Protein 1NCS (pdb70)

Sequence (47 aa):
TLPRGSIDKYVKEMPDKTFECLFPGCTKTFKRRYNIRSHIQTHLEDRTLPRGSIDKYVKEMPDKTFECLFPGCTKTFKRRYNIRSHIQTHLEDRTLPRGSIDKYVKEMPDKTFECLFPGCTKTFKRRYNIRSHIQTHLEDRTLPRGSIDKYVKEMPDKTFECLFPGCTKTFKRRYNIRSHIQTHLEDRTLPRGSIDKYVKEMPDKTFECLFPGCTKTFKRRYNIRSHIQTHLEDRTLPRGSIDKYVKEMPDKTFECLFPGCTKTFKRRYNIRSHIQTHLEDRTLPRGSIDKYVKEMPDKTFECLFPGCTKTFKRRYNIRSHIQTHLEDRTLPRGSIDKYVKEMPDKTFECLFPGCTKTFKRRYNIRSHIQTHLEDRTLPRGSIDKYVKEMPDKTFECLFPGCTKTFKRRYNIRSHIQTHLEDRTLPRGSIDKYVKEMPDKTFECLFPGCTKTFKRRYNIRSHIQTHLEDRTLPRGSIDKYVKEMPDKTFECLFPGCTKTFKRRYNIRSHIQTHLEDRTLPRGSIDKYVKEMPDKTFECLFPGCTKTFKRRYNIRSHIQTHLEDRTLPRGSIDKYVKEMPDKTFECLFPGCTKTFKRRYNIRSHIQTHLEDRTLPRGSIDKYVKEMPDKTFECLFPGCTKTFKRRYNIRSHIQTHLEDRTLPRGSIDKYVKEMPDKTFECLFPGCTKTFKRRYNIRSHIQTHLEDRTLPRGSIDKYVKEMPDKTFECLFPGCTKTFKRRYNIRSHIQTHLEDRTLPRGSIDKYVKEMPDKTFECLFPGCTKTFKRRYNIRSHIQTHLEDRTLPRGSIDKYVKEMPDKTFECLFPGCTKTFKRRYNIRSHIQTHLEDRTLPRGSIDKYVKEMPDKTFECLFPGCTKTFKRRYNIRSHIQTHLEDRTLPRGSIDKYVKEMPDKTFECLFPGCTKTFKRRYNIRSHIQTHLEDRTLPRGSIDKYVKEMPDKTFECLFPGCTKTFKRRYNIRSHIQTHLEDRTLPRGSIDKYVKEMPDKTFECLFPGCTKTFKRRYNIRSHIQTHLEDRTLPRGSIDKYVKEMPDKTFECLFPGCTKTFKRRYNIRSHIQTHLEDRTLPRGSIDKYVKEMPDKTFECLFPGCTKTFKRRYNIRSHIQTHLEDRTLPRGSIDKYVKEMPDKTFECLFPGCTKTFKRRYNIRSHIQTHLEDRTLPRGSIDKYVKEMPDKTFECLFPGCTKTFKRRYNIRSHIQTHLEDRTLPRGSIDKYVKEMPDKTFECLFPGCTKTFKRRYNIRSHIQTHLEDRTLPRGSIDKYVKEMPDKTFECLFPGCTKTFKRRYNIRSHIQTHLEDRTLPRGSIDKYVKEMPDKTFECLFPGCTKTFKRRYNIRSHIQTHLEDRTLPRGSIDKYVKEMPDKTFECLFPGCTKTFKRRYNIRSHIQTHLEDRTLPRGSIDKYVKEMPDKTFECLFPGCTKTFKRRYNIRSHIQTHLEDRTLPRGSIDKYVKEMPDKTFECLFPGCTKTFKRRYNIRSHIQTHLEDRTLPRGSIDKYVKEMPDKTFECLFPGCTKTFKRRYNIRSHIQTHLEDRTLPRGSIDKYVKEMPDKTFECLFPGCTKTFKRRYNIRSHIQTHLEDRTLPRGSIDKYVKEMPDKTFECLFPGCTKTFKRRYNIRSHIQTHLEDRTLPRGSIDKYVKEMPDKTFECLFPGCTKTFKRRYNIRSHIQTHLEDRTLPRGSIDKYVKEMPDKTFECLFPGCTKTFKRRYNIRSHIQTHLEDRTLPRGSIDKYVKEMPDKTFECLFPGCTKTFKRRYNIRSHIQTHLEDRTLPRGSIDKYVKEMPDKTFECLFPGCTKTFKRRYNIRSHIQTHLEDRTLPRGSIDKYVKEMPDKTFECLFPGCTKTFKRRYNIRSHIQTHLEDRTLPRGSIDKYVKEMPDKTFECLFPGCTKTFKRRYNIRSHIQTHLEDRTLPRGSIDKYVKEMPDKTFECLFPGCTKTFKRRYNIRSHIQTHLEDRTLPRGSIDKYVKEMPDKTFECLFPGCTKTFKRRYNIRSHIQTHLEDRTLPRGSIDKYVKEMPDKTFECLFPGCTKTFKRRYNIRSHIQTHLEDRTLPRGSIDKYVKEMPDKTFECLFPGCTKTFKRRYNIRSHIQTHLEDRTLPRGSIDKYVKEMPDKTFECLFPGCTKTFKRRYNIRSHIQTHLEDR

Organism: Saccharomyces cerevisiae (strain ATCC 204508 / S288c) (NCBI:txid559292)

GO terms:
  GO:0005634 nucleus (C, IDA)
  GO:0005737 cytoplasm (C, IDA)
  GO:0000977 RNA polymerase II transcription regulatory region sequence-specific DNA binding (F, IDA)
  GO:0000981 DNA-binding transcription factor activity, RNA polymerase II-specific (F, IMP)
  GO:0045944 positive regulation of transcription by RNA polymerase II (P, IMP)
  GO:0010458 exit from mitosis (P, IMP)
  GO:0036033 mediator complex binding (F, IMP)
  GO:0043565 sequence-specific DNA binding (F, HDA)
  GO:0031496 positive regulation of mating type switching (P, IMP)
  GO:0006357 regulation of transcription by RNA polymerase II (P, IMP)
  GO:0000082 G1/S transition of mitotic cell cycle (P, IMP)
  GO:0036033 mediator complex binding (F, IPI)

Solvent-accessible surface area: 4314 Å² total; per-residue (Å²): 184,155,133,188,53,43,42,122,134,60,38,109,110,44,139,94,136,30,17,67,11,76,47,84,83,28,134,109,71,31,136,175,141,162,80,3,136,64,45,0,78,90,28,90,121,133,259

Radius of gyration: 10.67 Å; Cα contacts (8 Å, |Δi|>4): 50; chains: 1; bounding box: 31×21×25 Å

Structure (mmCIF, N/CA/C/O backbone):
data_1NCS
#
_entry.id   1NCS
#
_cell.length_a   1.000
_cell.length_b   1.000
_cell.length_c   1.000
_cell.angle_alpha   90.00
_cell.angle_beta   90.00
_cell.angle_gamma   90.00
#
_symmetry.space_group_name_H-M   'P 1'
#
loop_
_entity.id
_entity.type
_entity.pdbx_description
1 polymer 'TRANSCRIPTIONAL FACTOR SWI5'
2 non-polymer 'ZINC ION'
#
loop_
_atom_site.group_PDB
_atom_site.id
_atom_site.type_symbol
_atom_site.label_atom_id
_atom_site.label_alt_id
_atom_site.label_comp_id
_atom_site.label_asym_id
_atom_site.label_entity_id
_atom_site.label_seq_id
_atom_site.pdbx_PDB_ins_code
_atom_site.Cartn_x
_atom_site.Cartn_y
_atom_site.Cartn_z
_atom_site.occupancy
_atom_site.B_iso_or_equiv
_atom_site.auth_seq_id
_atom_site.auth_comp_id
_atom_site.auth_asym_id
_atom_site.auth_atom_id
_atom_site.pdbx_PDB_model_num
ATOM 1 N N . THR A 1 1 ? -20.404 5.223 10.902 1.00 0.00 14 THR A N 1
ATOM 2 C CA . THR A 1 1 ? -20.144 4.336 12.072 1.00 0.00 14 THR A CA 1
ATOM 3 C C . THR A 1 1 ? -18.979 3.397 11.752 1.00 0.00 14 THR A C 1
ATOM 4 O O . THR A 1 1 ? -18.872 2.317 12.298 1.00 0.00 14 THR A O 1
ATOM 17 N N . LEU A 1 2 ? -18.105 3.800 10.870 1.00 0.00 15 LEU A N 1
ATOM 18 C CA . LEU A 1 2 ? -16.949 2.929 10.516 1.00 0.00 15 LEU A CA 1
ATOM 19 C C . LEU A 1 2 ? -15.922 3.739 9.719 1.00 0.00 15 LEU A C 1
ATOM 20 O O . LEU A 1 2 ? -16.009 3.829 8.510 1.00 0.00 15 LEU A O 1
ATOM 36 N N . PRO A 1 3 ? -14.976 4.305 10.424 1.00 0.00 16 PRO A N 1
ATOM 37 C CA . PRO A 1 3 ? -13.909 5.118 9.814 1.00 0.00 16 PRO A CA 1
ATOM 38 C C . PRO A 1 3 ? -12.851 4.214 9.175 1.00 0.00 16 PRO A C 1
ATOM 39 O O . PRO A 1 3 ? -12.202 3.433 9.842 1.00 0.00 16 PRO A O 1
ATOM 50 N N . ARG A 1 4 ? -12.673 4.313 7.885 1.00 0.00 17 ARG A N 1
ATOM 51 C CA . ARG A 1 4 ? -11.659 3.459 7.206 1.00 0.00 17 ARG A CA 1
ATOM 52 C C . ARG A 1 4 ? -11.455 3.949 5.771 1.00 0.00 17 ARG A C 1
ATOM 53 O O . ARG A 1 4 ? -11.359 3.167 4.845 1.00 0.00 17 ARG A O 1
ATOM 74 N N . GLY A 1 5 ? -11.388 5.238 5.577 1.00 0.00 18 GLY A N 1
ATOM 75 C CA . GLY A 1 5 ? -11.191 5.775 4.200 1.00 0.00 18 GLY A CA 1
ATOM 76 C C . GLY A 1 5 ? -10.314 7.027 4.257 1.00 0.00 18 GLY A C 1
ATOM 77 O O . GLY A 1 5 ? -10.194 7.756 3.292 1.00 0.00 18 GLY A O 1
ATOM 81 N N . SER A 1 6 ? -9.699 7.285 5.380 1.00 0.00 19 SER A N 1
ATOM 82 C CA . SER A 1 6 ? -8.832 8.488 5.495 1.00 0.00 19 SER A CA 1
ATOM 83 C C . SER A 1 6 ? -7.368 8.055 5.592 1.00 0.00 19 SER A C 1
ATOM 84 O O . SER A 1 6 ? -6.474 8.754 5.158 1.00 0.00 19 SER A O 1
ATOM 92 N N . ILE A 1 7 ? -7.116 6.906 6.156 1.00 0.00 20 ILE A N 1
ATOM 93 C CA . ILE A 1 7 ? -5.710 6.427 6.278 1.00 0.00 20 ILE A CA 1
ATOM 94 C C . ILE A 1 7 ? -5.148 6.153 4.885 1.00 0.00 20 ILE A C 1
ATOM 95 O O . ILE A 1 7 ? -3.966 6.296 4.639 1.00 0.00 20 ILE A O 1
ATOM 111 N N . ASP A 1 8 ? -5.988 5.756 3.973 1.00 0.00 21 ASP A N 1
ATOM 112 C CA . ASP A 1 8 ? -5.510 5.467 2.594 1.00 0.00 21 ASP A CA 1
ATOM 113 C C . ASP A 1 8 ? -5.726 6.695 1.706 1.00 0.00 21 ASP A C 1
ATOM 114 O O . ASP A 1 8 ? -5.634 6.621 0.497 1.00 0.00 21 ASP A O 1
ATOM 123 N N . LYS A 1 9 ? -6.009 7.825 2.296 1.00 0.00 22 LYS A N 1
ATOM 124 C CA . LYS A 1 9 ? -6.227 9.054 1.481 1.00 0.00 22 LYS A CA 1
ATOM 125 C C . LYS A 1 9 ? -5.001 9.963 1.586 1.00 0.00 22 LYS A C 1
ATOM 126 O O . LYS A 1 9 ? -4.961 11.035 1.015 1.00 0.00 22 LYS A O 1
ATOM 145 N N . TYR A 1 10 ? -3.998 9.546 2.310 1.00 0.00 23 TYR A N 1
ATOM 146 C CA . TYR A 1 10 ? -2.777 10.389 2.447 1.00 0.00 23 TYR A CA 1
ATOM 147 C C . TYR A 1 10 ? -1.539 9.491 2.489 1.00 0.00 23 TYR A C 1
ATOM 148 O O . TYR A 1 10 ? -0.726 9.580 3.387 1.00 0.00 23 TYR A O 1
ATOM 166 N N . VAL A 1 11 ? -1.389 8.624 1.525 1.00 0.00 24 VAL A N 1
ATOM 167 C CA . VAL A 1 11 ? -0.205 7.720 1.514 1.00 0.00 24 VAL A CA 1
ATOM 168 C C . VAL A 1 11 ? 0.293 7.541 0.078 1.00 0.00 24 VAL A C 1
ATOM 169 O O . VAL A 1 11 ? -0.442 7.126 -0.796 1.00 0.00 24 VAL A O 1
ATOM 182 N N . LYS A 1 12 ? 1.537 7.846 -0.172 1.00 0.00 25 LYS A N 1
ATOM 183 C CA . LYS A 1 12 ? 2.081 7.689 -1.551 1.00 0.00 25 LYS A CA 1
ATOM 184 C C . LYS A 1 12 ? 3.046 6.502 -1.584 1.00 0.00 25 LYS A C 1
ATOM 185 O O . LYS A 1 12 ? 4.244 6.660 -1.453 1.00 0.00 25 LYS A O 1
ATOM 204 N N . GLU A 1 13 ? 2.535 5.315 -1.756 1.00 0.00 26 GLU A N 1
ATOM 205 C CA . GLU A 1 13 ? 3.423 4.119 -1.795 1.00 0.00 26 GLU A CA 1
ATOM 206 C C . GLU A 1 13 ? 4.220 4.116 -3.101 1.00 0.00 26 GLU A C 1
ATOM 207 O O . GLU A 1 13 ? 3.663 4.078 -4.180 1.00 0.00 26 GLU A O 1
ATOM 219 N N . MET A 1 14 ? 5.523 4.155 -3.013 1.00 0.00 27 MET A N 1
ATOM 220 C CA . MET A 1 14 ? 6.353 4.153 -4.250 1.00 0.00 27 MET A CA 1
ATOM 221 C C . MET A 1 14 ? 6.955 2.758 -4.459 1.00 0.00 27 MET A C 1
ATOM 222 O O . MET A 1 14 ? 7.378 2.119 -3.509 1.00 0.00 27 MET A O 1
ATOM 236 N N . PRO A 1 15 ? 6.984 2.329 -5.699 1.00 0.00 28 PRO A N 1
ATOM 237 C CA . PRO A 1 15 ? 7.524 1.009 -6.068 1.00 0.00 28 PRO A CA 1
ATOM 238 C C . PRO A 1 15 ? 9.042 1.001 -5.909 1.00 0.00 28 PRO A C 1
ATOM 239 O O . PRO A 1 15 ? 9.686 -0.024 -6.022 1.00 0.00 28 PRO A O 1
ATOM 250 N N . ASP A 1 16 ? 9.614 2.134 -5.616 1.00 0.00 29 ASP A N 1
ATOM 251 C CA . ASP A 1 16 ? 11.081 2.194 -5.411 1.00 0.00 29 ASP A CA 1
ATOM 252 C C . ASP A 1 16 ? 11.366 1.931 -3.932 1.00 0.00 29 ASP A C 1
ATOM 253 O O . ASP A 1 16 ? 12.430 2.236 -3.430 1.00 0.00 29 ASP A O 1
ATOM 262 N N . LYS A 1 17 ? 10.405 1.382 -3.229 1.00 0.00 30 LYS A N 1
ATOM 263 C CA . LYS A 1 17 ? 10.588 1.105 -1.780 1.00 0.00 30 LYS A CA 1
ATOM 264 C C . LYS A 1 17 ? 10.577 2.428 -1.024 1.00 0.00 30 LYS A C 1
ATOM 265 O O . LYS A 1 17 ? 11.464 2.720 -0.246 1.00 0.00 30 LYS A O 1
ATOM 284 N N . THR A 1 18 ? 9.578 3.235 -1.252 1.00 0.00 31 THR A N 1
ATOM 285 C CA . THR A 1 18 ? 9.510 4.543 -0.552 1.00 0.00 31 THR A CA 1
ATOM 286 C C . THR A 1 18 ? 8.069 4.834 -0.130 1.00 0.00 31 THR A C 1
ATOM 287 O O . THR A 1 18 ? 7.168 4.055 -0.372 1.00 0.00 31 THR A O 1
ATOM 298 N N . PHE A 1 19 ? 7.849 5.954 0.499 1.00 0.00 32 PHE A N 1
ATOM 299 C CA . PHE A 1 19 ? 6.473 6.314 0.943 1.00 0.00 32 PHE A CA 1
ATOM 300 C C . PHE A 1 19 ? 6.389 7.832 1.101 1.00 0.00 32 PHE A C 1
ATOM 301 O O . PHE A 1 19 ? 7.326 8.470 1.539 1.00 0.00 32 PHE A O 1
ATOM 318 N N . GLU A 1 20 ? 5.281 8.421 0.744 1.00 0.00 33 GLU A N 1
ATOM 319 C CA . GLU A 1 20 ? 5.160 9.900 0.873 1.00 0.00 33 GLU A CA 1
ATOM 320 C C . GLU A 1 20 ? 3.840 10.261 1.554 1.00 0.00 33 GLU A C 1
ATOM 321 O O . GLU A 1 20 ? 2.805 10.345 0.922 1.00 0.00 33 GLU A O 1
ATOM 333 N N . CYS A 1 21 ? 3.871 10.488 2.838 1.00 0.00 34 CYS A N 1
ATOM 334 C CA . CYS A 1 21 ? 2.623 10.860 3.560 1.00 0.00 34 CYS A CA 1
ATOM 335 C C . CYS A 1 21 ? 2.027 12.107 2.900 1.00 0.00 34 CYS A C 1
ATOM 336 O O . CYS A 1 21 ? 2.574 13.188 2.990 1.00 0.00 34 CYS A O 1
ATOM 343 N N . LEU A 1 22 ? 0.921 11.962 2.220 1.00 0.00 35 LEU A N 1
ATOM 344 C CA . LEU A 1 22 ? 0.307 13.137 1.534 1.00 0.00 35 LEU A CA 1
ATOM 345 C C . LEU A 1 22 ? -0.512 13.972 2.524 1.00 0.00 35 LEU A C 1
ATOM 346 O O . LEU A 1 22 ? -1.284 14.823 2.131 1.00 0.00 35 LEU A O 1
ATOM 362 N N . PHE A 1 23 ? -0.353 13.749 3.799 1.00 0.00 36 PHE A N 1
ATOM 363 C CA . PHE A 1 23 ? -1.129 14.549 4.786 1.00 0.00 36 PHE A CA 1
ATOM 364 C C . PHE A 1 23 ? -0.702 16.017 4.682 1.00 0.00 36 PHE A C 1
ATOM 365 O O . PHE A 1 23 ? 0.466 16.306 4.511 1.00 0.00 36 PHE A O 1
ATOM 382 N N . PRO A 1 24 ? -1.659 16.905 4.789 1.00 0.00 37 PRO A N 1
ATOM 383 C CA . PRO A 1 24 ? -1.398 18.352 4.705 1.00 0.00 37 PRO A CA 1
ATOM 384 C C . PRO A 1 24 ? -0.703 18.837 5.977 1.00 0.00 37 PRO A C 1
ATOM 385 O O . PRO A 1 24 ? -1.213 18.700 7.071 1.00 0.00 37 PRO A O 1
ATOM 396 N N . GLY A 1 25 ? 0.472 19.385 5.836 1.00 0.00 38 GLY A N 1
ATOM 397 C CA . GLY A 1 25 ? 1.224 19.863 7.026 1.00 0.00 38 GLY A CA 1
ATOM 398 C C . GLY A 1 25 ? 2.319 18.848 7.349 1.00 0.00 38 GLY A C 1
ATOM 399 O O . GLY A 1 25 ? 3.294 19.153 8.006 1.00 0.00 38 GLY A O 1
ATOM 403 N N . CYS A 1 26 ? 2.160 17.636 6.886 1.00 0.00 39 CYS A N 1
ATOM 404 C CA . CYS A 1 26 ? 3.183 16.590 7.157 1.00 0.00 39 CYS A CA 1
ATOM 405 C C . CYS A 1 26 ? 4.373 16.769 6.211 1.00 0.00 39 CYS A C 1
ATOM 406 O O . CYS A 1 26 ? 4.289 17.457 5.212 1.00 0.00 39 CYS A O 1
ATOM 413 N N . THR A 1 27 ? 5.479 16.146 6.514 1.00 0.00 40 THR A N 1
ATOM 414 C CA . THR A 1 27 ? 6.673 16.265 5.633 1.00 0.00 40 THR A CA 1
ATOM 415 C C . THR A 1 27 ? 7.621 15.097 5.915 1.00 0.00 40 THR A C 1
ATOM 416 O O . THR A 1 27 ? 8.826 15.246 5.905 1.00 0.00 40 THR A O 1
ATOM 427 N N . LYS A 1 28 ? 7.085 13.934 6.175 1.00 0.00 41 LYS A N 1
ATOM 428 C CA . LYS A 1 28 ? 7.958 12.762 6.466 1.00 0.00 41 LYS A CA 1
ATOM 429 C C . LYS A 1 28 ? 7.730 11.664 5.424 1.00 0.00 41 LYS A C 1
ATOM 430 O O . LYS A 1 28 ? 6.611 11.342 5.077 1.00 0.00 41 LYS A O 1
ATOM 449 N N . THR A 1 29 ? 8.790 11.081 4.933 1.00 0.00 42 THR A N 1
ATOM 450 C CA . THR A 1 29 ? 8.652 9.993 3.924 1.00 0.00 42 THR A CA 1
ATOM 451 C C . THR A 1 29 ? 9.233 8.704 4.508 1.00 0.00 42 THR A C 1
ATOM 452 O O . THR A 1 29 ? 10.192 8.731 5.253 1.00 0.00 42 THR A O 1
ATOM 463 N N . PHE A 1 30 ? 8.657 7.576 4.194 1.00 0.00 43 PHE A N 1
ATOM 464 C CA . PHE A 1 30 ? 9.182 6.299 4.756 1.00 0.00 43 PHE A CA 1
ATOM 465 C C . PHE A 1 30 ? 9.528 5.335 3.620 1.00 0.00 43 PHE A C 1
ATOM 466 O O . PHE A 1 30 ? 9.668 5.729 2.479 1.00 0.00 43 PHE A O 1
ATOM 483 N N . LYS A 1 31 ? 9.672 4.073 3.924 1.00 0.00 44 LYS A N 1
ATOM 484 C CA . LYS A 1 31 ? 10.015 3.086 2.862 1.00 0.00 44 LYS A CA 1
ATOM 485 C C . LYS A 1 31 ? 8.947 1.993 2.805 1.00 0.00 44 LYS A C 1
ATOM 486 O O . LYS A 1 31 ? 7.998 1.998 3.564 1.00 0.00 44 LYS A O 1
ATOM 505 N N . ARG A 1 32 ? 9.096 1.055 1.909 1.00 0.00 45 ARG A N 1
ATOM 506 C CA . ARG A 1 32 ? 8.091 -0.039 1.800 1.00 0.00 45 ARG A CA 1
ATOM 507 C C . ARG A 1 32 ? 7.818 -0.623 3.187 1.00 0.00 45 ARG A C 1
ATOM 508 O O . ARG A 1 32 ? 8.567 -1.440 3.685 1.00 0.00 45 ARG A O 1
ATOM 529 N N . ARG A 1 33 ? 6.752 -0.210 3.815 1.00 0.00 46 ARG A N 1
ATOM 530 C CA . ARG A 1 33 ? 6.433 -0.741 5.170 1.00 0.00 46 ARG A CA 1
ATOM 531 C C . ARG A 1 33 ? 5.037 -0.276 5.588 1.00 0.00 46 ARG A C 1
ATOM 532 O O . ARG A 1 33 ? 4.492 0.660 5.037 1.00 0.00 46 ARG A O 1
ATOM 553 N N . TYR A 1 34 ? 4.453 -0.925 6.558 1.00 0.00 47 TYR A N 1
ATOM 554 C CA . TYR A 1 34 ? 3.091 -0.526 7.015 1.00 0.00 47 TYR A CA 1
ATOM 555 C C . TYR A 1 34 ? 3.218 0.204 8.344 1.00 0.00 47 TYR A C 1
ATOM 556 O O . TYR A 1 34 ? 2.387 0.065 9.219 1.00 0.00 47 TYR A O 1
ATOM 574 N N . ASN A 1 35 ? 4.254 0.969 8.518 1.00 0.00 48 ASN A N 1
ATOM 575 C CA . ASN A 1 35 ? 4.419 1.680 9.805 1.00 0.00 48 ASN A CA 1
ATOM 576 C C . ASN A 1 35 ? 3.932 3.121 9.657 1.00 0.00 48 ASN A C 1
ATOM 577 O O . ASN A 1 35 ? 3.376 3.702 10.570 1.00 0.00 48 ASN A O 1
ATOM 588 N N . ILE A 1 36 ? 4.129 3.701 8.507 1.00 0.00 49 ILE A N 1
ATOM 589 C CA . ILE A 1 36 ? 3.669 5.106 8.306 1.00 0.00 49 ILE A CA 1
ATOM 590 C C . ILE A 1 36 ? 2.138 5.127 8.380 1.00 0.00 49 ILE A C 1
ATOM 591 O O . ILE A 1 36 ? 1.541 6.100 8.795 1.00 0.00 49 ILE A O 1
ATOM 607 N N . ARG A 1 37 ? 1.500 4.055 7.996 1.00 0.00 50 ARG A N 1
ATOM 608 C CA . ARG A 1 37 ? 0.014 4.018 8.068 1.00 0.00 50 ARG A CA 1
ATOM 609 C C . ARG A 1 37 ? -0.402 4.290 9.512 1.00 0.00 50 ARG A C 1
ATOM 610 O O . ARG A 1 37 ? -1.285 5.081 9.779 1.00 0.00 50 ARG A O 1
ATOM 631 N N . SER A 1 38 ? 0.247 3.651 10.448 1.00 0.00 51 SER A N 1
ATOM 632 C CA . SER A 1 38 ? -0.087 3.885 11.879 1.00 0.00 51 SER A CA 1
ATOM 633 C C . SER A 1 38 ? 0.292 5.322 12.229 1.00 0.00 51 SER A C 1
ATOM 634 O O . SER A 1 38 ? -0.280 5.937 13.107 1.00 0.00 51 SER A O 1
ATOM 642 N N . HIS A 1 39 ? 1.253 5.862 11.531 1.00 0.00 52 HIS A N 1
ATOM 643 C CA . HIS A 1 39 ? 1.680 7.264 11.789 1.00 0.00 52 HIS A CA 1
ATOM 644 C C . HIS A 1 39 ? 0.520 8.200 11.407 1.00 0.00 52 HIS A C 1
ATOM 645 O O . HIS A 1 39 ? 0.304 9.233 12.018 1.00 0.00 52 HIS A O 1
ATOM 659 N N . ILE A 1 40 ? -0.249 7.824 10.419 1.00 0.00 53 ILE A N 1
ATOM 660 C CA . ILE A 1 40 ? -1.411 8.668 10.014 1.00 0.00 53 ILE A CA 1
ATOM 661 C C . ILE A 1 40 ? -2.470 8.623 11.120 1.00 0.00 53 ILE A C 1
ATOM 662 O O . ILE A 1 40 ? -3.376 9.436 11.173 1.00 0.00 53 ILE A O 1
ATOM 678 N N . GLN A 1 41 ? -2.354 7.687 12.017 1.00 0.00 54 GLN A N 1
ATOM 679 C CA . GLN A 1 41 ? -3.337 7.606 13.130 1.00 0.00 54 GLN A CA 1
ATOM 680 C C . GLN A 1 41 ? -3.073 8.771 14.078 1.00 0.00 54 GLN A C 1
ATOM 681 O O . GLN A 1 41 ? -3.949 9.560 14.371 1.00 0.00 54 GLN A O 1
ATOM 695 N N . THR A 1 42 ? -1.859 8.903 14.535 1.00 0.00 55 THR A N 1
ATOM 696 C CA . THR A 1 42 ? -1.530 10.040 15.434 1.00 0.00 55 THR A CA 1
ATOM 697 C C . THR A 1 42 ? -1.844 11.329 14.679 1.00 0.00 55 THR A C 1
ATOM 698 O O . THR A 1 42 ? -2.121 12.359 15.259 1.00 0.00 55 THR A O 1
ATOM 709 N N . HIS A 1 43 ? -1.824 11.258 13.375 1.00 0.00 56 HIS A N 1
ATOM 710 C CA . HIS A 1 43 ? -2.136 12.435 12.541 1.00 0.00 56 HIS A CA 1
ATOM 711 C C . HIS A 1 43 ? -3.524 12.951 12.906 1.00 0.00 56 HIS A C 1
ATOM 712 O O . HIS A 1 43 ? -3.699 14.082 13.314 1.00 0.00 56 HIS A O 1
ATOM 726 N N . LEU A 1 44 ? -4.515 12.118 12.745 1.00 0.00 57 LEU A N 1
ATOM 727 C CA . LEU A 1 44 ? -5.908 12.537 13.060 1.00 0.00 57 LEU A CA 1
ATOM 728 C C . LEU A 1 44 ? -6.368 11.870 14.358 1.00 0.00 57 LEU A C 1
ATOM 729 O O . LEU A 1 44 ? -7.542 11.630 14.560 1.00 0.00 57 LEU A O 1
ATOM 745 N N . GLU A 1 45 ? -5.456 11.569 15.241 1.00 0.00 58 GLU A N 1
ATOM 746 C CA . GLU A 1 45 ? -5.845 10.919 16.522 1.00 0.00 58 GLU A CA 1
ATOM 747 C C . GLU A 1 45 ? -6.105 11.992 17.581 1.00 0.00 58 GLU A C 1
ATOM 748 O O . GLU A 1 45 ? -7.111 11.974 18.262 1.00 0.00 58 GLU A O 1
ATOM 760 N N . ASP A 1 46 ? -5.206 12.926 17.725 1.00 0.00 59 ASP A N 1
ATOM 761 C CA . ASP A 1 46 ? -5.402 13.997 18.741 1.00 0.00 59 ASP A CA 1
ATOM 762 C C . ASP A 1 46 ? -4.799 15.305 18.225 1.00 0.00 59 ASP A C 1
ATOM 763 O O . ASP A 1 46 ? -5.427 16.345 18.258 1.00 0.00 59 ASP A O 1
ATOM 772 N N . ARG A 1 47 ? -3.584 15.263 17.749 1.00 0.00 60 ARG A N 1
ATOM 773 C CA . ARG A 1 47 ? -2.945 16.506 17.232 1.00 0.00 60 ARG A CA 1
ATOM 774 C C . ARG A 1 47 ? -3.898 17.202 16.259 1.00 0.00 60 ARG A C 1
ATOM 775 O O . ARG A 1 47 ? -4.232 18.349 16.507 1.00 0.00 60 ARG A O 1
ATOM 798 N N . THR A 1 1 ? -13.434 6.693 14.549 1.00 0.00 14 THR A N 2
ATOM 799 C CA . THR A 1 1 ? -14.389 5.642 14.100 1.00 0.00 14 THR A CA 2
ATOM 800 C C . THR A 1 1 ? -14.128 5.309 12.631 1.00 0.00 14 THR A C 2
ATOM 801 O O . THR A 1 1 ? -13.354 5.966 11.963 1.00 0.00 14 THR A O 2
ATOM 814 N N . LEU A 1 2 ? -14.767 4.291 12.120 1.00 0.00 15 LEU A N 2
ATOM 815 C CA . LEU A 1 2 ? -14.555 3.917 10.694 1.00 0.00 15 LEU A CA 2
ATOM 816 C C . LEU A 1 2 ? -13.062 3.689 10.440 1.00 0.00 15 LEU A C 2
ATOM 817 O O . LEU A 1 2 ? -12.341 4.615 10.123 1.00 0.00 15 LEU A O 2
ATOM 833 N N . PRO A 1 3 ? -12.643 2.458 10.587 1.00 0.00 16 PRO A N 2
ATOM 834 C CA . PRO A 1 3 ? -11.239 2.065 10.379 1.00 0.00 16 PRO A CA 2
ATOM 835 C C . PRO A 1 3 ? -10.934 1.954 8.883 1.00 0.00 16 PRO A C 2
ATOM 836 O O . PRO A 1 3 ? -11.770 1.557 8.096 1.00 0.00 16 PRO A O 2
ATOM 847 N N . ARG A 1 4 ? -9.742 2.303 8.483 1.00 0.00 17 ARG A N 2
ATOM 848 C CA . ARG A 1 4 ? -9.385 2.219 7.040 1.00 0.00 17 ARG A CA 2
ATOM 849 C C . ARG A 1 4 ? -10.255 3.193 6.244 1.00 0.00 17 ARG A C 2
ATOM 850 O O . ARG A 1 4 ? -10.815 2.850 5.222 1.00 0.00 17 ARG A O 2
ATOM 871 N N . GLY A 1 5 ? -10.372 4.409 6.704 1.00 0.00 18 GLY A N 2
ATOM 872 C CA . GLY A 1 5 ? -11.204 5.407 5.975 1.00 0.00 18 GLY A CA 2
ATOM 873 C C . GLY A 1 5 ? -10.546 6.784 6.065 1.00 0.00 18 GLY A C 2
ATOM 874 O O . GLY A 1 5 ? -11.176 7.760 6.423 1.00 0.00 18 GLY A O 2
ATOM 878 N N . SER A 1 6 ? -9.285 6.871 5.745 1.00 0.00 19 SER A N 2
ATOM 879 C CA . SER A 1 6 ? -8.589 8.186 5.813 1.00 0.00 19 SER A CA 2
ATOM 880 C C . SER A 1 6 ? -7.085 7.977 5.623 1.00 0.00 19 SER A C 2
ATOM 881 O O . SER A 1 6 ? -6.384 8.846 5.141 1.00 0.00 19 SER A O 2
ATOM 889 N N . ILE A 1 7 ? -6.583 6.832 5.996 1.00 0.00 20 ILE A N 2
ATOM 890 C CA . ILE A 1 7 ? -5.124 6.571 5.833 1.00 0.00 20 ILE A CA 2
ATOM 891 C C . ILE A 1 7 ? -4.791 6.472 4.345 1.00 0.00 20 ILE A C 2
ATOM 892 O O . ILE A 1 7 ? -3.792 6.987 3.885 1.00 0.00 20 ILE A O 2
ATOM 908 N N . ASP A 1 8 ? -5.623 5.813 3.590 1.00 0.00 21 ASP A N 2
ATOM 909 C CA . ASP A 1 8 ? -5.360 5.681 2.130 1.00 0.00 21 ASP A CA 2
ATOM 910 C C . ASP A 1 8 ? -5.630 7.020 1.443 1.00 0.00 21 ASP A C 2
ATOM 911 O O . ASP A 1 8 ? -5.251 7.236 0.309 1.00 0.00 21 ASP A O 2
ATOM 920 N N . LYS A 1 9 ? -6.284 7.922 2.123 1.00 0.00 22 LYS A N 2
ATOM 921 C CA . LYS A 1 9 ? -6.579 9.248 1.512 1.00 0.00 22 LYS A CA 2
ATOM 922 C C . LYS A 1 9 ? -5.370 10.172 1.675 1.00 0.00 22 LYS A C 2
ATOM 923 O O . LYS A 1 9 ? -5.370 11.295 1.212 1.00 0.00 22 LYS A O 2
ATOM 942 N N . TYR A 1 10 ? -4.340 9.711 2.331 1.00 0.00 23 TYR A N 2
ATOM 943 C CA . TYR A 1 10 ? -3.138 10.570 2.520 1.00 0.00 23 TYR A CA 2
ATOM 944 C C . TYR A 1 10 ? -1.895 9.688 2.661 1.00 0.00 23 TYR A C 2
ATOM 945 O O . TYR A 1 10 ? -1.088 9.876 3.550 1.00 0.00 23 TYR A O 2
ATOM 963 N N . VAL A 1 11 ? -1.733 8.732 1.789 1.00 0.00 24 VAL A N 2
ATOM 964 C CA . VAL A 1 11 ? -0.540 7.843 1.874 1.00 0.00 24 VAL A CA 2
ATOM 965 C C . VAL A 1 11 ? 0.023 7.617 0.470 1.00 0.00 24 VAL A C 2
ATOM 966 O O . VAL A 1 11 ? -0.598 6.990 -0.365 1.00 0.00 24 VAL A O 2
ATOM 979 N N . LYS A 1 12 ? 1.196 8.120 0.204 1.00 0.00 25 LYS A N 2
ATOM 980 C CA . LYS A 1 12 ? 1.795 7.930 -1.146 1.00 0.00 25 LYS A CA 2
ATOM 981 C C . LYS A 1 12 ? 2.671 6.676 -1.139 1.00 0.00 25 LYS A C 2
ATOM 982 O O . LYS A 1 12 ? 3.882 6.754 -1.079 1.00 0.00 25 LYS A O 2
ATOM 1001 N N . GLU A 1 13 ? 2.068 5.521 -1.200 1.00 0.00 26 GLU A N 2
ATOM 1002 C CA . GLU A 1 13 ? 2.867 4.264 -1.197 1.00 0.00 26 GLU A CA 2
ATOM 1003 C C . GLU A 1 13 ? 3.635 4.153 -2.515 1.00 0.00 26 GLU A C 2
ATOM 1004 O O . GLU A 1 13 ? 3.117 4.447 -3.573 1.00 0.00 26 GLU A O 2
ATOM 1016 N N . MET A 1 14 ? 4.870 3.736 -2.460 1.00 0.00 27 MET A N 2
ATOM 1017 C CA . MET A 1 14 ? 5.667 3.615 -3.711 1.00 0.00 27 MET A CA 2
ATOM 1018 C C . MET A 1 14 ? 6.209 2.185 -3.840 1.00 0.00 27 MET A C 2
ATOM 1019 O O . MET A 1 14 ? 6.910 1.711 -2.964 1.00 0.00 27 MET A O 2
ATOM 1033 N N . PRO A 1 15 ? 5.887 1.544 -4.937 1.00 0.00 28 PRO A N 2
ATOM 1034 C CA . PRO A 1 15 ? 6.343 0.171 -5.202 1.00 0.00 28 PRO A CA 2
ATOM 1035 C C . PRO A 1 15 ? 7.839 0.181 -5.508 1.00 0.00 28 PRO A C 2
ATOM 1036 O O . PRO A 1 15 ? 8.473 -0.851 -5.615 1.00 0.00 28 PRO A O 2
ATOM 1047 N N . ASP A 1 16 ? 8.413 1.347 -5.620 1.00 0.00 29 ASP A N 2
ATOM 1048 C CA . ASP A 1 16 ? 9.869 1.441 -5.884 1.00 0.00 29 ASP A CA 2
ATOM 1049 C C . ASP A 1 16 ? 10.592 1.530 -4.539 1.00 0.00 29 ASP A C 2
ATOM 1050 O O . ASP A 1 16 ? 11.717 1.979 -4.456 1.00 0.00 29 ASP A O 2
ATOM 1059 N N . LYS A 1 17 ? 9.931 1.116 -3.484 1.00 0.00 30 LYS A N 2
ATOM 1060 C CA . LYS A 1 17 ? 10.543 1.169 -2.126 1.00 0.00 30 LYS A CA 2
ATOM 1061 C C . LYS A 1 17 ? 10.559 2.611 -1.628 1.00 0.00 30 LYS A C 2
ATOM 1062 O O . LYS A 1 17 ? 11.603 3.193 -1.407 1.00 0.00 30 LYS A O 2
ATOM 1081 N N . THR A 1 18 ? 9.404 3.192 -1.447 1.00 0.00 31 THR A N 2
ATOM 1082 C CA . THR A 1 18 ? 9.349 4.596 -0.961 1.00 0.00 31 THR A CA 2
ATOM 1083 C C . THR A 1 18 ? 7.982 4.872 -0.330 1.00 0.00 31 THR A C 2
ATOM 1084 O O . THR A 1 18 ? 7.112 4.023 -0.306 1.00 0.00 31 THR A O 2
ATOM 1095 N N . PHE A 1 19 ? 7.790 6.055 0.183 1.00 0.00 32 PHE A N 2
ATOM 1096 C CA . PHE A 1 19 ? 6.489 6.398 0.820 1.00 0.00 32 PHE A CA 2
ATOM 1097 C C . PHE A 1 19 ? 6.434 7.909 1.049 1.00 0.00 32 PHE A C 2
ATOM 1098 O O . PHE A 1 19 ? 7.444 8.545 1.278 1.00 0.00 32 PHE A O 2
ATOM 1115 N N . GLU A 1 20 ? 5.271 8.496 0.986 1.00 0.00 33 GLU A N 2
ATOM 1116 C CA . GLU A 1 20 ? 5.182 9.967 1.199 1.00 0.00 33 GLU A CA 2
ATOM 1117 C C . GLU A 1 20 ? 3.823 10.334 1.799 1.00 0.00 33 GLU A C 2
ATOM 1118 O O . GLU A 1 20 ? 2.869 10.586 1.090 1.00 0.00 33 GLU A O 2
ATOM 1130 N N . CYS A 1 21 ? 3.732 10.385 3.101 1.00 0.00 34 CYS A N 2
ATOM 1131 C CA . CYS A 1 21 ? 2.440 10.761 3.744 1.00 0.00 34 CYS A CA 2
ATOM 1132 C C . CYS A 1 21 ? 1.877 11.978 3.006 1.00 0.00 34 CYS A C 2
ATOM 1133 O O . CYS A 1 21 ? 2.428 13.059 3.062 1.00 0.00 34 CYS A O 2
ATOM 1140 N N . LEU A 1 22 ? 0.798 11.806 2.291 1.00 0.00 35 LEU A N 2
ATOM 1141 C CA . LEU A 1 22 ? 0.219 12.946 1.525 1.00 0.00 35 LEU A CA 2
ATOM 1142 C C . LEU A 1 22 ? -0.543 13.897 2.454 1.00 0.00 35 LEU A C 2
ATOM 1143 O O . LEU A 1 22 ? -1.223 14.795 2.001 1.00 0.00 35 LEU A O 2
ATOM 1159 N N . PHE A 1 23 ? -0.440 13.723 3.744 1.00 0.00 36 PHE A N 2
ATOM 1160 C CA . PHE A 1 23 ? -1.171 14.641 4.660 1.00 0.00 36 PHE A CA 2
ATOM 1161 C C . PHE A 1 23 ? -0.564 16.043 4.557 1.00 0.00 36 PHE A C 2
ATOM 1162 O O . PHE A 1 23 ? 0.642 16.190 4.496 1.00 0.00 36 PHE A O 2
ATOM 1179 N N . PRO A 1 24 ? -1.415 17.037 4.547 1.00 0.00 37 PRO A N 2
ATOM 1180 C CA . PRO A 1 24 ? -0.983 18.440 4.453 1.00 0.00 37 PRO A CA 2
ATOM 1181 C C . PRO A 1 24 ? -0.393 18.898 5.785 1.00 0.00 37 PRO A C 2
ATOM 1182 O O . PRO A 1 24 ? -1.055 18.908 6.802 1.00 0.00 37 PRO A O 2
ATOM 1193 N N . GLY A 1 25 ? 0.858 19.257 5.784 1.00 0.00 38 GLY A N 2
ATOM 1194 C CA . GLY A 1 25 ? 1.509 19.694 7.047 1.00 0.00 38 GLY A CA 2
ATOM 1195 C C . GLY A 1 25 ? 2.476 18.600 7.496 1.00 0.00 38 GLY A C 2
ATOM 1196 O O . GLY A 1 25 ? 3.402 18.842 8.245 1.00 0.00 38 GLY A O 2
ATOM 1200 N N . CYS A 1 26 ? 2.265 17.394 7.038 1.00 0.00 39 CYS A N 2
ATOM 1201 C CA . CYS A 1 26 ? 3.172 16.280 7.432 1.00 0.00 39 CYS A CA 2
ATOM 1202 C C . CYS A 1 26 ? 4.611 16.634 7.052 1.00 0.00 39 CYS A C 2
ATOM 1203 O O . CYS A 1 26 ? 4.855 17.548 6.289 1.00 0.00 39 CYS A O 2
ATOM 1210 N N . THR A 1 27 ? 5.567 15.916 7.575 1.00 0.00 40 THR A N 2
ATOM 1211 C CA . THR A 1 27 ? 6.987 16.210 7.240 1.00 0.00 40 THR A CA 2
ATOM 1212 C C . THR A 1 27 ? 7.835 14.957 7.468 1.00 0.00 40 THR A C 2
ATOM 1213 O O . THR A 1 27 ? 8.981 15.039 7.862 1.00 0.00 40 THR A O 2
ATOM 1224 N N . LYS A 1 28 ? 7.283 13.798 7.231 1.00 0.00 41 LYS A N 2
ATOM 1225 C CA . LYS A 1 28 ? 8.071 12.550 7.445 1.00 0.00 41 LYS A CA 2
ATOM 1226 C C . LYS A 1 28 ? 7.727 11.517 6.368 1.00 0.00 41 LYS A C 2
ATOM 1227 O O . LYS A 1 28 ? 6.661 10.936 6.370 1.00 0.00 41 LYS A O 2
ATOM 1246 N N . THR A 1 29 ? 8.630 11.275 5.455 1.00 0.00 42 THR A N 2
ATOM 1247 C CA . THR A 1 29 ? 8.364 10.267 4.389 1.00 0.00 42 THR A CA 2
ATOM 1248 C C . THR A 1 29 ? 9.075 8.963 4.751 1.00 0.00 42 THR A C 2
ATOM 1249 O O . THR A 1 29 ? 9.927 8.934 5.617 1.00 0.00 42 THR A O 2
ATOM 1260 N N . PHE A 1 30 ? 8.732 7.882 4.108 1.00 0.00 43 PHE A N 2
ATOM 1261 C CA . PHE A 1 30 ? 9.394 6.587 4.436 1.00 0.00 43 PHE A CA 2
ATOM 1262 C C . PHE A 1 30 ? 9.569 5.762 3.160 1.00 0.00 43 PHE A C 2
ATOM 1263 O O . PHE A 1 30 ? 9.466 6.269 2.061 1.00 0.00 43 PHE A O 2
ATOM 1280 N N . LYS A 1 31 ? 9.834 4.491 3.297 1.00 0.00 44 LYS A N 2
ATOM 1281 C CA . LYS A 1 31 ? 10.018 3.635 2.092 1.00 0.00 44 LYS A CA 2
ATOM 1282 C C . LYS A 1 31 ? 9.798 2.167 2.466 1.00 0.00 44 LYS A C 2
ATOM 1283 O O . LYS A 1 31 ? 10.323 1.683 3.449 1.00 0.00 44 LYS A O 2
ATOM 1302 N N . ARG A 1 32 ? 9.027 1.456 1.690 1.00 0.00 45 ARG A N 2
ATOM 1303 C CA . ARG A 1 32 ? 8.773 0.020 2.001 1.00 0.00 45 ARG A CA 2
ATOM 1304 C C . ARG A 1 32 ? 8.508 -0.138 3.499 1.00 0.00 45 ARG A C 2
ATOM 1305 O O . ARG A 1 32 ? 9.259 -0.779 4.208 1.00 0.00 45 ARG A O 2
ATOM 1326 N N . ARG A 1 33 ? 7.447 0.442 3.989 1.00 0.00 46 ARG A N 2
ATOM 1327 C CA . ARG A 1 33 ? 7.140 0.324 5.443 1.00 0.00 46 ARG A CA 2
ATOM 1328 C C . ARG A 1 33 ? 5.640 0.525 5.670 1.00 0.00 46 ARG A C 2
ATOM 1329 O O . ARG A 1 33 ? 5.047 1.464 5.177 1.00 0.00 46 ARG A O 2
ATOM 1350 N N . TYR A 1 34 ? 5.026 -0.349 6.418 1.00 0.00 47 TYR A N 2
ATOM 1351 C CA . TYR A 1 34 ? 3.565 -0.211 6.686 1.00 0.00 47 TYR A CA 2
ATOM 1352 C C . TYR A 1 34 ? 3.383 0.356 8.085 1.00 0.00 47 TYR A C 2
ATOM 1353 O O . TYR A 1 34 ? 2.319 0.275 8.667 1.00 0.00 47 TYR A O 2
ATOM 1371 N N . ASN A 1 35 ? 4.413 0.927 8.635 1.00 0.00 48 ASN A N 2
ATOM 1372 C CA . ASN A 1 35 ? 4.296 1.491 9.998 1.00 0.00 48 ASN A CA 2
ATOM 1373 C C . ASN A 1 35 ? 3.988 2.981 9.885 1.00 0.00 48 ASN A C 2
ATOM 1374 O O . ASN A 1 35 ? 3.520 3.610 10.817 1.00 0.00 48 ASN A O 2
ATOM 1385 N N . ILE A 1 36 ? 4.238 3.548 8.739 1.00 0.00 49 ILE A N 2
ATOM 1386 C CA . ILE A 1 36 ? 3.953 4.997 8.557 1.00 0.00 49 ILE A CA 2
ATOM 1387 C C . ILE A 1 36 ? 2.434 5.175 8.478 1.00 0.00 49 ILE A C 2
ATOM 1388 O O . ILE A 1 36 ? 1.902 6.210 8.826 1.00 0.00 49 ILE A O 2
ATOM 1404 N N . ARG A 1 37 ? 1.731 4.162 8.044 1.00 0.00 50 ARG A N 2
ATOM 1405 C CA . ARG A 1 37 ? 0.251 4.272 7.973 1.00 0.00 50 ARG A CA 2
ATOM 1406 C C . ARG A 1 37 ? -0.267 4.522 9.385 1.00 0.00 50 ARG A C 2
ATOM 1407 O O . ARG A 1 37 ? -1.211 5.256 9.597 1.00 0.00 50 ARG A O 2
ATOM 1428 N N . SER A 1 38 ? 0.369 3.931 10.359 1.00 0.00 51 SER A N 2
ATOM 1429 C CA . SER A 1 38 ? -0.056 4.150 11.763 1.00 0.00 51 SER A CA 2
ATOM 1430 C C . SER A 1 38 ? 0.392 5.549 12.177 1.00 0.00 51 SER A C 2
ATOM 1431 O O . SER A 1 38 ? -0.270 6.232 12.932 1.00 0.00 51 SER A O 2
ATOM 1439 N N . HIS A 1 39 ? 1.515 5.984 11.667 1.00 0.00 52 HIS A N 2
ATOM 1440 C CA . HIS A 1 39 ? 2.012 7.346 12.008 1.00 0.00 52 HIS A CA 2
ATOM 1441 C C . HIS A 1 39 ? 0.930 8.362 11.652 1.00 0.00 52 HIS A C 2
ATOM 1442 O O . HIS A 1 39 ? 0.676 9.297 12.385 1.00 0.00 52 HIS A O 2
ATOM 1456 N N . ILE A 1 40 ? 0.284 8.184 10.537 1.00 0.00 53 ILE A N 2
ATOM 1457 C CA . ILE A 1 40 ? -0.783 9.151 10.163 1.00 0.00 53 ILE A CA 2
ATOM 1458 C C . ILE A 1 40 ? -1.938 8.969 11.133 1.00 0.00 53 ILE A C 2
ATOM 1459 O O . ILE A 1 40 ? -2.420 9.910 11.715 1.00 0.00 53 ILE A O 2
ATOM 1475 N N . GLN A 1 41 ? -2.378 7.761 11.319 1.00 0.00 54 GLN A N 2
ATOM 1476 C CA . GLN A 1 41 ? -3.504 7.521 12.260 1.00 0.00 54 GLN A CA 2
ATOM 1477 C C . GLN A 1 41 ? -3.286 8.330 13.533 1.00 0.00 54 GLN A C 2
ATOM 1478 O O . GLN A 1 41 ? -4.226 8.695 14.208 1.00 0.00 54 GLN A O 2
ATOM 1492 N N . THR A 1 42 ? -2.063 8.632 13.871 1.00 0.00 55 THR A N 2
ATOM 1493 C CA . THR A 1 42 ? -1.840 9.436 15.098 1.00 0.00 55 THR A CA 2
ATOM 1494 C C . THR A 1 42 ? -2.077 10.904 14.764 1.00 0.00 55 THR A C 2
ATOM 1495 O O . THR A 1 42 ? -2.856 11.580 15.408 1.00 0.00 55 THR A O 2
ATOM 1506 N N . HIS A 1 43 ? -1.430 11.398 13.750 1.00 0.00 56 HIS A N 2
ATOM 1507 C CA . HIS A 1 43 ? -1.637 12.808 13.362 1.00 0.00 56 HIS A CA 2
ATOM 1508 C C . HIS A 1 43 ? -2.706 12.859 12.274 1.00 0.00 56 HIS A C 2
ATOM 1509 O O . HIS A 1 43 ? -2.751 13.756 11.454 1.00 0.00 56 HIS A O 2
ATOM 1523 N N . LEU A 1 44 ? -3.575 11.883 12.286 1.00 0.00 57 LEU A N 2
ATOM 1524 C CA . LEU A 1 44 ? -4.671 11.820 11.291 1.00 0.00 57 LEU A CA 2
ATOM 1525 C C . LEU A 1 44 ? -5.975 11.442 12.006 1.00 0.00 57 LEU A C 2
ATOM 1526 O O . LEU A 1 44 ? -7.053 11.782 11.560 1.00 0.00 57 LEU A O 2
ATOM 1542 N N . GLU A 1 45 ? -5.894 10.744 13.117 1.00 0.00 58 GLU A N 2
ATOM 1543 C CA . GLU A 1 45 ? -7.139 10.363 13.842 1.00 0.00 58 GLU A CA 2
ATOM 1544 C C . GLU A 1 45 ? -8.011 11.605 14.035 1.00 0.00 58 GLU A C 2
ATOM 1545 O O . GLU A 1 45 ? -9.222 11.523 14.093 1.00 0.00 58 GLU A O 2
ATOM 1557 N N . ASP A 1 46 ? -7.402 12.756 14.135 1.00 0.00 59 ASP A N 2
ATOM 1558 C CA . ASP A 1 46 ? -8.194 14.004 14.324 1.00 0.00 59 ASP A CA 2
ATOM 1559 C C . ASP A 1 46 ? -8.685 14.081 15.771 1.00 0.00 59 ASP A C 2
ATOM 1560 O O . ASP A 1 46 ? -9.861 13.940 16.045 1.00 0.00 59 ASP A O 2
ATOM 1569 N N . ARG A 1 47 ? -7.795 14.305 16.698 1.00 0.00 60 ARG A N 2
ATOM 1570 C CA . ARG A 1 47 ? -8.213 14.392 18.126 1.00 0.00 60 ARG A CA 2
ATOM 1571 C C . ARG A 1 47 ? -9.459 15.272 18.239 1.00 0.00 60 ARG A C 2
ATOM 1572 O O . ARG A 1 47 ? -10.524 14.728 18.475 1.00 0.00 60 ARG A O 2
ATOM 1595 N N . THR A 1 1 ? -16.342 7.396 13.774 1.00 0.00 14 THR A N 3
ATOM 1596 C CA . THR A 1 1 ? -16.816 7.947 12.474 1.00 0.00 14 THR A CA 3
ATOM 1597 C C . THR A 1 1 ? -16.183 7.162 11.323 1.00 0.00 14 THR A C 3
ATOM 1598 O O . THR A 1 1 ? -15.474 7.708 10.502 1.00 0.00 14 THR A O 3
ATOM 1611 N N . LEU A 1 2 ? -16.435 5.883 11.256 1.00 0.00 15 LEU A N 3
ATOM 1612 C CA . LEU A 1 2 ? -15.848 5.064 10.158 1.00 0.00 15 LEU A CA 3
ATOM 1613 C C . LEU A 1 2 ? -14.319 5.079 10.269 1.00 0.00 15 LEU A C 3
ATOM 1614 O O . LEU A 1 2 ? -13.670 5.953 9.730 1.00 0.00 15 LEU A O 3
ATOM 1630 N N . PRO A 1 3 ? -13.794 4.105 10.968 1.00 0.00 16 PRO A N 3
ATOM 1631 C CA . PRO A 1 3 ? -12.340 3.969 11.173 1.00 0.00 16 PRO A CA 3
ATOM 1632 C C . PRO A 1 3 ? -11.680 3.377 9.925 1.00 0.00 16 PRO A C 3
ATOM 1633 O O . PRO A 1 3 ? -12.273 2.596 9.208 1.00 0.00 16 PRO A O 3
ATOM 1644 N N . ARG A 1 4 ? -10.455 3.743 9.661 1.00 0.00 17 ARG A N 3
ATOM 1645 C CA . ARG A 1 4 ? -9.759 3.200 8.459 1.00 0.00 17 ARG A CA 3
ATOM 1646 C C . ARG A 1 4 ? -10.372 3.812 7.197 1.00 0.00 17 ARG A C 3
ATOM 1647 O O . ARG A 1 4 ? -10.811 3.113 6.307 1.00 0.00 17 ARG A O 3
ATOM 1668 N N . GLY A 1 5 ? -10.406 5.114 7.115 1.00 0.00 18 GLY A N 3
ATOM 1669 C CA . GLY A 1 5 ? -10.993 5.771 5.912 1.00 0.00 18 GLY A CA 3
ATOM 1670 C C . GLY A 1 5 ? -10.145 6.982 5.516 1.00 0.00 18 GLY A C 3
ATOM 1671 O O . GLY A 1 5 ? -9.982 7.280 4.348 1.00 0.00 18 GLY A O 3
ATOM 1675 N N . SER A 1 6 ? -9.604 7.684 6.475 1.00 0.00 19 SER A N 3
ATOM 1676 C CA . SER A 1 6 ? -8.771 8.873 6.148 1.00 0.00 19 SER A CA 3
ATOM 1677 C C . SER A 1 6 ? -7.299 8.463 6.091 1.00 0.00 19 SER A C 3
ATOM 1678 O O . SER A 1 6 ? -6.471 9.157 5.535 1.00 0.00 19 SER A O 3
ATOM 1686 N N . ILE A 1 7 ? -6.967 7.336 6.660 1.00 0.00 20 ILE A N 3
ATOM 1687 C CA . ILE A 1 7 ? -5.551 6.878 6.637 1.00 0.00 20 ILE A CA 3
ATOM 1688 C C . ILE A 1 7 ? -5.080 6.765 5.191 1.00 0.00 20 ILE A C 3
ATOM 1689 O O . ILE A 1 7 ? -4.132 7.402 4.778 1.00 0.00 20 ILE A O 3
ATOM 1705 N N . ASP A 1 8 ? -5.742 5.954 4.423 1.00 0.00 21 ASP A N 3
ATOM 1706 C CA . ASP A 1 8 ? -5.349 5.782 2.995 1.00 0.00 21 ASP A CA 3
ATOM 1707 C C . ASP A 1 8 ? -5.591 7.090 2.237 1.00 0.00 21 ASP A C 3
ATOM 1708 O O . ASP A 1 8 ? -5.191 7.240 1.099 1.00 0.00 21 ASP A O 3
ATOM 1717 N N . LYS A 1 9 ? -6.243 8.036 2.855 1.00 0.00 22 LYS A N 3
ATOM 1718 C CA . LYS A 1 9 ? -6.510 9.331 2.166 1.00 0.00 22 LYS A CA 3
ATOM 1719 C C . LYS A 1 9 ? -5.241 10.186 2.169 1.00 0.00 22 LYS A C 3
ATOM 1720 O O . LYS A 1 9 ? -5.236 11.305 1.698 1.00 0.00 22 LYS A O 3
ATOM 1739 N N . TYR A 1 10 ? -4.163 9.669 2.695 1.00 0.00 23 TYR A N 3
ATOM 1740 C CA . TYR A 1 10 ? -2.899 10.458 2.724 1.00 0.00 23 TYR A CA 3
ATOM 1741 C C . TYR A 1 10 ? -1.702 9.503 2.772 1.00 0.00 23 TYR A C 3
ATOM 1742 O O . TYR A 1 10 ? -0.811 9.650 3.585 1.00 0.00 23 TYR A O 3
ATOM 1760 N N . VAL A 1 11 ? -1.676 8.527 1.907 1.00 0.00 24 VAL A N 3
ATOM 1761 C CA . VAL A 1 11 ? -0.538 7.564 1.901 1.00 0.00 24 VAL A CA 3
ATOM 1762 C C . VAL A 1 11 ? 0.057 7.482 0.493 1.00 0.00 24 VAL A C 3
ATOM 1763 O O . VAL A 1 11 ? -0.631 7.184 -0.464 1.00 0.00 24 VAL A O 3
ATOM 1776 N N . LYS A 1 12 ? 1.328 7.746 0.356 1.00 0.00 25 LYS A N 3
ATOM 1777 C CA . LYS A 1 12 ? 1.960 7.685 -0.993 1.00 0.00 25 LYS A CA 3
ATOM 1778 C C . LYS A 1 12 ? 2.892 6.471 -1.072 1.00 0.00 25 LYS A C 3
ATOM 1779 O O . LYS A 1 12 ? 4.099 6.604 -1.084 1.00 0.00 25 LYS A O 3
ATOM 1798 N N . GLU A 1 13 ? 2.341 5.289 -1.130 1.00 0.00 26 GLU A N 3
ATOM 1799 C CA . GLU A 1 13 ? 3.200 4.074 -1.214 1.00 0.00 26 GLU A CA 3
ATOM 1800 C C . GLU A 1 13 ? 3.854 4.015 -2.595 1.00 0.00 26 GLU A C 3
ATOM 1801 O O . GLU A 1 13 ? 3.185 3.947 -3.607 1.00 0.00 26 GLU A O 3
ATOM 1813 N N . MET A 1 14 ? 5.158 4.046 -2.648 1.00 0.00 27 MET A N 3
ATOM 1814 C CA . MET A 1 14 ? 5.848 3.999 -3.968 1.00 0.00 27 MET A CA 3
ATOM 1815 C C . MET A 1 14 ? 6.400 2.587 -4.214 1.00 0.00 27 MET A C 3
ATOM 1816 O O . MET A 1 14 ? 7.037 2.013 -3.348 1.00 0.00 27 MET A O 3
ATOM 1830 N N . PRO A 1 15 ? 6.154 2.072 -5.395 1.00 0.00 28 PRO A N 3
ATOM 1831 C CA . PRO A 1 15 ? 6.622 0.731 -5.779 1.00 0.00 28 PRO A CA 3
ATOM 1832 C C . PRO A 1 15 ? 8.135 0.750 -5.984 1.00 0.00 28 PRO A C 3
ATOM 1833 O O . PRO A 1 15 ? 8.764 -0.273 -6.165 1.00 0.00 28 PRO A O 3
ATOM 1844 N N . ASP A 1 16 ? 8.727 1.912 -5.928 1.00 0.00 29 ASP A N 3
ATOM 1845 C CA . ASP A 1 16 ? 10.199 2.001 -6.087 1.00 0.00 29 ASP A CA 3
ATOM 1846 C C . ASP A 1 16 ? 10.835 1.925 -4.699 1.00 0.00 29 ASP A C 3
ATOM 1847 O O . ASP A 1 16 ? 11.960 2.336 -4.497 1.00 0.00 29 ASP A O 3
ATOM 1856 N N . LYS A 1 17 ? 10.102 1.412 -3.739 1.00 0.00 30 LYS A N 3
ATOM 1857 C CA . LYS A 1 17 ? 10.631 1.302 -2.350 1.00 0.00 30 LYS A CA 3
ATOM 1858 C C . LYS A 1 17 ? 10.653 2.684 -1.704 1.00 0.00 30 LYS A C 3
ATOM 1859 O O . LYS A 1 17 ? 11.689 3.181 -1.306 1.00 0.00 30 LYS A O 3
ATOM 1878 N N . THR A 1 18 ? 9.513 3.309 -1.596 1.00 0.00 31 THR A N 3
ATOM 1879 C CA . THR A 1 18 ? 9.462 4.658 -0.974 1.00 0.00 31 THR A CA 3
ATOM 1880 C C . THR A 1 18 ? 8.094 4.873 -0.326 1.00 0.00 31 THR A C 3
ATOM 1881 O O . THR A 1 18 ? 7.223 4.029 -0.393 1.00 0.00 31 THR A O 3
ATOM 1892 N N . PHE A 1 19 ? 7.901 6.001 0.297 1.00 0.00 32 PHE A N 3
ATOM 1893 C CA . PHE A 1 19 ? 6.595 6.286 0.954 1.00 0.00 32 PHE A CA 3
ATOM 1894 C C . PHE A 1 19 ? 6.498 7.785 1.230 1.00 0.00 32 PHE A C 3
ATOM 1895 O O . PHE A 1 19 ? 7.475 8.424 1.568 1.00 0.00 32 PHE A O 3
ATOM 1912 N N . GLU A 1 20 ? 5.336 8.359 1.084 1.00 0.00 33 GLU A N 3
ATOM 1913 C CA . GLU A 1 20 ? 5.205 9.820 1.334 1.00 0.00 33 GLU A CA 3
ATOM 1914 C C . GLU A 1 20 ? 3.821 10.137 1.903 1.00 0.00 33 GLU A C 3
ATOM 1915 O O . GLU A 1 20 ? 2.824 10.086 1.209 1.00 0.00 33 GLU A O 3
ATOM 1927 N N . CYS A 1 21 ? 3.758 10.483 3.159 1.00 0.00 34 CYS A N 3
ATOM 1928 C CA . CYS A 1 21 ? 2.448 10.828 3.778 1.00 0.00 34 CYS A CA 3
ATOM 1929 C C . CYS A 1 21 ? 1.877 12.045 3.040 1.00 0.00 34 CYS A C 3
ATOM 1930 O O . CYS A 1 21 ? 2.386 13.143 3.145 1.00 0.00 34 CYS A O 3
ATOM 1937 N N . LEU A 1 22 ? 0.843 11.849 2.264 1.00 0.00 35 LEU A N 3
ATOM 1938 C CA . LEU A 1 22 ? 0.260 12.981 1.483 1.00 0.00 35 LEU A CA 3
ATOM 1939 C C . LEU A 1 22 ? -0.541 13.925 2.384 1.00 0.00 35 LEU A C 3
ATOM 1940 O O . LEU A 1 22 ? -1.178 14.844 1.910 1.00 0.00 35 LEU A O 3
ATOM 1956 N N . PHE A 1 23 ? -0.520 13.724 3.670 1.00 0.00 36 PHE A N 3
ATOM 1957 C CA . PHE A 1 23 ? -1.288 14.636 4.564 1.00 0.00 36 PHE A CA 3
ATOM 1958 C C . PHE A 1 23 ? -0.687 16.043 4.483 1.00 0.00 36 PHE A C 3
ATOM 1959 O O . PHE A 1 23 ? 0.519 16.194 4.434 1.00 0.00 36 PHE A O 3
ATOM 1976 N N . PRO A 1 24 ? -1.541 17.034 4.473 1.00 0.00 37 PRO A N 3
ATOM 1977 C CA . PRO A 1 24 ? -1.111 18.439 4.398 1.00 0.00 37 PRO A CA 3
ATOM 1978 C C . PRO A 1 24 ? -0.546 18.891 5.743 1.00 0.00 37 PRO A C 3
ATOM 1979 O O . PRO A 1 24 ? -1.242 18.960 6.735 1.00 0.00 37 PRO A O 3
ATOM 1990 N N . GLY A 1 25 ? 0.723 19.185 5.780 1.00 0.00 38 GLY A N 3
ATOM 1991 C CA . GLY A 1 25 ? 1.353 19.616 7.055 1.00 0.00 38 GLY A CA 3
ATOM 1992 C C . GLY A 1 25 ? 2.374 18.561 7.475 1.00 0.00 38 GLY A C 3
ATOM 1993 O O . GLY A 1 25 ? 3.253 18.814 8.274 1.00 0.00 38 GLY A O 3
ATOM 1997 N N . CYS A 1 26 ? 2.265 17.375 6.935 1.00 0.00 39 CYS A N 3
ATOM 1998 C CA . CYS A 1 26 ? 3.232 16.302 7.300 1.00 0.00 39 CYS A CA 3
ATOM 1999 C C . CYS A 1 26 ? 4.605 16.628 6.711 1.00 0.00 39 CYS A C 3
ATOM 2000 O O . CYS A 1 26 ? 4.745 17.506 5.883 1.00 0.00 39 CYS A O 3
ATOM 2007 N N . THR A 1 27 ? 5.618 15.920 7.127 1.00 0.00 40 THR A N 3
ATOM 2008 C CA . THR A 1 27 ? 6.982 16.178 6.590 1.00 0.00 40 THR A CA 3
ATOM 2009 C C . THR A 1 27 ? 7.845 14.934 6.800 1.00 0.00 40 THR A C 3
ATOM 2010 O O . THR A 1 27 ? 9.049 15.018 6.941 1.00 0.00 40 THR A O 3
ATOM 2021 N N . LYS A 1 28 ? 7.239 13.777 6.831 1.00 0.00 41 LYS A N 3
ATOM 2022 C CA . LYS A 1 28 ? 8.028 12.530 7.042 1.00 0.00 41 LYS A CA 3
ATOM 2023 C C . LYS A 1 28 ? 7.836 11.580 5.857 1.00 0.00 41 LYS A C 3
ATOM 2024 O O . LYS A 1 28 ? 6.728 11.281 5.458 1.00 0.00 41 LYS A O 3
ATOM 2043 N N . THR A 1 29 ? 8.913 11.094 5.300 1.00 0.00 42 THR A N 3
ATOM 2044 C CA . THR A 1 29 ? 8.807 10.151 4.151 1.00 0.00 42 THR A CA 3
ATOM 2045 C C . THR A 1 29 ? 9.566 8.869 4.495 1.00 0.00 42 THR A C 3
ATOM 2046 O O . THR A 1 29 ? 10.618 8.908 5.100 1.00 0.00 42 THR A O 3
ATOM 2057 N N . PHE A 1 30 ? 9.040 7.732 4.132 1.00 0.00 43 PHE A N 3
ATOM 2058 C CA . PHE A 1 30 ? 9.739 6.458 4.464 1.00 0.00 43 PHE A CA 3
ATOM 2059 C C . PHE A 1 30 ? 9.800 5.564 3.224 1.00 0.00 43 PHE A C 3
ATOM 2060 O O . PHE A 1 30 ? 9.672 6.026 2.106 1.00 0.00 43 PHE A O 3
ATOM 2077 N N . LYS A 1 31 ? 9.997 4.287 3.412 1.00 0.00 44 LYS A N 3
ATOM 2078 C CA . LYS A 1 31 ? 10.067 3.364 2.245 1.00 0.00 44 LYS A CA 3
ATOM 2079 C C . LYS A 1 31 ? 9.128 2.177 2.468 1.00 0.00 44 LYS A C 3
ATOM 2080 O O . LYS A 1 31 ? 8.266 2.207 3.324 1.00 0.00 44 LYS A O 3
ATOM 2099 N N . ARG A 1 32 ? 9.284 1.135 1.696 1.00 0.00 45 ARG A N 3
ATOM 2100 C CA . ARG A 1 32 ? 8.401 -0.057 1.849 1.00 0.00 45 ARG A CA 3
ATOM 2101 C C . ARG A 1 32 ? 8.173 -0.350 3.333 1.00 0.00 45 ARG A C 3
ATOM 2102 O O . ARG A 1 32 ? 9.059 -0.799 4.030 1.00 0.00 45 ARG A O 3
ATOM 2123 N N . ARG A 1 33 ? 6.987 -0.101 3.818 1.00 0.00 46 ARG A N 3
ATOM 2124 C CA . ARG A 1 33 ? 6.697 -0.366 5.256 1.00 0.00 46 ARG A CA 3
ATOM 2125 C C . ARG A 1 33 ? 5.226 -0.053 5.543 1.00 0.00 46 ARG A C 3
ATOM 2126 O O . ARG A 1 33 ? 4.551 0.581 4.757 1.00 0.00 46 ARG A O 3
ATOM 2147 N N . TYR A 1 34 ? 4.724 -0.492 6.666 1.00 0.00 47 TYR A N 3
ATOM 2148 C CA . TYR A 1 34 ? 3.298 -0.219 7.003 1.00 0.00 47 TYR A CA 3
ATOM 2149 C C . TYR A 1 34 ? 3.232 0.436 8.379 1.00 0.00 47 TYR A C 3
ATOM 2150 O O . TYR A 1 34 ? 2.177 0.553 8.972 1.00 0.00 47 TYR A O 3
ATOM 2168 N N . ASN A 1 35 ? 4.349 0.857 8.900 1.00 0.00 48 ASN A N 3
ATOM 2169 C CA . ASN A 1 35 ? 4.341 1.491 10.241 1.00 0.00 48 ASN A CA 3
ATOM 2170 C C . ASN A 1 35 ? 4.007 2.974 10.095 1.00 0.00 48 ASN A C 3
ATOM 2171 O O . ASN A 1 35 ? 3.392 3.576 10.957 1.00 0.00 48 ASN A O 3
ATOM 2182 N N . ILE A 1 36 ? 4.400 3.570 9.004 1.00 0.00 49 ILE A N 3
ATOM 2183 C CA . ILE A 1 36 ? 4.096 5.015 8.807 1.00 0.00 49 ILE A CA 3
ATOM 2184 C C . ILE A 1 36 ? 2.574 5.181 8.802 1.00 0.00 49 ILE A C 3
ATOM 2185 O O . ILE A 1 36 ? 2.048 6.202 9.200 1.00 0.00 49 ILE A O 3
ATOM 2201 N N . ARG A 1 37 ? 1.863 4.172 8.376 1.00 0.00 50 ARG A N 3
ATOM 2202 C CA . ARG A 1 37 ? 0.379 4.263 8.371 1.00 0.00 50 ARG A CA 3
ATOM 2203 C C . ARG A 1 37 ? -0.080 4.565 9.795 1.00 0.00 50 ARG A C 3
ATOM 2204 O O . ARG A 1 37 ? -0.821 5.495 10.039 1.00 0.00 50 ARG A O 3
ATOM 2225 N N . SER A 1 38 ? 0.375 3.793 10.743 1.00 0.00 51 SER A N 3
ATOM 2226 C CA . SER A 1 38 ? -0.015 4.043 12.155 1.00 0.00 51 SER A CA 3
ATOM 2227 C C . SER A 1 38 ? 0.357 5.482 12.516 1.00 0.00 51 SER A C 3
ATOM 2228 O O . SER A 1 38 ? -0.328 6.144 13.270 1.00 0.00 51 SER A O 3
ATOM 2236 N N . HIS A 1 39 ? 1.438 5.969 11.971 1.00 0.00 52 HIS A N 3
ATOM 2237 C CA . HIS A 1 39 ? 1.862 7.367 12.266 1.00 0.00 52 HIS A CA 3
ATOM 2238 C C . HIS A 1 39 ? 0.722 8.319 11.900 1.00 0.00 52 HIS A C 3
ATOM 2239 O O . HIS A 1 39 ? 0.303 9.136 12.697 1.00 0.00 52 HIS A O 3
ATOM 2253 N N . ILE A 1 40 ? 0.210 8.217 10.713 1.00 0.00 53 ILE A N 3
ATOM 2254 C CA . ILE A 1 40 ? -0.905 9.115 10.327 1.00 0.00 53 ILE A CA 3
ATOM 2255 C C . ILE A 1 40 ? -2.119 8.773 11.175 1.00 0.00 53 ILE A C 3
ATOM 2256 O O . ILE A 1 40 ? -3.037 9.542 11.298 1.00 0.00 53 ILE A O 3
ATOM 2272 N N . GLN A 1 41 ? -2.145 7.623 11.770 1.00 0.00 54 GLN A N 3
ATOM 2273 C CA . GLN A 1 41 ? -3.324 7.278 12.598 1.00 0.00 54 GLN A CA 3
ATOM 2274 C C . GLN A 1 41 ? -3.387 8.217 13.795 1.00 0.00 54 GLN A C 3
ATOM 2275 O O . GLN A 1 41 ? -4.442 8.454 14.345 1.00 0.00 54 GLN A O 3
ATOM 2289 N N . THR A 1 42 ? -2.281 8.767 14.205 1.00 0.00 55 THR A N 3
ATOM 2290 C CA . THR A 1 42 ? -2.339 9.692 15.361 1.00 0.00 55 THR A CA 3
ATOM 2291 C C . THR A 1 42 ? -2.445 11.128 14.857 1.00 0.00 55 THR A C 3
ATOM 2292 O O . THR A 1 42 ? -3.130 11.948 15.438 1.00 0.00 55 THR A O 3
ATOM 2303 N N . HIS A 1 43 ? -1.783 11.447 13.785 1.00 0.00 56 HIS A N 3
ATOM 2304 C CA . HIS A 1 43 ? -1.865 12.827 13.265 1.00 0.00 56 HIS A CA 3
ATOM 2305 C C . HIS A 1 43 ? -2.806 12.864 12.059 1.00 0.00 56 HIS A C 3
ATOM 2306 O O . HIS A 1 43 ? -2.846 13.824 11.314 1.00 0.00 56 HIS A O 3
ATOM 2320 N N . LEU A 1 44 ? -3.590 11.829 11.882 1.00 0.00 57 LEU A N 3
ATOM 2321 C CA . LEU A 1 44 ? -4.558 11.813 10.752 1.00 0.00 57 LEU A CA 3
ATOM 2322 C C . LEU A 1 44 ? -5.870 11.149 11.201 1.00 0.00 57 LEU A C 3
ATOM 2323 O O . LEU A 1 44 ? -6.833 11.121 10.460 1.00 0.00 57 LEU A O 3
ATOM 2339 N N . GLU A 1 45 ? -5.932 10.617 12.402 1.00 0.00 58 GLU A N 3
ATOM 2340 C CA . GLU A 1 45 ? -7.200 9.977 12.852 1.00 0.00 58 GLU A CA 3
ATOM 2341 C C . GLU A 1 45 ? -8.193 11.063 13.270 1.00 0.00 58 GLU A C 3
ATOM 2342 O O . GLU A 1 45 ? -9.393 10.895 13.168 1.00 0.00 58 GLU A O 3
ATOM 2354 N N . ASP A 1 46 ? -7.703 12.179 13.739 1.00 0.00 59 ASP A N 3
ATOM 2355 C CA . ASP A 1 46 ? -8.617 13.277 14.163 1.00 0.00 59 ASP A CA 3
ATOM 2356 C C . ASP A 1 46 ? -9.718 13.456 13.116 1.00 0.00 59 ASP A C 3
ATOM 2357 O O . ASP A 1 46 ? -10.876 13.186 13.367 1.00 0.00 59 ASP A O 3
ATOM 2366 N N . ARG A 1 47 ? -9.368 13.911 11.944 1.00 0.00 60 ARG A N 3
ATOM 2367 C CA . ARG A 1 47 ? -10.397 14.106 10.883 1.00 0.00 60 ARG A CA 3
ATOM 2368 C C . ARG A 1 47 ? -11.168 12.802 10.674 1.00 0.00 60 ARG A C 3
ATOM 2369 O O . ARG A 1 47 ? -12.377 12.869 10.521 1.00 0.00 60 ARG A O 3
ATOM 2392 N N . THR A 1 1 ? -16.593 4.081 13.033 1.00 0.00 14 THR A N 4
ATOM 2393 C CA . THR A 1 1 ? -16.512 2.601 12.882 1.00 0.00 14 THR A CA 4
ATOM 2394 C C . THR A 1 1 ? -15.890 2.260 11.526 1.00 0.00 14 THR A C 4
ATOM 2395 O O . THR A 1 1 ? -16.180 2.885 10.525 1.00 0.00 14 THR A O 4
ATOM 2408 N N . LEU A 1 2 ? -15.038 1.272 11.486 1.00 0.00 15 LEU A N 4
ATOM 2409 C CA . LEU A 1 2 ? -14.400 0.891 10.195 1.00 0.00 15 LEU A CA 4
ATOM 2410 C C . LEU A 1 2 ? -13.707 2.112 9.585 1.00 0.00 15 LEU A C 4
ATOM 2411 O O . LEU A 1 2 ? -14.248 2.756 8.709 1.00 0.00 15 LEU A O 4
ATOM 2427 N N . PRO A 1 3 ? -12.525 2.395 10.070 1.00 0.00 16 PRO A N 4
ATOM 2428 C CA . PRO A 1 3 ? -11.723 3.534 9.594 1.00 0.00 16 PRO A CA 4
ATOM 2429 C C . PRO A 1 3 ? -11.044 3.191 8.264 1.00 0.00 16 PRO A C 4
ATOM 2430 O O . PRO A 1 3 ? -10.378 2.183 8.138 1.00 0.00 16 PRO A O 4
ATOM 2441 N N . ARG A 1 4 ? -11.207 4.023 7.272 1.00 0.00 17 ARG A N 4
ATOM 2442 C CA . ARG A 1 4 ? -10.571 3.742 5.953 1.00 0.00 17 ARG A CA 4
ATOM 2443 C C . ARG A 1 4 ? -10.761 4.945 5.026 1.00 0.00 17 ARG A C 4
ATOM 2444 O O . ARG A 1 4 ? -10.946 4.799 3.834 1.00 0.00 17 ARG A O 4
ATOM 2465 N N . GLY A 1 5 ? -10.716 6.134 5.562 1.00 0.00 18 GLY A N 4
ATOM 2466 C CA . GLY A 1 5 ? -10.894 7.342 4.709 1.00 0.00 18 GLY A CA 4
ATOM 2467 C C . GLY A 1 5 ? -10.109 8.510 5.305 1.00 0.00 18 GLY A C 4
ATOM 2468 O O . GLY A 1 5 ? -10.329 9.656 4.966 1.00 0.00 18 GLY A O 4
ATOM 2472 N N . SER A 1 6 ? -9.192 8.231 6.190 1.00 0.00 19 SER A N 4
ATOM 2473 C CA . SER A 1 6 ? -8.394 9.324 6.804 1.00 0.00 19 SER A CA 4
ATOM 2474 C C . SER A 1 6 ? -6.910 9.086 6.532 1.00 0.00 19 SER A C 4
ATOM 2475 O O . SER A 1 6 ? -6.174 9.996 6.208 1.00 0.00 19 SER A O 4
ATOM 2483 N N . ILE A 1 7 ? -6.465 7.868 6.664 1.00 0.00 20 ILE A N 4
ATOM 2484 C CA . ILE A 1 7 ? -5.030 7.567 6.416 1.00 0.00 20 ILE A CA 4
ATOM 2485 C C . ILE A 1 7 ? -4.865 6.994 5.008 1.00 0.00 20 ILE A C 4
ATOM 2486 O O . ILE A 1 7 ? -3.876 7.229 4.343 1.00 0.00 20 ILE A O 4
ATOM 2502 N N . ASP A 1 8 ? -5.828 6.247 4.548 1.00 0.00 21 ASP A N 4
ATOM 2503 C CA . ASP A 1 8 ? -5.729 5.665 3.182 1.00 0.00 21 ASP A CA 4
ATOM 2504 C C . ASP A 1 8 ? -5.869 6.785 2.149 1.00 0.00 21 ASP A C 4
ATOM 2505 O O . ASP A 1 8 ? -5.575 6.610 0.984 1.00 0.00 21 ASP A O 4
ATOM 2514 N N . LYS A 1 9 ? -6.315 7.936 2.573 1.00 0.00 22 LYS A N 4
ATOM 2515 C CA . LYS A 1 9 ? -6.474 9.070 1.621 1.00 0.00 22 LYS A CA 4
ATOM 2516 C C . LYS A 1 9 ? -5.178 9.884 1.577 1.00 0.00 22 LYS A C 4
ATOM 2517 O O . LYS A 1 9 ? -5.089 10.886 0.896 1.00 0.00 22 LYS A O 4
ATOM 2536 N N . TYR A 1 10 ? -4.174 9.465 2.298 1.00 0.00 23 TYR A N 4
ATOM 2537 C CA . TYR A 1 10 ? -2.890 10.221 2.293 1.00 0.00 23 TYR A CA 4
ATOM 2538 C C . TYR A 1 10 ? -1.719 9.244 2.415 1.00 0.00 23 TYR A C 4
ATOM 2539 O O . TYR A 1 10 ? -0.884 9.368 3.288 1.00 0.00 23 TYR A O 4
ATOM 2557 N N . VAL A 1 11 ? -1.650 8.273 1.545 1.00 0.00 24 VAL A N 4
ATOM 2558 C CA . VAL A 1 11 ? -0.532 7.290 1.612 1.00 0.00 24 VAL A CA 4
ATOM 2559 C C . VAL A 1 11 ? 0.090 7.128 0.223 1.00 0.00 24 VAL A C 4
ATOM 2560 O O . VAL A 1 11 ? -0.485 6.518 -0.657 1.00 0.00 24 VAL A O 4
ATOM 2573 N N . LYS A 1 12 ? 1.261 7.668 0.018 1.00 0.00 25 LYS A N 4
ATOM 2574 C CA . LYS A 1 12 ? 1.916 7.544 -1.315 1.00 0.00 25 LYS A CA 4
ATOM 2575 C C . LYS A 1 12 ? 2.940 6.408 -1.279 1.00 0.00 25 LYS A C 4
ATOM 2576 O O . LYS A 1 12 ? 4.100 6.615 -0.984 1.00 0.00 25 LYS A O 4
ATOM 2595 N N . GLU A 1 13 ? 2.522 5.208 -1.581 1.00 0.00 26 GLU A N 4
ATOM 2596 C CA . GLU A 1 13 ? 3.474 4.061 -1.567 1.00 0.00 26 GLU A CA 4
ATOM 2597 C C . GLU A 1 13 ? 4.106 3.908 -2.951 1.00 0.00 26 GLU A C 4
ATOM 2598 O O . GLU A 1 13 ? 3.423 3.716 -3.938 1.00 0.00 26 GLU A O 4
ATOM 2610 N N . MET A 1 14 ? 5.405 3.992 -3.034 1.00 0.00 27 MET A N 4
ATOM 2611 C CA . MET A 1 14 ? 6.077 3.852 -4.356 1.00 0.00 27 MET A CA 4
ATOM 2612 C C . MET A 1 14 ? 6.627 2.428 -4.499 1.00 0.00 27 MET A C 4
ATOM 2613 O O . MET A 1 14 ? 7.096 1.847 -3.535 1.00 0.00 27 MET A O 4
ATOM 2627 N N . PRO A 1 15 ? 6.563 1.913 -5.703 1.00 0.00 28 PRO A N 4
ATOM 2628 C CA . PRO A 1 15 ? 7.047 0.556 -6.010 1.00 0.00 28 PRO A CA 4
ATOM 2629 C C . PRO A 1 15 ? 8.572 0.528 -5.972 1.00 0.00 28 PRO A C 4
ATOM 2630 O O . PRO A 1 15 ? 9.188 -0.520 -5.990 1.00 0.00 28 PRO A O 4
ATOM 2641 N N . ASP A 1 16 ? 9.186 1.675 -5.889 1.00 0.00 29 ASP A N 4
ATOM 2642 C CA . ASP A 1 16 ? 10.668 1.720 -5.815 1.00 0.00 29 ASP A CA 4
ATOM 2643 C C . ASP A 1 16 ? 11.081 1.624 -4.344 1.00 0.00 29 ASP A C 4
ATOM 2644 O O . ASP A 1 16 ? 12.200 1.923 -3.985 1.00 0.00 29 ASP A O 4
ATOM 2653 N N . LYS A 1 17 ? 10.167 1.212 -3.496 1.00 0.00 30 LYS A N 4
ATOM 2654 C CA . LYS A 1 17 ? 10.463 1.087 -2.046 1.00 0.00 30 LYS A CA 4
ATOM 2655 C C . LYS A 1 17 ? 10.471 2.474 -1.410 1.00 0.00 30 LYS A C 4
ATOM 2656 O O . LYS A 1 17 ? 11.446 2.892 -0.817 1.00 0.00 30 LYS A O 4
ATOM 2675 N N . THR A 1 18 ? 9.388 3.193 -1.528 1.00 0.00 31 THR A N 4
ATOM 2676 C CA . THR A 1 18 ? 9.335 4.553 -0.929 1.00 0.00 31 THR A CA 4
ATOM 2677 C C . THR A 1 18 ? 7.972 4.781 -0.273 1.00 0.00 31 THR A C 4
ATOM 2678 O O . THR A 1 18 ? 7.106 3.928 -0.296 1.00 0.00 31 THR A O 4
ATOM 2689 N N . PHE A 1 19 ? 7.779 5.931 0.310 1.00 0.00 32 PHE A N 4
ATOM 2690 C CA . PHE A 1 19 ? 6.479 6.234 0.971 1.00 0.00 32 PHE A CA 4
ATOM 2691 C C . PHE A 1 19 ? 6.380 7.742 1.201 1.00 0.00 32 PHE A C 4
ATOM 2692 O O . PHE A 1 19 ? 7.364 8.399 1.478 1.00 0.00 32 PHE A O 4
ATOM 2709 N N . GLU A 1 20 ? 5.208 8.302 1.084 1.00 0.00 33 GLU A N 4
ATOM 2710 C CA . GLU A 1 20 ? 5.076 9.770 1.293 1.00 0.00 33 GLU A CA 4
ATOM 2711 C C . GLU A 1 20 ? 3.708 10.101 1.894 1.00 0.00 33 GLU A C 4
ATOM 2712 O O . GLU A 1 20 ? 2.714 10.179 1.200 1.00 0.00 33 GLU A O 4
ATOM 2724 N N . CYS A 1 21 ? 3.657 10.321 3.179 1.00 0.00 34 CYS A N 4
ATOM 2725 C CA . CYS A 1 21 ? 2.362 10.675 3.825 1.00 0.00 34 CYS A CA 4
ATOM 2726 C C . CYS A 1 21 ? 1.805 11.917 3.124 1.00 0.00 34 CYS A C 4
A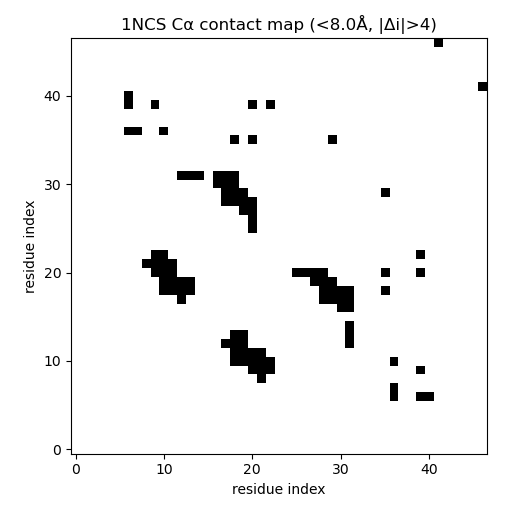TOM 2727 O O . CYS A 1 21 ? 2.286 13.016 3.314 1.00 0.00 34 CYS A O 4
ATOM 2734 N N . LEU A 1 22 ? 0.816 11.747 2.288 1.00 0.00 35 LEU A N 4
ATOM 2735 C CA . LEU A 1 22 ? 0.255 12.913 1.545 1.00 0.00 35 LEU A CA 4
ATOM 2736 C C . LEU A 1 22 ? -0.625 13.775 2.456 1.00 0.00 35 LEU A C 4
ATOM 2737 O O . LEU A 1 22 ? -1.270 14.699 2.001 1.00 0.00 35 LEU A O 4
ATOM 2753 N N . PHE A 1 23 ? -0.662 13.502 3.731 1.00 0.00 36 PHE A N 4
ATOM 2754 C CA . PHE A 1 23 ? -1.508 14.338 4.628 1.00 0.00 36 PHE A CA 4
ATOM 2755 C C . PHE A 1 23 ? -1.023 15.789 4.563 1.00 0.00 36 PHE A C 4
ATOM 2756 O O . PHE A 1 23 ? 0.165 16.038 4.501 1.00 0.00 36 PHE A O 4
ATOM 2773 N N . PRO A 1 24 ? -1.954 16.710 4.583 1.00 0.00 37 PRO A N 4
ATOM 2774 C CA . PRO A 1 24 ? -1.638 18.146 4.530 1.00 0.00 37 PRO A CA 4
ATOM 2775 C C . PRO A 1 24 ? -1.092 18.613 5.878 1.00 0.00 37 PRO A C 4
ATOM 2776 O O . PRO A 1 24 ? -1.789 18.642 6.872 1.00 0.00 37 PRO A O 4
ATOM 2787 N N . GLY A 1 25 ? 0.162 18.965 5.916 1.00 0.00 38 GLY A N 4
ATOM 2788 C CA . GLY A 1 25 ? 0.778 19.412 7.192 1.00 0.00 38 GLY A CA 4
ATOM 2789 C C . GLY A 1 25 ? 1.891 18.432 7.561 1.00 0.00 38 GLY A C 4
ATOM 2790 O O . GLY A 1 25 ? 2.758 18.728 8.359 1.00 0.00 38 GLY A O 4
ATOM 2794 N N . CYS A 1 26 ? 1.869 17.264 6.976 1.00 0.00 39 CYS A N 4
ATOM 2795 C CA . CYS A 1 26 ? 2.924 16.254 7.281 1.00 0.00 39 CYS A CA 4
ATOM 2796 C C . CYS A 1 26 ? 4.261 16.717 6.699 1.00 0.00 39 CYS A C 4
ATOM 2797 O O . CYS A 1 26 ? 4.324 17.654 5.929 1.00 0.00 39 CYS A O 4
ATOM 2804 N N . THR A 1 27 ? 5.332 16.064 7.062 1.00 0.00 40 THR A N 4
ATOM 2805 C CA . THR A 1 27 ? 6.666 16.459 6.530 1.00 0.00 40 THR A CA 4
ATOM 2806 C C . THR A 1 27 ? 7.644 15.293 6.695 1.00 0.00 40 THR A C 4
ATOM 2807 O O . THR A 1 27 ? 8.841 15.484 6.780 1.00 0.00 40 THR A O 4
ATOM 2818 N N . LYS A 1 28 ? 7.145 14.086 6.747 1.00 0.00 41 LYS A N 4
ATOM 2819 C CA . LYS A 1 28 ? 8.054 12.914 6.914 1.00 0.00 41 LYS A CA 4
ATOM 2820 C C . LYS A 1 28 ? 7.731 11.849 5.863 1.00 0.00 41 LYS A C 4
ATOM 2821 O O . LYS A 1 28 ? 6.585 11.567 5.577 1.00 0.00 41 LYS A O 4
ATOM 2840 N N . THR A 1 29 ? 8.741 11.246 5.292 1.00 0.00 42 THR A N 4
ATOM 2841 C CA . THR A 1 29 ? 8.505 10.189 4.267 1.00 0.00 42 THR A CA 4
ATOM 2842 C C . THR A 1 29 ? 9.205 8.903 4.710 1.00 0.00 42 THR A C 4
ATOM 2843 O O . THR A 1 29 ? 10.134 8.934 5.494 1.00 0.00 42 THR A O 4
ATOM 2854 N N . PHE A 1 30 ? 8.771 7.772 4.225 1.00 0.00 43 PHE A N 4
ATOM 2855 C CA . PHE A 1 30 ? 9.421 6.495 4.637 1.00 0.00 43 PHE A CA 4
ATOM 2856 C C . PHE A 1 30 ? 9.636 5.606 3.410 1.00 0.00 43 PHE A C 4
ATOM 2857 O O . PHE A 1 30 ? 9.473 6.033 2.284 1.00 0.00 43 PHE A O 4
ATOM 2874 N N . LYS A 1 31 ? 10.000 4.370 3.621 1.00 0.00 44 LYS A N 4
ATOM 2875 C CA . LYS A 1 31 ? 10.227 3.452 2.470 1.00 0.00 44 LYS A CA 4
ATOM 2876 C C . LYS A 1 31 ? 9.233 2.291 2.539 1.00 0.00 44 LYS A C 4
ATOM 2877 O O . LYS A 1 31 ? 8.347 2.267 3.370 1.00 0.00 44 LYS A O 4
ATOM 2896 N N . ARG A 1 32 ? 9.374 1.326 1.672 1.00 0.00 45 ARG A N 4
ATOM 2897 C CA . ARG A 1 32 ? 8.438 0.166 1.687 1.00 0.00 45 ARG A CA 4
ATOM 2898 C C . ARG A 1 32 ? 8.253 -0.322 3.125 1.00 0.00 45 ARG A C 4
ATOM 2899 O O . ARG A 1 32 ? 9.091 -1.016 3.668 1.00 0.00 45 ARG A O 4
ATOM 2920 N N . ARG A 1 33 ? 7.163 0.034 3.747 1.00 0.00 46 ARG A N 4
ATOM 2921 C CA . ARG A 1 33 ? 6.928 -0.411 5.149 1.00 0.00 46 ARG A CA 4
ATOM 2922 C C . ARG A 1 33 ? 5.437 -0.303 5.477 1.00 0.00 46 ARG A C 4
ATOM 2923 O O . ARG A 1 33 ? 4.611 -0.124 4.604 1.00 0.00 46 ARG A O 4
ATOM 2944 N N . TYR A 1 34 ? 5.088 -0.412 6.730 1.00 0.00 47 TYR A N 4
ATOM 2945 C CA . TYR A 1 34 ? 3.651 -0.317 7.116 1.00 0.00 47 TYR A CA 4
ATOM 2946 C C . TYR A 1 34 ? 3.560 0.300 8.504 1.00 0.00 47 TYR A C 4
ATOM 2947 O O . TYR A 1 34 ? 2.574 0.150 9.197 1.00 0.00 47 TYR A O 4
ATOM 2965 N N . ASN A 1 35 ? 4.583 0.984 8.925 1.00 0.00 48 ASN A N 4
ATOM 2966 C CA . ASN A 1 35 ? 4.544 1.594 10.274 1.00 0.00 48 ASN A CA 4
ATOM 2967 C C . ASN A 1 35 ? 4.184 3.070 10.140 1.00 0.00 48 ASN A C 4
ATOM 2968 O O . ASN A 1 35 ? 3.725 3.702 11.073 1.00 0.00 48 ASN A O 4
ATOM 2979 N N . ILE A 1 36 ? 4.377 3.621 8.976 1.00 0.00 49 ILE A N 4
ATOM 2980 C CA . ILE A 1 36 ? 4.032 5.055 8.775 1.00 0.00 49 ILE A CA 4
ATOM 2981 C C . ILE A 1 36 ? 2.507 5.170 8.731 1.00 0.00 49 ILE A C 4
ATOM 2982 O O . ILE A 1 36 ? 1.934 6.143 9.177 1.00 0.00 49 ILE A O 4
ATOM 2998 N N . ARG A 1 37 ? 1.846 4.171 8.212 1.00 0.00 50 ARG A N 4
ATOM 2999 C CA . ARG A 1 37 ? 0.360 4.216 8.160 1.00 0.00 50 ARG A CA 4
ATOM 3000 C C . ARG A 1 37 ? -0.156 4.557 9.554 1.00 0.00 50 ARG A C 4
ATOM 3001 O O . ARG A 1 37 ? -0.975 5.438 9.727 1.00 0.00 50 ARG A O 4
ATOM 3022 N N . SER A 1 38 ? 0.332 3.876 10.555 1.00 0.00 51 SER A N 4
ATOM 3023 C CA . SER A 1 38 ? -0.116 4.178 11.940 1.00 0.00 51 SER A CA 4
ATOM 3024 C C . SER A 1 38 ? 0.310 5.603 12.278 1.00 0.00 51 SER A C 4
ATOM 3025 O O . SER A 1 38 ? -0.427 6.359 12.879 1.00 0.00 51 SER A O 4
ATOM 3033 N N . HIS A 1 39 ? 1.494 5.980 11.881 1.00 0.00 52 HIS A N 4
ATOM 3034 C CA . HIS A 1 39 ? 1.968 7.364 12.160 1.00 0.00 52 HIS A CA 4
ATOM 3035 C C . HIS A 1 39 ? 0.886 8.344 11.717 1.00 0.00 52 HIS A C 4
ATOM 3036 O O . HIS A 1 39 ? 0.648 9.353 12.350 1.00 0.00 52 HIS A O 4
ATOM 3050 N N . ILE A 1 40 ? 0.226 8.051 10.637 1.00 0.00 53 ILE A N 4
ATOM 3051 C CA . ILE A 1 40 ? -0.839 8.961 10.161 1.00 0.00 53 ILE A CA 4
ATOM 3052 C C . ILE A 1 40 ? -2.017 8.840 11.118 1.00 0.00 53 ILE A C 4
ATOM 3053 O O . ILE A 1 40 ? -2.415 9.791 11.758 1.00 0.00 53 ILE A O 4
ATOM 3069 N N . GLN A 1 41 ? -2.562 7.664 11.232 1.00 0.00 54 GLN A N 4
ATOM 3070 C CA . GLN A 1 41 ? -3.712 7.456 12.152 1.00 0.00 54 GLN A CA 4
ATOM 3071 C C . GLN A 1 41 ? -3.469 8.198 13.460 1.00 0.00 54 GLN A C 4
ATOM 3072 O O . GLN A 1 41 ? -4.400 8.574 14.144 1.00 0.00 54 GLN A O 4
ATOM 3086 N N . THR A 1 42 ? -2.238 8.426 13.824 1.00 0.00 55 THR A N 4
ATOM 3087 C CA . THR A 1 42 ? -1.999 9.158 15.089 1.00 0.00 55 THR A CA 4
ATOM 3088 C C . THR A 1 42 ? -2.125 10.653 14.823 1.00 0.00 55 THR A C 4
ATOM 3089 O O . THR A 1 42 ? -2.753 11.375 15.571 1.00 0.00 55 THR A O 4
ATOM 3100 N N . HIS A 1 43 ? -1.544 11.123 13.761 1.00 0.00 56 HIS A N 4
ATOM 3101 C CA . HIS A 1 43 ? -1.643 12.562 13.449 1.00 0.00 56 HIS A CA 4
ATOM 3102 C C . HIS A 1 43 ? -2.723 12.771 12.389 1.00 0.00 56 HIS A C 4
ATOM 3103 O O . HIS A 1 43 ? -2.749 13.759 11.683 1.00 0.00 56 HIS A O 4
ATOM 3117 N N . LEU A 1 44 ? -3.642 11.840 12.314 1.00 0.00 57 LEU A N 4
ATOM 3118 C CA . LEU A 1 44 ? -4.769 11.953 11.350 1.00 0.00 57 LEU A CA 4
ATOM 3119 C C . LEU A 1 44 ? -6.066 11.483 12.024 1.00 0.00 57 LEU A C 4
ATOM 3120 O O . LEU A 1 44 ? -7.149 11.844 11.607 1.00 0.00 57 LEU A O 4
ATOM 3136 N N . GLU A 1 45 ? -5.977 10.678 13.057 1.00 0.00 58 GLU A N 4
ATOM 3137 C CA . GLU A 1 45 ? -7.217 10.201 13.726 1.00 0.00 58 GLU A CA 4
ATOM 3138 C C . GLU A 1 45 ? -7.304 10.793 15.134 1.00 0.00 58 GLU A C 4
ATOM 3139 O O . GLU A 1 45 ? -8.196 11.558 15.440 1.00 0.00 58 GLU A O 4
ATOM 3151 N N . ASP A 1 46 ? -6.388 10.441 15.993 1.00 0.00 59 ASP A N 4
ATOM 3152 C CA . ASP A 1 46 ? -6.425 10.983 17.380 1.00 0.00 59 ASP A CA 4
ATOM 3153 C C . ASP A 1 46 ? -7.856 10.902 17.915 1.00 0.00 59 ASP A C 4
ATOM 3154 O O . ASP A 1 46 ? -8.256 11.668 18.768 1.00 0.00 59 ASP A O 4
ATOM 3163 N N . ARG A 1 47 ? -8.630 9.976 17.418 1.00 0.00 60 ARG A N 4
ATOM 3164 C CA . ARG A 1 47 ? -10.035 9.844 17.896 1.00 0.00 60 ARG A CA 4
ATOM 3165 C C . ARG A 1 47 ? -10.039 9.590 19.404 1.00 0.00 60 ARG A C 4
ATOM 3166 O O . ARG A 1 47 ? -10.353 10.512 20.140 1.00 0.00 60 ARG A O 4
ATOM 3189 N N . THR A 1 1 ? -13.614 -1.547 12.833 1.00 0.00 14 THR A N 5
ATOM 3190 C CA . THR A 1 1 ? -13.409 -2.600 11.799 1.00 0.00 14 THR A CA 5
ATOM 3191 C C . THR A 1 1 ? -12.241 -2.202 10.893 1.00 0.00 14 THR A C 5
ATOM 3192 O O . THR A 1 1 ? -11.287 -2.938 10.734 1.00 0.00 14 THR A O 5
ATOM 3205 N N . LEU A 1 2 ? -12.309 -1.044 10.297 1.00 0.00 15 LEU A N 5
ATOM 3206 C CA . LEU A 1 2 ? -11.203 -0.602 9.402 1.00 0.00 15 LEU A CA 5
ATOM 3207 C C . LEU A 1 2 ? -11.558 0.752 8.780 1.00 0.00 15 LEU A C 5
ATOM 3208 O O . LEU A 1 2 ? -12.201 0.809 7.750 1.00 0.00 15 LEU A O 5
ATOM 3224 N N . PRO A 1 3 ? -11.125 1.805 9.426 1.00 0.00 16 PRO A N 5
ATOM 3225 C CA . PRO A 1 3 ? -11.378 3.181 8.964 1.00 0.00 16 PRO A CA 5
ATOM 3226 C C . PRO A 1 3 ? -10.421 3.542 7.824 1.00 0.00 16 PRO A C 5
ATOM 3227 O O . PRO A 1 3 ? -9.248 3.233 7.865 1.00 0.00 16 PRO A O 5
ATOM 3238 N N . ARG A 1 4 ? -10.912 4.199 6.808 1.00 0.00 17 ARG A N 5
ATOM 3239 C CA . ARG A 1 4 ? -10.028 4.581 5.675 1.00 0.00 17 ARG A CA 5
ATOM 3240 C C . ARG A 1 4 ? -10.571 5.843 5.005 1.00 0.00 17 ARG A C 5
ATOM 3241 O O . ARG A 1 4 ? -10.453 6.026 3.810 1.00 0.00 17 ARG A O 5
ATOM 3262 N N . GLY A 1 5 ? -11.164 6.719 5.770 1.00 0.00 18 GLY A N 5
ATOM 3263 C CA . GLY A 1 5 ? -11.712 7.973 5.181 1.00 0.00 18 GLY A CA 5
ATOM 3264 C C . GLY A 1 5 ? -10.642 9.065 5.224 1.00 0.00 18 GLY A C 5
ATOM 3265 O O . GLY A 1 5 ? -10.899 10.213 4.919 1.00 0.00 18 GLY A O 5
ATOM 3269 N N . SER A 1 6 ? -9.441 8.716 5.599 1.00 0.00 19 SER A N 5
ATOM 3270 C CA . SER A 1 6 ? -8.353 9.730 5.662 1.00 0.00 19 SER A CA 5
ATOM 3271 C C . SER A 1 6 ? -6.999 9.026 5.576 1.00 0.00 19 SER A C 5
ATOM 3272 O O . SER A 1 6 ? -6.080 9.501 4.940 1.00 0.00 19 SER A O 5
ATOM 3280 N N . ILE A 1 7 ? -6.871 7.897 6.213 1.00 0.00 20 ILE A N 5
ATOM 3281 C CA . ILE A 1 7 ? -5.578 7.159 6.170 1.00 0.00 20 ILE A CA 5
ATOM 3282 C C . ILE A 1 7 ? -5.265 6.768 4.731 1.00 0.00 20 ILE A C 5
ATOM 3283 O O . ILE A 1 7 ? -4.251 7.146 4.177 1.00 0.00 20 ILE A O 5
ATOM 3299 N N . ASP A 1 8 ? -6.129 6.012 4.123 1.00 0.00 21 ASP A N 5
ATOM 3300 C CA . ASP A 1 8 ? -5.891 5.592 2.715 1.00 0.00 21 ASP A CA 5
ATOM 3301 C C . ASP A 1 8 ? -6.025 6.807 1.799 1.00 0.00 21 ASP A C 5
ATOM 3302 O O . ASP A 1 8 ? -5.585 6.796 0.666 1.00 0.00 21 ASP A O 5
ATOM 3311 N N . LYS A 1 9 ? -6.624 7.859 2.284 1.00 0.00 22 LYS A N 5
ATOM 3312 C CA . LYS A 1 9 ? -6.782 9.080 1.446 1.00 0.00 22 LYS A CA 5
ATOM 3313 C C . LYS A 1 9 ? -5.603 10.022 1.695 1.00 0.00 22 LYS A C 5
ATOM 3314 O O . LYS A 1 9 ? -5.578 11.139 1.219 1.00 0.00 22 LYS A O 5
ATOM 3333 N N . TYR A 1 10 ? -4.623 9.580 2.439 1.00 0.00 23 TYR A N 5
ATOM 3334 C CA . TYR A 1 10 ? -3.447 10.451 2.716 1.00 0.00 23 TYR A CA 5
ATOM 3335 C C . TYR A 1 10 ? -2.199 9.579 2.870 1.00 0.00 23 TYR A C 5
ATOM 3336 O O . TYR A 1 10 ? -1.219 9.983 3.464 1.00 0.00 23 TYR A O 5
ATOM 3354 N N . VAL A 1 11 ? -2.228 8.386 2.344 1.00 0.00 24 VAL A N 5
ATOM 3355 C CA . VAL A 1 11 ? -1.045 7.488 2.462 1.00 0.00 24 VAL A CA 5
ATOM 3356 C C . VAL A 1 11 ? -0.535 7.126 1.065 1.00 0.00 24 VAL A C 5
ATOM 3357 O O . VAL A 1 11 ? -1.238 6.536 0.271 1.00 0.00 24 VAL A O 5
ATOM 3370 N N . LYS A 1 12 ? 0.686 7.476 0.760 1.00 0.00 25 LYS A N 5
ATOM 3371 C CA . LYS A 1 12 ? 1.239 7.151 -0.585 1.00 0.00 25 LYS A CA 5
ATOM 3372 C C . LYS A 1 12 ? 2.234 5.992 -0.466 1.00 0.00 25 LYS A C 5
ATOM 3373 O O . LYS A 1 12 ? 3.052 5.953 0.431 1.00 0.00 25 LYS A O 5
ATOM 3392 N N . GLU A 1 13 ? 2.168 5.050 -1.367 1.00 0.00 26 GLU A N 5
ATOM 3393 C CA . GLU A 1 13 ? 3.108 3.895 -1.309 1.00 0.00 26 GLU A CA 5
ATOM 3394 C C . GLU A 1 13 ? 3.854 3.781 -2.641 1.00 0.00 26 GLU A C 5
ATOM 3395 O O . GLU A 1 13 ? 3.291 3.392 -3.645 1.00 0.00 26 GLU A O 5
ATOM 3407 N N . MET A 1 14 ? 5.113 4.120 -2.658 1.00 0.00 27 MET A N 5
ATOM 3408 C CA . MET A 1 14 ? 5.888 4.031 -3.927 1.00 0.00 27 MET A CA 5
ATOM 3409 C C . MET A 1 14 ? 6.341 2.583 -4.148 1.00 0.00 27 MET A C 5
ATOM 3410 O O . MET A 1 14 ? 6.872 1.957 -3.249 1.00 0.00 27 MET A O 5
ATOM 3424 N N . PRO A 1 15 ? 6.129 2.090 -5.344 1.00 0.00 28 PRO A N 5
ATOM 3425 C CA . PRO A 1 15 ? 6.509 0.714 -5.706 1.00 0.00 28 PRO A CA 5
ATOM 3426 C C . PRO A 1 15 ? 8.027 0.608 -5.852 1.00 0.00 28 PRO A C 5
ATOM 3427 O O . PRO A 1 15 ? 8.578 -0.469 -5.959 1.00 0.00 28 PRO A O 5
ATOM 3438 N N . ASP A 1 16 ? 8.710 1.720 -5.837 1.00 0.00 29 ASP A N 5
ATOM 3439 C CA . ASP A 1 16 ? 10.190 1.680 -5.952 1.00 0.00 29 ASP A CA 5
ATOM 3440 C C . ASP A 1 16 ? 10.790 1.531 -4.552 1.00 0.00 29 ASP A C 5
ATOM 3441 O O . ASP A 1 16 ? 11.974 1.710 -4.358 1.00 0.00 29 ASP A O 5
ATOM 3450 N N . LYS A 1 17 ? 9.965 1.214 -3.580 1.00 0.00 30 LYS A N 5
ATOM 3451 C CA . LYS A 1 17 ? 10.441 1.049 -2.181 1.00 0.00 30 LYS A CA 5
ATOM 3452 C C . LYS A 1 17 ? 10.507 2.420 -1.510 1.00 0.00 30 LYS A C 5
ATOM 3453 O O . LYS A 1 17 ? 11.530 2.826 -0.996 1.00 0.00 30 LYS A O 5
ATOM 3472 N N . THR A 1 18 ? 9.417 3.135 -1.514 1.00 0.00 31 THR A N 5
ATOM 3473 C CA . THR A 1 18 ? 9.402 4.480 -0.882 1.00 0.00 31 THR A CA 5
ATOM 3474 C C . THR A 1 18 ? 8.025 4.736 -0.265 1.00 0.00 31 THR A C 5
ATOM 3475 O O . THR A 1 18 ? 7.112 3.948 -0.413 1.00 0.00 31 THR A O 5
ATOM 3486 N N . PHE A 1 19 ? 7.868 5.832 0.425 1.00 0.00 32 PHE A N 5
ATOM 3487 C CA . PHE A 1 19 ? 6.550 6.138 1.048 1.00 0.00 32 PHE A CA 5
ATOM 3488 C C . PHE A 1 19 ? 6.419 7.650 1.227 1.00 0.00 32 PHE A C 5
ATOM 3489 O O . PHE A 1 19 ? 7.398 8.352 1.384 1.00 0.00 32 PHE A O 5
ATOM 3506 N N . GLU A 1 20 ? 5.219 8.162 1.200 1.00 0.00 33 GLU A N 5
ATOM 3507 C CA . GLU A 1 20 ? 5.043 9.632 1.363 1.00 0.00 33 GLU A CA 5
ATOM 3508 C C . GLU A 1 20 ? 3.680 9.932 1.990 1.00 0.00 33 GLU A C 5
ATOM 3509 O O . GLU A 1 20 ? 2.647 9.720 1.389 1.00 0.00 33 GLU A O 5
ATOM 3521 N N . CYS A 1 21 ? 3.677 10.441 3.190 1.00 0.00 34 CYS A N 5
ATOM 3522 C CA . CYS A 1 21 ? 2.388 10.777 3.859 1.00 0.00 34 CYS A CA 5
ATOM 3523 C C . CYS A 1 21 ? 1.772 11.984 3.148 1.00 0.00 34 CYS A C 5
ATOM 3524 O O . CYS A 1 21 ? 2.273 13.089 3.232 1.00 0.00 34 CYS A O 5
ATOM 3531 N N . LEU A 1 22 ? 0.702 11.778 2.430 1.00 0.00 35 LEU A N 5
ATOM 3532 C CA . LEU A 1 22 ? 0.066 12.906 1.688 1.00 0.00 35 LEU A CA 5
ATOM 3533 C C . LEU A 1 22 ? -0.669 13.845 2.649 1.00 0.00 35 LEU A C 5
ATOM 3534 O O . LEU A 1 22 ? -1.301 14.794 2.229 1.00 0.00 35 LEU A O 5
ATOM 3550 N N . PHE A 1 23 ? -0.598 13.606 3.930 1.00 0.00 36 PHE A N 5
ATOM 3551 C CA . PHE A 1 23 ? -1.305 14.510 4.881 1.00 0.00 36 PHE A CA 5
ATOM 3552 C C . PHE A 1 23 ? -0.779 15.938 4.706 1.00 0.00 36 PHE A C 5
ATOM 3553 O O . PHE A 1 23 ? 0.406 16.140 4.527 1.00 0.00 36 PHE A O 5
ATOM 3570 N N . PRO A 1 24 ? -1.675 16.892 4.768 1.00 0.00 37 PRO A N 5
ATOM 3571 C CA . PRO A 1 24 ? -1.322 18.313 4.620 1.00 0.00 37 PRO A CA 5
ATOM 3572 C C . PRO A 1 24 ? -0.655 18.822 5.896 1.00 0.00 37 PRO A C 5
ATOM 3573 O O . PRO A 1 24 ? -1.271 18.925 6.936 1.00 0.00 37 PRO A O 5
ATOM 3584 N N . GLY A 1 25 ? 0.609 19.123 5.820 1.00 0.00 38 GLY A N 5
ATOM 3585 C CA . GLY A 1 25 ? 1.338 19.602 7.022 1.00 0.00 38 GLY A CA 5
ATOM 3586 C C . GLY A 1 25 ? 2.378 18.551 7.396 1.00 0.00 38 GLY A C 5
ATOM 3587 O O . GLY A 1 25 ? 3.346 18.829 8.074 1.00 0.00 38 GLY A O 5
ATOM 3591 N N . CYS A 1 26 ? 2.184 17.341 6.945 1.00 0.00 39 CYS A N 5
ATOM 3592 C CA . CYS A 1 26 ? 3.161 16.263 7.259 1.00 0.00 39 CYS A CA 5
ATOM 3593 C C . CYS A 1 26 ? 4.446 16.505 6.468 1.00 0.00 39 CYS A C 5
ATOM 3594 O O . CYS A 1 26 ? 4.477 17.295 5.544 1.00 0.00 39 CYS A O 5
ATOM 3601 N N . THR A 1 27 ? 5.508 15.835 6.816 1.00 0.00 40 THR A N 5
ATOM 3602 C CA . THR A 1 27 ? 6.784 16.031 6.077 1.00 0.00 40 THR A CA 5
ATOM 3603 C C . THR A 1 27 ? 7.763 14.921 6.459 1.00 0.00 40 THR A C 5
ATOM 3604 O O . THR A 1 27 ? 8.962 15.115 6.470 1.00 0.00 40 THR A O 5
ATOM 3615 N N . LYS A 1 28 ? 7.262 13.758 6.774 1.00 0.00 41 LYS A N 5
ATOM 3616 C CA . LYS A 1 28 ? 8.168 12.638 7.158 1.00 0.00 41 LYS A CA 5
ATOM 3617 C C . LYS A 1 28 ? 7.956 11.455 6.211 1.00 0.00 41 LYS A C 5
ATOM 3618 O O . LYS A 1 28 ? 7.418 10.434 6.589 1.00 0.00 41 LYS A O 5
ATOM 3637 N N . THR A 1 29 ? 8.380 11.581 4.982 1.00 0.00 42 THR A N 5
ATOM 3638 C CA . THR A 1 29 ? 8.207 10.459 4.018 1.00 0.00 42 THR A CA 5
ATOM 3639 C C . THR A 1 29 ? 9.043 9.266 4.482 1.00 0.00 42 THR A C 5
ATOM 3640 O O . THR A 1 29 ? 10.047 9.423 5.148 1.00 0.00 42 THR A O 5
ATOM 3651 N N . PHE A 1 30 ? 8.637 8.074 4.144 1.00 0.00 43 PHE A N 5
ATOM 3652 C CA . PHE A 1 30 ? 9.411 6.878 4.575 1.00 0.00 43 PHE A CA 5
ATOM 3653 C C . PHE A 1 30 ? 9.763 6.034 3.349 1.00 0.00 43 PHE A C 5
ATOM 3654 O O . PHE A 1 30 ? 9.862 6.538 2.247 1.00 0.00 43 PHE A O 5
ATOM 3671 N N . LYS A 1 31 ? 9.953 4.755 3.524 1.00 0.00 44 LYS A N 5
ATOM 3672 C CA . LYS A 1 31 ? 10.297 3.892 2.360 1.00 0.00 44 LYS A CA 5
ATOM 3673 C C . LYS A 1 31 ? 10.286 2.422 2.783 1.00 0.00 44 LYS A C 5
ATOM 3674 O O . LYS A 1 31 ? 10.768 2.066 3.839 1.00 0.00 44 LYS A O 5
ATOM 3693 N N . ARG A 1 32 ? 9.741 1.567 1.960 1.00 0.00 45 ARG A N 5
ATOM 3694 C CA . ARG A 1 32 ? 9.698 0.119 2.306 1.00 0.00 45 ARG A CA 5
ATOM 3695 C C . ARG A 1 32 ? 9.311 -0.047 3.776 1.00 0.00 45 ARG A C 5
ATOM 3696 O O . ARG A 1 32 ? 10.086 -0.526 4.580 1.00 0.00 45 ARG A O 5
ATOM 3717 N N . ARG A 1 33 ? 8.118 0.343 4.135 1.00 0.00 46 ARG A N 5
ATOM 3718 C CA . ARG A 1 33 ? 7.688 0.207 5.554 1.00 0.00 46 ARG A CA 5
ATOM 3719 C C . ARG A 1 33 ? 6.168 0.363 5.647 1.00 0.00 46 ARG A C 5
ATOM 3720 O O . ARG A 1 33 ? 5.564 1.105 4.900 1.00 0.00 46 ARG A O 5
ATOM 3741 N N . TYR A 1 34 ? 5.549 -0.331 6.561 1.00 0.00 47 TYR A N 5
ATOM 3742 C CA . TYR A 1 34 ? 4.069 -0.226 6.709 1.00 0.00 47 TYR A CA 5
ATOM 3743 C C . TYR A 1 34 ? 3.759 0.329 8.092 1.00 0.00 47 TYR A C 5
ATOM 3744 O O . TYR A 1 34 ? 2.640 0.262 8.562 1.00 0.00 47 TYR A O 5
ATOM 3762 N N . ASN A 1 35 ? 4.738 0.873 8.752 1.00 0.00 48 ASN A N 5
ATOM 3763 C CA . ASN A 1 35 ? 4.492 1.423 10.103 1.00 0.00 48 ASN A CA 5
ATOM 3764 C C . ASN A 1 35 ? 4.129 2.898 9.966 1.00 0.00 48 ASN A C 5
ATOM 3765 O O . ASN A 1 35 ? 3.553 3.499 10.854 1.00 0.00 48 ASN A O 5
ATOM 3776 N N . ILE A 1 36 ? 4.452 3.480 8.847 1.00 0.00 49 ILE A N 5
ATOM 3777 C CA . ILE A 1 36 ? 4.114 4.913 8.643 1.00 0.00 49 ILE A CA 5
ATOM 3778 C C . ILE A 1 36 ? 2.587 5.028 8.588 1.00 0.00 49 ILE A C 5
ATOM 3779 O O . ILE A 1 36 ? 2.011 6.012 9.007 1.00 0.00 49 ILE A O 5
ATOM 3795 N N . ARG A 1 37 ? 1.932 4.014 8.087 1.00 0.00 50 ARG A N 5
ATOM 3796 C CA . ARG A 1 37 ? 0.445 4.051 8.024 1.00 0.00 50 ARG A CA 5
ATOM 3797 C C . ARG A 1 37 ? -0.087 4.298 9.434 1.00 0.00 50 ARG A C 5
ATOM 3798 O O . ARG A 1 37 ? -0.999 5.072 9.640 1.00 0.00 50 ARG A O 5
ATOM 3819 N N . SER A 1 38 ? 0.493 3.660 10.411 1.00 0.00 51 SER A N 5
ATOM 3820 C CA . SER A 1 38 ? 0.038 3.878 11.809 1.00 0.00 51 SER A CA 5
ATOM 3821 C C . SER A 1 38 ? 0.469 5.280 12.236 1.00 0.00 51 SER A C 5
ATOM 3822 O O . SER A 1 38 ? -0.148 5.906 13.076 1.00 0.00 51 SER A O 5
ATOM 3830 N N . HIS A 1 39 ? 1.525 5.777 11.651 1.00 0.00 52 HIS A N 5
ATOM 3831 C CA . HIS A 1 39 ? 2.007 7.142 12.002 1.00 0.00 52 HIS A CA 5
ATOM 3832 C C . HIS A 1 39 ? 0.926 8.159 11.638 1.00 0.00 52 HIS A C 5
ATOM 3833 O O . HIS A 1 39 ? 0.665 9.092 12.372 1.00 0.00 52 HIS A O 5
ATOM 3847 N N . ILE A 1 40 ? 0.289 7.989 10.521 1.00 0.00 53 ILE A N 5
ATOM 3848 C CA . ILE A 1 40 ? -0.774 8.961 10.152 1.00 0.00 53 ILE A CA 5
ATOM 3849 C C . ILE A 1 40 ? -1.952 8.753 11.089 1.00 0.00 53 ILE A C 5
ATOM 3850 O O . ILE A 1 40 ? -2.514 9.684 11.606 1.00 0.00 53 ILE A O 5
ATOM 3866 N N . GLN A 1 41 ? -2.331 7.535 11.315 1.00 0.00 54 GLN A N 5
ATOM 3867 C CA . GLN A 1 41 ? -3.484 7.277 12.217 1.00 0.00 54 GLN A CA 5
ATOM 3868 C C . GLN A 1 41 ? -3.348 8.088 13.501 1.00 0.00 54 GLN A C 5
ATOM 3869 O O . GLN A 1 41 ? -4.334 8.478 14.091 1.00 0.00 54 GLN A O 5
ATOM 3883 N N . THR A 1 42 ? -2.156 8.357 13.953 1.00 0.00 55 THR A N 5
ATOM 3884 C CA . THR A 1 42 ? -2.045 9.153 15.204 1.00 0.00 55 THR A CA 5
ATOM 3885 C C . THR A 1 42 ? -2.162 10.636 14.869 1.00 0.00 55 THR A C 5
ATOM 3886 O O . THR A 1 42 ? -2.850 11.377 15.542 1.00 0.00 55 THR A O 5
ATOM 3897 N N . HIS A 1 43 ? -1.515 11.077 13.832 1.00 0.00 56 HIS A N 5
ATOM 3898 C CA . HIS A 1 43 ? -1.615 12.505 13.463 1.00 0.00 56 HIS A CA 5
ATOM 3899 C C . HIS A 1 43 ? -2.611 12.641 12.316 1.00 0.00 56 HIS A C 5
ATOM 3900 O O . HIS A 1 43 ? -2.560 13.563 11.526 1.00 0.00 56 HIS A O 5
ATOM 3914 N N . LEU A 1 44 ? -3.526 11.709 12.235 1.00 0.00 57 LEU A N 5
ATOM 3915 C CA . LEU A 1 44 ? -4.549 11.744 11.162 1.00 0.00 57 LEU A CA 5
ATOM 3916 C C . LEU A 1 44 ? -5.895 11.243 11.707 1.00 0.00 57 LEU A C 5
ATOM 3917 O O . LEU A 1 44 ? -6.936 11.539 11.154 1.00 0.00 57 LEU A O 5
ATOM 3933 N N . GLU A 1 45 ? -5.898 10.490 12.783 1.00 0.00 58 GLU A N 5
ATOM 3934 C CA . GLU A 1 45 ? -7.193 9.996 13.329 1.00 0.00 58 GLU A CA 5
ATOM 3935 C C . GLU A 1 45 ? -8.015 11.181 13.844 1.00 0.00 58 GLU A C 5
ATOM 3936 O O . GLU A 1 45 ? -9.212 11.085 14.028 1.00 0.00 58 GLU A O 5
ATOM 3948 N N . ASP A 1 46 ? -7.382 12.299 14.075 1.00 0.00 59 ASP A N 5
ATOM 3949 C CA . ASP A 1 46 ? -8.128 13.489 14.575 1.00 0.00 59 ASP A CA 5
ATOM 3950 C C . ASP A 1 46 ? -7.437 14.765 14.091 1.00 0.00 59 ASP A C 5
ATOM 3951 O O . ASP A 1 46 ? -7.088 15.628 14.873 1.00 0.00 59 ASP A O 5
ATOM 3960 N N . ARG A 1 47 ? -7.238 14.893 12.807 1.00 0.00 60 ARG A N 5
ATOM 3961 C CA . ARG A 1 47 ? -6.571 16.113 12.273 1.00 0.00 60 ARG A CA 5
ATOM 3962 C C . ARG A 1 47 ? -5.118 16.153 12.752 1.00 0.00 60 ARG A C 5
ATOM 3963 O O . ARG A 1 47 ? -4.593 15.100 13.074 1.00 0.00 60 ARG A O 5
ATOM 3986 N N . THR A 1 1 ? -15.533 10.006 12.595 1.00 0.00 14 THR A N 6
ATOM 3987 C CA . THR A 1 1 ? -16.187 9.796 11.272 1.00 0.00 14 THR A CA 6
ATOM 3988 C C . THR A 1 1 ? -16.139 8.309 10.911 1.00 0.00 14 THR A C 6
ATOM 3989 O O . THR A 1 1 ? -15.772 7.476 11.715 1.00 0.00 14 THR A O 6
ATOM 4002 N N . LEU A 1 2 ? -16.510 7.969 9.706 1.00 0.00 15 LEU A N 6
ATOM 4003 C CA . LEU A 1 2 ? -16.485 6.537 9.296 1.00 0.00 15 LEU A CA 6
ATOM 4004 C C . LEU A 1 2 ? -15.036 6.040 9.256 1.00 0.00 15 LEU A C 6
ATOM 4005 O O . LEU A 1 2 ? -14.134 6.795 8.955 1.00 0.00 15 LEU A O 6
ATOM 4021 N N . PRO A 1 3 ? -14.862 4.780 9.566 1.00 0.00 16 PRO A N 6
ATOM 4022 C CA . PRO A 1 3 ? -13.533 4.144 9.577 1.00 0.00 16 PRO A CA 6
ATOM 4023 C C . PRO A 1 3 ? -13.084 3.815 8.150 1.00 0.00 16 PRO A C 6
ATOM 4024 O O . PRO A 1 3 ? -13.892 3.554 7.280 1.00 0.00 16 PRO A O 6
ATOM 4035 N N . ARG A 1 4 ? -11.804 3.827 7.905 1.00 0.00 17 ARG A N 6
ATOM 4036 C CA . ARG A 1 4 ? -11.306 3.517 6.536 1.00 0.00 17 ARG A CA 6
ATOM 4037 C C . ARG A 1 4 ? -11.704 4.645 5.581 1.00 0.00 17 ARG A C 6
ATOM 4038 O O . ARG A 1 4 ? -12.418 4.437 4.622 1.00 0.00 17 ARG A O 6
ATOM 4059 N N . GLY A 1 5 ? -11.247 5.840 5.839 1.00 0.00 18 GLY A N 6
ATOM 4060 C CA . GLY A 1 5 ? -11.598 6.982 4.950 1.00 0.00 18 GLY A CA 6
ATOM 4061 C C . GLY A 1 5 ? -10.734 8.191 5.310 1.00 0.00 18 GLY A C 6
ATOM 4062 O O . GLY A 1 5 ? -11.215 9.300 5.422 1.00 0.00 18 GLY A O 6
ATOM 4066 N N . SER A 1 6 ? -9.459 7.983 5.495 1.00 0.00 19 SER A N 6
ATOM 4067 C CA . SER A 1 6 ? -8.563 9.120 5.850 1.00 0.00 19 SER A CA 6
ATOM 4068 C C . SER A 1 6 ? -7.104 8.702 5.656 1.00 0.00 19 SER A C 6
ATOM 4069 O O . SER A 1 6 ? -6.274 9.486 5.241 1.00 0.00 19 SER A O 6
ATOM 4077 N N . ILE A 1 7 ? -6.786 7.473 5.953 1.00 0.00 20 ILE A N 6
ATOM 4078 C CA . ILE A 1 7 ? -5.380 7.006 5.785 1.00 0.00 20 ILE A CA 6
ATOM 4079 C C . ILE A 1 7 ? -5.078 6.820 4.300 1.00 0.00 20 ILE A C 6
ATOM 4080 O O . ILE A 1 7 ? -4.048 7.236 3.808 1.00 0.00 20 ILE A O 6
ATOM 4096 N N . ASP A 1 8 ? -5.971 6.201 3.584 1.00 0.00 21 ASP A N 6
ATOM 4097 C CA . ASP A 1 8 ? -5.742 5.988 2.128 1.00 0.00 21 ASP A CA 6
ATOM 4098 C C . ASP A 1 8 ? -5.829 7.331 1.400 1.00 0.00 21 ASP A C 6
ATOM 4099 O O . ASP A 1 8 ? -5.544 7.431 0.222 1.00 0.00 21 ASP A O 6
ATOM 4108 N N . LYS A 1 9 ? -6.219 8.366 2.093 1.00 0.00 22 LYS A N 6
ATOM 4109 C CA . LYS A 1 9 ? -6.325 9.702 1.446 1.00 0.00 22 LYS A CA 6
ATOM 4110 C C . LYS A 1 9 ? -5.001 10.453 1.602 1.00 0.00 22 LYS A C 6
ATOM 4111 O O . LYS A 1 9 ? -4.853 11.570 1.149 1.00 0.00 22 LYS A O 6
ATOM 4130 N N . TYR A 1 10 ? -4.035 9.851 2.243 1.00 0.00 23 TYR A N 6
ATOM 4131 C CA . TYR A 1 10 ? -2.727 10.538 2.425 1.00 0.00 23 TYR A CA 6
ATOM 4132 C C . TYR A 1 10 ? -1.622 9.499 2.627 1.00 0.00 23 TYR A C 6
ATOM 4133 O O . TYR A 1 10 ? -0.736 9.671 3.440 1.00 0.00 23 TYR A O 6
ATOM 4151 N N . VAL A 1 11 ? -1.663 8.424 1.889 1.00 0.00 24 VAL A N 6
ATOM 4152 C CA . VAL A 1 11 ? -0.610 7.379 2.037 1.00 0.00 24 VAL A CA 6
ATOM 4153 C C . VAL A 1 11 ? 0.001 7.078 0.667 1.00 0.00 24 VAL A C 6
ATOM 4154 O O . VAL A 1 11 ? -0.514 6.281 -0.091 1.00 0.00 24 VAL A O 6
ATOM 4167 N N . LYS A 1 12 ? 1.098 7.707 0.344 1.00 0.00 25 LYS A N 6
ATOM 4168 C CA . LYS A 1 12 ? 1.740 7.451 -0.975 1.00 0.00 25 LYS A CA 6
ATOM 4169 C C . LYS A 1 12 ? 2.657 6.233 -0.858 1.00 0.00 25 LYS A C 6
ATOM 4170 O O . LYS A 1 12 ? 3.668 6.270 -0.190 1.00 0.00 25 LYS A O 6
ATOM 4189 N N . GLU A 1 13 ? 2.306 5.149 -1.495 1.00 0.00 26 GLU A N 6
ATOM 4190 C CA . GLU A 1 13 ? 3.156 3.928 -1.411 1.00 0.00 26 GLU A CA 6
ATOM 4191 C C . GLU A 1 13 ? 3.757 3.627 -2.784 1.00 0.00 26 GLU A C 6
ATOM 4192 O O . GLU A 1 13 ? 3.053 3.318 -3.726 1.00 0.00 26 GLU A O 6
ATOM 4204 N N . MET A 1 14 ? 5.054 3.709 -2.908 1.00 0.00 27 MET A N 6
ATOM 4205 C CA . MET A 1 14 ? 5.692 3.422 -4.223 1.00 0.00 27 MET A CA 6
ATOM 4206 C C . MET A 1 14 ? 6.271 2.002 -4.206 1.00 0.00 27 MET A C 6
ATOM 4207 O O . MET A 1 14 ? 6.822 1.572 -3.206 1.00 0.00 27 MET A O 6
ATOM 4221 N N . PRO A 1 15 ? 6.131 1.317 -5.317 1.00 0.00 28 PRO A N 6
ATOM 4222 C CA . PRO A 1 15 ? 6.622 -0.065 -5.463 1.00 0.00 28 PRO A CA 6
ATOM 4223 C C . PRO A 1 15 ? 8.146 -0.081 -5.553 1.00 0.00 28 PRO A C 6
ATOM 4224 O O . PRO A 1 15 ? 8.772 -1.118 -5.468 1.00 0.00 28 PRO A O 6
ATOM 4235 N N . ASP A 1 16 ? 8.750 1.065 -5.699 1.00 0.00 29 ASP A N 6
ATOM 4236 C CA . ASP A 1 16 ? 10.232 1.110 -5.765 1.00 0.00 29 ASP A CA 6
ATOM 4237 C C . ASP A 1 16 ? 10.787 1.133 -4.336 1.00 0.00 29 ASP A C 6
ATOM 4238 O O . ASP A 1 16 ? 11.962 1.348 -4.127 1.00 0.00 29 ASP A O 6
ATOM 4247 N N . LYS A 1 17 ? 9.932 0.918 -3.360 1.00 0.00 30 LYS A N 6
ATOM 4248 C CA . LYS A 1 17 ? 10.356 0.918 -1.936 1.00 0.00 30 LYS A CA 6
ATOM 4249 C C . LYS A 1 17 ? 10.372 2.353 -1.418 1.00 0.00 30 LYS A C 6
ATOM 4250 O O . LYS A 1 17 ? 11.393 2.863 -1.003 1.00 0.00 30 LYS A O 6
ATOM 4269 N N . THR A 1 18 ? 9.245 3.011 -1.439 1.00 0.00 31 THR A N 6
ATOM 4270 C CA . THR A 1 18 ? 9.204 4.414 -0.949 1.00 0.00 31 THR A CA 6
ATOM 4271 C C . THR A 1 18 ? 7.864 4.692 -0.263 1.00 0.00 31 THR A C 6
ATOM 4272 O O . THR A 1 18 ? 6.965 3.874 -0.274 1.00 0.00 31 THR A O 6
ATOM 4283 N N . PHE A 1 19 ? 7.726 5.846 0.332 1.00 0.00 32 PHE A N 6
ATOM 4284 C CA . PHE A 1 19 ? 6.451 6.193 1.019 1.00 0.00 32 PHE A CA 6
ATOM 4285 C C . PHE A 1 19 ? 6.393 7.707 1.220 1.00 0.00 32 PHE A C 6
ATOM 4286 O O . PHE A 1 19 ? 7.408 8.357 1.369 1.00 0.00 32 PHE A O 6
ATOM 4303 N N . GLU A 1 20 ? 5.221 8.283 1.224 1.00 0.00 33 GLU A N 6
ATOM 4304 C CA . GLU A 1 20 ? 5.132 9.759 1.412 1.00 0.00 33 GLU A CA 6
ATOM 4305 C C . GLU A 1 20 ? 3.767 10.140 1.993 1.00 0.00 33 GLU A C 6
ATOM 4306 O O . GLU A 1 20 ? 2.769 10.159 1.302 1.00 0.00 33 GLU A O 6
ATOM 4318 N N . CYS A 1 21 ? 3.725 10.461 3.258 1.00 0.00 34 CYS A N 6
ATOM 4319 C CA . CYS A 1 21 ? 2.436 10.865 3.889 1.00 0.00 34 CYS A CA 6
ATOM 4320 C C . CYS A 1 21 ? 1.931 12.133 3.194 1.00 0.00 34 CYS A C 6
ATOM 4321 O O . CYS A 1 21 ? 2.454 13.211 3.397 1.00 0.00 34 CYS A O 6
ATOM 4328 N N . LEU A 1 22 ? 0.935 12.011 2.359 1.00 0.00 35 LEU A N 6
ATOM 4329 C CA . LEU A 1 22 ? 0.421 13.208 1.634 1.00 0.00 35 LEU A CA 6
ATOM 4330 C C . LEU A 1 22 ? -0.450 14.067 2.556 1.00 0.00 35 LEU A C 6
AT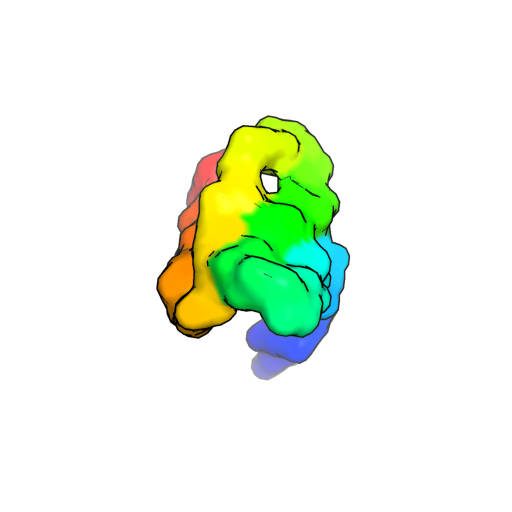OM 4331 O O . LEU A 1 22 ? -1.065 15.020 2.120 1.00 0.00 35 LEU A O 6
ATOM 4347 N N . PHE A 1 23 ? -0.510 13.757 3.823 1.00 0.00 36 PHE A N 6
ATOM 4348 C CA . PHE A 1 23 ? -1.345 14.586 4.739 1.00 0.00 36 PHE A CA 6
ATOM 4349 C C . PHE A 1 23 ? -0.903 16.049 4.626 1.00 0.00 36 PHE A C 6
ATOM 4350 O O . PHE A 1 23 ? 0.273 16.326 4.501 1.00 0.00 36 PHE A O 6
ATOM 4367 N N . PRO A 1 24 ? -1.857 16.944 4.672 1.00 0.00 37 PRO A N 6
ATOM 4368 C CA . PRO A 1 24 ? -1.584 18.388 4.574 1.00 0.00 37 PRO A CA 6
ATOM 4369 C C . PRO A 1 24 ? -1.019 18.911 5.892 1.00 0.00 37 PRO A C 6
ATOM 4370 O O . PRO A 1 24 ? -1.722 19.066 6.869 1.00 0.00 37 PRO A O 6
ATOM 4381 N N . GLY A 1 25 ? 0.255 19.165 5.921 1.00 0.00 38 GLY A N 6
ATOM 4382 C CA . GLY A 1 25 ? 0.898 19.656 7.168 1.00 0.00 38 GLY A CA 6
ATOM 4383 C C . GLY A 1 25 ? 1.984 18.659 7.563 1.00 0.00 38 GLY A C 6
ATOM 4384 O O . GLY A 1 25 ? 2.878 18.962 8.328 1.00 0.00 38 GLY A O 6
ATOM 4388 N N . CYS A 1 26 ? 1.910 17.467 7.033 1.00 0.00 39 CYS A N 6
ATOM 4389 C CA . CYS A 1 26 ? 2.935 16.437 7.359 1.00 0.00 39 CYS A CA 6
ATOM 4390 C C . CYS A 1 26 ? 4.244 16.778 6.645 1.00 0.00 39 CYS A C 6
ATOM 4391 O O . CYS A 1 26 ? 4.277 17.600 5.750 1.00 0.00 39 CYS A O 6
ATOM 4398 N N . THR A 1 27 ? 5.322 16.150 7.026 1.00 0.00 40 THR A N 6
ATOM 4399 C CA . THR A 1 27 ? 6.622 16.437 6.361 1.00 0.00 40 THR A CA 6
ATOM 4400 C C . THR A 1 27 ? 7.600 15.296 6.640 1.00 0.00 40 THR A C 6
ATOM 4401 O O . THR A 1 27 ? 8.794 15.501 6.745 1.00 0.00 40 THR A O 6
ATOM 4412 N N . LYS A 1 28 ? 7.108 14.093 6.762 1.00 0.00 41 LYS A N 6
ATOM 4413 C CA . LYS A 1 28 ? 8.018 12.945 7.037 1.00 0.00 41 LYS A CA 6
ATOM 4414 C C . LYS A 1 28 ? 7.681 11.780 6.101 1.00 0.00 41 LYS A C 6
ATOM 4415 O O . LYS A 1 28 ? 6.735 11.052 6.318 1.00 0.00 41 LYS A O 6
ATOM 4434 N N . THR A 1 29 ? 8.457 11.595 5.067 1.00 0.00 42 THR A N 6
ATOM 4435 C CA . THR A 1 29 ? 8.187 10.471 4.125 1.00 0.00 42 THR A CA 6
ATOM 4436 C C . THR A 1 29 ? 8.997 9.248 4.560 1.00 0.00 42 THR A C 6
ATOM 4437 O O . THR A 1 29 ? 9.934 9.359 5.326 1.00 0.00 42 THR A O 6
ATOM 4448 N N . PHE A 1 30 ? 8.649 8.084 4.085 1.00 0.00 43 PHE A N 6
ATOM 4449 C CA . PHE A 1 30 ? 9.410 6.866 4.488 1.00 0.00 43 PHE A CA 6
ATOM 4450 C C . PHE A 1 30 ? 9.669 5.996 3.257 1.00 0.00 43 PHE A C 6
ATOM 4451 O O . PHE A 1 30 ? 9.533 6.438 2.134 1.00 0.00 43 PHE A O 6
ATOM 4468 N N . LYS A 1 31 ? 10.045 4.764 3.459 1.00 0.00 44 LYS A N 6
ATOM 4469 C CA . LYS A 1 31 ? 10.312 3.870 2.298 1.00 0.00 44 LYS A CA 6
ATOM 4470 C C . LYS A 1 31 ? 10.132 2.412 2.724 1.00 0.00 44 LYS A C 6
ATOM 4471 O O . LYS A 1 31 ? 10.564 2.009 3.786 1.00 0.00 44 LYS A O 6
ATOM 4490 N N . ARG A 1 32 ? 9.495 1.621 1.901 1.00 0.00 45 ARG A N 6
ATOM 4491 C CA . ARG A 1 32 ? 9.277 0.186 2.246 1.00 0.00 45 ARG A CA 6
ATOM 4492 C C . ARG A 1 32 ? 8.925 0.059 3.728 1.00 0.00 45 ARG A C 6
ATOM 4493 O O . ARG A 1 32 ? 9.758 -0.273 4.549 1.00 0.00 45 ARG A O 6
ATOM 4514 N N . ARG A 1 33 ? 7.696 0.321 4.080 1.00 0.00 46 ARG A N 6
ATOM 4515 C CA . ARG A 1 33 ? 7.292 0.216 5.509 1.00 0.00 46 ARG A CA 6
ATOM 4516 C C . ARG A 1 33 ? 5.800 0.526 5.644 1.00 0.00 46 ARG A C 6
ATOM 4517 O O . ARG A 1 33 ? 5.325 1.551 5.197 1.00 0.00 46 ARG A O 6
ATOM 4538 N N . TYR A 1 34 ? 5.057 -0.352 6.262 1.00 0.00 47 TYR A N 6
ATOM 4539 C CA . TYR A 1 34 ? 3.596 -0.107 6.433 1.00 0.00 47 TYR A CA 6
ATOM 4540 C C . TYR A 1 34 ? 3.356 0.405 7.846 1.00 0.00 47 TYR A C 6
ATOM 4541 O O . TYR A 1 34 ? 2.246 0.395 8.342 1.00 0.00 47 TYR A O 6
ATOM 4559 N N . ASN A 1 35 ? 4.386 0.848 8.503 1.00 0.00 48 ASN A N 6
ATOM 4560 C CA . ASN A 1 35 ? 4.211 1.353 9.883 1.00 0.00 48 ASN A CA 6
ATOM 4561 C C . ASN A 1 35 ? 3.892 2.844 9.824 1.00 0.00 48 ASN A C 6
ATOM 4562 O O . ASN A 1 35 ? 3.299 3.405 10.725 1.00 0.00 48 ASN A O 6
ATOM 4573 N N . ILE A 1 36 ? 4.270 3.490 8.755 1.00 0.00 49 ILE A N 6
ATOM 4574 C CA . ILE A 1 36 ? 3.970 4.942 8.637 1.00 0.00 49 ILE A CA 6
ATOM 4575 C C . ILE A 1 36 ? 2.449 5.101 8.630 1.00 0.00 49 ILE A C 6
ATOM 4576 O O . ILE A 1 36 ? 1.914 6.090 9.089 1.00 0.00 49 ILE A O 6
ATOM 4592 N N . ARG A 1 37 ? 1.748 4.118 8.127 1.00 0.00 50 ARG A N 6
ATOM 4593 C CA . ARG A 1 37 ? 0.263 4.201 8.115 1.00 0.00 50 ARG A CA 6
ATOM 4594 C C . ARG A 1 37 ? -0.211 4.462 9.542 1.00 0.00 50 ARG A C 6
ATOM 4595 O O . ARG A 1 37 ? -1.149 5.197 9.775 1.00 0.00 50 ARG A O 6
ATOM 4616 N N . SER A 1 38 ? 0.452 3.880 10.504 1.00 0.00 51 SER A N 6
ATOM 4617 C CA . SER A 1 38 ? 0.062 4.115 11.918 1.00 0.00 51 SER A CA 6
ATOM 4618 C C . SER A 1 38 ? 0.504 5.524 12.298 1.00 0.00 51 SER A C 6
ATOM 4619 O O . SER A 1 38 ? -0.142 6.209 13.066 1.00 0.00 51 SER A O 6
ATOM 4627 N N . HIS A 1 39 ? 1.602 5.964 11.746 1.00 0.00 52 HIS A N 6
ATOM 4628 C CA . HIS A 1 39 ? 2.095 7.334 12.050 1.00 0.00 52 HIS A CA 6
ATOM 4629 C C . HIS A 1 39 ? 0.995 8.335 11.703 1.00 0.00 52 HIS A C 6
ATOM 4630 O O . HIS A 1 39 ? 0.734 9.266 12.438 1.00 0.00 52 HIS A O 6
ATOM 4644 N N . ILE A 1 40 ? 0.342 8.149 10.597 1.00 0.00 53 ILE A N 6
ATOM 4645 C CA . ILE A 1 40 ? -0.742 9.100 10.237 1.00 0.00 53 ILE A CA 6
ATOM 4646 C C . ILE A 1 40 ? -1.904 8.859 11.184 1.00 0.00 53 ILE A C 6
ATOM 4647 O O . ILE A 1 40 ? -2.465 9.773 11.732 1.00 0.00 53 ILE A O 6
ATOM 4663 N N . GLN A 1 41 ? -2.264 7.631 11.390 1.00 0.00 54 GLN A N 6
ATOM 4664 C CA . GLN A 1 41 ? -3.394 7.341 12.309 1.00 0.00 54 GLN A CA 6
ATOM 4665 C C . GLN A 1 41 ? -3.234 8.136 13.601 1.00 0.00 54 GLN A C 6
ATOM 4666 O O . GLN A 1 41 ? -4.206 8.462 14.252 1.00 0.00 54 GLN A O 6
ATOM 4680 N N . THR A 1 42 ? -2.033 8.464 13.990 1.00 0.00 55 THR A N 6
ATOM 4681 C CA . THR A 1 42 ? -1.889 9.246 15.244 1.00 0.00 55 THR A CA 6
ATOM 4682 C C . THR A 1 42 ? -2.099 10.727 14.929 1.00 0.00 55 THR A C 6
ATOM 4683 O O . THR A 1 42 ? -2.826 11.419 15.613 1.00 0.00 55 THR A O 6
ATOM 4694 N N . HIS A 1 43 ? -1.484 11.212 13.890 1.00 0.00 56 HIS A N 6
ATOM 4695 C CA . HIS A 1 43 ? -1.666 12.632 13.525 1.00 0.00 56 HIS A CA 6
ATOM 4696 C C . HIS A 1 43 ? -2.695 12.716 12.402 1.00 0.00 56 HIS A C 6
ATOM 4697 O O . HIS A 1 43 ? -2.706 13.630 11.602 1.00 0.00 56 HIS A O 6
ATOM 4711 N N . LEU A 1 44 ? -3.568 11.742 12.358 1.00 0.00 57 LEU A N 6
ATOM 4712 C CA . LEU A 1 44 ? -4.624 11.709 11.316 1.00 0.00 57 LEU A CA 6
ATOM 4713 C C . LEU A 1 44 ? -5.912 11.114 11.906 1.00 0.00 57 LEU A C 6
ATOM 4714 O O . LEU A 1 44 ? -6.988 11.310 11.377 1.00 0.00 57 LEU A O 6
ATOM 4730 N N . GLU A 1 45 ? -5.822 10.387 12.998 1.00 0.00 58 GLU A N 6
ATOM 4731 C CA . GLU A 1 45 ? -7.047 9.794 13.597 1.00 0.00 58 GLU A CA 6
ATOM 4732 C C . GLU A 1 45 ? -7.176 10.245 15.053 1.00 0.00 58 GLU A C 6
ATOM 4733 O O . GLU A 1 45 ? -6.996 9.469 15.970 1.00 0.00 58 GLU A O 6
ATOM 4745 N N . ASP A 1 46 ? -7.490 11.492 15.274 1.00 0.00 59 ASP A N 6
ATOM 4746 C CA . ASP A 1 46 ? -7.631 11.984 16.674 1.00 0.00 59 ASP A CA 6
ATOM 4747 C C . ASP A 1 46 ? -8.645 11.112 17.419 1.00 0.00 59 ASP A C 6
ATOM 4748 O O . ASP A 1 46 ? -8.374 10.604 18.488 1.00 0.00 59 ASP A O 6
ATOM 4757 N N . ARG A 1 47 ? -9.811 10.935 16.861 1.00 0.00 60 ARG A N 6
ATOM 4758 C CA . ARG A 1 47 ? -10.841 10.094 17.534 1.00 0.00 60 ARG A CA 6
ATOM 4759 C C . ARG A 1 47 ? -11.360 10.820 18.777 1.00 0.00 60 ARG A C 6
ATOM 4760 O O . ARG A 1 47 ? -11.880 10.150 19.656 1.00 0.00 60 ARG A O 6
ATOM 4783 N N . THR A 1 1 ? -17.956 3.513 15.894 1.00 0.00 14 THR A N 7
ATOM 4784 C CA . THR A 1 1 ? -17.515 3.932 14.533 1.00 0.00 14 THR A CA 7
ATOM 4785 C C . THR A 1 1 ? -16.021 4.267 14.563 1.00 0.00 14 THR A C 7
ATOM 4786 O O . THR A 1 1 ? -15.625 5.349 14.946 1.00 0.00 14 THR A O 7
ATOM 4799 N N . LEU A 1 2 ? -15.190 3.344 14.160 1.00 0.00 15 LEU A N 7
ATOM 4800 C CA . LEU A 1 2 ? -13.724 3.608 14.165 1.00 0.00 15 LEU A CA 7
ATOM 4801 C C . LEU A 1 2 ? -13.337 4.366 12.888 1.00 0.00 15 LEU A C 7
ATOM 4802 O O . LEU A 1 2 ? -13.822 4.054 11.818 1.00 0.00 15 LEU A O 7
ATOM 4818 N N . PRO A 1 3 ? -12.471 5.338 13.036 1.00 0.00 16 PRO A N 7
ATOM 4819 C CA . PRO A 1 3 ? -11.996 6.154 11.905 1.00 0.00 16 PRO A CA 7
ATOM 4820 C C . PRO A 1 3 ? -10.932 5.391 11.112 1.00 0.00 16 PRO A C 7
ATOM 4821 O O . PRO A 1 3 ? -10.041 4.786 11.675 1.00 0.00 16 PRO A O 7
ATOM 4832 N N . ARG A 1 4 ? -11.016 5.411 9.810 1.00 0.00 17 ARG A N 7
ATOM 4833 C CA . ARG A 1 4 ? -10.006 4.682 8.990 1.00 0.00 17 ARG A CA 7
ATOM 4834 C C . ARG A 1 4 ? -10.276 4.930 7.504 1.00 0.00 17 ARG A C 7
ATOM 4835 O O . ARG A 1 4 ? -10.206 4.028 6.693 1.00 0.00 17 ARG A O 7
ATOM 4856 N N . GLY A 1 5 ? -10.583 6.144 7.140 1.00 0.00 18 GLY A N 7
ATOM 4857 C CA . GLY A 1 5 ? -10.854 6.445 5.705 1.00 0.00 18 GLY A CA 7
ATOM 4858 C C . GLY A 1 5 ? -9.986 7.622 5.252 1.00 0.00 18 GLY A C 7
ATOM 4859 O O . GLY A 1 5 ? -10.062 8.062 4.122 1.00 0.00 18 GLY A O 7
ATOM 4863 N N . SER A 1 6 ? -9.161 8.136 6.125 1.00 0.00 19 SER A N 7
ATOM 4864 C CA . SER A 1 6 ? -8.293 9.283 5.745 1.00 0.00 19 SER A CA 7
ATOM 4865 C C . SER A 1 6 ? -6.829 8.840 5.731 1.00 0.00 19 SER A C 7
ATOM 4866 O O . SER A 1 6 ? -5.926 9.645 5.628 1.00 0.00 19 SER A O 7
ATOM 4874 N N . ILE A 1 7 ? -6.586 7.563 5.839 1.00 0.00 20 ILE A N 7
ATOM 4875 C CA . ILE A 1 7 ? -5.182 7.070 5.838 1.00 0.00 20 ILE A CA 7
ATOM 4876 C C . ILE A 1 7 ? -4.770 6.717 4.411 1.00 0.00 20 ILE A C 7
ATOM 4877 O O . ILE A 1 7 ? -3.648 6.938 4.003 1.00 0.00 20 ILE A O 7
ATOM 4893 N N . ASP A 1 8 ? -5.673 6.167 3.651 1.00 0.00 21 ASP A N 7
ATOM 4894 C CA . ASP A 1 8 ? -5.341 5.792 2.248 1.00 0.00 21 ASP A CA 7
ATOM 4895 C C . ASP A 1 8 ? -5.311 7.048 1.377 1.00 0.00 21 ASP A C 7
ATOM 4896 O O . ASP A 1 8 ? -4.555 7.140 0.431 1.00 0.00 21 ASP A O 7
ATOM 4905 N N . LYS A 1 9 ? -6.126 8.017 1.688 1.00 0.00 22 LYS A N 7
ATOM 4906 C CA . LYS A 1 9 ? -6.139 9.264 0.874 1.00 0.00 22 LYS A CA 7
ATOM 4907 C C . LYS A 1 9 ? -4.980 10.167 1.304 1.00 0.00 22 LYS A C 7
ATOM 4908 O O . LYS A 1 9 ? -4.832 11.273 0.824 1.00 0.00 22 LYS A O 7
ATOM 4927 N N . TYR A 1 10 ? -4.154 9.704 2.204 1.00 0.00 23 TYR A N 7
ATOM 4928 C CA . TYR A 1 10 ? -3.006 10.537 2.657 1.00 0.00 23 TYR A CA 7
ATOM 4929 C C . TYR A 1 10 ? -1.760 9.658 2.765 1.00 0.00 23 TYR A C 7
ATOM 4930 O O . TYR A 1 10 ? -0.784 10.019 3.392 1.00 0.00 23 TYR A O 7
ATOM 4948 N N . VAL A 1 11 ? -1.788 8.506 2.156 1.00 0.00 24 VAL A N 7
ATOM 4949 C CA . VAL A 1 11 ? -0.611 7.599 2.215 1.00 0.00 24 VAL A CA 7
ATOM 4950 C C . VAL A 1 11 ? -0.178 7.246 0.789 1.00 0.00 24 VAL A C 7
ATOM 4951 O O . VAL A 1 11 ? -0.921 6.649 0.035 1.00 0.00 24 VAL A O 7
ATOM 4964 N N . LYS A 1 12 ? 1.014 7.617 0.408 1.00 0.00 25 LYS A N 7
ATOM 4965 C CA . LYS A 1 12 ? 1.482 7.306 -0.972 1.00 0.00 25 LYS A CA 7
ATOM 4966 C C . LYS A 1 12 ? 2.477 6.145 -0.929 1.00 0.00 25 LYS A C 7
ATOM 4967 O O . LYS A 1 12 ? 3.669 6.341 -0.802 1.00 0.00 25 LYS A O 7
ATOM 4986 N N . GLU A 1 13 ? 1.996 4.936 -1.038 1.00 0.00 26 GLU A N 7
ATOM 4987 C CA . GLU A 1 13 ? 2.915 3.763 -1.008 1.00 0.00 26 GLU A CA 7
ATOM 4988 C C . GLU A 1 13 ? 3.614 3.637 -2.362 1.00 0.00 26 GLU A C 7
ATOM 4989 O O . GLU A 1 13 ? 3.060 3.121 -3.312 1.00 0.00 26 GLU A O 7
ATOM 5001 N N . MET A 1 14 ? 4.826 4.108 -2.459 1.00 0.00 27 MET A N 7
ATOM 5002 C CA . MET A 1 14 ? 5.558 4.020 -3.754 1.00 0.00 27 MET A CA 7
ATOM 5003 C C . MET A 1 14 ? 6.040 2.580 -3.980 1.00 0.00 27 MET A C 7
ATOM 5004 O O . MET A 1 14 ? 6.676 2.000 -3.116 1.00 0.00 27 MET A O 7
ATOM 5018 N N . PRO A 1 15 ? 5.735 2.046 -5.140 1.00 0.00 28 PRO A N 7
ATOM 5019 C CA . PRO A 1 15 ? 6.129 0.674 -5.503 1.00 0.00 28 PRO A CA 7
ATOM 5020 C C . PRO A 1 15 ? 7.633 0.615 -5.749 1.00 0.00 28 PRO A C 7
ATOM 5021 O O . PRO A 1 15 ? 8.212 -0.444 -5.887 1.00 0.00 28 PRO A O 7
ATOM 5032 N N . ASP A 1 16 ? 8.275 1.750 -5.775 1.00 0.00 29 ASP A N 7
ATOM 5033 C CA . ASP A 1 16 ? 9.744 1.768 -5.975 1.00 0.00 29 ASP A CA 7
ATOM 5034 C C . ASP A 1 16 ? 10.410 1.725 -4.601 1.00 0.00 29 ASP A C 7
ATOM 5035 O O . ASP A 1 16 ? 11.552 2.105 -4.440 1.00 0.00 29 ASP A O 7
ATOM 5044 N N . LYS A 1 17 ? 9.683 1.278 -3.604 1.00 0.00 30 LYS A N 7
ATOM 5045 C CA . LYS A 1 17 ? 10.236 1.208 -2.224 1.00 0.00 30 LYS A CA 7
ATOM 5046 C C . LYS A 1 17 ? 10.306 2.613 -1.632 1.00 0.00 30 LYS A C 7
ATOM 5047 O O . LYS A 1 17 ? 11.369 3.150 -1.397 1.00 0.00 30 LYS A O 7
ATOM 5066 N N . THR A 1 18 ? 9.172 3.211 -1.387 1.00 0.00 31 THR A N 7
ATOM 5067 C CA . THR A 1 18 ? 9.162 4.579 -0.805 1.00 0.00 31 THR A CA 7
ATOM 5068 C C . THR A 1 18 ? 7.802 4.849 -0.163 1.00 0.00 31 THR A C 7
ATOM 5069 O O . THR A 1 18 ? 6.917 4.018 -0.185 1.00 0.00 31 THR A O 7
ATOM 5080 N N . PHE A 1 19 ? 7.628 6.009 0.406 1.00 0.00 32 PHE A N 7
ATOM 5081 C CA . PHE A 1 19 ? 6.327 6.340 1.052 1.00 0.00 32 PHE A CA 7
ATOM 5082 C C . PHE A 1 19 ? 6.206 7.858 1.175 1.00 0.00 32 PHE A C 7
ATOM 5083 O O . PHE A 1 19 ? 7.179 8.546 1.406 1.00 0.00 32 PHE A O 7
ATOM 5100 N N . GLU A 1 20 ? 5.026 8.392 1.016 1.00 0.00 33 GLU A N 7
ATOM 5101 C CA . GLU A 1 20 ? 4.870 9.869 1.120 1.00 0.00 33 GLU A CA 7
ATOM 5102 C C . GLU A 1 20 ? 3.538 10.218 1.785 1.00 0.00 33 GLU A C 7
ATOM 5103 O O . GLU A 1 20 ? 2.498 10.221 1.156 1.00 0.00 33 GLU A O 7
ATOM 5115 N N . CYS A 1 21 ? 3.566 10.531 3.051 1.00 0.00 34 CYS A N 7
ATOM 5116 C CA . CYS A 1 21 ? 2.309 10.902 3.757 1.00 0.00 34 CYS A CA 7
ATOM 5117 C C . CYS A 1 21 ? 1.757 12.182 3.123 1.00 0.00 34 CYS A C 7
ATOM 5118 O O . CYS A 1 21 ? 2.250 13.267 3.362 1.00 0.00 34 CYS A O 7
ATOM 5125 N N . LEU A 1 22 ? 0.755 12.060 2.297 1.00 0.00 35 LEU A N 7
ATOM 5126 C CA . LEU A 1 22 ? 0.188 13.261 1.620 1.00 0.00 35 LEU A CA 7
ATOM 5127 C C . LEU A 1 22 ? -0.589 14.136 2.609 1.00 0.00 35 LEU A C 7
ATOM 5128 O O . LEU A 1 22 ? -1.170 15.132 2.228 1.00 0.00 35 LEU A O 7
ATOM 5144 N N . PHE A 1 23 ? -0.615 13.794 3.869 1.00 0.00 36 PHE A N 7
ATOM 5145 C CA . PHE A 1 23 ? -1.371 14.647 4.831 1.00 0.00 36 PHE A CA 7
ATOM 5146 C C . PHE A 1 23 ? -0.859 16.087 4.734 1.00 0.00 36 PHE A C 7
ATOM 5147 O O . PHE A 1 23 ? 0.327 16.311 4.596 1.00 0.00 36 PHE A O 7
ATOM 5164 N N . PRO A 1 24 ? -1.769 17.025 4.813 1.00 0.00 37 PRO A N 7
ATOM 5165 C CA . PRO A 1 24 ? -1.432 18.455 4.738 1.00 0.00 37 PRO A CA 7
ATOM 5166 C C . PRO A 1 24 ? -0.826 18.921 6.057 1.00 0.00 37 PRO A C 7
ATOM 5167 O O . PRO A 1 24 ? -1.503 19.053 7.056 1.00 0.00 37 PRO A O 7
ATOM 5178 N N . GLY A 1 25 ? 0.452 19.153 6.066 1.00 0.00 38 GLY A N 7
ATOM 5179 C CA . GLY A 1 25 ? 1.129 19.587 7.314 1.00 0.00 38 GLY A CA 7
ATOM 5180 C C . GLY A 1 25 ? 2.188 18.545 7.662 1.00 0.00 38 GLY A C 7
ATOM 5181 O O . GLY A 1 25 ? 3.119 18.806 8.398 1.00 0.00 38 GLY A O 7
ATOM 5185 N N . CYS A 1 26 ? 2.051 17.361 7.124 1.00 0.00 39 CYS A N 7
ATOM 5186 C CA . CYS A 1 26 ? 3.049 16.294 7.408 1.00 0.00 39 CYS A CA 7
ATOM 5187 C C . CYS A 1 26 ? 4.383 16.668 6.760 1.00 0.00 39 CYS A C 7
ATOM 5188 O O . CYS A 1 26 ? 4.451 17.551 5.927 1.00 0.00 39 CYS A O 7
ATOM 5195 N N . THR A 1 27 ? 5.443 16.004 7.127 1.00 0.00 40 THR A N 7
ATOM 5196 C CA . THR A 1 27 ? 6.765 16.323 6.523 1.00 0.00 40 THR A CA 7
ATOM 5197 C C . THR A 1 27 ? 7.716 15.142 6.725 1.00 0.00 40 THR A C 7
ATOM 5198 O O . THR A 1 27 ? 8.908 15.315 6.884 1.00 0.00 40 THR A O 7
ATOM 5209 N N . LYS A 1 28 ? 7.202 13.941 6.725 1.00 0.00 41 LYS A N 7
ATOM 5210 C CA . LYS A 1 28 ? 8.089 12.760 6.923 1.00 0.00 41 LYS A CA 7
ATOM 5211 C C . LYS A 1 28 ? 7.744 11.667 5.908 1.00 0.00 41 LYS A C 7
ATOM 5212 O O . LYS A 1 28 ? 6.621 11.209 5.827 1.00 0.00 41 LYS A O 7
ATOM 5231 N N . THR A 1 29 ? 8.708 11.240 5.137 1.00 0.00 42 THR A N 7
ATOM 5232 C CA . THR A 1 29 ? 8.453 10.168 4.133 1.00 0.00 42 THR A CA 7
ATOM 5233 C C . THR A 1 29 ? 9.150 8.885 4.588 1.00 0.00 42 THR A C 7
ATOM 5234 O O . THR A 1 29 ? 10.050 8.917 5.403 1.00 0.00 42 THR A O 7
ATOM 5245 N N . PHE A 1 30 ? 8.746 7.752 4.078 1.00 0.00 43 PHE A N 7
ATOM 5246 C CA . PHE A 1 30 ? 9.397 6.480 4.505 1.00 0.00 43 PHE A CA 7
ATOM 5247 C C . PHE A 1 30 ? 9.709 5.608 3.285 1.00 0.00 43 PHE A C 7
ATOM 5248 O O . PHE A 1 30 ? 9.700 6.068 2.160 1.00 0.00 43 PHE A O 7
ATOM 5265 N N . LYS A 1 31 ? 9.991 4.350 3.504 1.00 0.00 44 LYS A N 7
ATOM 5266 C CA . LYS A 1 31 ? 10.310 3.440 2.366 1.00 0.00 44 LYS A CA 7
ATOM 5267 C C . LYS A 1 31 ? 10.115 1.984 2.809 1.00 0.00 44 LYS A C 7
ATOM 5268 O O . LYS A 1 31 ? 10.606 1.570 3.839 1.00 0.00 44 LYS A O 7
ATOM 5287 N N . ARG A 1 32 ? 9.406 1.208 2.032 1.00 0.00 45 ARG A N 7
ATOM 5288 C CA . ARG A 1 32 ? 9.180 -0.221 2.396 1.00 0.00 45 ARG A CA 7
ATOM 5289 C C . ARG A 1 32 ? 8.904 -0.333 3.897 1.00 0.00 45 ARG A C 7
ATOM 5290 O O . ARG A 1 32 ? 9.752 -0.741 4.665 1.00 0.00 45 ARG A O 7
ATOM 5311 N N . ARG A 1 33 ? 7.724 0.026 4.322 1.00 0.00 46 ARG A N 7
ATOM 5312 C CA . ARG A 1 33 ? 7.399 -0.063 5.772 1.00 0.00 46 ARG A CA 7
ATOM 5313 C C . ARG A 1 33 ? 5.905 0.194 5.978 1.00 0.00 46 ARG A C 7
ATOM 5314 O O . ARG A 1 33 ? 5.343 1.124 5.433 1.00 0.00 46 ARG A O 7
ATOM 5335 N N . TYR A 1 34 ? 5.258 -0.623 6.763 1.00 0.00 47 TYR A N 7
ATOM 5336 C CA . TYR A 1 34 ? 3.801 -0.429 7.007 1.00 0.00 47 TYR A CA 7
ATOM 5337 C C . TYR A 1 34 ? 3.625 0.178 8.390 1.00 0.00 47 TYR A C 7
ATOM 5338 O O . TYR A 1 34 ? 2.604 0.012 9.028 1.00 0.00 47 TYR A O 7
ATOM 5356 N N . ASN A 1 35 ? 4.612 0.875 8.864 1.00 0.00 48 ASN A N 7
ATOM 5357 C CA . ASN A 1 35 ? 4.495 1.479 10.208 1.00 0.00 48 ASN A CA 7
ATOM 5358 C C . ASN A 1 35 ? 4.167 2.959 10.050 1.00 0.00 48 ASN A C 7
ATOM 5359 O O . ASN A 1 35 ? 3.680 3.606 10.958 1.00 0.00 48 ASN A O 7
ATOM 5370 N N . ILE A 1 36 ? 4.420 3.496 8.890 1.00 0.00 49 ILE A N 7
ATOM 5371 C CA . ILE A 1 36 ? 4.111 4.934 8.660 1.00 0.00 49 ILE A CA 7
ATOM 5372 C C . ILE A 1 36 ? 2.591 5.078 8.559 1.00 0.00 49 ILE A C 7
ATOM 5373 O O . ILE A 1 36 ? 2.027 6.095 8.910 1.00 0.00 49 ILE A O 7
ATOM 5389 N N . ARG A 1 37 ? 1.921 4.056 8.094 1.00 0.00 50 ARG A N 7
ATOM 5390 C CA . ARG A 1 37 ? 0.440 4.129 7.990 1.00 0.00 50 ARG A CA 7
ATOM 5391 C C . ARG A 1 37 ? -0.121 4.448 9.372 1.00 0.00 50 ARG A C 7
ATOM 5392 O O . ARG A 1 37 ? -0.954 5.317 9.533 1.00 0.00 50 ARG A O 7
ATOM 5413 N N . SER A 1 38 ? 0.349 3.763 10.381 1.00 0.00 51 SER A N 7
ATOM 5414 C CA . SER A 1 38 ? -0.136 4.046 11.756 1.00 0.00 51 SER A CA 7
ATOM 5415 C C . SER A 1 38 ? 0.322 5.452 12.140 1.00 0.00 51 SER A C 7
ATOM 5416 O O . SER A 1 38 ? -0.362 6.173 12.836 1.00 0.00 51 SER A O 7
ATOM 5424 N N . HIS A 1 39 ? 1.476 5.848 11.672 1.00 0.00 52 HIS A N 7
ATOM 5425 C CA . HIS A 1 39 ? 1.980 7.214 11.989 1.00 0.00 52 HIS A CA 7
ATOM 5426 C C . HIS A 1 39 ? 0.908 8.225 11.588 1.00 0.00 52 HIS A C 7
ATOM 5427 O O . HIS A 1 39 ? 0.616 9.158 12.310 1.00 0.00 52 HIS A O 7
ATOM 5441 N N . ILE A 1 40 ? 0.316 8.040 10.448 1.00 0.00 53 ILE A N 7
ATOM 5442 C CA . ILE A 1 40 ? -0.740 8.984 10.008 1.00 0.00 53 ILE A CA 7
ATOM 5443 C C . ILE A 1 40 ? -1.913 8.864 10.973 1.00 0.00 53 ILE A C 7
ATOM 5444 O O . ILE A 1 40 ? -2.254 9.795 11.673 1.00 0.00 53 ILE A O 7
ATOM 5460 N N . GLN A 1 41 ? -2.519 7.709 11.016 1.00 0.00 54 GLN A N 7
ATOM 5461 C CA . GLN A 1 41 ? -3.673 7.491 11.931 1.00 0.00 54 GLN A CA 7
ATOM 5462 C C . GLN A 1 41 ? -3.418 8.190 13.260 1.00 0.00 54 GLN A C 7
ATOM 5463 O O . GLN A 1 41 ? -4.336 8.636 13.918 1.00 0.00 54 GLN A O 7
ATOM 5477 N N . THR A 1 42 ? -2.184 8.300 13.664 1.00 0.00 55 THR A N 7
ATOM 5478 C CA . THR A 1 42 ? -1.911 8.986 14.951 1.00 0.00 55 THR A CA 7
ATOM 5479 C C . THR A 1 42 ? -2.042 10.487 14.744 1.00 0.00 55 THR A C 7
ATOM 5480 O O . THR A 1 42 ? -2.714 11.172 15.489 1.00 0.00 55 THR A O 7
ATOM 5491 N N . HIS A 1 43 ? -1.415 11.007 13.732 1.00 0.00 56 HIS A N 7
ATOM 5492 C CA . HIS A 1 43 ? -1.517 12.456 13.478 1.00 0.00 56 HIS A CA 7
ATOM 5493 C C . HIS A 1 43 ? -2.613 12.704 12.445 1.00 0.00 56 HIS A C 7
ATOM 5494 O O . HIS A 1 43 ? -2.661 13.724 11.787 1.00 0.00 56 HIS A O 7
ATOM 5508 N N . LEU A 1 44 ? -3.522 11.767 12.343 1.00 0.00 57 LEU A N 7
ATOM 5509 C CA . LEU A 1 44 ? -4.669 11.908 11.407 1.00 0.00 57 LEU A CA 7
ATOM 5510 C C . LEU A 1 44 ? -5.946 11.376 12.076 1.00 0.00 57 LEU A C 7
ATOM 5511 O O . LEU A 1 44 ? -7.030 11.516 11.543 1.00 0.00 57 LEU A O 7
ATOM 5527 N N . GLU A 1 45 ? -5.835 10.764 13.234 1.00 0.00 58 GLU A N 7
ATOM 5528 C CA . GLU A 1 45 ? -7.050 10.232 13.914 1.00 0.00 58 GLU A CA 7
ATOM 5529 C C . GLU A 1 45 ? -8.194 11.243 13.802 1.00 0.00 58 GLU A C 7
ATOM 5530 O O . GLU A 1 45 ? -9.125 11.059 13.044 1.00 0.00 58 GLU A O 7
ATOM 5542 N N . ASP A 1 46 ? -8.133 12.310 14.552 1.00 0.00 59 ASP A N 7
ATOM 5543 C CA . ASP A 1 46 ? -9.222 13.327 14.485 1.00 0.00 59 ASP A CA 7
ATOM 5544 C C . ASP A 1 46 ? -8.670 14.700 14.872 1.00 0.00 59 ASP A C 7
ATOM 5545 O O . ASP A 1 46 ? -9.217 15.383 15.715 1.00 0.00 59 ASP A O 7
ATOM 5554 N N . ARG A 1 47 ? -7.590 15.112 14.266 1.00 0.00 60 ARG A N 7
ATOM 5555 C CA . ARG A 1 47 ? -7.011 16.442 14.604 1.00 0.00 60 ARG A CA 7
ATOM 5556 C C . ARG A 1 47 ? -5.713 16.647 13.820 1.00 0.00 60 ARG A C 7
ATOM 5557 O O . ARG A 1 47 ? -4.817 17.283 14.350 1.00 0.00 60 ARG A O 7
ATOM 5580 N N . THR A 1 1 ? -5.576 -3.123 12.661 1.00 0.00 14 THR A N 8
ATOM 5581 C CA . THR A 1 1 ? -7.055 -2.964 12.754 1.00 0.00 14 THR A CA 8
ATOM 5582 C C . THR A 1 1 ? -7.618 -2.618 11.374 1.00 0.00 14 THR A C 8
ATOM 5583 O O . THR A 1 1 ? -6.939 -2.722 10.372 1.00 0.00 14 THR A O 8
ATOM 5596 N N . LEU A 1 2 ? -8.854 -2.206 11.315 1.00 0.00 15 LEU A N 8
ATOM 5597 C CA . LEU A 1 2 ? -9.460 -1.854 9.999 1.00 0.00 15 LEU A CA 8
ATOM 5598 C C . LEU A 1 2 ? -9.857 -0.374 10.001 1.00 0.00 15 LEU A C 8
ATOM 5599 O O . LEU A 1 2 ? -11.004 -0.043 10.226 1.00 0.00 15 LEU A O 8
ATOM 5615 N N . PRO A 1 3 ? -8.892 0.472 9.747 1.00 0.0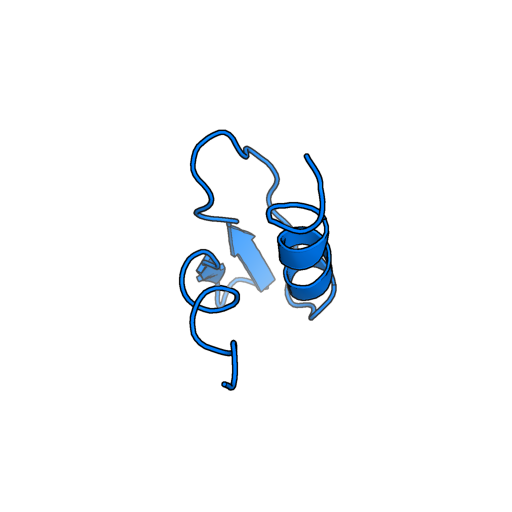0 16 PRO A N 8
ATOM 5616 C CA . PRO A 1 3 ? -9.102 1.929 9.709 1.00 0.00 16 PRO A CA 8
ATOM 5617 C C . PRO A 1 3 ? -9.763 2.339 8.391 1.00 0.00 16 PRO A C 8
ATOM 5618 O O . PRO A 1 3 ? -9.554 1.725 7.363 1.00 0.00 16 PRO A O 8
ATOM 5629 N N . ARG A 1 4 ? -10.558 3.372 8.412 1.00 0.00 17 ARG A N 8
ATOM 5630 C CA . ARG A 1 4 ? -11.230 3.820 7.162 1.00 0.00 17 ARG A CA 8
ATOM 5631 C C . ARG A 1 4 ? -11.657 5.281 7.308 1.00 0.00 17 ARG A C 8
ATOM 5632 O O . ARG A 1 4 ? -12.693 5.688 6.818 1.00 0.00 17 ARG A O 8
ATOM 5653 N N . GLY A 1 5 ? -10.867 6.076 7.977 1.00 0.00 18 GLY A N 8
ATOM 5654 C CA . GLY A 1 5 ? -11.228 7.511 8.154 1.00 0.00 18 GLY A CA 8
ATOM 5655 C C . GLY A 1 5 ? -10.578 8.340 7.045 1.00 0.00 18 GLY A C 8
ATOM 5656 O O . GLY A 1 5 ? -11.249 9.006 6.281 1.00 0.00 18 GLY A O 8
ATOM 5660 N N . SER A 1 6 ? -9.278 8.307 6.951 1.00 0.00 19 SER A N 8
ATOM 5661 C CA . SER A 1 6 ? -8.587 9.094 5.892 1.00 0.00 19 SER A CA 8
ATOM 5662 C C . SER A 1 6 ? -7.133 8.633 5.775 1.00 0.00 19 SER A C 8
ATOM 5663 O O . SER A 1 6 ? -6.271 9.374 5.342 1.00 0.00 19 SER A O 8
ATOM 5671 N N . ILE A 1 7 ? -6.850 7.417 6.151 1.00 0.00 20 ILE A N 8
ATOM 5672 C CA . ILE A 1 7 ? -5.449 6.918 6.057 1.00 0.00 20 ILE A CA 8
ATOM 5673 C C . ILE A 1 7 ? -5.045 6.826 4.588 1.00 0.00 20 ILE A C 8
ATOM 5674 O O . ILE A 1 7 ? -4.062 7.401 4.161 1.00 0.00 20 ILE A O 8
ATOM 5690 N N . ASP A 1 8 ? -5.799 6.104 3.813 1.00 0.00 21 ASP A N 8
ATOM 5691 C CA . ASP A 1 8 ? -5.471 5.967 2.366 1.00 0.00 21 ASP A CA 8
ATOM 5692 C C . ASP A 1 8 ? -5.703 7.305 1.664 1.00 0.00 21 ASP A C 8
ATOM 5693 O O . ASP A 1 8 ? -5.277 7.513 0.545 1.00 0.00 21 ASP A O 8
ATOM 5702 N N . LYS A 1 9 ? -6.378 8.215 2.313 1.00 0.00 22 LYS A N 8
ATOM 5703 C CA . LYS A 1 9 ? -6.637 9.541 1.685 1.00 0.00 22 LYS A CA 8
ATOM 5704 C C . LYS A 1 9 ? -5.351 10.370 1.689 1.00 0.00 22 LYS A C 8
ATOM 5705 O O . LYS A 1 9 ? -5.301 11.456 1.146 1.00 0.00 22 LYS A O 8
ATOM 5724 N N . TYR A 1 10 ? -4.309 9.870 2.297 1.00 0.00 23 TYR A N 8
ATOM 5725 C CA . TYR A 1 10 ? -3.033 10.636 2.331 1.00 0.00 23 TYR A CA 8
ATOM 5726 C C . TYR A 1 10 ? -1.853 9.666 2.437 1.00 0.00 23 TYR A C 8
ATOM 5727 O O . TYR A 1 10 ? -0.961 9.844 3.241 1.00 0.00 23 TYR A O 8
ATOM 5745 N N . VAL A 1 11 ? -1.842 8.643 1.627 1.00 0.00 24 VAL A N 8
ATOM 5746 C CA . VAL A 1 11 ? -0.720 7.663 1.678 1.00 0.00 24 VAL A CA 8
ATOM 5747 C C . VAL A 1 11 ? -0.244 7.366 0.254 1.00 0.00 24 VAL A C 8
ATOM 5748 O O . VAL A 1 11 ? -1.020 6.993 -0.604 1.00 0.00 24 VAL A O 8
ATOM 5761 N N . LYS A 1 12 ? 1.025 7.529 -0.006 1.00 0.00 25 LYS A N 8
ATOM 5762 C CA . LYS A 1 12 ? 1.543 7.256 -1.377 1.00 0.00 25 LYS A CA 8
ATOM 5763 C C . LYS A 1 12 ? 2.743 6.310 -1.295 1.00 0.00 25 LYS A C 8
ATOM 5764 O O . LYS A 1 12 ? 3.865 6.731 -1.096 1.00 0.00 25 LYS A O 8
ATOM 5783 N N . GLU A 1 13 ? 2.517 5.034 -1.452 1.00 0.00 26 GLU A N 8
ATOM 5784 C CA . GLU A 1 13 ? 3.646 4.064 -1.389 1.00 0.00 26 GLU A CA 8
ATOM 5785 C C . GLU A 1 13 ? 4.313 3.976 -2.763 1.00 0.00 26 GLU A C 8
ATOM 5786 O O . GLU A 1 13 ? 3.652 3.964 -3.783 1.00 0.00 26 GLU A O 8
ATOM 5798 N N . MET A 1 14 ? 5.616 3.921 -2.801 1.00 0.00 27 MET A N 8
ATOM 5799 C CA . MET A 1 14 ? 6.316 3.840 -4.113 1.00 0.00 27 MET A CA 8
ATOM 5800 C C . MET A 1 14 ? 6.880 2.426 -4.310 1.00 0.00 27 MET A C 8
ATOM 5801 O O . MET A 1 14 ? 7.347 1.808 -3.369 1.00 0.00 27 MET A O 8
ATOM 5815 N N . PRO A 1 15 ? 6.823 1.960 -5.535 1.00 0.00 28 PRO A N 8
ATOM 5816 C CA . PRO A 1 15 ? 7.314 0.618 -5.896 1.00 0.00 28 PRO A CA 8
ATOM 5817 C C . PRO A 1 15 ? 8.839 0.581 -5.842 1.00 0.00 28 PRO A C 8
ATOM 5818 O O . PRO A 1 15 ? 9.449 -0.467 -5.909 1.00 0.00 28 PRO A O 8
ATOM 5829 N N . ASP A 1 16 ? 9.456 1.717 -5.690 1.00 0.00 29 ASP A N 8
ATOM 5830 C CA . ASP A 1 16 ? 10.937 1.743 -5.596 1.00 0.00 29 ASP A CA 8
ATOM 5831 C C . ASP A 1 16 ? 11.321 1.688 -4.118 1.00 0.00 29 ASP A C 8
ATOM 5832 O O . ASP A 1 16 ? 12.406 2.071 -3.734 1.00 0.00 29 ASP A O 8
ATOM 5841 N N . LYS A 1 17 ? 10.418 1.214 -3.293 1.00 0.00 30 LYS A N 8
ATOM 5842 C CA . LYS A 1 17 ? 10.682 1.117 -1.832 1.00 0.00 30 LYS A CA 8
ATOM 5843 C C . LYS A 1 17 ? 10.667 2.515 -1.220 1.00 0.00 30 LYS A C 8
ATOM 5844 O O . LYS A 1 17 ? 11.649 2.980 -0.676 1.00 0.00 30 LYS A O 8
ATOM 5863 N N . THR A 1 18 ? 9.553 3.192 -1.308 1.00 0.00 31 THR A N 8
ATOM 5864 C CA . THR A 1 18 ? 9.471 4.560 -0.732 1.00 0.00 31 THR A CA 8
ATOM 5865 C C . THR A 1 18 ? 8.073 4.790 -0.152 1.00 0.00 31 THR A C 8
ATOM 5866 O O . THR A 1 18 ? 7.226 3.921 -0.182 1.00 0.00 31 THR A O 8
ATOM 5877 N N . PHE A 1 19 ? 7.827 5.958 0.378 1.00 0.00 32 PHE A N 8
ATOM 5878 C CA . PHE A 1 19 ? 6.487 6.249 0.962 1.00 0.00 32 PHE A CA 8
ATOM 5879 C C . PHE A 1 19 ? 6.344 7.760 1.162 1.00 0.00 32 PHE A C 8
ATOM 5880 O O . PHE A 1 19 ? 7.293 8.439 1.505 1.00 0.00 32 PHE A O 8
ATOM 5897 N N . GLU A 1 20 ? 5.173 8.294 0.947 1.00 0.00 33 GLU A N 8
ATOM 5898 C CA . GLU A 1 20 ? 4.988 9.763 1.119 1.00 0.00 33 GLU A CA 8
ATOM 5899 C C . GLU A 1 20 ? 3.600 10.057 1.695 1.00 0.00 33 GLU A C 8
ATOM 5900 O O . GLU A 1 20 ? 2.589 9.840 1.056 1.00 0.00 33 GLU A O 8
ATOM 5912 N N . CYS A 1 21 ? 3.551 10.569 2.893 1.00 0.00 34 CYS A N 8
ATOM 5913 C CA . CYS A 1 21 ? 2.243 10.905 3.523 1.00 0.00 34 CYS A CA 8
ATOM 5914 C C . CYS A 1 21 ? 1.702 12.177 2.856 1.00 0.00 34 CYS A C 8
ATOM 5915 O O . CYS A 1 21 ? 2.234 13.256 3.033 1.00 0.00 34 CYS A O 8
ATOM 5922 N N . LEU A 1 22 ? 0.672 12.052 2.059 1.00 0.00 35 LEU A N 8
ATOM 5923 C CA . LEU A 1 22 ? 0.121 13.245 1.342 1.00 0.00 35 LEU A CA 8
ATOM 5924 C C . LEU A 1 22 ? -0.698 14.133 2.282 1.00 0.00 35 LEU A C 8
ATOM 5925 O O . LEU A 1 22 ? -1.317 15.087 1.853 1.00 0.00 35 LEU A O 8
ATOM 5941 N N . PHE A 1 23 ? -0.714 13.845 3.551 1.00 0.00 36 PHE A N 8
ATOM 5942 C CA . PHE A 1 23 ? -1.502 14.701 4.482 1.00 0.00 36 PHE A CA 8
ATOM 5943 C C . PHE A 1 23 ? -0.942 16.126 4.443 1.00 0.00 36 PHE A C 8
ATOM 5944 O O . PHE A 1 23 ? 0.257 16.315 4.368 1.00 0.00 36 PHE A O 8
ATOM 5961 N N . PRO A 1 24 ? -1.825 17.092 4.494 1.00 0.00 37 PRO A N 8
ATOM 5962 C CA . PRO A 1 24 ? -1.438 18.512 4.465 1.00 0.00 37 PRO A CA 8
ATOM 5963 C C . PRO A 1 24 ? -0.862 18.927 5.817 1.00 0.00 37 PRO A C 8
ATOM 5964 O O . PRO A 1 24 ? -1.558 18.997 6.810 1.00 0.00 37 PRO A O 8
ATOM 5975 N N . GLY A 1 25 ? 0.414 19.186 5.859 1.00 0.00 38 GLY A N 8
ATOM 5976 C CA . GLY A 1 25 ? 1.057 19.578 7.140 1.00 0.00 38 GLY A CA 8
ATOM 5977 C C . GLY A 1 25 ? 2.113 18.531 7.491 1.00 0.00 38 GLY A C 8
ATOM 5978 O O . GLY A 1 25 ? 2.980 18.756 8.311 1.00 0.00 38 GLY A O 8
ATOM 5982 N N . CYS A 1 26 ? 2.042 17.384 6.871 1.00 0.00 39 CYS A N 8
ATOM 5983 C CA . CYS A 1 26 ? 3.041 16.315 7.160 1.00 0.00 39 CYS A CA 8
ATOM 5984 C C . CYS A 1 26 ? 4.392 16.699 6.558 1.00 0.00 39 CYS A C 8
ATOM 5985 O O . CYS A 1 26 ? 4.496 17.616 5.768 1.00 0.00 39 CYS A O 8
ATOM 5992 N N . THR A 1 27 ? 5.428 15.998 6.923 1.00 0.00 40 THR A N 8
ATOM 5993 C CA . THR A 1 27 ? 6.774 16.310 6.373 1.00 0.00 40 THR A CA 8
ATOM 5994 C C . THR A 1 27 ? 7.707 15.127 6.631 1.00 0.00 40 THR A C 8
ATOM 5995 O O . THR A 1 27 ? 8.903 15.287 6.775 1.00 0.00 40 THR A O 8
ATOM 6006 N N . LYS A 1 28 ? 7.170 13.937 6.702 1.00 0.00 41 LYS A N 8
ATOM 6007 C CA . LYS A 1 28 ? 8.035 12.752 6.961 1.00 0.00 41 LYS A CA 8
ATOM 6008 C C . LYS A 1 28 ? 7.732 11.643 5.948 1.00 0.00 41 LYS A C 8
ATOM 6009 O O . LYS A 1 28 ? 6.660 11.071 5.939 1.00 0.00 41 LYS A O 8
ATOM 6028 N N . THR A 1 29 ? 8.680 11.328 5.107 1.00 0.00 42 THR A N 8
ATOM 6029 C CA . THR A 1 29 ? 8.467 10.245 4.104 1.00 0.00 42 THR A CA 8
ATOM 6030 C C . THR A 1 29 ? 9.171 8.980 4.596 1.00 0.00 42 THR A C 8
ATOM 6031 O O . THR A 1 29 ? 10.145 9.049 5.318 1.00 0.00 42 THR A O 8
ATOM 6042 N N . PHE A 1 30 ? 8.690 7.823 4.229 1.00 0.00 43 PHE A N 8
ATOM 6043 C CA . PHE A 1 30 ? 9.347 6.572 4.705 1.00 0.00 43 PHE A CA 8
ATOM 6044 C C . PHE A 1 30 ? 9.594 5.635 3.520 1.00 0.00 43 PHE A C 8
ATOM 6045 O O . PHE A 1 30 ? 9.499 6.028 2.374 1.00 0.00 43 PHE A O 8
ATOM 6062 N N . LYS A 1 31 ? 9.916 4.398 3.788 1.00 0.00 44 LYS A N 8
ATOM 6063 C CA . LYS A 1 31 ? 10.173 3.438 2.679 1.00 0.00 44 LYS A CA 8
ATOM 6064 C C . LYS A 1 31 ? 9.201 2.260 2.778 1.00 0.00 44 LYS A C 8
ATOM 6065 O O . LYS A 1 31 ? 8.303 2.250 3.595 1.00 0.00 44 LYS A O 8
ATOM 6084 N N . ARG A 1 32 ? 9.375 1.267 1.947 1.00 0.00 45 ARG A N 8
ATOM 6085 C CA . ARG A 1 32 ? 8.464 0.090 1.989 1.00 0.00 45 ARG A CA 8
ATOM 6086 C C . ARG A 1 32 ? 8.225 -0.317 3.444 1.00 0.00 45 ARG A C 8
ATOM 6087 O O . ARG A 1 32 ? 9.151 -0.595 4.181 1.00 0.00 45 ARG A O 8
ATOM 6108 N N . ARG A 1 33 ? 6.991 -0.352 3.867 1.00 0.00 46 ARG A N 8
ATOM 6109 C CA . ARG A 1 33 ? 6.698 -0.738 5.277 1.00 0.00 46 ARG A CA 8
ATOM 6110 C C . ARG A 1 33 ? 5.233 -0.435 5.598 1.00 0.00 46 ARG A C 8
ATOM 6111 O O . ARG A 1 33 ? 4.515 0.132 4.797 1.00 0.00 46 ARG A O 8
ATOM 6132 N N . TYR A 1 34 ? 4.786 -0.805 6.767 1.00 0.00 47 TYR A N 8
ATOM 6133 C CA . TYR A 1 34 ? 3.371 -0.536 7.147 1.00 0.00 47 TYR A CA 8
ATOM 6134 C C . TYR A 1 34 ? 3.364 0.193 8.485 1.00 0.00 47 TYR A C 8
ATOM 6135 O O . TYR A 1 34 ? 2.390 0.173 9.211 1.00 0.00 47 TYR A O 8
ATOM 6153 N N . ASN A 1 35 ? 4.451 0.822 8.830 1.00 0.00 48 ASN A N 8
ATOM 6154 C CA . ASN A 1 35 ? 4.505 1.530 10.131 1.00 0.00 48 ASN A CA 8
ATOM 6155 C C . ASN A 1 35 ? 4.083 2.987 9.940 1.00 0.00 48 ASN A C 8
ATOM 6156 O O . ASN A 1 35 ? 3.550 3.614 10.836 1.00 0.00 48 ASN A O 8
ATOM 6167 N N . ILE A 1 36 ? 4.309 3.532 8.776 1.00 0.00 49 ILE A N 8
ATOM 6168 C CA . ILE A 1 36 ? 3.909 4.948 8.545 1.00 0.00 49 ILE A CA 8
ATOM 6169 C C . ILE A 1 36 ? 2.381 5.027 8.585 1.00 0.00 49 ILE A C 8
ATOM 6170 O O . ILE A 1 36 ? 1.810 6.010 9.014 1.00 0.00 49 ILE A O 8
ATOM 6186 N N . ARG A 1 37 ? 1.715 3.989 8.157 1.00 0.00 50 ARG A N 8
ATOM 6187 C CA . ARG A 1 37 ? 0.227 3.999 8.193 1.00 0.00 50 ARG A CA 8
ATOM 6188 C C . ARG A 1 37 ? -0.214 4.303 9.621 1.00 0.00 50 ARG A C 8
ATOM 6189 O O . ARG A 1 37 ? -1.122 5.073 9.854 1.00 0.00 50 ARG A O 8
ATOM 6210 N N . SER A 1 38 ? 0.441 3.718 10.585 1.00 0.00 51 SER A N 8
ATOM 6211 C CA . SER A 1 38 ? 0.078 3.993 11.999 1.00 0.00 51 SER A CA 8
ATOM 6212 C C . SER A 1 38 ? 0.478 5.432 12.321 1.00 0.00 51 SER A C 8
ATOM 6213 O O . SER A 1 38 ? -0.135 6.097 13.133 1.00 0.00 51 SER A O 8
ATOM 6221 N N . HIS A 1 39 ? 1.506 5.915 11.677 1.00 0.00 52 HIS A N 8
ATOM 6222 C CA . HIS A 1 39 ? 1.963 7.311 11.923 1.00 0.00 52 HIS A CA 8
ATOM 6223 C C . HIS A 1 39 ? 0.828 8.276 11.595 1.00 0.00 52 HIS A C 8
ATOM 6224 O O . HIS A 1 39 ? 0.541 9.189 12.346 1.00 0.00 52 HIS A O 8
ATOM 6238 N N . ILE A 1 40 ? 0.178 8.088 10.491 1.00 0.00 53 ILE A N 8
ATOM 6239 C CA . ILE A 1 40 ? -0.931 9.010 10.150 1.00 0.00 53 ILE A CA 8
ATOM 6240 C C . ILE A 1 40 ? -2.113 8.700 11.049 1.00 0.00 53 ILE A C 8
ATOM 6241 O O . ILE A 1 40 ? -2.932 9.536 11.318 1.00 0.00 53 ILE A O 8
ATOM 6257 N N . GLN A 1 41 ? -2.215 7.507 11.533 1.00 0.00 54 GLN A N 8
ATOM 6258 C CA . GLN A 1 41 ? -3.363 7.204 12.419 1.00 0.00 54 GLN A CA 8
ATOM 6259 C C . GLN A 1 41 ? -3.297 8.107 13.643 1.00 0.00 54 GLN A C 8
ATOM 6260 O O . GLN A 1 41 ? -4.300 8.376 14.273 1.00 0.00 54 GLN A O 8
ATOM 6274 N N . THR A 1 42 ? -2.137 8.594 13.989 1.00 0.00 55 THR A N 8
ATOM 6275 C CA . THR A 1 42 ? -2.067 9.485 15.172 1.00 0.00 55 THR A CA 8
ATOM 6276 C C . THR A 1 42 ? -2.237 10.935 14.728 1.00 0.00 55 THR A C 8
ATOM 6277 O O . THR A 1 42 ? -2.979 11.690 15.325 1.00 0.00 55 THR A O 8
ATOM 6288 N N . HIS A 1 43 ? -1.564 11.334 13.691 1.00 0.00 56 HIS A N 8
ATOM 6289 C CA . HIS A 1 43 ? -1.700 12.733 13.227 1.00 0.00 56 HIS A CA 8
ATOM 6290 C C . HIS A 1 43 ? -2.710 12.796 12.080 1.00 0.00 56 HIS A C 8
ATOM 6291 O O . HIS A 1 43 ? -2.776 13.758 11.342 1.00 0.00 56 HIS A O 8
ATOM 6305 N N . LEU A 1 44 ? -3.517 11.774 11.948 1.00 0.00 57 LEU A N 8
ATOM 6306 C CA . LEU A 1 44 ? -4.549 11.766 10.878 1.00 0.00 57 LEU A CA 8
ATOM 6307 C C . LEU A 1 44 ? -5.813 11.062 11.392 1.00 0.00 57 LEU A C 8
ATOM 6308 O O . LEU A 1 44 ? -6.806 10.978 10.696 1.00 0.00 57 LEU A O 8
ATOM 6324 N N . GLU A 1 45 ? -5.798 10.558 12.606 1.00 0.00 58 GLU A N 8
ATOM 6325 C CA . GLU A 1 45 ? -7.007 9.875 13.137 1.00 0.00 58 GLU A CA 8
ATOM 6326 C C . GLU A 1 45 ? -7.209 10.268 14.601 1.00 0.00 58 GLU A C 8
ATOM 6327 O O . GLU A 1 45 ? -6.991 9.481 15.500 1.00 0.00 58 GLU A O 8
ATOM 6339 N N . ASP A 1 46 ? -7.621 11.482 14.847 1.00 0.00 59 ASP A N 8
ATOM 6340 C CA . ASP A 1 46 ? -7.833 11.927 16.253 1.00 0.00 59 ASP A CA 8
ATOM 6341 C C . ASP A 1 46 ? -9.310 11.772 16.621 1.00 0.00 59 ASP A C 8
ATOM 6342 O O . ASP A 1 46 ? -9.859 12.559 17.368 1.00 0.00 59 ASP A O 8
ATOM 6351 N N . ARG A 1 47 ? -9.959 10.766 16.102 1.00 0.00 60 ARG A N 8
ATOM 6352 C CA . ARG A 1 47 ? -11.400 10.565 16.424 1.00 0.00 60 ARG A CA 8
ATOM 6353 C C . ARG A 1 47 ? -11.742 9.076 16.329 1.00 0.00 60 ARG A C 8
ATOM 6354 O O . ARG A 1 47 ? -12.338 8.688 15.338 1.00 0.00 60 ARG A O 8
ATOM 6377 N N . THR A 1 1 ? -17.826 1.659 8.496 1.00 0.00 14 THR A N 9
ATOM 6378 C CA . THR A 1 1 ? -16.411 2.065 8.267 1.00 0.00 14 THR A CA 9
ATOM 6379 C C . THR A 1 1 ? -15.798 2.546 9.585 1.00 0.00 14 THR A C 9
ATOM 6380 O O . THR A 1 1 ? -16.457 2.600 10.604 1.00 0.00 14 THR A O 9
ATOM 6393 N N . LEU A 1 2 ? -14.541 2.896 9.570 1.00 0.00 15 LEU A N 9
ATOM 6394 C CA . LEU A 1 2 ? -13.883 3.373 10.819 1.00 0.00 15 LEU A CA 9
ATOM 6395 C C . LEU A 1 2 ? -12.366 3.362 10.639 1.00 0.00 15 LEU A C 9
ATOM 6396 O O . LEU A 1 2 ? -11.711 4.358 10.872 1.00 0.00 15 LEU A O 9
ATOM 6412 N N . PRO A 1 3 ? -11.850 2.234 10.231 1.00 0.00 16 PRO A N 9
ATOM 6413 C CA . PRO A 1 3 ? -10.407 2.067 10.013 1.00 0.00 16 PRO A CA 9
ATOM 6414 C C . PRO A 1 3 ? -9.992 2.671 8.671 1.00 0.00 16 PRO A C 9
ATOM 6415 O O . PRO A 1 3 ? -10.801 2.842 7.783 1.00 0.00 16 PRO A O 9
ATOM 6426 N N . ARG A 1 4 ? -8.731 2.992 8.531 1.00 0.00 17 ARG A N 9
ATOM 6427 C CA . ARG A 1 4 ? -8.219 3.592 7.258 1.00 0.00 17 ARG A CA 9
ATOM 6428 C C . ARG A 1 4 ? -9.277 4.509 6.637 1.00 0.00 17 ARG A C 9
ATOM 6429 O O . ARG A 1 4 ? -9.479 4.519 5.439 1.00 0.00 17 ARG A O 9
ATOM 6450 N N . GLY A 1 5 ? -9.953 5.278 7.445 1.00 0.00 18 GLY A N 9
ATOM 6451 C CA . GLY A 1 5 ? -10.998 6.192 6.904 1.00 0.00 18 GLY A CA 9
ATOM 6452 C C . GLY A 1 5 ? -10.337 7.322 6.113 1.00 0.00 18 GLY A C 9
ATOM 6453 O O . GLY A 1 5 ? -10.769 7.672 5.033 1.00 0.00 18 GLY A O 9
ATOM 6457 N N . SER A 1 6 ? -9.291 7.899 6.640 1.00 0.00 19 SER A N 9
ATOM 6458 C CA . SER A 1 6 ? -8.608 9.007 5.917 1.00 0.00 19 SER A CA 9
ATOM 6459 C C . SER A 1 6 ? -7.100 8.749 5.882 1.00 0.00 19 SER A C 9
ATOM 6460 O O . SER A 1 6 ? -6.313 9.650 5.678 1.00 0.00 19 SER A O 9
ATOM 6468 N N . ILE A 1 7 ? -6.691 7.526 6.079 1.00 0.00 20 ILE A N 9
ATOM 6469 C CA . ILE A 1 7 ? -5.234 7.214 6.057 1.00 0.00 20 ILE A CA 9
ATOM 6470 C C . ILE A 1 7 ? -4.836 6.754 4.658 1.00 0.00 20 ILE A C 9
ATOM 6471 O O . ILE A 1 7 ? -3.813 7.144 4.130 1.00 0.00 20 ILE A O 9
ATOM 6487 N N . ASP A 1 8 ? -5.639 5.929 4.055 1.00 0.00 21 ASP A N 9
ATOM 6488 C CA . ASP A 1 8 ? -5.315 5.440 2.686 1.00 0.00 21 ASP A CA 9
ATOM 6489 C C . ASP A 1 8 ? -5.459 6.595 1.695 1.00 0.00 21 ASP A C 9
ATOM 6490 O O . ASP A 1 8 ? -4.959 6.547 0.589 1.00 0.00 21 ASP A O 9
ATOM 6499 N N . LYS A 1 9 ? -6.140 7.635 2.090 1.00 0.00 22 LYS A N 9
ATOM 6500 C CA . LYS A 1 9 ? -6.320 8.801 1.181 1.00 0.00 22 LYS A CA 9
ATOM 6501 C C . LYS A 1 9 ? -5.160 9.782 1.370 1.00 0.00 22 LYS A C 9
ATOM 6502 O O . LYS A 1 9 ? -5.128 10.840 0.776 1.00 0.00 22 LYS A O 9
ATOM 6521 N N . TYR A 1 10 ? -4.206 9.437 2.193 1.00 0.00 23 TYR A N 9
ATOM 6522 C CA . TYR A 1 10 ? -3.051 10.351 2.414 1.00 0.00 23 TYR A CA 9
ATOM 6523 C C . TYR A 1 10 ? -1.774 9.522 2.554 1.00 0.00 23 TYR A C 9
ATOM 6524 O O . TYR A 1 10 ? -0.903 9.832 3.343 1.00 0.00 23 TYR A O 9
ATOM 6542 N N . VAL A 1 11 ? -1.656 8.469 1.793 1.00 0.00 24 VAL A N 9
ATOM 6543 C CA . VAL A 1 11 ? -0.435 7.618 1.879 1.00 0.00 24 VAL A CA 9
ATOM 6544 C C . VAL A 1 11 ? 0.146 7.422 0.478 1.00 0.00 24 VAL A C 9
ATOM 6545 O O . VAL A 1 11 ? -0.490 6.865 -0.395 1.00 0.00 24 VAL A O 9
ATOM 6558 N N . LYS A 1 12 ? 1.348 7.874 0.255 1.00 0.00 25 LYS A N 9
ATOM 6559 C CA . LYS A 1 12 ? 1.965 7.710 -1.091 1.00 0.00 25 LYS A CA 9
ATOM 6560 C C . LYS A 1 12 ? 2.861 6.472 -1.096 1.00 0.00 25 LYS A C 9
ATOM 6561 O O . LYS A 1 12 ? 4.050 6.552 -0.861 1.00 0.00 25 LYS A O 9
ATOM 6580 N N . GLU A 1 13 ? 2.299 5.324 -1.363 1.00 0.00 26 GLU A N 9
ATOM 6581 C CA . GLU A 1 13 ? 3.118 4.081 -1.387 1.00 0.00 26 GLU A CA 9
ATOM 6582 C C . GLU A 1 13 ? 3.800 3.952 -2.749 1.00 0.00 26 GLU A C 9
ATOM 6583 O O . GLU A 1 13 ? 3.155 3.745 -3.758 1.00 0.00 26 GLU A O 9
ATOM 6595 N N . MET A 1 14 ? 5.098 4.074 -2.789 1.00 0.00 27 MET A N 9
ATOM 6596 C CA . MET A 1 14 ? 5.813 3.958 -4.090 1.00 0.00 27 MET A CA 9
ATOM 6597 C C . MET A 1 14 ? 6.292 2.515 -4.283 1.00 0.00 27 MET A C 9
ATOM 6598 O O . MET A 1 14 ? 6.837 1.918 -3.370 1.00 0.00 27 MET A O 9
ATOM 6612 N N . PRO A 1 15 ? 6.087 1.995 -5.469 1.00 0.00 28 PRO A N 9
ATOM 6613 C CA . PRO A 1 15 ? 6.492 0.620 -5.804 1.00 0.00 28 PRO A CA 9
ATOM 6614 C C . PRO A 1 15 ? 8.012 0.545 -5.928 1.00 0.00 28 PRO A C 9
ATOM 6615 O O . PRO A 1 15 ? 8.587 -0.520 -6.034 1.00 0.00 28 PRO A O 9
ATOM 6626 N N . ASP A 1 16 ? 8.667 1.671 -5.892 1.00 0.00 29 ASP A N 9
ATOM 6627 C CA . ASP A 1 16 ? 10.148 1.673 -5.979 1.00 0.00 29 ASP A CA 9
ATOM 6628 C C . ASP A 1 16 ? 10.718 1.552 -4.565 1.00 0.00 29 ASP A C 9
ATOM 6629 O O . ASP A 1 16 ? 11.878 1.816 -4.333 1.00 0.00 29 ASP A O 9
ATOM 6638 N N . LYS A 1 17 ? 9.894 1.159 -3.622 1.00 0.00 30 LYS A N 9
ATOM 6639 C CA . LYS A 1 17 ? 10.348 1.013 -2.215 1.00 0.00 30 LYS A CA 9
ATOM 6640 C C . LYS A 1 17 ? 10.407 2.390 -1.557 1.00 0.00 30 LYS A C 9
ATOM 6641 O O . LYS A 1 17 ? 11.447 2.830 -1.109 1.00 0.00 30 LYS A O 9
ATOM 6660 N N . THR A 1 18 ? 9.299 3.075 -1.497 1.00 0.00 31 THR A N 9
ATOM 6661 C CA . THR A 1 18 ? 9.295 4.423 -0.868 1.00 0.00 31 THR A CA 9
ATOM 6662 C C . THR A 1 18 ? 7.934 4.698 -0.230 1.00 0.00 31 THR A C 9
ATOM 6663 O O . THR A 1 18 ? 7.028 3.891 -0.294 1.00 0.00 31 THR A O 9
ATOM 6674 N N . PHE A 1 19 ? 7.786 5.839 0.386 1.00 0.00 32 PHE A N 9
ATOM 6675 C CA . PHE A 1 19 ? 6.489 6.185 1.031 1.00 0.00 32 PHE A CA 9
ATOM 6676 C C . PHE A 1 19 ? 6.434 7.695 1.251 1.00 0.00 32 PHE A C 9
ATOM 6677 O O . PHE A 1 19 ? 7.448 8.338 1.438 1.00 0.00 32 PHE A O 9
ATOM 6694 N N . GLU A 1 20 ? 5.266 8.273 1.225 1.00 0.00 33 GLU A N 9
ATOM 6695 C CA . GLU A 1 20 ? 5.173 9.745 1.428 1.00 0.00 33 GLU A CA 9
ATOM 6696 C C . GLU A 1 20 ? 3.811 10.112 2.022 1.00 0.00 33 GLU A C 9
ATOM 6697 O O . GLU A 1 20 ? 2.821 10.198 1.324 1.00 0.00 33 GLU A O 9
ATOM 6709 N N . CYS A 1 21 ? 3.760 10.348 3.305 1.00 0.00 34 CYS A N 9
ATOM 6710 C CA . CYS A 1 21 ? 2.471 10.731 3.943 1.00 0.00 34 CYS A CA 9
ATOM 6711 C C . CYS A 1 21 ? 1.923 11.965 3.221 1.00 0.00 34 CYS A C 9
ATOM 6712 O O . CYS A 1 21 ? 2.417 13.063 3.386 1.00 0.00 34 CYS A O 9
ATOM 6719 N N . LEU A 1 22 ? 0.923 11.789 2.402 1.00 0.00 35 LEU A N 9
ATOM 6720 C CA . LEU A 1 22 ? 0.360 12.943 1.642 1.00 0.00 35 LEU A CA 9
ATOM 6721 C C . LEU A 1 22 ? -0.494 13.836 2.549 1.00 0.00 35 LEU A C 9
ATOM 6722 O O . LEU A 1 22 ? -1.144 14.751 2.084 1.00 0.00 35 LEU A O 9
ATOM 6738 N N . PHE A 1 23 ? -0.506 13.596 3.831 1.00 0.00 36 PHE A N 9
ATOM 6739 C CA . PHE A 1 23 ? -1.327 14.461 4.724 1.00 0.00 36 PHE A CA 9
ATOM 6740 C C . PHE A 1 23 ? -0.781 15.893 4.672 1.00 0.00 36 PHE A C 9
ATOM 6741 O O . PHE A 1 23 ? 0.417 16.093 4.634 1.00 0.00 36 PHE A O 9
ATOM 6758 N N . PRO A 1 24 ? -1.675 16.850 4.670 1.00 0.00 37 PRO A N 9
ATOM 6759 C CA . PRO A 1 24 ? -1.302 18.274 4.616 1.00 0.00 37 PRO A CA 9
ATOM 6760 C C . PRO A 1 24 ? -0.765 18.732 5.971 1.00 0.00 37 PRO A C 9
ATOM 6761 O O . PRO A 1 24 ? -1.476 18.780 6.954 1.00 0.00 37 PRO A O 9
ATOM 6772 N N . GLY A 1 25 ? 0.495 19.051 6.027 1.00 0.00 38 GLY A N 9
ATOM 6773 C CA . GLY A 1 25 ? 1.103 19.486 7.312 1.00 0.00 38 GLY A CA 9
ATOM 6774 C C . GLY A 1 25 ? 2.186 18.480 7.691 1.00 0.00 38 GLY A C 9
ATOM 6775 O O . GLY A 1 25 ? 3.067 18.762 8.479 1.00 0.00 38 GLY A O 9
ATOM 6779 N N . CYS A 1 26 ? 2.126 17.303 7.126 1.00 0.00 39 CYS A N 9
ATOM 6780 C CA . CYS A 1 26 ? 3.150 16.269 7.440 1.00 0.00 39 CYS A CA 9
ATOM 6781 C C . CYS A 1 26 ? 4.492 16.681 6.832 1.00 0.00 39 CYS A C 9
ATOM 6782 O O . CYS A 1 26 ? 4.569 17.595 6.034 1.00 0.00 39 CYS A O 9
ATOM 6789 N N . THR A 1 27 ? 5.548 16.010 7.196 1.00 0.00 40 THR A N 9
ATOM 6790 C CA . THR A 1 27 ? 6.882 16.357 6.633 1.00 0.00 40 THR A CA 9
ATOM 6791 C C . THR A 1 27 ? 7.834 15.176 6.826 1.00 0.00 40 THR A C 9
ATOM 6792 O O . THR A 1 27 ? 9.033 15.342 6.914 1.00 0.00 40 THR A O 9
ATOM 6803 N N . LYS A 1 28 ? 7.308 13.982 6.900 1.00 0.00 41 LYS A N 9
ATOM 6804 C CA . LYS A 1 28 ? 8.191 12.797 7.093 1.00 0.00 41 LYS A CA 9
ATOM 6805 C C . LYS A 1 28 ? 7.848 11.717 6.064 1.00 0.00 41 LYS A C 9
ATOM 6806 O O . LYS A 1 28 ? 6.740 11.221 6.014 1.00 0.00 41 LYS A O 9
ATOM 6825 N N . THR A 1 29 ? 8.796 11.343 5.246 1.00 0.00 42 THR A N 9
ATOM 6826 C CA . THR A 1 29 ? 8.532 10.288 4.227 1.00 0.00 42 THR A CA 9
ATOM 6827 C C . THR A 1 29 ? 9.268 9.008 4.627 1.00 0.00 42 THR A C 9
ATOM 6828 O O . THR A 1 29 ? 10.247 9.044 5.345 1.00 0.00 42 THR A O 9
ATOM 6839 N N . PHE A 1 30 ? 8.804 7.875 4.175 1.00 0.00 43 PHE A N 9
ATOM 6840 C CA . PHE A 1 30 ? 9.482 6.600 4.541 1.00 0.00 43 PHE A CA 9
ATOM 6841 C C . PHE A 1 30 ? 9.693 5.756 3.282 1.00 0.00 43 PHE A C 9
ATOM 6842 O O . PHE A 1 30 ? 9.739 6.269 2.181 1.00 0.00 43 PHE A O 9
ATOM 6859 N N . LYS A 1 31 ? 9.824 4.467 3.431 1.00 0.00 44 LYS A N 9
ATOM 6860 C CA . LYS A 1 31 ? 10.034 3.600 2.237 1.00 0.00 44 LYS A CA 9
ATOM 6861 C C . LYS A 1 31 ? 9.866 2.131 2.629 1.00 0.00 44 LYS A C 9
ATOM 6862 O O . LYS A 1 31 ? 10.354 1.690 3.650 1.00 0.00 44 LYS A O 9
ATOM 6881 N N . ARG A 1 32 ? 9.179 1.369 1.821 1.00 0.00 45 ARG A N 9
ATOM 6882 C CA . ARG A 1 32 ? 8.979 -0.073 2.142 1.00 0.00 45 ARG A CA 9
ATOM 6883 C C . ARG A 1 32 ? 8.636 -0.223 3.625 1.00 0.00 45 ARG A C 9
ATOM 6884 O O . ARG A 1 32 ? 9.422 -0.720 4.407 1.00 0.00 45 ARG A O 9
ATOM 6905 N N . ARG A 1 33 ? 7.468 0.204 4.020 1.00 0.00 46 ARG A N 9
ATOM 6906 C CA . ARG A 1 33 ? 7.078 0.085 5.453 1.00 0.00 46 ARG A CA 9
ATOM 6907 C C . ARG A 1 33 ? 5.608 0.477 5.615 1.00 0.00 46 ARG A C 9
ATOM 6908 O O . ARG A 1 33 ? 5.189 1.539 5.200 1.00 0.00 46 ARG A O 9
ATOM 6929 N N . TYR A 1 34 ? 4.824 -0.370 6.223 1.00 0.00 47 TYR A N 9
ATOM 6930 C CA . TYR A 1 34 ? 3.383 -0.044 6.418 1.00 0.00 47 TYR A CA 9
ATOM 6931 C C . TYR A 1 34 ? 3.189 0.465 7.840 1.00 0.00 47 TYR A C 9
ATOM 6932 O O . TYR A 1 34 ? 2.095 0.456 8.370 1.00 0.00 47 TYR A O 9
ATOM 6950 N N . ASN A 1 35 ? 4.241 0.902 8.467 1.00 0.00 48 ASN A N 9
ATOM 6951 C CA . ASN A 1 35 ? 4.110 1.401 9.855 1.00 0.00 48 ASN A CA 9
ATOM 6952 C C . ASN A 1 35 ? 3.868 2.907 9.812 1.00 0.00 48 ASN A C 9
ATOM 6953 O O . ASN A 1 35 ? 3.352 3.499 10.743 1.00 0.00 48 ASN A O 9
ATOM 6964 N N . ILE A 1 36 ? 4.227 3.529 8.725 1.00 0.00 49 ILE A N 9
ATOM 6965 C CA . ILE A 1 36 ? 4.009 4.997 8.611 1.00 0.00 49 ILE A CA 9
ATOM 6966 C C . ILE A 1 36 ? 2.500 5.245 8.575 1.00 0.00 49 ILE A C 9
ATOM 6967 O O . ILE A 1 36 ? 2.012 6.246 9.062 1.00 0.00 49 ILE A O 9
ATOM 6983 N N . ARG A 1 37 ? 1.756 4.326 8.018 1.00 0.00 50 ARG A N 9
ATOM 6984 C CA . ARG A 1 37 ? 0.281 4.499 7.973 1.00 0.00 50 ARG A CA 9
ATOM 6985 C C . ARG A 1 37 ? -0.217 4.701 9.401 1.00 0.00 50 ARG A C 9
ATOM 6986 O O . ARG A 1 37 ? -1.057 5.535 9.665 1.00 0.00 50 ARG A O 9
ATOM 7007 N N . SER A 1 38 ? 0.314 3.951 10.330 1.00 0.00 51 SER A N 9
ATOM 7008 C CA . SER A 1 38 ? -0.111 4.115 11.745 1.00 0.00 51 SER A CA 9
ATOM 7009 C C . SER A 1 38 ? 0.261 5.525 12.194 1.00 0.00 51 SER A C 9
ATOM 7010 O O . SER A 1 38 ? -0.524 6.224 12.806 1.00 0.00 51 SER A O 9
ATOM 7018 N N . HIS A 1 39 ? 1.450 5.955 11.873 1.00 0.00 52 HIS A N 9
ATOM 7019 C CA . HIS A 1 39 ? 1.874 7.331 12.258 1.00 0.00 52 HIS A CA 9
ATOM 7020 C C . HIS A 1 39 ? 0.798 8.309 11.788 1.00 0.00 52 HIS A C 9
ATOM 7021 O O . HIS A 1 39 ? 0.473 9.267 12.461 1.00 0.00 52 HIS A O 9
ATOM 7035 N N . ILE A 1 40 ? 0.246 8.064 10.640 1.00 0.00 53 ILE A N 9
ATOM 7036 C CA . ILE A 1 40 ? -0.809 8.961 10.116 1.00 0.00 53 ILE A CA 9
ATOM 7037 C C . ILE A 1 40 ? -2.026 8.862 11.028 1.00 0.00 53 ILE A C 9
ATOM 7038 O O . ILE A 1 40 ? -2.409 9.812 11.679 1.00 0.00 53 ILE A O 9
ATOM 7054 N N . GLN A 1 41 ? -2.627 7.709 11.079 1.00 0.00 54 GLN A N 9
ATOM 7055 C CA . GLN A 1 41 ? -3.823 7.515 11.940 1.00 0.00 54 GLN A CA 9
ATOM 7056 C C . GLN A 1 41 ? -3.630 8.231 13.270 1.00 0.00 54 GLN A C 9
ATOM 7057 O O . GLN A 1 41 ? -4.582 8.642 13.901 1.00 0.00 54 GLN A O 9
ATOM 7071 N N . THR A 1 42 ? -2.415 8.393 13.712 1.00 0.00 55 THR A N 9
ATOM 7072 C CA . THR A 1 42 ? -2.218 9.094 15.004 1.00 0.00 55 THR A CA 9
ATOM 7073 C C . THR A 1 42 ? -2.284 10.597 14.767 1.00 0.00 55 THR A C 9
ATOM 7074 O O . THR A 1 42 ? -2.936 11.322 15.493 1.00 0.00 55 THR A O 9
ATOM 7085 N N . HIS A 1 43 ? -1.622 11.074 13.756 1.00 0.00 56 HIS A N 9
ATOM 7086 C CA . HIS A 1 43 ? -1.659 12.523 13.478 1.00 0.00 56 HIS A CA 9
ATOM 7087 C C . HIS A 1 43 ? -2.707 12.803 12.401 1.00 0.00 56 HIS A C 9
ATOM 7088 O O . HIS A 1 43 ? -2.705 13.830 11.754 1.00 0.00 56 HIS A O 9
ATOM 7102 N N . LEU A 1 44 ? -3.634 11.890 12.249 1.00 0.00 57 LEU A N 9
ATOM 7103 C CA . LEU A 1 44 ? -4.731 12.075 11.263 1.00 0.00 57 LEU A CA 9
ATOM 7104 C C . LEU A 1 44 ? -6.068 11.707 11.922 1.00 0.00 57 LEU A C 9
ATOM 7105 O O . LEU A 1 44 ? -7.118 12.146 11.496 1.00 0.00 57 LEU A O 9
ATOM 7121 N N . GLU A 1 45 ? -6.046 10.902 12.961 1.00 0.00 58 GLU A N 9
ATOM 7122 C CA . GLU A 1 45 ? -7.321 10.518 13.628 1.00 0.00 58 GLU A CA 9
ATOM 7123 C C . GLU A 1 45 ? -7.710 11.593 14.646 1.00 0.00 58 GLU A C 9
ATOM 7124 O O . GLU A 1 45 ? -8.874 11.884 14.841 1.00 0.00 58 GLU A O 9
ATOM 7136 N N . ASP A 1 46 ? -6.747 12.184 15.298 1.00 0.00 59 ASP A N 9
ATOM 7137 C CA . ASP A 1 46 ? -7.066 13.238 16.303 1.00 0.00 59 ASP A CA 9
ATOM 7138 C C . ASP A 1 46 ? -6.183 14.462 16.057 1.00 0.00 59 ASP A C 9
ATOM 7139 O O . ASP A 1 46 ? -6.628 15.465 15.537 1.00 0.00 59 ASP A O 9
ATOM 7148 N N . ARG A 1 47 ? -4.934 14.389 16.428 1.00 0.00 60 ARG A N 9
ATOM 7149 C CA . ARG A 1 47 ? -4.025 15.550 16.214 1.00 0.00 60 ARG A CA 9
ATOM 7150 C C . ARG A 1 47 ? -2.661 15.048 15.735 1.00 0.00 60 ARG A C 9
ATOM 7151 O O . ARG A 1 47 ? -1.986 14.396 16.512 1.00 0.00 60 ARG A O 9
ATOM 7174 N N . THR A 1 1 ? -10.910 5.022 16.815 1.00 0.00 14 THR A N 10
ATOM 7175 C CA . THR A 1 1 ? -11.031 5.459 15.396 1.00 0.00 14 THR A CA 10
ATOM 7176 C C . THR A 1 1 ? -12.233 4.768 14.750 1.00 0.00 14 THR A C 10
ATOM 7177 O O . THR A 1 1 ? -12.151 3.635 14.318 1.00 0.00 14 THR A O 10
ATOM 7190 N N . LEU A 1 2 ? -13.350 5.439 14.684 1.00 0.00 15 LEU A N 10
ATOM 7191 C CA . LEU A 1 2 ? -14.557 4.820 14.068 1.00 0.00 15 LEU A CA 10
ATOM 7192 C C . LEU A 1 2 ? -14.394 4.771 12.550 1.00 0.00 15 LEU A C 10
ATOM 7193 O O . LEU A 1 2 ? -14.558 3.729 11.946 1.00 0.00 15 LEU A O 10
ATOM 7209 N N . PRO A 1 3 ? -14.083 5.899 11.977 1.00 0.00 16 PRO A N 10
ATOM 7210 C CA . PRO A 1 3 ? -13.898 6.014 10.524 1.00 0.00 16 PRO A CA 10
ATOM 7211 C C . PRO A 1 3 ? -12.511 5.507 10.118 1.00 0.00 16 PRO A C 10
ATOM 7212 O O . PRO A 1 3 ? -11.544 5.671 10.836 1.00 0.00 16 PRO A O 10
ATOM 7223 N N . ARG A 1 4 ? -12.405 4.897 8.970 1.00 0.00 17 ARG A N 10
ATOM 7224 C CA . ARG A 1 4 ? -11.086 4.385 8.515 1.00 0.00 17 ARG A CA 10
ATOM 7225 C C . ARG A 1 4 ? -10.807 4.891 7.100 1.00 0.00 17 ARG A C 10
ATOM 7226 O O . ARG A 1 4 ? -10.199 4.215 6.295 1.00 0.00 17 ARG A O 10
ATOM 7247 N N . GLY A 1 5 ? -11.248 6.080 6.792 1.00 0.00 18 GLY A N 10
ATOM 7248 C CA . GLY A 1 5 ? -11.011 6.636 5.429 1.00 0.00 18 GLY A CA 10
ATOM 7249 C C . GLY A 1 5 ? -10.348 8.009 5.547 1.00 0.00 18 GLY A C 10
ATOM 7250 O O . GLY A 1 5 ? -10.482 8.850 4.680 1.00 0.00 18 GLY A O 10
ATOM 7254 N N . SER A 1 6 ? -9.633 8.244 6.614 1.00 0.00 19 SER A N 10
ATOM 7255 C CA . SER A 1 6 ? -8.962 9.560 6.787 1.00 0.00 19 SER A CA 10
ATOM 7256 C C . SER A 1 6 ? -7.444 9.372 6.750 1.00 0.00 19 SER A C 10
ATOM 7257 O O . SER A 1 6 ? -6.688 10.303 6.942 1.00 0.00 19 SER A O 10
ATOM 7265 N N . ILE A 1 7 ? -6.990 8.173 6.501 1.00 0.00 20 ILE A N 10
ATOM 7266 C CA . ILE A 1 7 ? -5.525 7.927 6.448 1.00 0.00 20 ILE A CA 10
ATOM 7267 C C . ILE A 1 7 ? -5.179 7.207 5.147 1.00 0.00 20 ILE A C 10
ATOM 7268 O O . ILE A 1 7 ? -4.206 7.521 4.491 1.00 0.00 20 ILE A O 10
ATOM 7284 N N . ASP A 1 8 ? -5.970 6.245 4.771 1.00 0.00 21 ASP A N 10
ATOM 7285 C CA . ASP A 1 8 ? -5.693 5.503 3.509 1.00 0.00 21 ASP A CA 10
ATOM 7286 C C . ASP A 1 8 ? -5.789 6.469 2.326 1.00 0.00 21 ASP A C 10
ATOM 7287 O O . ASP A 1 8 ? -5.169 6.276 1.300 1.00 0.00 21 ASP A O 10
ATOM 7296 N N . LYS A 1 9 ? -6.562 7.512 2.465 1.00 0.00 22 LYS A N 10
ATOM 7297 C CA . LYS A 1 9 ? -6.699 8.495 1.355 1.00 0.00 22 LYS A CA 10
ATOM 7298 C C . LYS A 1 9 ? -5.635 9.584 1.512 1.00 0.00 22 LYS A C 10
ATOM 7299 O O . LYS A 1 9 ? -5.768 10.676 0.998 1.00 0.00 22 LYS A O 10
ATOM 7318 N N . TYR A 1 10 ? -4.580 9.291 2.220 1.00 0.00 23 TYR A N 10
ATOM 7319 C CA . TYR A 1 10 ? -3.506 10.302 2.416 1.00 0.00 23 TYR A CA 10
ATOM 7320 C C . TYR A 1 10 ? -2.161 9.588 2.562 1.00 0.00 23 TYR A C 10
ATOM 7321 O O . TYR A 1 10 ? -1.266 10.060 3.232 1.00 0.00 23 TYR A O 10
ATOM 7339 N N . VAL A 1 11 ? -2.016 8.449 1.939 1.00 0.00 24 VAL A N 10
ATOM 7340 C CA . VAL A 1 11 ? -0.732 7.702 2.038 1.00 0.00 24 VAL A CA 10
ATOM 7341 C C . VAL A 1 11 ? -0.215 7.400 0.629 1.00 0.00 24 VAL A C 10
ATOM 7342 O O . VAL A 1 11 ? -0.972 7.058 -0.258 1.00 0.00 24 VAL A O 10
ATOM 7355 N N . LYS A 1 12 ? 1.065 7.528 0.412 1.00 0.00 25 LYS A N 10
ATOM 7356 C CA . LYS A 1 12 ? 1.617 7.253 -0.946 1.00 0.00 25 LYS A CA 10
ATOM 7357 C C . LYS A 1 12 ? 2.622 6.101 -0.874 1.00 0.00 25 LYS A C 10
ATOM 7358 O O . LYS A 1 12 ? 3.561 6.129 -0.102 1.00 0.00 25 LYS A O 10
ATOM 7377 N N . GLU A 1 13 ? 2.437 5.091 -1.679 1.00 0.00 26 GLU A N 10
ATOM 7378 C CA . GLU A 1 13 ? 3.385 3.941 -1.666 1.00 0.00 26 GLU A CA 10
ATOM 7379 C C . GLU A 1 13 ? 4.245 3.985 -2.929 1.00 0.00 26 GLU A C 10
ATOM 7380 O O . GLU A 1 13 ? 3.775 3.730 -4.020 1.00 0.00 26 GLU A O 10
ATOM 7392 N N . MET A 1 14 ? 5.501 4.309 -2.793 1.00 0.00 27 MET A N 10
ATOM 7393 C CA . MET A 1 14 ? 6.386 4.375 -3.990 1.00 0.00 27 MET A CA 10
ATOM 7394 C C . MET A 1 14 ? 6.896 2.968 -4.329 1.00 0.00 27 MET A C 10
ATOM 7395 O O . MET A 1 14 ? 7.360 2.252 -3.458 1.00 0.00 27 MET A O 10
ATOM 7409 N N . PRO A 1 15 ? 6.804 2.612 -5.590 1.00 0.00 28 PRO A N 10
ATOM 7410 C CA . PRO A 1 15 ? 7.248 1.292 -6.072 1.00 0.00 28 PRO A CA 10
ATOM 7411 C C . PRO A 1 15 ? 8.772 1.216 -6.056 1.00 0.00 28 PRO A C 10
ATOM 7412 O O . PRO A 1 15 ? 9.354 0.161 -6.213 1.00 0.00 28 PRO A O 10
ATOM 7423 N N . ASP A 1 16 ? 9.421 2.325 -5.839 1.00 0.00 29 ASP A N 10
ATOM 7424 C CA . ASP A 1 16 ? 10.903 2.315 -5.780 1.00 0.00 29 ASP A CA 10
ATOM 7425 C C . ASP A 1 16 ? 11.323 2.105 -4.325 1.00 0.00 29 ASP A C 10
ATOM 7426 O O . ASP A 1 16 ? 12.430 2.421 -3.936 1.00 0.00 29 ASP A O 10
ATOM 7435 N N . LYS A 1 17 ? 10.429 1.582 -3.521 1.00 0.00 30 LYS A N 10
ATOM 7436 C CA . LYS A 1 17 ? 10.739 1.341 -2.084 1.00 0.00 30 LYS A CA 10
ATOM 7437 C C . LYS A 1 17 ? 10.752 2.671 -1.334 1.00 0.00 30 LYS A C 10
ATOM 7438 O O . LYS A 1 17 ? 11.749 3.064 -0.758 1.00 0.00 30 LYS A O 10
ATOM 7457 N N . THR A 1 18 ? 9.647 3.365 -1.331 1.00 0.00 31 THR A N 10
ATOM 7458 C CA . THR A 1 18 ? 9.588 4.667 -0.613 1.00 0.00 31 THR A CA 10
ATOM 7459 C C . THR A 1 18 ? 8.163 4.905 -0.105 1.00 0.00 31 THR A C 10
ATOM 7460 O O . THR A 1 18 ? 7.283 4.088 -0.289 1.00 0.00 31 THR A O 10
ATOM 7471 N N . PHE A 1 19 ? 7.930 6.018 0.535 1.00 0.00 32 PHE A N 10
ATOM 7472 C CA . PHE A 1 19 ? 6.566 6.312 1.058 1.00 0.00 32 PHE A CA 10
ATOM 7473 C C . PHE A 1 19 ? 6.424 7.819 1.276 1.00 0.00 32 PHE A C 10
ATOM 7474 O O . PHE A 1 19 ? 7.379 8.500 1.596 1.00 0.00 32 PHE A O 10
ATOM 7491 N N . GLU A 1 20 ? 5.244 8.350 1.102 1.00 0.00 33 GLU A N 10
ATOM 7492 C CA . GLU A 1 20 ? 5.058 9.815 1.297 1.00 0.00 33 GLU A CA 10
ATOM 7493 C C . GLU A 1 20 ? 3.680 10.092 1.906 1.00 0.00 33 GLU A C 10
ATOM 7494 O O . GLU A 1 20 ? 2.660 9.887 1.281 1.00 0.00 33 GLU A O 10
ATOM 7506 N N . CYS A 1 21 ? 3.649 10.570 3.120 1.00 0.00 34 CYS A N 10
ATOM 7507 C CA . CYS A 1 21 ? 2.346 10.878 3.774 1.00 0.00 34 CYS A CA 10
ATOM 7508 C C . CYS A 1 21 ? 1.687 12.039 3.024 1.00 0.00 34 CYS A C 10
ATOM 7509 O O . CYS A 1 21 ? 2.109 13.175 3.120 1.00 0.00 34 CYS A O 10
ATOM 7516 N N . LEU A 1 22 ? 0.668 11.756 2.258 1.00 0.00 35 LEU A N 10
ATOM 7517 C CA . LEU A 1 22 ? -0.011 12.830 1.474 1.00 0.00 35 LEU A CA 10
ATOM 7518 C C . LEU A 1 22 ? -0.746 13.810 2.397 1.00 0.00 35 LEU A C 10
ATOM 7519 O O . LEU A 1 22 ? -1.345 14.760 1.937 1.00 0.00 35 LEU A O 10
ATOM 7535 N N . PHE A 1 23 ? -0.716 13.602 3.686 1.00 0.00 36 PHE A N 10
ATOM 7536 C CA . PHE A 1 23 ? -1.428 14.550 4.592 1.00 0.00 36 PHE A CA 10
ATOM 7537 C C . PHE A 1 23 ? -0.843 15.956 4.411 1.00 0.00 36 PHE A C 10
ATOM 7538 O O . PHE A 1 23 ? 0.358 16.115 4.313 1.00 0.00 36 PHE A O 10
ATOM 7555 N N . PRO A 1 24 ? -1.709 16.939 4.367 1.00 0.00 37 PRO A N 10
ATOM 7556 C CA . PRO A 1 24 ? -1.298 18.342 4.192 1.00 0.00 37 PRO A CA 10
ATOM 7557 C C . PRO A 1 24 ? -0.734 18.899 5.495 1.00 0.00 37 PRO A C 10
ATOM 7558 O O . PRO A 1 24 ? -1.456 19.207 6.423 1.00 0.00 37 PRO A O 10
ATOM 7569 N N . GLY A 1 25 ? 0.559 19.014 5.568 1.00 0.00 38 GLY A N 10
ATOM 7570 C CA . GLY A 1 25 ? 1.203 19.527 6.803 1.00 0.00 38 GLY A CA 10
ATOM 7571 C C . GLY A 1 25 ? 2.277 18.529 7.225 1.00 0.00 38 GLY A C 10
ATOM 7572 O O . GLY A 1 25 ? 3.174 18.841 7.982 1.00 0.00 38 GLY A O 10
ATOM 7576 N N . CYS A 1 26 ? 2.189 17.323 6.727 1.00 0.00 39 CYS A N 10
ATOM 7577 C CA . CYS A 1 26 ? 3.200 16.292 7.083 1.00 0.00 39 CYS A CA 10
ATOM 7578 C C . CYS A 1 26 ? 4.554 16.674 6.484 1.00 0.00 39 CYS A C 10
ATOM 7579 O O . CYS A 1 26 ? 4.656 17.570 5.669 1.00 0.00 39 CYS A O 10
ATOM 7586 N N . THR A 1 27 ? 5.597 15.997 6.879 1.00 0.00 40 THR A N 10
ATOM 7587 C CA . THR A 1 27 ? 6.945 16.313 6.334 1.00 0.00 40 THR A CA 10
ATOM 7588 C C . THR A 1 27 ? 7.873 15.118 6.564 1.00 0.00 40 THR A C 10
ATOM 7589 O O . THR A 1 27 ? 9.078 15.258 6.615 1.00 0.00 40 THR A O 10
ATOM 7600 N N . LYS A 1 28 ? 7.319 13.944 6.707 1.00 0.00 41 LYS A N 10
ATOM 7601 C CA . LYS A 1 28 ? 8.172 12.743 6.938 1.00 0.00 41 LYS A CA 10
ATOM 7602 C C . LYS A 1 28 ? 7.872 11.684 5.874 1.00 0.00 41 LYS A C 10
ATOM 7603 O O . LYS A 1 28 ? 6.730 11.402 5.569 1.00 0.00 41 LYS A O 10
ATOM 7622 N N . THR A 1 29 ? 8.891 11.092 5.313 1.00 0.00 42 THR A N 10
ATOM 7623 C CA . THR A 1 29 ? 8.670 10.046 4.274 1.00 0.00 42 THR A CA 10
ATOM 7624 C C . THR A 1 29 ? 9.268 8.723 4.756 1.00 0.00 42 THR A C 10
ATOM 7625 O O . THR A 1 29 ? 10.189 8.701 5.548 1.00 0.00 42 THR A O 10
ATOM 7636 N N . PHE A 1 30 ? 8.751 7.618 4.291 1.00 0.00 43 PHE A N 10
ATOM 7637 C CA . PHE A 1 30 ? 9.294 6.301 4.735 1.00 0.00 43 PHE A CA 10
ATOM 7638 C C . PHE A 1 30 ? 9.541 5.408 3.517 1.00 0.00 43 PHE A C 10
ATOM 7639 O O . PHE A 1 30 ? 9.795 5.884 2.430 1.00 0.00 43 PHE A O 10
ATOM 7656 N N . LYS A 1 31 ? 9.470 4.115 3.692 1.00 0.00 44 LYS A N 10
ATOM 7657 C CA . LYS A 1 31 ? 9.703 3.196 2.542 1.00 0.00 44 LYS A CA 10
ATOM 7658 C C . LYS A 1 31 ? 8.778 1.982 2.658 1.00 0.00 44 LYS A C 10
ATOM 7659 O O . LYS A 1 31 ? 7.921 1.923 3.517 1.00 0.00 44 LYS A O 10
ATOM 7678 N N . ARG A 1 32 ? 8.946 1.014 1.798 1.00 0.00 45 ARG A N 10
ATOM 7679 C CA . ARG A 1 32 ? 8.077 -0.195 1.856 1.00 0.00 45 ARG A CA 10
ATOM 7680 C C . ARG A 1 32 ? 7.917 -0.641 3.310 1.00 0.00 45 ARG A C 10
ATOM 7681 O O . ARG A 1 32 ? 8.741 -1.355 3.844 1.00 0.00 45 ARG A O 10
ATOM 7702 N N . ARG A 1 33 ? 6.863 -0.221 3.955 1.00 0.00 46 ARG A N 10
ATOM 7703 C CA . ARG A 1 33 ? 6.655 -0.620 5.374 1.00 0.00 46 ARG A CA 10
ATOM 7704 C C . ARG A 1 33 ? 5.193 -0.396 5.760 1.00 0.00 46 ARG A C 10
ATOM 7705 O O . ARG A 1 33 ? 4.418 0.158 5.007 1.00 0.00 46 ARG A O 10
ATOM 7726 N N . TYR A 1 34 ? 4.812 -0.822 6.932 1.00 0.00 47 TYR A N 10
ATOM 7727 C CA . TYR A 1 34 ? 3.403 -0.635 7.376 1.00 0.00 47 TYR A CA 10
ATOM 7728 C C . TYR A 1 34 ? 3.414 0.071 8.722 1.00 0.00 47 TYR A C 10
ATOM 7729 O O . TYR A 1 34 ? 2.534 -0.112 9.539 1.00 0.00 47 TYR A O 10
ATOM 7747 N N . ASN A 1 35 ? 4.407 0.872 8.969 1.00 0.00 48 ASN A N 10
ATOM 7748 C CA . ASN A 1 35 ? 4.464 1.574 10.266 1.00 0.00 48 ASN A CA 10
ATOM 7749 C C . ASN A 1 35 ? 4.165 3.049 10.031 1.00 0.00 48 ASN A C 10
ATOM 7750 O O . ASN A 1 35 ? 3.750 3.769 10.920 1.00 0.00 48 ASN A O 10
ATOM 7761 N N . ILE A 1 36 ? 4.360 3.496 8.824 1.00 0.00 49 ILE A N 10
ATOM 7762 C CA . ILE A 1 36 ? 4.076 4.923 8.508 1.00 0.00 49 ILE A CA 10
ATOM 7763 C C . ILE A 1 36 ? 2.556 5.103 8.467 1.00 0.00 49 ILE A C 10
ATOM 7764 O O . ILE A 1 36 ? 2.033 6.140 8.826 1.00 0.00 49 ILE A O 10
ATOM 7780 N N . ARG A 1 37 ? 1.842 4.093 8.049 1.00 0.00 50 ARG A N 10
ATOM 7781 C CA . ARG A 1 37 ? 0.359 4.205 8.008 1.00 0.00 50 ARG A CA 10
ATOM 7782 C C . ARG A 1 37 ? -0.134 4.552 9.410 1.00 0.00 50 ARG A C 10
ATOM 7783 O O . ARG A 1 37 ? -0.928 5.453 9.597 1.00 0.00 50 ARG A O 10
ATOM 7804 N N . SER A 1 38 ? 0.348 3.854 10.401 1.00 0.00 51 SER A N 10
ATOM 7805 C CA . SER A 1 38 ? -0.075 4.156 11.793 1.00 0.00 51 SER A CA 10
ATOM 7806 C C . SER A 1 38 ? 0.390 5.569 12.141 1.00 0.00 51 SER A C 10
ATOM 7807 O O . SER A 1 38 ? -0.269 6.296 12.858 1.00 0.00 51 SER A O 10
ATOM 7815 N N . HIS A 1 39 ? 1.524 5.964 11.626 1.00 0.00 52 HIS A N 10
ATOM 7816 C CA . HIS A 1 39 ? 2.036 7.333 11.910 1.00 0.00 52 HIS A CA 10
ATOM 7817 C C . HIS A 1 39 ? 0.943 8.347 11.562 1.00 0.00 52 HIS A C 10
ATOM 7818 O O . HIS A 1 39 ? 0.726 9.307 12.275 1.00 0.00 52 HIS A O 10
ATOM 7832 N N . ILE A 1 40 ? 0.250 8.138 10.481 1.00 0.00 53 ILE A N 10
ATOM 7833 C CA . ILE A 1 40 ? -0.827 9.091 10.109 1.00 0.00 53 ILE A CA 10
ATOM 7834 C C . ILE A 1 40 ? -1.987 8.908 11.080 1.00 0.00 53 ILE A C 10
ATOM 7835 O O . ILE A 1 40 ? -2.656 9.843 11.440 1.00 0.00 53 ILE A O 10
ATOM 7851 N N . GLN A 1 41 ? -2.234 7.706 11.502 1.00 0.00 54 GLN A N 10
ATOM 7852 C CA . GLN A 1 41 ? -3.362 7.475 12.443 1.00 0.00 54 GLN A CA 10
ATOM 7853 C C . GLN A 1 41 ? -3.183 8.331 13.691 1.00 0.00 54 GLN A C 10
ATOM 7854 O O . GLN A 1 41 ? -4.144 8.751 14.304 1.00 0.00 54 GLN A O 10
ATOM 7868 N N . THR A 1 42 ? -1.973 8.603 14.082 1.00 0.00 55 THR A N 10
ATOM 7869 C CA . THR A 1 42 ? -1.782 9.438 15.294 1.00 0.00 55 THR A CA 10
ATOM 7870 C C . THR A 1 42 ? -1.937 10.908 14.924 1.00 0.00 55 THR A C 10
ATOM 7871 O O . THR A 1 42 ? -2.634 11.654 15.584 1.00 0.00 55 THR A O 10
ATOM 7882 N N . HIS A 1 43 ? -1.300 11.336 13.875 1.00 0.00 56 HIS A N 10
ATOM 7883 C CA . HIS A 1 43 ? -1.422 12.753 13.472 1.00 0.00 56 HIS A CA 10
ATOM 7884 C C . HIS A 1 43 ? -2.504 12.878 12.403 1.00 0.00 56 HIS A C 10
ATOM 7885 O O . HIS A 1 43 ? -2.573 13.845 11.669 1.00 0.00 56 HIS A O 10
ATOM 7899 N N . LEU A 1 44 ? -3.368 11.898 12.341 1.00 0.00 57 LEU A N 10
ATOM 7900 C CA . LEU A 1 44 ? -4.481 11.927 11.356 1.00 0.00 57 LEU A CA 10
ATOM 7901 C C . LEU A 1 44 ? -5.601 10.983 11.821 1.00 0.00 57 LEU A C 10
ATOM 7902 O O . LEU A 1 44 ? -6.507 10.675 11.071 1.00 0.00 57 LEU A O 10
ATOM 7918 N N . GLU A 1 45 ? -5.556 10.521 13.050 1.00 0.00 58 GLU A N 10
ATOM 7919 C CA . GLU A 1 45 ? -6.627 9.606 13.535 1.00 0.00 58 GLU A CA 10
ATOM 7920 C C . GLU A 1 45 ? -7.993 10.154 13.118 1.00 0.00 58 GLU A C 10
ATOM 7921 O O . GLU A 1 45 ? -8.643 9.625 12.239 1.00 0.00 58 GLU A O 10
ATOM 7933 N N . ASP A 1 46 ? -8.434 11.213 13.742 1.00 0.00 59 ASP A N 10
ATOM 7934 C CA . ASP A 1 46 ? -9.758 11.794 13.382 1.00 0.00 59 ASP A CA 10
ATOM 7935 C C . ASP A 1 46 ? -10.093 12.938 14.341 1.00 0.00 59 ASP A C 10
ATOM 7936 O O . ASP A 1 46 ? -10.714 13.913 13.967 1.00 0.00 59 ASP A O 10
ATOM 7945 N N . ARG A 1 47 ? -9.687 12.828 15.576 1.00 0.00 60 ARG A N 10
ATOM 7946 C CA . ARG A 1 47 ? -9.983 13.910 16.556 1.00 0.00 60 ARG A CA 10
ATOM 7947 C C . ARG A 1 47 ? -9.102 15.124 16.257 1.00 0.00 60 ARG A C 10
ATOM 7948 O O . ARG A 1 47 ? -9.395 15.822 15.300 1.00 0.00 60 ARG A O 10
ATOM 7971 N N . THR A 1 1 ? -13.207 -3.320 12.153 1.00 0.00 14 THR A N 11
ATOM 7972 C CA . THR A 1 1 ? -13.680 -2.574 13.355 1.00 0.00 14 THR A CA 11
ATOM 7973 C C . THR A 1 1 ? -12.666 -1.484 13.711 1.00 0.00 14 THR A C 11
ATOM 7974 O O . THR A 1 1 ? -12.440 -1.190 14.867 1.00 0.00 14 THR A O 11
ATOM 7987 N N . LEU A 1 2 ? -12.056 -0.883 12.727 1.00 0.00 15 LEU A N 11
ATOM 7988 C CA . LEU A 1 2 ? -11.058 0.187 13.011 1.00 0.00 15 LEU A CA 11
ATOM 7989 C C . LEU A 1 2 ? -11.518 1.499 12.365 1.00 0.00 15 LEU A C 11
ATOM 7990 O O . LEU A 1 2 ? -12.273 1.487 11.413 1.00 0.00 15 LEU A O 11
ATOM 8006 N N . PRO A 1 3 ? -11.047 2.593 12.909 1.00 0.00 16 PRO A N 11
ATOM 8007 C CA . PRO A 1 3 ? -11.389 3.938 12.414 1.00 0.00 16 PRO A CA 11
ATOM 8008 C C . PRO A 1 3 ? -10.585 4.266 11.151 1.00 0.00 16 PRO A C 11
ATOM 8009 O O . PRO A 1 3 ? -9.377 4.379 11.185 1.00 0.00 16 PRO A O 11
ATOM 8020 N N . ARG A 1 4 ? -11.249 4.421 10.038 1.00 0.00 17 ARG A N 11
ATOM 8021 C CA . ARG A 1 4 ? -10.527 4.741 8.777 1.00 0.00 17 ARG A CA 11
ATOM 8022 C C . ARG A 1 4 ? -10.834 6.182 8.365 1.00 0.00 17 ARG A C 11
ATOM 8023 O O . ARG A 1 4 ? -11.436 6.430 7.339 1.00 0.00 17 ARG A O 11
ATOM 8044 N N . GLY A 1 5 ? -10.428 7.136 9.157 1.00 0.00 18 GLY A N 11
ATOM 8045 C CA . GLY A 1 5 ? -10.697 8.560 8.808 1.00 0.00 18 GLY A CA 11
ATOM 8046 C C . GLY A 1 5 ? -10.213 8.837 7.385 1.00 0.00 18 GLY A C 11
ATOM 8047 O O . GLY A 1 5 ? -10.925 9.399 6.576 1.00 0.00 18 GLY A O 11
ATOM 8051 N N . SER A 1 6 ? -9.008 8.449 7.073 1.00 0.00 19 SER A N 11
ATOM 8052 C CA . SER A 1 6 ? -8.478 8.690 5.701 1.00 0.00 19 SER A CA 11
ATOM 8053 C C . SER A 1 6 ? -7.001 8.296 5.647 1.00 0.00 19 SER A C 11
ATOM 8054 O O . SER A 1 6 ? -6.144 9.101 5.342 1.00 0.00 19 SER A O 11
ATOM 8062 N N . ILE A 1 7 ? -6.696 7.061 5.944 1.00 0.00 20 ILE A N 11
ATOM 8063 C CA . ILE A 1 7 ? -5.275 6.616 5.911 1.00 0.00 20 ILE A CA 11
ATOM 8064 C C . ILE A 1 7 ? -4.861 6.338 4.467 1.00 0.00 20 ILE A C 11
ATOM 8065 O O . ILE A 1 7 ? -3.770 6.667 4.046 1.00 0.00 20 ILE A O 11
ATOM 8081 N N . ASP A 1 8 ? -5.727 5.732 3.705 1.00 0.00 21 ASP A N 11
ATOM 8082 C CA . ASP A 1 8 ? -5.391 5.429 2.287 1.00 0.00 21 ASP A CA 11
ATOM 8083 C C . ASP A 1 8 ? -5.676 6.655 1.417 1.00 0.00 21 ASP A C 11
ATOM 8084 O O . ASP A 1 8 ? -5.564 6.610 0.208 1.00 0.00 21 ASP A O 11
ATOM 8093 N N . LYS A 1 9 ? -6.046 7.752 2.021 1.00 0.00 22 LYS A N 11
ATOM 8094 C CA . LYS A 1 9 ? -6.339 8.977 1.227 1.00 0.00 22 LYS A CA 11
ATOM 8095 C C . LYS A 1 9 ? -5.083 9.845 1.140 1.00 0.00 22 LYS A C 11
ATOM 8096 O O . LYS A 1 9 ? -5.118 10.957 0.650 1.00 0.00 22 LYS A O 11
ATOM 8115 N N . TYR A 1 10 ? -3.970 9.351 1.613 1.00 0.00 23 TYR A N 11
ATOM 8116 C CA . TYR A 1 10 ? -2.717 10.155 1.553 1.00 0.00 23 TYR A CA 11
ATOM 8117 C C . TYR A 1 10 ? -1.507 9.222 1.460 1.00 0.00 23 TYR A C 11
ATOM 8118 O O . TYR A 1 10 ? -0.546 9.501 0.771 1.00 0.00 23 TYR A O 11
ATOM 8136 N N . VAL A 1 11 ? -1.545 8.116 2.147 1.00 0.00 24 VAL A N 11
ATOM 8137 C CA . VAL A 1 11 ? -0.398 7.167 2.099 1.00 0.00 24 VAL A CA 11
ATOM 8138 C C . VAL A 1 11 ? 0.029 6.952 0.644 1.00 0.00 24 VAL A C 11
ATOM 8139 O O . VAL A 1 11 ? -0.689 6.368 -0.143 1.00 0.00 24 VAL A O 11
ATOM 8152 N N . LYS A 1 12 ? 1.194 7.417 0.281 1.00 0.00 25 LYS A N 11
ATOM 8153 C CA . LYS A 1 12 ? 1.663 7.236 -1.122 1.00 0.00 25 LYS A CA 11
ATOM 8154 C C . LYS A 1 12 ? 2.872 6.298 -1.139 1.00 0.00 25 LYS A C 11
ATOM 8155 O O . LYS A 1 12 ? 3.976 6.687 -0.811 1.00 0.00 25 LYS A O 11
ATOM 8174 N N . GLU A 1 13 ? 2.674 5.065 -1.516 1.00 0.00 26 GLU A N 11
ATOM 8175 C CA . GLU A 1 13 ? 3.813 4.104 -1.552 1.00 0.00 26 GLU A CA 11
ATOM 8176 C C . GLU A 1 13 ? 4.436 4.098 -2.949 1.00 0.00 26 GLU A C 11
ATOM 8177 O O . GLU A 1 13 ? 3.765 3.880 -3.938 1.00 0.00 26 GLU A O 11
ATOM 8189 N N . MET A 1 14 ? 5.718 4.334 -3.038 1.00 0.00 27 MET A N 11
ATOM 8190 C CA . MET A 1 14 ? 6.383 4.339 -4.372 1.00 0.00 27 MET A CA 11
ATOM 8191 C C . MET A 1 14 ? 6.895 2.931 -4.689 1.00 0.00 27 MET A C 11
ATOM 8192 O O . MET A 1 14 ? 7.270 2.191 -3.797 1.00 0.00 27 MET A O 11
ATOM 8206 N N . PRO A 1 15 ? 6.899 2.605 -5.959 1.00 0.00 28 PRO A N 11
ATOM 8207 C CA . PRO A 1 15 ? 7.352 1.288 -6.437 1.00 0.00 28 PRO A CA 11
ATOM 8208 C C . PRO A 1 15 ? 8.867 1.165 -6.290 1.00 0.00 28 PRO A C 11
ATOM 8209 O O . PRO A 1 15 ? 9.433 0.103 -6.450 1.00 0.00 28 PRO A O 11
ATOM 8220 N N . ASP A 1 16 ? 9.522 2.241 -5.959 1.00 0.00 29 ASP A N 11
ATOM 8221 C CA . ASP A 1 16 ? 10.992 2.181 -5.769 1.00 0.00 29 ASP A CA 11
ATOM 8222 C C . ASP A 1 16 ? 11.272 1.891 -4.294 1.00 0.00 29 ASP A C 11
ATOM 8223 O O . ASP A 1 16 ? 12.350 2.138 -3.795 1.00 0.00 29 ASP A O 11
ATOM 8232 N N . LYS A 1 17 ? 10.285 1.383 -3.594 1.00 0.00 30 LYS A N 11
ATOM 8233 C CA . LYS A 1 17 ? 10.458 1.079 -2.147 1.00 0.00 30 LYS A CA 11
ATOM 8234 C C . LYS A 1 17 ? 10.493 2.388 -1.367 1.00 0.00 30 LYS A C 11
ATOM 8235 O O . LYS A 1 17 ? 11.424 2.666 -0.637 1.00 0.00 30 LYS A O 11
ATOM 8254 N N . THR A 1 18 ? 9.482 3.199 -1.520 1.00 0.00 31 THR A N 11
ATOM 8255 C CA . THR A 1 18 ? 9.454 4.494 -0.792 1.00 0.00 31 THR A CA 11
ATOM 8256 C C . THR A 1 18 ? 8.055 4.743 -0.226 1.00 0.00 31 THR A C 11
ATOM 8257 O O . THR A 1 18 ? 7.150 3.951 -0.403 1.00 0.00 31 THR A O 11
ATOM 8268 N N . PHE A 1 19 ? 7.874 5.843 0.451 1.00 0.00 32 PHE A N 11
ATOM 8269 C CA . PHE A 1 19 ? 6.539 6.161 1.033 1.00 0.00 32 PHE A CA 11
ATOM 8270 C C . PHE A 1 19 ? 6.443 7.671 1.260 1.00 0.00 32 PHE A C 11
ATOM 8271 O O . PHE A 1 19 ? 7.432 8.330 1.511 1.00 0.00 32 PHE A O 11
ATOM 8288 N N . GLU A 1 20 ? 5.265 8.229 1.169 1.00 0.00 33 GLU A N 11
ATOM 8289 C CA . GLU A 1 20 ? 5.132 9.698 1.374 1.00 0.00 33 GLU A CA 11
ATOM 8290 C C . GLU A 1 20 ? 3.740 10.034 1.913 1.00 0.00 33 GLU A C 11
ATOM 8291 O O . GLU A 1 20 ? 2.750 9.945 1.213 1.00 0.00 33 GLU A O 11
ATOM 8303 N N . CYS A 1 21 ? 3.662 10.440 3.150 1.00 0.00 34 CYS A N 11
ATOM 8304 C CA . CYS A 1 21 ? 2.344 10.809 3.739 1.00 0.00 34 CYS A CA 11
ATOM 8305 C C . CYS A 1 21 ? 1.823 12.053 3.014 1.00 0.00 34 CYS A C 11
ATOM 8306 O O . CYS A 1 21 ? 2.299 13.151 3.227 1.00 0.00 34 CYS A O 11
ATOM 8313 N N . LEU A 1 22 ? 0.863 11.889 2.144 1.00 0.00 35 LEU A N 11
ATOM 8314 C CA . LEU A 1 22 ? 0.327 13.059 1.386 1.00 0.00 35 LEU A CA 11
ATOM 8315 C C . LEU A 1 22 ? -0.538 13.939 2.292 1.00 0.00 35 LEU A C 11
ATOM 8316 O O . LEU A 1 22 ? -1.129 14.902 1.844 1.00 0.00 35 LEU A O 11
ATOM 8332 N N . PHE A 1 23 ? -0.625 13.630 3.556 1.00 0.00 36 PHE A N 11
ATOM 8333 C CA . PHE A 1 23 ? -1.458 14.470 4.456 1.00 0.00 36 PHE A CA 11
ATOM 8334 C C . PHE A 1 23 ? -0.958 15.915 4.407 1.00 0.00 36 PHE A C 11
ATOM 8335 O O . PHE A 1 23 ? 0.234 16.152 4.359 1.00 0.00 36 PHE A O 11
ATOM 8352 N N . PRO A 1 24 ? -1.880 16.843 4.427 1.00 0.00 37 PRO A N 11
ATOM 8353 C CA . PRO A 1 24 ? -1.550 18.275 4.389 1.00 0.00 37 PRO A CA 11
ATOM 8354 C C . PRO A 1 24 ? -1.012 18.720 5.746 1.00 0.00 37 PRO A C 11
ATOM 8355 O O . PRO A 1 24 ? -1.705 18.705 6.742 1.00 0.00 37 PRO A O 11
ATOM 8366 N N . GLY A 1 25 ? 0.234 19.099 5.788 1.00 0.00 38 GLY A N 11
ATOM 8367 C CA . GLY A 1 25 ? 0.840 19.527 7.075 1.00 0.00 38 GLY A CA 11
ATOM 8368 C C . GLY A 1 25 ? 1.916 18.514 7.460 1.00 0.00 38 GLY A C 11
ATOM 8369 O O . GLY A 1 25 ? 2.808 18.801 8.232 1.00 0.00 38 GLY A O 11
ATOM 8373 N N . CYS A 1 26 ? 1.836 17.326 6.921 1.00 0.00 39 CYS A N 11
ATOM 8374 C CA . CYS A 1 26 ? 2.854 16.290 7.249 1.00 0.00 39 CYS A CA 11
ATOM 8375 C C . CYS A 1 26 ? 4.225 16.737 6.737 1.00 0.00 39 CYS A C 11
ATOM 8376 O O . CYS A 1 26 ? 4.339 17.669 5.966 1.00 0.00 39 CYS A O 11
ATOM 8383 N N . THR A 1 27 ? 5.267 16.073 7.159 1.00 0.00 40 THR A N 11
ATOM 8384 C CA . THR A 1 27 ? 6.631 16.452 6.697 1.00 0.00 40 THR A CA 11
ATOM 8385 C C . THR A 1 27 ? 7.578 15.267 6.896 1.00 0.00 40 THR A C 11
ATOM 8386 O O . THR A 1 27 ? 8.766 15.436 7.091 1.00 0.00 40 THR A O 11
ATOM 8397 N N . LYS A 1 28 ? 7.064 14.066 6.852 1.00 0.00 41 LYS A N 11
ATOM 8398 C CA . LYS A 1 28 ? 7.939 12.874 7.044 1.00 0.00 41 LYS A CA 11
ATOM 8399 C C . LYS A 1 28 ? 7.624 11.820 5.979 1.00 0.00 41 LYS A C 11
ATOM 8400 O O . LYS A 1 28 ? 6.481 11.590 5.637 1.00 0.00 41 LYS A O 11
ATOM 8419 N N . THR A 1 29 ? 8.633 11.174 5.460 1.00 0.00 42 THR A N 11
ATOM 8420 C CA . THR A 1 29 ? 8.401 10.127 4.423 1.00 0.00 42 THR A CA 11
ATOM 8421 C C . THR A 1 29 ? 9.064 8.823 4.872 1.00 0.00 42 THR A C 11
ATOM 8422 O O . THR A 1 29 ? 9.960 8.825 5.693 1.00 0.00 42 THR A O 11
ATOM 8433 N N . PHE A 1 30 ? 8.629 7.707 4.352 1.00 0.00 43 PHE A N 11
ATOM 8434 C CA . PHE A 1 30 ? 9.237 6.411 4.769 1.00 0.00 43 PHE A CA 11
ATOM 8435 C C . PHE A 1 30 ? 9.475 5.534 3.538 1.00 0.00 43 PHE A C 11
ATOM 8436 O O . PHE A 1 30 ? 9.625 6.023 2.436 1.00 0.00 43 PHE A O 11
ATOM 8453 N N . LYS A 1 31 ? 9.516 4.240 3.714 1.00 0.00 44 LYS A N 11
ATOM 8454 C CA . LYS A 1 31 ? 9.751 3.340 2.548 1.00 0.00 44 LYS A CA 11
ATOM 8455 C C . LYS A 1 31 ? 8.819 2.129 2.627 1.00 0.00 44 LYS A C 11
ATOM 8456 O O . LYS A 1 31 ? 7.996 2.024 3.515 1.00 0.00 44 LYS A O 11
ATOM 8475 N N . ARG A 1 32 ? 8.941 1.215 1.699 1.00 0.00 45 ARG A N 11
ATOM 8476 C CA . ARG A 1 32 ? 8.063 0.009 1.711 1.00 0.00 45 ARG A CA 11
ATOM 8477 C C . ARG A 1 32 ? 7.920 -0.509 3.143 1.00 0.00 45 ARG A C 11
ATOM 8478 O O . ARG A 1 32 ? 8.834 -1.085 3.701 1.00 0.00 45 ARG A O 11
ATOM 8499 N N . ARG A 1 33 ? 6.780 -0.307 3.744 1.00 0.00 46 ARG A N 11
ATOM 8500 C CA . ARG A 1 33 ? 6.579 -0.787 5.140 1.00 0.00 46 ARG A CA 11
ATOM 8501 C C . ARG A 1 33 ? 5.116 -0.586 5.542 1.00 0.00 46 ARG A C 11
ATOM 8502 O O . ARG A 1 33 ? 4.263 -0.331 4.715 1.00 0.00 46 ARG A O 11
ATOM 8523 N N . TYR A 1 34 ? 4.820 -0.697 6.808 1.00 0.00 47 TYR A N 11
ATOM 8524 C CA . TYR A 1 34 ? 3.415 -0.511 7.267 1.00 0.00 47 TYR A CA 11
ATOM 8525 C C . TYR A 1 34 ? 3.439 0.159 8.632 1.00 0.00 47 TYR A C 11
ATOM 8526 O O . TYR A 1 34 ? 2.552 -0.026 9.441 1.00 0.00 47 TYR A O 11
ATOM 8544 N N . ASN A 1 35 ? 4.450 0.930 8.904 1.00 0.00 48 ASN A N 11
ATOM 8545 C CA . ASN A 1 35 ? 4.519 1.592 10.223 1.00 0.00 48 ASN A CA 11
ATOM 8546 C C . ASN A 1 35 ? 4.161 3.064 10.052 1.00 0.00 48 ASN A C 11
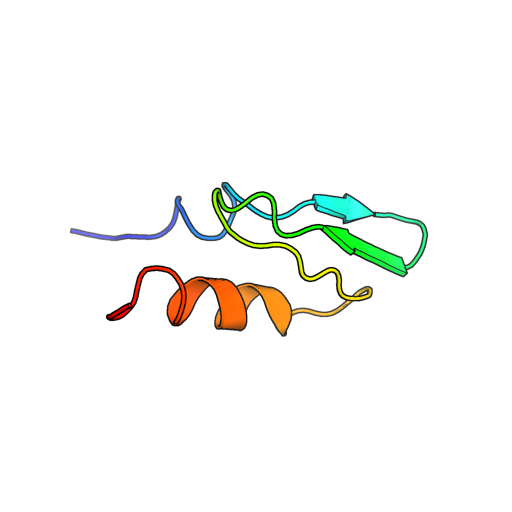ATOM 8547 O O . ASN A 1 35 ? 3.792 3.747 10.990 1.00 0.00 48 ASN A O 11
ATOM 8558 N N . ILE A 1 36 ? 4.255 3.553 8.849 1.00 0.00 49 ILE A N 11
ATOM 8559 C CA . ILE A 1 36 ? 3.910 4.979 8.603 1.00 0.00 49 ILE A CA 11
ATOM 8560 C C . ILE A 1 36 ? 2.384 5.104 8.596 1.00 0.00 49 ILE A C 11
ATOM 8561 O O . ILE A 1 36 ? 1.830 6.082 9.053 1.00 0.00 49 ILE A O 11
ATOM 8577 N N . ARG A 1 37 ? 1.702 4.108 8.098 1.00 0.00 50 ARG A N 11
ATOM 8578 C CA . ARG A 1 37 ? 0.217 4.169 8.089 1.00 0.00 50 ARG A CA 11
ATOM 8579 C C . ARG A 1 37 ? -0.252 4.464 9.511 1.00 0.00 50 ARG A C 11
ATOM 8580 O O . ARG A 1 37 ? -1.186 5.209 9.729 1.00 0.00 50 ARG A O 11
ATOM 8601 N N . SER A 1 38 ? 0.412 3.900 10.483 1.00 0.00 51 SER A N 11
ATOM 8602 C CA . SER A 1 38 ? 0.030 4.164 11.894 1.00 0.00 51 SER A CA 11
ATOM 8603 C C . SER A 1 38 ? 0.442 5.593 12.235 1.00 0.00 51 SER A C 11
ATOM 8604 O O . SER A 1 38 ? -0.268 6.317 12.904 1.00 0.00 51 SER A O 11
ATOM 8612 N N . HIS A 1 39 ? 1.585 6.009 11.759 1.00 0.00 52 HIS A N 11
ATOM 8613 C CA . HIS A 1 39 ? 2.043 7.397 12.033 1.00 0.00 52 HIS A CA 11
ATOM 8614 C C . HIS A 1 39 ? 0.924 8.356 11.638 1.00 0.00 52 HIS A C 11
ATOM 8615 O O . HIS A 1 39 ? 0.702 9.368 12.274 1.00 0.00 52 HIS A O 11
ATOM 8629 N N . ILE A 1 40 ? 0.217 8.048 10.595 1.00 0.00 53 ILE A N 11
ATOM 8630 C CA . ILE A 1 40 ? -0.884 8.942 10.174 1.00 0.00 53 ILE A CA 11
ATOM 8631 C C . ILE A 1 40 ? -2.027 8.796 11.168 1.00 0.00 53 ILE A C 11
ATOM 8632 O O . ILE A 1 40 ? -2.478 9.750 11.755 1.00 0.00 53 ILE A O 11
ATOM 8648 N N . GLN A 1 41 ? -2.491 7.602 11.364 1.00 0.00 54 GLN A N 11
ATOM 8649 C CA . GLN A 1 41 ? -3.610 7.388 12.318 1.00 0.00 54 GLN A CA 11
ATOM 8650 C C . GLN A 1 41 ? -3.377 8.184 13.597 1.00 0.00 54 GLN A C 11
ATOM 8651 O O . GLN A 1 41 ? -4.315 8.627 14.231 1.00 0.00 54 GLN A O 11
ATOM 8665 N N . THR A 1 42 ? -2.153 8.382 13.998 1.00 0.00 55 THR A N 11
ATOM 8666 C CA . THR A 1 42 ? -1.939 9.163 15.245 1.00 0.00 55 THR A CA 11
ATOM 8667 C C . THR A 1 42 ? -2.043 10.651 14.931 1.00 0.00 55 THR A C 11
ATOM 8668 O O . THR A 1 42 ? -2.666 11.404 15.652 1.00 0.00 55 THR A O 11
ATOM 8679 N N . HIS A 1 43 ? -1.457 11.084 13.854 1.00 0.00 56 HIS A N 11
ATOM 8680 C CA . HIS A 1 43 ? -1.549 12.516 13.496 1.00 0.00 56 HIS A CA 11
ATOM 8681 C C . HIS A 1 43 ? -2.644 12.684 12.448 1.00 0.00 56 HIS A C 11
ATOM 8682 O O . HIS A 1 43 ? -2.676 13.633 11.690 1.00 0.00 56 HIS A O 11
ATOM 8696 N N . LEU A 1 44 ? -3.562 11.751 12.431 1.00 0.00 57 LEU A N 11
ATOM 8697 C CA . LEU A 1 44 ? -4.694 11.805 11.477 1.00 0.00 57 LEU A CA 11
ATOM 8698 C C . LEU A 1 44 ? -6.002 11.582 12.245 1.00 0.00 57 LEU A C 11
ATOM 8699 O O . LEU A 1 44 ? -7.051 12.044 11.842 1.00 0.00 57 LEU A O 11
ATOM 8715 N N . GLU A 1 45 ? -5.955 10.880 13.354 1.00 0.00 58 GLU A N 11
ATOM 8716 C CA . GLU A 1 45 ? -7.203 10.643 14.132 1.00 0.00 58 GLU A CA 11
ATOM 8717 C C . GLU A 1 45 ? -7.859 11.986 14.460 1.00 0.00 58 GLU A C 11
ATOM 8718 O O . GLU A 1 45 ? -9.060 12.079 14.624 1.00 0.00 58 GLU A O 11
ATOM 8730 N N . ASP A 1 46 ? -7.079 13.029 14.558 1.00 0.00 59 ASP A N 11
ATOM 8731 C CA . ASP A 1 46 ? -7.658 14.365 14.875 1.00 0.00 59 ASP A CA 11
ATOM 8732 C C . ASP A 1 46 ? -7.097 15.409 13.907 1.00 0.00 59 ASP A C 11
ATOM 8733 O O . ASP A 1 46 ? -6.644 16.462 14.310 1.00 0.00 59 ASP A O 11
ATOM 8742 N N . ARG A 1 47 ? -7.120 15.125 12.634 1.00 0.00 60 ARG A N 11
ATOM 8743 C CA . ARG A 1 47 ? -6.587 16.101 11.642 1.00 0.00 60 ARG A CA 11
ATOM 8744 C C . ARG A 1 47 ? -5.157 16.485 12.023 1.00 0.00 60 ARG A C 11
ATOM 8745 O O . ARG A 1 47 ? -4.994 17.474 12.718 1.00 0.00 60 ARG A O 11
ATOM 8768 N N . THR A 1 1 ? -16.966 7.136 16.677 1.00 0.00 14 THR A N 12
ATOM 8769 C CA . THR A 1 1 ? -15.778 7.338 15.800 1.00 0.00 14 THR A CA 12
ATOM 8770 C C . THR A 1 1 ? -15.204 5.979 15.397 1.00 0.00 14 THR A C 12
ATOM 8771 O O . THR A 1 1 ? -15.287 5.016 16.133 1.00 0.00 14 THR A O 12
ATOM 8784 N N . LEU A 1 2 ? -14.623 5.892 14.232 1.00 0.00 15 LEU A N 12
ATOM 8785 C CA . LEU A 1 2 ? -14.046 4.595 13.780 1.00 0.00 15 LEU A CA 12
ATOM 8786 C C . LEU A 1 2 ? -12.677 4.842 13.138 1.00 0.00 15 LEU A C 12
ATOM 8787 O O . LEU A 1 2 ? -12.381 5.944 12.720 1.00 0.00 15 LEU A O 12
ATOM 8803 N N . PRO A 1 3 ? -11.884 3.802 13.077 1.00 0.00 16 PRO A N 12
ATOM 8804 C CA . PRO A 1 3 ? -10.536 3.865 12.487 1.00 0.00 16 PRO A CA 12
ATOM 8805 C C . PRO A 1 3 ? -10.621 3.850 10.960 1.00 0.00 16 PRO A C 12
ATOM 8806 O O . PRO A 1 3 ? -11.566 3.347 10.386 1.00 0.00 16 PRO A O 12
ATOM 8817 N N . ARG A 1 4 ? -9.641 4.403 10.301 1.00 0.00 17 ARG A N 12
ATOM 8818 C CA . ARG A 1 4 ? -9.665 4.424 8.811 1.00 0.00 17 ARG A CA 12
ATOM 8819 C C . ARG A 1 4 ? -10.686 5.460 8.336 1.00 0.00 17 ARG A C 12
ATOM 8820 O O . ARG A 1 4 ? -11.700 5.126 7.754 1.00 0.00 17 ARG A O 12
ATOM 8841 N N . GLY A 1 5 ? -10.429 6.714 8.585 1.00 0.00 18 GLY A N 12
ATOM 8842 C CA . GLY A 1 5 ? -11.385 7.773 8.153 1.00 0.00 18 GLY A CA 12
ATOM 8843 C C . GLY A 1 5 ? -10.889 8.418 6.857 1.00 0.00 18 GLY A C 12
ATOM 8844 O O . GLY A 1 5 ? -11.557 8.388 5.842 1.00 0.00 18 GLY A O 12
ATOM 8848 N N . SER A 1 6 ? -9.723 9.004 6.882 1.00 0.00 19 SER A N 12
ATOM 8849 C CA . SER A 1 6 ? -9.188 9.651 5.653 1.00 0.00 19 SER A CA 12
ATOM 8850 C C . SER A 1 6 ? -7.668 9.483 5.604 1.00 0.00 19 SER A C 12
ATOM 8851 O O . SER A 1 6 ? -6.970 10.245 4.964 1.00 0.00 19 SER A O 12
ATOM 8859 N N . ILE A 1 7 ? -7.149 8.493 6.275 1.00 0.00 20 ILE A N 12
ATOM 8860 C CA . ILE A 1 7 ? -5.676 8.278 6.265 1.00 0.00 20 ILE A CA 12
ATOM 8861 C C . ILE A 1 7 ? -5.274 7.571 4.975 1.00 0.00 20 ILE A C 12
ATOM 8862 O O . ILE A 1 7 ? -4.322 7.944 4.320 1.00 0.00 20 ILE A O 12
ATOM 8878 N N . ASP A 1 8 ? -5.992 6.549 4.610 1.00 0.00 21 ASP A N 12
ATOM 8879 C CA . ASP A 1 8 ? -5.656 5.810 3.361 1.00 0.00 21 ASP A CA 12
ATOM 8880 C C . ASP A 1 8 ? -5.668 6.781 2.177 1.00 0.00 21 ASP A C 12
ATOM 8881 O O . ASP A 1 8 ? -5.000 6.570 1.184 1.00 0.00 21 ASP A O 12
ATOM 8890 N N . LYS A 1 9 ? -6.421 7.844 2.273 1.00 0.00 22 LYS A N 12
ATOM 8891 C CA . LYS A 1 9 ? -6.472 8.826 1.153 1.00 0.00 22 LYS A CA 12
ATOM 8892 C C . LYS A 1 9 ? -5.403 9.899 1.367 1.00 0.00 22 LYS A C 12
ATOM 8893 O O . LYS A 1 9 ? -5.542 11.025 0.933 1.00 0.00 22 LYS A O 12
ATOM 8912 N N . TYR A 1 10 ? -4.333 9.556 2.030 1.00 0.00 23 TYR A N 12
ATOM 8913 C CA . TYR A 1 10 ? -3.250 10.549 2.273 1.00 0.00 23 TYR A CA 12
ATOM 8914 C C . TYR A 1 10 ? -1.934 9.805 2.499 1.00 0.00 23 TYR A C 12
ATOM 8915 O O . TYR A 1 10 ? -1.043 10.286 3.171 1.00 0.00 23 TYR A O 12
ATOM 8933 N N . VAL A 1 11 ? -1.809 8.629 1.946 1.00 0.00 24 VAL A N 12
ATOM 8934 C CA . VAL A 1 11 ? -0.557 7.846 2.127 1.00 0.00 24 VAL A CA 12
ATOM 8935 C C . VAL A 1 11 ? 0.006 7.459 0.754 1.00 0.00 24 VAL A C 12
ATOM 8936 O O . VAL A 1 11 ? -0.620 6.750 -0.007 1.00 0.00 24 VAL A O 12
ATOM 8949 N N . LYS A 1 12 ? 1.184 7.922 0.433 1.00 0.00 25 LYS A N 12
ATOM 8950 C CA . LYS A 1 12 ? 1.782 7.581 -0.889 1.00 0.00 25 LYS A CA 12
ATOM 8951 C C . LYS A 1 12 ? 2.678 6.352 -0.735 1.00 0.00 25 LYS A C 12
ATOM 8952 O O . LYS A 1 12 ? 3.834 6.457 -0.381 1.00 0.00 25 LYS A O 12
ATOM 8971 N N . GLU A 1 13 ? 2.154 5.185 -0.992 1.00 0.00 26 GLU A N 12
ATOM 8972 C CA . GLU A 1 13 ? 2.980 3.952 -0.853 1.00 0.00 26 GLU A CA 12
ATOM 8973 C C . GLU A 1 13 ? 3.742 3.691 -2.152 1.00 0.00 26 GLU A C 12
ATOM 8974 O O . GLU A 1 13 ? 3.157 3.460 -3.192 1.00 0.00 26 GLU A O 12
ATOM 8986 N N . MET A 1 14 ? 5.046 3.723 -2.099 1.00 0.00 27 MET A N 12
ATOM 8987 C CA . MET A 1 14 ? 5.848 3.471 -3.329 1.00 0.00 27 MET A CA 12
ATOM 8988 C C . MET A 1 14 ? 6.381 2.033 -3.299 1.00 0.00 27 MET A C 12
ATOM 8989 O O . MET A 1 14 ? 6.993 1.620 -2.328 1.00 0.00 27 MET A O 12
ATOM 9003 N N . PRO A 1 15 ? 6.145 1.308 -4.367 1.00 0.00 28 PRO A N 12
ATOM 9004 C CA . PRO A 1 15 ? 6.592 -0.089 -4.480 1.00 0.00 28 PRO A CA 12
ATOM 9005 C C . PRO A 1 15 ? 8.108 -0.141 -4.654 1.00 0.00 28 PRO A C 12
ATOM 9006 O O . PRO A 1 15 ? 8.710 -1.195 -4.647 1.00 0.00 28 PRO A O 12
ATOM 9017 N N . ASP A 1 16 ? 8.732 0.996 -4.787 1.00 0.00 29 ASP A N 12
ATOM 9018 C CA . ASP A 1 16 ? 10.207 1.016 -4.933 1.00 0.00 29 ASP A CA 12
ATOM 9019 C C . ASP A 1 16 ? 10.830 1.181 -3.546 1.00 0.00 29 ASP A C 12
ATOM 9020 O O . ASP A 1 16 ? 11.969 1.580 -3.413 1.00 0.00 29 ASP A O 12
ATOM 9029 N N . LYS A 1 17 ? 10.071 0.894 -2.513 1.00 0.00 30 LYS A N 12
ATOM 9030 C CA . LYS A 1 17 ? 10.585 1.037 -1.124 1.00 0.00 30 LYS A CA 12
ATOM 9031 C C . LYS A 1 17 ? 10.613 2.514 -0.760 1.00 0.00 30 LYS A C 12
ATOM 9032 O O . LYS A 1 17 ? 11.649 3.081 -0.473 1.00 0.00 30 LYS A O 12
ATOM 9051 N N . THR A 1 18 ? 9.473 3.142 -0.777 1.00 0.00 31 THR A N 12
ATOM 9052 C CA . THR A 1 18 ? 9.408 4.584 -0.438 1.00 0.00 31 THR A CA 12
ATOM 9053 C C . THR A 1 18 ? 8.016 4.914 0.095 1.00 0.00 31 THR A C 12
ATOM 9054 O O . THR A 1 18 ? 7.119 4.095 0.067 1.00 0.00 31 THR A O 12
ATOM 9065 N N . PHE A 1 19 ? 7.829 6.109 0.578 1.00 0.00 32 PHE A N 12
ATOM 9066 C CA . PHE A 1 19 ? 6.496 6.496 1.116 1.00 0.00 32 PHE A CA 12
ATOM 9067 C C . PHE A 1 19 ? 6.413 8.020 1.207 1.00 0.00 32 PHE A C 12
ATOM 9068 O O . PHE A 1 19 ? 7.404 8.693 1.413 1.00 0.00 32 PHE A O 12
ATOM 9085 N N . GLU A 1 20 ? 5.242 8.574 1.051 1.00 0.00 33 GLU A N 12
ATOM 9086 C CA . GLU A 1 20 ? 5.109 10.055 1.127 1.00 0.00 33 GLU A CA 12
ATOM 9087 C C . GLU A 1 20 ? 3.757 10.423 1.739 1.00 0.00 33 GLU A C 12
ATOM 9088 O O . GLU A 1 20 ? 2.759 10.529 1.052 1.00 0.00 33 GLU A O 12
ATOM 9100 N N . CYS A 1 21 ? 3.718 10.631 3.026 1.00 0.00 34 CYS A N 12
ATOM 9101 C CA . CYS A 1 21 ? 2.436 11.004 3.688 1.00 0.00 34 CYS A CA 12
ATOM 9102 C C . CYS A 1 21 ? 1.858 12.239 2.995 1.00 0.00 34 CYS A C 12
ATOM 9103 O O . CYS A 1 21 ? 2.332 13.343 3.178 1.00 0.00 34 CYS A O 12
ATOM 9110 N N . LEU A 1 22 ? 0.846 12.062 2.191 1.00 0.00 35 LEU A N 12
ATOM 9111 C CA . LEU A 1 22 ? 0.248 13.225 1.476 1.00 0.00 35 LEU A CA 12
ATOM 9112 C C . LEU A 1 22 ? -0.601 14.061 2.436 1.00 0.00 35 LEU A C 12
ATOM 9113 O O . LEU A 1 22 ? -1.229 15.022 2.038 1.00 0.00 35 LEU A O 12
ATOM 9129 N N . PHE A 1 23 ? -0.631 13.717 3.697 1.00 0.00 36 PHE A N 12
ATOM 9130 C CA . PHE A 1 23 ? -1.447 14.518 4.652 1.00 0.00 36 PHE A CA 12
ATOM 9131 C C . PHE A 1 23 ? -1.012 15.986 4.571 1.00 0.00 36 PHE A C 12
ATOM 9132 O O . PHE A 1 23 ? 0.164 16.272 4.459 1.00 0.00 36 PHE A O 12
ATOM 9149 N N . PRO A 1 24 ? -1.972 16.874 4.626 1.00 0.00 37 PRO A N 12
ATOM 9150 C CA . PRO A 1 24 ? -1.711 18.322 4.556 1.00 0.00 37 PRO A CA 12
ATOM 9151 C C . PRO A 1 24 ? -1.173 18.830 5.891 1.00 0.00 37 PRO A C 12
ATOM 9152 O O . PRO A 1 24 ? -1.902 19.017 6.844 1.00 0.00 37 PRO A O 12
ATOM 9163 N N . GLY A 1 25 ? 0.108 19.039 5.962 1.00 0.00 38 GLY A N 12
ATOM 9164 C CA . GLY A 1 25 ? 0.729 19.512 7.226 1.00 0.00 38 GLY A CA 12
ATOM 9165 C C . GLY A 1 25 ? 1.873 18.562 7.571 1.00 0.00 38 GLY A C 12
ATOM 9166 O O . GLY A 1 25 ? 2.745 18.874 8.356 1.00 0.00 38 GLY A O 12
ATOM 9170 N N . CYS A 1 26 ? 1.871 17.399 6.974 1.00 0.00 39 CYS A N 12
ATOM 9171 C CA . CYS A 1 26 ? 2.953 16.414 7.246 1.00 0.00 39 CYS A CA 12
ATOM 9172 C C . CYS A 1 26 ? 4.235 16.865 6.543 1.00 0.00 39 CYS A C 12
ATOM 9173 O O . CYS A 1 26 ? 4.224 17.766 5.729 1.00 0.00 39 CYS A O 12
ATOM 9180 N N . THR A 1 27 ? 5.338 16.239 6.846 1.00 0.00 40 THR A N 12
ATOM 9181 C CA . THR A 1 27 ? 6.616 16.625 6.191 1.00 0.00 40 THR A CA 12
ATOM 9182 C C . THR A 1 27 ? 7.636 15.501 6.377 1.00 0.00 40 THR A C 12
ATOM 9183 O O . THR A 1 27 ? 8.830 15.727 6.371 1.00 0.00 40 THR A O 12
ATOM 9194 N N . LYS A 1 28 ? 7.178 14.290 6.549 1.00 0.00 41 LYS A N 12
ATOM 9195 C CA . LYS A 1 28 ? 8.131 13.160 6.741 1.00 0.00 41 LYS A CA 12
ATOM 9196 C C . LYS A 1 28 ? 7.848 12.052 5.726 1.00 0.00 41 LYS A C 12
ATOM 9197 O O . LYS A 1 28 ? 6.723 11.635 5.540 1.00 0.00 41 LYS A O 12
ATOM 9216 N N . THR A 1 29 ? 8.872 11.564 5.081 1.00 0.00 42 THR A N 12
ATOM 9217 C CA . THR A 1 29 ? 8.684 10.471 4.087 1.00 0.00 42 THR A CA 12
ATOM 9218 C C . TH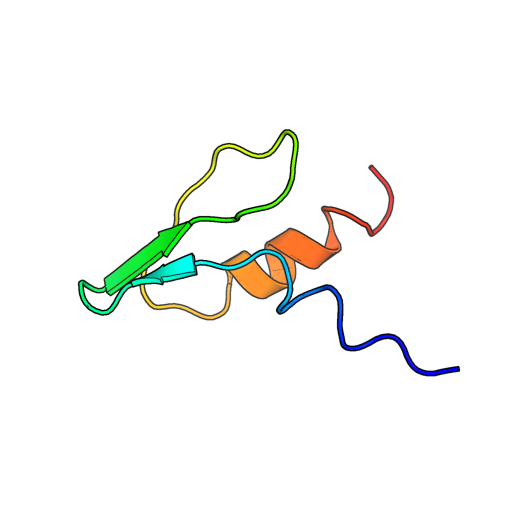R A 1 29 ? 9.373 9.210 4.610 1.00 0.00 42 THR A C 12
ATOM 9219 O O . THR A 1 29 ? 10.220 9.274 5.477 1.00 0.00 42 THR A O 12
ATOM 9230 N N . PHE A 1 30 ? 9.012 8.061 4.106 1.00 0.00 43 PHE A N 12
ATOM 9231 C CA . PHE A 1 30 ? 9.650 6.810 4.605 1.00 0.00 43 PHE A CA 12
ATOM 9232 C C . PHE A 1 30 ? 9.915 5.859 3.435 1.00 0.00 43 PHE A C 12
ATOM 9233 O O . PHE A 1 30 ? 9.707 6.194 2.287 1.00 0.00 43 PHE A O 12
ATOM 9250 N N . LYS A 1 31 ? 10.379 4.672 3.725 1.00 0.00 44 LYS A N 12
ATOM 9251 C CA . LYS A 1 31 ? 10.667 3.692 2.639 1.00 0.00 44 LYS A CA 12
ATOM 9252 C C . LYS A 1 31 ? 10.812 2.295 3.248 1.00 0.00 44 LYS A C 12
ATOM 9253 O O . LYS A 1 31 ? 11.736 2.036 3.992 1.00 0.00 44 LYS A O 12
ATOM 9272 N N . ARG A 1 32 ? 9.912 1.395 2.935 1.00 0.00 45 ARG A N 12
ATOM 9273 C CA . ARG A 1 32 ? 10.001 0.010 3.497 1.00 0.00 45 ARG A CA 12
ATOM 9274 C C . ARG A 1 32 ? 8.630 -0.671 3.414 1.00 0.00 45 ARG A C 12
ATOM 9275 O O . ARG A 1 32 ? 8.318 -1.343 2.451 1.00 0.00 45 ARG A O 12
ATOM 9296 N N . ARG A 1 33 ? 7.815 -0.512 4.425 1.00 0.00 46 ARG A N 12
ATOM 9297 C CA . ARG A 1 33 ? 6.474 -1.162 4.408 1.00 0.00 46 ARG A CA 12
ATOM 9298 C C . ARG A 1 33 ? 5.383 -0.116 4.647 1.00 0.00 46 ARG A C 12
ATOM 9299 O O . ARG A 1 33 ? 5.613 1.072 4.545 1.00 0.00 46 ARG A O 12
ATOM 9320 N N . TYR A 1 34 ? 4.195 -0.552 4.968 1.00 0.00 47 TYR A N 12
ATOM 9321 C CA . TYR A 1 34 ? 3.084 0.418 5.211 1.00 0.00 47 TYR A CA 12
ATOM 9322 C C . TYR A 1 34 ? 3.048 0.770 6.691 1.00 0.00 47 TYR A C 12
ATOM 9323 O O . TYR A 1 34 ? 1.993 0.907 7.277 1.00 0.00 47 TYR A O 12
ATOM 9341 N N . ASN A 1 35 ? 4.182 0.913 7.309 1.00 0.00 48 ASN A N 12
ATOM 9342 C CA . ASN A 1 35 ? 4.177 1.250 8.752 1.00 0.00 48 ASN A CA 12
ATOM 9343 C C . ASN A 1 35 ? 3.894 2.743 8.901 1.00 0.00 48 ASN A C 12
ATOM 9344 O O . ASN A 1 35 ? 3.348 3.199 9.892 1.00 0.00 48 ASN A O 12
ATOM 9355 N N . ILE A 1 36 ? 4.245 3.508 7.909 1.00 0.00 49 ILE A N 12
ATOM 9356 C CA . ILE A 1 36 ? 3.980 4.968 7.979 1.00 0.00 49 ILE A CA 12
ATOM 9357 C C . ILE A 1 36 ? 2.462 5.162 8.009 1.00 0.00 49 ILE A C 12
ATOM 9358 O O . ILE A 1 36 ? 1.959 6.138 8.529 1.00 0.00 49 ILE A O 12
ATOM 9374 N N . ARG A 1 37 ? 1.730 4.219 7.471 1.00 0.00 50 ARG A N 12
ATOM 9375 C CA . ARG A 1 37 ? 0.246 4.330 7.491 1.00 0.00 50 ARG A CA 12
ATOM 9376 C C . ARG A 1 37 ? -0.197 4.480 8.942 1.00 0.00 50 ARG A C 12
ATOM 9377 O O . ARG A 1 37 ? -1.130 5.194 9.253 1.00 0.00 50 ARG A O 12
ATOM 9398 N N . SER A 1 38 ? 0.490 3.830 9.840 1.00 0.00 51 SER A N 12
ATOM 9399 C CA . SER A 1 38 ? 0.135 3.958 11.275 1.00 0.00 51 SER A CA 12
ATOM 9400 C C . SER A 1 38 ? 0.613 5.329 11.742 1.00 0.00 51 SER A C 12
ATOM 9401 O O . SER A 1 38 ? -0.028 5.994 12.531 1.00 0.00 51 SER A O 12
ATOM 9409 N N . HIS A 1 39 ? 1.738 5.762 11.236 1.00 0.00 52 HIS A N 12
ATOM 9410 C CA . HIS A 1 39 ? 2.261 7.101 11.622 1.00 0.00 52 HIS A CA 12
ATOM 9411 C C . HIS A 1 39 ? 1.170 8.140 11.368 1.00 0.00 52 HIS A C 12
ATOM 9412 O O . HIS A 1 39 ? 0.969 9.051 12.148 1.00 0.00 52 HIS A O 12
ATOM 9426 N N . ILE A 1 40 ? 0.457 8.005 10.289 1.00 0.00 53 ILE A N 12
ATOM 9427 C CA . ILE A 1 40 ? -0.621 8.987 10.007 1.00 0.00 53 ILE A CA 12
ATOM 9428 C C . ILE A 1 40 ? -1.763 8.709 10.969 1.00 0.00 53 ILE A C 12
ATOM 9429 O O . ILE A 1 40 ? -2.310 9.600 11.562 1.00 0.00 53 ILE A O 12
ATOM 9445 N N . GLN A 1 41 ? -2.118 7.473 11.140 1.00 0.00 54 GLN A N 12
ATOM 9446 C CA . GLN A 1 41 ? -3.223 7.156 12.080 1.00 0.00 54 GLN A CA 12
ATOM 9447 C C . GLN A 1 41 ? -3.005 7.910 13.386 1.00 0.00 54 GLN A C 12
ATOM 9448 O O . GLN A 1 41 ? -3.946 8.267 14.066 1.00 0.00 54 GLN A O 12
ATOM 9462 N N . THR A 1 42 ? -1.780 8.172 13.749 1.00 0.00 55 THR A N 12
ATOM 9463 C CA . THR A 1 42 ? -1.551 8.918 15.012 1.00 0.00 55 THR A CA 12
ATOM 9464 C C . THR A 1 42 ? -1.812 10.397 14.764 1.00 0.00 55 THR A C 12
ATOM 9465 O O . THR A 1 42 ? -2.597 11.022 15.448 1.00 0.00 55 THR A O 12
ATOM 9476 N N . HIS A 1 43 ? -1.176 10.959 13.781 1.00 0.00 56 HIS A N 12
ATOM 9477 C CA . HIS A 1 43 ? -1.404 12.389 13.484 1.00 0.00 56 HIS A CA 12
ATOM 9478 C C . HIS A 1 43 ? -2.481 12.498 12.410 1.00 0.00 56 HIS A C 12
ATOM 9479 O O . HIS A 1 43 ? -2.532 13.440 11.644 1.00 0.00 56 HIS A O 12
ATOM 9493 N N . LEU A 1 44 ? -3.348 11.519 12.362 1.00 0.00 57 LEU A N 12
ATOM 9494 C CA . LEU A 1 44 ? -4.439 11.521 11.358 1.00 0.00 57 LEU A CA 12
ATOM 9495 C C . LEU A 1 44 ? -5.638 10.704 11.875 1.00 0.00 57 LEU A C 12
ATOM 9496 O O . LEU A 1 44 ? -6.657 10.623 11.219 1.00 0.00 57 LEU A O 12
ATOM 9512 N N . GLU A 1 45 ? -5.538 10.097 13.040 1.00 0.00 58 GLU A N 12
ATOM 9513 C CA . GLU A 1 45 ? -6.688 9.301 13.560 1.00 0.00 58 GLU A CA 12
ATOM 9514 C C . GLU A 1 45 ? -7.990 10.071 13.332 1.00 0.00 58 GLU A C 12
ATOM 9515 O O . GLU A 1 45 ? -8.993 9.510 12.933 1.00 0.00 58 GLU A O 12
ATOM 9527 N N . ASP A 1 46 ? -7.986 11.351 13.583 1.00 0.00 59 ASP A N 12
ATOM 9528 C CA . ASP A 1 46 ? -9.225 12.154 13.382 1.00 0.00 59 ASP A CA 12
ATOM 9529 C C . ASP A 1 46 ? -8.875 13.643 13.406 1.00 0.00 59 ASP A C 12
ATOM 9530 O O . ASP A 1 46 ? -9.398 14.427 12.638 1.00 0.00 59 ASP A O 12
ATOM 9539 N N . ARG A 1 47 ? -7.993 14.041 14.282 1.00 0.00 60 ARG A N 12
ATOM 9540 C CA . ARG A 1 47 ? -7.610 15.478 14.354 1.00 0.00 60 ARG A CA 12
ATOM 9541 C C . ARG A 1 47 ? -6.295 15.693 13.600 1.00 0.00 60 ARG A C 12
ATOM 9542 O O . ARG A 1 47 ? -6.340 15.788 12.385 1.00 0.00 60 ARG A O 12
ATOM 9565 N N . THR A 1 1 ? -16.787 -2.314 4.679 1.00 0.00 14 THR A N 13
ATOM 9566 C CA . THR A 1 1 ? -15.976 -1.405 3.820 1.00 0.00 14 THR A CA 13
ATOM 9567 C C . THR A 1 1 ? -14.492 -1.591 4.141 1.00 0.00 14 THR A C 13
ATOM 9568 O O . THR A 1 1 ? -14.080 -1.517 5.281 1.00 0.00 14 THR A O 13
ATOM 9581 N N . LEU A 1 2 ? -13.686 -1.833 3.144 1.00 0.00 15 LEU A N 13
ATOM 9582 C CA . LEU A 1 2 ? -12.229 -2.022 3.395 1.00 0.00 15 LEU A CA 13
ATOM 9583 C C . LEU A 1 2 ? -11.726 -0.921 4.333 1.00 0.00 15 LEU A C 13
ATOM 9584 O O . LEU A 1 2 ? -12.388 0.081 4.522 1.00 0.00 15 LEU A O 13
ATOM 9600 N N . PRO A 1 3 ? -10.566 -1.143 4.895 1.00 0.00 16 PRO A N 13
ATOM 9601 C CA . PRO A 1 3 ? -9.936 -0.188 5.824 1.00 0.00 16 PRO A CA 13
ATOM 9602 C C . PRO A 1 3 ? -9.302 0.971 5.049 1.00 0.00 16 PRO A C 13
ATOM 9603 O O . PRO A 1 3 ? -8.199 0.865 4.551 1.00 0.00 16 PRO A O 13
ATOM 9614 N N . ARG A 1 4 ? -9.990 2.074 4.944 1.00 0.00 17 ARG A N 13
ATOM 9615 C CA . ARG A 1 4 ? -9.425 3.236 4.201 1.00 0.00 17 ARG A CA 13
ATOM 9616 C C . ARG A 1 4 ? -10.368 4.434 4.330 1.00 0.00 17 ARG A C 13
ATOM 9617 O O . ARG A 1 4 ? -11.004 4.840 3.379 1.00 0.00 17 ARG A O 13
ATOM 9638 N N . GLY A 1 5 ? -10.463 5.003 5.500 1.00 0.00 18 GLY A N 13
ATOM 9639 C CA . GLY A 1 5 ? -11.364 6.174 5.688 1.00 0.00 18 GLY A CA 13
ATOM 9640 C C . GLY A 1 5 ? -10.555 7.468 5.578 1.00 0.00 18 GLY A C 13
ATOM 9641 O O . GLY A 1 5 ? -11.101 8.552 5.552 1.00 0.00 18 GLY A O 13
ATOM 9645 N N . SER A 1 6 ? -9.255 7.363 5.515 1.00 0.00 19 SER A N 13
ATOM 9646 C CA . SER A 1 6 ? -8.414 8.589 5.407 1.00 0.00 19 SER A CA 13
ATOM 9647 C C . SER A 1 6 ? -6.937 8.192 5.355 1.00 0.00 19 SER A C 13
ATOM 9648 O O . SER A 1 6 ? -6.132 8.845 4.721 1.00 0.00 19 SER A O 13
ATOM 9656 N N . ILE A 1 7 ? -6.576 7.127 6.015 1.00 0.00 20 ILE A N 13
ATOM 9657 C CA . ILE A 1 7 ? -5.151 6.691 6.001 1.00 0.00 20 ILE A CA 13
ATOM 9658 C C . ILE A 1 7 ? -4.719 6.424 4.561 1.00 0.00 20 ILE A C 13
ATOM 9659 O O . ILE A 1 7 ? -3.660 6.837 4.130 1.00 0.00 20 ILE A O 13
ATOM 9675 N N . ASP A 1 8 ? -5.534 5.738 3.813 1.00 0.00 21 ASP A N 13
ATOM 9676 C CA . ASP A 1 8 ? -5.178 5.443 2.397 1.00 0.00 21 ASP A CA 13
ATOM 9677 C C . ASP A 1 8 ? -5.428 6.686 1.541 1.00 0.00 21 ASP A C 13
ATOM 9678 O O . ASP A 1 8 ? -5.021 6.759 0.399 1.00 0.00 21 ASP A O 13
ATOM 9687 N N . LYS A 1 9 ? -6.095 7.666 2.086 1.00 0.00 22 LYS A N 13
ATOM 9688 C CA . LYS A 1 9 ? -6.370 8.906 1.306 1.00 0.00 22 LYS A CA 13
ATOM 9689 C C . LYS A 1 9 ? -5.234 9.908 1.518 1.00 0.00 22 LYS A C 13
ATOM 9690 O O . LYS A 1 9 ? -5.268 11.014 1.017 1.00 0.00 22 LYS A O 13
ATOM 9709 N N . TYR A 1 10 ? -4.224 9.532 2.257 1.00 0.00 23 TYR A N 13
ATOM 9710 C CA . TYR A 1 10 ? -3.091 10.468 2.496 1.00 0.00 23 TYR A CA 13
ATOM 9711 C C . TYR A 1 10 ? -1.784 9.677 2.609 1.00 0.00 23 TYR A C 13
ATOM 9712 O O . TYR A 1 10 ? -0.817 10.137 3.182 1.00 0.00 23 TYR A O 13
ATOM 9730 N N . VAL A 1 11 ? -1.748 8.492 2.063 1.00 0.00 24 VAL A N 13
ATOM 9731 C CA . VAL A 1 11 ? -0.504 7.674 2.134 1.00 0.00 24 VAL A CA 13
ATOM 9732 C C . VAL A 1 11 ? 0.027 7.441 0.717 1.00 0.00 24 VAL A C 13
ATOM 9733 O O . VAL A 1 11 ? -0.683 6.977 -0.153 1.00 0.00 24 VAL A O 13
ATOM 9746 N N . LYS A 1 12 ? 1.269 7.763 0.473 1.00 0.00 25 LYS A N 13
ATOM 9747 C CA . LYS A 1 12 ? 1.832 7.562 -0.892 1.00 0.00 25 LYS A CA 13
ATOM 9748 C C . LYS A 1 12 ? 2.788 6.365 -0.891 1.00 0.00 25 LYS A C 13
ATOM 9749 O O . LYS A 1 12 ? 3.987 6.518 -0.776 1.00 0.00 25 LYS A O 13
ATOM 9768 N N . GLU A 1 13 ? 2.267 5.175 -1.028 1.00 0.00 26 GLU A N 13
ATOM 9769 C CA . GLU A 1 13 ? 3.150 3.974 -1.044 1.00 0.00 26 GLU A CA 13
ATOM 9770 C C . GLU A 1 13 ? 3.738 3.805 -2.448 1.00 0.00 26 GLU A C 13
ATOM 9771 O O . GLU A 1 13 ? 3.047 3.444 -3.380 1.00 0.00 26 GLU A O 13
ATOM 9783 N N . MET A 1 14 ? 5.006 4.073 -2.610 1.00 0.00 27 MET A N 13
ATOM 9784 C CA . MET A 1 14 ? 5.627 3.938 -3.959 1.00 0.00 27 MET A CA 13
ATOM 9785 C C . MET A 1 14 ? 6.150 2.506 -4.153 1.00 0.00 27 MET A C 13
ATOM 9786 O O . MET A 1 14 ? 6.771 1.946 -3.265 1.00 0.00 27 MET A O 13
ATOM 9800 N N . PRO A 1 15 ? 5.895 1.960 -5.320 1.00 0.00 28 PRO A N 13
ATOM 9801 C CA . PRO A 1 15 ? 6.329 0.596 -5.661 1.00 0.00 28 PRO A CA 13
ATOM 9802 C C . PRO A 1 15 ? 7.842 0.564 -5.860 1.00 0.00 28 PRO A C 13
ATOM 9803 O O . PRO A 1 15 ? 8.438 -0.482 -6.019 1.00 0.00 28 PRO A O 13
ATOM 9814 N N . ASP A 1 16 ? 8.471 1.708 -5.823 1.00 0.00 29 ASP A N 13
ATOM 9815 C CA . ASP A 1 16 ? 9.945 1.746 -5.978 1.00 0.00 29 ASP A CA 13
ATOM 9816 C C . ASP A 1 16 ? 10.578 1.651 -4.589 1.00 0.00 29 ASP A C 13
ATOM 9817 O O . ASP A 1 16 ? 11.722 2.007 -4.392 1.00 0.00 29 ASP A O 13
ATOM 9826 N N . LYS A 1 17 ? 9.821 1.182 -3.624 1.00 0.00 30 LYS A N 13
ATOM 9827 C CA . LYS A 1 17 ? 10.342 1.054 -2.234 1.00 0.00 30 LYS A CA 13
ATOM 9828 C C . LYS A 1 17 ? 10.419 2.435 -1.587 1.00 0.00 30 LYS A C 13
ATOM 9829 O O . LYS A 1 17 ? 11.469 2.879 -1.169 1.00 0.00 30 LYS A O 13
ATOM 9848 N N . THR A 1 18 ? 9.310 3.117 -1.499 1.00 0.00 31 THR A N 13
ATOM 9849 C CA . THR A 1 18 ? 9.317 4.467 -0.877 1.00 0.00 31 THR A CA 13
ATOM 9850 C C . THR A 1 18 ? 7.959 4.741 -0.229 1.00 0.00 31 THR A C 13
ATOM 9851 O O . THR A 1 18 ? 7.061 3.923 -0.272 1.00 0.00 31 THR A O 13
ATOM 9862 N N . PHE A 1 19 ? 7.803 5.889 0.369 1.00 0.00 32 PHE A N 13
ATOM 9863 C CA . PHE A 1 19 ? 6.507 6.228 1.020 1.00 0.00 32 PHE A CA 13
ATOM 9864 C C . PHE A 1 19 ? 6.451 7.737 1.246 1.00 0.00 32 PHE A C 13
ATOM 9865 O O . PHE A 1 19 ? 7.460 8.370 1.487 1.00 0.00 32 PHE A O 13
ATOM 9882 N N . GLU A 1 20 ? 5.292 8.327 1.163 1.00 0.00 33 GLU A N 13
ATOM 9883 C CA . GLU A 1 20 ? 5.208 9.798 1.367 1.00 0.00 33 GLU A CA 13
ATOM 9884 C C . GLU A 1 20 ? 3.841 10.183 1.936 1.00 0.00 33 GLU A C 13
ATOM 9885 O O . GLU A 1 20 ? 2.851 10.218 1.234 1.00 0.00 33 GLU A O 13
ATOM 9897 N N . CYS A 1 21 ? 3.790 10.496 3.202 1.00 0.00 34 CYS A N 13
ATOM 9898 C CA . CYS A 1 21 ? 2.499 10.910 3.820 1.00 0.00 34 CYS A CA 13
ATOM 9899 C C . CYS A 1 21 ? 2.063 12.220 3.162 1.00 0.00 34 CYS A C 13
ATOM 9900 O O . CYS A 1 21 ? 2.570 13.280 3.477 1.00 0.00 34 CYS A O 13
ATOM 9907 N N . LEU A 1 22 ? 1.151 12.159 2.231 1.00 0.00 35 LEU A N 13
ATOM 9908 C CA . LEU A 1 22 ? 0.716 13.403 1.535 1.00 0.00 35 LEU A CA 13
ATOM 9909 C C . LEU A 1 22 ? -0.213 14.224 2.429 1.00 0.00 35 LEU A C 13
ATOM 9910 O O . LEU A 1 22 ? -0.765 15.220 2.004 1.00 0.00 35 LEU A O 13
ATOM 9926 N N . PHE A 1 23 ? -0.390 13.840 3.664 1.00 0.00 36 PHE A N 13
ATOM 9927 C CA . PHE A 1 23 ? -1.281 14.639 4.549 1.00 0.00 36 PHE A CA 13
ATOM 9928 C C . PHE A 1 23 ? -0.812 16.098 4.529 1.00 0.00 36 PHE A C 13
ATOM 9929 O O . PHE A 1 23 ? 0.373 16.362 4.481 1.00 0.00 36 PHE A O 13
ATOM 9946 N N . PRO A 1 24 ? -1.755 17.006 4.558 1.00 0.00 37 PRO A N 13
ATOM 9947 C CA . PRO A 1 24 ? -1.458 18.448 4.535 1.00 0.00 37 PRO A CA 13
ATOM 9948 C C . PRO A 1 24 ? -0.970 18.914 5.904 1.00 0.00 37 PRO A C 13
ATOM 9949 O O . PRO A 1 24 ? -1.741 19.140 6.814 1.00 0.00 37 PRO A O 13
ATOM 9960 N N . GLY A 1 25 ? 0.315 19.047 6.047 1.00 0.00 38 GLY A N 13
ATOM 9961 C CA . GLY A 1 25 ? 0.893 19.476 7.347 1.00 0.00 38 GLY A CA 13
ATOM 9962 C C . GLY A 1 25 ? 1.987 18.484 7.728 1.00 0.00 38 GLY A C 13
ATOM 9963 O O . GLY A 1 25 ? 2.820 18.748 8.573 1.00 0.00 38 GLY A O 13
ATOM 9967 N N . CYS A 1 26 ? 1.991 17.339 7.096 1.00 0.00 39 CYS A N 13
ATOM 9968 C CA . CYS A 1 26 ? 3.031 16.316 7.404 1.00 0.00 39 CYS A CA 13
ATOM 9969 C C . CYS A 1 26 ? 4.367 16.739 6.789 1.00 0.00 39 CYS A C 13
ATOM 9970 O O . CYS A 1 26 ? 4.434 17.653 5.991 1.00 0.00 39 CYS A O 13
ATOM 9977 N N . THR A 1 27 ? 5.433 16.077 7.150 1.00 0.00 40 THR A N 13
ATOM 9978 C CA . THR A 1 27 ? 6.762 16.433 6.584 1.00 0.00 40 THR A CA 13
ATOM 9979 C C . THR A 1 27 ? 7.712 15.242 6.738 1.00 0.00 40 THR A C 13
ATOM 9980 O O . THR A 1 27 ? 8.911 15.404 6.842 1.00 0.00 40 THR A O 13
ATOM 9991 N N . LYS A 1 28 ? 7.184 14.047 6.762 1.00 0.00 41 LYS A N 13
ATOM 9992 C CA . LYS A 1 28 ? 8.059 12.849 6.917 1.00 0.00 41 LYS A CA 13
ATOM 9993 C C . LYS A 1 28 ? 7.803 11.861 5.776 1.00 0.00 41 LYS A C 13
ATOM 9994 O O . LYS A 1 28 ? 6.703 11.752 5.269 1.00 0.00 41 LYS A O 13
ATOM 10013 N N . THR A 1 29 ? 8.811 11.132 5.376 1.00 0.00 42 THR A N 13
ATOM 10014 C CA . THR A 1 29 ? 8.637 10.140 4.276 1.00 0.00 42 THR A CA 13
ATOM 10015 C C . THR A 1 29 ? 9.279 8.816 4.693 1.00 0.00 42 THR A C 13
ATOM 10016 O O . THR A 1 29 ? 10.242 8.792 5.432 1.00 0.00 42 THR A O 13
ATOM 10027 N N . PHE A 1 30 ? 8.753 7.713 4.235 1.00 0.00 43 PHE A N 13
ATOM 10028 C CA . PHE A 1 30 ? 9.340 6.399 4.622 1.00 0.00 43 PHE A CA 13
ATOM 10029 C C . PHE A 1 30 ? 9.575 5.555 3.369 1.00 0.00 43 PHE A C 13
ATOM 10030 O O . PHE A 1 30 ? 9.362 6.003 2.260 1.00 0.00 43 PHE A O 13
ATOM 10047 N N . LYS A 1 31 ? 10.016 4.336 3.531 1.00 0.00 44 LYS A N 13
ATOM 10048 C CA . LYS A 1 31 ? 10.265 3.474 2.342 1.00 0.00 44 LYS A CA 13
ATOM 10049 C C . LYS A 1 31 ? 9.936 2.019 2.678 1.00 0.00 44 LYS A C 13
ATOM 10050 O O . LYS A 1 31 ? 10.382 1.485 3.674 1.00 0.00 44 LYS A O 13
ATOM 10069 N N . ARG A 1 32 ? 9.160 1.373 1.849 1.00 0.00 45 ARG A N 13
ATOM 10070 C CA . ARG A 1 32 ? 8.801 -0.049 2.111 1.00 0.00 45 ARG A CA 13
ATOM 10071 C C . ARG A 1 32 ? 8.478 -0.233 3.593 1.00 0.00 45 ARG A C 13
ATOM 10072 O O . ARG A 1 32 ? 9.340 -0.540 4.392 1.00 0.00 45 ARG A O 13
ATOM 10093 N N . ARG A 1 33 ? 7.243 -0.050 3.969 1.00 0.00 46 ARG A N 13
ATOM 10094 C CA . ARG A 1 33 ? 6.871 -0.216 5.400 1.00 0.00 46 ARG A CA 13
ATOM 10095 C C . ARG A 1 33 ? 5.431 0.253 5.616 1.00 0.00 46 ARG A C 13
ATOM 10096 O O . ARG A 1 33 ? 5.048 1.328 5.201 1.00 0.00 46 ARG A O 13
ATOM 10117 N N . TYR A 1 34 ? 4.634 -0.546 6.268 1.00 0.00 47 TYR A N 13
ATOM 10118 C CA . TYR A 1 34 ? 3.219 -0.148 6.520 1.00 0.00 47 TYR A CA 13
ATOM 10119 C C . TYR A 1 34 ? 3.116 0.361 7.949 1.00 0.00 47 TYR A C 13
ATOM 10120 O O . TYR A 1 34 ? 2.085 0.257 8.584 1.00 0.00 47 TYR A O 13
ATOM 10138 N N . ASN A 1 35 ? 4.176 0.905 8.465 1.00 0.00 48 ASN A N 13
ATOM 10139 C CA . ASN A 1 35 ? 4.132 1.410 9.854 1.00 0.00 48 ASN A CA 13
ATOM 10140 C C . ASN A 1 35 ? 3.835 2.903 9.817 1.00 0.00 48 ASN A C 13
ATOM 10141 O O . ASN A 1 35 ? 3.236 3.459 10.719 1.00 0.00 48 ASN A O 13
ATOM 10152 N N . ILE A 1 36 ? 4.241 3.557 8.765 1.00 0.00 49 ILE A N 13
ATOM 10153 C CA . ILE A 1 36 ? 3.969 5.017 8.660 1.00 0.00 49 ILE A CA 13
ATOM 10154 C C . ILE A 1 36 ? 2.451 5.208 8.691 1.00 0.00 49 ILE A C 13
ATOM 10155 O O . ILE A 1 36 ? 1.948 6.198 9.183 1.00 0.00 49 ILE A O 13
ATOM 10171 N N . ARG A 1 37 ? 1.718 4.253 8.180 1.00 0.00 50 ARG A N 13
ATOM 10172 C CA . ARG A 1 37 ? 0.235 4.368 8.198 1.00 0.00 50 ARG A CA 13
ATOM 10173 C C . ARG A 1 37 ? -0.203 4.695 9.623 1.00 0.00 50 ARG A C 13
ATOM 10174 O O . ARG A 1 37 ? -0.942 5.630 9.859 1.00 0.00 50 ARG A O 13
ATOM 10195 N N . SER A 1 38 ? 0.266 3.940 10.579 1.00 0.00 51 SER A N 13
ATOM 10196 C CA . SER A 1 38 ? -0.106 4.218 11.990 1.00 0.00 51 SER A CA 13
ATOM 10197 C C . SER A 1 38 ? 0.389 5.616 12.353 1.00 0.00 51 SER A C 13
ATOM 10198 O O . SER A 1 38 ? -0.254 6.347 13.078 1.00 0.00 51 SER A O 13
ATOM 10206 N N . HIS A 1 39 ? 1.528 5.995 11.839 1.00 0.00 52 HIS A N 13
ATOM 10207 C CA . HIS A 1 39 ? 2.061 7.353 12.139 1.00 0.00 52 HIS A CA 13
ATOM 10208 C C . HIS A 1 39 ? 0.984 8.377 11.790 1.00 0.00 52 HIS A C 13
ATOM 10209 O O . HIS A 1 39 ? 0.740 9.315 12.524 1.00 0.00 52 HIS A O 13
ATOM 10223 N N . ILE A 1 40 ? 0.331 8.197 10.683 1.00 0.00 53 ILE A N 13
ATOM 10224 C CA . ILE A 1 40 ? -0.735 9.153 10.301 1.00 0.00 53 ILE A CA 13
ATOM 10225 C C . ILE A 1 40 ? -1.854 9.024 11.320 1.00 0.00 53 ILE A C 13
ATOM 10226 O O . ILE A 1 40 ? -2.178 9.959 12.014 1.00 0.00 53 ILE A O 13
ATOM 10242 N N . GLN A 1 41 ? -2.434 7.860 11.411 1.00 0.00 54 GLN A N 13
ATOM 10243 C CA . GLN A 1 41 ? -3.542 7.635 12.381 1.00 0.00 54 GLN A CA 13
ATOM 10244 C C . GLN A 1 41 ? -3.263 8.400 13.667 1.00 0.00 54 GLN A C 13
ATOM 10245 O O . GLN A 1 41 ? -4.171 8.840 14.344 1.00 0.00 54 GLN A O 13
ATOM 10259 N N . THR A 1 42 ? -2.019 8.585 14.008 1.00 0.00 55 THR A N 13
ATOM 10260 C CA . THR A 1 42 ? -1.725 9.348 15.247 1.00 0.00 55 THR A CA 13
ATOM 10261 C C . THR A 1 42 ? -1.912 10.831 14.959 1.00 0.00 55 THR A C 13
ATOM 10262 O O . THR A 1 42 ? -2.617 11.527 15.663 1.00 0.00 55 THR A O 13
ATOM 10273 N N . HIS A 1 43 ? -1.301 11.319 13.921 1.00 0.00 56 HIS A N 13
ATOM 10274 C CA . HIS A 1 43 ? -1.459 12.749 13.584 1.00 0.00 56 HIS A CA 13
ATOM 10275 C C . HIS A 1 43 ? -2.561 12.889 12.536 1.00 0.00 56 HIS A C 13
ATOM 10276 O O . HIS A 1 43 ? -2.622 13.845 11.790 1.00 0.00 56 HIS A O 13
ATOM 10290 N N . LEU A 1 44 ? -3.452 11.929 12.514 1.00 0.00 57 LEU A N 13
ATOM 10291 C CA . LEU A 1 44 ? -4.594 11.962 11.561 1.00 0.00 57 LEU A CA 13
ATOM 10292 C C . LEU A 1 44 ? -5.840 11.350 12.223 1.00 0.00 57 LEU A C 13
ATOM 10293 O O . LEU A 1 44 ? -6.916 11.378 11.658 1.00 0.00 57 LEU A O 13
ATOM 10309 N N . GLU A 1 45 ? -5.715 10.796 13.410 1.00 0.00 58 GLU A N 13
ATOM 10310 C CA . GLU A 1 45 ? -6.906 10.195 14.077 1.00 0.00 58 GLU A CA 13
ATOM 10311 C C . GLU A 1 45 ? -8.117 11.114 13.897 1.00 0.00 58 GLU A C 13
ATOM 10312 O O . GLU A 1 45 ? -9.055 10.787 13.196 1.00 0.00 58 GLU A O 13
ATOM 10324 N N . ASP A 1 46 ? -8.105 12.261 14.518 1.00 0.00 59 ASP A N 13
ATOM 10325 C CA . ASP A 1 46 ? -9.256 13.197 14.376 1.00 0.00 59 ASP A CA 13
ATOM 10326 C C . ASP A 1 46 ? -9.072 14.382 15.326 1.00 0.00 59 ASP A C 13
ATOM 10327 O O . ASP A 1 46 ? -9.557 14.378 16.440 1.00 0.00 59 ASP A O 13
ATOM 10336 N N . ARG A 1 47 ? -8.374 15.396 14.895 1.00 0.00 60 ARG A N 13
ATOM 10337 C CA . ARG A 1 47 ? -8.159 16.581 15.773 1.00 0.00 60 ARG A CA 13
ATOM 10338 C C . ARG A 1 47 ? -8.737 17.826 15.099 1.00 0.00 60 ARG A C 13
ATOM 10339 O O . ARG A 1 47 ? -9.699 18.366 15.619 1.00 0.00 60 ARG A O 13
ATOM 10362 N N . THR A 1 1 ? -19.404 -1.223 8.525 1.00 0.00 14 THR A N 14
ATOM 10363 C CA . THR A 1 1 ? -18.696 -0.001 8.999 1.00 0.00 14 THR A CA 14
ATOM 10364 C C . THR A 1 1 ? -17.382 0.157 8.232 1.00 0.00 14 THR A C 14
ATOM 10365 O O . THR A 1 1 ? -17.158 1.146 7.562 1.00 0.00 14 THR A O 14
ATOM 10378 N N . LEU A 1 2 ? -16.510 -0.810 8.324 1.00 0.00 15 LEU A N 14
ATOM 10379 C CA . LEU A 1 2 ? -15.211 -0.714 7.600 1.00 0.00 15 LEU A CA 14
ATOM 10380 C C . LEU A 1 2 ? -14.615 0.681 7.805 1.00 0.00 15 LEU A C 14
ATOM 10381 O O . LEU A 1 2 ? -14.775 1.551 6.972 1.00 0.00 15 LEU A O 14
ATOM 10397 N N . PRO A 1 3 ? -13.941 0.851 8.915 1.00 0.00 16 PRO A N 14
ATOM 10398 C CA . PRO A 1 3 ? -13.302 2.130 9.270 1.00 0.00 16 PRO A CA 14
ATOM 10399 C C . PRO A 1 3 ? -11.992 2.306 8.495 1.00 0.00 16 PRO A C 14
ATOM 10400 O O . PRO A 1 3 ? -10.962 1.782 8.873 1.00 0.00 16 PRO A O 14
ATOM 10411 N N . ARG A 1 4 ? -12.023 3.037 7.415 1.00 0.00 17 ARG A N 14
ATOM 10412 C CA . ARG A 1 4 ? -10.779 3.245 6.620 1.00 0.00 17 ARG A CA 14
ATOM 10413 C C . ARG A 1 4 ? -11.063 4.218 5.475 1.00 0.00 17 ARG A C 14
ATOM 10414 O O . ARG A 1 4 ? -11.198 3.825 4.333 1.00 0.00 17 ARG A O 14
ATOM 10435 N N . GLY A 1 5 ? -11.154 5.486 5.769 1.00 0.00 18 GLY A N 14
ATOM 10436 C CA . GLY A 1 5 ? -11.429 6.483 4.696 1.00 0.00 18 GLY A CA 14
ATOM 10437 C C . GLY A 1 5 ? -10.597 7.742 4.944 1.00 0.00 18 GLY A C 14
ATOM 10438 O O . GLY A 1 5 ? -10.956 8.827 4.531 1.00 0.00 18 GLY A O 14
ATOM 10442 N N . SER A 1 6 ? -9.486 7.608 5.614 1.00 0.00 19 SER A N 14
ATOM 10443 C CA . SER A 1 6 ? -8.631 8.794 5.888 1.00 0.00 19 SER A CA 14
ATOM 10444 C C . SER A 1 6 ? -7.160 8.421 5.707 1.00 0.00 19 SER A C 14
ATOM 10445 O O . SER A 1 6 ? -6.367 9.199 5.215 1.00 0.00 19 SER A O 14
ATOM 10453 N N . ILE A 1 7 ? -6.788 7.235 6.101 1.00 0.00 20 ILE A N 14
ATOM 10454 C CA . ILE A 1 7 ? -5.367 6.811 5.951 1.00 0.00 20 ILE A CA 14
ATOM 10455 C C . ILE A 1 7 ? -5.008 6.761 4.468 1.00 0.00 20 ILE A C 14
ATOM 10456 O O . ILE A 1 7 ? -4.081 7.404 4.018 1.00 0.00 20 ILE A O 14
ATOM 10472 N N . ASP A 1 8 ? -5.738 6.000 3.706 1.00 0.00 21 ASP A N 14
ATOM 10473 C CA . ASP A 1 8 ? -5.447 5.903 2.249 1.00 0.00 21 ASP A CA 14
ATOM 10474 C C . ASP A 1 8 ? -5.705 7.258 1.589 1.00 0.00 21 ASP A C 14
ATOM 10475 O O . ASP A 1 8 ? -5.320 7.495 0.461 1.00 0.00 21 ASP A O 14
ATOM 10484 N N . LYS A 1 9 ? -6.356 8.151 2.284 1.00 0.00 22 LYS A N 14
ATOM 10485 C CA . LYS A 1 9 ? -6.639 9.491 1.697 1.00 0.00 22 LYS A CA 14
ATOM 10486 C C . LYS A 1 9 ? -5.419 10.397 1.883 1.00 0.00 22 LYS A C 14
ATOM 10487 O O . LYS A 1 9 ? -5.468 11.581 1.612 1.00 0.00 22 LYS A O 14
ATOM 10506 N N . TYR A 1 10 ? -4.325 9.853 2.341 1.00 0.00 23 TYR A N 14
ATOM 10507 C CA . TYR A 1 10 ? -3.107 10.685 2.540 1.00 0.00 23 TYR A CA 14
ATOM 10508 C C . TYR A 1 10 ? -1.878 9.779 2.631 1.00 0.00 23 TYR A C 14
ATOM 10509 O O . TYR A 1 10 ? -0.932 10.067 3.336 1.00 0.00 23 TYR A O 14
ATOM 10527 N N . VAL A 1 11 ? -1.887 8.680 1.925 1.00 0.00 24 VAL A N 14
ATOM 10528 C CA . VAL A 1 11 ? -0.721 7.755 1.972 1.00 0.00 24 VAL A CA 14
ATOM 10529 C C . VAL A 1 11 ? -0.252 7.441 0.547 1.00 0.00 24 VAL A C 14
ATOM 10530 O O . VAL A 1 11 ? -1.015 6.984 -0.281 1.00 0.00 24 VAL A O 14
ATOM 10543 N N . LYS A 1 12 ? 0.997 7.679 0.257 1.00 0.00 25 LYS A N 14
ATOM 10544 C CA . LYS A 1 12 ? 1.513 7.391 -1.111 1.00 0.00 25 LYS A CA 14
ATOM 10545 C C . LYS A 1 12 ? 2.557 6.274 -1.036 1.00 0.00 25 LYS A C 14
ATOM 10546 O O . LYS A 1 12 ? 3.648 6.466 -0.537 1.00 0.00 25 LYS A O 14
ATOM 10565 N N . GLU A 1 13 ? 2.230 5.109 -1.524 1.00 0.00 26 GLU A N 14
ATOM 10566 C CA . GLU A 1 13 ? 3.204 3.982 -1.476 1.00 0.00 26 GLU A CA 14
ATOM 10567 C C . GLU A 1 13 ? 3.830 3.784 -2.857 1.00 0.00 26 GLU A C 14
ATOM 10568 O O . GLU A 1 13 ? 3.145 3.736 -3.860 1.00 0.00 26 GLU A O 14
ATOM 10580 N N . MET A 1 14 ? 5.128 3.661 -2.917 1.00 0.00 27 MET A N 14
ATOM 10581 C CA . MET A 1 14 ? 5.797 3.459 -4.233 1.00 0.00 27 MET A CA 14
ATOM 10582 C C . MET A 1 14 ? 6.394 2.048 -4.283 1.00 0.00 27 MET A C 14
ATOM 10583 O O . MET A 1 14 ? 6.903 1.558 -3.290 1.00 0.00 27 MET A O 14
ATOM 10597 N N . PRO A 1 15 ? 6.315 1.436 -5.440 1.00 0.00 28 PRO A N 14
ATOM 10598 C CA . PRO A 1 15 ? 6.829 0.072 -5.652 1.00 0.00 28 PRO A CA 14
ATOM 10599 C C . PRO A 1 15 ? 8.356 0.077 -5.666 1.00 0.00 28 PRO A C 14
ATOM 10600 O O . PRO A 1 15 ? 8.992 -0.956 -5.595 1.00 0.00 28 PRO A O 14
ATOM 10611 N N . ASP A 1 16 ? 8.951 1.234 -5.734 1.00 0.00 29 ASP A N 14
ATOM 10612 C CA . ASP A 1 16 ? 10.434 1.303 -5.723 1.00 0.00 29 ASP A CA 14
ATOM 10613 C C . ASP A 1 16 ? 10.912 1.325 -4.270 1.00 0.00 29 ASP A C 14
ATOM 10614 O O . ASP A 1 16 ? 12.057 1.608 -3.991 1.00 0.00 29 ASP A O 14
ATOM 10623 N N . LYS A 1 17 ? 10.025 1.035 -3.345 1.00 0.00 30 LYS A N 14
ATOM 10624 C CA . LYS A 1 17 ? 10.383 1.035 -1.904 1.00 0.00 30 LYS A CA 14
ATOM 10625 C C . LYS A 1 17 ? 10.361 2.471 -1.390 1.00 0.00 30 LYS A C 14
ATOM 10626 O O . LYS A 1 17 ? 11.339 2.974 -0.875 1.00 0.00 30 LYS A O 14
ATOM 10645 N N . THR A 1 18 ? 9.249 3.139 -1.533 1.00 0.00 31 THR A N 14
ATOM 10646 C CA . THR A 1 18 ? 9.171 4.545 -1.060 1.00 0.00 31 THR A CA 14
ATOM 10647 C C . THR A 1 18 ? 7.833 4.789 -0.359 1.00 0.00 31 THR A C 14
ATOM 10648 O O . THR A 1 18 ? 6.971 3.934 -0.324 1.00 0.00 31 THR A O 14
ATOM 10659 N N . PHE A 1 19 ? 7.659 5.955 0.199 1.00 0.00 32 PHE A N 14
ATOM 10660 C CA . PHE A 1 19 ? 6.385 6.272 0.901 1.00 0.00 32 PHE A CA 14
ATOM 10661 C C . PHE A 1 19 ? 6.296 7.784 1.107 1.00 0.00 32 PHE A C 14
ATOM 10662 O O . PHE A 1 19 ? 7.296 8.455 1.268 1.00 0.00 32 PHE A O 14
ATOM 10679 N N . GLU A 1 20 ? 5.112 8.332 1.100 1.00 0.00 33 GLU A N 14
ATOM 10680 C CA . GLU A 1 20 ? 4.985 9.804 1.291 1.00 0.00 33 GLU A CA 14
ATOM 10681 C C . GLU A 1 20 ? 3.625 10.141 1.905 1.00 0.00 33 GLU A C 14
ATOM 10682 O O . GLU A 1 20 ? 2.594 9.998 1.277 1.00 0.00 33 GLU A O 14
ATOM 10694 N N . CYS A 1 21 ? 3.620 10.603 3.125 1.00 0.00 34 CYS A N 14
ATOM 10695 C CA . CYS A 1 21 ? 2.336 10.973 3.783 1.00 0.00 34 CYS A CA 14
ATOM 10696 C C . CYS A 1 21 ? 1.794 12.236 3.112 1.00 0.00 34 CYS A C 14
ATOM 10697 O O . CYS A 1 21 ? 2.312 13.320 3.296 1.00 0.00 34 CYS A O 14
ATOM 10704 N N . LEU A 1 22 ? 0.766 12.103 2.318 1.00 0.00 35 LEU A N 14
ATOM 10705 C CA . LEU A 1 22 ? 0.206 13.292 1.613 1.00 0.00 35 LEU A CA 14
ATOM 10706 C C . LEU A 1 22 ? -0.601 14.166 2.578 1.00 0.00 35 LEU A C 14
ATOM 10707 O O . LEU A 1 22 ? -1.241 15.116 2.170 1.00 0.00 35 LEU A O 14
ATOM 10723 N N . PHE A 1 23 ? -0.584 13.871 3.849 1.00 0.00 36 PHE A N 14
ATOM 10724 C CA . PHE A 1 23 ? -1.359 14.711 4.804 1.00 0.00 36 PHE A CA 14
ATOM 10725 C C . PHE A 1 23 ? -0.839 16.151 4.745 1.00 0.00 36 PHE A C 14
ATOM 10726 O O . PHE A 1 23 ? 0.352 16.371 4.651 1.00 0.00 36 PHE A O 14
ATOM 10743 N N . PRO A 1 24 ? -1.747 17.093 4.809 1.00 0.00 37 PRO A N 14
ATOM 10744 C CA . PRO A 1 24 ? -1.395 18.522 4.769 1.00 0.00 37 PRO A CA 14
ATOM 10745 C C . PRO A 1 24 ? -0.787 18.946 6.103 1.00 0.00 37 PRO A C 14
ATOM 10746 O O . PRO A 1 24 ? -1.427 18.910 7.134 1.00 0.00 37 PRO A O 14
ATOM 10757 N N . GLY A 1 25 ? 0.458 19.328 6.087 1.00 0.00 38 GLY A N 14
ATOM 10758 C CA . GLY A 1 25 ? 1.133 19.734 7.348 1.00 0.00 38 GLY A CA 14
ATOM 10759 C C . GLY A 1 25 ? 2.183 18.679 7.690 1.00 0.00 38 GLY A C 14
ATOM 10760 O O . GLY A 1 25 ? 3.127 18.935 8.411 1.00 0.00 38 GLY A O 14
ATOM 10764 N N . CYS A 1 26 ? 2.023 17.491 7.169 1.00 0.00 39 CYS A N 14
ATOM 10765 C CA . CYS A 1 26 ? 3.010 16.413 7.452 1.00 0.00 39 CYS A CA 14
ATOM 10766 C C . CYS A 1 26 ? 4.367 16.792 6.859 1.00 0.00 39 CYS A C 14
ATOM 10767 O O . CYS A 1 26 ? 4.474 17.691 6.050 1.00 0.00 39 CYS A O 14
ATOM 10774 N N . THR A 1 27 ? 5.406 16.108 7.252 1.00 0.00 40 THR A N 14
ATOM 10775 C CA . THR A 1 27 ? 6.755 16.422 6.710 1.00 0.00 40 THR A CA 14
ATOM 10776 C C . THR A 1 27 ? 7.668 15.209 6.893 1.00 0.00 40 THR A C 14
ATOM 10777 O O . THR A 1 27 ? 8.853 15.342 7.125 1.00 0.00 40 THR A O 14
ATOM 10788 N N . LYS A 1 28 ? 7.126 14.023 6.795 1.00 0.00 41 LYS A N 14
ATOM 10789 C CA .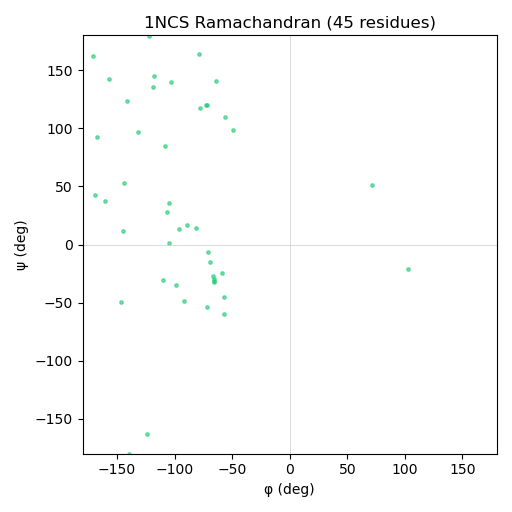 LYS A 1 28 ? 7.968 12.806 6.970 1.00 0.00 41 LYS A CA 14
ATOM 10790 C C . LYS A 1 28 ? 7.708 11.819 5.828 1.00 0.00 41 LYS A C 14
ATOM 10791 O O . LYS A 1 28 ? 6.591 11.653 5.378 1.00 0.00 41 LYS A O 14
ATOM 10810 N N . THR A 1 29 ? 8.734 11.158 5.361 1.00 0.00 42 THR A N 14
ATOM 10811 C CA . THR A 1 29 ? 8.555 10.173 4.256 1.00 0.00 42 THR A CA 14
ATOM 10812 C C . THR A 1 29 ? 9.163 8.835 4.676 1.00 0.00 42 THR A C 14
ATOM 10813 O O . THR A 1 29 ? 9.990 8.772 5.564 1.00 0.00 42 THR A O 14
ATOM 10824 N N . PHE A 1 30 ? 8.762 7.761 4.052 1.00 0.00 43 PHE A N 14
ATOM 10825 C CA . PHE A 1 30 ? 9.324 6.433 4.431 1.00 0.00 43 PHE A CA 14
ATOM 10826 C C . PHE A 1 30 ? 9.603 5.611 3.170 1.00 0.00 43 PHE A C 14
ATOM 10827 O O . PHE A 1 30 ? 9.427 6.075 2.061 1.00 0.00 43 PHE A O 14
ATOM 10844 N N . LYS A 1 31 ? 10.037 4.389 3.334 1.00 0.00 44 LYS A N 14
ATOM 10845 C CA . LYS A 1 31 ? 10.327 3.535 2.148 1.00 0.00 44 LYS A CA 14
ATOM 10846 C C . LYS A 1 31 ? 9.855 2.106 2.420 1.00 0.00 44 LYS A C 14
ATOM 10847 O O . LYS A 1 31 ? 10.404 1.409 3.250 1.00 0.00 44 LYS A O 14
ATOM 10866 N N . ARG A 1 32 ? 8.841 1.665 1.723 1.00 0.00 45 ARG A N 14
ATOM 10867 C CA . ARG A 1 32 ? 8.331 0.280 1.938 1.00 0.00 45 ARG A CA 14
ATOM 10868 C C . ARG A 1 32 ? 8.296 -0.030 3.437 1.00 0.00 45 ARG A C 14
ATOM 10869 O O . ARG A 1 32 ? 9.229 -0.581 3.987 1.00 0.00 45 ARG A O 14
ATOM 10890 N N . ARG A 1 33 ? 7.230 0.323 4.102 1.00 0.00 46 ARG A N 14
ATOM 10891 C CA . ARG A 1 33 ? 7.142 0.049 5.564 1.00 0.00 46 ARG A CA 14
ATOM 10892 C C . ARG A 1 33 ? 5.687 0.164 6.021 1.00 0.00 46 ARG A C 14
ATOM 10893 O O . ARG A 1 33 ? 4.923 0.955 5.503 1.00 0.00 46 ARG A O 14
ATOM 10914 N N . TYR A 1 34 ? 5.297 -0.617 6.991 1.00 0.00 47 TYR A N 14
ATOM 10915 C CA . TYR A 1 34 ? 3.894 -0.551 7.489 1.00 0.00 47 TYR A CA 14
ATOM 10916 C C . TYR A 1 34 ? 3.890 0.187 8.817 1.00 0.00 47 TYR A C 14
ATOM 10917 O O . TYR A 1 34 ? 3.037 -0.028 9.655 1.00 0.00 47 TYR A O 14
ATOM 10935 N N . ASN A 1 35 ? 4.837 1.050 9.025 1.00 0.00 48 ASN A N 14
ATOM 10936 C CA . ASN A 1 35 ? 4.879 1.786 10.305 1.00 0.00 48 ASN A CA 14
ATOM 10937 C C . ASN A 1 35 ? 4.484 3.237 10.048 1.00 0.00 48 ASN A C 14
ATOM 10938 O O . ASN A 1 35 ? 4.094 3.963 10.942 1.00 0.00 48 ASN A O 14
ATOM 10949 N N . ILE A 1 36 ? 4.575 3.656 8.819 1.00 0.00 49 ILE A N 14
ATOM 10950 C CA . ILE A 1 36 ? 4.200 5.055 8.483 1.00 0.00 49 ILE A CA 14
ATOM 10951 C C . ILE A 1 36 ? 2.672 5.143 8.439 1.00 0.00 49 ILE A C 14
ATOM 10952 O O . ILE A 1 36 ? 2.085 6.134 8.824 1.00 0.00 49 ILE A O 14
ATOM 10968 N N . ARG A 1 37 ? 2.022 4.105 7.985 1.00 0.00 50 ARG A N 14
ATOM 10969 C CA . ARG A 1 37 ? 0.536 4.135 7.937 1.00 0.00 50 ARG A CA 14
ATOM 10970 C C . ARG A 1 37 ? 0.013 4.412 9.344 1.00 0.00 50 ARG A C 14
ATOM 10971 O O . ARG A 1 37 ? -0.898 5.191 9.538 1.00 0.00 50 ARG A O 14
ATOM 10992 N N . SER A 1 38 ? 0.601 3.795 10.332 1.00 0.00 51 SER A N 14
ATOM 10993 C CA . SER A 1 38 ? 0.155 4.045 11.727 1.00 0.00 51 SER A CA 14
ATOM 10994 C C . SER A 1 38 ? 0.556 5.469 12.107 1.00 0.00 51 SER A C 14
ATOM 10995 O O . SER A 1 38 ? -0.131 6.146 12.847 1.00 0.00 51 SER A O 14
ATOM 11003 N N . HIS A 1 39 ? 1.663 5.929 11.592 1.00 0.00 52 HIS A N 14
ATOM 11004 C CA . HIS A 1 39 ? 2.116 7.311 11.904 1.00 0.00 52 HIS A CA 14
ATOM 11005 C C . HIS A 1 39 ? 1.001 8.291 11.545 1.00 0.00 52 HIS A C 14
ATOM 11006 O O . HIS A 1 39 ? 0.778 9.270 12.229 1.00 0.00 52 HIS A O 14
ATOM 11020 N N . ILE A 1 40 ? 0.292 8.041 10.486 1.00 0.00 53 ILE A N 14
ATOM 11021 C CA . ILE A 1 40 ? -0.804 8.977 10.126 1.00 0.00 53 ILE A CA 14
ATOM 11022 C C . ILE A 1 40 ? -1.939 8.777 11.117 1.00 0.00 53 ILE A C 14
ATOM 11023 O O . ILE A 1 40 ? -2.428 9.706 11.709 1.00 0.00 53 ILE A O 14
ATOM 11039 N N . GLN A 1 41 ? -2.359 7.564 11.301 1.00 0.00 54 GLN A N 14
ATOM 11040 C CA . GLN A 1 41 ? -3.472 7.299 12.249 1.00 0.00 54 GLN A CA 14
ATOM 11041 C C . GLN A 1 41 ? -3.264 8.073 13.547 1.00 0.00 54 GLN A C 14
ATOM 11042 O O . GLN A 1 41 ? -4.216 8.443 14.204 1.00 0.00 54 GLN A O 14
ATOM 11056 N N . THR A 1 42 ? -2.049 8.334 13.936 1.00 0.00 55 THR A N 14
ATOM 11057 C CA . THR A 1 42 ? -1.869 9.096 15.201 1.00 0.00 55 THR A CA 14
ATOM 11058 C C . THR A 1 42 ? -2.018 10.585 14.911 1.00 0.00 55 THR A C 14
ATOM 11059 O O . THR A 1 42 ? -2.675 11.304 15.640 1.00 0.00 55 THR A O 14
ATOM 11070 N N . HIS A 1 43 ? -1.438 11.056 13.848 1.00 0.00 56 HIS A N 14
ATOM 11071 C CA . HIS A 1 43 ? -1.575 12.489 13.513 1.00 0.00 56 HIS A CA 14
ATOM 11072 C C . HIS A 1 43 ? -2.635 12.625 12.424 1.00 0.00 56 HIS A C 14
ATOM 11073 O O . HIS A 1 43 ? -2.652 13.560 11.649 1.00 0.00 56 HIS A O 14
ATOM 11087 N N . LEU A 1 44 ? -3.529 11.673 12.383 1.00 0.00 57 LEU A N 14
ATOM 11088 C CA . LEU A 1 44 ? -4.617 11.688 11.379 1.00 0.00 57 LEU A CA 14
ATOM 11089 C C . LEU A 1 44 ? -5.938 11.304 12.060 1.00 0.00 57 LEU A C 14
ATOM 11090 O O . LEU A 1 44 ? -7.003 11.694 11.620 1.00 0.00 57 LEU A O 14
ATOM 11106 N N . GLU A 1 45 ? -5.886 10.544 13.128 1.00 0.00 58 GLU A N 14
ATOM 11107 C CA . GLU A 1 45 ? -7.147 10.151 13.818 1.00 0.00 58 GLU A CA 14
ATOM 11108 C C . GLU A 1 45 ? -7.824 11.397 14.394 1.00 0.00 58 GLU A C 14
ATOM 11109 O O . GLU A 1 45 ? -9.033 11.469 14.490 1.00 0.00 58 GLU A O 14
ATOM 11121 N N . ASP A 1 46 ? -7.054 12.379 14.775 1.00 0.00 59 ASP A N 14
ATOM 11122 C CA . ASP A 1 46 ? -7.656 13.619 15.345 1.00 0.00 59 ASP A CA 14
ATOM 11123 C C . ASP A 1 46 ? -7.133 14.838 14.580 1.00 0.00 59 ASP A C 14
ATOM 11124 O O . ASP A 1 46 ? -7.797 15.367 13.711 1.00 0.00 59 ASP A O 14
ATOM 11133 N N . ARG A 1 47 ? -5.950 15.285 14.897 1.00 0.00 60 ARG A N 14
ATOM 11134 C CA . ARG A 1 47 ? -5.385 16.468 14.189 1.00 0.00 60 ARG A CA 14
ATOM 11135 C C . ARG A 1 47 ? -5.049 16.088 12.747 1.00 0.00 60 ARG A C 14
ATOM 11136 O O . ARG A 1 47 ? -4.773 16.984 11.966 1.00 0.00 60 ARG A O 14
ATOM 11159 N N . THR A 1 1 ? -14.096 7.717 19.214 1.00 0.00 14 THR A N 15
ATOM 11160 C CA . THR A 1 1 ? -12.649 7.657 18.861 1.00 0.00 14 THR A CA 15
ATOM 11161 C C . THR A 1 1 ? -12.382 6.421 17.998 1.00 0.00 14 THR A C 15
ATOM 11162 O O . THR A 1 1 ? -11.598 5.565 18.352 1.00 0.00 14 THR A O 15
ATOM 11175 N N . LEU A 1 2 ? -13.025 6.323 16.868 1.00 0.00 15 LEU A N 15
ATOM 11176 C CA . LEU A 1 2 ? -12.802 5.142 15.987 1.00 0.00 15 LEU A CA 15
ATOM 11177 C C . LEU A 1 2 ? -12.709 5.603 14.529 1.00 0.00 15 LEU A C 15
ATOM 11178 O O . LEU A 1 2 ? -13.519 5.222 13.707 1.00 0.00 15 LEU A O 15
ATOM 11194 N N . PRO A 1 3 ? -11.719 6.415 14.254 1.00 0.00 16 PRO A N 15
ATOM 11195 C CA . PRO A 1 3 ? -11.484 6.954 12.904 1.00 0.00 16 PRO A CA 15
ATOM 11196 C C . PRO A 1 3 ? -10.816 5.898 12.017 1.00 0.00 16 PRO A C 15
ATOM 11197 O O . PRO A 1 3 ? -10.052 5.077 12.483 1.00 0.00 16 PRO A O 15
ATOM 11208 N N . ARG A 1 4 ? -11.100 5.914 10.743 1.00 0.00 17 ARG A N 15
ATOM 11209 C CA . ARG A 1 4 ? -10.481 4.911 9.832 1.00 0.00 17 ARG A CA 15
ATOM 11210 C C . ARG A 1 4 ? -11.044 5.083 8.418 1.00 0.00 17 ARG A C 15
ATOM 11211 O O . ARG A 1 4 ? -11.399 4.124 7.762 1.00 0.00 17 ARG A O 15
ATOM 11232 N N . GLY A 1 5 ? -11.131 6.295 7.943 1.00 0.00 18 GLY A N 15
ATOM 11233 C CA . GLY A 1 5 ? -11.672 6.516 6.571 1.00 0.00 18 GLY A CA 15
ATOM 11234 C C . GLY A 1 5 ? -11.135 7.833 6.006 1.00 0.00 18 GLY A C 15
ATOM 11235 O O . GLY A 1 5 ? -11.676 8.382 5.067 1.00 0.00 18 GLY A O 15
ATOM 11239 N N . SER A 1 6 ? -10.075 8.346 6.568 1.00 0.00 19 SER A N 15
ATOM 11240 C CA . SER A 1 6 ? -9.508 9.623 6.059 1.00 0.00 19 SER A CA 15
ATOM 11241 C C . SER A 1 6 ? -7.980 9.556 6.079 1.00 0.00 19 SER A C 15
ATOM 11242 O O . SER A 1 6 ? -7.304 10.533 5.828 1.00 0.00 19 SER A O 15
ATOM 11250 N N . ILE A 1 7 ? -7.427 8.412 6.374 1.00 0.00 20 ILE A N 15
ATOM 11251 C CA . ILE A 1 7 ? -5.946 8.288 6.406 1.00 0.00 20 ILE A CA 15
ATOM 11252 C C . ILE A 1 7 ? -5.465 7.624 5.122 1.00 0.00 20 ILE A C 15
ATOM 11253 O O . ILE A 1 7 ? -4.552 8.090 4.472 1.00 0.00 20 ILE A O 15
ATOM 11269 N N . ASP A 1 8 ? -6.075 6.535 4.758 1.00 0.00 21 ASP A N 15
ATOM 11270 C CA . ASP A 1 8 ? -5.662 5.826 3.513 1.00 0.00 21 ASP A CA 15
ATOM 11271 C C . ASP A 1 8 ? -5.652 6.809 2.338 1.00 0.00 21 ASP A C 15
ATOM 11272 O O . ASP A 1 8 ? -5.038 6.565 1.318 1.00 0.00 21 ASP A O 15
ATOM 11281 N N . LYS A 1 9 ? -6.329 7.919 2.469 1.00 0.00 22 LYS A N 15
ATOM 11282 C CA . LYS A 1 9 ? -6.357 8.912 1.357 1.00 0.00 22 LYS A CA 15
ATOM 11283 C C . LYS A 1 9 ? -5.159 9.859 1.474 1.00 0.00 22 LYS A C 15
ATOM 11284 O O . LYS A 1 9 ? -5.188 10.972 0.990 1.00 0.00 22 LYS A O 15
ATOM 11303 N N . TYR A 1 10 ? -4.103 9.426 2.109 1.00 0.00 23 TYR A N 15
ATOM 11304 C CA . TYR A 1 10 ? -2.908 10.301 2.252 1.00 0.00 23 TYR A CA 15
ATOM 11305 C C . TYR A 1 10 ? -1.659 9.428 2.369 1.00 0.00 23 TYR A C 15
ATOM 11306 O O . TYR A 1 10 ? -0.747 9.724 3.115 1.00 0.00 23 TYR A O 15
ATOM 11324 N N . VAL A 1 11 ? -1.615 8.350 1.635 1.00 0.00 24 VAL A N 15
ATOM 11325 C CA . VAL A 1 11 ? -0.431 7.450 1.694 1.00 0.00 24 VAL A CA 15
ATOM 11326 C C . VAL A 1 11 ? 0.124 7.255 0.282 1.00 0.00 24 VAL A C 15
ATOM 11327 O O . VAL A 1 11 ? -0.554 6.764 -0.599 1.00 0.00 24 VAL A O 15
ATOM 11340 N N . LYS A 1 12 ? 1.351 7.639 0.058 1.00 0.00 25 LYS A N 15
ATOM 11341 C CA . LYS A 1 12 ? 1.945 7.479 -1.300 1.00 0.00 25 LYS A CA 15
ATOM 11342 C C . LYS A 1 12 ? 2.936 6.313 -1.290 1.00 0.00 25 LYS A C 15
ATOM 11343 O O . LYS A 1 12 ? 4.062 6.446 -0.855 1.00 0.00 25 LYS A O 15
ATOM 11362 N N . GLU A 1 13 ? 2.527 5.170 -1.769 1.00 0.00 26 GLU A N 15
ATOM 11363 C CA . GLU A 1 13 ? 3.447 3.999 -1.788 1.00 0.00 26 GLU A CA 15
ATOM 11364 C C . GLU A 1 13 ? 4.325 4.058 -3.038 1.00 0.00 26 GLU A C 15
ATOM 11365 O O . GLU A 1 13 ? 3.838 4.129 -4.150 1.00 0.00 26 GLU A O 15
ATOM 11377 N N . MET A 1 14 ? 5.617 4.027 -2.866 1.00 0.00 27 MET A N 15
ATOM 11378 C CA . MET A 1 14 ? 6.528 4.078 -4.042 1.00 0.00 27 MET A CA 15
ATOM 11379 C C . MET A 1 14 ? 7.074 2.672 -4.316 1.00 0.00 27 MET A C 15
ATOM 11380 O O . MET A 1 14 ? 7.527 2.001 -3.405 1.00 0.00 27 MET A O 15
ATOM 11394 N N . PRO A 1 15 ? 7.019 2.264 -5.561 1.00 0.00 28 PRO A N 15
ATOM 11395 C CA . PRO A 1 15 ? 7.496 0.934 -5.976 1.00 0.00 28 PRO A CA 15
ATOM 11396 C C . PRO A 1 15 ? 9.022 0.886 -5.939 1.00 0.00 28 PRO A C 15
ATOM 11397 O O . PRO A 1 15 ? 9.622 -0.168 -6.003 1.00 0.00 28 PRO A O 15
ATOM 11408 N N . ASP A 1 16 ? 9.653 2.019 -5.813 1.00 0.00 29 ASP A N 15
ATOM 11409 C CA . ASP A 1 16 ? 11.136 2.033 -5.746 1.00 0.00 29 ASP A CA 15
ATOM 11410 C C . ASP A 1 16 ? 11.561 1.870 -4.284 1.00 0.00 29 ASP A C 15
ATOM 11411 O O . ASP A 1 16 ? 12.694 2.121 -3.930 1.00 0.00 29 ASP A O 15
ATOM 11420 N N . LYS A 1 17 ? 10.647 1.455 -3.439 1.00 0.00 30 LYS A N 15
ATOM 11421 C CA . LYS A 1 17 ? 10.954 1.267 -1.998 1.00 0.00 30 LYS A CA 15
ATOM 11422 C C . LYS A 1 17 ? 10.916 2.621 -1.293 1.00 0.00 30 LYS A C 15
ATOM 11423 O O . LYS A 1 17 ? 11.865 3.027 -0.653 1.00 0.00 30 LYS A O 15
ATOM 11442 N N . THR A 1 18 ? 9.822 3.325 -1.403 1.00 0.00 31 THR A N 15
ATOM 11443 C CA . THR A 1 18 ? 9.725 4.650 -0.739 1.00 0.00 31 THR A CA 15
ATOM 11444 C C . THR A 1 18 ? 8.297 4.877 -0.240 1.00 0.00 31 THR A C 15
ATOM 11445 O O . THR A 1 18 ? 7.420 4.062 -0.443 1.00 0.00 31 THR A O 15
ATOM 11456 N N . PHE A 1 19 ? 8.062 5.982 0.411 1.00 0.00 32 PHE A N 15
ATOM 11457 C CA . PHE A 1 19 ? 6.695 6.277 0.929 1.00 0.00 32 PHE A CA 15
ATOM 11458 C C . PHE A 1 19 ? 6.574 7.781 1.173 1.00 0.00 32 PHE A C 15
ATOM 11459 O O . PHE A 1 19 ? 7.524 8.431 1.564 1.00 0.00 32 PHE A O 15
ATOM 11476 N N . GLU A 1 20 ? 5.420 8.346 0.941 1.00 0.00 33 GLU A N 15
ATOM 11477 C CA . GLU A 1 20 ? 5.262 9.812 1.156 1.00 0.00 33 GLU A CA 15
ATOM 11478 C C . GLU A 1 20 ? 3.865 10.120 1.701 1.00 0.00 33 GLU A C 15
ATOM 11479 O O . GLU A 1 20 ? 2.886 10.105 0.980 1.00 0.00 33 GLU A O 15
ATOM 11491 N N . CYS A 1 21 ? 3.771 10.414 2.968 1.00 0.00 34 CYS A N 15
ATOM 11492 C CA . CYS A 1 21 ? 2.449 10.744 3.573 1.00 0.00 34 CYS A CA 15
ATOM 11493 C C . CYS A 1 21 ? 1.888 11.991 2.875 1.00 0.00 34 CYS A C 15
ATOM 11494 O O . CYS A 1 21 ? 2.383 13.086 3.050 1.00 0.00 34 CYS A O 15
ATOM 11501 N N . LEU A 1 22 ? 0.874 11.827 2.067 1.00 0.00 35 LEU A N 15
ATOM 11502 C CA . LEU A 1 22 ? 0.299 12.994 1.334 1.00 0.00 35 LEU A CA 15
ATOM 11503 C C . LEU A 1 22 ? -0.581 13.836 2.260 1.00 0.00 35 LEU A C 15
ATOM 11504 O O . LEU A 1 22 ? -1.233 14.765 1.826 1.00 0.00 35 LEU A O 15
ATOM 11520 N N . PHE A 1 23 ? -0.610 13.533 3.527 1.00 0.00 36 PHE A N 15
ATOM 11521 C CA . PHE A 1 23 ? -1.454 14.339 4.452 1.00 0.00 36 PHE A CA 15
ATOM 11522 C C . PHE A 1 23 ? -0.998 15.799 4.387 1.00 0.00 36 PHE A C 15
ATOM 11523 O O . PHE A 1 23 ? 0.184 16.071 4.313 1.00 0.00 36 PHE A O 15
ATOM 11540 N N . PRO A 1 24 ? -1.946 16.701 4.417 1.00 0.00 37 PRO A N 15
ATOM 11541 C CA . PRO A 1 24 ? -1.657 18.143 4.359 1.00 0.00 37 PRO A CA 15
ATOM 11542 C C . PRO A 1 24 ? -1.089 18.621 5.693 1.00 0.00 37 PRO A C 15
ATOM 11543 O O . PRO A 1 24 ? -1.751 18.598 6.711 1.00 0.00 37 PRO A O 15
ATOM 11554 N N . GLY A 1 25 ? 0.144 19.038 5.691 1.00 0.00 38 GLY A N 15
ATOM 11555 C CA . GLY A 1 25 ? 0.781 19.501 6.953 1.00 0.00 38 GLY A CA 15
ATOM 11556 C C . GLY A 1 25 ? 1.856 18.491 7.349 1.00 0.00 38 GLY A C 15
ATOM 11557 O O . GLY A 1 25 ? 2.755 18.788 8.110 1.00 0.00 38 GLY A O 15
ATOM 11561 N N . CYS A 1 26 ? 1.767 17.294 6.832 1.00 0.00 39 CYS A N 15
ATOM 11562 C CA . CYS A 1 26 ? 2.782 16.258 7.170 1.00 0.00 39 CYS A CA 15
ATOM 11563 C C . CYS A 1 26 ? 4.130 16.642 6.559 1.00 0.00 39 CYS A C 15
ATOM 11564 O O . CYS A 1 26 ? 4.210 17.482 5.684 1.00 0.00 39 CYS A O 15
ATOM 11571 N N . THR A 1 27 ? 5.189 16.026 7.006 1.00 0.00 40 THR A N 15
ATOM 11572 C CA . THR A 1 27 ? 6.531 16.345 6.446 1.00 0.00 40 THR A CA 15
ATOM 11573 C C . THR A 1 27 ? 7.472 15.163 6.695 1.00 0.00 40 THR A C 15
ATOM 11574 O O . THR A 1 27 ? 8.641 15.337 6.979 1.00 0.00 40 THR A O 15
ATOM 11585 N N . LYS A 1 28 ? 6.969 13.961 6.596 1.00 0.00 41 LYS A N 15
ATOM 11586 C CA . LYS A 1 28 ? 7.833 12.768 6.833 1.00 0.00 41 LYS A CA 15
ATOM 11587 C C . LYS A 1 28 ? 7.690 11.781 5.669 1.00 0.00 41 LYS A C 15
ATOM 11588 O O . LYS A 1 28 ? 6.657 11.694 5.036 1.00 0.00 41 LYS A O 15
ATOM 11607 N N . THR A 1 29 ? 8.724 11.032 5.390 1.00 0.00 42 THR A N 15
ATOM 11608 C CA . THR A 1 29 ? 8.658 10.041 4.278 1.00 0.00 42 THR A CA 15
ATOM 11609 C C . THR A 1 29 ? 9.323 8.739 4.731 1.00 0.00 42 THR A C 15
ATOM 11610 O O . THR A 1 29 ? 10.273 8.751 5.488 1.00 0.00 42 THR A O 15
ATOM 11621 N N . PHE A 1 30 ? 8.826 7.615 4.290 1.00 0.00 43 PHE A N 15
ATOM 11622 C CA . PHE A 1 30 ? 9.432 6.321 4.721 1.00 0.00 43 PHE A CA 15
ATOM 11623 C C . PHE A 1 30 ? 9.657 5.425 3.501 1.00 0.00 43 PHE A C 15
ATOM 11624 O O . PHE A 1 30 ? 9.677 5.884 2.377 1.00 0.00 43 PHE A O 15
ATOM 11641 N N . LYS A 1 31 ? 9.833 4.147 3.714 1.00 0.00 44 LYS A N 15
ATOM 11642 C CA . LYS A 1 31 ? 10.061 3.225 2.566 1.00 0.00 44 LYS A CA 15
ATOM 11643 C C . LYS A 1 31 ? 9.007 2.116 2.573 1.00 0.00 44 LYS A C 15
ATOM 11644 O O . LYS A 1 31 ? 8.015 2.192 3.271 1.00 0.00 44 LYS A O 15
ATOM 11663 N N . ARG A 1 32 ? 9.213 1.085 1.798 1.00 0.00 45 ARG A N 15
ATOM 11664 C CA . ARG A 1 32 ? 8.223 -0.028 1.757 1.00 0.00 45 ARG A CA 15
ATOM 11665 C C . ARG A 1 32 ? 7.975 -0.545 3.175 1.00 0.00 45 ARG A C 15
ATOM 11666 O O . ARG A 1 32 ? 8.852 -1.103 3.805 1.00 0.00 45 ARG A O 15
ATOM 11687 N N . ARG A 1 33 ? 6.787 -0.365 3.682 1.00 0.00 46 ARG A N 15
ATOM 11688 C CA . ARG A 1 33 ? 6.482 -0.848 5.058 1.00 0.00 46 ARG A CA 15
ATOM 11689 C C . ARG A 1 33 ? 5.025 -0.529 5.399 1.00 0.00 46 ARG A C 15
ATOM 11690 O O . ARG A 1 33 ? 4.284 -0.014 4.584 1.00 0.00 46 ARG A O 15
ATOM 11711 N N . TYR A 1 34 ? 4.606 -0.829 6.599 1.00 0.00 47 TYR A N 15
ATOM 11712 C CA . TYR A 1 34 ? 3.198 -0.543 6.995 1.00 0.00 47 TYR A CA 15
ATOM 11713 C C . TYR A 1 34 ? 3.206 0.148 8.352 1.00 0.00 47 TYR A C 15
ATOM 11714 O O . TYR A 1 34 ? 2.213 0.174 9.053 1.00 0.00 47 TYR A O 15
ATOM 11732 N N . ASN A 1 35 ? 4.320 0.697 8.738 1.00 0.00 48 ASN A N 15
ATOM 11733 C CA . ASN A 1 35 ? 4.387 1.370 10.057 1.00 0.00 48 ASN A CA 15
ATOM 11734 C C . ASN A 1 35 ? 4.028 2.845 9.889 1.00 0.00 48 ASN A C 15
ATOM 11735 O O . ASN A 1 35 ? 3.536 3.488 10.799 1.00 0.00 48 ASN A O 15
ATOM 11746 N N . ILE A 1 36 ? 4.264 3.389 8.729 1.00 0.00 49 ILE A N 15
ATOM 11747 C CA . ILE A 1 36 ? 3.929 4.822 8.514 1.00 0.00 49 ILE A CA 15
ATOM 11748 C C . ILE A 1 36 ? 2.405 4.971 8.553 1.00 0.00 49 ILE A C 15
ATOM 11749 O O . ILE A 1 36 ? 1.880 5.987 8.964 1.00 0.00 49 ILE A O 15
ATOM 11765 N N . ARG A 1 37 ? 1.690 3.956 8.146 1.00 0.00 50 ARG A N 15
ATOM 11766 C CA . ARG A 1 37 ? 0.206 4.039 8.186 1.00 0.00 50 ARG A CA 15
ATOM 11767 C C . ARG A 1 37 ? -0.216 4.280 9.631 1.00 0.00 50 ARG A C 15
ATOM 11768 O O . ARG A 1 37 ? -1.199 4.938 9.905 1.00 0.00 50 ARG A O 15
ATOM 11789 N N . SER A 1 38 ? 0.540 3.769 10.561 1.00 0.00 51 SER A N 15
ATOM 11790 C CA . SER A 1 38 ? 0.205 3.994 11.990 1.00 0.00 51 SER A CA 15
ATOM 11791 C C . SER A 1 38 ? 0.664 5.402 12.358 1.00 0.00 51 SER A C 15
ATOM 11792 O O . SER A 1 38 ? 0.115 6.043 13.231 1.00 0.00 51 SER A O 15
ATOM 11800 N N . HIS A 1 39 ? 1.669 5.887 11.680 1.00 0.00 52 HIS A N 15
ATOM 11801 C CA . HIS A 1 39 ? 2.176 7.259 11.962 1.00 0.00 52 HIS A CA 15
ATOM 11802 C C . HIS A 1 39 ? 1.070 8.269 11.677 1.00 0.00 52 HIS A C 15
ATOM 11803 O O . HIS A 1 39 ? 0.829 9.177 12.448 1.00 0.00 52 HIS A O 15
ATOM 11817 N N . ILE A 1 40 ? 0.394 8.123 10.579 1.00 0.00 53 ILE A N 15
ATOM 11818 C CA . ILE A 1 40 ? -0.689 9.092 10.273 1.00 0.00 53 ILE A CA 15
ATOM 11819 C C . ILE A 1 40 ? -1.793 8.904 11.295 1.00 0.00 53 ILE A C 15
ATOM 11820 O O . ILE A 1 40 ? -2.194 9.834 11.956 1.00 0.00 53 ILE A O 15
ATOM 11836 N N . GLN A 1 41 ? -2.269 7.700 11.442 1.00 0.00 54 GLN A N 15
ATOM 11837 C CA . GLN A 1 41 ? -3.346 7.437 12.436 1.00 0.00 54 GLN A CA 15
ATOM 11838 C C . GLN A 1 41 ? -3.085 8.255 13.694 1.00 0.00 54 GLN A C 15
ATOM 11839 O O . GLN A 1 41 ? -4.001 8.643 14.390 1.00 0.00 54 GLN A O 15
ATOM 11853 N N . THR A 1 42 ? -1.847 8.543 13.989 1.00 0.00 55 THR A N 15
ATOM 11854 C CA . THR A 1 42 ? -1.575 9.361 15.194 1.00 0.00 55 THR A CA 15
ATOM 11855 C C . THR A 1 42 ? -1.821 10.826 14.854 1.00 0.00 55 THR A C 15
ATOM 11856 O O . THR A 1 42 ? -2.511 11.530 15.565 1.00 0.00 55 THR A O 15
ATOM 11867 N N . HIS A 1 43 ? -1.276 11.293 13.769 1.00 0.00 56 HIS A N 15
ATOM 11868 C CA . HIS A 1 43 ? -1.497 12.703 13.391 1.00 0.00 56 HIS A CA 15
ATOM 11869 C C . HIS A 1 43 ? -2.635 12.776 12.374 1.00 0.00 56 HIS A C 15
ATOM 11870 O O . HIS A 1 43 ? -2.742 13.702 11.595 1.00 0.00 56 HIS A O 15
ATOM 11884 N N . LEU A 1 44 ? -3.509 11.801 12.416 1.00 0.00 57 LEU A N 15
ATOM 11885 C CA . LEU A 1 44 ? -4.682 11.784 11.505 1.00 0.00 57 LEU A CA 15
ATOM 11886 C C . LEU A 1 44 ? -5.922 11.313 12.280 1.00 0.00 57 LEU A C 15
ATOM 11887 O O . LEU A 1 44 ? -7.039 11.557 11.871 1.00 0.00 57 LEU A O 15
ATOM 11903 N N . GLU A 1 45 ? -5.745 10.641 13.397 1.00 0.00 58 GLU A N 15
ATOM 11904 C CA . GLU A 1 45 ? -6.932 10.173 14.170 1.00 0.00 58 GLU A CA 15
ATOM 11905 C C . GLU A 1 45 ? -7.759 11.380 14.618 1.00 0.00 58 GLU A C 15
ATOM 11906 O O . GLU A 1 45 ? -8.958 11.292 14.792 1.00 0.00 58 GLU A O 15
ATOM 11918 N N . ASP A 1 46 ? -7.129 12.508 14.806 1.00 0.00 59 ASP A N 15
ATOM 11919 C CA . ASP A 1 46 ? -7.882 13.716 15.245 1.00 0.00 59 ASP A CA 15
ATOM 11920 C C . ASP A 1 46 ? -8.929 14.080 14.189 1.00 0.00 59 ASP A C 15
ATOM 11921 O O . ASP A 1 46 ? -10.118 13.975 14.419 1.00 0.00 59 ASP A O 15
ATOM 11930 N N . ARG A 1 47 ? -8.497 14.509 13.035 1.00 0.00 60 ARG A N 15
ATOM 11931 C CA . ARG A 1 47 ? -9.470 14.880 11.968 1.00 0.00 60 ARG A CA 15
ATOM 11932 C C . ARG A 1 47 ? -10.296 13.651 11.581 1.00 0.00 60 ARG A C 15
ATOM 11933 O O . ARG A 1 47 ? -11.366 13.482 12.139 1.00 0.00 60 ARG A O 15
ATOM 11956 N N . THR A 1 1 ? -10.633 -5.256 10.640 1.00 0.00 14 THR A N 16
ATOM 11957 C CA . THR A 1 1 ? -10.839 -4.772 9.244 1.00 0.00 14 THR A CA 16
ATOM 11958 C C . THR A 1 1 ? -12.137 -3.966 9.170 1.00 0.00 14 THR A C 16
ATOM 11959 O O . THR A 1 1 ? -13.218 -4.496 9.334 1.00 0.00 14 THR A O 16
ATOM 11972 N N . LEU A 1 2 ? -12.039 -2.689 8.924 1.00 0.00 15 LEU A N 16
ATOM 11973 C CA . LEU A 1 2 ? -13.265 -1.847 8.837 1.00 0.00 15 LEU A CA 16
ATOM 11974 C C . LEU A 1 2 ? -12.877 -0.371 8.884 1.00 0.00 15 LEU A C 16
ATOM 11975 O O . LEU A 1 2 ? -13.257 0.393 8.019 1.00 0.00 15 LEU A O 16
ATOM 11991 N N . PRO A 1 3 ? -12.133 -0.011 9.893 1.00 0.00 16 PRO A N 16
ATOM 11992 C CA . PRO A 1 3 ? -11.680 1.374 10.076 1.00 0.00 16 PRO A CA 16
ATOM 11993 C C . PRO A 1 3 ? -10.483 1.668 9.165 1.00 0.00 16 PRO A C 16
ATOM 11994 O O . PRO A 1 3 ? -9.363 1.304 9.461 1.00 0.00 16 PRO A O 16
ATOM 12005 N N . ARG A 1 4 ? -10.713 2.321 8.060 1.00 0.00 17 ARG A N 16
ATOM 12006 C CA . ARG A 1 4 ? -9.589 2.634 7.133 1.00 0.00 17 ARG A CA 16
ATOM 12007 C C . ARG A 1 4 ? -10.078 3.585 6.039 1.00 0.00 17 ARG A C 16
ATOM 12008 O O . ARG A 1 4 ? -10.013 3.279 4.864 1.00 0.00 17 ARG A O 16
ATOM 12029 N N . GLY A 1 5 ? -10.567 4.735 6.412 1.00 0.00 18 GLY A N 16
ATOM 12030 C CA . GLY A 1 5 ? -11.059 5.702 5.390 1.00 0.00 18 GLY A CA 16
ATOM 12031 C C . GLY A 1 5 ? -10.451 7.081 5.652 1.00 0.00 18 GLY A C 16
ATOM 12032 O O . GLY A 1 5 ? -11.143 8.078 5.684 1.00 0.00 18 GLY A O 16
ATOM 12036 N N . SER A 1 6 ? -9.160 7.146 5.839 1.00 0.00 19 SER A N 16
ATOM 12037 C CA . SER A 1 6 ? -8.512 8.462 6.097 1.00 0.00 19 SER A CA 16
ATOM 12038 C C . SER A 1 6 ? -7.018 8.365 5.783 1.00 0.00 19 SER A C 16
ATOM 12039 O O . SER A 1 6 ? -6.441 9.249 5.181 1.00 0.00 19 SER A O 16
ATOM 12047 N N . ILE A 1 7 ? -6.389 7.298 6.185 1.00 0.00 20 ILE A N 16
ATOM 12048 C CA . ILE A 1 7 ? -4.933 7.141 5.909 1.00 0.00 20 ILE A CA 16
ATOM 12049 C C . ILE A 1 7 ? -4.734 6.801 4.431 1.00 0.00 20 ILE A C 16
ATOM 12050 O O . ILE A 1 7 ? -3.698 7.070 3.856 1.00 0.00 20 ILE A O 16
ATOM 12066 N N . ASP A 1 8 ? -5.720 6.214 3.811 1.00 0.00 21 ASP A N 16
ATOM 12067 C CA . ASP A 1 8 ? -5.588 5.861 2.369 1.00 0.00 21 ASP A CA 16
ATOM 12068 C C . ASP A 1 8 ? -5.712 7.128 1.522 1.00 0.00 21 ASP A C 16
ATOM 12069 O O . ASP A 1 8 ? -5.270 7.177 0.392 1.00 0.00 21 ASP A O 16
ATOM 12078 N N . LYS A 1 9 ? -6.313 8.155 2.060 1.00 0.00 22 LYS A N 16
ATOM 12079 C CA . LYS A 1 9 ? -6.467 9.418 1.286 1.00 0.00 22 LYS A CA 16
ATOM 12080 C C . LYS A 1 9 ? -5.231 10.297 1.488 1.00 0.00 22 LYS A C 16
ATOM 12081 O O . LYS A 1 9 ? -5.202 11.444 1.088 1.00 0.00 22 LYS A O 16
ATOM 12100 N N . TYR A 1 10 ? -4.208 9.772 2.104 1.00 0.00 23 TYR A N 16
ATOM 12101 C CA . TYR A 1 10 ? -2.977 10.582 2.327 1.00 0.00 23 TYR A CA 16
ATOM 12102 C C . TYR A 1 10 ? -1.769 9.654 2.465 1.00 0.00 23 TYR A C 16
ATOM 12103 O O . TYR A 1 10 ? -0.838 9.935 3.193 1.00 0.00 23 TYR A O 16
ATOM 12121 N N . VAL A 1 11 ? -1.776 8.548 1.773 1.00 0.00 24 VAL A N 16
ATOM 12122 C CA . VAL A 1 11 ? -0.627 7.605 1.865 1.00 0.00 24 VAL A CA 16
ATOM 12123 C C . VAL A 1 11 ? -0.027 7.396 0.471 1.00 0.00 24 VAL A C 16
ATOM 12124 O O . VAL A 1 11 ? -0.680 6.901 -0.427 1.00 0.00 24 VAL A O 16
ATOM 12137 N N . LYS A 1 12 ? 1.208 7.773 0.279 1.00 0.00 25 LYS A N 16
ATOM 12138 C CA . LYS A 1 12 ? 1.837 7.596 -1.061 1.00 0.00 25 LYS A CA 16
ATOM 12139 C C . LYS A 1 12 ? 2.809 6.415 -1.026 1.00 0.00 25 LYS A C 16
ATOM 12140 O O . LYS A 1 12 ? 3.978 6.571 -0.735 1.00 0.00 25 LYS A O 16
ATOM 12159 N N . GLU A 1 13 ? 2.338 5.237 -1.330 1.00 0.00 26 GLU A N 16
ATOM 12160 C CA . GLU A 1 13 ? 3.240 4.052 -1.325 1.00 0.00 26 GLU A CA 16
ATOM 12161 C C . GLU A 1 13 ? 3.855 3.891 -2.716 1.00 0.00 26 GLU A C 16
ATOM 12162 O O . GLU A 1 13 ? 3.177 3.565 -3.671 1.00 0.00 26 GLU A O 16
ATOM 12174 N N . MET A 1 14 ? 5.132 4.126 -2.845 1.00 0.00 27 MET A N 16
ATOM 12175 C CA . MET A 1 14 ? 5.780 3.995 -4.179 1.00 0.00 27 MET A CA 16
ATOM 12176 C C . MET A 1 14 ? 6.274 2.555 -4.378 1.00 0.00 27 MET A C 16
ATOM 12177 O O . MET A 1 14 ? 6.794 1.946 -3.457 1.00 0.00 27 MET A O 16
ATOM 12191 N N . PRO A 1 15 ? 6.106 2.058 -5.581 1.00 0.00 28 PRO A N 16
ATOM 12192 C CA . PRO A 1 15 ? 6.524 0.691 -5.937 1.00 0.00 28 PRO A CA 16
ATOM 12193 C C . PRO A 1 15 ? 8.047 0.612 -5.996 1.00 0.00 28 PRO A C 16
ATOM 12194 O O . PRO A 1 15 ? 8.622 -0.453 -6.106 1.00 0.00 28 PRO A O 16
ATOM 12205 N N . ASP A 1 16 ? 8.704 1.733 -5.892 1.00 0.00 29 ASP A N 16
ATOM 12206 C CA . ASP A 1 16 ? 10.187 1.727 -5.907 1.00 0.00 29 ASP A CA 16
ATOM 12207 C C . ASP A 1 16 ? 10.677 1.592 -4.464 1.00 0.00 29 ASP A C 16
ATOM 12208 O O . ASP A 1 16 ? 11.806 1.909 -4.152 1.00 0.00 29 ASP A O 16
ATOM 12217 N N . LYS A 1 17 ? 9.815 1.134 -3.586 1.00 0.00 30 LYS A N 16
ATOM 12218 C CA . LYS A 1 17 ? 10.183 0.971 -2.153 1.00 0.00 30 LYS A CA 16
ATOM 12219 C C . LYS A 1 17 ? 10.304 2.346 -1.507 1.00 0.00 30 LYS A C 16
ATOM 12220 O O . LYS A 1 17 ? 11.336 2.712 -0.983 1.00 0.00 30 LYS A O 16
ATOM 12239 N N . THR A 1 18 ? 9.247 3.111 -1.540 1.00 0.00 31 THR A N 16
ATOM 12240 C CA . THR A 1 18 ? 9.288 4.463 -0.926 1.00 0.00 31 THR A CA 16
ATOM 12241 C C . THR A 1 18 ? 7.947 4.759 -0.255 1.00 0.00 31 THR A C 16
ATOM 12242 O O . THR A 1 18 ? 7.041 3.948 -0.272 1.00 0.00 31 THR A O 16
ATOM 12253 N N . PHE A 1 19 ? 7.811 5.913 0.334 1.00 0.00 32 PHE A N 16
ATOM 12254 C CA . PHE A 1 19 ? 6.527 6.261 1.007 1.00 0.00 32 PHE A CA 16
ATOM 12255 C C . PHE A 1 19 ? 6.459 7.775 1.208 1.00 0.00 32 PHE A C 16
ATOM 12256 O O . PHE A 1 19 ? 7.459 8.421 1.456 1.00 0.00 32 PHE A O 16
ATOM 12273 N N . GLU A 1 20 ? 5.293 8.350 1.104 1.00 0.00 33 GLU A N 16
ATOM 12274 C CA . GLU A 1 20 ? 5.176 9.822 1.288 1.00 0.00 33 GLU A CA 16
ATOM 12275 C C . GLU A 1 20 ? 3.798 10.172 1.853 1.00 0.00 33 GLU A C 16
ATOM 12276 O O . GLU A 1 20 ? 2.814 10.213 1.141 1.00 0.00 33 GLU A O 16
ATOM 12288 N N . CYS A 1 21 ? 3.725 10.441 3.128 1.00 0.00 34 CYS A N 16
ATOM 12289 C CA . CYS A 1 21 ? 2.420 10.809 3.742 1.00 0.00 34 CYS A CA 16
ATOM 12290 C C . CYS A 1 21 ? 1.892 12.063 3.038 1.00 0.00 34 CYS A C 16
ATOM 12291 O O . CYS A 1 21 ? 2.387 13.153 3.239 1.00 0.00 34 CYS A O 16
ATOM 12298 N N . LEU A 1 22 ? 0.907 11.911 2.195 1.00 0.00 35 LEU A N 16
ATOM 12299 C CA . LEU A 1 22 ? 0.366 13.088 1.455 1.00 0.00 35 LEU A CA 16
ATOM 12300 C C . LEU A 1 22 ? -0.469 13.977 2.381 1.00 0.00 35 LEU A C 16
ATOM 12301 O O . LEU A 1 22 ? -1.058 14.947 1.946 1.00 0.00 35 LEU A O 16
ATOM 12317 N N . PHE A 1 23 ? -0.534 13.672 3.648 1.00 0.00 36 PHE A N 16
ATOM 12318 C CA . PHE A 1 23 ? -1.340 14.529 4.563 1.00 0.00 36 PHE A CA 16
ATOM 12319 C C . PHE A 1 23 ? -0.825 15.970 4.490 1.00 0.00 36 PHE A C 16
ATOM 12320 O O . PHE A 1 23 ? 0.369 16.195 4.426 1.00 0.00 36 PHE A O 16
ATOM 12337 N N . PRO A 1 24 ? -1.739 16.908 4.503 1.00 0.00 37 PRO A N 16
ATOM 12338 C CA . PRO A 1 24 ? -1.399 18.339 4.438 1.00 0.00 37 PRO A CA 16
ATOM 12339 C C . PRO A 1 24 ? -0.879 18.817 5.789 1.00 0.00 37 PRO A C 16
ATOM 12340 O O . PRO A 1 24 ? -1.619 18.954 6.742 1.00 0.00 37 PRO A O 16
ATOM 12351 N N . GLY A 1 25 ? 0.396 19.057 5.875 1.00 0.00 38 GLY A N 16
ATOM 12352 C CA . GLY A 1 25 ? 0.990 19.506 7.160 1.00 0.00 38 GLY A CA 16
ATOM 12353 C C . GLY A 1 25 ? 2.026 18.472 7.591 1.00 0.00 38 GLY A C 16
ATOM 12354 O O . GLY A 1 25 ? 2.901 18.742 8.388 1.00 0.00 38 GLY A O 16
ATOM 12358 N N . CYS A 1 26 ? 1.932 17.282 7.056 1.00 0.00 39 CYS A N 16
ATOM 12359 C CA . CYS A 1 26 ? 2.913 16.222 7.422 1.00 0.00 39 CYS A CA 16
ATOM 12360 C C . CYS A 1 26 ? 4.307 16.628 6.939 1.00 0.00 39 CYS A C 16
ATOM 12361 O O . CYS A 1 26 ? 4.459 17.525 6.134 1.00 0.00 39 CYS A O 16
ATOM 12368 N N . THR A 1 27 ? 5.326 15.971 7.422 1.00 0.00 40 THR A N 16
ATOM 12369 C CA . THR A 1 27 ? 6.709 16.315 6.986 1.00 0.00 40 THR A CA 16
ATOM 12370 C C . THR A 1 27 ? 7.619 15.101 7.188 1.00 0.00 40 THR A C 16
ATOM 12371 O O . THR A 1 27 ? 8.783 15.235 7.510 1.00 0.00 40 THR A O 16
ATOM 12382 N N . LYS A 1 28 ? 7.099 13.915 7.009 1.00 0.00 41 LYS A N 16
ATOM 12383 C CA . LYS A 1 28 ? 7.942 12.701 7.200 1.00 0.00 41 LYS A CA 16
ATOM 12384 C C . LYS A 1 28 ? 7.701 11.710 6.057 1.00 0.00 41 LYS A C 16
ATOM 12385 O O . LYS A 1 28 ? 6.582 11.480 5.646 1.00 0.00 41 LYS A O 16
ATOM 12404 N N . THR A 1 29 ? 8.747 11.113 5.551 1.00 0.00 42 THR A N 16
ATOM 12405 C CA . THR A 1 29 ? 8.588 10.127 4.446 1.00 0.00 42 THR A CA 16
ATOM 12406 C C . THR A 1 29 ? 9.241 8.806 4.855 1.00 0.00 42 THR A C 16
ATOM 12407 O O . THR A 1 29 ? 10.096 8.769 5.718 1.00 0.00 42 THR A O 16
ATOM 12418 N N . PHE A 1 30 ? 8.842 7.720 4.254 1.00 0.00 43 PHE A N 16
ATOM 12419 C CA . PHE A 1 30 ? 9.442 6.406 4.625 1.00 0.00 43 PHE A CA 16
ATOM 12420 C C . PHE A 1 30 ? 9.716 5.591 3.361 1.00 0.00 43 PHE A C 16
ATOM 12421 O O . PHE A 1 30 ? 9.611 6.088 2.257 1.00 0.00 43 PHE A O 16
ATOM 12438 N N . LYS A 1 31 ? 10.068 4.343 3.510 1.00 0.00 44 LYS A N 16
ATOM 12439 C CA . LYS A 1 31 ? 10.348 3.503 2.311 1.00 0.00 44 LYS A CA 16
ATOM 12440 C C . LYS A 1 31 ? 10.030 2.039 2.620 1.00 0.00 44 LYS A C 16
ATOM 12441 O O . LYS A 1 31 ? 10.518 1.477 3.581 1.00 0.00 44 LYS A O 16
ATOM 12460 N N . ARG A 1 32 ? 9.217 1.417 1.810 1.00 0.00 45 ARG A N 16
ATOM 12461 C CA . ARG A 1 32 ? 8.866 -0.012 2.050 1.00 0.00 45 ARG A CA 16
ATOM 12462 C C . ARG A 1 32 ? 8.604 -0.231 3.540 1.00 0.00 45 ARG A C 16
ATOM 12463 O O . ARG A 1 32 ? 9.507 -0.516 4.303 1.00 0.00 45 ARG A O 16
ATOM 12484 N N . ARG A 1 33 ? 7.377 -0.101 3.964 1.00 0.00 46 ARG A N 16
ATOM 12485 C CA . ARG A 1 33 ? 7.066 -0.302 5.407 1.00 0.00 46 ARG A CA 16
ATOM 12486 C C . ARG A 1 33 ? 5.584 -0.010 5.658 1.00 0.00 46 ARG A C 16
ATOM 12487 O O . ARG A 1 33 ? 4.974 0.792 4.979 1.00 0.00 46 ARG A O 16
ATOM 12508 N N . TYR A 1 34 ? 5.002 -0.656 6.631 1.00 0.00 47 TYR A N 16
ATOM 12509 C CA . TYR A 1 34 ? 3.562 -0.418 6.933 1.00 0.00 47 TYR A CA 16
ATOM 12510 C C . TYR A 1 34 ? 3.453 0.180 8.326 1.00 0.00 47 TYR A C 16
ATOM 12511 O O . TYR A 1 34 ? 2.470 -0.002 9.016 1.00 0.00 47 TYR A O 16
ATOM 12529 N N . ASN A 1 35 ? 4.456 0.885 8.756 1.00 0.00 48 ASN A N 16
ATOM 12530 C CA . ASN A 1 35 ? 4.400 1.478 10.108 1.00 0.00 48 ASN A CA 16
ATOM 12531 C C . ASN A 1 35 ? 4.114 2.970 9.975 1.00 0.00 48 ASN A C 16
ATOM 12532 O O . ASN A 1 35 ? 3.656 3.619 10.896 1.00 0.00 48 ASN A O 16
ATOM 12543 N N . ILE A 1 36 ? 4.372 3.513 8.820 1.00 0.00 49 ILE A N 16
ATOM 12544 C CA . ILE A 1 36 ? 4.108 4.963 8.609 1.00 0.00 49 ILE A CA 16
ATOM 12545 C C . ILE A 1 36 ? 2.593 5.159 8.516 1.00 0.00 49 ILE A C 16
ATOM 12546 O O . ILE A 1 36 ? 2.065 6.189 8.883 1.00 0.00 49 ILE A O 16
ATOM 12562 N N . ARG A 1 37 ? 1.889 4.166 8.040 1.00 0.00 50 ARG A N 16
ATOM 12563 C CA . ARG A 1 37 ? 0.412 4.293 7.943 1.00 0.00 50 ARG A CA 16
ATOM 12564 C C . ARG A 1 37 ? -0.139 4.562 9.341 1.00 0.00 50 ARG A C 16
ATOM 12565 O O . ARG A 1 37 ? -0.983 5.414 9.535 1.00 0.00 50 ARG A O 16
ATOM 12586 N N . SER A 1 38 ? 0.353 3.855 10.322 1.00 0.00 51 SER A N 16
ATOM 12587 C CA . SER A 1 38 ? -0.124 4.086 11.710 1.00 0.00 51 SER A CA 16
ATOM 12588 C C . SER A 1 38 ? 0.290 5.495 12.129 1.00 0.00 51 SER A C 16
ATOM 12589 O O . SER A 1 38 ? -0.457 6.213 12.764 1.00 0.00 51 SER A O 16
ATOM 12597 N N . HIS A 1 39 ? 1.474 5.899 11.760 1.00 0.00 52 HIS A N 16
ATOM 12598 C CA . HIS A 1 39 ? 1.935 7.269 12.119 1.00 0.00 52 HIS A CA 16
ATOM 12599 C C . HIS A 1 39 ? 0.842 8.261 11.725 1.00 0.00 52 HIS A C 16
ATOM 12600 O O . HIS A 1 39 ? 0.503 9.161 12.468 1.00 0.00 52 HIS A O 16
ATOM 12614 N N . ILE A 1 40 ? 0.286 8.098 10.562 1.00 0.00 53 ILE A N 16
ATOM 12615 C CA . ILE A 1 40 ? -0.786 9.022 10.121 1.00 0.00 53 ILE A CA 16
ATOM 12616 C C . ILE A 1 40 ? -1.955 8.909 11.089 1.00 0.00 53 ILE A C 16
ATOM 12617 O O . ILE A 1 40 ? -2.312 9.854 11.761 1.00 0.00 53 ILE A O 16
ATOM 12633 N N . GLN A 1 41 ? -2.546 7.747 11.159 1.00 0.00 54 GLN A N 16
ATOM 12634 C CA . GLN A 1 41 ? -3.700 7.538 12.074 1.00 0.00 54 GLN A CA 16
ATOM 12635 C C . GLN A 1 41 ? -3.458 8.279 13.382 1.00 0.00 54 GLN A C 16
ATOM 12636 O O . GLN A 1 41 ? -4.386 8.716 14.036 1.00 0.00 54 GLN A O 16
ATOM 12650 N N . THR A 1 42 ? -2.226 8.441 13.774 1.00 0.00 55 THR A N 16
ATOM 12651 C CA . THR A 1 42 ? -1.969 9.173 15.039 1.00 0.00 55 THR A CA 16
ATOM 12652 C C . THR A 1 42 ? -2.113 10.665 14.777 1.00 0.00 55 THR A C 16
ATOM 12653 O O . THR A 1 42 ? -2.801 11.367 15.492 1.00 0.00 55 THR A O 16
ATOM 12664 N N . HIS A 1 43 ? -1.483 11.161 13.753 1.00 0.00 56 HIS A N 16
ATOM 12665 C CA . HIS A 1 43 ? -1.605 12.599 13.453 1.00 0.00 56 HIS A CA 16
ATOM 12666 C C . HIS A 1 43 ? -2.735 12.802 12.446 1.00 0.00 56 HIS A C 16
ATOM 12667 O O . HIS A 1 43 ? -2.830 13.814 11.781 1.00 0.00 56 HIS A O 16
ATOM 12681 N N . LEU A 1 44 ? -3.626 11.843 12.381 1.00 0.00 57 LEU A N 16
ATOM 12682 C CA . LEU A 1 44 ? -4.802 11.954 11.480 1.00 0.00 57 LEU A CA 16
ATOM 12683 C C . LEU A 1 44 ? -6.073 11.792 12.320 1.00 0.00 57 LEU A C 16
ATOM 12684 O O . LEU A 1 44 ? -7.117 12.319 11.988 1.00 0.00 57 LEU A O 16
ATOM 12700 N N . GLU A 1 45 ? -5.997 11.067 13.412 1.00 0.00 58 GLU A N 16
ATOM 12701 C CA . GLU A 1 45 ? -7.205 10.882 14.262 1.00 0.00 58 GLU A CA 16
ATOM 12702 C C . GLU A 1 45 ? -7.279 12.008 15.296 1.00 0.00 58 GLU A C 16
ATOM 12703 O O . GLU A 1 45 ? -8.306 12.630 15.479 1.00 0.00 58 GLU A O 16
ATOM 12715 N N . ASP A 1 46 ? -6.196 12.273 15.974 1.00 0.00 59 ASP A N 16
ATOM 12716 C CA . ASP A 1 46 ? -6.204 13.357 16.997 1.00 0.00 59 ASP A CA 16
ATOM 12717 C C . ASP A 1 46 ? -4.868 13.363 17.742 1.00 0.00 59 ASP A C 16
ATOM 12718 O O . ASP A 1 46 ? -4.649 12.585 18.649 1.00 0.00 59 ASP A O 16
ATOM 12727 N N . ARG A 1 47 ? -3.972 14.234 17.365 1.00 0.00 60 ARG A N 16
ATOM 12728 C CA . ARG A 1 47 ? -2.652 14.288 18.053 1.00 0.00 60 ARG A CA 16
ATOM 12729 C C . ARG A 1 47 ? -2.854 14.667 19.520 1.00 0.00 60 ARG A C 16
ATOM 12730 O O . ARG A 1 47 ? -3.446 13.878 20.239 1.00 0.00 60 ARG A O 16
ATOM 12753 N N . THR A 1 1 ? -10.705 1.369 13.839 1.00 0.00 14 THR A N 17
ATOM 12754 C CA . THR A 1 1 ? -10.533 2.846 13.939 1.00 0.00 14 THR A CA 17
ATOM 12755 C C . THR A 1 1 ? -10.693 3.473 12.554 1.00 0.00 14 THR A C 17
ATOM 12756 O O . THR A 1 1 ? -9.837 4.196 12.085 1.00 0.00 14 THR A O 17
ATOM 12769 N N . LEU A 1 2 ? -11.787 3.202 11.893 1.00 0.00 15 LEU A N 17
ATOM 12770 C CA . LEU A 1 2 ? -12.002 3.783 10.538 1.00 0.00 15 LEU A CA 17
ATOM 12771 C C . LEU A 1 2 ? -10.918 3.272 9.584 1.00 0.00 15 LEU A C 17
ATOM 12772 O O . LEU A 1 2 ? -9.875 3.881 9.451 1.00 0.00 15 LEU A O 17
ATOM 12788 N N . PRO A 1 3 ? -11.200 2.163 8.947 1.00 0.00 16 PRO A N 17
ATOM 12789 C CA . PRO A 1 3 ? -10.270 1.534 7.993 1.00 0.00 16 PRO A CA 17
ATOM 12790 C C . PRO A 1 3 ? -10.306 2.265 6.646 1.00 0.00 16 PRO A C 17
ATOM 12791 O O . PRO A 1 3 ? -11.354 2.657 6.175 1.00 0.00 16 PRO A O 17
ATOM 12802 N N . ARG A 1 4 ? -9.162 2.443 6.032 1.00 0.00 17 ARG A N 17
ATOM 12803 C CA . ARG A 1 4 ? -9.093 3.144 4.711 1.00 0.00 17 ARG A CA 17
ATOM 12804 C C . ARG A 1 4 ? -10.139 4.260 4.642 1.00 0.00 17 ARG A C 17
ATOM 12805 O O . ARG A 1 4 ? -10.750 4.489 3.616 1.00 0.00 17 ARG A O 17
ATOM 12826 N N . GLY A 1 5 ? -10.351 4.956 5.725 1.00 0.00 18 GLY A N 17
ATOM 12827 C CA . GLY A 1 5 ? -11.359 6.054 5.718 1.00 0.00 18 GLY A CA 17
ATOM 12828 C C . GLY A 1 5 ? -10.652 7.403 5.578 1.00 0.00 18 GLY A C 17
ATOM 12829 O O . GLY A 1 5 ? -11.252 8.448 5.729 1.00 0.00 18 GLY A O 17
ATOM 12833 N N . SER A 1 6 ? -9.379 7.391 5.290 1.00 0.00 19 SER A N 17
ATOM 12834 C CA . SER A 1 6 ? -8.638 8.676 5.141 1.00 0.00 19 SER A CA 17
ATOM 12835 C C . SER A 1 6 ? -7.135 8.397 5.078 1.00 0.00 19 SER A C 17
ATOM 12836 O O . SER A 1 6 ? -6.379 9.143 4.487 1.00 0.00 19 SER A O 17
ATOM 12844 N N . ILE A 1 7 ? -6.694 7.326 5.681 1.00 0.00 20 ILE A N 17
ATOM 12845 C CA . ILE A 1 7 ? -5.238 7.002 5.650 1.00 0.00 20 ILE A CA 17
ATOM 12846 C C . ILE A 1 7 ? -4.817 6.699 4.214 1.00 0.00 20 ILE A C 17
ATOM 12847 O O . ILE A 1 7 ? -3.737 7.050 3.783 1.00 0.00 20 ILE A O 17
ATOM 12863 N N . ASP A 1 8 ? -5.665 6.047 3.470 1.00 0.00 21 ASP A N 17
ATOM 12864 C CA . ASP A 1 8 ? -5.319 5.719 2.059 1.00 0.00 21 ASP A CA 17
ATOM 12865 C C . ASP A 1 8 ? -5.315 6.999 1.223 1.00 0.00 21 ASP A C 17
ATOM 12866 O O . ASP A 1 8 ? -4.690 7.071 0.183 1.00 0.00 21 ASP A O 17
ATOM 12875 N N . LYS A 1 9 ? -6.007 8.012 1.666 1.00 0.00 22 LYS A N 17
ATOM 12876 C CA . LYS A 1 9 ? -6.038 9.285 0.895 1.00 0.00 22 LYS A CA 17
ATOM 12877 C C . LYS A 1 9 ? -4.786 10.106 1.214 1.00 0.00 22 LYS A C 17
ATOM 12878 O O . LYS A 1 9 ? -4.587 11.180 0.681 1.00 0.00 22 LYS A O 17
ATOM 12897 N N . TYR A 1 10 ? -3.940 9.612 2.077 1.00 0.00 23 TYR A N 17
ATOM 12898 C CA . TYR A 1 10 ? -2.705 10.368 2.423 1.00 0.00 23 TYR A CA 17
ATOM 12899 C C . TYR A 1 10 ? -1.531 9.396 2.550 1.00 0.00 23 TYR A C 17
ATOM 12900 O O . TYR A 1 10 ? -0.628 9.596 3.338 1.00 0.00 23 TYR A O 17
ATOM 12918 N N . VAL A 1 11 ? -1.536 8.343 1.777 1.00 0.00 24 VAL A N 17
ATOM 12919 C CA . VAL A 1 11 ? -0.420 7.357 1.852 1.00 0.00 24 VAL A CA 17
ATOM 12920 C C . VAL A 1 11 ? 0.181 7.161 0.457 1.00 0.00 24 VAL A C 17
ATOM 12921 O O . VAL A 1 11 ? -0.360 6.453 -0.368 1.00 0.00 24 VAL A O 17
ATOM 12934 N N . LYS A 1 12 ? 1.298 7.783 0.188 1.00 0.00 25 LYS A N 17
ATOM 12935 C CA . LYS A 1 12 ? 1.933 7.632 -1.152 1.00 0.00 25 LYS A CA 17
ATOM 12936 C C . LYS A 1 12 ? 2.852 6.411 -1.145 1.00 0.00 25 LYS A C 17
ATOM 12937 O O . LYS A 1 12 ? 4.036 6.515 -0.894 1.00 0.00 25 LYS A O 17
ATOM 12956 N N . GLU A 1 13 ? 2.318 5.253 -1.418 1.00 0.00 26 GLU A N 17
ATOM 12957 C CA . GLU A 1 13 ? 3.162 4.025 -1.424 1.00 0.00 26 GLU A CA 17
ATOM 12958 C C . GLU A 1 13 ? 3.775 3.833 -2.814 1.00 0.00 26 GLU A C 17
ATOM 12959 O O . GLU A 1 13 ? 3.105 3.440 -3.748 1.00 0.00 26 GLU A O 17
ATOM 12971 N N . MET A 1 14 ? 5.043 4.104 -2.958 1.00 0.00 27 MET A N 17
ATOM 12972 C CA . MET A 1 14 ? 5.695 3.934 -4.286 1.00 0.00 27 MET A CA 17
ATOM 12973 C C . MET A 1 14 ? 6.198 2.492 -4.425 1.00 0.00 27 MET A C 17
ATOM 12974 O O . MET A 1 14 ? 6.692 1.915 -3.472 1.00 0.00 27 MET A O 17
ATOM 12988 N N . PRO A 1 15 ? 6.060 1.952 -5.612 1.00 0.00 28 PRO A N 17
ATOM 12989 C CA . PRO A 1 15 ? 6.487 0.574 -5.906 1.00 0.00 28 PRO A CA 17
ATOM 12990 C C . PRO A 1 15 ? 8.011 0.490 -5.952 1.00 0.00 28 PRO A C 17
ATOM 12991 O O . PRO A 1 15 ? 8.583 -0.581 -6.000 1.00 0.00 28 PRO A O 17
ATOM 13002 N N . ASP A 1 16 ? 8.673 1.612 -5.912 1.00 0.00 29 ASP A N 17
ATOM 13003 C CA . ASP A 1 16 ? 10.158 1.593 -5.926 1.00 0.00 29 ASP A CA 17
ATOM 13004 C C . ASP A 1 16 ? 10.655 1.489 -4.482 1.00 0.00 29 ASP A C 17
ATOM 13005 O O . ASP A 1 16 ? 11.814 1.711 -4.203 1.00 0.00 29 ASP A O 17
ATOM 13014 N N . LYS A 1 17 ? 9.770 1.161 -3.569 1.00 0.00 30 LYS A N 17
ATOM 13015 C CA . LYS A 1 17 ? 10.149 1.042 -2.139 1.00 0.00 30 LYS A CA 17
ATOM 13016 C C . LYS A 1 17 ? 10.200 2.437 -1.526 1.00 0.00 30 LYS A C 17
ATOM 13017 O O . LYS A 1 17 ? 11.222 2.876 -1.037 1.00 0.00 30 LYS A O 17
ATOM 13036 N N . THR A 1 18 ? 9.104 3.143 -1.560 1.00 0.00 31 THR A N 17
ATOM 13037 C CA . THR A 1 18 ? 9.094 4.513 -0.991 1.00 0.00 31 THR A CA 17
ATOM 13038 C C . THR A 1 18 ? 7.758 4.785 -0.296 1.00 0.00 31 THR A C 17
ATOM 13039 O O . THR A 1 18 ? 6.846 3.984 -0.339 1.00 0.00 31 THR A O 17
ATOM 13050 N N . PHE A 1 19 ? 7.641 5.915 0.347 1.00 0.00 32 PHE A N 17
ATOM 13051 C CA . PHE A 1 19 ? 6.373 6.256 1.053 1.00 0.00 32 PHE A CA 17
ATOM 13052 C C . PHE A 1 19 ? 6.317 7.770 1.268 1.00 0.00 32 PHE A C 17
ATOM 13053 O O . PHE A 1 19 ? 7.321 8.401 1.532 1.00 0.00 32 PHE A O 17
ATOM 13070 N N . GLU A 1 20 ? 5.160 8.363 1.156 1.00 0.00 33 GLU A N 17
ATOM 13071 C CA . GLU A 1 20 ? 5.069 9.838 1.354 1.00 0.00 33 GLU A CA 17
ATOM 13072 C C . GLU A 1 20 ? 3.718 10.206 1.971 1.00 0.00 33 GLU A C 17
ATOM 13073 O O . GLU A 1 20 ? 2.724 10.332 1.284 1.00 0.00 33 GLU A O 17
ATOM 13085 N N . CYS A 1 21 ? 3.680 10.400 3.261 1.00 0.00 34 CYS A N 17
ATOM 13086 C CA . CYS A 1 21 ? 2.402 10.783 3.925 1.00 0.00 34 CYS A CA 17
ATOM 13087 C C . CYS A 1 21 ? 1.894 12.075 3.281 1.00 0.00 34 CYS A C 17
ATOM 13088 O O . CYS A 1 21 ? 2.387 13.151 3.553 1.00 0.00 34 CYS A O 17
ATOM 13095 N N . LEU A 1 22 ? 0.929 11.975 2.407 1.00 0.00 35 LEU A N 17
ATOM 13096 C CA . LEU A 1 22 ? 0.412 13.193 1.722 1.00 0.00 35 LEU A CA 17
ATOM 13097 C C . LEU A 1 22 ? -0.467 14.016 2.667 1.00 0.00 35 LEU A C 17
ATOM 13098 O O . LEU A 1 22 ? -1.047 15.007 2.269 1.00 0.00 35 LEU A O 17
ATOM 13114 N N . PHE A 1 23 ? -0.574 13.635 3.909 1.00 0.00 36 PHE A N 17
ATOM 13115 C CA . PHE A 1 23 ? -1.419 14.433 4.840 1.00 0.00 36 PHE A CA 17
ATOM 13116 C C . PHE A 1 23 ? -0.944 15.889 4.806 1.00 0.00 36 PHE A C 17
ATOM 13117 O O . PHE A 1 23 ? 0.241 16.145 4.725 1.00 0.00 36 PHE A O 17
ATOM 13134 N N . PRO A 1 24 ? -1.879 16.802 4.862 1.00 0.00 37 PRO A N 17
ATOM 13135 C CA . PRO A 1 24 ? -1.573 18.242 4.832 1.00 0.00 37 PRO A CA 17
ATOM 13136 C C . PRO A 1 24 ? -1.003 18.693 6.175 1.00 0.00 37 PRO A C 17
ATOM 13137 O O . PRO A 1 24 ? -1.695 18.760 7.171 1.00 0.00 37 PRO A O 17
ATOM 13148 N N . GLY A 1 25 ? 0.264 18.990 6.206 1.00 0.00 38 GLY A N 17
ATOM 13149 C CA . GLY A 1 25 ? 0.906 19.419 7.476 1.00 0.00 38 GLY A CA 17
ATOM 13150 C C . GLY A 1 25 ? 2.025 18.432 7.801 1.00 0.00 38 GLY A C 17
ATOM 13151 O O . GLY A 1 25 ? 2.917 18.714 8.576 1.00 0.00 38 GLY A O 17
ATOM 13155 N N . CYS A 1 26 ? 1.981 17.269 7.204 1.00 0.00 39 CYS A N 17
ATOM 13156 C CA . CYS A 1 26 ? 3.036 16.251 7.463 1.00 0.00 39 CYS A CA 17
ATOM 13157 C C . CYS A 1 26 ? 4.339 16.675 6.780 1.00 0.00 39 CYS A C 17
ATOM 13158 O O . CYS A 1 26 ? 4.362 17.581 5.971 1.00 0.00 39 CYS A O 17
ATOM 13165 N N . THR A 1 27 ? 5.422 16.018 7.094 1.00 0.00 40 THR A N 17
ATOM 13166 C CA . THR A 1 27 ? 6.721 16.375 6.459 1.00 0.00 40 THR A CA 17
ATOM 13167 C C . THR A 1 27 ? 7.692 15.202 6.604 1.00 0.00 40 THR A C 17
ATOM 13168 O O . THR A 1 27 ? 8.895 15.378 6.617 1.00 0.00 40 THR A O 17
ATOM 13179 N N . LYS A 1 28 ? 7.182 14.006 6.718 1.00 0.00 41 LYS A N 17
ATOM 13180 C CA . LYS A 1 28 ? 8.081 12.827 6.868 1.00 0.00 41 LYS A CA 17
ATOM 13181 C C . LYS A 1 28 ? 7.782 11.802 5.772 1.00 0.00 41 LYS A C 17
ATOM 13182 O O . LYS A 1 28 ? 6.644 11.557 5.428 1.00 0.00 41 LYS A O 17
ATOM 13201 N N . THR A 1 29 ? 8.802 11.195 5.226 1.00 0.00 42 THR A N 17
ATOM 13202 C CA . THR A 1 29 ? 8.588 10.177 4.160 1.00 0.00 42 THR A CA 17
ATOM 13203 C C . THR A 1 29 ? 9.299 8.883 4.554 1.00 0.00 42 THR A C 17
ATOM 13204 O O . THR A 1 29 ? 10.319 8.904 5.216 1.00 0.00 42 THR A O 17
ATOM 13215 N N . PHE A 1 30 ? 8.770 7.754 4.168 1.00 0.00 43 PHE A N 17
ATOM 13216 C CA . PHE A 1 30 ? 9.424 6.468 4.538 1.00 0.00 43 PHE A CA 17
ATOM 13217 C C . PHE A 1 30 ? 9.626 5.615 3.284 1.00 0.00 43 PHE A C 17
ATOM 13218 O O . PHE A 1 30 ? 9.355 6.044 2.179 1.00 0.00 43 PHE A O 17
ATOM 13235 N N . LYS A 1 31 ? 10.105 4.410 3.442 1.00 0.00 44 LYS A N 17
ATOM 13236 C CA . LYS A 1 31 ? 10.326 3.537 2.255 1.00 0.00 44 LYS A CA 17
ATOM 13237 C C . LYS A 1 31 ? 9.883 2.108 2.575 1.00 0.00 44 LYS A C 17
ATOM 13238 O O . LYS A 1 31 ? 10.367 1.491 3.503 1.00 0.00 44 LYS A O 17
ATOM 13257 N N . ARG A 1 32 ? 8.967 1.577 1.808 1.00 0.00 45 ARG A N 17
ATOM 13258 C CA . ARG A 1 32 ? 8.486 0.187 2.059 1.00 0.00 45 ARG A CA 17
ATOM 13259 C C . ARG A 1 32 ? 8.322 -0.041 3.561 1.00 0.00 45 ARG A C 17
ATOM 13260 O O . ARG A 1 32 ? 9.054 -0.798 4.169 1.00 0.00 45 ARG A O 17
ATOM 13281 N N . ARG A 1 33 ? 7.367 0.608 4.169 1.00 0.00 46 ARG A N 17
ATOM 13282 C CA . ARG A 1 33 ? 7.160 0.427 5.633 1.00 0.00 46 ARG A CA 17
ATOM 13283 C C . ARG A 1 33 ? 5.669 0.522 5.957 1.00 0.00 46 ARG A C 17
ATOM 13284 O O . ARG A 1 33 ? 4.979 1.412 5.502 1.00 0.00 46 ARG A O 17
ATOM 13305 N N . TYR A 1 34 ? 5.168 -0.387 6.748 1.00 0.00 47 TYR A N 17
ATOM 13306 C CA . TYR A 1 34 ? 3.722 -0.347 7.111 1.00 0.00 47 TYR A CA 17
ATOM 13307 C C . TYR A 1 34 ? 3.594 0.264 8.497 1.00 0.00 47 TYR A C 17
ATOM 13308 O O . TYR A 1 34 ? 2.599 0.098 9.173 1.00 0.00 47 TYR A O 17
ATOM 13326 N N . ASN A 1 35 ? 4.598 0.966 8.933 1.00 0.00 48 ASN A N 17
ATOM 13327 C CA . ASN A 1 35 ? 4.532 1.576 10.278 1.00 0.00 48 ASN A CA 17
ATOM 13328 C C . ASN A 1 35 ? 4.159 3.047 10.132 1.00 0.00 48 ASN A C 17
ATOM 13329 O O . ASN A 1 35 ? 3.683 3.681 11.055 1.00 0.00 48 ASN A O 17
ATOM 13340 N N . ILE A 1 36 ? 4.364 3.592 8.966 1.00 0.00 49 ILE A N 17
ATOM 13341 C CA . ILE A 1 36 ? 4.013 5.022 8.751 1.00 0.00 49 ILE A CA 17
ATOM 13342 C C . ILE A 1 36 ? 2.486 5.136 8.696 1.00 0.00 49 ILE A C 17
ATOM 13343 O O . ILE A 1 36 ? 1.913 6.140 9.071 1.00 0.00 49 ILE A O 17
ATOM 13359 N N . ARG A 1 37 ? 1.823 4.102 8.248 1.00 0.00 50 ARG A N 17
ATOM 13360 C CA . ARG A 1 37 ? 0.337 4.146 8.192 1.00 0.00 50 ARG A CA 17
ATOM 13361 C C . ARG A 1 37 ? -0.185 4.480 9.587 1.00 0.00 50 ARG A C 17
ATOM 13362 O O . ARG A 1 37 ? -0.990 5.372 9.765 1.00 0.00 50 ARG A O 17
ATOM 13383 N N . SER A 1 38 ? 0.286 3.779 10.582 1.00 0.00 51 SER A N 17
ATOM 13384 C CA . SER A 1 38 ? -0.165 4.068 11.969 1.00 0.00 51 SER A CA 17
ATOM 13385 C C . SER A 1 38 ? 0.272 5.485 12.331 1.00 0.00 51 SER A C 17
ATOM 13386 O O . SER A 1 38 ? -0.436 6.216 12.995 1.00 0.00 51 SER A O 17
ATOM 13394 N N . HIS A 1 39 ? 1.433 5.880 11.886 1.00 0.00 52 HIS A N 17
ATOM 13395 C CA . HIS A 1 39 ? 1.919 7.255 12.188 1.00 0.00 52 HIS A CA 17
ATOM 13396 C C . HIS A 1 39 ? 0.846 8.253 11.760 1.00 0.00 52 HIS A C 17
ATOM 13397 O O . HIS A 1 39 ? 0.595 9.236 12.427 1.00 0.00 52 HIS A O 17
ATOM 13411 N N . ILE A 1 40 ? 0.216 8.008 10.653 1.00 0.00 53 ILE A N 17
ATOM 13412 C CA . ILE A 1 40 ? -0.836 8.942 10.187 1.00 0.00 53 ILE A CA 17
ATOM 13413 C C . ILE A 1 40 ? -2.020 8.847 11.140 1.00 0.00 53 ILE A C 17
ATOM 13414 O O . ILE A 1 40 ? -2.389 9.801 11.791 1.00 0.00 53 ILE A O 17
ATOM 13430 N N . GLN A 1 41 ? -2.610 7.694 11.225 1.00 0.00 54 GLN A N 17
ATOM 13431 C CA . GLN A 1 41 ? -3.777 7.511 12.126 1.00 0.00 54 GLN A CA 17
ATOM 13432 C C . GLN A 1 41 ? -3.526 8.200 13.462 1.00 0.00 54 GLN A C 17
ATOM 13433 O O . GLN A 1 41 ? -4.452 8.632 14.120 1.00 0.00 54 GLN A O 17
ATOM 13447 N N . THR A 1 42 ? -2.298 8.314 13.887 1.00 0.00 55 THR A N 17
ATOM 13448 C CA . THR A 1 42 ? -2.063 8.985 15.191 1.00 0.00 55 THR A CA 17
ATOM 13449 C C . THR A 1 42 ? -2.066 10.499 14.987 1.00 0.00 55 THR A C 17
ATOM 13450 O O . THR A 1 42 ? -2.608 11.240 15.785 1.00 0.00 55 THR A O 17
ATOM 13461 N N . HIS A 1 43 ? -1.480 10.968 13.926 1.00 0.00 56 HIS A N 17
ATOM 13462 C CA . HIS A 1 43 ? -1.471 12.423 13.683 1.00 0.00 56 HIS A CA 17
ATOM 13463 C C . HIS A 1 43 ? -2.564 12.768 12.672 1.00 0.00 56 HIS A C 17
ATOM 13464 O O . HIS A 1 43 ? -2.580 13.826 12.076 1.00 0.00 56 HIS A O 17
ATOM 13478 N N . LEU A 1 44 ? -3.516 11.879 12.523 1.00 0.00 57 LEU A N 17
ATOM 13479 C CA . LEU A 1 44 ? -4.659 12.136 11.607 1.00 0.00 57 LEU A CA 17
ATOM 13480 C C . LEU A 1 44 ? -5.969 11.879 12.363 1.00 0.00 57 LEU A C 17
ATOM 13481 O O . LEU A 1 44 ? -7.004 12.417 12.019 1.00 0.00 57 LEU A O 17
ATOM 13497 N N . GLU A 1 45 ? -5.941 11.064 13.394 1.00 0.00 58 GLU A N 17
ATOM 13498 C CA . GLU A 1 45 ? -7.191 10.793 14.155 1.00 0.00 58 GLU A CA 17
ATOM 13499 C C . GLU A 1 45 ? -7.372 11.860 15.238 1.00 0.00 58 GLU A C 17
ATOM 13500 O O . GLU A 1 45 ? -8.248 12.698 15.156 1.00 0.00 58 GLU A O 17
ATOM 13512 N N . ASP A 1 46 ? -6.552 11.834 16.253 1.00 0.00 59 ASP A N 17
ATOM 13513 C CA . ASP A 1 46 ? -6.677 12.846 17.341 1.00 0.00 59 ASP A CA 17
ATOM 13514 C C . ASP A 1 46 ? -5.377 12.890 18.147 1.00 0.00 59 ASP A C 17
ATOM 13515 O O . ASP A 1 46 ? -5.389 12.986 19.358 1.00 0.00 59 ASP A O 17
ATOM 13524 N N . ARG A 1 47 ? -4.256 12.821 17.483 1.00 0.00 60 ARG A N 17
ATOM 13525 C CA . ARG A 1 47 ? -2.956 12.859 18.210 1.00 0.00 60 ARG A CA 17
ATOM 13526 C C . ARG A 1 47 ? -3.029 11.942 19.433 1.00 0.00 60 ARG A C 17
ATOM 13527 O O . ARG A 1 47 ? -2.542 12.340 20.478 1.00 0.00 60 ARG A O 17
ATOM 13550 N N . THR A 1 1 ? -13.217 1.539 16.279 1.00 0.00 14 THR A N 18
ATOM 13551 C CA . THR A 1 1 ? -12.083 1.533 15.312 1.00 0.00 14 THR A CA 18
ATOM 13552 C C . THR A 1 1 ? -12.535 2.157 13.991 1.00 0.00 14 THR A C 18
ATOM 13553 O O . THR A 1 1 ? -13.412 1.649 13.322 1.00 0.00 14 THR A O 18
ATOM 13566 N N . LEU A 1 2 ? -11.942 3.255 13.610 1.00 0.00 15 LEU A N 18
ATOM 13567 C CA . LEU A 1 2 ? -12.337 3.912 12.333 1.00 0.00 15 LEU A CA 18
ATOM 13568 C C . LEU A 1 2 ? -11.907 3.030 11.152 1.00 0.00 15 LEU A C 18
ATOM 13569 O O . LEU A 1 2 ? -10.730 2.807 10.952 1.00 0.00 15 LEU A O 18
ATOM 13585 N N . PRO A 1 3 ? -12.872 2.554 10.403 1.00 0.00 16 PRO A N 18
ATOM 13586 C CA . PRO A 1 3 ? -12.614 1.693 9.235 1.00 0.00 16 PRO A CA 18
ATOM 13587 C C . PRO A 1 3 ? -12.150 2.538 8.044 1.00 0.00 16 PRO A C 18
ATOM 13588 O O . PRO A 1 3 ? -12.923 3.254 7.440 1.00 0.00 16 PRO A O 18
ATOM 13599 N N . ARG A 1 4 ? -10.892 2.459 7.703 1.00 0.00 17 ARG A N 18
ATOM 13600 C CA . ARG A 1 4 ? -10.382 3.258 6.553 1.00 0.00 17 ARG A CA 18
ATOM 13601 C C . ARG A 1 4 ? -10.846 4.709 6.694 1.00 0.00 17 ARG A C 18
ATOM 13602 O O . ARG A 1 4 ? -11.506 5.247 5.827 1.00 0.00 17 ARG A O 18
ATOM 13623 N N . GLY A 1 5 ? -10.506 5.347 7.781 1.00 0.00 18 GLY A N 18
ATOM 13624 C CA . GLY A 1 5 ? -10.929 6.762 7.976 1.00 0.00 18 GLY A CA 18
ATOM 13625 C C . GLY A 1 5 ? -10.431 7.613 6.807 1.00 0.00 18 GLY A C 18
ATOM 13626 O O . GLY A 1 5 ? -11.190 8.316 6.170 1.00 0.00 18 GLY A O 18
ATOM 13630 N N . SER A 1 6 ? -9.159 7.556 6.520 1.00 0.00 19 SER A N 18
ATOM 13631 C CA . SER A 1 6 ? -8.613 8.363 5.392 1.00 0.00 19 SER A CA 18
ATOM 13632 C C . SER A 1 6 ? -7.108 8.114 5.268 1.00 0.00 19 SER A C 18
ATOM 13633 O O . SER A 1 6 ? -6.354 8.991 4.899 1.00 0.00 19 SER A O 18
ATOM 13641 N N . ILE A 1 7 ? -6.666 6.924 5.572 1.00 0.00 20 ILE A N 18
ATOM 13642 C CA . ILE A 1 7 ? -5.211 6.623 5.470 1.00 0.00 20 ILE A CA 18
ATOM 13643 C C . ILE A 1 7 ? -4.851 6.339 4.012 1.00 0.00 20 ILE A C 18
ATOM 13644 O O . ILE A 1 7 ? -3.774 6.663 3.552 1.00 0.00 20 ILE A O 18
ATOM 13660 N N . ASP A 1 8 ? -5.745 5.734 3.283 1.00 0.00 21 ASP A N 18
ATOM 13661 C CA . ASP A 1 8 ? -5.457 5.427 1.853 1.00 0.00 21 ASP A CA 18
ATOM 13662 C C . ASP A 1 8 ? -5.452 6.725 1.044 1.00 0.00 21 ASP A C 18
ATOM 13663 O O . ASP A 1 8 ? -4.889 6.796 -0.030 1.00 0.00 21 ASP A O 18
ATOM 13672 N N . LYS A 1 9 ? -6.076 7.753 1.550 1.00 0.00 22 LYS A N 18
ATOM 13673 C CA . LYS A 1 9 ? -6.106 9.045 0.809 1.00 0.00 22 LYS A CA 18
ATOM 13674 C C . LYS A 1 9 ? -4.941 9.924 1.269 1.00 0.00 22 LYS A C 18
ATOM 13675 O O . LYS A 1 9 ? -4.895 11.106 0.989 1.00 0.00 22 LYS A O 18
ATOM 13694 N N . TYR A 1 10 ? -3.998 9.359 1.972 1.00 0.00 23 TYR A N 18
ATOM 13695 C CA . TYR A 1 10 ? -2.841 10.169 2.445 1.00 0.00 23 TYR A CA 18
ATOM 13696 C C . TYR A 1 10 ? -1.614 9.270 2.609 1.00 0.00 23 TYR A C 18
ATOM 13697 O O . TYR A 1 10 ? -0.734 9.542 3.402 1.00 0.00 23 TYR A O 18
ATOM 13715 N N . VAL A 1 11 ? -1.544 8.200 1.864 1.00 0.00 24 VAL A N 18
ATOM 13716 C CA . VAL A 1 11 ? -0.371 7.288 1.981 1.00 0.00 24 VAL A CA 18
ATOM 13717 C C . VAL A 1 11 ? 0.202 7.010 0.590 1.00 0.00 24 VAL A C 18
ATOM 13718 O O . VAL A 1 11 ? -0.251 6.130 -0.114 1.00 0.00 24 VAL A O 18
ATOM 13731 N N . LYS A 1 12 ? 1.197 7.753 0.188 1.00 0.00 25 LYS A N 18
ATOM 13732 C CA . LYS A 1 12 ? 1.797 7.529 -1.157 1.00 0.00 25 LYS A CA 18
ATOM 13733 C C . LYS A 1 12 ? 2.729 6.317 -1.103 1.00 0.00 25 LYS A C 18
ATOM 13734 O O . LYS A 1 12 ? 3.711 6.307 -0.388 1.00 0.00 25 LYS A O 18
ATOM 13753 N N . GLU A 1 13 ? 2.429 5.292 -1.854 1.00 0.00 26 GLU A N 18
ATOM 13754 C CA . GLU A 1 13 ? 3.300 4.083 -1.842 1.00 0.00 26 GLU A CA 18
ATOM 13755 C C . GLU A 1 13 ? 4.087 4.008 -3.152 1.00 0.00 26 GLU A C 18
ATOM 13756 O O . GLU A 1 13 ? 3.527 3.835 -4.215 1.00 0.00 26 GLU A O 18
ATOM 13768 N N . MET A 1 14 ? 5.385 4.138 -3.084 1.00 0.00 27 MET A N 18
ATOM 13769 C CA . MET A 1 14 ? 6.204 4.073 -4.325 1.00 0.00 27 MET A CA 18
ATOM 13770 C C . MET A 1 14 ? 6.816 2.671 -4.461 1.00 0.00 27 MET A C 18
ATOM 13771 O O . MET A 1 14 ? 7.329 2.128 -3.498 1.00 0.00 27 MET A O 18
ATOM 13785 N N . PRO A 1 15 ? 6.748 2.129 -5.655 1.00 0.00 28 PRO A N 18
ATOM 13786 C CA . PRO A 1 15 ? 7.285 0.788 -5.943 1.00 0.00 28 PRO A CA 18
ATOM 13787 C C . PRO A 1 15 ? 8.811 0.827 -5.952 1.00 0.00 28 PRO A C 18
ATOM 13788 O O . PRO A 1 15 ? 9.470 -0.193 -5.998 1.00 0.00 28 PRO A O 18
ATOM 13799 N N . ASP A 1 16 ? 9.376 1.999 -5.883 1.00 0.00 29 ASP A N 18
ATOM 13800 C CA . ASP A 1 16 ? 10.855 2.107 -5.857 1.00 0.00 29 ASP A CA 18
ATOM 13801 C C . ASP A 1 16 ? 11.326 1.986 -4.406 1.00 0.00 29 ASP A C 18
ATOM 13802 O O . ASP A 1 16 ? 12.461 2.272 -4.090 1.00 0.00 29 ASP A O 18
ATOM 13811 N N . LYS A 1 17 ? 10.444 1.568 -3.527 1.00 0.00 30 LYS A N 18
ATOM 13812 C CA . LYS A 1 17 ? 10.796 1.421 -2.094 1.00 0.00 30 LYS A CA 18
ATOM 13813 C C . LYS A 1 17 ? 10.724 2.787 -1.421 1.00 0.00 30 LYS A C 18
ATOM 13814 O O . LYS A 1 17 ? 11.706 3.293 -0.916 1.00 0.00 30 LYS A O 18
ATOM 13833 N N . THR A 1 18 ? 9.570 3.397 -1.413 1.00 0.00 31 THR A N 18
ATOM 13834 C CA . THR A 1 18 ? 9.458 4.734 -0.774 1.00 0.00 31 THR A CA 18
ATOM 13835 C C . THR A 1 18 ? 8.050 4.941 -0.211 1.00 0.00 31 THR A C 18
ATOM 13836 O O . THR A 1 18 ? 7.170 4.119 -0.379 1.00 0.00 31 THR A O 18
ATOM 13847 N N . PHE A 1 19 ? 7.840 6.043 0.453 1.00 0.00 32 PHE A N 18
ATOM 13848 C CA . PHE A 1 19 ? 6.503 6.340 1.037 1.00 0.00 32 PHE A CA 18
ATOM 13849 C C . PHE A 1 19 ? 6.400 7.848 1.275 1.00 0.00 32 PHE A C 18
ATOM 13850 O O . PHE A 1 19 ? 7.357 8.486 1.666 1.00 0.00 32 PHE A O 18
ATOM 13867 N N . GLU A 1 20 ? 5.258 8.430 1.036 1.00 0.00 33 GLU A N 18
ATOM 13868 C CA . GLU A 1 20 ? 5.125 9.898 1.245 1.00 0.00 33 GLU A CA 18
ATOM 13869 C C . GLU A 1 20 ? 3.748 10.229 1.822 1.00 0.00 33 GLU A C 18
ATOM 13870 O O . GLU A 1 20 ? 2.780 10.372 1.103 1.00 0.00 33 GLU A O 18
ATOM 13882 N N . CYS A 1 21 ? 3.659 10.371 3.116 1.00 0.00 34 CYS A N 18
ATOM 13883 C CA . CYS A 1 21 ? 2.351 10.714 3.742 1.00 0.00 34 CYS A CA 18
ATOM 13884 C C . CYS A 1 21 ? 1.802 11.966 3.051 1.00 0.00 34 CYS A C 18
ATOM 13885 O O . CYS A 1 21 ? 2.266 13.065 3.277 1.00 0.00 34 CYS A O 18
ATOM 13892 N N . LEU A 1 22 ? 0.836 11.803 2.189 1.00 0.00 35 LEU A N 18
ATOM 13893 C CA . LEU A 1 22 ? 0.279 12.977 1.457 1.00 0.00 35 LEU A CA 18
ATOM 13894 C C . LEU A 1 22 ? -0.548 13.865 2.392 1.00 0.00 35 LEU A C 18
ATOM 13895 O O . LEU A 1 22 ? -1.104 14.861 1.971 1.00 0.00 35 LEU A O 18
ATOM 13911 N N . PHE A 1 23 ? -0.642 13.535 3.651 1.00 0.00 36 PHE A N 18
ATOM 13912 C CA . PHE A 1 23 ? -1.442 14.398 4.567 1.00 0.00 36 PHE A CA 18
ATOM 13913 C C . PHE A 1 23 ? -0.939 15.840 4.455 1.00 0.00 36 PHE A C 18
ATOM 13914 O O . PHE A 1 23 ? 0.251 16.072 4.365 1.00 0.00 36 PHE A O 18
ATOM 13931 N N . PRO A 1 24 ? -1.858 16.772 4.459 1.00 0.00 37 PRO A N 18
ATOM 13932 C CA . PRO A 1 24 ? -1.528 18.202 4.353 1.00 0.00 37 PRO A CA 18
ATOM 13933 C C . PRO A 1 24 ? -1.006 18.722 5.688 1.00 0.00 37 PRO A C 18
ATOM 13934 O O . PRO A 1 24 ? -1.753 18.957 6.616 1.00 0.00 37 PRO A O 18
ATOM 13945 N N . GLY A 1 25 ? 0.279 18.887 5.787 1.00 0.00 38 GLY A N 18
ATOM 13946 C CA . GLY A 1 25 ? 0.880 19.368 7.056 1.00 0.00 38 GLY A CA 18
ATOM 13947 C C . GLY A 1 25 ? 1.935 18.357 7.491 1.00 0.00 38 GLY A C 18
ATOM 13948 O O . GLY A 1 25 ? 2.805 18.647 8.290 1.00 0.00 38 GLY A O 18
ATOM 13952 N N . CYS A 1 26 ? 1.867 17.165 6.958 1.00 0.00 39 CYS A N 18
ATOM 13953 C CA . CYS A 1 26 ? 2.865 16.123 7.325 1.00 0.00 39 CYS A CA 18
ATOM 13954 C C . CYS A 1 26 ? 4.249 16.548 6.832 1.00 0.00 39 CYS A C 18
ATOM 13955 O O . CYS A 1 26 ? 4.383 17.447 6.027 1.00 0.00 39 CYS A O 18
ATOM 13962 N N . THR A 1 27 ? 5.281 15.903 7.305 1.00 0.00 40 THR A N 18
ATOM 13963 C CA . THR A 1 27 ? 6.654 16.264 6.858 1.00 0.00 40 THR A CA 18
ATOM 13964 C C . THR A 1 27 ? 7.587 15.070 7.070 1.00 0.00 40 THR A C 18
ATOM 13965 O O . THR A 1 27 ? 8.754 15.228 7.368 1.00 0.00 40 THR A O 18
ATOM 13976 N N . LYS A 1 28 ? 7.082 13.874 6.924 1.00 0.00 41 LYS A N 18
ATOM 13977 C CA . LYS A 1 28 ? 7.944 12.674 7.123 1.00 0.00 41 LYS A CA 18
ATOM 13978 C C . LYS A 1 28 ? 7.673 11.648 6.019 1.00 0.00 41 LYS A C 18
ATOM 13979 O O . LYS A 1 28 ? 6.540 11.373 5.676 1.00 0.00 41 LYS A O 18
ATOM 13998 N N . THR A 1 29 ? 8.708 11.077 5.465 1.00 0.00 42 THR A N 18
ATOM 13999 C CA . THR A 1 29 ? 8.519 10.061 4.388 1.00 0.00 42 THR A CA 18
ATOM 14000 C C . THR A 1 29 ? 9.178 8.748 4.817 1.00 0.00 42 THR A C 18
ATOM 14001 O O . THR A 1 29 ? 10.124 8.741 5.580 1.00 0.00 42 THR A O 18
ATOM 14012 N N . PHE A 1 30 ? 8.682 7.636 4.347 1.00 0.00 43 PHE A N 18
ATOM 14013 C CA . PHE A 1 30 ? 9.284 6.331 4.748 1.00 0.00 43 PHE A CA 18
ATOM 14014 C C . PHE A 1 30 ? 9.520 5.466 3.509 1.00 0.00 43 PHE A C 18
ATOM 14015 O O . PHE A 1 30 ? 9.418 5.924 2.389 1.00 0.00 43 PHE A O 18
ATOM 14032 N N . LYS A 1 31 ? 9.838 4.214 3.704 1.00 0.00 44 LYS A N 18
ATOM 14033 C CA . LYS A 1 31 ? 10.082 3.314 2.542 1.00 0.00 44 LYS A CA 18
ATOM 14034 C C . LYS A 1 31 ? 9.031 2.203 2.527 1.00 0.00 44 LYS A C 18
ATOM 14035 O O . LYS A 1 31 ? 8.047 2.258 3.237 1.00 0.00 44 LYS A O 18
ATOM 14054 N N . ARG A 1 32 ? 9.232 1.193 1.725 1.00 0.00 45 ARG A N 18
ATOM 14055 C CA . ARG A 1 32 ? 8.242 0.080 1.670 1.00 0.00 45 ARG A CA 18
ATOM 14056 C C . ARG A 1 32 ? 7.956 -0.414 3.090 1.00 0.00 45 ARG A C 18
ATOM 14057 O O . ARG A 1 32 ? 8.778 -1.061 3.708 1.00 0.00 45 ARG A O 18
ATOM 14078 N N . ARG A 1 33 ? 6.801 -0.112 3.613 1.00 0.00 46 ARG A N 18
ATOM 14079 C CA . ARG A 1 33 ? 6.470 -0.564 4.994 1.00 0.00 46 ARG A CA 18
ATOM 14080 C C . ARG A 1 33 ? 5.008 -0.237 5.305 1.00 0.00 46 ARG A C 18
ATOM 14081 O O . ARG A 1 33 ? 4.323 0.396 4.526 1.00 0.00 46 ARG A O 18
ATOM 14102 N N . TYR A 1 34 ? 4.526 -0.663 6.440 1.00 0.00 47 TYR A N 18
ATOM 14103 C CA . TYR A 1 34 ? 3.110 -0.378 6.807 1.00 0.00 47 TYR A CA 18
ATOM 14104 C C . TYR A 1 34 ? 3.084 0.199 8.216 1.00 0.00 47 TYR A C 18
ATOM 14105 O O . TYR A 1 34 ? 2.113 0.065 8.933 1.00 0.00 47 TYR A O 18
ATOM 14123 N N . ASN A 1 35 ? 4.143 0.831 8.625 1.00 0.00 48 ASN A N 18
ATOM 14124 C CA . ASN A 1 35 ? 4.166 1.398 9.991 1.00 0.00 48 ASN A CA 18
ATOM 14125 C C . ASN A 1 35 ? 3.882 2.894 9.909 1.00 0.00 48 ASN A C 18
ATOM 14126 O O . ASN A 1 35 ? 3.468 3.520 10.868 1.00 0.00 48 ASN A O 18
ATOM 14137 N N . ILE A 1 36 ? 4.092 3.471 8.759 1.00 0.00 49 ILE A N 18
ATOM 14138 C CA . ILE A 1 36 ? 3.824 4.927 8.608 1.00 0.00 49 ILE A CA 18
ATOM 14139 C C . ILE A 1 36 ? 2.307 5.134 8.586 1.00 0.00 49 ILE A C 18
ATOM 14140 O O . ILE A 1 36 ? 1.805 6.149 9.020 1.00 0.00 49 ILE A O 18
ATOM 14156 N N . ARG A 1 37 ? 1.575 4.169 8.097 1.00 0.00 50 ARG A N 18
ATOM 14157 C CA . ARG A 1 37 ? 0.095 4.310 8.072 1.00 0.00 50 ARG A CA 18
ATOM 14158 C C . ARG A 1 37 ? -0.375 4.600 9.494 1.00 0.00 50 ARG A C 18
ATOM 14159 O O . ARG A 1 37 ? -1.195 5.467 9.725 1.00 0.00 50 ARG A O 18
ATOM 14180 N N . SER A 1 38 ? 0.161 3.895 10.453 1.00 0.00 51 SER A N 18
ATOM 14181 C CA . SER A 1 38 ? -0.231 4.145 11.864 1.00 0.00 51 SER A CA 18
ATOM 14182 C C . SER A 1 38 ? 0.239 5.545 12.247 1.00 0.00 51 SER A C 18
ATOM 14183 O O . SER A 1 38 ? -0.459 6.293 12.902 1.00 0.00 51 SER A O 18
ATOM 14191 N N . HIS A 1 39 ? 1.421 5.909 11.827 1.00 0.00 52 HIS A N 18
ATOM 14192 C CA . HIS A 1 39 ? 1.939 7.268 12.147 1.00 0.00 52 HIS A CA 18
ATOM 14193 C C . HIS A 1 39 ? 0.870 8.295 11.771 1.00 0.00 52 HIS A C 18
ATOM 14194 O O . HIS A 1 39 ? 0.610 9.233 12.498 1.00 0.00 52 HIS A O 18
ATOM 14208 N N . ILE A 1 40 ? 0.250 8.121 10.642 1.00 0.00 53 ILE A N 18
ATOM 14209 C CA . ILE A 1 40 ? -0.800 9.081 10.219 1.00 0.00 53 ILE A CA 18
ATOM 14210 C C . ILE A 1 40 ? -1.944 9.016 11.220 1.00 0.00 53 ILE A C 18
ATOM 14211 O O . ILE A 1 40 ? -2.260 9.985 11.879 1.00 0.00 53 ILE A O 18
ATOM 14227 N N . GLN A 1 41 ? -2.559 7.873 11.335 1.00 0.00 54 GLN A N 18
ATOM 14228 C CA . GLN A 1 41 ? -3.689 7.716 12.288 1.00 0.00 54 GLN A CA 18
ATOM 14229 C C . GLN A 1 41 ? -3.374 8.462 13.579 1.00 0.00 54 GLN A C 18
ATOM 14230 O O . GLN A 1 41 ? -4.259 8.940 14.258 1.00 0.00 54 GLN A O 18
ATOM 14244 N N . THR A 1 42 ? -2.122 8.579 13.924 1.00 0.00 55 THR A N 18
ATOM 14245 C CA . THR A 1 42 ? -1.786 9.313 15.169 1.00 0.00 55 THR A CA 18
ATOM 14246 C C . THR A 1 42 ? -1.907 10.807 14.908 1.00 0.00 55 THR A C 18
ATOM 14247 O O . THR A 1 42 ? -2.550 11.524 15.650 1.00 0.00 55 THR A O 18
ATOM 14258 N N . HIS A 1 43 ? -1.309 11.287 13.859 1.00 0.00 56 HIS A N 18
ATOM 14259 C CA . HIS A 1 43 ? -1.413 12.729 13.562 1.00 0.00 56 HIS A CA 18
ATOM 14260 C C . HIS A 1 43 ? -2.597 12.963 12.628 1.00 0.00 56 HIS A C 18
ATOM 14261 O O . HIS A 1 43 ? -2.723 13.990 11.994 1.00 0.00 56 HIS A O 18
ATOM 14275 N N . LEU A 1 44 ? -3.500 12.015 12.590 1.00 0.00 57 LEU A N 18
ATOM 14276 C CA . LEU A 1 44 ? -4.720 12.162 11.761 1.00 0.00 57 LEU A CA 18
ATOM 14277 C C . LEU A 1 44 ? -5.943 12.041 12.674 1.00 0.00 57 LEU A C 18
ATOM 14278 O O . LEU A 1 44 ? -6.994 12.583 12.392 1.00 0.00 57 LEU A O 18
ATOM 14294 N N . GLU A 1 45 ? -5.816 11.337 13.774 1.00 0.00 58 GLU A N 18
ATOM 14295 C CA . GLU A 1 45 ? -6.973 11.191 14.698 1.00 0.00 58 GLU A CA 18
ATOM 14296 C C . GLU A 1 45 ? -6.938 12.316 15.737 1.00 0.00 58 GLU A C 18
ATOM 14297 O O . GLU A 1 45 ? -7.520 13.367 15.549 1.00 0.00 58 GLU A O 18
ATOM 14309 N N . ASP A 1 46 ? -6.259 12.105 16.831 1.00 0.00 59 ASP A N 18
ATOM 14310 C CA . ASP A 1 46 ? -6.184 13.161 17.879 1.00 0.00 59 ASP A CA 18
ATOM 14311 C C . ASP A 1 46 ? -7.580 13.415 18.451 1.00 0.00 59 ASP A C 18
ATOM 14312 O O . ASP A 1 46 ? -8.305 14.272 17.988 1.00 0.00 59 ASP A O 18
ATOM 14321 N N . ARG A 1 47 ? -7.962 12.677 19.457 1.00 0.00 60 ARG A N 18
ATOM 14322 C CA . ARG A 1 47 ? -9.311 12.878 20.058 1.00 0.00 60 ARG A CA 18
ATOM 14323 C C . ARG A 1 47 ? -10.384 12.664 18.989 1.00 0.00 60 ARG A C 18
ATOM 14324 O O . ARG A 1 47 ? -10.041 12.695 17.818 1.00 0.00 60 ARG A O 18
ATOM 14347 N N . THR A 1 1 ? -11.968 -4.100 10.742 1.00 0.00 14 THR A N 19
ATOM 14348 C CA . THR A 1 1 ? -11.747 -2.841 9.975 1.00 0.00 14 THR A CA 19
ATOM 14349 C C . THR A 1 1 ? -12.113 -1.640 10.849 1.00 0.00 14 THR A C 19
ATOM 14350 O O . THR A 1 1 ? -12.851 -0.765 10.441 1.00 0.00 14 THR A O 19
ATOM 14363 N N . LEU A 1 2 ? -11.604 -1.590 12.050 1.00 0.00 15 LEU A N 19
ATOM 14364 C CA . LEU A 1 2 ? -11.924 -0.446 12.948 1.00 0.00 15 LEU A CA 19
ATOM 14365 C C . LEU A 1 2 ? -11.180 0.804 12.482 1.00 0.00 15 LEU A C 19
ATOM 14366 O O . LEU A 1 2 ? -11.780 1.844 12.298 1.00 0.00 15 LEU A O 19
ATOM 14382 N N . PRO A 1 3 ? -9.895 0.669 12.307 1.00 0.00 16 PRO A N 19
ATOM 14383 C CA . PRO A 1 3 ? -9.044 1.781 11.868 1.00 0.00 16 PRO A CA 19
ATOM 14384 C C . PRO A 1 3 ? -9.163 1.982 10.353 1.00 0.00 16 PRO A C 19
ATOM 14385 O O . PRO A 1 3 ? -8.546 1.283 9.575 1.00 0.00 16 PRO A O 19
ATOM 14396 N N . ARG A 1 4 ? -9.954 2.930 9.933 1.00 0.00 17 ARG A N 19
ATOM 14397 C CA . ARG A 1 4 ? -10.114 3.174 8.470 1.00 0.00 17 ARG A CA 19
ATOM 14398 C C . ARG A 1 4 ? -10.927 4.453 8.253 1.00 0.00 17 ARG A C 19
ATOM 14399 O O . ARG A 1 4 ? -11.849 4.487 7.464 1.00 0.00 17 ARG A O 19
ATOM 14420 N N . GLY A 1 5 ? -10.594 5.504 8.951 1.00 0.00 18 GLY A N 19
ATOM 14421 C CA . GLY A 1 5 ? -11.351 6.777 8.786 1.00 0.00 18 GLY A CA 19
ATOM 14422 C C . GLY A 1 5 ? -10.751 7.588 7.637 1.00 0.00 18 GLY A C 19
ATOM 14423 O O . GLY A 1 5 ? -11.458 8.151 6.826 1.00 0.00 18 GLY A O 19
ATOM 14427 N N . SER A 1 6 ? -9.449 7.655 7.561 1.00 0.00 19 SER A N 19
ATOM 14428 C CA . SER A 1 6 ? -8.809 8.433 6.463 1.00 0.00 19 SER A CA 19
ATOM 14429 C C . SER A 1 6 ? -7.315 8.108 6.411 1.00 0.00 19 SER A C 19
ATOM 14430 O O . SER A 1 6 ? -6.481 8.988 6.341 1.00 0.00 19 SER A O 19
ATOM 14438 N N . ILE A 1 7 ? -6.971 6.849 6.442 1.00 0.00 20 ILE A N 19
ATOM 14439 C CA . ILE A 1 7 ? -5.534 6.469 6.394 1.00 0.00 20 ILE A CA 19
ATOM 14440 C C . ILE A 1 7 ? -5.133 6.201 4.946 1.00 0.00 20 ILE A C 19
ATOM 14441 O O . ILE A 1 7 ? -4.058 6.560 4.509 1.00 0.00 20 ILE A O 19
ATOM 14457 N N . ASP A 1 8 ? -5.992 5.570 4.199 1.00 0.00 21 ASP A N 19
ATOM 14458 C CA . ASP A 1 8 ? -5.670 5.272 2.776 1.00 0.00 21 ASP A CA 19
ATOM 14459 C C . ASP A 1 8 ? -5.963 6.501 1.913 1.00 0.00 21 ASP A C 19
ATOM 14460 O O . ASP A 1 8 ? -5.925 6.443 0.699 1.00 0.00 21 ASP A O 19
ATOM 14469 N N . LYS A 1 9 ? -6.257 7.615 2.527 1.00 0.00 22 LYS A N 19
ATOM 14470 C CA . LYS A 1 9 ? -6.554 8.845 1.739 1.00 0.00 22 LYS A CA 19
ATOM 14471 C C . LYS A 1 9 ? -5.372 9.814 1.834 1.00 0.00 22 LYS A C 19
ATOM 14472 O O . LYS A 1 9 ? -5.494 10.983 1.530 1.00 0.00 22 LYS A O 19
ATOM 14491 N N . TYR A 1 10 ? -4.231 9.339 2.254 1.00 0.00 23 TYR A N 19
ATOM 14492 C CA . TYR A 1 10 ? -3.050 10.242 2.364 1.00 0.00 23 TYR A CA 19
ATOM 14493 C C . TYR A 1 10 ? -1.769 9.407 2.446 1.00 0.00 23 TYR A C 19
ATOM 14494 O O . TYR A 1 10 ? -0.864 9.718 3.195 1.00 0.00 23 TYR A O 19
ATOM 14512 N N . VAL A 1 11 ? -1.684 8.352 1.682 1.00 0.00 24 VAL A N 19
ATOM 14513 C CA . VAL A 1 11 ? -0.458 7.504 1.715 1.00 0.00 24 VAL A CA 19
ATOM 14514 C C . VAL A 1 11 ? 0.054 7.296 0.288 1.00 0.00 24 VAL A C 19
ATOM 14515 O O . VAL A 1 11 ? -0.580 6.649 -0.521 1.00 0.00 24 VAL A O 19
ATOM 14528 N N . LYS A 1 12 ? 1.197 7.842 -0.026 1.00 0.00 25 LYS A N 19
ATOM 14529 C CA . LYS A 1 12 ? 1.748 7.677 -1.401 1.00 0.00 25 LYS A CA 19
ATOM 14530 C C . LYS A 1 12 ? 2.870 6.637 -1.382 1.00 0.00 25 LYS A C 19
ATOM 14531 O O . LYS A 1 12 ? 4.034 6.968 -1.266 1.00 0.00 25 LYS A O 19
ATOM 14550 N N . GLU A 1 13 ? 2.533 5.382 -1.500 1.00 0.00 26 GLU A N 19
ATOM 14551 C CA . GLU A 1 13 ? 3.583 4.326 -1.493 1.00 0.00 26 GLU A CA 19
ATOM 14552 C C . GLU A 1 13 ? 4.346 4.364 -2.818 1.00 0.00 26 GLU A C 19
ATOM 14553 O O . GLU A 1 13 ? 3.765 4.283 -3.882 1.00 0.00 26 GLU A O 19
ATOM 14565 N N . MET A 1 14 ? 5.644 4.491 -2.766 1.00 0.00 27 MET A N 19
ATOM 14566 C CA . MET A 1 14 ? 6.437 4.539 -4.026 1.00 0.00 27 MET A CA 19
ATOM 14567 C C . MET A 1 14 ? 6.942 3.130 -4.367 1.00 0.00 27 MET A C 19
ATOM 14568 O O . MET A 1 14 ? 7.434 2.422 -3.503 1.00 0.00 27 MET A O 19
ATOM 14582 N N . PRO A 1 15 ? 6.811 2.765 -5.620 1.00 0.00 28 PRO A N 19
ATOM 14583 C CA . PRO A 1 15 ? 7.239 1.440 -6.104 1.00 0.00 28 PRO A CA 19
ATOM 14584 C C . PRO A 1 15 ? 8.762 1.354 -6.123 1.00 0.00 28 PRO A C 19
ATOM 14585 O O . PRO A 1 15 ? 9.333 0.300 -6.317 1.00 0.00 28 PRO A O 19
ATOM 14596 N N . ASP A 1 16 ? 9.423 2.453 -5.895 1.00 0.00 29 ASP A N 19
ATOM 14597 C CA . ASP A 1 16 ? 10.905 2.430 -5.871 1.00 0.00 29 ASP A CA 19
ATOM 14598 C C . ASP A 1 16 ? 11.356 2.184 -4.431 1.00 0.00 29 ASP A C 19
ATOM 14599 O O . ASP A 1 16 ? 12.469 2.496 -4.057 1.00 0.00 29 ASP A O 19
ATOM 14608 N N . LYS A 1 17 ? 10.483 1.636 -3.619 1.00 0.00 30 LYS A N 19
ATOM 14609 C CA . LYS A 1 17 ? 10.830 1.368 -2.197 1.00 0.00 30 LYS A CA 19
ATOM 14610 C C . LYS A 1 17 ? 10.864 2.686 -1.431 1.00 0.00 30 LYS A C 19
ATOM 14611 O O . LYS A 1 17 ? 11.891 3.107 -0.938 1.00 0.00 30 LYS A O 19
ATOM 14630 N N . THR A 1 18 ? 9.740 3.342 -1.329 1.00 0.00 31 THR A N 19
ATOM 14631 C CA . THR A 1 18 ? 9.697 4.634 -0.596 1.00 0.00 31 THR A CA 19
ATOM 14632 C C . THR A 1 18 ? 8.272 4.893 -0.103 1.00 0.00 31 THR A C 19
ATOM 14633 O O . THR A 1 18 ? 7.380 4.092 -0.303 1.00 0.00 31 THR A O 19
ATOM 14644 N N . PHE A 1 19 ? 8.050 6.005 0.539 1.00 0.00 32 PHE A N 19
ATOM 14645 C CA . PHE A 1 19 ? 6.683 6.317 1.045 1.00 0.00 32 PHE A CA 19
ATOM 14646 C C . PHE A 1 19 ? 6.576 7.820 1.307 1.00 0.00 32 PHE A C 19
ATOM 14647 O O . PHE A 1 19 ? 7.529 8.455 1.715 1.00 0.00 32 PHE A O 19
ATOM 14664 N N . GLU A 1 20 ? 5.430 8.398 1.073 1.00 0.00 33 GLU A N 19
ATOM 14665 C CA . GLU A 1 20 ? 5.283 9.861 1.307 1.00 0.00 33 GLU A CA 19
ATOM 14666 C C . GLU A 1 20 ? 3.895 10.169 1.873 1.00 0.00 33 GLU A C 19
ATOM 14667 O O . GLU A 1 20 ? 2.922 10.246 1.150 1.00 0.00 33 GLU A O 19
ATOM 14679 N N . CYS A 1 21 ? 3.801 10.367 3.160 1.00 0.00 34 CYS A N 19
ATOM 14680 C CA . CYS A 1 21 ? 2.481 10.695 3.770 1.00 0.00 34 CYS A CA 19
ATOM 14681 C C . CYS A 1 21 ? 1.911 11.916 3.044 1.00 0.00 34 CYS A C 19
ATOM 14682 O O . CYS A 1 21 ? 2.363 13.029 3.230 1.00 0.00 34 CYS A O 19
ATOM 14689 N N . LEU A 1 22 ? 0.942 11.711 2.194 1.00 0.00 35 LEU A N 19
ATOM 14690 C CA . LEU A 1 22 ? 0.363 12.848 1.421 1.00 0.00 35 LEU A CA 19
ATOM 14691 C C . LEU A 1 22 ? -0.398 13.813 2.336 1.00 0.00 35 LEU A C 19
ATOM 14692 O O . LEU A 1 22 ? -0.919 14.812 1.883 1.00 0.00 35 LEU A O 19
ATOM 14708 N N . PHE A 1 23 ? -0.477 13.544 3.611 1.00 0.00 36 PHE A N 19
ATOM 14709 C CA . PHE A 1 23 ? -1.216 14.486 4.499 1.00 0.00 36 PHE A CA 19
ATOM 14710 C C . PHE A 1 23 ? -0.653 15.896 4.303 1.00 0.00 36 PHE A C 19
ATOM 14711 O O . PHE A 1 23 ? 0.544 16.070 4.180 1.00 0.00 36 PHE A O 19
ATOM 14728 N N . PRO A 1 24 ? -1.531 16.867 4.274 1.00 0.00 37 PRO A N 19
ATOM 14729 C CA . PRO A 1 24 ? -1.144 18.274 4.085 1.00 0.00 37 PRO A CA 19
ATOM 14730 C C . PRO A 1 24 ? -0.564 18.845 5.375 1.00 0.00 37 PRO A C 19
ATOM 14731 O O . PRO A 1 24 ? -1.275 19.168 6.304 1.00 0.00 37 PRO A O 19
ATOM 14742 N N . GLY A 1 25 ? 0.730 18.958 5.434 1.00 0.00 38 GLY A N 19
ATOM 14743 C CA . GLY A 1 25 ? 1.385 19.485 6.657 1.00 0.00 38 GLY A CA 19
ATOM 14744 C C . GLY A 1 25 ? 2.398 18.450 7.137 1.00 0.00 38 GLY A C 19
ATOM 14745 O O . GLY A 1 25 ? 3.290 18.744 7.909 1.00 0.00 38 GLY A O 19
ATOM 14749 N N . CYS A 1 26 ? 2.265 17.234 6.677 1.00 0.00 39 CYS A N 19
ATOM 14750 C CA . CYS A 1 26 ? 3.216 16.168 7.095 1.00 0.00 39 CYS A CA 19
ATOM 14751 C C . CYS A 1 26 ? 4.612 16.484 6.555 1.00 0.00 39 CYS A C 19
ATOM 14752 O O . CYS A 1 26 ? 4.781 17.331 5.700 1.00 0.00 39 CYS A O 19
ATOM 14759 N N . THR A 1 27 ? 5.615 15.806 7.046 1.00 0.00 40 THR A N 19
ATOM 14760 C CA . THR A 1 27 ? 6.999 16.064 6.558 1.00 0.00 40 THR A CA 19
ATOM 14761 C C . THR A 1 27 ? 7.867 14.832 6.818 1.00 0.00 40 THR A C 19
ATOM 14762 O O . THR A 1 27 ? 9.071 14.927 6.951 1.00 0.00 40 THR A O 19
ATOM 14773 N N . LYS A 1 28 ? 7.267 13.675 6.894 1.00 0.00 41 LYS A N 19
ATOM 14774 C CA . LYS A 1 28 ? 8.063 12.441 7.149 1.00 0.00 41 LYS A CA 19
ATOM 14775 C C . LYS A 1 28 ? 7.822 11.430 6.025 1.00 0.00 41 LYS A C 19
ATOM 14776 O O . LYS A 1 28 ? 6.700 11.065 5.733 1.00 0.00 41 LYS A O 19
ATOM 14795 N N . THR A 1 29 ? 8.870 10.973 5.395 1.00 0.00 42 THR A N 19
ATOM 14796 C CA . THR A 1 29 ? 8.709 9.983 4.294 1.00 0.00 42 THR A CA 19
ATOM 14797 C C . THR A 1 29 ? 9.336 8.653 4.715 1.00 0.00 42 THR A C 19
ATOM 14798 O O . THR A 1 29 ? 10.357 8.619 5.372 1.00 0.00 42 THR A O 19
ATOM 14809 N N . PHE A 1 30 ? 8.729 7.557 4.351 1.00 0.00 43 PHE A N 19
ATOM 14810 C CA . PHE A 1 30 ? 9.290 6.233 4.741 1.00 0.00 43 PHE A CA 19
ATOM 14811 C C . PHE A 1 30 ? 9.609 5.422 3.483 1.00 0.00 43 PHE A C 19
ATOM 14812 O O . PHE A 1 30 ? 9.815 5.970 2.418 1.00 0.00 43 PHE A O 19
ATOM 14829 N N . LYS A 1 31 ? 9.659 4.123 3.594 1.00 0.00 44 LYS A N 19
ATOM 14830 C CA . LYS A 1 31 ? 9.972 3.291 2.397 1.00 0.00 44 LYS A CA 19
ATOM 14831 C C . LYS A 1 31 ? 9.605 1.831 2.666 1.00 0.00 44 LYS A C 19
ATOM 14832 O O . LYS A 1 31 ? 9.988 1.261 3.668 1.00 0.00 44 LYS A O 19
ATOM 14851 N N . ARG A 1 32 ? 8.873 1.223 1.770 1.00 0.00 45 ARG A N 19
ATOM 14852 C CA . ARG A 1 32 ? 8.482 -0.205 1.958 1.00 0.00 45 ARG A CA 19
ATOM 14853 C C . ARG A 1 32 ? 8.119 -0.456 3.423 1.00 0.00 45 ARG A C 19
ATOM 14854 O O . ARG A 1 32 ? 8.935 -0.899 4.206 1.00 0.00 45 ARG A O 19
ATOM 14875 N N . ARG A 1 33 ? 6.901 -0.182 3.801 1.00 0.00 46 ARG A N 19
ATOM 14876 C CA . ARG A 1 33 ? 6.493 -0.412 5.216 1.00 0.00 46 ARG A CA 19
ATOM 14877 C C . ARG A 1 33 ? 5.053 0.063 5.420 1.00 0.00 46 ARG A C 19
ATOM 14878 O O . ARG A 1 33 ? 4.636 1.068 4.879 1.00 0.00 46 ARG A O 19
ATOM 14899 N N . TYR A 1 34 ? 4.290 -0.653 6.201 1.00 0.00 47 TYR A N 19
ATOM 14900 C CA . TYR A 1 34 ? 2.877 -0.247 6.446 1.00 0.00 47 TYR A CA 19
ATOM 14901 C C . TYR A 1 34 ? 2.762 0.283 7.868 1.00 0.00 47 TYR A C 19
ATOM 14902 O O . TYR A 1 34 ? 1.706 0.260 8.466 1.00 0.00 47 TYR A O 19
ATOM 14920 N N . ASN A 1 35 ? 3.841 0.753 8.422 1.00 0.00 48 ASN A N 19
ATOM 14921 C CA . ASN A 1 35 ? 3.781 1.270 9.807 1.00 0.00 48 ASN A CA 19
ATOM 14922 C C . ASN A 1 35 ? 3.541 2.775 9.757 1.00 0.00 48 ASN A C 19
ATOM 14923 O O . ASN A 1 35 ? 3.012 3.371 10.679 1.00 0.00 48 ASN A O 19
ATOM 14934 N N . ILE A 1 36 ? 3.916 3.392 8.674 1.00 0.00 49 ILE A N 19
ATOM 14935 C CA . ILE A 1 36 ? 3.699 4.859 8.553 1.00 0.00 49 ILE A CA 19
ATOM 14936 C C . ILE A 1 36 ? 2.188 5.108 8.550 1.00 0.00 49 ILE A C 19
ATOM 14937 O O . ILE A 1 36 ? 1.714 6.116 9.034 1.00 0.00 49 ILE A O 19
ATOM 14953 N N . ARG A 1 37 ? 1.428 4.182 8.025 1.00 0.00 50 ARG A N 19
ATOM 14954 C CA . ARG A 1 37 ? -0.049 4.356 8.015 1.00 0.00 50 ARG A CA 19
ATOM 14955 C C . ARG A 1 37 ? -0.498 4.683 9.437 1.00 0.00 50 ARG A C 19
ATOM 14956 O O . ARG A 1 37 ? -1.292 5.575 9.662 1.00 0.00 50 ARG A O 19
ATOM 14977 N N . SER A 1 38 ? 0.024 3.975 10.402 1.00 0.00 51 SER A N 19
ATOM 14978 C CA . SER A 1 38 ? -0.351 4.253 11.813 1.00 0.00 51 SER A CA 19
ATOM 14979 C C . SER A 1 38 ? 0.119 5.662 12.164 1.00 0.00 51 SER A C 19
ATOM 14980 O O . SER A 1 38 ? -0.606 6.446 12.743 1.00 0.00 51 SER A O 19
ATOM 14988 N N . HIS A 1 39 ? 1.325 5.995 11.797 1.00 0.00 52 HIS A N 19
ATOM 14989 C CA . HIS A 1 39 ? 1.836 7.364 12.089 1.00 0.00 52 HIS A CA 19
ATOM 14990 C C . HIS A 1 39 ? 0.767 8.368 11.654 1.00 0.00 52 HIS A C 19
ATOM 14991 O O . HIS A 1 39 ? 0.537 9.373 12.299 1.00 0.00 52 HIS A O 19
ATOM 15005 N N . ILE A 1 40 ? 0.112 8.095 10.566 1.00 0.00 53 ILE A N 19
ATOM 15006 C CA . ILE A 1 40 ? -0.942 9.020 10.086 1.00 0.00 53 ILE A CA 19
ATOM 15007 C C . ILE A 1 40 ? -2.140 8.922 11.022 1.00 0.00 53 ILE A C 19
ATOM 15008 O O . ILE A 1 40 ? -2.779 9.898 11.332 1.00 0.00 53 ILE A O 19
ATOM 15024 N N . GLN A 1 41 ? -2.453 7.742 11.464 1.00 0.00 54 GLN A N 19
ATOM 15025 C CA . GLN A 1 41 ? -3.622 7.576 12.367 1.00 0.00 54 GLN A CA 19
ATOM 15026 C C . GLN A 1 41 ? -3.473 8.455 13.605 1.00 0.00 54 GLN A C 19
ATOM 15027 O O . GLN A 1 41 ? -4.449 8.914 14.161 1.00 0.00 54 GLN A O 19
ATOM 15041 N N . THR A 1 42 ? -2.279 8.698 14.057 1.00 0.00 55 THR A N 19
ATOM 15042 C CA . THR A 1 42 ? -2.143 9.548 15.267 1.00 0.00 55 THR A CA 19
ATOM 15043 C C . THR A 1 42 ? -2.167 11.019 14.866 1.00 0.00 55 THR A C 19
ATOM 15044 O O . THR A 1 42 ? -2.713 11.851 15.565 1.00 0.00 55 THR A O 19
ATOM 15055 N N . HIS A 1 43 ? -1.593 11.354 13.750 1.00 0.00 56 HIS A N 19
ATOM 15056 C CA . HIS A 1 43 ? -1.601 12.767 13.323 1.00 0.00 56 HIS A CA 19
ATOM 15057 C C . HIS A 1 43 ? -2.636 12.951 12.218 1.00 0.00 56 HIS A C 19
ATOM 15058 O O . HIS A 1 43 ? -2.626 13.921 11.486 1.00 0.00 56 HIS A O 19
ATOM 15072 N N . LEU A 1 44 ? -3.551 12.021 12.114 1.00 0.00 57 LEU A N 19
ATOM 15073 C CA . LEU A 1 44 ? -4.616 12.130 11.085 1.00 0.00 57 LEU A CA 19
ATOM 15074 C C . LEU A 1 44 ? -5.939 11.558 11.623 1.00 0.00 57 LEU A C 19
ATOM 15075 O O . LEU A 1 44 ? -6.968 11.681 10.989 1.00 0.00 57 LEU A O 19
ATOM 15091 N N . GLU A 1 45 ? -5.941 10.941 12.785 1.00 0.00 58 GLU A N 19
ATOM 15092 C CA . GLU A 1 45 ? -7.219 10.393 13.317 1.00 0.00 58 GLU A CA 19
ATOM 15093 C C . GLU A 1 45 ? -7.751 11.320 14.413 1.00 0.00 58 GLU A C 19
ATOM 15094 O O . GLU A 1 45 ? -8.824 11.880 14.298 1.00 0.00 58 GLU A O 19
ATOM 15106 N N . ASP A 1 46 ? -7.009 11.487 15.472 1.00 0.00 59 ASP A N 19
ATOM 15107 C CA . ASP A 1 46 ? -7.471 12.380 16.573 1.00 0.00 59 ASP A CA 19
ATOM 15108 C C . ASP A 1 46 ? -8.878 11.968 17.008 1.00 0.00 59 ASP A C 19
ATOM 15109 O O . ASP A 1 46 ? -9.683 12.790 17.401 1.00 0.00 59 ASP A O 19
ATOM 15118 N N . ARG A 1 47 ? -9.182 10.700 16.943 1.00 0.00 60 ARG A N 19
ATOM 15119 C CA . ARG A 1 47 ? -10.538 10.237 17.353 1.00 0.00 60 ARG A CA 19
ATOM 15120 C C . ARG A 1 47 ? -11.597 10.940 16.503 1.00 0.00 60 ARG A C 19
ATOM 15121 O O . ARG A 1 47 ? -12.043 10.344 15.535 1.00 0.00 60 ARG A O 19
ATOM 15144 N N . THR A 1 1 ? -18.813 0.952 11.160 1.00 0.00 14 THR A N 20
ATOM 15145 C CA . THR A 1 1 ? -17.409 1.003 11.654 1.00 0.00 14 THR A CA 20
ATOM 15146 C C . THR A 1 1 ? -16.447 0.838 10.475 1.00 0.00 14 THR A C 20
ATOM 15147 O O . THR A 1 1 ? -16.342 -0.222 9.891 1.00 0.00 14 THR A O 20
ATOM 15160 N N . LEU A 1 2 ? -15.745 1.879 10.121 1.00 0.00 15 LEU A N 20
ATOM 15161 C CA . LEU A 1 2 ? -14.791 1.782 8.979 1.00 0.00 15 LEU A CA 20
ATOM 15162 C C . LEU A 1 2 ? -13.654 2.789 9.175 1.00 0.00 15 LEU A C 20
ATOM 15163 O O . LEU A 1 2 ? -13.509 3.717 8.405 1.00 0.00 15 LEU A O 20
ATOM 15179 N N . PRO A 1 3 ? -12.880 2.573 10.209 1.00 0.00 16 PRO A N 20
ATOM 15180 C CA . PRO A 1 3 ? -11.740 3.445 10.543 1.00 0.00 16 PRO A CA 20
ATOM 15181 C C . PRO A 1 3 ? -10.549 3.145 9.632 1.00 0.00 16 PRO A C 20
ATOM 15182 O O . PRO A 1 3 ? -9.700 2.335 9.948 1.00 0.00 16 PRO A O 20
ATOM 15193 N N . ARG A 1 4 ? -10.482 3.796 8.504 1.00 0.00 17 ARG A N 20
ATOM 15194 C CA . ARG A 1 4 ? -9.350 3.560 7.564 1.00 0.00 17 ARG A CA 20
ATOM 15195 C C . ARG A 1 4 ? -9.616 4.302 6.253 1.00 0.00 17 ARG A C 20
ATOM 15196 O O . ARG A 1 4 ? -9.289 3.830 5.182 1.00 0.00 17 ARG A O 20
ATOM 15217 N N . GLY A 1 5 ? -10.211 5.463 6.327 1.00 0.00 18 GLY A N 20
ATOM 15218 C CA . GLY A 1 5 ? -10.500 6.233 5.084 1.00 0.00 18 GLY A CA 20
ATOM 15219 C C . GLY A 1 5 ? -9.649 7.503 5.057 1.00 0.00 18 GLY A C 20
ATOM 15220 O O . GLY A 1 5 ? -9.399 8.073 4.013 1.00 0.00 18 GLY A O 20
ATOM 15224 N N . SER A 1 6 ? -9.199 7.952 6.196 1.00 0.00 19 SER A N 20
ATOM 15225 C CA . SER A 1 6 ? -8.363 9.183 6.234 1.00 0.00 19 SER A CA 20
ATOM 15226 C C . SER A 1 6 ? -6.890 8.798 6.111 1.00 0.00 19 SER A C 20
ATOM 15227 O O . SER A 1 6 ? -6.049 9.611 5.783 1.00 0.00 19 SER A O 20
ATOM 15235 N N . ILE A 1 7 ? -6.571 7.561 6.374 1.00 0.00 20 ILE A N 20
ATOM 15236 C CA . ILE A 1 7 ? -5.154 7.117 6.275 1.00 0.00 20 ILE A CA 20
ATOM 15237 C C . ILE A 1 7 ? -4.826 6.795 4.817 1.00 0.00 20 ILE A C 20
ATOM 15238 O O . ILE A 1 7 ? -3.720 6.999 4.358 1.00 0.00 20 ILE A O 20
ATOM 15254 N N . ASP A 1 8 ? -5.781 6.291 4.086 1.00 0.00 21 ASP A N 20
ATOM 15255 C CA . ASP A 1 8 ? -5.527 5.954 2.658 1.00 0.00 21 ASP A CA 20
ATOM 15256 C C . ASP A 1 8 ? -5.642 7.220 1.807 1.00 0.00 21 ASP A C 20
ATOM 15257 O O . ASP A 1 8 ? -5.143 7.282 0.702 1.00 0.00 21 ASP A O 20
ATOM 15266 N N . LYS A 1 9 ? -6.297 8.229 2.312 1.00 0.00 22 LYS A N 20
ATOM 15267 C CA . LYS A 1 9 ? -6.443 9.489 1.530 1.00 0.00 22 LYS A CA 20
ATOM 15268 C C . LYS A 1 9 ? -5.177 10.334 1.680 1.00 0.00 22 LYS A C 20
ATOM 15269 O O . LYS A 1 9 ? -5.119 11.465 1.239 1.00 0.00 22 LYS A O 20
ATOM 15288 N N . TYR A 1 10 ? -4.160 9.798 2.299 1.00 0.00 23 TYR A N 20
ATOM 15289 C CA . TYR A 1 10 ? -2.902 10.576 2.473 1.00 0.00 23 TYR A CA 20
ATOM 15290 C C . TYR A 1 10 ? -1.724 9.616 2.657 1.00 0.00 23 TYR A C 20
ATOM 15291 O O . TYR A 1 10 ? -0.906 9.784 3.540 1.00 0.00 23 TYR A O 20
ATOM 15309 N N . VAL A 1 11 ? -1.631 8.612 1.829 1.00 0.00 24 VAL A N 20
ATOM 15310 C CA . VAL A 1 11 ? -0.505 7.645 1.953 1.00 0.00 24 VAL A CA 20
ATOM 15311 C C . VAL A 1 11 ? 0.050 7.337 0.562 1.00 0.00 24 VAL A C 20
ATOM 15312 O O . VAL A 1 11 ? -0.599 6.710 -0.252 1.00 0.00 24 VAL A O 20
ATOM 15325 N N . LYS A 1 12 ? 1.246 7.774 0.282 1.00 0.00 25 LYS A N 20
ATOM 15326 C CA . LYS A 1 12 ? 1.841 7.508 -1.056 1.00 0.00 25 LYS A CA 20
ATOM 15327 C C . LYS A 1 12 ? 2.772 6.297 -0.972 1.00 0.00 25 LYS A C 20
ATOM 15328 O O . LYS A 1 12 ? 3.970 6.435 -0.820 1.00 0.00 25 LYS A O 20
ATOM 15347 N N . GLU A 1 13 ? 2.235 5.113 -1.075 1.00 0.00 26 GLU A N 20
ATOM 15348 C CA . GLU A 1 13 ? 3.096 3.898 -1.007 1.00 0.00 26 GLU A CA 20
ATOM 15349 C C . GLU A 1 13 ? 3.784 3.700 -2.358 1.00 0.00 26 GLU A C 20
ATOM 15350 O O . GLU A 1 13 ? 3.229 3.117 -3.269 1.00 0.00 26 GLU A O 20
ATOM 15362 N N . MET A 1 14 ? 4.984 4.192 -2.499 1.00 0.00 27 MET A N 20
ATOM 15363 C CA . MET A 1 14 ? 5.705 4.045 -3.795 1.00 0.00 27 MET A CA 20
ATOM 15364 C C . MET A 1 14 ? 6.135 2.582 -3.986 1.00 0.00 27 MET A C 20
ATOM 15365 O O . MET A 1 14 ? 6.767 2.002 -3.118 1.00 0.00 27 MET A O 20
ATOM 15379 N N . PRO A 1 15 ? 5.787 2.027 -5.124 1.00 0.00 28 PRO A N 20
ATOM 15380 C CA . PRO A 1 15 ? 6.122 0.630 -5.453 1.00 0.00 28 PRO A CA 20
ATOM 15381 C C . PRO A 1 15 ? 7.619 0.502 -5.724 1.00 0.00 28 PRO A C 20
ATOM 15382 O O . PRO A 1 15 ? 8.147 -0.585 -5.853 1.00 0.00 28 PRO A O 20
ATOM 15393 N N . ASP A 1 16 ? 8.310 1.604 -5.783 1.00 0.00 29 ASP A N 20
ATOM 15394 C CA . ASP A 1 16 ? 9.774 1.547 -6.012 1.00 0.00 29 ASP A CA 20
ATOM 15395 C C . ASP A 1 16 ? 10.470 1.519 -4.651 1.00 0.00 29 ASP A C 20
ATOM 15396 O O . ASP A 1 16 ? 11.628 1.862 -4.528 1.00 0.00 29 ASP A O 20
ATOM 15405 N N . LYS A 1 17 ? 9.751 1.123 -3.626 1.00 0.00 30 LYS A N 20
ATOM 15406 C CA . LYS A 1 17 ? 10.330 1.061 -2.254 1.00 0.00 30 LYS A CA 20
ATOM 15407 C C . LYS A 1 17 ? 10.432 2.468 -1.673 1.00 0.00 30 LYS A C 20
ATOM 15408 O O . LYS A 1 17 ? 11.508 2.987 -1.450 1.00 0.00 30 LYS A O 20
ATOM 15427 N N . THR A 1 18 ? 9.312 3.087 -1.418 1.00 0.00 31 THR A N 20
ATOM 15428 C CA . THR A 1 18 ? 9.332 4.458 -0.842 1.00 0.00 31 THR A CA 20
ATOM 15429 C C . THR A 1 18 ? 7.962 4.777 -0.240 1.00 0.00 31 THR A C 20
ATOM 15430 O O . THR A 1 18 ? 7.048 3.979 -0.294 1.00 0.00 31 THR A O 20
ATOM 15441 N N . PHE A 1 19 ? 7.815 5.937 0.336 1.00 0.00 32 PHE A N 20
ATOM 15442 C CA . PHE A 1 19 ? 6.507 6.309 0.947 1.00 0.00 32 PHE A CA 20
ATOM 15443 C C . PHE A 1 19 ? 6.462 7.821 1.167 1.00 0.00 32 PHE A C 20
ATOM 15444 O O . PHE A 1 19 ? 7.474 8.452 1.396 1.00 0.00 32 PHE A O 20
ATOM 15461 N N . GLU A 1 20 ? 5.298 8.411 1.100 1.00 0.00 33 GLU A N 20
ATOM 15462 C CA . GLU A 1 20 ? 5.208 9.884 1.303 1.00 0.00 33 GLU A CA 20
ATOM 15463 C C . GLU A 1 20 ? 3.840 10.260 1.883 1.00 0.00 33 GLU A C 20
ATOM 15464 O O . GLU A 1 20 ? 2.846 10.291 1.185 1.00 0.00 33 GLU A O 20
ATOM 15476 N N . CYS A 1 21 ? 3.790 10.567 3.151 1.00 0.00 34 CYS A N 20
ATOM 15477 C CA . CYS A 1 21 ? 2.498 10.966 3.778 1.00 0.00 34 CYS A CA 20
ATOM 15478 C C . CYS A 1 21 ? 1.962 12.195 3.037 1.00 0.00 34 CYS A C 20
ATOM 15479 O O . CYS A 1 21 ? 2.544 13.260 3.083 1.00 0.00 34 CYS A O 20
ATOM 15486 N N . LEU A 1 22 ? 0.872 12.053 2.331 1.00 0.00 35 LEU A N 20
ATOM 15487 C CA . LEU A 1 22 ? 0.324 13.210 1.567 1.00 0.00 35 LEU A CA 20
ATOM 15488 C C . LEU A 1 22 ? -0.537 14.097 2.470 1.00 0.00 35 LEU A C 20
ATOM 15489 O O . LEU A 1 22 ? -1.209 14.994 2.003 1.00 0.00 35 LEU A O 20
ATOM 15505 N N . PHE A 1 23 ? -0.525 13.868 3.754 1.00 0.00 36 PHE A N 20
ATOM 15506 C CA . PHE A 1 23 ? -1.350 14.723 4.655 1.00 0.00 36 PHE A CA 20
ATOM 15507 C C . PHE A 1 23 ? -0.858 16.170 4.563 1.00 0.00 36 PHE A C 20
ATOM 15508 O O . PHE A 1 23 ? 0.331 16.411 4.478 1.00 0.00 36 PHE A O 20
ATOM 15525 N N . PRO A 1 24 ? -1.784 17.095 4.580 1.00 0.00 37 PRO A N 20
ATOM 15526 C CA . PRO A 1 24 ? -1.467 18.529 4.495 1.00 0.00 37 PRO A CA 20
ATOM 15527 C C . PRO A 1 24 ? -0.938 19.034 5.834 1.00 0.00 37 PRO A C 20
ATOM 15528 O O . PRO A 1 24 ? -1.673 19.218 6.782 1.00 0.00 37 PRO A O 20
ATOM 15539 N N . GLY A 1 25 ? 0.343 19.244 5.913 1.00 0.00 38 GLY A N 20
ATOM 15540 C CA . GLY A 1 25 ? 0.953 19.716 7.182 1.00 0.00 38 GLY A CA 20
ATOM 15541 C C . GLY A 1 25 ? 2.050 18.730 7.570 1.00 0.00 38 GLY A C 20
ATOM 15542 O O . GLY A 1 25 ? 2.937 19.035 8.342 1.00 0.00 38 GLY A O 20
ATOM 15546 N N . CYS A 1 26 ? 1.996 17.543 7.025 1.00 0.00 39 CYS A N 20
ATOM 15547 C CA . CYS A 1 26 ? 3.034 16.525 7.345 1.00 0.00 39 CYS A CA 20
ATOM 15548 C C . CYS A 1 26 ? 4.363 16.939 6.713 1.00 0.00 39 CYS A C 20
ATOM 15549 O O . CYS A 1 26 ? 4.417 17.831 5.889 1.00 0.00 39 CYS A O 20
ATOM 15556 N N . THR A 1 27 ? 5.434 16.296 7.085 1.00 0.00 40 THR A N 20
ATOM 15557 C CA . THR A 1 27 ? 6.756 16.651 6.500 1.00 0.00 40 THR A CA 20
ATOM 15558 C C . THR A 1 27 ? 7.724 15.481 6.683 1.00 0.00 40 THR A C 20
ATOM 15559 O O . THR A 1 27 ? 8.925 15.660 6.740 1.00 0.00 40 THR A O 20
ATOM 15570 N N . LYS A 1 28 ? 7.214 14.284 6.777 1.00 0.00 41 LYS A N 20
ATOM 15571 C CA . LYS A 1 28 ? 8.109 13.108 6.957 1.00 0.00 41 LYS A CA 20
ATOM 15572 C C . LYS A 1 28 ? 7.755 12.027 5.935 1.00 0.00 41 LYS A C 20
ATOM 15573 O O . LYS A 1 28 ? 6.601 11.799 5.630 1.00 0.00 41 LYS A O 20
ATOM 15592 N N . THR A 1 29 ? 8.742 11.354 5.407 1.00 0.00 42 THR A N 20
ATOM 15593 C CA . THR A 1 29 ? 8.471 10.283 4.407 1.00 0.00 42 THR A CA 20
ATOM 15594 C C . THR A 1 29 ? 9.119 8.981 4.879 1.00 0.00 42 THR A C 20
ATOM 15595 O O . THR A 1 29 ? 9.925 8.975 5.789 1.00 0.00 42 THR A O 20
ATOM 15606 N N . PHE A 1 30 ? 8.776 7.875 4.277 1.00 0.00 43 PHE A N 20
ATOM 15607 C CA . PHE A 1 30 ? 9.380 6.582 4.710 1.00 0.00 43 PHE A CA 20
ATOM 15608 C C . PHE A 1 30 ? 9.559 5.665 3.499 1.00 0.00 43 PHE A C 20
ATOM 15609 O O . PHE A 1 30 ? 9.530 6.101 2.366 1.00 0.00 43 PHE A O 20
ATOM 15626 N N . LYS A 1 31 ? 9.746 4.395 3.734 1.00 0.00 44 LYS A N 20
ATOM 15627 C CA . LYS A 1 31 ? 9.928 3.447 2.599 1.00 0.00 44 LYS A CA 20
ATOM 15628 C C . LYS A 1 31 ? 8.928 2.296 2.733 1.00 0.00 44 LYS A C 20
ATOM 15629 O O . LYS A 1 31 ? 8.135 2.253 3.650 1.00 0.00 44 LYS A O 20
ATOM 15648 N N . ARG A 1 32 ? 8.962 1.362 1.821 1.00 0.00 45 ARG A N 20
ATOM 15649 C CA . ARG A 1 32 ? 8.015 0.214 1.894 1.00 0.00 45 ARG A CA 20
ATOM 15650 C C . ARG A 1 32 ? 7.932 -0.290 3.336 1.00 0.00 45 ARG A C 20
ATOM 15651 O O . ARG A 1 32 ? 8.761 -1.056 3.784 1.00 0.00 45 ARG A O 20
ATOM 15672 N N . ARG A 1 33 ? 6.938 0.136 4.068 1.00 0.00 46 ARG A N 20
ATOM 15673 C CA . ARG A 1 33 ? 6.806 -0.319 5.480 1.00 0.00 46 ARG A CA 20
ATOM 15674 C C . ARG A 1 33 ? 5.348 -0.191 5.924 1.00 0.00 46 ARG A C 20
ATOM 15675 O O . ARG A 1 33 ? 4.555 0.483 5.298 1.00 0.00 46 ARG A O 20
ATOM 15696 N N . TYR A 1 34 ? 4.992 -0.833 7.002 1.00 0.00 47 TYR A N 20
ATOM 15697 C CA . TYR A 1 34 ? 3.587 -0.749 7.491 1.00 0.00 47 TYR A CA 20
ATOM 15698 C C . TYR A 1 34 ? 3.589 -0.051 8.840 1.00 0.00 47 TYR A C 20
ATOM 15699 O O . TYR A 1 34 ? 2.692 -0.224 9.642 1.00 0.00 47 TYR A O 20
ATOM 15717 N N . ASN A 1 35 ? 4.585 0.741 9.101 1.00 0.00 48 ASN A N 20
ATOM 15718 C CA . ASN A 1 35 ? 4.629 1.443 10.398 1.00 0.00 48 ASN A CA 20
ATOM 15719 C C . ASN A 1 35 ? 4.255 2.895 10.147 1.00 0.00 48 ASN A C 20
ATOM 15720 O O . ASN A 1 35 ? 3.475 3.492 10.863 1.00 0.00 48 ASN A O 20
ATOM 15731 N N . ILE A 1 36 ? 4.801 3.455 9.108 1.00 0.00 49 ILE A N 20
ATOM 15732 C CA . ILE A 1 36 ? 4.478 4.868 8.768 1.00 0.00 49 ILE A CA 20
ATOM 15733 C C . ILE A 1 36 ? 2.953 5.002 8.714 1.00 0.00 49 ILE A C 20
ATOM 15734 O O . ILE A 1 36 ? 2.395 6.022 9.069 1.00 0.00 49 ILE A O 20
ATOM 15750 N N . ARG A 1 37 ? 2.272 3.975 8.282 1.00 0.00 50 ARG A N 20
ATOM 15751 C CA . ARG A 1 37 ? 0.786 4.048 8.221 1.00 0.00 50 ARG A CA 20
ATOM 15752 C C . ARG A 1 37 ? 0.258 4.420 9.605 1.00 0.00 50 ARG A C 20
ATOM 15753 O O . ARG A 1 37 ? -0.587 5.282 9.748 1.00 0.00 50 ARG A O 20
ATOM 15774 N N . SER A 1 38 ? 0.759 3.784 10.627 1.00 0.00 51 SER A N 20
ATOM 15775 C CA . SER A 1 38 ? 0.299 4.108 12.004 1.00 0.00 51 SER A CA 20
ATOM 15776 C C . SER A 1 38 ? 0.663 5.558 12.318 1.00 0.00 51 SER A C 20
ATOM 15777 O O . SER A 1 38 ? -0.041 6.247 13.030 1.00 0.00 51 SER A O 20
ATOM 15785 N N . HIS A 1 39 ? 1.758 6.030 11.785 1.00 0.00 52 HIS A N 20
ATOM 15786 C CA . HIS A 1 39 ? 2.164 7.440 12.045 1.00 0.00 52 HIS A CA 20
ATOM 15787 C C . HIS A 1 39 ? 1.022 8.362 11.624 1.00 0.00 52 HIS A C 20
ATOM 15788 O O . HIS A 1 39 ? 0.669 9.289 12.325 1.00 0.00 52 HIS A O 20
ATOM 15802 N N . ILE A 1 40 ? 0.440 8.112 10.492 1.00 0.00 53 ILE A N 20
ATOM 15803 C CA . ILE A 1 40 ? -0.679 8.974 10.042 1.00 0.00 53 ILE A CA 20
ATOM 15804 C C . ILE A 1 40 ? -1.857 8.763 10.980 1.00 0.00 53 ILE A C 20
ATOM 15805 O O . ILE A 1 40 ? -2.377 9.688 11.560 1.00 0.00 53 ILE A O 20
ATOM 15821 N N . GLN A 1 41 ? -2.281 7.546 11.129 1.00 0.00 54 GLN A N 20
ATOM 15822 C CA . GLN A 1 41 ? -3.432 7.266 12.024 1.00 0.00 54 GLN A CA 20
ATOM 15823 C C . GLN A 1 41 ? -3.283 8.048 13.322 1.00 0.00 54 GLN A C 20
ATOM 15824 O O . GLN A 1 41 ? -4.258 8.416 13.942 1.00 0.00 54 GLN A O 20
ATOM 15838 N N . THR A 1 42 ? -2.087 8.315 13.754 1.00 0.00 55 THR A N 20
ATOM 15839 C CA . THR A 1 42 ? -1.949 9.078 15.017 1.00 0.00 55 THR A CA 20
ATOM 15840 C C . THR A 1 42 ? -2.128 10.562 14.732 1.00 0.00 55 THR A C 20
ATOM 15841 O O . THR A 1 42 ? -2.823 11.261 15.442 1.00 0.00 55 THR A O 20
ATOM 15852 N N . HIS A 1 43 ? -1.515 11.051 13.699 1.00 0.00 56 HIS A N 20
ATOM 15853 C CA . HIS A 1 43 ? -1.660 12.484 13.375 1.00 0.00 56 HIS A CA 20
ATOM 15854 C C . HIS A 1 43 ? -2.682 12.643 12.254 1.00 0.00 56 HIS A C 20
ATOM 15855 O O . HIS A 1 43 ? -2.686 13.613 11.524 1.00 0.00 56 HIS A O 20
ATOM 15869 N N . LEU A 1 44 ? -3.570 11.687 12.136 1.00 0.00 57 LEU A N 20
ATOM 15870 C CA . LEU A 1 44 ? -4.619 11.769 11.089 1.00 0.00 57 LEU A CA 20
ATOM 15871 C C . LEU A 1 44 ? -5.879 10.994 11.523 1.00 0.00 57 LEU A C 20
ATOM 15872 O O . LEU A 1 44 ? -6.896 11.061 10.862 1.00 0.00 57 LEU A O 20
ATOM 15888 N N . GLU A 1 45 ? -5.846 10.265 12.619 1.00 0.00 58 GLU A N 20
ATOM 15889 C CA . GLU A 1 45 ? -7.077 9.526 13.032 1.00 0.00 58 GLU A CA 20
ATOM 15890 C C . GLU A 1 45 ? -8.187 10.532 13.348 1.00 0.00 58 GLU A C 20
ATOM 15891 O O . GLU A 1 45 ? -9.346 10.304 13.062 1.00 0.00 58 GLU A O 20
ATOM 15903 N N . ASP A 1 46 ? -7.843 11.645 13.937 1.00 0.00 59 ASP A N 20
ATOM 15904 C CA . ASP A 1 46 ? -8.880 12.663 14.270 1.00 0.00 59 ASP A CA 20
ATOM 15905 C C . ASP A 1 46 ? -8.199 13.962 14.705 1.00 0.00 59 ASP A C 20
ATOM 15906 O O . ASP A 1 46 ? -8.731 14.722 15.489 1.00 0.00 59 ASP A O 20
ATOM 15915 N N . ARG A 1 47 ? -7.024 14.223 14.201 1.00 0.00 60 ARG A N 20
ATOM 15916 C CA . ARG A 1 47 ? -6.310 15.473 14.585 1.00 0.00 60 ARG A CA 20
ATOM 15917 C C . ARG A 1 47 ? -6.760 16.616 13.675 1.00 0.00 60 ARG A C 20
ATOM 15918 O O . ARG A 1 47 ? -7.490 16.346 12.735 1.00 0.00 60 ARG A O 20
ATOM 15941 N N . THR A 1 1 ? -14.295 10.844 6.896 1.00 0.00 14 THR A N 21
ATOM 15942 C CA . THR A 1 1 ? -15.496 10.497 7.706 1.00 0.00 14 THR A CA 21
ATOM 15943 C C . THR A 1 1 ? -15.763 8.994 7.607 1.00 0.00 14 THR A C 21
ATOM 15944 O O . THR A 1 1 ? -15.848 8.302 8.602 1.00 0.00 14 THR A O 21
ATOM 15957 N N . LEU A 1 2 ? -15.896 8.484 6.413 1.00 0.00 15 LEU A N 21
ATOM 15958 C CA . LEU A 1 2 ? -16.157 7.025 6.253 1.00 0.00 15 LEU A CA 21
ATOM 15959 C C . LEU A 1 2 ? -15.023 6.229 6.908 1.00 0.00 15 LEU A C 21
ATOM 15960 O O . LEU A 1 2 ? -13.950 6.753 7.131 1.00 0.00 15 LEU A O 21
ATOM 15976 N N . PRO A 1 3 ? -15.300 4.984 7.198 1.00 0.00 16 PRO A N 21
ATOM 15977 C CA . PRO A 1 3 ? -14.323 4.080 7.830 1.00 0.00 16 PRO A CA 21
ATOM 15978 C C . PRO A 1 3 ? -13.312 3.576 6.796 1.00 0.00 16 PRO A C 21
ATOM 15979 O O . PRO A 1 3 ? -13.633 3.392 5.639 1.00 0.00 16 PRO A O 21
ATOM 15990 N N . ARG A 1 4 ? -12.092 3.352 7.204 1.00 0.00 17 ARG A N 21
ATOM 15991 C CA . ARG A 1 4 ? -11.063 2.861 6.244 1.00 0.00 17 ARG A CA 21
ATOM 15992 C C . ARG A 1 4 ? -11.081 3.734 4.988 1.00 0.00 17 ARG A C 21
ATOM 15993 O O . ARG A 1 4 ? -11.047 3.241 3.877 1.00 0.00 17 ARG A O 21
ATOM 16014 N N . GLY A 1 5 ? -11.135 5.028 5.153 1.00 0.00 18 GLY A N 21
ATOM 16015 C CA . GLY A 1 5 ? -11.155 5.931 3.968 1.00 0.00 18 GLY A CA 21
ATOM 16016 C C . GLY A 1 5 ? -10.402 7.223 4.297 1.00 0.00 18 GLY A C 21
ATOM 16017 O O . GLY A 1 5 ? -10.516 8.212 3.600 1.00 0.00 18 GLY A O 21
ATOM 16021 N N . SER A 1 6 ? -9.634 7.223 5.352 1.00 0.00 19 SER A N 21
ATOM 16022 C CA . SER A 1 6 ? -8.879 8.449 5.724 1.00 0.00 19 SER A CA 21
ATOM 16023 C C . SER A 1 6 ? -7.381 8.203 5.537 1.00 0.00 19 SER A C 21
ATOM 16024 O O . SER A 1 6 ? -6.654 9.055 5.063 1.00 0.00 19 SER A O 21
ATOM 16032 N N . ILE A 1 7 ? -6.915 7.044 5.904 1.00 0.00 20 ILE A N 21
ATOM 16033 C CA . ILE A 1 7 ? -5.465 6.737 5.749 1.00 0.00 20 ILE A CA 21
ATOM 16034 C C . ILE A 1 7 ? -5.125 6.651 4.265 1.00 0.00 20 ILE A C 21
ATOM 16035 O O . ILE A 1 7 ? -4.151 7.210 3.802 1.00 0.00 20 ILE A O 21
ATOM 16051 N N . ASP A 1 8 ? -5.928 5.954 3.518 1.00 0.00 21 ASP A N 21
ATOM 16052 C CA . ASP A 1 8 ? -5.665 5.824 2.057 1.00 0.00 21 ASP A CA 21
ATOM 16053 C C . ASP A 1 8 ? -5.973 7.152 1.363 1.00 0.00 21 ASP A C 21
ATOM 16054 O O . ASP A 1 8 ? -5.758 7.308 0.176 1.00 0.00 21 ASP A O 21
ATOM 16063 N N . LYS A 1 9 ? -6.474 8.114 2.091 1.00 0.00 22 LYS A N 21
ATOM 16064 C CA . LYS A 1 9 ? -6.791 9.429 1.469 1.00 0.00 22 LYS A CA 21
ATOM 16065 C C . LYS A 1 9 ? -5.599 10.374 1.635 1.00 0.00 22 LYS A C 21
ATOM 16066 O O . LYS A 1 9 ? -5.628 11.506 1.194 1.00 0.00 22 LYS A O 21
ATOM 16085 N N . TYR A 1 10 ? -4.550 9.922 2.267 1.00 0.00 23 TYR A N 21
ATOM 16086 C CA . TYR A 1 10 ? -3.363 10.801 2.457 1.00 0.00 23 TYR A CA 21
ATOM 16087 C C . TYR A 1 10 ? -2.100 9.943 2.556 1.00 0.00 23 TYR A C 21
ATOM 16088 O O . TYR A 1 10 ? -1.161 10.281 3.249 1.00 0.00 23 TYR A O 21
ATOM 16106 N N . VAL A 1 11 ? -2.069 8.834 1.871 1.00 0.00 24 VAL A N 21
ATOM 16107 C CA . VAL A 1 11 ? -0.867 7.957 1.926 1.00 0.00 24 VAL A CA 21
ATOM 16108 C C . VAL A 1 11 ? -0.334 7.735 0.508 1.00 0.00 24 VAL A C 21
ATOM 16109 O O . VAL A 1 11 ? -1.036 7.258 -0.361 1.00 0.00 24 VAL A O 21
ATOM 16122 N N . LYS A 1 12 ? 0.902 8.079 0.267 1.00 0.00 25 LYS A N 21
ATOM 16123 C CA . LYS A 1 12 ? 1.473 7.888 -1.096 1.00 0.00 25 LYS A CA 21
ATOM 16124 C C . LYS A 1 12 ? 2.504 6.757 -1.067 1.00 0.00 25 LYS A C 21
ATOM 16125 O O . LYS A 1 12 ? 3.690 6.989 -0.935 1.00 0.00 25 LYS A O 21
ATOM 16144 N N . GLU A 1 13 ? 2.062 5.537 -1.194 1.00 0.00 26 GLU A N 21
ATOM 16145 C CA . GLU A 1 13 ? 3.017 4.392 -1.176 1.00 0.00 26 GLU A CA 21
ATOM 16146 C C . GLU A 1 13 ? 3.668 4.256 -2.554 1.00 0.00 26 GLU A C 21
ATOM 16147 O O . GLU A 1 13 ? 3.073 4.571 -3.565 1.00 0.00 26 GLU A O 21
ATOM 16159 N N . MET A 1 14 ? 4.886 3.790 -2.605 1.00 0.00 27 MET A N 21
ATOM 16160 C CA . MET A 1 14 ? 5.567 3.639 -3.922 1.00 0.00 27 MET A CA 21
ATOM 16161 C C . MET A 1 14 ? 6.082 2.200 -4.073 1.00 0.00 27 MET A C 21
ATOM 16162 O O . MET A 1 14 ? 6.635 1.640 -3.141 1.00 0.00 27 MET A O 21
ATOM 16176 N N . PRO A 1 15 ? 5.888 1.644 -5.248 1.00 0.00 28 PRO A N 21
ATOM 16177 C CA . PRO A 1 15 ? 6.313 0.267 -5.554 1.00 0.00 28 PRO A CA 21
ATOM 16178 C C . PRO A 1 15 ? 7.834 0.192 -5.651 1.00 0.00 28 PRO A C 21
ATOM 16179 O O . PRO A 1 15 ? 8.412 -0.877 -5.688 1.00 0.00 28 PRO A O 21
ATOM 16190 N N . ASP A 1 16 ? 8.490 1.317 -5.661 1.00 0.00 29 ASP A N 21
ATOM 16191 C CA . ASP A 1 16 ? 9.973 1.305 -5.719 1.00 0.00 29 ASP A CA 21
ATOM 16192 C C . ASP A 1 16 ? 10.507 1.320 -4.286 1.00 0.00 29 ASP A C 21
ATOM 16193 O O . ASP A 1 16 ? 11.637 1.681 -4.040 1.00 0.00 29 ASP A O 21
ATOM 16202 N N . LYS A 1 17 ? 9.678 0.934 -3.343 1.00 0.00 30 LYS A N 21
ATOM 16203 C CA . LYS A 1 17 ? 10.088 0.912 -1.912 1.00 0.00 30 LYS A CA 21
ATOM 16204 C C . LYS A 1 17 ? 10.167 2.340 -1.385 1.00 0.00 30 LYS A C 21
ATOM 16205 O O . LYS A 1 17 ? 11.220 2.821 -1.016 1.00 0.00 30 LYS A O 21
ATOM 16224 N N . THR A 1 18 ? 9.056 3.024 -1.345 1.00 0.00 31 THR A N 21
ATOM 16225 C CA . THR A 1 18 ? 9.069 4.423 -0.839 1.00 0.00 31 THR A CA 21
ATOM 16226 C C . THR A 1 18 ? 7.729 4.746 -0.174 1.00 0.00 31 THR A C 21
ATOM 16227 O O . THR A 1 18 ? 6.840 3.919 -0.106 1.00 0.00 31 THR A O 21
ATOM 16238 N N . PHE A 1 19 ? 7.579 5.945 0.319 1.00 0.00 32 PHE A N 21
ATOM 16239 C CA . PHE A 1 19 ? 6.303 6.333 0.984 1.00 0.00 32 PHE A CA 21
ATOM 16240 C C . PHE A 1 19 ? 6.253 7.857 1.114 1.00 0.00 32 PHE A C 21
ATOM 16241 O O . PHE A 1 19 ? 7.268 8.504 1.281 1.00 0.00 32 PHE A O 21
ATOM 16258 N N . GLU A 1 20 ? 5.088 8.440 1.036 1.00 0.00 33 GLU A N 21
ATOM 16259 C CA . GLU A 1 20 ? 4.998 9.923 1.152 1.00 0.00 33 GLU A CA 21
ATOM 16260 C C . GLU A 1 20 ? 3.658 10.327 1.769 1.00 0.00 33 GLU A C 21
ATOM 16261 O O . GLU A 1 20 ? 2.654 10.424 1.090 1.00 0.00 33 GLU A O 21
ATOM 16273 N N . CYS A 1 21 ? 3.636 10.580 3.049 1.00 0.00 34 CYS A N 21
ATOM 16274 C CA . CYS A 1 21 ? 2.366 11.000 3.708 1.00 0.00 34 CYS A CA 21
ATOM 16275 C C . CYS A 1 21 ? 1.839 12.247 2.992 1.00 0.00 34 CYS A C 21
ATOM 16276 O O . CYS A 1 21 ? 2.398 13.320 3.100 1.00 0.00 34 CYS A O 21
ATOM 16283 N N . LEU A 1 22 ? 0.777 12.111 2.241 1.00 0.00 35 LEU A N 21
ATOM 16284 C CA . LEU A 1 22 ? 0.230 13.283 1.496 1.00 0.00 35 LEU A CA 21
ATOM 16285 C C . LEU A 1 22 ? -0.568 14.198 2.432 1.00 0.00 35 LEU A C 21
ATOM 16286 O O . LEU A 1 22 ? -1.246 15.102 1.989 1.00 0.00 35 LEU A O 21
ATOM 16302 N N . PHE A 1 23 ? -0.498 13.982 3.717 1.00 0.00 36 PHE A N 21
ATOM 16303 C CA . PHE A 1 23 ? -1.259 14.856 4.650 1.00 0.00 36 PHE A CA 21
ATOM 16304 C C . PHE A 1 23 ? -0.651 16.264 4.643 1.00 0.00 36 PHE A C 21
ATOM 16305 O O . PHE A 1 23 ? 0.556 16.414 4.614 1.00 0.00 36 PHE A O 21
ATOM 16322 N N . PRO A 1 24 ? -1.503 17.259 4.677 1.00 0.00 37 PRO A N 21
ATOM 16323 C CA . PRO A 1 24 ? -1.070 18.666 4.679 1.00 0.00 37 PRO A CA 21
ATOM 16324 C C . PRO A 1 24 ? -0.502 19.035 6.048 1.00 0.00 37 PRO A C 21
ATOM 16325 O O . PRO A 1 24 ? -1.176 18.960 7.056 1.00 0.00 37 PRO A O 21
ATOM 16336 N N . GLY A 1 25 ? 0.742 19.414 6.087 1.00 0.00 38 GLY A N 21
ATOM 16337 C CA . GLY A 1 25 ? 1.375 19.768 7.385 1.00 0.00 38 GLY A CA 21
ATOM 16338 C C . GLY A 1 25 ? 2.416 18.702 7.718 1.00 0.00 38 GLY A C 21
ATOM 16339 O O . GLY A 1 25 ? 3.341 18.934 8.471 1.00 0.00 38 GLY A O 21
ATOM 16343 N N . CYS A 1 26 ? 2.271 17.531 7.154 1.00 0.00 39 CYS A N 21
ATOM 16344 C CA . CYS A 1 26 ? 3.252 16.447 7.431 1.00 0.00 39 CYS A CA 21
ATOM 16345 C C . CYS A 1 26 ? 4.616 16.831 6.855 1.00 0.00 39 CYS A C 21
ATOM 16346 O O . CYS A 1 26 ? 4.738 17.768 6.092 1.00 0.00 39 CYS A O 21
ATOM 16353 N N . THR A 1 27 ? 5.642 16.112 7.214 1.00 0.00 40 THR A N 21
ATOM 16354 C CA . THR A 1 27 ? 6.998 16.430 6.688 1.00 0.00 40 THR A CA 21
ATOM 16355 C C . THR A 1 27 ? 7.899 15.206 6.849 1.00 0.00 40 THR A C 21
ATOM 16356 O O . THR A 1 27 ? 9.103 15.320 6.966 1.00 0.00 40 THR A O 21
ATOM 16367 N N . LYS A 1 28 ? 7.326 14.032 6.866 1.00 0.00 41 LYS A N 21
ATOM 16368 C CA . LYS A 1 28 ? 8.157 12.805 7.028 1.00 0.00 41 LYS A CA 21
ATOM 16369 C C . LYS A 1 28 ? 7.785 11.776 5.958 1.00 0.00 41 LYS A C 21
ATOM 16370 O O . LYS A 1 28 ? 6.627 11.488 5.732 1.00 0.00 41 LYS A O 21
ATOM 16389 N N . THR A 1 29 ? 8.765 11.209 5.306 1.00 0.00 42 THR A N 21
ATOM 16390 C CA . THR A 1 29 ? 8.479 10.188 4.259 1.00 0.00 42 THR A CA 21
ATOM 16391 C C . THR A 1 29 ? 9.147 8.870 4.658 1.00 0.00 42 THR A C 21
ATOM 16392 O O . THR A 1 29 ? 9.995 8.836 5.527 1.00 0.00 42 THR A O 21
ATOM 16403 N N . PHE A 1 30 ? 8.774 7.784 4.038 1.00 0.00 43 PHE A N 21
ATOM 16404 C CA . PHE A 1 30 ? 9.397 6.478 4.401 1.00 0.00 43 PHE A CA 21
ATOM 16405 C C . PHE A 1 30 ? 9.538 5.607 3.153 1.00 0.00 43 PHE A C 21
ATOM 16406 O O . PHE A 1 30 ? 9.432 6.076 2.038 1.00 0.00 43 PHE A O 21
ATOM 16423 N N . LYS A 1 31 ? 9.779 4.336 3.335 1.00 0.00 44 LYS A N 21
ATOM 16424 C CA . LYS A 1 31 ? 9.929 3.429 2.164 1.00 0.00 44 LYS A CA 21
ATOM 16425 C C . LYS A 1 31 ? 9.686 1.984 2.605 1.00 0.00 44 LYS A C 21
ATOM 16426 O O . LYS A 1 31 ? 10.326 1.487 3.510 1.00 0.00 44 LYS A O 21
ATOM 16445 N N . ARG A 1 32 ? 8.767 1.305 1.974 1.00 0.00 45 ARG A N 21
ATOM 16446 C CA . ARG A 1 32 ? 8.486 -0.106 2.360 1.00 0.00 45 ARG A CA 21
ATOM 16447 C C . ARG A 1 32 ? 8.410 -0.207 3.885 1.00 0.00 45 ARG A C 21
ATOM 16448 O O . ARG A 1 32 ? 9.087 -1.008 4.499 1.00 0.00 45 ARG A O 21
ATOM 16469 N N . ARG A 1 33 ? 7.591 0.602 4.501 1.00 0.00 46 ARG A N 21
ATOM 16470 C CA . ARG A 1 33 ? 7.474 0.554 5.985 1.00 0.00 46 ARG A CA 21
ATOM 16471 C C . ARG A 1 33 ? 6.001 0.430 6.380 1.00 0.00 46 ARG A C 21
ATOM 16472 O O . ARG A 1 33 ? 5.143 1.086 5.826 1.00 0.00 46 ARG A O 21
ATOM 16493 N N . TYR A 1 34 ? 5.703 -0.407 7.336 1.00 0.00 47 TYR A N 21
ATOM 16494 C CA . TYR A 1 34 ? 4.287 -0.570 7.770 1.00 0.00 47 TYR A CA 21
ATOM 16495 C C . TYR A 1 34 ? 4.096 0.169 9.084 1.00 0.00 47 TYR A C 21
ATOM 16496 O O . TYR A 1 34 ? 3.128 -0.034 9.790 1.00 0.00 47 TYR A O 21
ATOM 16514 N N . ASN A 1 35 ? 5.005 1.034 9.418 1.00 0.00 48 ASN A N 21
ATOM 16515 C CA . ASN A 1 35 ? 4.864 1.785 10.680 1.00 0.00 48 ASN A CA 21
ATOM 16516 C C . ASN A 1 35 ? 4.417 3.191 10.316 1.00 0.00 48 ASN A C 21
ATOM 16517 O O . ASN A 1 35 ? 3.639 3.820 11.004 1.00 0.00 48 ASN A O 21
ATOM 16528 N N . ILE A 1 36 ? 4.901 3.668 9.207 1.00 0.00 49 ILE A N 21
ATOM 16529 C CA . ILE A 1 36 ? 4.511 5.026 8.739 1.00 0.00 49 ILE A CA 21
ATOM 16530 C C . ILE A 1 36 ? 2.981 5.075 8.648 1.00 0.00 49 ILE A C 21
ATOM 16531 O O . ILE A 1 36 ? 2.364 6.084 8.924 1.00 0.00 49 ILE A O 21
ATOM 16547 N N . ARG A 1 37 ? 2.365 3.987 8.270 1.00 0.00 50 ARG A N 21
ATOM 16548 C CA . ARG A 1 37 ? 0.879 3.977 8.174 1.00 0.00 50 ARG A CA 21
ATOM 16549 C C . ARG A 1 37 ? 0.296 4.310 9.547 1.00 0.00 50 ARG A C 21
ATOM 16550 O O . ARG A 1 37 ? -0.609 5.109 9.672 1.00 0.00 50 ARG A O 21
ATOM 16571 N N . SER A 1 38 ? 0.822 3.713 10.581 1.00 0.00 51 SER A N 21
ATOM 16572 C CA . SER A 1 38 ? 0.310 4.009 11.946 1.00 0.00 51 SER A CA 21
ATOM 16573 C C . SER A 1 38 ? 0.672 5.451 12.300 1.00 0.00 51 SER A C 21
ATOM 16574 O O . SER A 1 38 ? 0.034 6.081 13.120 1.00 0.00 51 SER A O 21
ATOM 16582 N N . HIS A 1 39 ? 1.692 5.978 11.677 1.00 0.00 52 HIS A N 21
ATOM 16583 C CA . HIS A 1 39 ? 2.100 7.381 11.962 1.00 0.00 52 HIS A CA 21
ATOM 16584 C C . HIS A 1 39 ? 0.962 8.314 11.553 1.00 0.00 52 HIS A C 21
ATOM 16585 O O . HIS A 1 39 ? 0.622 9.243 12.259 1.00 0.00 52 HIS A O 21
ATOM 16599 N N . ILE A 1 40 ? 0.369 8.074 10.423 1.00 0.00 53 ILE A N 21
ATOM 16600 C CA . ILE A 1 40 ? -0.746 8.948 9.986 1.00 0.00 53 ILE A CA 21
ATOM 16601 C C . ILE A 1 40 ? -1.927 8.735 10.925 1.00 0.00 53 ILE A C 21
ATOM 16602 O O . ILE A 1 40 ? -2.449 9.662 11.500 1.00 0.00 53 ILE A O 21
ATOM 16618 N N . GLN A 1 41 ? -2.348 7.518 11.084 1.00 0.00 54 GLN A N 21
ATOM 16619 C CA . GLN A 1 41 ? -3.501 7.248 11.985 1.00 0.00 54 GLN A CA 21
ATOM 16620 C C . GLN A 1 41 ? -3.326 8.006 13.296 1.00 0.00 54 GLN A C 21
ATOM 16621 O O . GLN A 1 41 ? -4.291 8.343 13.952 1.00 0.00 54 GLN A O 21
ATOM 16635 N N . THR A 1 42 ? -2.118 8.290 13.696 1.00 0.00 55 THR A N 21
ATOM 16636 C CA . THR A 1 42 ? -1.951 9.038 14.967 1.00 0.00 55 THR A CA 21
ATOM 16637 C C . THR A 1 42 ? -2.144 10.523 14.691 1.00 0.00 55 THR A C 21
ATOM 16638 O O . THR A 1 42 ? -2.892 11.200 15.367 1.00 0.00 55 THR A O 21
ATOM 16649 N N . HIS A 1 43 ? -1.484 11.033 13.696 1.00 0.00 56 HIS A N 21
ATOM 16650 C CA . HIS A 1 43 ? -1.636 12.466 13.369 1.00 0.00 56 HIS A CA 21
ATOM 16651 C C . HIS A 1 43 ? -2.677 12.608 12.262 1.00 0.00 56 HIS A C 21
ATOM 16652 O O . HIS A 1 43 ? -2.695 13.561 11.509 1.00 0.00 56 HIS A O 21
ATOM 16666 N N . LEU A 1 44 ? -3.562 11.645 12.191 1.00 0.00 57 LEU A N 21
ATOM 16667 C CA . LEU A 1 44 ? -4.644 11.668 11.178 1.00 0.00 57 LEU A CA 21
ATOM 16668 C C . LEU A 1 44 ? -5.964 11.258 11.842 1.00 0.00 57 LEU A C 21
ATOM 16669 O O . LEU A 1 44 ? -7.029 11.653 11.412 1.00 0.00 57 LEU A O 21
ATOM 16685 N N . GLU A 1 45 ? -5.909 10.466 12.887 1.00 0.00 58 GLU A N 21
ATOM 16686 C CA . GLU A 1 45 ? -7.166 10.042 13.559 1.00 0.00 58 GLU A CA 21
ATOM 16687 C C . GLU A 1 45 ? -7.343 10.827 14.861 1.00 0.00 58 GLU A C 21
ATOM 16688 O O . GLU A 1 45 ? -7.351 10.267 15.939 1.00 0.00 58 GLU A O 21
ATOM 16700 N N . ASP A 1 46 ? -7.485 12.120 14.768 1.00 0.00 59 ASP A N 21
ATOM 16701 C CA . ASP A 1 46 ? -7.662 12.940 15.998 1.00 0.00 59 ASP A CA 21
ATOM 16702 C C . ASP A 1 46 ? -9.034 13.617 15.966 1.00 0.00 59 ASP A C 21
ATOM 16703 O O . ASP A 1 46 ? -9.626 13.892 16.990 1.00 0.00 59 ASP A O 21
ATOM 16712 N N . ARG A 1 47 ? -9.543 13.889 14.795 1.00 0.00 60 ARG A N 21
ATOM 16713 C CA . ARG A 1 47 ? -10.876 14.547 14.697 1.00 0.00 60 ARG A CA 21
ATOM 16714 C C . ARG A 1 47 ? -11.304 14.614 13.229 1.00 0.00 60 ARG A C 21
ATOM 16715 O O . ARG A 1 47 ? -12.157 13.830 12.846 1.00 0.00 60 ARG A O 21
ATOM 16738 N N . THR A 1 1 ? -17.056 -1.734 9.558 1.00 0.00 14 THR A N 22
ATOM 16739 C CA . THR A 1 1 ? -16.683 -1.789 11.000 1.00 0.00 14 THR A CA 22
ATOM 16740 C C . THR A 1 1 ? -15.511 -0.842 11.262 1.00 0.00 14 THR A C 22
ATOM 16741 O O . THR A 1 1 ? -15.447 -0.185 12.281 1.00 0.00 14 THR A O 22
ATOM 16754 N N . LEU A 1 2 ? -14.581 -0.766 10.349 1.00 0.00 15 LEU A N 22
ATOM 16755 C CA . LEU A 1 2 ? -13.413 0.138 10.547 1.00 0.00 15 LEU A CA 22
ATOM 16756 C C . LEU A 1 2 ? -13.068 0.828 9.224 1.00 0.00 15 LEU A C 22
ATOM 16757 O O . LEU A 1 2 ? -12.192 0.385 8.507 1.00 0.00 15 LEU A O 22
ATOM 16773 N N . PRO A 1 3 ? -13.771 1.894 8.941 1.00 0.00 16 PRO A N 22
ATOM 16774 C CA . PRO A 1 3 ? -13.567 2.677 7.709 1.00 0.00 16 PRO A CA 22
ATOM 16775 C C . PRO A 1 3 ? -12.333 3.575 7.844 1.00 0.00 16 PRO A C 22
ATOM 16776 O O . PRO A 1 3 ? -12.226 4.365 8.761 1.00 0.00 16 PRO A O 22
ATOM 16787 N N . ARG A 1 4 ? -11.400 3.459 6.939 1.00 0.00 17 ARG A N 22
ATOM 16788 C CA . ARG A 1 4 ? -10.179 4.303 7.016 1.00 0.00 17 ARG A CA 22
ATOM 16789 C C . ARG A 1 4 ? -9.970 5.022 5.682 1.00 0.00 17 ARG A C 22
ATOM 16790 O O . ARG A 1 4 ? -8.986 4.814 5.001 1.00 0.00 17 ARG A O 22
ATOM 16811 N N . GLY A 1 5 ? -10.888 5.869 5.305 1.00 0.00 18 GLY A N 22
ATOM 16812 C CA . GLY A 1 5 ? -10.743 6.602 4.016 1.00 0.00 18 GLY A CA 22
ATOM 16813 C C . GLY A 1 5 ? -9.850 7.829 4.219 1.00 0.00 18 GLY A C 22
ATOM 16814 O O . GLY A 1 5 ? -9.623 8.599 3.308 1.00 0.00 18 GLY A O 22
ATOM 16818 N N . SER A 1 6 ? -9.340 8.016 5.407 1.00 0.00 19 SER A N 22
ATOM 16819 C CA . SER A 1 6 ? -8.464 9.190 5.664 1.00 0.00 19 SER A CA 22
ATOM 16820 C C . SER A 1 6 ? -7.001 8.751 5.592 1.00 0.00 19 SER A C 22
ATOM 16821 O O . SER A 1 6 ? -6.136 9.500 5.184 1.00 0.00 19 SER A O 22
ATOM 16829 N N . ILE A 1 7 ? -6.721 7.540 5.984 1.00 0.00 20 ILE A N 22
ATOM 16830 C CA . ILE A 1 7 ? -5.317 7.046 5.938 1.00 0.00 20 ILE A CA 22
ATOM 16831 C C . ILE A 1 7 ? -4.927 6.776 4.488 1.00 0.00 20 ILE A C 22
ATOM 16832 O O . ILE A 1 7 ? -3.898 7.217 4.014 1.00 0.00 20 ILE A O 22
ATOM 16848 N N . ASP A 1 8 ? -5.745 6.054 3.783 1.00 0.00 21 ASP A N 22
ATOM 16849 C CA . ASP A 1 8 ? -5.437 5.747 2.358 1.00 0.00 21 ASP A CA 22
ATOM 16850 C C . ASP A 1 8 ? -5.574 7.021 1.523 1.00 0.00 21 ASP A C 22
ATOM 16851 O O . ASP A 1 8 ? -5.068 7.111 0.421 1.00 0.00 21 ASP A O 22
ATOM 16860 N N . LYS A 1 9 ? -6.257 8.007 2.036 1.00 0.00 22 LYS A N 22
ATOM 16861 C CA . LYS A 1 9 ? -6.428 9.274 1.270 1.00 0.00 22 LYS A CA 22
ATOM 16862 C C . LYS A 1 9 ? -5.214 10.179 1.498 1.00 0.00 22 LYS A C 22
ATOM 16863 O O . LYS A 1 9 ? -5.149 11.283 0.993 1.00 0.00 22 LYS A O 22
ATOM 16882 N N . TYR A 1 10 ? -4.252 9.723 2.253 1.00 0.00 23 TYR A N 22
ATOM 16883 C CA . TYR A 1 10 ? -3.047 10.559 2.509 1.00 0.00 23 TYR A CA 22
ATOM 16884 C C . TYR A 1 10 ? -1.827 9.652 2.688 1.00 0.00 23 TYR A C 22
ATOM 16885 O O . TYR A 1 10 ? -0.845 10.029 3.297 1.00 0.00 23 TYR A O 22
ATOM 16903 N N . VAL A 1 11 ? -1.883 8.459 2.164 1.00 0.00 24 VAL A N 22
ATOM 16904 C CA . VAL A 1 11 ? -0.730 7.528 2.303 1.00 0.00 24 VAL A CA 22
ATOM 16905 C C . VAL A 1 11 ? -0.228 7.124 0.914 1.00 0.00 24 VAL A C 22
ATOM 16906 O O . VAL A 1 11 ? -0.940 6.517 0.139 1.00 0.00 24 VAL A O 22
ATOM 16919 N N . LYS A 1 12 ? 0.993 7.457 0.593 1.00 0.00 25 LYS A N 22
ATOM 16920 C CA . LYS A 1 12 ? 1.534 7.092 -0.747 1.00 0.00 25 LYS A CA 22
ATOM 16921 C C . LYS A 1 12 ? 2.542 5.950 -0.603 1.00 0.00 25 LYS A C 22
ATOM 16922 O O . LYS A 1 12 ? 3.641 6.135 -0.120 1.00 0.00 25 LYS A O 22
ATOM 16941 N N . GLU A 1 13 ? 2.179 4.768 -1.020 1.00 0.00 26 GLU A N 22
ATOM 16942 C CA . GLU A 1 13 ? 3.120 3.618 -0.910 1.00 0.00 26 GLU A CA 22
ATOM 16943 C C . GLU A 1 13 ? 3.871 3.451 -2.231 1.00 0.00 26 GLU A C 22
ATOM 16944 O O . GLU A 1 13 ? 3.427 2.759 -3.126 1.00 0.00 26 GLU A O 22
ATOM 16956 N N . MET A 1 14 ? 5.003 4.085 -2.364 1.00 0.00 27 MET A N 22
ATOM 16957 C CA . MET A 1 14 ? 5.780 3.971 -3.629 1.00 0.00 27 MET A CA 22
ATOM 16958 C C . MET A 1 14 ? 6.300 2.536 -3.791 1.00 0.00 27 MET A C 22
ATOM 16959 O O . MET A 1 14 ? 6.974 2.021 -2.917 1.00 0.00 27 MET A O 22
ATOM 16973 N N . PRO A 1 15 ? 5.987 1.931 -4.912 1.00 0.00 28 PRO A N 22
ATOM 16974 C CA . PRO A 1 15 ? 6.421 0.557 -5.210 1.00 0.00 28 PRO A CA 22
ATOM 16975 C C . PRO A 1 15 ? 7.914 0.547 -5.532 1.00 0.00 28 PRO A C 22
ATOM 16976 O O . PRO A 1 15 ? 8.537 -0.493 -5.619 1.00 0.00 28 PRO A O 22
ATOM 16987 N N . ASP A 1 16 ? 8.495 1.704 -5.689 1.00 0.00 29 ASP A N 22
ATOM 16988 C CA . ASP A 1 16 ? 9.948 1.773 -5.982 1.00 0.00 29 ASP A CA 22
ATOM 16989 C C . ASP A 1 16 ? 10.717 1.782 -4.658 1.00 0.00 29 ASP A C 22
ATOM 16990 O O . ASP A 1 16 ? 11.892 2.082 -4.622 1.00 0.00 29 ASP A O 22
ATOM 16999 N N . LYS A 1 17 ? 10.046 1.458 -3.576 1.00 0.00 30 LYS A N 22
ATOM 17000 C CA . LYS A 1 17 ? 10.692 1.433 -2.236 1.00 0.00 30 LYS A CA 22
ATOM 17001 C C . LYS A 1 17 ? 10.672 2.838 -1.638 1.00 0.00 30 LYS A C 22
ATOM 17002 O O . LYS A 1 17 ? 11.701 3.440 -1.405 1.00 0.00 30 LYS A O 22
ATOM 17021 N N . THR A 1 18 ? 9.505 3.364 -1.386 1.00 0.00 31 THR A N 22
ATOM 17022 C CA . THR A 1 18 ? 9.417 4.729 -0.804 1.00 0.00 31 THR A CA 22
ATOM 17023 C C . THR A 1 18 ? 8.024 4.945 -0.208 1.00 0.00 31 THR A C 22
ATOM 17024 O O . THR A 1 18 ? 7.149 4.109 -0.325 1.00 0.00 31 THR A O 22
ATOM 17035 N N . PHE A 1 19 ? 7.813 6.062 0.428 1.00 0.00 32 PHE A N 22
ATOM 17036 C CA . PHE A 1 19 ? 6.483 6.347 1.035 1.00 0.00 32 PHE A CA 22
ATOM 17037 C C . PHE A 1 19 ? 6.348 7.856 1.239 1.00 0.00 32 PHE A C 22
ATOM 17038 O O . PHE A 1 19 ? 7.310 8.534 1.542 1.00 0.00 32 PHE A O 22
ATOM 17055 N N . GLU A 1 20 ? 5.173 8.394 1.069 1.00 0.00 33 GLU A N 22
ATOM 17056 C CA . GLU A 1 20 ? 5.005 9.861 1.248 1.00 0.00 33 GLU A CA 22
ATOM 17057 C C . GLU A 1 20 ? 3.640 10.165 1.868 1.00 0.00 33 GLU A C 22
ATOM 17058 O O . GLU A 1 20 ? 2.611 10.007 1.243 1.00 0.00 33 GLU A O 22
ATOM 17070 N N . CYS A 1 21 ? 3.630 10.618 3.093 1.00 0.00 34 CYS A N 22
ATOM 17071 C CA . CYS A 1 21 ? 2.340 10.956 3.759 1.00 0.00 34 CYS A CA 22
ATOM 17072 C C . CYS A 1 21 ? 1.777 12.220 3.101 1.00 0.00 34 CYS A C 22
ATOM 17073 O O . CYS A 1 21 ? 2.255 13.314 3.327 1.00 0.00 34 CYS A O 22
ATOM 17080 N N . LEU A 1 22 ? 0.784 12.072 2.267 1.00 0.00 35 LEU A N 22
ATOM 17081 C CA . LEU A 1 22 ? 0.209 13.256 1.565 1.00 0.00 35 LEU A CA 22
ATOM 17082 C C . LEU A 1 22 ? -0.612 14.122 2.524 1.00 0.00 35 LEU A C 22
ATOM 17083 O O . LEU A 1 22 ? -1.216 15.096 2.118 1.00 0.00 35 LEU A O 22
ATOM 17099 N N . PHE A 1 23 ? -0.649 13.797 3.787 1.00 0.00 36 PHE A N 22
ATOM 17100 C CA . PHE A 1 23 ? -1.442 14.637 4.729 1.00 0.00 36 PHE A CA 22
ATOM 17101 C C . PHE A 1 23 ? -0.961 16.089 4.638 1.00 0.00 36 PHE A C 22
ATOM 17102 O O . PHE A 1 23 ? 0.222 16.338 4.511 1.00 0.00 36 PHE A O 22
ATOM 17119 N N . PRO A 1 24 ? -1.891 17.009 4.707 1.00 0.00 37 PRO A N 22
ATOM 17120 C CA . PRO A 1 24 ? -1.583 18.447 4.634 1.00 0.00 37 PRO A CA 22
ATOM 17121 C C . PRO A 1 24 ? -0.978 18.925 5.952 1.00 0.00 37 PRO A C 22
ATOM 17122 O O . PRO A 1 24 ? -1.642 19.009 6.964 1.00 0.00 37 PRO A O 22
ATOM 17133 N N . GLY A 1 25 ? 0.288 19.224 5.939 1.00 0.00 38 GLY A N 22
ATOM 17134 C CA . GLY A 1 25 ? 0.964 19.677 7.182 1.00 0.00 38 GLY A CA 22
ATOM 17135 C C . GLY A 1 25 ? 2.034 18.650 7.537 1.00 0.00 38 GLY A C 22
ATOM 17136 O O . GLY A 1 25 ? 2.975 18.933 8.254 1.00 0.00 38 GLY A O 22
ATOM 17140 N N . CYS A 1 26 ? 1.896 17.454 7.030 1.00 0.00 39 CYS A N 22
ATOM 17141 C CA . CYS A 1 26 ? 2.902 16.395 7.322 1.00 0.00 39 CYS A CA 22
ATOM 17142 C C . CYS A 1 26 ? 4.216 16.727 6.612 1.00 0.00 39 CYS A C 22
ATOM 17143 O O . CYS A 1 26 ? 4.257 17.538 5.708 1.00 0.00 39 CYS A O 22
ATOM 17150 N N . THR A 1 27 ? 5.289 16.100 7.008 1.00 0.00 40 THR A N 22
ATOM 17151 C CA . THR A 1 27 ? 6.597 16.373 6.351 1.00 0.00 40 THR A CA 22
ATOM 17152 C C . THR A 1 27 ? 7.546 15.198 6.601 1.00 0.00 40 THR A C 22
ATOM 17153 O O . THR A 1 27 ? 8.730 15.377 6.802 1.00 0.00 40 THR A O 22
ATOM 17164 N N . LYS A 1 28 ? 7.033 13.997 6.592 1.00 0.00 41 LYS A N 22
ATOM 17165 C CA . LYS A 1 28 ? 7.907 12.813 6.832 1.00 0.00 41 LYS A CA 22
ATOM 17166 C C . LYS A 1 28 ? 7.695 11.781 5.721 1.00 0.00 41 LYS A C 22
ATOM 17167 O O . LYS A 1 28 ? 6.586 11.534 5.292 1.00 0.00 41 LYS A O 22
ATOM 17186 N N . THR A 1 29 ? 8.754 11.171 5.257 1.00 0.00 42 THR A N 22
ATOM 17187 C CA . THR A 1 29 ? 8.617 10.150 4.178 1.00 0.00 42 THR A CA 22
ATOM 17188 C C . THR A 1 29 ? 9.281 8.846 4.628 1.00 0.00 42 THR A C 22
ATOM 17189 O O . THR A 1 29 ? 10.241 8.856 5.371 1.00 0.00 42 THR A O 22
ATOM 17200 N N . PHE A 1 30 ? 8.776 7.725 4.191 1.00 0.00 43 PHE A N 22
ATOM 17201 C CA . PHE A 1 30 ? 9.382 6.427 4.607 1.00 0.00 43 PHE A CA 22
ATOM 17202 C C . PHE A 1 30 ? 9.584 5.536 3.379 1.00 0.00 43 PHE A C 22
ATOM 17203 O O . PHE A 1 30 ? 9.572 5.998 2.255 1.00 0.00 43 PHE A O 22
ATOM 17220 N N . LYS A 1 31 ? 9.768 4.259 3.584 1.00 0.00 44 LYS A N 22
ATOM 17221 C CA . LYS A 1 31 ? 9.970 3.338 2.429 1.00 0.00 44 LYS A CA 22
ATOM 17222 C C . LYS A 1 31 ? 9.012 2.151 2.547 1.00 0.00 44 LYS A C 22
ATOM 17223 O O . LYS A 1 31 ? 8.068 2.176 3.313 1.00 0.00 44 LYS A O 22
ATOM 17242 N N . ARG A 1 32 ? 9.245 1.111 1.794 1.00 0.00 45 ARG A N 22
ATOM 17243 C CA . ARG A 1 32 ? 8.347 -0.077 1.864 1.00 0.00 45 ARG A CA 22
ATOM 17244 C C . ARG A 1 32 ? 8.175 -0.502 3.323 1.00 0.00 45 ARG A C 22
ATOM 17245 O O . ARG A 1 32 ? 8.979 -1.233 3.866 1.00 0.00 45 ARG A O 22
ATOM 17266 N N . ARG A 1 33 ? 7.131 -0.050 3.964 1.00 0.00 46 ARG A N 22
ATOM 17267 C CA . ARG A 1 33 ? 6.909 -0.430 5.387 1.00 0.00 46 ARG A CA 22
ATOM 17268 C C . ARG A 1 33 ? 5.480 -0.066 5.795 1.00 0.00 46 ARG A C 22
ATOM 17269 O O . ARG A 1 33 ? 4.905 0.884 5.300 1.00 0.00 46 ARG A O 22
ATOM 17290 N N . TYR A 1 34 ? 4.905 -0.812 6.697 1.00 0.00 47 TYR A N 22
ATOM 17291 C CA . TYR A 1 34 ? 3.514 -0.509 7.140 1.00 0.00 47 TYR A CA 22
ATOM 17292 C C . TYR A 1 34 ? 3.577 0.149 8.509 1.00 0.00 47 TYR A C 22
ATOM 17293 O O . TYR A 1 34 ? 2.712 -0.045 9.340 1.00 0.00 47 TYR A O 22
ATOM 17311 N N . ASN A 1 35 ? 4.595 0.915 8.762 1.00 0.00 48 ASN A N 22
ATOM 17312 C CA . ASN A 1 35 ? 4.699 1.561 10.087 1.00 0.00 48 ASN A CA 22
ATOM 17313 C C . ASN A 1 35 ? 4.329 3.035 9.949 1.00 0.00 48 ASN A C 22
ATOM 17314 O O . ASN A 1 35 ? 3.903 3.678 10.893 1.00 0.00 48 ASN A O 22
ATOM 17325 N N . ILE A 1 36 ? 4.473 3.572 8.772 1.00 0.00 49 ILE A N 22
ATOM 17326 C CA . ILE A 1 36 ? 4.117 5.004 8.569 1.00 0.00 49 ILE A CA 22
ATOM 17327 C C . ILE A 1 36 ? 2.592 5.125 8.618 1.00 0.00 49 ILE A C 22
ATOM 17328 O O . ILE A 1 36 ? 2.052 6.096 9.105 1.00 0.00 49 ILE A O 22
ATOM 17344 N N . ARG A 1 37 ? 1.895 4.135 8.130 1.00 0.00 50 ARG A N 22
ATOM 17345 C CA . ARG A 1 37 ? 0.409 4.193 8.169 1.00 0.00 50 ARG A CA 22
ATOM 17346 C C . ARG A 1 37 ? -0.021 4.513 9.597 1.00 0.00 50 ARG A C 22
ATOM 17347 O O . ARG A 1 37 ? -0.868 5.354 9.830 1.00 0.00 50 ARG A O 22
ATOM 17368 N N . SER A 1 38 ? 0.572 3.862 10.562 1.00 0.00 51 SER A N 22
ATOM 17369 C CA . SER A 1 38 ? 0.213 4.147 11.976 1.00 0.00 51 SER A CA 22
ATOM 17370 C C . SER A 1 38 ? 0.628 5.580 12.299 1.00 0.00 51 SER A C 22
ATOM 17371 O O . SER A 1 38 ? -0.079 6.309 12.966 1.00 0.00 51 SER A O 22
ATOM 17379 N N . HIS A 1 39 ? 1.769 5.990 11.817 1.00 0.00 52 HIS A N 22
ATOM 17380 C CA . HIS A 1 39 ? 2.230 7.383 12.081 1.00 0.00 52 HIS A CA 22
ATOM 17381 C C . HIS A 1 39 ? 1.105 8.345 11.710 1.00 0.00 52 HIS A C 22
ATOM 17382 O O . HIS A 1 39 ? 0.836 9.305 12.406 1.00 0.00 52 HIS A O 22
ATOM 17396 N N . ILE A 1 40 ? 0.443 8.092 10.622 1.00 0.00 53 ILE A N 22
ATOM 17397 C CA . ILE A 1 40 ? -0.665 8.986 10.212 1.00 0.00 53 ILE A CA 22
ATOM 17398 C C . ILE A 1 40 ? -1.789 8.851 11.228 1.00 0.00 53 ILE A C 22
ATOM 17399 O O . ILE A 1 40 ? -2.141 9.792 11.908 1.00 0.00 53 ILE A O 22
ATOM 17415 N N . GLN A 1 41 ? -2.346 7.680 11.337 1.00 0.00 54 GLN A N 22
ATOM 17416 C CA . GLN A 1 41 ? -3.452 7.459 12.307 1.00 0.00 54 GLN A CA 22
ATOM 17417 C C . GLN A 1 41 ? -3.151 8.191 13.610 1.00 0.00 54 GLN A C 22
ATOM 17418 O O . GLN A 1 41 ? -4.050 8.594 14.321 1.00 0.00 54 GLN A O 22
ATOM 17432 N N . THR A 1 42 ? -1.903 8.382 13.934 1.00 0.00 55 THR A N 22
ATOM 17433 C CA . THR A 1 42 ? -1.596 9.105 15.193 1.00 0.00 55 THR A CA 22
ATOM 17434 C C . THR A 1 42 ? -1.762 10.600 14.954 1.00 0.00 55 THR A C 22
ATOM 17435 O O . THR A 1 42 ? -2.403 11.295 15.716 1.00 0.00 55 THR A O 22
ATOM 17446 N N . HIS A 1 43 ? -1.196 11.101 13.896 1.00 0.00 56 HIS A N 22
ATOM 17447 C CA . HIS A 1 43 ? -1.331 12.542 13.605 1.00 0.00 56 HIS A CA 22
ATOM 17448 C C . HIS A 1 43 ? -2.464 12.746 12.603 1.00 0.00 56 HIS A C 22
ATOM 17449 O O . HIS A 1 43 ? -2.546 13.745 11.917 1.00 0.00 56 HIS A O 22
ATOM 17463 N N . LEU A 1 44 ? -3.361 11.795 12.554 1.00 0.00 57 LEU A N 22
ATOM 17464 C CA . LEU A 1 44 ? -4.532 11.895 11.644 1.00 0.00 57 LEU A CA 22
ATOM 17465 C C . LEU A 1 44 ? -5.765 11.270 12.318 1.00 0.00 57 LEU A C 22
ATOM 17466 O O . LEU A 1 44 ? -6.866 11.371 11.813 1.00 0.00 57 LEU A O 22
ATOM 17482 N N . GLU A 1 45 ? -5.602 10.620 13.452 1.00 0.00 58 GLU A N 22
ATOM 17483 C CA . GLU A 1 45 ? -6.776 10.002 14.130 1.00 0.00 58 GLU A CA 22
ATOM 17484 C C . GLU A 1 45 ? -7.960 10.971 14.093 1.00 0.00 58 GLU A C 22
ATOM 17485 O O . GLU A 1 45 ? -8.994 10.679 13.527 1.00 0.00 58 GLU A O 22
ATOM 17497 N N . ASP A 1 46 ? -7.815 12.123 14.688 1.00 0.00 59 ASP A N 22
ATOM 17498 C CA . ASP A 1 46 ? -8.931 13.109 14.683 1.00 0.00 59 ASP A CA 22
ATOM 17499 C C . ASP A 1 46 ? -10.248 12.392 14.987 1.00 0.00 59 ASP A C 22
ATOM 17500 O O . ASP A 1 46 ? -11.228 12.549 14.286 1.00 0.00 59 ASP A O 22
ATOM 17509 N N . ARG A 1 47 ? -10.280 11.605 16.028 1.00 0.00 60 ARG A N 22
ATOM 17510 C CA . ARG A 1 47 ? -11.533 10.879 16.374 1.00 0.00 60 ARG A CA 22
ATOM 17511 C C . ARG A 1 47 ? -12.073 10.170 15.131 1.00 0.00 60 ARG A C 22
ATOM 17512 O O . ARG A 1 47 ? -11.267 9.689 14.351 1.00 0.00 60 ARG A O 22
ATOM 17535 N N . THR A 1 1 ? -7.308 -5.794 8.791 1.00 0.00 14 THR A N 23
ATOM 17536 C CA . THR A 1 1 ? -7.718 -4.375 8.990 1.00 0.00 14 THR A CA 23
ATOM 17537 C C . THR A 1 1 ? -7.721 -3.653 7.641 1.00 0.00 14 THR A C 23
ATOM 17538 O O . THR A 1 1 ? -6.797 -3.772 6.858 1.00 0.00 14 THR A O 23
ATOM 17551 N N . LEU A 1 2 ? -8.753 -2.904 7.359 1.00 0.00 15 LEU A N 23
ATOM 17552 C CA . LEU A 1 2 ? -8.814 -2.177 6.059 1.00 0.00 15 LEU A CA 23
ATOM 17553 C C . LEU A 1 2 ? -9.415 -0.784 6.277 1.00 0.00 15 LEU A C 23
ATOM 17554 O O . LEU A 1 2 ? -10.474 -0.481 5.763 1.00 0.00 15 LEU A O 23
ATOM 17570 N N . PRO A 1 3 ? -8.716 0.022 7.036 1.00 0.00 16 PRO A N 23
ATOM 17571 C CA . PRO A 1 3 ? -9.149 1.396 7.346 1.00 0.00 16 PRO A CA 23
ATOM 17572 C C . PRO A 1 3 ? -8.865 2.329 6.164 1.00 0.00 16 PRO A C 23
ATOM 17573 O O . PRO A 1 3 ? -7.885 2.177 5.463 1.00 0.00 16 PRO A O 23
ATOM 17584 N N . ARG A 1 4 ? -9.716 3.293 5.940 1.00 0.00 17 ARG A N 23
ATOM 17585 C CA . ARG A 1 4 ? -9.497 4.235 4.807 1.00 0.00 17 ARG A CA 23
ATOM 17586 C C . ARG A 1 4 ? -10.419 5.446 4.967 1.00 0.00 17 ARG A C 23
ATOM 17587 O O . ARG A 1 4 ? -11.319 5.662 4.180 1.00 0.00 17 ARG A O 23
ATOM 17608 N N . GLY A 1 5 ? -10.204 6.237 5.982 1.00 0.00 18 GLY A N 23
ATOM 17609 C CA . GLY A 1 5 ? -11.070 7.432 6.192 1.00 0.00 18 GLY A CA 23
ATOM 17610 C C . GLY A 1 5 ? -10.214 8.700 6.174 1.00 0.00 18 GLY A C 23
ATOM 17611 O O . GLY A 1 5 ? -10.722 9.803 6.212 1.00 0.00 18 GLY A O 23
ATOM 17615 N N . SER A 1 6 ? -8.918 8.555 6.118 1.00 0.00 19 SER A N 23
ATOM 17616 C CA . SER A 1 6 ? -8.036 9.756 6.098 1.00 0.00 19 SER A CA 23
ATOM 17617 C C . SER A 1 6 ? -6.597 9.328 5.807 1.00 0.00 19 SER A C 23
ATOM 17618 O O . SER A 1 6 ? -5.856 10.017 5.135 1.00 0.00 19 SER A O 23
ATOM 17626 N N . ILE A 1 7 ? -6.196 8.193 6.309 1.00 0.00 20 ILE A N 23
ATOM 17627 C CA . ILE A 1 7 ? -4.805 7.718 6.063 1.00 0.00 20 ILE A CA 23
ATOM 17628 C C . ILE A 1 7 ? -4.690 7.195 4.632 1.00 0.00 20 ILE A C 23
ATOM 17629 O O . ILE A 1 7 ? -3.751 7.498 3.922 1.00 0.00 20 ILE A O 23
ATOM 17645 N N . ASP A 1 8 ? -5.640 6.416 4.202 1.00 0.00 21 ASP A N 23
ATOM 17646 C CA . ASP A 1 8 ? -5.589 5.873 2.816 1.00 0.00 21 ASP A CA 23
ATOM 17647 C C . ASP A 1 8 ? -5.782 7.018 1.819 1.00 0.00 21 ASP A C 23
ATOM 17648 O O . ASP A 1 8 ? -5.292 6.977 0.708 1.00 0.00 21 ASP A O 23
ATOM 17657 N N . LYS A 1 9 ? -6.490 8.040 2.211 1.00 0.00 22 LYS A N 23
ATOM 17658 C CA . LYS A 1 9 ? -6.716 9.189 1.290 1.00 0.00 22 LYS A CA 23
ATOM 17659 C C . LYS A 1 9 ? -5.508 10.130 1.345 1.00 0.00 22 LYS A C 23
ATOM 17660 O O . LYS A 1 9 ? -5.503 11.183 0.738 1.00 0.00 22 LYS A O 23
ATOM 17679 N N . TYR A 1 10 ? -4.484 9.759 2.064 1.00 0.00 23 TYR A N 23
ATOM 17680 C CA . TYR A 1 10 ? -3.283 10.634 2.152 1.00 0.00 23 TYR A CA 23
ATOM 17681 C C . TYR A 1 10 ? -2.041 9.768 2.371 1.00 0.00 23 TYR A C 23
ATOM 17682 O O . TYR A 1 10 ? -1.216 10.054 3.216 1.00 0.00 23 TYR A O 23
ATOM 17700 N N . VAL A 1 11 ? -1.903 8.707 1.623 1.00 0.00 24 VAL A N 23
ATOM 17701 C CA . VAL A 1 11 ? -0.719 7.823 1.799 1.00 0.00 24 VAL A CA 23
ATOM 17702 C C . VAL A 1 11 ? -0.095 7.505 0.435 1.00 0.00 24 VAL A C 23
ATOM 17703 O O . VAL A 1 11 ? -0.747 6.990 -0.452 1.00 0.00 24 VAL A O 23
ATOM 17716 N N . LYS A 1 12 ? 1.163 7.802 0.265 1.00 0.00 25 LYS A N 23
ATOM 17717 C CA . LYS A 1 12 ? 1.831 7.510 -1.035 1.00 0.00 25 LYS A CA 23
ATOM 17718 C C . LYS A 1 12 ? 2.726 6.281 -0.870 1.00 0.00 25 LYS A C 23
ATOM 17719 O O . LYS A 1 12 ? 3.878 6.387 -0.500 1.00 0.00 25 LYS A O 23
ATOM 17738 N N . GLU A 1 13 ? 2.204 5.114 -1.131 1.00 0.00 26 GLU A N 23
ATOM 17739 C CA . GLU A 1 13 ? 3.025 3.881 -0.975 1.00 0.00 26 GLU A CA 23
ATOM 17740 C C . GLU A 1 13 ? 3.860 3.647 -2.235 1.00 0.00 26 GLU A C 23
ATOM 17741 O O . GLU A 1 13 ? 3.366 3.716 -3.343 1.00 0.00 26 GLU A O 23
ATOM 17753 N N . MET A 1 14 ? 5.124 3.365 -2.071 1.00 0.00 27 MET A N 23
ATOM 17754 C CA . MET A 1 14 ? 5.996 3.121 -3.253 1.00 0.00 27 MET A CA 23
ATOM 17755 C C . MET A 1 14 ? 6.576 1.701 -3.165 1.00 0.00 27 MET A C 23
ATOM 17756 O O . MET A 1 14 ? 7.204 1.354 -2.181 1.00 0.00 27 MET A O 23
ATOM 17770 N N . PRO A 1 15 ? 6.354 0.920 -4.196 1.00 0.00 28 PRO A N 23
ATOM 17771 C CA . PRO A 1 15 ? 6.843 -0.468 -4.249 1.00 0.00 28 PRO A CA 23
ATOM 17772 C C . PRO A 1 15 ? 8.353 -0.486 -4.475 1.00 0.00 28 PRO A C 23
ATOM 17773 O O . PRO A 1 15 ? 8.994 -1.513 -4.377 1.00 0.00 28 PRO A O 23
ATOM 17784 N N . ASP A 1 16 ? 8.929 0.647 -4.762 1.00 0.00 29 ASP A N 23
ATOM 17785 C CA . ASP A 1 16 ? 10.397 0.697 -4.974 1.00 0.00 29 ASP A CA 23
ATOM 17786 C C . ASP A 1 16 ? 11.084 0.938 -3.629 1.00 0.00 29 ASP A C 23
ATOM 17787 O O . ASP A 1 16 ? 12.259 1.232 -3.576 1.00 0.00 29 ASP A O 23
ATOM 17796 N N . LYS A 1 17 ? 10.342 0.821 -2.547 1.00 0.00 30 LYS A N 23
ATOM 17797 C CA . LYS A 1 17 ? 10.903 1.036 -1.187 1.00 0.00 30 LYS A CA 23
ATOM 17798 C C . LYS A 1 17 ? 10.833 2.521 -0.844 1.00 0.00 30 LYS A C 23
ATOM 17799 O O . LYS A 1 17 ? 11.837 3.165 -0.614 1.00 0.00 30 LYS A O 23
ATOM 17818 N N . THR A 1 18 ? 9.650 3.070 -0.809 1.00 0.00 31 THR A N 23
ATOM 17819 C CA . THR A 1 18 ? 9.510 4.514 -0.481 1.00 0.00 31 THR A CA 23
ATOM 17820 C C . THR A 1 18 ? 8.086 4.795 -0.006 1.00 0.00 31 THR A C 23
ATOM 17821 O O . THR A 1 18 ? 7.207 3.966 -0.119 1.00 0.00 31 THR A O 23
ATOM 17832 N N . PHE A 1 19 ? 7.854 5.965 0.520 1.00 0.00 32 PHE A N 23
ATOM 17833 C CA . PHE A 1 19 ? 6.489 6.313 1.007 1.00 0.00 32 PHE A CA 23
ATOM 17834 C C . PHE A 1 19 ? 6.369 7.833 1.127 1.00 0.00 32 PHE A C 23
ATOM 17835 O O . PHE A 1 19 ? 7.355 8.534 1.241 1.00 0.00 32 PHE A O 23
ATOM 17852 N N . GLU A 1 20 ? 5.171 8.353 1.102 1.00 0.00 33 GLU A N 23
ATOM 17853 C CA . GLU A 1 20 ? 5.004 9.831 1.213 1.00 0.00 33 GLU A CA 23
ATOM 17854 C C . GLU A 1 20 ? 3.640 10.162 1.825 1.00 0.00 33 GLU A C 23
ATOM 17855 O O . GLU A 1 20 ? 2.617 10.069 1.177 1.00 0.00 33 GLU A O 23
ATOM 17867 N N . CYS A 1 21 ? 3.620 10.563 3.068 1.00 0.00 34 CYS A N 23
ATOM 17868 C CA . CYS A 1 21 ? 2.327 10.918 3.722 1.00 0.00 34 CYS A CA 23
ATOM 17869 C C . CYS A 1 21 ? 1.723 12.124 2.997 1.00 0.00 34 CYS A C 23
ATOM 17870 O O . CYS A 1 21 ? 2.211 13.231 3.106 1.00 0.00 34 CYS A O 23
ATOM 17877 N N . LEU A 1 22 ? 0.678 11.917 2.243 1.00 0.00 35 LEU A N 23
ATOM 17878 C CA . LEU A 1 22 ? 0.061 13.049 1.495 1.00 0.00 35 LEU A CA 23
ATOM 17879 C C . LEU A 1 22 ? -0.853 13.863 2.414 1.00 0.00 35 LEU A C 23
ATOM 17880 O O . LEU A 1 22 ? -1.523 14.777 1.974 1.00 0.00 35 LEU A O 23
ATOM 17896 N N . PHE A 1 23 ? -0.893 13.556 3.682 1.00 0.00 36 PHE A N 23
ATOM 17897 C CA . PHE A 1 23 ? -1.776 14.341 4.592 1.00 0.00 36 PHE A CA 23
ATOM 17898 C C . PHE A 1 23 ? -1.316 15.806 4.592 1.00 0.00 36 PHE A C 23
ATOM 17899 O O . PHE A 1 23 ? -0.132 16.079 4.555 1.00 0.00 36 PHE A O 23
ATOM 17916 N N . PRO A 1 24 ? -2.268 16.706 4.623 1.00 0.00 37 PRO A N 23
ATOM 17917 C CA . PRO A 1 24 ? -1.987 18.153 4.615 1.00 0.00 37 PRO A CA 23
ATOM 17918 C C . PRO A 1 24 ? -1.505 18.615 5.988 1.00 0.00 37 PRO A C 23
ATOM 17919 O O . PRO A 1 24 ? -2.277 18.796 6.908 1.00 0.00 37 PRO A O 23
ATOM 17930 N N . GLY A 1 25 ? -0.224 18.796 6.123 1.00 0.00 38 GLY A N 23
ATOM 17931 C CA . GLY A 1 25 ? 0.350 19.229 7.423 1.00 0.00 38 GLY A CA 23
ATOM 17932 C C . GLY A 1 25 ? 1.536 18.323 7.742 1.00 0.00 38 GLY A C 23
ATOM 17933 O O . GLY A 1 25 ? 2.357 18.622 8.587 1.00 0.00 38 GLY A O 23
ATOM 17937 N N . CYS A 1 26 ? 1.629 17.212 7.060 1.00 0.00 39 CYS A N 23
ATOM 17938 C CA . CYS A 1 26 ? 2.757 16.271 7.304 1.00 0.00 39 CYS A CA 23
ATOM 17939 C C . CYS A 1 26 ? 4.020 16.788 6.615 1.00 0.00 39 CYS A C 23
ATOM 17940 O O . CYS A 1 26 ? 3.977 17.708 5.822 1.00 0.00 39 CYS A O 23
ATOM 17947 N N . THR A 1 27 ? 5.145 16.196 6.910 1.00 0.00 40 THR A N 23
ATOM 17948 C CA . THR A 1 27 ? 6.414 16.638 6.272 1.00 0.00 40 THR A CA 23
ATOM 17949 C C . THR A 1 27 ? 7.474 15.554 6.471 1.00 0.00 40 THR A C 23
ATOM 17950 O O . THR A 1 27 ? 8.657 15.828 6.506 1.00 0.00 40 THR A O 23
ATOM 17961 N N . LYS A 1 28 ? 7.058 14.322 6.609 1.00 0.00 41 LYS A N 23
ATOM 17962 C CA . LYS A 1 28 ? 8.044 13.224 6.815 1.00 0.00 41 LYS A CA 23
ATOM 17963 C C . LYS A 1 28 ? 7.774 12.084 5.830 1.00 0.00 41 LYS A C 23
ATOM 17964 O O . LYS A 1 28 ? 6.747 11.437 5.880 1.00 0.00 41 LYS A O 23
ATOM 17983 N N . THR A 1 29 ? 8.696 11.825 4.942 1.00 0.00 42 THR A N 23
ATOM 17984 C CA . THR A 1 29 ? 8.502 10.718 3.965 1.00 0.00 42 THR A CA 23
ATOM 17985 C C . THR A 1 29 ? 9.179 9.458 4.505 1.00 0.00 42 THR A C 23
ATOM 17986 O O . THR A 1 29 ? 10.085 9.531 5.312 1.00 0.00 42 THR A O 23
ATOM 17997 N N . PHE A 1 30 ? 8.743 8.301 4.087 1.00 0.00 43 PHE A N 23
ATOM 17998 C CA . PHE A 1 30 ? 9.364 7.050 4.608 1.00 0.00 43 PHE A CA 23
ATOM 17999 C C . PHE A 1 30 ? 9.730 6.125 3.446 1.00 0.00 43 PHE A C 23
ATOM 18000 O O . PHE A 1 30 ? 9.794 6.537 2.304 1.00 0.00 43 PHE A O 23
ATOM 18017 N N . LYS A 1 31 ? 9.974 4.875 3.734 1.00 0.00 44 LYS A N 23
ATOM 18018 C CA . LYS A 1 31 ? 10.340 3.911 2.658 1.00 0.00 44 LYS A CA 23
ATOM 18019 C C . LYS A 1 31 ? 10.427 2.505 3.257 1.00 0.00 44 LYS A C 23
ATOM 18020 O O . LYS A 1 31 ? 11.293 2.220 4.060 1.00 0.00 44 LYS A O 23
ATOM 18039 N N . ARG A 1 32 ? 9.541 1.623 2.875 1.00 0.00 45 ARG A N 23
ATOM 18040 C CA . ARG A 1 32 ? 9.584 0.239 3.431 1.00 0.00 45 ARG A CA 23
ATOM 18041 C C . ARG A 1 32 ? 8.246 -0.464 3.186 1.00 0.00 45 ARG A C 23
ATOM 18042 O O . ARG A 1 32 ? 8.081 -1.180 2.218 1.00 0.00 45 ARG A O 23
ATOM 18063 N N . ARG A 1 33 ? 7.289 -0.274 4.056 1.00 0.00 46 ARG A N 23
ATOM 18064 C CA . ARG A 1 33 ? 5.971 -0.943 3.868 1.00 0.00 46 ARG A CA 23
ATOM 18065 C C . ARG A 1 33 ? 4.845 -0.025 4.354 1.00 0.00 46 ARG A C 23
ATOM 18066 O O . ARG A 1 33 ? 4.943 1.183 4.292 1.00 0.00 46 ARG A O 23
ATOM 18087 N N . TYR A 1 34 ? 3.773 -0.591 4.838 1.00 0.00 47 TYR A N 23
ATOM 18088 C CA . TYR A 1 34 ? 2.638 0.256 5.323 1.00 0.00 47 TYR A CA 23
ATOM 18089 C C . TYR A 1 34 ? 2.906 0.660 6.766 1.00 0.00 47 TYR A C 23
ATOM 18090 O O . TYR A 1 34 ? 2.039 0.578 7.612 1.00 0.00 47 TYR A O 23
ATOM 18108 N N . ASN A 1 35 ? 4.094 1.089 7.064 1.00 0.00 48 ASN A N 23
ATOM 18109 C CA . ASN A 1 35 ? 4.382 1.481 8.461 1.00 0.00 48 ASN A CA 23
ATOM 18110 C C . ASN A 1 35 ? 4.042 2.959 8.641 1.00 0.00 48 ASN A C 23
ATOM 18111 O O . ASN A 1 35 ? 3.509 3.375 9.655 1.00 0.00 48 ASN A O 23
ATOM 18122 N N . ILE A 1 36 ? 4.334 3.759 7.654 1.00 0.00 49 ILE A N 23
ATOM 18123 C CA . ILE A 1 36 ? 4.010 5.208 7.770 1.00 0.00 49 ILE A CA 23
ATOM 18124 C C . ILE A 1 36 ? 2.495 5.336 7.940 1.00 0.00 49 ILE A C 23
ATOM 18125 O O . ILE A 1 36 ? 2.006 6.259 8.555 1.00 0.00 49 ILE A O 23
ATOM 18141 N N . ARG A 1 37 ? 1.753 4.403 7.404 1.00 0.00 50 ARG A N 23
ATOM 18142 C CA . ARG A 1 37 ? 0.274 4.457 7.541 1.00 0.00 50 ARG A CA 23
ATOM 18143 C C . ARG A 1 37 ? -0.068 4.601 9.022 1.00 0.00 50 ARG A C 23
ATOM 18144 O O . ARG A 1 37 ? -0.791 5.494 9.421 1.00 0.00 50 ARG A O 23
ATOM 18165 N N . SER A 1 38 ? 0.462 3.738 9.844 1.00 0.00 51 SER A N 23
ATOM 18166 C CA . SER A 1 38 ? 0.187 3.836 11.301 1.00 0.00 51 SER A CA 23
ATOM 18167 C C . SER A 1 38 ? 0.658 5.203 11.791 1.00 0.00 51 SER A C 23
ATOM 18168 O O . SER A 1 38 ? 0.033 5.830 12.624 1.00 0.00 51 SER A O 23
ATOM 18176 N N . HIS A 1 39 ? 1.757 5.675 11.268 1.00 0.00 52 HIS A N 23
ATOM 18177 C CA . HIS A 1 39 ? 2.267 7.009 11.692 1.00 0.00 52 HIS A CA 23
ATOM 18178 C C . HIS A 1 39 ? 1.166 8.048 11.469 1.00 0.00 52 HIS A C 23
ATOM 18179 O O . HIS A 1 39 ? 0.951 8.925 12.281 1.00 0.00 52 HIS A O 23
ATOM 18193 N N . ILE A 1 40 ? 0.462 7.946 10.382 1.00 0.00 53 ILE A N 23
ATOM 18194 C CA . ILE A 1 40 ? -0.628 8.916 10.116 1.00 0.00 53 ILE A CA 23
ATOM 18195 C C . ILE A 1 40 ? -1.708 8.711 11.168 1.00 0.00 53 ILE A C 23
ATOM 18196 O O . ILE A 1 40 ? -2.025 9.601 11.928 1.00 0.00 53 ILE A O 23
ATOM 18212 N N . GLN A 1 41 ? -2.260 7.529 11.217 1.00 0.00 54 GLN A N 23
ATOM 18213 C CA . GLN A 1 41 ? -3.322 7.225 12.214 1.00 0.00 54 GLN A CA 23
ATOM 18214 C C . GLN A 1 41 ? -2.994 7.906 13.535 1.00 0.00 54 GLN A C 23
ATOM 18215 O O . GLN A 1 41 ? -3.875 8.262 14.291 1.00 0.00 54 GLN A O 23
ATOM 18229 N N . THR A 1 42 ? -1.740 8.104 13.824 1.00 0.00 55 THR A N 23
ATOM 18230 C CA . THR A 1 42 ? -1.405 8.781 15.099 1.00 0.00 55 THR A CA 23
ATOM 18231 C C . THR A 1 42 ? -1.614 10.279 14.924 1.00 0.00 55 THR A C 23
ATOM 18232 O O . THR A 1 42 ? -2.270 10.922 15.718 1.00 0.00 55 THR A O 23
ATOM 18243 N N . HIS A 1 43 ? -1.073 10.842 13.883 1.00 0.00 56 HIS A N 23
ATOM 18244 C CA . HIS A 1 43 ? -1.259 12.288 13.660 1.00 0.00 56 HIS A CA 23
ATOM 18245 C C . HIS A 1 43 ? -2.428 12.499 12.698 1.00 0.00 56 HIS A C 23
ATOM 18246 O O . HIS A 1 43 ? -2.552 13.518 12.050 1.00 0.00 56 HIS A O 23
ATOM 18260 N N . LEU A 1 44 ? -3.311 11.532 12.650 1.00 0.00 57 LEU A N 23
ATOM 18261 C CA . LEU A 1 44 ? -4.517 11.641 11.788 1.00 0.00 57 LEU A CA 23
ATOM 18262 C C . LEU A 1 44 ? -5.750 11.217 12.596 1.00 0.00 57 LEU A C 23
ATOM 18263 O O . LEU A 1 44 ? -6.863 11.589 12.280 1.00 0.00 57 LEU A O 23
ATOM 18279 N N . GLU A 1 45 ? -5.570 10.442 13.641 1.00 0.00 58 GLU A N 23
ATOM 18280 C CA . GLU A 1 45 ? -6.743 10.012 14.452 1.00 0.00 58 GLU A CA 23
ATOM 18281 C C . GLU A 1 45 ? -7.494 11.248 14.950 1.00 0.00 58 GLU A C 23
ATOM 18282 O O . GLU A 1 45 ? -8.701 11.241 15.086 1.00 0.00 58 GLU A O 23
ATOM 18294 N N . ASP A 1 46 ? -6.787 12.309 15.226 1.00 0.00 59 ASP A N 23
ATOM 18295 C CA . ASP A 1 46 ? -7.460 13.545 15.715 1.00 0.00 59 ASP A CA 23
ATOM 18296 C C . ASP A 1 46 ? -8.199 13.238 17.020 1.00 0.00 59 ASP A C 23
ATOM 18297 O O . ASP A 1 46 ? -9.407 13.109 17.043 1.00 0.00 59 ASP A O 23
ATOM 18306 N N . ARG A 1 47 ? -7.485 13.119 18.104 1.00 0.00 60 ARG A N 23
ATOM 18307 C CA . ARG A 1 47 ? -8.147 12.820 19.404 1.00 0.00 60 ARG A CA 23
ATOM 18308 C C . ARG A 1 47 ? -9.289 13.812 19.636 1.00 0.00 60 ARG A C 23
ATOM 18309 O O . ARG A 1 47 ? -10.158 13.510 20.437 1.00 0.00 60 ARG A O 23
ATOM 18332 N N . THR A 1 1 ? -12.664 1.918 18.889 1.00 0.00 14 THR A N 24
ATOM 18333 C CA . THR A 1 1 ? -13.198 2.809 17.822 1.00 0.00 14 THR A CA 24
ATOM 18334 C C . THR A 1 1 ? -12.040 3.549 17.149 1.00 0.00 14 THR A C 24
ATOM 18335 O O . THR A 1 1 ? -11.363 4.351 17.761 1.00 0.00 14 THR A O 24
ATOM 18348 N N . LEU A 1 2 ? -11.807 3.286 15.891 1.00 0.00 15 LEU A N 24
ATOM 18349 C CA . LEU A 1 2 ? -10.693 3.975 15.180 1.00 0.00 15 LEU A CA 24
ATOM 18350 C C . LEU A 1 2 ? -11.208 4.544 13.855 1.00 0.00 15 LEU A C 24
ATOM 18351 O O . LEU A 1 2 ? -12.151 4.031 13.288 1.00 0.00 15 LEU A O 24
ATOM 18367 N N . PRO A 1 3 ? -10.568 5.592 13.403 1.00 0.00 16 PRO A N 24
ATOM 18368 C CA . PRO A 1 3 ? -10.932 6.262 12.143 1.00 0.00 16 PRO A CA 24
ATOM 18369 C C . PRO A 1 3 ? -10.410 5.464 10.945 1.00 0.00 16 PRO A C 24
ATOM 18370 O O . PRO A 1 3 ? -9.307 4.956 10.959 1.00 0.00 16 PRO A O 24
ATOM 18381 N N . ARG A 1 4 ? -11.194 5.351 9.909 1.00 0.00 17 ARG A N 24
ATOM 18382 C CA . ARG A 1 4 ? -10.743 4.588 8.714 1.00 0.00 17 ARG A CA 24
ATOM 18383 C C . ARG A 1 4 ? -11.246 5.279 7.447 1.00 0.00 17 ARG A C 24
ATOM 18384 O O . ARG A 1 4 ? -12.059 4.747 6.717 1.00 0.00 17 ARG A O 24
ATOM 18405 N N . GLY A 1 5 ? -10.769 6.464 7.178 1.00 0.00 18 GLY A N 24
ATOM 18406 C CA . GLY A 1 5 ? -11.219 7.190 5.957 1.00 0.00 18 GLY A CA 24
ATOM 18407 C C . GLY A 1 5 ? -10.406 8.475 5.797 1.00 0.00 18 GLY A C 24
ATOM 18408 O O . GLY A 1 5 ? -10.921 9.502 5.401 1.00 0.00 18 GLY A O 24
ATOM 18412 N N . SER A 1 6 ? -9.136 8.428 6.098 1.00 0.00 19 SER A N 24
ATOM 18413 C CA . SER A 1 6 ? -8.293 9.647 5.960 1.00 0.00 19 SER A CA 24
ATOM 18414 C C . SER A 1 6 ? -6.836 9.239 5.745 1.00 0.00 19 SER A C 24
ATOM 18415 O O . SER A 1 6 ? -6.124 9.833 4.960 1.00 0.00 19 SER A O 24
ATOM 18423 N N . ILE A 1 7 ? -6.388 8.229 6.435 1.00 0.00 20 ILE A N 24
ATOM 18424 C CA . ILE A 1 7 ? -4.976 7.781 6.270 1.00 0.00 20 ILE A CA 24
ATOM 18425 C C . ILE A 1 7 ? -4.829 7.059 4.929 1.00 0.00 20 ILE A C 24
ATOM 18426 O O . ILE A 1 7 ? -3.816 7.162 4.265 1.00 0.00 20 ILE A O 24
ATOM 18442 N N . ASP A 1 8 ? -5.833 6.333 4.526 1.00 0.00 21 ASP A N 24
ATOM 18443 C CA . ASP A 1 8 ? -5.755 5.608 3.227 1.00 0.00 21 ASP A CA 24
ATOM 18444 C C . ASP A 1 8 ? -5.747 6.622 2.083 1.00 0.00 21 ASP A C 24
ATOM 18445 O O . ASP A 1 8 ? -5.212 6.372 1.021 1.00 0.00 21 ASP A O 24
ATOM 18454 N N . LYS A 1 9 ? -6.334 7.769 2.295 1.00 0.00 22 LYS A N 24
ATOM 18455 C CA . LYS A 1 9 ? -6.359 8.803 1.224 1.00 0.00 22 LYS A CA 24
ATOM 18456 C C . LYS A 1 9 ? -5.152 9.729 1.386 1.00 0.00 22 LYS A C 24
ATOM 18457 O O . LYS A 1 9 ? -5.148 10.849 0.916 1.00 0.00 22 LYS A O 24
ATOM 18476 N N . TYR A 1 10 ? -4.126 9.269 2.051 1.00 0.00 23 TYR A N 24
ATOM 18477 C CA . TYR A 1 10 ? -2.922 10.125 2.244 1.00 0.00 23 TYR A CA 24
ATOM 18478 C C . TYR A 1 10 ? -1.699 9.240 2.497 1.00 0.00 23 TYR A C 24
ATOM 18479 O O . TYR A 1 10 ? -0.869 9.536 3.333 1.00 0.00 23 TYR A O 24
ATOM 18497 N N . VAL A 1 11 ? -1.582 8.155 1.781 1.00 0.00 24 VAL A N 24
ATOM 18498 C CA . VAL A 1 11 ? -0.413 7.253 1.982 1.00 0.00 24 VAL A CA 24
ATOM 18499 C C . VAL A 1 11 ? 0.264 6.989 0.636 1.00 0.00 24 VAL A C 24
ATOM 18500 O O . VAL A 1 11 ? -0.082 6.064 -0.071 1.00 0.00 24 VAL A O 24
ATOM 18513 N N . LYS A 1 12 ? 1.228 7.793 0.276 1.00 0.00 25 LYS A N 24
ATOM 18514 C CA . LYS A 1 12 ? 1.925 7.584 -1.024 1.00 0.00 25 LYS A CA 24
ATOM 18515 C C . LYS A 1 12 ? 2.788 6.323 -0.940 1.00 0.00 25 LYS A C 24
ATOM 18516 O O . LYS A 1 12 ? 3.795 6.293 -0.263 1.00 0.00 25 LYS A O 24
ATOM 18535 N N . GLU A 1 13 ? 2.402 5.283 -1.624 1.00 0.00 26 GLU A N 24
ATOM 18536 C CA . GLU A 1 13 ? 3.204 4.027 -1.581 1.00 0.00 26 GLU A CA 24
ATOM 18537 C C . GLU A 1 13 ? 3.990 3.886 -2.885 1.00 0.00 26 GLU A C 24
ATOM 18538 O O . GLU A 1 13 ? 3.424 3.729 -3.949 1.00 0.00 26 GLU A O 24
ATOM 18550 N N . MET A 1 14 ? 5.292 3.948 -2.815 1.00 0.00 27 MET A N 24
ATOM 18551 C CA . MET A 1 14 ? 6.112 3.825 -4.053 1.00 0.00 27 MET A CA 24
ATOM 18552 C C . MET A 1 14 ? 6.647 2.393 -4.181 1.00 0.00 27 MET A C 24
ATOM 18553 O O . MET A 1 14 ? 7.195 1.853 -3.236 1.00 0.00 27 MET A O 24
ATOM 18567 N N . PRO A 1 15 ? 6.484 1.821 -5.351 1.00 0.00 28 PRO A N 24
ATOM 18568 C CA . PRO A 1 15 ? 6.947 0.451 -5.628 1.00 0.00 28 PRO A CA 24
ATOM 18569 C C . PRO A 1 15 ? 8.469 0.431 -5.742 1.00 0.00 28 PRO A C 24
ATOM 18570 O O . PRO A 1 15 ? 9.089 -0.614 -5.769 1.00 0.00 28 PRO A O 24
ATOM 18581 N N . ASP A 1 16 ? 9.077 1.584 -5.787 1.00 0.00 29 ASP A N 24
ATOM 18582 C CA . ASP A 1 16 ? 10.557 1.638 -5.872 1.00 0.00 29 ASP A CA 24
ATOM 18583 C C . ASP A 1 16 ? 11.125 1.619 -4.452 1.00 0.00 29 ASP A C 24
ATOM 18584 O O . ASP A 1 16 ? 12.280 1.919 -4.235 1.00 0.00 29 ASP A O 24
ATOM 18593 N N . LYS A 1 17 ? 10.306 1.269 -3.487 1.00 0.00 30 LYS A N 24
ATOM 18594 C CA . LYS A 1 17 ? 10.752 1.216 -2.070 1.00 0.00 30 LYS A CA 24
ATOM 18595 C C . LYS A 1 17 ? 10.749 2.625 -1.481 1.00 0.00 30 LYS A C 24
ATOM 18596 O O . LYS A 1 17 ? 11.762 3.126 -1.037 1.00 0.00 30 LYS A O 24
ATOM 18615 N N . THR A 1 18 ? 9.613 3.266 -1.472 1.00 0.00 31 THR A N 24
ATOM 18616 C CA . THR A 1 18 ? 9.543 4.641 -0.908 1.00 0.00 31 THR A CA 24
ATOM 18617 C C . THR A 1 18 ? 8.148 4.894 -0.337 1.00 0.00 31 THR A C 24
ATOM 18618 O O . THR A 1 18 ? 7.267 4.065 -0.431 1.00 0.00 31 THR A O 24
ATOM 18629 N N . PHE A 1 19 ? 7.948 6.038 0.254 1.00 0.00 32 PHE A N 24
ATOM 18630 C CA . PHE A 1 19 ? 6.617 6.360 0.839 1.00 0.00 32 PHE A CA 24
ATOM 18631 C C . PHE A 1 19 ? 6.534 7.867 1.088 1.00 0.00 32 PHE A C 24
ATOM 18632 O O . PHE A 1 19 ? 7.531 8.518 1.328 1.00 0.00 32 PHE A O 24
ATOM 18649 N N . GLU A 1 20 ? 5.360 8.431 1.030 1.00 0.00 33 GLU A N 24
ATOM 18650 C CA . GLU A 1 20 ? 5.234 9.896 1.260 1.00 0.00 33 GLU A CA 24
ATOM 18651 C C . GLU A 1 20 ? 3.854 10.221 1.832 1.00 0.00 33 GLU A C 24
ATOM 18652 O O . GLU A 1 20 ? 2.890 10.367 1.106 1.00 0.00 33 GLU A O 24
ATOM 18664 N N . CYS A 1 21 ? 3.753 10.352 3.125 1.00 0.00 34 CYS A N 24
ATOM 18665 C CA . CYS A 1 21 ? 2.437 10.691 3.737 1.00 0.00 34 CYS A CA 24
ATOM 18666 C C . CYS A 1 21 ? 1.866 11.904 2.999 1.00 0.00 34 CYS A C 24
ATOM 18667 O O . CYS A 1 21 ? 2.344 13.011 3.144 1.00 0.00 34 CYS A O 24
ATOM 18674 N N . LEU A 1 22 ? 0.865 11.702 2.185 1.00 0.00 35 LEU A N 24
ATOM 18675 C CA . LEU A 1 22 ? 0.288 12.841 1.412 1.00 0.00 35 LEU A CA 24
ATOM 18676 C C . LEU A 1 22 ? -0.610 13.705 2.304 1.00 0.00 35 LEU A C 24
ATOM 18677 O O . LEU A 1 22 ? -1.305 14.579 1.826 1.00 0.00 35 LEU A O 24
ATOM 18693 N N . PHE A 1 23 ? -0.607 13.482 3.591 1.00 0.00 36 PHE A N 24
ATOM 18694 C CA . PHE A 1 23 ? -1.468 14.314 4.476 1.00 0.00 36 PHE A CA 24
ATOM 18695 C C . PHE A 1 23 ? -0.976 15.765 4.444 1.00 0.00 36 PHE A C 24
ATOM 18696 O O . PHE A 1 23 ? 0.215 16.011 4.431 1.00 0.00 36 PHE A O 24
ATOM 18713 N N . PRO A 1 24 ? -1.906 16.686 4.441 1.00 0.00 37 PRO A N 24
ATOM 18714 C CA . PRO A 1 24 ? -1.586 18.123 4.415 1.00 0.00 37 PRO A CA 24
ATOM 18715 C C . PRO A 1 24 ? -1.077 18.569 5.785 1.00 0.00 37 PRO A C 24
ATOM 18716 O O . PRO A 1 24 ? -1.769 18.484 6.778 1.00 0.00 37 PRO A O 24
ATOM 18727 N N . GLY A 1 25 ? 0.142 19.023 5.843 1.00 0.00 38 GLY A N 24
ATOM 18728 C CA . GLY A 1 25 ? 0.717 19.452 7.143 1.00 0.00 38 GLY A CA 24
ATOM 18729 C C . GLY A 1 25 ? 1.786 18.442 7.552 1.00 0.00 38 GLY A C 24
ATOM 18730 O O . GLY A 1 25 ? 2.674 18.737 8.329 1.00 0.00 38 GLY A O 24
ATOM 18734 N N . CYS A 1 26 ? 1.710 17.247 7.026 1.00 0.00 39 CYS A N 24
ATOM 18735 C CA . CYS A 1 26 ? 2.723 16.213 7.375 1.00 0.00 39 CYS A CA 24
ATOM 18736 C C . CYS A 1 26 ? 4.094 16.651 6.852 1.00 0.00 39 CYS A C 24
ATOM 18737 O O . CYS A 1 26 ? 4.198 17.535 6.026 1.00 0.00 39 CYS A O 24
ATOM 18744 N N . THR A 1 27 ? 5.144 16.037 7.322 1.00 0.00 40 THR A N 24
ATOM 18745 C CA . THR A 1 27 ? 6.502 16.418 6.845 1.00 0.00 40 THR A CA 24
ATOM 18746 C C . THR A 1 27 ? 7.461 15.244 7.049 1.00 0.00 40 THR A C 24
ATOM 18747 O O . THR A 1 27 ? 8.619 15.425 7.367 1.00 0.00 40 THR A O 24
ATOM 18758 N N . LYS A 1 28 ? 6.988 14.039 6.872 1.00 0.00 41 LYS A N 24
ATOM 18759 C CA . LYS A 1 28 ? 7.877 12.858 7.061 1.00 0.00 41 LYS A CA 24
ATOM 18760 C C . LYS A 1 28 ? 7.628 11.837 5.948 1.00 0.00 41 LYS A C 24
ATOM 18761 O O . LYS A 1 28 ? 6.508 11.612 5.536 1.00 0.00 41 LYS A O 24
ATOM 18780 N N . THR A 1 29 ? 8.669 11.213 5.466 1.00 0.00 42 THR A N 24
ATOM 18781 C CA . THR A 1 29 ? 8.502 10.200 4.385 1.00 0.00 42 THR A CA 24
ATOM 18782 C C . THR A 1 29 ? 9.141 8.882 4.829 1.00 0.00 42 THR A C 24
ATOM 18783 O O . THR A 1 29 ? 9.934 8.849 5.749 1.00 0.00 42 THR A O 24
ATOM 18794 N N . PHE A 1 30 ? 8.802 7.795 4.189 1.00 0.00 43 PHE A N 24
ATOM 18795 C CA . PHE A 1 30 ? 9.396 6.487 4.592 1.00 0.00 43 PHE A CA 24
ATOM 18796 C C . PHE A 1 30 ? 9.645 5.628 3.351 1.00 0.00 43 PHE A C 24
ATOM 18797 O O . PHE A 1 30 ? 9.786 6.128 2.253 1.00 0.00 43 PHE A O 24
ATOM 18814 N N . LYS A 1 31 ? 9.700 4.334 3.522 1.00 0.00 44 LYS A N 24
ATOM 18815 C CA . LYS A 1 31 ? 9.939 3.437 2.357 1.00 0.00 44 LYS A CA 24
ATOM 18816 C C . LYS A 1 31 ? 9.041 2.203 2.470 1.00 0.00 44 LYS A C 24
ATOM 18817 O O . LYS A 1 31 ? 8.133 2.155 3.276 1.00 0.00 44 LYS A O 24
ATOM 18836 N N . ARG A 1 32 ? 9.288 1.203 1.665 1.00 0.00 45 ARG A N 24
ATOM 18837 C CA . ARG A 1 32 ? 8.448 -0.027 1.724 1.00 0.00 45 ARG A CA 24
ATOM 18838 C C . ARG A 1 32 ? 8.206 -0.411 3.185 1.00 0.00 45 ARG A C 24
ATOM 18839 O O . ARG A 1 32 ? 9.027 -1.048 3.813 1.00 0.00 45 ARG A O 24
ATOM 18860 N N . ARG A 1 33 ? 7.085 -0.027 3.731 1.00 0.00 46 ARG A N 24
ATOM 18861 C CA . ARG A 1 33 ? 6.796 -0.370 5.151 1.00 0.00 46 ARG A CA 24
ATOM 18862 C C . ARG A 1 33 ? 5.326 -0.086 5.460 1.00 0.00 46 ARG A C 24
ATOM 18863 O O . ARG A 1 33 ? 4.665 0.658 4.760 1.00 0.00 46 ARG A O 24
ATOM 18884 N N . TYR A 1 34 ? 4.810 -0.668 6.505 1.00 0.00 47 TYR A N 24
ATOM 18885 C CA . TYR A 1 34 ? 3.386 -0.432 6.870 1.00 0.00 47 TYR A CA 24
ATOM 18886 C C . TYR A 1 34 ? 3.345 0.182 8.259 1.00 0.00 47 TYR A C 24
ATOM 18887 O O . TYR A 1 34 ? 2.396 0.011 8.998 1.00 0.00 47 TYR A O 24
ATOM 18905 N N . ASN A 1 35 ? 4.368 0.892 8.628 1.00 0.00 48 ASN A N 24
ATOM 18906 C CA . ASN A 1 35 ? 4.381 1.503 9.972 1.00 0.00 48 ASN A CA 24
ATOM 18907 C C . ASN A 1 35 ? 4.140 3.002 9.829 1.00 0.00 48 ASN A C 24
ATOM 18908 O O . ASN A 1 35 ? 3.764 3.681 10.765 1.00 0.00 48 ASN A O 24
ATOM 18919 N N . ILE A 1 36 ? 4.344 3.517 8.649 1.00 0.00 49 ILE A N 24
ATOM 18920 C CA . ILE A 1 36 ? 4.118 4.970 8.425 1.00 0.00 49 ILE A CA 24
ATOM 18921 C C . ILE A 1 36 ? 2.606 5.211 8.361 1.00 0.00 49 ILE A C 24
ATOM 18922 O O . ILE A 1 36 ? 2.111 6.231 8.797 1.00 0.00 49 ILE A O 24
ATOM 18938 N N . ARG A 1 37 ? 1.869 4.270 7.834 1.00 0.00 50 ARG A N 24
ATOM 18939 C CA . ARG A 1 37 ? 0.393 4.444 7.765 1.00 0.00 50 ARG A CA 24
ATOM 18940 C C . ARG A 1 37 ? -0.127 4.710 9.175 1.00 0.00 50 ARG A C 24
ATOM 18941 O O . ARG A 1 37 ? -0.909 5.611 9.402 1.00 0.00 50 ARG A O 24
ATOM 18962 N N . SER A 1 38 ? 0.320 3.941 10.132 1.00 0.00 51 SER A N 24
ATOM 18963 C CA . SER A 1 38 ? -0.132 4.163 11.530 1.00 0.00 51 SER A CA 24
ATOM 18964 C C . SER A 1 38 ? 0.344 5.544 11.976 1.00 0.00 51 SER A C 24
ATOM 18965 O O . SER A 1 38 ? -0.377 6.288 12.610 1.00 0.00 51 SER A O 24
ATOM 18973 N N . HIS A 1 39 ? 1.552 5.898 11.632 1.00 0.00 52 HIS A N 24
ATOM 18974 C CA . HIS A 1 39 ? 2.068 7.240 12.019 1.00 0.00 52 HIS A CA 24
ATOM 18975 C C . HIS A 1 39 ? 0.988 8.271 11.689 1.00 0.00 52 HIS A C 24
ATOM 18976 O O . HIS A 1 39 ? 0.758 9.209 12.427 1.00 0.00 52 HIS A O 24
ATOM 18990 N N . ILE A 1 40 ? 0.318 8.092 10.588 1.00 0.00 53 ILE A N 24
ATOM 18991 C CA . ILE A 1 40 ? -0.754 9.048 10.216 1.00 0.00 53 ILE A CA 24
ATOM 18992 C C . ILE A 1 40 ? -1.881 8.902 11.232 1.00 0.00 53 ILE A C 24
ATOM 18993 O O . ILE A 1 40 ? -2.313 9.858 11.842 1.00 0.00 53 ILE A O 24
ATOM 19009 N N . GLN A 1 41 ? -2.344 7.698 11.420 1.00 0.00 54 GLN A N 24
ATOM 19010 C CA . GLN A 1 41 ? -3.440 7.454 12.399 1.00 0.00 54 GLN A CA 24
ATOM 19011 C C . GLN A 1 41 ? -3.197 8.289 13.647 1.00 0.00 54 GLN A C 24
ATOM 19012 O O . GLN A 1 41 ? -4.122 8.731 14.299 1.00 0.00 54 GLN A O 24
ATOM 19026 N N . THR A 1 42 ? -1.962 8.514 13.992 1.00 0.00 55 THR A N 24
ATOM 19027 C CA . THR A 1 42 ? -1.690 9.327 15.203 1.00 0.00 55 THR A CA 24
ATOM 19028 C C . THR A 1 42 ? -1.938 10.793 14.882 1.00 0.00 55 THR A C 24
ATOM 19029 O O . THR A 1 42 ? -2.635 11.483 15.599 1.00 0.00 55 THR A O 24
ATOM 19040 N N . HIS A 1 43 ? -1.380 11.282 13.814 1.00 0.00 56 HIS A N 24
ATOM 19041 C CA . HIS A 1 43 ? -1.603 12.701 13.473 1.00 0.00 56 HIS A CA 24
ATOM 19042 C C . HIS A 1 43 ? -2.783 12.821 12.511 1.00 0.00 56 HIS A C 24
ATOM 19043 O O . HIS A 1 43 ? -2.948 13.808 11.820 1.00 0.00 56 HIS A O 24
ATOM 19057 N N . LEU A 1 44 ? -3.636 11.825 12.507 1.00 0.00 57 LEU A N 24
ATOM 19058 C CA . LEU A 1 44 ? -4.849 11.867 11.646 1.00 0.00 57 LEU A CA 24
ATOM 19059 C C . LEU A 1 44 ? -6.054 11.311 12.420 1.00 0.00 57 LEU A C 24
ATOM 19060 O O . LEU A 1 44 ? -7.181 11.420 11.978 1.00 0.00 57 LEU A O 24
ATOM 19076 N N . GLU A 1 45 ? -5.840 10.713 13.570 1.00 0.00 58 GLU A N 24
ATOM 19077 C CA . GLU A 1 45 ? -6.991 10.164 14.341 1.00 0.00 58 GLU A CA 24
ATOM 19078 C C . GLU A 1 45 ? -7.865 11.316 14.842 1.00 0.00 58 GLU A C 24
ATOM 19079 O O . GLU A 1 45 ? -9.008 11.454 14.453 1.00 0.00 58 GLU A O 24
ATOM 19091 N N . ASP A 1 46 ? -7.336 12.143 15.700 1.00 0.00 59 ASP A N 24
ATOM 19092 C CA . ASP A 1 46 ? -8.137 13.286 16.225 1.00 0.00 59 ASP A CA 24
ATOM 19093 C C . ASP A 1 46 ? -7.497 14.602 15.780 1.00 0.00 59 ASP A C 24
ATOM 19094 O O . ASP A 1 46 ? -7.588 15.607 16.457 1.00 0.00 59 ASP A O 24
ATOM 19103 N N . ARG A 1 47 ? -6.849 14.605 14.648 1.00 0.00 60 ARG A N 24
ATOM 19104 C CA . ARG A 1 47 ? -6.202 15.857 14.162 1.00 0.00 60 ARG A CA 24
ATOM 19105 C C . ARG A 1 47 ? -7.075 16.496 13.079 1.00 0.00 60 ARG A C 24
ATOM 19106 O O . ARG A 1 47 ? -7.413 15.803 12.134 1.00 0.00 60 ARG A O 24
ATOM 19129 N N . THR A 1 1 ? -17.398 4.149 7.021 1.00 0.00 14 THR A N 25
ATOM 19130 C CA . THR A 1 1 ? -16.365 3.425 7.815 1.00 0.00 14 THR A CA 25
ATOM 19131 C C . THR A 1 1 ? -15.406 4.436 8.447 1.00 0.00 14 THR A C 25
ATOM 19132 O O . THR A 1 1 ? -14.686 5.135 7.763 1.00 0.00 14 THR A O 25
ATOM 19145 N N . LEU A 1 2 ? -15.392 4.518 9.750 1.00 0.00 15 LEU A N 25
ATOM 19146 C CA . LEU A 1 2 ? -14.480 5.484 10.426 1.00 0.00 15 LEU A CA 25
ATOM 19147 C C . LEU A 1 2 ? -13.030 5.039 10.251 1.00 0.00 15 LEU A C 25
ATOM 19148 O O . LEU A 1 2 ? -12.198 5.811 9.818 1.00 0.00 15 LEU A O 25
ATOM 19164 N N . PRO A 1 3 ? -12.767 3.809 10.597 1.00 0.00 16 PRO A N 25
ATOM 19165 C CA . PRO A 1 3 ? -11.418 3.238 10.492 1.00 0.00 16 PRO A CA 25
ATOM 19166 C C . PRO A 1 3 ? -11.119 2.834 9.045 1.00 0.00 16 PRO A C 25
ATOM 19167 O O . PRO A 1 3 ? -11.926 2.211 8.384 1.00 0.00 16 PRO A O 25
ATOM 19178 N N . ARG A 1 4 ? -9.964 3.188 8.549 1.00 0.00 17 ARG A N 25
ATOM 19179 C CA . ARG A 1 4 ? -9.614 2.827 7.146 1.00 0.00 17 ARG A CA 25
ATOM 19180 C C . ARG A 1 4 ? -10.400 3.716 6.180 1.00 0.00 17 ARG A C 25
ATOM 19181 O O . ARG A 1 4 ? -10.898 3.262 5.168 1.00 0.00 17 ARG A O 25
ATOM 19202 N N . GLY A 1 5 ? -10.514 4.981 6.483 1.00 0.00 18 GLY A N 25
ATOM 19203 C CA . GLY A 1 5 ? -11.267 5.899 5.583 1.00 0.00 18 GLY A CA 25
ATOM 19204 C C . GLY A 1 5 ? -10.566 7.258 5.540 1.00 0.00 18 GLY A C 25
ATOM 19205 O O . GLY A 1 5 ? -11.196 8.295 5.609 1.00 0.00 18 GLY A O 25
ATOM 19209 N N . SER A 1 6 ? -9.265 7.261 5.425 1.00 0.00 19 SER A N 25
ATOM 19210 C CA . SER A 1 6 ? -8.525 8.554 5.378 1.00 0.00 19 SER A CA 25
ATOM 19211 C C . SER A 1 6 ? -7.018 8.286 5.316 1.00 0.00 19 SER A C 25
ATOM 19212 O O . SER A 1 6 ? -6.262 9.068 4.774 1.00 0.00 19 SER A O 25
ATOM 19220 N N . ILE A 1 7 ? -6.574 7.189 5.867 1.00 0.00 20 ILE A N 25
ATOM 19221 C CA . ILE A 1 7 ? -5.116 6.880 5.839 1.00 0.00 20 ILE A CA 25
ATOM 19222 C C . ILE A 1 7 ? -4.686 6.609 4.400 1.00 0.00 20 ILE A C 25
ATOM 19223 O O . ILE A 1 7 ? -3.673 7.098 3.939 1.00 0.00 20 ILE A O 25
ATOM 19239 N N . ASP A 1 8 ? -5.451 5.837 3.685 1.00 0.00 21 ASP A N 25
ATOM 19240 C CA . ASP A 1 8 ? -5.093 5.537 2.270 1.00 0.00 21 ASP A CA 25
ATOM 19241 C C . ASP A 1 8 ? -5.341 6.780 1.415 1.00 0.00 21 ASP A C 25
ATOM 19242 O O . ASP A 1 8 ? -4.874 6.883 0.299 1.00 0.00 21 ASP A O 25
ATOM 19251 N N . LYS A 1 9 ? -6.076 7.728 1.933 1.00 0.00 22 LYS A N 25
ATOM 19252 C CA . LYS A 1 9 ? -6.356 8.967 1.153 1.00 0.00 22 LYS A CA 25
ATOM 19253 C C . LYS A 1 9 ? -5.242 9.987 1.399 1.00 0.00 22 LYS A C 25
ATOM 19254 O O . LYS A 1 9 ? -5.321 11.121 0.969 1.00 0.00 22 LYS A O 25
ATOM 19273 N N . TYR A 1 10 ? -4.204 9.595 2.087 1.00 0.00 23 TYR A N 25
ATOM 19274 C CA . TYR A 1 10 ? -3.089 10.545 2.358 1.00 0.00 23 TYR A CA 25
ATOM 19275 C C . TYR A 1 10 ? -1.778 9.767 2.492 1.00 0.00 23 TYR A C 25
ATOM 19276 O O . TYR A 1 10 ? -0.807 10.256 3.034 1.00 0.00 23 TYR A O 25
ATOM 19294 N N . VAL A 1 11 ? -1.742 8.560 1.996 1.00 0.00 24 VAL A N 25
ATOM 19295 C CA . VAL A 1 11 ? -0.494 7.753 2.091 1.00 0.00 24 VAL A CA 25
ATOM 19296 C C . VAL A 1 11 ? 0.060 7.512 0.684 1.00 0.00 24 VAL A C 25
ATOM 19297 O O . VAL A 1 11 ? -0.538 6.823 -0.119 1.00 0.00 24 VAL A O 25
ATOM 19310 N N . LYS A 1 12 ? 1.195 8.077 0.376 1.00 0.00 25 LYS A N 25
ATOM 19311 C CA . LYS A 1 12 ? 1.780 7.881 -0.981 1.00 0.00 25 LYS A CA 25
ATOM 19312 C C . LYS A 1 12 ? 2.679 6.644 -0.979 1.00 0.00 25 LYS A C 25
ATOM 19313 O O . LYS A 1 12 ? 3.831 6.700 -0.599 1.00 0.00 25 LYS A O 25
ATOM 19332 N N . GLU A 1 13 ? 2.162 5.524 -1.406 1.00 0.00 26 GLU A N 25
ATOM 19333 C CA . GLU A 1 13 ? 2.987 4.284 -1.434 1.00 0.00 26 GLU A CA 25
ATOM 19334 C C . GLU A 1 13 ? 3.651 4.148 -2.805 1.00 0.00 26 GLU A C 25
ATOM 19335 O O . GLU A 1 13 ? 2.991 4.126 -3.825 1.00 0.00 26 GLU A O 25
ATOM 19347 N N . MET A 1 14 ? 4.952 4.059 -2.840 1.00 0.00 27 MET A N 25
ATOM 19348 C CA . MET A 1 14 ? 5.650 3.927 -4.149 1.00 0.00 27 MET A CA 25
ATOM 19349 C C . MET A 1 14 ? 6.056 2.464 -4.368 1.00 0.00 27 MET A C 25
ATOM 19350 O O . MET A 1 14 ? 6.499 1.800 -3.448 1.00 0.00 27 MET A O 25
ATOM 19364 N N . PRO A 1 15 ? 5.897 2.004 -5.587 1.00 0.00 28 PRO A N 25
ATOM 19365 C CA . PRO A 1 15 ? 6.233 0.620 -5.960 1.00 0.00 28 PRO A CA 25
ATOM 19366 C C . PRO A 1 15 ? 7.749 0.434 -5.986 1.00 0.00 28 PRO A C 25
ATOM 19367 O O . PRO A 1 15 ? 8.249 -0.670 -6.067 1.00 0.00 28 PRO A O 25
ATOM 19378 N N . ASP A 1 16 ? 8.483 1.506 -5.894 1.00 0.00 29 ASP A N 25
ATOM 19379 C CA . ASP A 1 16 ? 9.961 1.390 -5.885 1.00 0.00 29 ASP A CA 25
ATOM 19380 C C . ASP A 1 16 ? 10.426 1.246 -4.435 1.00 0.00 29 ASP A C 25
ATOM 19381 O O . ASP A 1 16 ? 11.579 1.454 -4.122 1.00 0.00 29 ASP A O 25
ATOM 19390 N N . LYS A 1 17 ? 9.519 0.901 -3.552 1.00 0.00 30 LYS A N 25
ATOM 19391 C CA . LYS A 1 17 ? 9.866 0.743 -2.116 1.00 0.00 30 LYS A CA 25
ATOM 19392 C C . LYS A 1 17 ? 10.022 2.124 -1.488 1.00 0.00 30 LYS A C 25
ATOM 19393 O O . LYS A 1 17 ? 11.036 2.444 -0.899 1.00 0.00 30 LYS A O 25
ATOM 19412 N N . THR A 1 18 ? 9.019 2.950 -1.613 1.00 0.00 31 THR A N 25
ATOM 19413 C CA . THR A 1 18 ? 9.102 4.314 -1.030 1.00 0.00 31 THR A CA 25
ATOM 19414 C C . THR A 1 18 ? 7.783 4.658 -0.336 1.00 0.00 31 THR A C 25
ATOM 19415 O O . THR A 1 18 ? 6.851 3.878 -0.328 1.00 0.00 31 THR A O 25
ATOM 19426 N N . PHE A 1 19 ? 7.698 5.823 0.247 1.00 0.00 32 PHE A N 25
ATOM 19427 C CA . PHE A 1 19 ? 6.442 6.223 0.940 1.00 0.00 32 PHE A CA 25
ATOM 19428 C C . PHE A 1 19 ? 6.452 7.736 1.152 1.00 0.00 32 PHE A C 25
ATOM 19429 O O . PHE A 1 19 ? 7.494 8.340 1.306 1.00 0.00 32 PHE A O 25
ATOM 19446 N N . GLU A 1 20 ? 5.305 8.361 1.160 1.00 0.00 33 GLU A N 25
ATOM 19447 C CA . GLU A 1 20 ? 5.277 9.835 1.358 1.00 0.00 33 GLU A CA 25
ATOM 19448 C C . GLU A 1 20 ? 3.914 10.274 1.898 1.00 0.00 33 GLU A C 25
ATOM 19449 O O . GLU A 1 20 ? 2.988 10.521 1.150 1.00 0.00 33 GLU A O 25
ATOM 19461 N N . CYS A 1 21 ? 3.791 10.392 3.191 1.00 0.00 34 CYS A N 25
ATOM 19462 C CA . CYS A 1 21 ? 2.500 10.840 3.784 1.00 0.00 34 CYS A CA 25
ATOM 19463 C C . CYS A 1 21 ? 2.122 12.179 3.145 1.00 0.00 34 CYS A C 25
ATOM 19464 O O . CYS A 1 21 ? 2.664 13.213 3.481 1.00 0.00 34 CYS A O 25
ATOM 19471 N N . LEU A 1 22 ? 1.215 12.168 2.204 1.00 0.00 35 LEU A N 25
ATOM 19472 C CA . LEU A 1 22 ? 0.831 13.441 1.526 1.00 0.00 35 LEU A CA 25
ATOM 19473 C C . LEU A 1 22 ? -0.124 14.254 2.404 1.00 0.00 35 LEU A C 25
ATOM 19474 O O . LEU A 1 22 ? -0.690 15.235 1.964 1.00 0.00 35 LEU A O 25
ATOM 19490 N N . PHE A 1 23 ? -0.306 13.876 3.639 1.00 0.00 36 PHE A N 25
ATOM 19491 C CA . PHE A 1 23 ? -1.219 14.661 4.515 1.00 0.00 36 PHE A CA 25
ATOM 19492 C C . PHE A 1 23 ? -0.745 16.120 4.540 1.00 0.00 36 PHE A C 25
ATOM 19493 O O . PHE A 1 23 ? 0.441 16.378 4.532 1.00 0.00 36 PHE A O 25
ATOM 19510 N N . PRO A 1 24 ? -1.684 17.031 4.564 1.00 0.00 37 PRO A N 25
ATOM 19511 C CA . PRO A 1 24 ? -1.379 18.473 4.584 1.00 0.00 37 PRO A CA 25
ATOM 19512 C C . PRO A 1 24 ? -0.900 18.895 5.970 1.00 0.00 37 PRO A C 25
ATOM 19513 O O . PRO A 1 24 ? -1.667 19.009 6.903 1.00 0.00 37 PRO A O 25
ATOM 19524 N N . GLY A 1 25 ? 0.375 19.113 6.104 1.00 0.00 38 GLY A N 25
ATOM 19525 C CA . GLY A 1 25 ? 0.938 19.507 7.422 1.00 0.00 38 GLY A CA 25
ATOM 19526 C C . GLY A 1 25 ? 2.009 18.488 7.801 1.00 0.00 38 GLY A C 25
ATOM 19527 O O . GLY A 1 25 ? 2.856 18.736 8.637 1.00 0.00 38 GLY A O 25
ATOM 19531 N N . CYS A 1 26 ? 1.977 17.338 7.180 1.00 0.00 39 CYS A N 25
ATOM 19532 C CA . CYS A 1 26 ? 2.990 16.289 7.486 1.00 0.00 39 CYS A CA 25
ATOM 19533 C C . CYS A 1 26 ? 4.355 16.725 6.947 1.00 0.00 39 CYS A C 25
ATOM 19534 O O . CYS A 1 26 ? 4.461 17.669 6.189 1.00 0.00 39 CYS A O 25
ATOM 19541 N N . THR A 1 27 ? 5.401 16.041 7.325 1.00 0.00 40 THR A N 25
ATOM 19542 C CA . THR A 1 27 ? 6.754 16.413 6.828 1.00 0.00 40 THR A CA 25
ATOM 19543 C C . THR A 1 27 ? 7.704 15.222 6.995 1.00 0.00 40 THR A C 25
ATOM 19544 O O . THR A 1 27 ? 8.893 15.387 7.176 1.00 0.00 40 THR A O 25
ATOM 19555 N N . LYS A 1 28 ? 7.188 14.022 6.939 1.00 0.00 41 LYS A N 25
ATOM 19556 C CA . LYS A 1 28 ? 8.070 12.828 7.099 1.00 0.00 41 LYS A CA 25
ATOM 19557 C C . LYS A 1 28 ? 7.720 11.774 6.043 1.00 0.00 41 LYS A C 25
ATOM 19558 O O . LYS A 1 28 ? 6.566 11.529 5.754 1.00 0.00 41 LYS A O 25
ATOM 19577 N N . THR A 1 29 ? 8.712 11.143 5.471 1.00 0.00 42 THR A N 25
ATOM 19578 C CA . THR A 1 29 ? 8.444 10.098 4.440 1.00 0.00 42 THR A CA 25
ATOM 19579 C C . THR A 1 29 ? 9.060 8.772 4.892 1.00 0.00 42 THR A C 25
ATOM 19580 O O . THR A 1 29 ? 9.779 8.714 5.870 1.00 0.00 42 THR A O 25
ATOM 19591 N N . PHE A 1 30 ? 8.784 7.705 4.192 1.00 0.00 43 PHE A N 25
ATOM 19592 C CA . PHE A 1 30 ? 9.354 6.389 4.592 1.00 0.00 43 PHE A CA 25
ATOM 19593 C C . PHE A 1 30 ? 9.649 5.553 3.344 1.00 0.00 43 PHE A C 25
ATOM 19594 O O . PHE A 1 30 ? 9.545 6.026 2.229 1.00 0.00 43 PHE A O 25
ATOM 19611 N N . LYS A 1 31 ? 10.022 4.313 3.521 1.00 0.00 44 LYS A N 25
ATOM 19612 C CA . LYS A 1 31 ? 10.329 3.454 2.342 1.00 0.00 44 LYS A CA 25
ATOM 19613 C C . LYS A 1 31 ? 9.804 2.037 2.583 1.00 0.00 44 LYS A C 25
ATOM 19614 O O . LYS A 1 31 ? 10.217 1.366 3.507 1.00 0.00 44 LYS A O 25
ATOM 19633 N N . ARG A 1 32 ? 8.902 1.578 1.749 1.00 0.00 45 ARG A N 25
ATOM 19634 C CA . ARG A 1 32 ? 8.345 0.201 1.911 1.00 0.00 45 ARG A CA 25
ATOM 19635 C C . ARG A 1 32 ? 8.182 -0.134 3.395 1.00 0.00 45 ARG A C 25
ATOM 19636 O O . ARG A 1 32 ? 8.627 -1.165 3.860 1.00 0.00 45 ARG A O 25
ATOM 19657 N N . ARG A 1 33 ? 7.552 0.727 4.147 1.00 0.00 46 ARG A N 25
ATOM 19658 C CA . ARG A 1 33 ? 7.370 0.449 5.601 1.00 0.00 46 ARG A CA 25
ATOM 19659 C C . ARG A 1 33 ? 5.881 0.472 5.949 1.00 0.00 46 ARG A C 25
ATOM 19660 O O . ARG A 1 33 ? 5.099 1.171 5.335 1.00 0.00 46 ARG A O 25
ATOM 19681 N N . TYR A 1 34 ? 5.481 -0.291 6.932 1.00 0.00 47 TYR A N 25
ATOM 19682 C CA . TYR A 1 34 ? 4.043 -0.318 7.323 1.00 0.00 47 TYR A CA 25
ATOM 19683 C C . TYR A 1 34 ? 3.900 0.327 8.694 1.00 0.00 47 TYR A C 25
ATOM 19684 O O . TYR A 1 34 ? 2.930 0.114 9.394 1.00 0.00 47 TYR A O 25
ATOM 19702 N N . ASN A 1 35 ? 4.857 1.112 9.088 1.00 0.00 48 ASN A N 25
ATOM 19703 C CA . ASN A 1 35 ? 4.767 1.761 10.413 1.00 0.00 48 ASN A CA 25
ATOM 19704 C C . ASN A 1 35 ? 4.379 3.221 10.204 1.00 0.00 48 ASN A C 25
ATOM 19705 O O . ASN A 1 35 ? 3.931 3.902 11.105 1.00 0.00 48 ASN A O 25
ATOM 19716 N N . ILE A 1 36 ? 4.544 3.694 9.003 1.00 0.00 49 ILE A N 25
ATOM 19717 C CA . ILE A 1 36 ? 4.183 5.104 8.699 1.00 0.00 49 ILE A CA 25
ATOM 19718 C C . ILE A 1 36 ? 2.658 5.202 8.620 1.00 0.00 49 ILE A C 25
ATOM 19719 O O . ILE A 1 36 ? 2.066 6.181 9.030 1.00 0.00 49 ILE A O 25
ATOM 19735 N N . ARG A 1 37 ? 2.014 4.188 8.111 1.00 0.00 50 ARG A N 25
ATOM 19736 C CA . ARG A 1 37 ? 0.529 4.226 8.028 1.00 0.00 50 ARG A CA 25
ATOM 19737 C C . ARG A 1 37 ? -0.024 4.469 9.429 1.00 0.00 50 ARG A C 25
ATOM 19738 O O . ARG A 1 37 ? -0.954 5.227 9.620 1.00 0.00 50 ARG A O 25
ATOM 19759 N N . SER A 1 38 ? 0.559 3.844 10.417 1.00 0.00 51 SER A N 25
ATOM 19760 C CA . SER A 1 38 ? 0.085 4.054 11.809 1.00 0.00 51 SER A CA 25
ATOM 19761 C C . SER A 1 38 ? 0.463 5.471 12.234 1.00 0.00 51 SER A C 25
ATOM 19762 O O . SER A 1 38 ? -0.251 6.126 12.968 1.00 0.00 51 SER A O 25
ATOM 19770 N N . HIS A 1 39 ? 1.583 5.951 11.764 1.00 0.00 52 HIS A N 25
ATOM 19771 C CA . HIS A 1 39 ? 2.014 7.330 12.121 1.00 0.00 52 HIS A CA 25
ATOM 19772 C C . HIS A 1 39 ? 0.909 8.308 11.719 1.00 0.00 52 HIS A C 25
ATOM 19773 O O . HIS A 1 39 ? 0.594 9.236 12.437 1.00 0.00 52 HIS A O 25
ATOM 19787 N N . ILE A 1 40 ? 0.315 8.103 10.580 1.00 0.00 53 ILE A N 25
ATOM 19788 C CA . ILE A 1 40 ? -0.769 9.018 10.144 1.00 0.00 53 ILE A CA 25
ATOM 19789 C C . ILE A 1 40 ? -1.933 8.876 11.114 1.00 0.00 53 ILE A C 25
ATOM 19790 O O . ILE A 1 40 ? -2.303 9.810 11.794 1.00 0.00 53 ILE A O 25
ATOM 19806 N N . GLN A 1 41 ? -2.503 7.704 11.180 1.00 0.00 54 GLN A N 25
ATOM 19807 C CA . GLN A 1 41 ? -3.648 7.468 12.102 1.00 0.00 54 GLN A CA 25
ATOM 19808 C C . GLN A 1 41 ? -3.418 8.212 13.409 1.00 0.00 54 GLN A C 25
ATOM 19809 O O . GLN A 1 41 ? -4.351 8.622 14.069 1.00 0.00 54 GLN A O 25
ATOM 19823 N N . THR A 1 42 ? -2.188 8.403 13.794 1.00 0.00 55 THR A N 25
ATOM 19824 C CA . THR A 1 42 ? -1.942 9.139 15.058 1.00 0.00 55 THR A CA 25
ATOM 19825 C C . THR A 1 42 ? -2.103 10.630 14.797 1.00 0.00 55 THR A C 25
ATOM 19826 O O . THR A 1 42 ? -2.797 11.324 15.513 1.00 0.00 55 THR A O 25
ATOM 19837 N N . HIS A 1 43 ? -1.480 11.130 13.771 1.00 0.00 56 HIS A N 25
ATOM 19838 C CA . HIS A 1 43 ? -1.613 12.568 13.467 1.00 0.00 56 HIS A CA 25
ATOM 19839 C C . HIS A 1 43 ? -2.711 12.756 12.420 1.00 0.00 56 HIS A C 25
ATOM 19840 O O . HIS A 1 43 ? -2.775 13.751 11.727 1.00 0.00 56 HIS A O 25
ATOM 19854 N N . LEU A 1 44 ? -3.604 11.799 12.347 1.00 0.00 57 LEU A N 25
ATOM 19855 C CA . LEU A 1 44 ? -4.747 11.892 11.400 1.00 0.00 57 LEU A CA 25
ATOM 19856 C C . LEU A 1 44 ? -6.040 11.487 12.123 1.00 0.00 57 LEU A C 25
ATOM 19857 O O . LEU A 1 44 ? -7.126 11.808 11.681 1.00 0.00 57 LEU A O 25
ATOM 19873 N N . GLU A 1 45 ? -5.943 10.785 13.228 1.00 0.00 58 GLU A N 25
ATOM 19874 C CA . GLU A 1 45 ? -7.178 10.374 13.954 1.00 0.00 58 GLU A CA 25
ATOM 19875 C C . GLU A 1 45 ? -8.059 11.600 14.208 1.00 0.00 58 GLU A C 25
ATOM 19876 O O . GLU A 1 45 ? -9.243 11.484 14.454 1.00 0.00 58 GLU A O 25
ATOM 19888 N N . ASP A 1 46 ? -7.492 12.774 14.154 1.00 0.00 59 ASP A N 25
ATOM 19889 C CA . ASP A 1 46 ? -8.300 14.003 14.392 1.00 0.00 59 ASP A CA 25
ATOM 19890 C C . ASP A 1 46 ? -7.434 15.239 14.143 1.00 0.00 59 ASP A C 25
ATOM 19891 O O . ASP A 1 46 ? -7.897 16.241 13.635 1.00 0.00 59 ASP A O 25
ATOM 19900 N N . ARG A 1 47 ? -6.179 15.175 14.494 1.00 0.00 60 ARG A N 25
ATOM 19901 C CA . ARG A 1 47 ? -5.285 16.345 14.276 1.00 0.00 60 ARG A CA 25
ATOM 19902 C C . ARG A 1 47 ? -4.542 16.175 12.950 1.00 0.00 60 ARG A C 25
ATOM 19903 O O . ARG A 1 47 ? -4.920 15.299 12.189 1.00 0.00 60 ARG A O 25
ATOM 19926 N N . THR A 1 1 ? -19.079 3.434 0.568 1.00 0.00 14 THR A N 26
ATOM 19927 C CA . THR A 1 1 ? -18.285 4.388 1.393 1.00 0.00 14 THR A CA 26
ATOM 19928 C C . THR A 1 1 ? -16.984 3.717 1.840 1.00 0.00 14 THR A C 26
ATOM 19929 O O . THR A 1 1 ? -16.757 2.551 1.583 1.00 0.00 14 THR A O 26
ATOM 19942 N N . LEU A 1 2 ? -16.129 4.441 2.508 1.00 0.00 15 LEU A N 26
ATOM 19943 C CA . LEU A 1 2 ? -14.846 3.842 2.970 1.00 0.00 15 LEU A CA 26
ATOM 19944 C C . LEU A 1 2 ? -14.132 4.820 3.909 1.00 0.00 15 LEU A C 26
ATOM 19945 O O . LEU A 1 2 ? -13.117 5.385 3.558 1.00 0.00 15 LEU A O 26
ATOM 19961 N N . PRO A 1 3 ? -14.690 4.986 5.081 1.00 0.00 16 PRO A N 26
ATOM 19962 C CA . PRO A 1 3 ? -14.134 5.889 6.104 1.00 0.00 16 PRO A CA 26
ATOM 19963 C C . PRO A 1 3 ? -12.945 5.228 6.810 1.00 0.00 16 PRO A C 26
ATOM 19964 O O . PRO A 1 3 ? -13.094 4.245 7.508 1.00 0.00 16 PRO A O 26
ATOM 19975 N N . ARG A 1 4 ? -11.765 5.761 6.634 1.00 0.00 17 ARG A N 26
ATOM 19976 C CA . ARG A 1 4 ? -10.574 5.165 7.294 1.00 0.00 17 ARG A CA 26
ATOM 19977 C C . ARG A 1 4 ? -9.744 6.272 7.946 1.00 0.00 17 ARG A C 26
ATOM 19978 O O . ARG A 1 4 ? -8.536 6.186 8.038 1.00 0.00 17 ARG A O 26
ATOM 19999 N N . GLY A 1 5 ? -10.386 7.313 8.399 1.00 0.00 18 GLY A N 26
ATOM 20000 C CA . GLY A 1 5 ? -9.641 8.430 9.049 1.00 0.00 18 GLY A CA 26
ATOM 20001 C C . GLY A 1 5 ? -8.867 9.224 7.992 1.00 0.00 18 GLY A C 26
ATOM 20002 O O . GLY A 1 5 ? -8.147 10.149 8.309 1.00 0.00 18 GLY A O 26
ATOM 20006 N N . SER A 1 6 ? -9.002 8.860 6.742 1.00 0.00 19 SER A N 26
ATOM 20007 C CA . SER A 1 6 ? -8.271 9.580 5.659 1.00 0.00 19 SER A CA 26
ATOM 20008 C C . SER A 1 6 ? -6.845 9.040 5.581 1.00 0.00 19 SER A C 26
ATOM 20009 O O . SER A 1 6 ? -5.976 9.628 4.969 1.00 0.00 19 SER A O 26
ATOM 20017 N N . ILE A 1 7 ? -6.607 7.917 6.197 1.00 0.00 20 ILE A N 26
ATOM 20018 C CA . ILE A 1 7 ? -5.248 7.317 6.170 1.00 0.00 20 ILE A CA 26
ATOM 20019 C C . ILE A 1 7 ? -4.912 6.896 4.739 1.00 0.00 20 ILE A C 26
ATOM 20020 O O . ILE A 1 7 ? -3.935 7.332 4.163 1.00 0.00 20 ILE A O 26
ATOM 20036 N N . ASP A 1 8 ? -5.719 6.052 4.166 1.00 0.00 21 ASP A N 26
ATOM 20037 C CA . ASP A 1 8 ? -5.459 5.595 2.773 1.00 0.00 21 ASP A CA 26
ATOM 20038 C C . ASP A 1 8 ? -5.722 6.748 1.803 1.00 0.00 21 ASP A C 26
ATOM 20039 O O . ASP A 1 8 ? -5.382 6.684 0.639 1.00 0.00 21 ASP A O 26
ATOM 20048 N N . LYS A 1 9 ? -6.325 7.806 2.275 1.00 0.00 22 LYS A N 26
ATOM 20049 C CA . LYS A 1 9 ? -6.607 8.963 1.381 1.00 0.00 22 LYS A CA 26
ATOM 20050 C C . LYS A 1 9 ? -5.476 9.987 1.503 1.00 0.00 22 LYS A C 26
ATOM 20051 O O . LYS A 1 9 ? -5.568 11.090 1.001 1.00 0.00 22 LYS A O 26
ATOM 20070 N N . TYR A 1 10 ? -4.409 9.631 2.166 1.00 0.00 23 TYR A N 26
ATOM 20071 C CA . TYR A 1 10 ? -3.274 10.584 2.318 1.00 0.00 23 TYR A CA 26
ATOM 20072 C C . TYR A 1 10 ? -1.975 9.800 2.512 1.00 0.00 23 TYR A C 26
ATOM 20073 O O . TYR A 1 10 ? -1.120 10.179 3.287 1.00 0.00 23 TYR A O 26
ATOM 20091 N N . VAL A 1 11 ? -1.824 8.707 1.817 1.00 0.00 24 VAL A N 26
ATOM 20092 C CA . VAL A 1 11 ? -0.585 7.896 1.960 1.00 0.00 24 VAL A CA 26
ATOM 20093 C C . VAL A 1 11 ? -0.027 7.565 0.572 1.00 0.00 24 VAL A C 26
ATOM 20094 O O . VAL A 1 11 ? -0.765 7.271 -0.348 1.00 0.00 24 VAL A O 26
ATOM 20107 N N . LYS A 1 12 ? 1.268 7.611 0.413 1.00 0.00 25 LYS A N 26
ATOM 20108 C CA . LYS A 1 12 ? 1.863 7.297 -0.916 1.00 0.00 25 LYS A CA 26
ATOM 20109 C C . LYS A 1 12 ? 2.707 6.024 -0.810 1.00 0.00 25 LYS A C 26
ATOM 20110 O O . LYS A 1 12 ? 3.505 5.870 0.093 1.00 0.00 25 LYS A O 26
ATOM 20129 N N . GLU A 1 13 ? 2.538 5.110 -1.728 1.00 0.00 26 GLU A N 26
ATOM 20130 C CA . GLU A 1 13 ? 3.330 3.849 -1.681 1.00 0.00 26 GLU A CA 26
ATOM 20131 C C . GLU A 1 13 ? 4.051 3.652 -3.017 1.00 0.00 26 GLU A C 26
ATOM 20132 O O . GLU A 1 13 ? 3.473 3.198 -3.983 1.00 0.00 26 GLU A O 26
ATOM 20144 N N . MET A 1 14 ? 5.311 3.991 -3.078 1.00 0.00 27 MET A N 26
ATOM 20145 C CA . MET A 1 14 ? 6.064 3.824 -4.353 1.00 0.00 27 MET A CA 26
ATOM 20146 C C . MET A 1 14 ? 6.600 2.389 -4.443 1.00 0.00 27 MET A C 26
ATOM 20147 O O . MET A 1 14 ? 7.073 1.844 -3.461 1.00 0.00 27 MET A O 26
ATOM 20161 N N . PRO A 1 15 ? 6.515 1.821 -5.624 1.00 0.00 28 PRO A N 26
ATOM 20162 C CA . PRO A 1 15 ? 6.982 0.447 -5.875 1.00 0.00 28 PRO A CA 26
ATOM 20163 C C . PRO A 1 15 ? 8.507 0.405 -5.879 1.00 0.00 28 PRO A C 26
ATOM 20164 O O . PRO A 1 15 ? 9.112 -0.647 -5.837 1.00 0.00 28 PRO A O 26
ATOM 20175 N N . ASP A 1 16 ? 9.135 1.548 -5.903 1.00 0.00 29 ASP A N 26
ATOM 20176 C CA . ASP A 1 16 ? 10.618 1.579 -5.881 1.00 0.00 29 ASP A CA 26
ATOM 20177 C C . ASP A 1 16 ? 11.085 1.531 -4.423 1.00 0.00 29 ASP A C 26
ATOM 20178 O O . ASP A 1 16 ? 12.237 1.766 -4.128 1.00 0.00 29 ASP A O 26
ATOM 20187 N N . LYS A 1 17 ? 10.180 1.236 -3.516 1.00 0.00 30 LYS A N 26
ATOM 20188 C CA . LYS A 1 17 ? 10.521 1.167 -2.071 1.00 0.00 30 LYS A CA 26
ATOM 20189 C C . LYS A 1 17 ? 10.500 2.575 -1.484 1.00 0.00 30 LYS A C 26
ATOM 20190 O O . LYS A 1 17 ? 11.502 3.084 -1.023 1.00 0.00 30 LYS A O 26
ATOM 20209 N N . THR A 1 18 ? 9.362 3.214 -1.504 1.00 0.00 31 THR A N 26
ATOM 20210 C CA . THR A 1 18 ? 9.278 4.592 -0.953 1.00 0.00 31 THR A CA 26
ATOM 20211 C C . THR A 1 18 ? 7.902 4.821 -0.324 1.00 0.00 31 THR A C 26
ATOM 20212 O O . THR A 1 18 ? 7.023 3.986 -0.401 1.00 0.00 31 THR A O 26
ATOM 20223 N N . PHE A 1 19 ? 7.712 5.956 0.292 1.00 0.00 32 PHE A N 26
ATOM 20224 C CA . PHE A 1 19 ? 6.399 6.260 0.928 1.00 0.00 32 PHE A CA 26
ATOM 20225 C C . PHE A 1 19 ? 6.273 7.775 1.103 1.00 0.00 32 PHE A C 26
ATOM 20226 O O . PHE A 1 19 ? 7.247 8.458 1.356 1.00 0.00 32 PHE A O 26
ATOM 20243 N N . GLU A 1 20 ? 5.093 8.311 0.961 1.00 0.00 33 GLU A N 26
ATOM 20244 C CA . GLU A 1 20 ? 4.932 9.784 1.111 1.00 0.00 33 GLU A CA 26
ATOM 20245 C C . GLU A 1 20 ? 3.566 10.108 1.719 1.00 0.00 33 GLU A C 26
ATOM 20246 O O . GLU A 1 20 ? 2.549 10.054 1.057 1.00 0.00 33 GLU A O 26
ATOM 20258 N N . CYS A 1 21 ? 3.537 10.463 2.975 1.00 0.00 34 CYS A N 26
ATOM 20259 C CA . CYS A 1 21 ? 2.244 10.814 3.627 1.00 0.00 34 CYS A CA 26
ATOM 20260 C C . CYS A 1 21 ? 1.694 12.079 2.961 1.00 0.00 34 CYS A C 26
ATOM 20261 O O . CYS A 1 21 ? 2.207 13.164 3.148 1.00 0.00 34 CYS A O 26
ATOM 20268 N N . LEU A 1 22 ? 0.669 11.944 2.164 1.00 0.00 35 LEU A N 26
ATOM 20269 C CA . LEU A 1 22 ? 0.101 13.132 1.459 1.00 0.00 35 LEU A CA 26
ATOM 20270 C C . LEU A 1 22 ? -0.702 14.010 2.424 1.00 0.00 35 LEU A C 26
ATOM 20271 O O . LEU A 1 22 ? -1.339 14.960 2.013 1.00 0.00 35 LEU A O 26
ATOM 20287 N N . PHE A 1 23 ? -0.689 13.717 3.696 1.00 0.00 36 PHE A N 26
ATOM 20288 C CA . PHE A 1 23 ? -1.465 14.564 4.644 1.00 0.00 36 PHE A CA 26
ATOM 20289 C C . PHE A 1 23 ? -0.934 16.000 4.591 1.00 0.00 36 PHE A C 26
ATOM 20290 O O . PHE A 1 23 ? 0.259 16.212 4.512 1.00 0.00 36 PHE A O 26
ATOM 20307 N N . PRO A 1 24 ? -1.837 16.948 4.645 1.00 0.00 37 PRO A N 26
ATOM 20308 C CA . PRO A 1 24 ? -1.476 18.374 4.609 1.00 0.00 37 PRO A CA 26
ATOM 20309 C C . PRO A 1 24 ? -0.883 18.793 5.951 1.00 0.00 37 PRO A C 26
ATOM 20310 O O . PRO A 1 24 ? -1.537 18.753 6.975 1.00 0.00 37 PRO A O 26
ATOM 20321 N N . GLY A 1 25 ? 0.361 19.173 5.952 1.00 0.00 38 GLY A N 26
ATOM 20322 C CA . GLY A 1 25 ? 1.020 19.573 7.223 1.00 0.00 38 GLY A CA 26
ATOM 20323 C C . GLY A 1 25 ? 2.059 18.512 7.579 1.00 0.00 38 GLY A C 26
ATOM 20324 O O . GLY A 1 25 ? 3.000 18.765 8.304 1.00 0.00 38 GLY A O 26
ATOM 20328 N N . CYS A 1 26 ? 1.895 17.320 7.065 1.00 0.00 39 CYS A N 26
ATOM 20329 C CA . CYS A 1 26 ? 2.874 16.238 7.365 1.00 0.00 39 CYS A CA 26
ATOM 20330 C C . CYS A 1 26 ? 4.248 16.620 6.811 1.00 0.00 39 CYS A C 26
ATOM 20331 O O . CYS A 1 26 ? 4.376 17.520 6.006 1.00 0.00 39 CYS A O 26
ATOM 20338 N N . THR A 1 27 ? 5.276 15.938 7.235 1.00 0.00 40 THR A N 26
ATOM 20339 C CA . THR A 1 27 ? 6.641 16.255 6.732 1.00 0.00 40 THR A CA 26
ATOM 20340 C C . THR A 1 27 ? 7.561 15.057 6.977 1.00 0.00 40 THR A C 26
ATOM 20341 O O . THR A 1 27 ? 8.738 15.207 7.235 1.00 0.00 40 THR A O 26
ATOM 20352 N N . LYS A 1 28 ? 7.030 13.864 6.903 1.00 0.00 41 LYS A N 26
ATOM 20353 C CA . LYS A 1 28 ? 7.876 12.659 7.136 1.00 0.00 41 LYS A CA 26
ATOM 20354 C C . LYS A 1 28 ? 7.574 11.600 6.073 1.00 0.00 41 LYS A C 26
ATOM 20355 O O . LYS A 1 28 ? 6.482 11.071 6.001 1.00 0.00 41 LYS A O 26
ATOM 20374 N N . THR A 1 29 ? 8.537 11.281 5.251 1.00 0.00 42 THR A N 26
ATOM 20375 C CA . THR A 1 29 ? 8.313 10.250 4.197 1.00 0.00 42 THR A CA 26
ATOM 20376 C C . THR A 1 29 ? 9.066 8.975 4.580 1.00 0.00 42 THR A C 26
ATOM 20377 O O . THR A 1 29 ? 10.023 9.013 5.327 1.00 0.00 42 THR A O 26
ATOM 20388 N N . PHE A 1 30 ? 8.643 7.846 4.084 1.00 0.00 43 PHE A N 26
ATOM 20389 C CA . PHE A 1 30 ? 9.342 6.578 4.437 1.00 0.00 43 PHE A CA 26
ATOM 20390 C C . PHE A 1 30 ? 9.605 5.760 3.173 1.00 0.00 43 PHE A C 26
ATOM 20391 O O . PHE A 1 30 ? 9.607 6.278 2.074 1.00 0.00 43 PHE A O 26
ATOM 20408 N N . LYS A 1 31 ? 9.828 4.483 3.323 1.00 0.00 44 LYS A N 26
ATOM 20409 C CA . LYS A 1 31 ? 10.095 3.625 2.135 1.00 0.00 44 LYS A CA 26
ATOM 20410 C C . LYS A 1 31 ? 9.929 2.155 2.526 1.00 0.00 44 LYS A C 26
ATOM 20411 O O . LYS A 1 31 ? 10.531 1.685 3.472 1.00 0.00 44 LYS A O 26
ATOM 20430 N N . ARG A 1 32 ? 9.117 1.426 1.812 1.00 0.00 45 ARG A N 26
ATOM 20431 C CA . ARG A 1 32 ? 8.917 -0.010 2.151 1.00 0.00 45 ARG A CA 26
ATOM 20432 C C . ARG A 1 32 ? 8.723 -0.151 3.660 1.00 0.00 45 ARG A C 26
ATOM 20433 O O . ARG A 1 32 ? 9.650 -0.437 4.391 1.00 0.00 45 ARG A O 26
ATOM 20454 N N . ARG A 1 33 ? 7.524 0.049 4.136 1.00 0.00 46 ARG A N 26
ATOM 20455 C CA . ARG A 1 33 ? 7.273 -0.072 5.600 1.00 0.00 46 ARG A CA 26
ATOM 20456 C C . ARG A 1 33 ? 5.779 0.103 5.879 1.00 0.00 46 ARG A C 26
ATOM 20457 O O . ARG A 1 33 ? 5.131 0.971 5.329 1.00 0.00 46 ARG A O 26
ATOM 20478 N N . TYR A 1 34 ? 5.226 -0.715 6.733 1.00 0.00 47 TYR A N 26
ATOM 20479 C CA . TYR A 1 34 ? 3.775 -0.594 7.049 1.00 0.00 47 TYR A CA 26
ATOM 20480 C C . TYR A 1 34 ? 3.632 0.051 8.420 1.00 0.00 47 TYR A C 26
ATOM 20481 O O . TYR A 1 34 ? 2.635 -0.112 9.094 1.00 0.00 47 TYR A O 26
ATOM 20499 N N . ASN A 1 35 ? 4.625 0.774 8.848 1.00 0.00 48 ASN A N 26
ATOM 20500 C CA . ASN A 1 35 ? 4.538 1.412 10.180 1.00 0.00 48 ASN A CA 26
ATOM 20501 C C . ASN A 1 35 ? 4.165 2.880 9.997 1.00 0.00 48 ASN A C 26
ATOM 20502 O O . ASN A 1 35 ? 3.618 3.516 10.880 1.00 0.00 48 ASN A O 26
ATOM 20513 N N . ILE A 1 36 ? 4.444 3.418 8.844 1.00 0.00 49 ILE A N 26
ATOM 20514 C CA . ILE A 1 36 ? 4.095 4.844 8.594 1.00 0.00 49 ILE A CA 26
ATOM 20515 C C . ILE A 1 36 ? 2.572 4.948 8.484 1.00 0.00 49 ILE A C 26
ATOM 20516 O O . ILE A 1 36 ? 1.984 5.966 8.792 1.00 0.00 49 ILE A O 26
ATOM 20532 N N . ARG A 1 37 ? 1.926 3.890 8.066 1.00 0.00 50 ARG A N 26
ATOM 20533 C CA . ARG A 1 37 ? 0.444 3.929 7.960 1.00 0.00 50 ARG A CA 26
ATOM 20534 C C . ARG A 1 37 ? -0.122 4.285 9.331 1.00 0.00 50 ARG A C 26
ATOM 20535 O O . ARG A 1 37 ? -0.942 5.171 9.466 1.00 0.00 50 ARG A O 26
ATOM 20556 N N . SER A 1 38 ? 0.329 3.614 10.355 1.00 0.00 51 SER A N 26
ATOM 20557 C CA . SER A 1 38 ? -0.164 3.931 11.720 1.00 0.00 51 SER A CA 26
ATOM 20558 C C . SER A 1 38 ? 0.239 5.367 12.052 1.00 0.00 51 SER A C 26
ATOM 20559 O O . SER A 1 38 ? -0.484 6.092 12.703 1.00 0.00 51 SER A O 26
ATOM 20567 N N . HIS A 1 39 ? 1.388 5.782 11.592 1.00 0.00 52 HIS A N 26
ATOM 20568 C CA . HIS A 1 39 ? 1.841 7.177 11.863 1.00 0.00 52 HIS A CA 26
ATOM 20569 C C . HIS A 1 39 ? 0.739 8.139 11.427 1.00 0.00 52 HIS A C 26
ATOM 20570 O O . HIS A 1 39 ? 0.458 9.120 12.085 1.00 0.00 52 HIS A O 26
ATOM 20584 N N . ILE A 1 40 ? 0.113 7.864 10.324 1.00 0.00 53 ILE A N 26
ATOM 20585 C CA . ILE A 1 40 ? -0.967 8.759 9.855 1.00 0.00 53 ILE A CA 26
ATOM 20586 C C . ILE A 1 40 ? -2.152 8.616 10.802 1.00 0.00 53 ILE A C 26
ATOM 20587 O O . ILE A 1 40 ? -2.621 9.571 11.381 1.00 0.00 53 ILE A O 26
ATOM 20603 N N . GLN A 1 41 ? -2.630 7.420 10.964 1.00 0.00 54 GLN A N 26
ATOM 20604 C CA . GLN A 1 41 ? -3.790 7.183 11.864 1.00 0.00 54 GLN A CA 26
ATOM 20605 C C . GLN A 1 41 ? -3.619 7.940 13.176 1.00 0.00 54 GLN A C 26
ATOM 20606 O O . GLN A 1 41 ? -4.587 8.352 13.784 1.00 0.00 54 GLN A O 26
ATOM 20620 N N . THR A 1 42 ? -2.417 8.128 13.639 1.00 0.00 55 THR A N 26
ATOM 20621 C CA . THR A 1 42 ? -2.267 8.857 14.925 1.00 0.00 55 THR A CA 26
ATOM 20622 C C . THR A 1 42 ? -2.298 10.360 14.672 1.00 0.00 55 THR A C 26
ATOM 20623 O O . THR A 1 42 ? -2.806 11.119 15.474 1.00 0.00 55 THR A O 26
ATOM 20634 N N . HIS A 1 43 ? -1.770 10.803 13.571 1.00 0.00 56 HIS A N 26
ATOM 20635 C CA . HIS A 1 43 ? -1.789 12.251 13.291 1.00 0.00 56 HIS A CA 26
ATOM 20636 C C . HIS A 1 43 ? -2.851 12.546 12.233 1.00 0.00 56 HIS A C 26
ATOM 20637 O O . HIS A 1 43 ? -2.877 13.596 11.624 1.00 0.00 56 HIS A O 26
ATOM 20651 N N . LEU A 1 44 ? -3.767 11.626 12.057 1.00 0.00 57 LEU A N 26
ATOM 20652 C CA . LEU A 1 44 ? -4.878 11.836 11.092 1.00 0.00 57 LEU A CA 26
ATOM 20653 C C . LEU A 1 44 ? -6.204 11.447 11.760 1.00 0.00 57 LEU A C 26
ATOM 20654 O O . LEU A 1 44 ? -7.266 11.794 11.285 1.00 0.00 57 LEU A O 26
ATOM 20670 N N . GLU A 1 45 ? -6.161 10.728 12.860 1.00 0.00 58 GLU A N 26
ATOM 20671 C CA . GLU A 1 45 ? -7.431 10.334 13.533 1.00 0.00 58 GLU A CA 26
ATOM 20672 C C . GLU A 1 45 ? -8.318 11.569 13.710 1.00 0.00 58 GLU A C 26
ATOM 20673 O O . GLU A 1 45 ? -9.404 11.648 13.170 1.00 0.00 58 GLU A O 26
ATOM 20685 N N . ASP A 1 46 ? -7.867 12.535 14.465 1.00 0.00 59 ASP A N 26
ATOM 20686 C CA . ASP A 1 46 ? -8.686 13.761 14.677 1.00 0.00 59 ASP A CA 26
ATOM 20687 C C . ASP A 1 46 ? -8.019 14.647 15.731 1.00 0.00 59 ASP A C 26
ATOM 20688 O O . ASP A 1 46 ? -8.653 15.103 16.663 1.00 0.00 59 ASP A O 26
ATOM 20697 N N . ARG A 1 47 ? -6.745 14.895 15.595 1.00 0.00 60 ARG A N 26
ATOM 20698 C CA . ARG A 1 47 ? -6.044 15.751 16.594 1.00 0.00 60 ARG A CA 26
ATOM 20699 C C . ARG A 1 47 ? -4.565 15.866 16.218 1.00 0.00 60 ARG A C 26
ATOM 20700 O O . ARG A 1 47 ? -4.232 16.772 15.471 1.00 0.00 60 ARG A O 26
ATOM 20723 N N . THR A 1 1 ? -13.380 0.935 -2.062 1.00 0.00 14 THR A N 27
ATOM 20724 C CA . THR A 1 1 ? -13.621 1.900 -0.952 1.00 0.00 14 THR A CA 27
ATOM 20725 C C . THR A 1 1 ? -12.744 1.528 0.246 1.00 0.00 14 THR A C 27
ATOM 20726 O O . THR A 1 1 ? -11.620 1.974 0.364 1.00 0.00 14 THR A O 27
ATOM 20739 N N . LEU A 1 2 ? -13.248 0.717 1.135 1.00 0.00 15 LEU A N 27
ATOM 20740 C CA . LEU A 1 2 ? -12.441 0.320 2.324 1.00 0.00 15 LEU A CA 27
ATOM 20741 C C . LEU A 1 2 ? -11.738 1.555 2.897 1.00 0.00 15 LEU A C 27
ATOM 20742 O O . LEU A 1 2 ? -10.589 1.806 2.597 1.00 0.00 15 LEU A O 27
ATOM 20758 N N . PRO A 1 3 ? -12.458 2.291 3.705 1.00 0.00 16 PRO A N 27
ATOM 20759 C CA . PRO A 1 3 ? -11.937 3.513 4.340 1.00 0.00 16 PRO A CA 27
ATOM 20760 C C . PRO A 1 3 ? -11.024 3.157 5.517 1.00 0.00 16 PRO A C 27
ATOM 20761 O O . PRO A 1 3 ? -11.253 2.199 6.226 1.00 0.00 16 PRO A O 27
ATOM 20772 N N . ARG A 1 4 ? -9.990 3.924 5.728 1.00 0.00 17 ARG A N 27
ATOM 20773 C CA . ARG A 1 4 ? -9.063 3.634 6.853 1.00 0.00 17 ARG A CA 27
ATOM 20774 C C . ARG A 1 4 ? -8.746 4.930 7.601 1.00 0.00 17 ARG A C 27
ATOM 20775 O O . ARG A 1 4 ? -7.603 5.238 7.874 1.00 0.00 17 ARG A O 27
ATOM 20796 N N . GLY A 1 5 ? -9.751 5.694 7.936 1.00 0.00 18 GLY A N 27
ATOM 20797 C CA . GLY A 1 5 ? -9.506 6.969 8.666 1.00 0.00 18 GLY A CA 27
ATOM 20798 C C . GLY A 1 5 ? -8.957 8.017 7.697 1.00 0.00 18 GLY A C 27
ATOM 20799 O O . GLY A 1 5 ? -8.495 9.065 8.101 1.00 0.00 18 GLY A O 27
ATOM 20803 N N . SER A 1 6 ? -8.995 7.735 6.421 1.00 0.00 19 SER A N 27
ATOM 20804 C CA . SER A 1 6 ? -8.470 8.705 5.417 1.00 0.00 19 SER A CA 27
ATOM 20805 C C . SER A 1 6 ? -6.950 8.571 5.343 1.00 0.00 19 SER A C 27
ATOM 20806 O O . SER A 1 6 ? -6.266 9.404 4.781 1.00 0.00 19 SER A O 27
ATOM 20814 N N . ILE A 1 7 ? -6.420 7.522 5.906 1.00 0.00 20 ILE A N 27
ATOM 20815 C CA . ILE A 1 7 ? -4.950 7.317 5.873 1.00 0.00 20 ILE A CA 27
ATOM 20816 C C . ILE A 1 7 ? -4.545 6.852 4.469 1.00 0.00 20 ILE A C 27
ATOM 20817 O O . ILE A 1 7 ? -3.411 7.001 4.058 1.00 0.00 20 ILE A O 27
ATOM 20833 N N . ASP A 1 8 ? -5.464 6.291 3.733 1.00 0.00 21 ASP A N 27
ATOM 20834 C CA . ASP A 1 8 ? -5.136 5.819 2.361 1.00 0.00 21 ASP A CA 27
ATOM 20835 C C . ASP A 1 8 ? -5.300 6.975 1.373 1.00 0.00 21 ASP A C 27
ATOM 20836 O O . ASP A 1 8 ? -4.853 6.908 0.245 1.00 0.00 21 ASP A O 27
ATOM 20845 N N . LYS A 1 9 ? -5.941 8.035 1.785 1.00 0.00 22 LYS A N 27
ATOM 20846 C CA . LYS A 1 9 ? -6.135 9.191 0.867 1.00 0.00 22 LYS A CA 27
ATOM 20847 C C . LYS A 1 9 ? -4.863 10.040 0.838 1.00 0.00 22 LYS A C 27
ATOM 20848 O O . LYS A 1 9 ? -4.789 11.039 0.148 1.00 0.00 22 LYS A O 27
ATOM 20867 N N . TYR A 1 10 ? -3.858 9.656 1.579 1.00 0.00 23 TYR A N 27
ATOM 20868 C CA . TYR A 1 10 ? -2.599 10.450 1.587 1.00 0.00 23 TYR A CA 27
ATOM 20869 C C . TYR A 1 10 ? -1.398 9.505 1.553 1.00 0.00 23 TYR A C 27
ATOM 20870 O O . TYR A 1 10 ? -0.421 9.750 0.875 1.00 0.00 23 TYR A O 27
ATOM 20888 N N . VAL A 1 11 ? -1.459 8.427 2.280 1.00 0.00 24 VAL A N 27
ATOM 20889 C CA . VAL A 1 11 ? -0.316 7.472 2.287 1.00 0.00 24 VAL A CA 27
ATOM 20890 C C . VAL A 1 11 ? 0.101 7.162 0.845 1.00 0.00 24 VAL A C 27
ATOM 20891 O O . VAL A 1 11 ? -0.535 6.392 0.154 1.00 0.00 24 VAL A O 27
ATOM 20904 N N . LYS A 1 12 ? 1.168 7.759 0.385 1.00 0.00 25 LYS A N 27
ATOM 20905 C CA . LYS A 1 12 ? 1.619 7.496 -1.012 1.00 0.00 25 LYS A CA 27
ATOM 20906 C C . LYS A 1 12 ? 2.631 6.348 -1.012 1.00 0.00 25 LYS A C 27
ATOM 20907 O O . LYS A 1 12 ? 3.825 6.561 -0.922 1.00 0.00 25 LYS A O 27
ATOM 20926 N N . GLU A 1 13 ? 2.165 5.135 -1.115 1.00 0.00 26 GLU A N 27
ATOM 20927 C CA . GLU A 1 13 ? 3.098 3.974 -1.122 1.00 0.00 26 GLU A CA 27
ATOM 20928 C C . GLU A 1 13 ? 3.741 3.847 -2.504 1.00 0.00 26 GLU A C 27
ATOM 20929 O O . GLU A 1 13 ? 3.062 3.770 -3.509 1.00 0.00 26 GLU A O 27
ATOM 20941 N N . MET A 1 14 ? 5.045 3.825 -2.567 1.00 0.00 27 MET A N 27
ATOM 20942 C CA . MET A 1 14 ? 5.722 3.706 -3.889 1.00 0.00 27 MET A CA 27
ATOM 20943 C C . MET A 1 14 ? 6.297 2.292 -4.045 1.00 0.00 27 MET A C 27
ATOM 20944 O O . MET A 1 14 ? 6.913 1.772 -3.130 1.00 0.00 27 MET A O 27
ATOM 20958 N N . PRO A 1 15 ? 6.087 1.713 -5.205 1.00 0.00 28 PRO A N 27
ATOM 20959 C CA . PRO A 1 15 ? 6.574 0.357 -5.509 1.00 0.00 28 PRO A CA 27
ATOM 20960 C C . PRO A 1 15 ? 8.090 0.376 -5.682 1.00 0.00 28 PRO A C 27
ATOM 20961 O O . PRO A 1 15 ? 8.731 -0.653 -5.753 1.00 0.00 28 PRO A O 27
ATOM 20972 N N . ASP A 1 16 ? 8.669 1.543 -5.722 1.00 0.00 29 ASP A N 27
ATOM 20973 C CA . ASP A 1 16 ? 10.143 1.631 -5.857 1.00 0.00 29 ASP A CA 27
ATOM 20974 C C . ASP A 1 16 ? 10.750 1.665 -4.454 1.00 0.00 29 ASP A C 27
ATOM 20975 O O . ASP A 1 16 ? 11.880 2.066 -4.266 1.00 0.00 29 ASP A O 27
ATOM 20984 N N . LYS A 1 17 ? 9.990 1.244 -3.469 1.00 0.00 30 LYS A N 27
ATOM 20985 C CA . LYS A 1 17 ? 10.478 1.232 -2.065 1.00 0.00 30 LYS A CA 27
ATOM 20986 C C . LYS A 1 17 ? 10.487 2.656 -1.513 1.00 0.00 30 LYS A C 27
ATOM 20987 O O . LYS A 1 17 ? 11.515 3.181 -1.135 1.00 0.00 30 LYS A O 27
ATOM 21006 N N . THR A 1 18 ? 9.343 3.285 -1.461 1.00 0.00 31 THR A N 27
ATOM 21007 C CA . THR A 1 18 ? 9.286 4.672 -0.929 1.00 0.00 31 THR A CA 27
ATOM 21008 C C . THR A 1 18 ? 7.926 4.921 -0.274 1.00 0.00 31 THR A C 27
ATOM 21009 O O . THR A 1 18 ? 7.067 4.062 -0.247 1.00 0.00 31 THR A O 27
ATOM 21020 N N . PHE A 1 19 ? 7.729 6.096 0.256 1.00 0.00 32 PHE A N 27
ATOM 21021 C CA . PHE A 1 19 ? 6.433 6.419 0.915 1.00 0.00 32 PHE A CA 27
ATOM 21022 C C . PHE A 1 19 ? 6.359 7.926 1.155 1.00 0.00 32 PHE A C 27
ATOM 21023 O O . PHE A 1 19 ? 7.349 8.564 1.449 1.00 0.00 32 PHE A O 27
ATOM 21040 N N . GLU A 1 20 ? 5.197 8.506 1.027 1.00 0.00 33 GLU A N 27
ATOM 21041 C CA . GLU A 1 20 ? 5.081 9.974 1.244 1.00 0.00 33 GLU A CA 27
ATOM 21042 C C . GLU A 1 20 ? 3.722 10.312 1.860 1.00 0.00 33 GLU A C 27
ATOM 21043 O O . GLU A 1 20 ? 2.728 10.429 1.171 1.00 0.00 33 GLU A O 27
ATOM 21055 N N . CYS A 1 21 ? 3.676 10.489 3.152 1.00 0.00 34 CYS A N 27
ATOM 21056 C CA . CYS A 1 21 ? 2.390 10.845 3.814 1.00 0.00 34 CYS A CA 27
ATOM 21057 C C . CYS A 1 21 ? 1.880 12.147 3.194 1.00 0.00 34 CYS A C 27
ATOM 21058 O O . CYS A 1 21 ? 2.361 13.220 3.496 1.00 0.00 34 CYS A O 27
ATOM 21065 N N . LEU A 1 22 ? 0.930 12.059 2.303 1.00 0.00 35 LEU A N 27
ATOM 21066 C CA . LEU A 1 22 ? 0.415 13.290 1.636 1.00 0.00 35 LEU A CA 27
ATOM 21067 C C . LEU A 1 22 ? -0.477 14.096 2.585 1.00 0.00 35 LEU A C 27
ATOM 21068 O O . LEU A 1 22 ? -1.064 15.085 2.194 1.00 0.00 35 LEU A O 27
ATOM 21084 N N . PHE A 1 23 ? -0.588 13.704 3.825 1.00 0.00 36 PHE A N 27
ATOM 21085 C CA . PHE A 1 23 ? -1.447 14.487 4.757 1.00 0.00 36 PHE A CA 27
ATOM 21086 C C . PHE A 1 23 ? -0.984 15.948 4.742 1.00 0.00 36 PHE A C 27
ATOM 21087 O O . PHE A 1 23 ? 0.199 16.216 4.674 1.00 0.00 36 PHE A O 27
ATOM 21104 N N . PRO A 1 24 ? -1.929 16.853 4.798 1.00 0.00 37 PRO A N 27
ATOM 21105 C CA . PRO A 1 24 ? -1.637 18.297 4.787 1.00 0.00 37 PRO A CA 27
ATOM 21106 C C . PRO A 1 24 ? -1.089 18.745 6.140 1.00 0.00 37 PRO A C 27
ATOM 21107 O O . PRO A 1 24 ? -1.803 18.834 7.118 1.00 0.00 37 PRO A O 27
ATOM 21118 N N . GLY A 1 25 ? 0.182 19.016 6.196 1.00 0.00 38 GLY A N 27
ATOM 21119 C CA . GLY A 1 25 ? 0.806 19.442 7.475 1.00 0.00 38 GLY A CA 27
ATOM 21120 C C . GLY A 1 25 ? 1.925 18.458 7.812 1.00 0.00 38 GLY A C 27
ATOM 21121 O O . GLY A 1 25 ? 2.796 18.736 8.613 1.00 0.00 38 GLY A O 27
ATOM 21125 N N . CYS A 1 26 ? 1.905 17.306 7.195 1.00 0.00 39 CYS A N 27
ATOM 21126 C CA . CYS A 1 26 ? 2.964 16.293 7.464 1.00 0.00 39 CYS A CA 27
ATOM 21127 C C . CYS A 1 26 ? 4.287 16.759 6.852 1.00 0.00 39 CYS A C 27
ATOM 21128 O O . CYS A 1 26 ? 4.331 17.700 6.085 1.00 0.00 39 CYS A O 27
ATOM 21135 N N . THR A 1 27 ? 5.363 16.100 7.181 1.00 0.00 40 THR A N 27
ATOM 21136 C CA . THR A 1 27 ? 6.684 16.492 6.615 1.00 0.00 40 THR A CA 27
ATOM 21137 C C . THR A 1 27 ? 7.658 15.322 6.758 1.00 0.00 40 THR A C 27
ATOM 21138 O O . THR A 1 27 ? 8.856 15.505 6.846 1.00 0.00 40 THR A O 27
ATOM 21149 N N . LYS A 1 28 ? 7.153 14.116 6.787 1.00 0.00 41 LYS A N 27
ATOM 21150 C CA . LYS A 1 28 ? 8.053 12.936 6.930 1.00 0.00 41 LYS A CA 27
ATOM 21151 C C . LYS A 1 28 ? 7.738 11.906 5.841 1.00 0.00 41 LYS A C 27
ATOM 21152 O O . LYS A 1 28 ? 6.612 11.771 5.405 1.00 0.00 41 LYS A O 27
ATOM 21171 N N . THR A 1 29 ? 8.728 11.174 5.403 1.00 0.00 42 THR A N 27
ATOM 21172 C CA . THR A 1 29 ? 8.495 10.147 4.347 1.00 0.00 42 THR A CA 27
ATOM 21173 C C . THR A 1 29 ? 9.206 8.850 4.742 1.00 0.00 42 THR A C 27
ATOM 21174 O O . THR A 1 29 ? 10.077 8.847 5.589 1.00 0.00 42 THR A O 27
ATOM 21185 N N . PHE A 1 30 ? 8.841 7.747 4.146 1.00 0.00 43 PHE A N 27
ATOM 21186 C CA . PHE A 1 30 ? 9.501 6.458 4.509 1.00 0.00 43 PHE A CA 27
ATOM 21187 C C . PHE A 1 30 ? 9.602 5.563 3.270 1.00 0.00 43 PHE A C 27
ATOM 21188 O O . PHE A 1 30 ? 9.393 6.002 2.157 1.00 0.00 43 PHE A O 27
ATOM 21205 N N . LYS A 1 31 ? 9.922 4.309 3.455 1.00 0.00 44 LYS A N 27
ATOM 21206 C CA . LYS A 1 31 ? 10.038 3.389 2.288 1.00 0.00 44 LYS A CA 27
ATOM 21207 C C . LYS A 1 31 ? 9.078 2.209 2.460 1.00 0.00 44 LYS A C 27
ATOM 21208 O O . LYS A 1 31 ? 8.280 2.174 3.375 1.00 0.00 44 LYS A O 27
ATOM 21227 N N . ARG A 1 32 ? 9.147 1.246 1.578 1.00 0.00 45 ARG A N 27
ATOM 21228 C CA . ARG A 1 32 ? 8.238 0.068 1.680 1.00 0.00 45 ARG A CA 27
ATOM 21229 C C . ARG A 1 32 ? 8.129 -0.375 3.140 1.00 0.00 45 ARG A C 27
ATOM 21230 O O . ARG A 1 32 ? 9.025 -0.993 3.679 1.00 0.00 45 ARG A O 27
ATOM 21251 N N . ARG A 1 33 ? 7.037 -0.063 3.783 1.00 0.00 46 ARG A N 27
ATOM 21252 C CA . ARG A 1 33 ? 6.870 -0.467 5.207 1.00 0.00 46 ARG A CA 27
ATOM 21253 C C . ARG A 1 33 ? 5.389 -0.416 5.583 1.00 0.00 46 ARG A C 27
ATOM 21254 O O . ARG A 1 33 ? 4.525 -0.327 4.733 1.00 0.00 46 ARG A O 27
ATOM 21275 N N . TYR A 1 34 ? 5.089 -0.468 6.852 1.00 0.00 47 TYR A N 27
ATOM 21276 C CA . TYR A 1 34 ? 3.664 -0.421 7.287 1.00 0.00 47 TYR A CA 27
ATOM 21277 C C . TYR A 1 34 ? 3.597 0.251 8.650 1.00 0.00 47 TYR A C 27
ATOM 21278 O O . TYR A 1 34 ? 2.650 0.079 9.392 1.00 0.00 47 TYR A O 27
ATOM 21296 N N . ASN A 1 35 ? 4.598 1.005 8.994 1.00 0.00 48 ASN A N 27
ATOM 21297 C CA . ASN A 1 35 ? 4.586 1.671 10.314 1.00 0.00 48 ASN A CA 27
ATOM 21298 C C . ASN A 1 35 ? 4.241 3.143 10.124 1.00 0.00 48 ASN A C 27
ATOM 21299 O O . ASN A 1 35 ? 3.801 3.818 11.035 1.00 0.00 48 ASN A O 27
ATOM 21310 N N . ILE A 1 36 ? 4.427 3.643 8.936 1.00 0.00 49 ILE A N 27
ATOM 21311 C CA . ILE A 1 36 ? 4.099 5.071 8.679 1.00 0.00 49 ILE A CA 27
ATOM 21312 C C . ILE A 1 36 ? 2.578 5.194 8.549 1.00 0.00 49 ILE A C 27
ATOM 21313 O O . ILE A 1 36 ? 1.999 6.212 8.869 1.00 0.00 49 ILE A O 27
ATOM 21329 N N . ARG A 1 37 ? 1.927 4.154 8.099 1.00 0.00 50 ARG A N 27
ATOM 21330 C CA . ARG A 1 37 ? 0.447 4.211 7.975 1.00 0.00 50 ARG A CA 27
ATOM 21331 C C . ARG A 1 37 ? -0.130 4.517 9.354 1.00 0.00 50 ARG A C 27
ATOM 21332 O O . ARG A 1 37 ? -0.932 5.415 9.519 1.00 0.00 50 ARG A O 27
ATOM 21353 N N . SER A 1 38 ? 0.293 3.789 10.352 1.00 0.00 51 SER A N 27
ATOM 21354 C CA . SER A 1 38 ? -0.212 4.057 11.723 1.00 0.00 51 SER A CA 27
ATOM 21355 C C . SER A 1 38 ? 0.195 5.476 12.113 1.00 0.00 51 SER A C 27
ATOM 21356 O O . SER A 1 38 ? -0.555 6.202 12.735 1.00 0.00 51 SER A O 27
ATOM 21364 N N . HIS A 1 39 ? 1.377 5.878 11.734 1.00 0.00 52 HIS A N 27
ATOM 21365 C CA . HIS A 1 39 ? 1.835 7.256 12.064 1.00 0.00 52 HIS A CA 27
ATOM 21366 C C . HIS A 1 39 ? 0.759 8.244 11.618 1.00 0.00 52 HIS A C 27
ATOM 21367 O O . HIS A 1 39 ? 0.465 9.207 12.298 1.00 0.00 52 HIS A O 27
ATOM 21381 N N . ILE A 1 40 ? 0.171 8.012 10.484 1.00 0.00 53 ILE A N 27
ATOM 21382 C CA . ILE A 1 40 ? -0.885 8.934 10.003 1.00 0.00 53 ILE A CA 27
ATOM 21383 C C . ILE A 1 40 ? -2.092 8.797 10.922 1.00 0.00 53 ILE A C 27
ATOM 21384 O O . ILE A 1 40 ? -2.484 9.725 11.597 1.00 0.00 53 ILE A O 27
ATOM 21400 N N . GLN A 1 41 ? -2.674 7.634 10.953 1.00 0.00 54 GLN A N 27
ATOM 21401 C CA . GLN A 1 41 ? -3.861 7.408 11.821 1.00 0.00 54 GLN A CA 27
ATOM 21402 C C . GLN A 1 41 ? -3.647 8.060 13.180 1.00 0.00 54 GLN A C 27
ATOM 21403 O O . GLN A 1 41 ? -4.593 8.401 13.861 1.00 0.00 54 GLN A O 27
ATOM 21417 N N . THR A 1 42 ? -2.427 8.244 13.597 1.00 0.00 55 THR A N 27
ATOM 21418 C CA . THR A 1 42 ? -2.222 8.885 14.916 1.00 0.00 55 THR A CA 27
ATOM 21419 C C . THR A 1 42 ? -2.252 10.396 14.740 1.00 0.00 55 THR A C 27
ATOM 21420 O O . THR A 1 42 ? -2.879 11.107 15.501 1.00 0.00 55 THR A O 27
ATOM 21431 N N . HIS A 1 43 ? -1.594 10.899 13.738 1.00 0.00 56 HIS A N 27
ATOM 21432 C CA . HIS A 1 43 ? -1.606 12.358 13.519 1.00 0.00 56 HIS A CA 27
ATOM 21433 C C . HIS A 1 43 ? -2.694 12.700 12.502 1.00 0.00 56 HIS A C 27
ATOM 21434 O O . HIS A 1 43 ? -2.723 13.767 11.926 1.00 0.00 56 HIS A O 27
ATOM 21448 N N . LEU A 1 44 ? -3.630 11.799 12.330 1.00 0.00 57 LEU A N 27
ATOM 21449 C CA . LEU A 1 44 ? -4.769 12.051 11.413 1.00 0.00 57 LEU A CA 27
ATOM 21450 C C . LEU A 1 44 ? -6.064 11.765 12.176 1.00 0.00 57 LEU A C 27
ATOM 21451 O O . LEU A 1 44 ? -7.047 12.459 12.016 1.00 0.00 57 LEU A O 27
ATOM 21467 N N . GLU A 1 45 ? -6.051 10.752 13.021 1.00 0.00 58 GLU A N 27
ATOM 21468 C CA . GLU A 1 45 ? -7.259 10.393 13.833 1.00 0.00 58 GLU A CA 27
ATOM 21469 C C . GLU A 1 45 ? -8.543 10.830 13.119 1.00 0.00 58 GLU A C 27
ATOM 21470 O O . GLU A 1 45 ? -9.219 11.746 13.542 1.00 0.00 58 GLU A O 27
ATOM 21482 N N . ASP A 1 46 ? -8.883 10.183 12.038 1.00 0.00 59 ASP A N 27
ATOM 21483 C CA . ASP A 1 46 ? -10.121 10.565 11.301 1.00 0.00 59 ASP A CA 27
ATOM 21484 C C . ASP A 1 46 ? -11.261 9.623 11.693 1.00 0.00 59 ASP A C 27
ATOM 21485 O O . ASP A 1 46 ? -12.203 9.430 10.950 1.00 0.00 59 ASP A O 27
ATOM 21494 N N . ARG A 1 47 ? -11.186 9.036 12.857 1.00 0.00 60 ARG A N 27
ATOM 21495 C CA . ARG A 1 47 ? -12.268 8.108 13.294 1.00 0.00 60 ARG A CA 27
ATOM 21496 C C . ARG A 1 47 ? -12.275 6.872 12.393 1.00 0.00 60 ARG A C 27
ATOM 21497 O O . ARG A 1 47 ? -13.348 6.491 11.953 1.00 0.00 60 ARG A O 27
ATOM 21520 N N . THR A 1 1 ? -9.306 2.121 15.087 1.00 0.00 14 THR A N 28
ATOM 21521 C CA . THR A 1 1 ? -10.287 3.189 14.748 1.00 0.00 14 THR A CA 28
ATOM 21522 C C . THR A 1 1 ? -11.391 2.604 13.863 1.00 0.00 14 THR A C 28
ATOM 21523 O O . THR A 1 1 ? -11.166 1.685 13.103 1.00 0.00 14 THR A O 28
ATOM 21536 N N . LEU A 1 2 ? -12.583 3.129 13.958 1.00 0.00 15 LEU A N 28
ATOM 21537 C CA . LEU A 1 2 ? -13.698 2.600 13.124 1.00 0.00 15 LEU A CA 28
ATOM 21538 C C . LEU A 1 2 ? -13.510 3.029 11.671 1.00 0.00 15 LEU A C 28
ATOM 21539 O O . LEU A 1 2 ? -13.539 2.207 10.776 1.00 0.00 15 LEU A O 28
ATOM 21555 N N . PRO A 1 3 ? -13.324 4.305 11.474 1.00 0.00 16 PRO A N 28
ATOM 21556 C CA . PRO A 1 3 ? -13.131 4.871 10.133 1.00 0.00 16 PRO A CA 28
ATOM 21557 C C . PRO A 1 3 ? -11.691 4.649 9.665 1.00 0.00 16 PRO A C 28
ATOM 21558 O O . PRO A 1 3 ? -10.775 4.569 10.460 1.00 0.00 16 PRO A O 28
ATOM 21569 N N . ARG A 1 4 ? -11.484 4.547 8.382 1.00 0.00 17 ARG A N 28
ATOM 21570 C CA . ARG A 1 4 ? -10.104 4.328 7.866 1.00 0.00 17 ARG A CA 28
ATOM 21571 C C . ARG A 1 4 ? -10.006 4.845 6.430 1.00 0.00 17 ARG A C 28
ATOM 21572 O O . ARG A 1 4 ? -9.300 4.296 5.608 1.00 0.00 17 ARG A O 28
ATOM 21593 N N . GLY A 1 5 ? -10.708 5.901 6.121 1.00 0.00 18 GLY A N 28
ATOM 21594 C CA . GLY A 1 5 ? -10.655 6.453 4.738 1.00 0.00 18 GLY A CA 28
ATOM 21595 C C . GLY A 1 5 ? -9.748 7.686 4.710 1.00 0.00 18 GLY A C 28
ATOM 21596 O O . GLY A 1 5 ? -9.642 8.366 3.708 1.00 0.00 18 GLY A O 28
ATOM 21600 N N . SER A 1 6 ? -9.097 7.984 5.801 1.00 0.00 19 SER A N 28
ATOM 21601 C CA . SER A 1 6 ? -8.203 9.174 5.833 1.00 0.00 19 SER A CA 28
ATOM 21602 C C . SER A 1 6 ? -6.743 8.719 5.887 1.00 0.00 19 SER A C 28
ATOM 21603 O O . SER A 1 6 ? -5.868 9.458 6.291 1.00 0.00 19 SER A O 28
ATOM 21611 N N . ILE A 1 7 ? -6.474 7.509 5.482 1.00 0.00 20 ILE A N 28
ATOM 21612 C CA . ILE A 1 7 ? -5.075 7.007 5.510 1.00 0.00 20 ILE A CA 28
ATOM 21613 C C . ILE A 1 7 ? -4.633 6.667 4.090 1.00 0.00 20 ILE A C 28
ATOM 21614 O O . ILE A 1 7 ? -3.527 6.962 3.681 1.00 0.00 20 ILE A O 28
ATOM 21630 N N . ASP A 1 8 ? -5.494 6.050 3.334 1.00 0.00 21 ASP A N 28
ATOM 21631 C CA . ASP A 1 8 ? -5.133 5.689 1.935 1.00 0.00 21 ASP A CA 28
ATOM 21632 C C . ASP A 1 8 ? -5.156 6.948 1.069 1.00 0.00 21 ASP A C 28
ATOM 21633 O O . ASP A 1 8 ? -4.387 7.090 0.140 1.00 0.00 21 ASP A O 28
ATOM 21642 N N . LYS A 1 9 ? -6.031 7.866 1.372 1.00 0.00 22 LYS A N 28
ATOM 21643 C CA . LYS A 1 9 ? -6.103 9.120 0.571 1.00 0.00 22 LYS A CA 28
ATOM 21644 C C . LYS A 1 9 ? -4.986 10.070 1.013 1.00 0.00 22 LYS A C 28
ATOM 21645 O O . LYS A 1 9 ? -4.879 11.182 0.534 1.00 0.00 22 LYS A O 28
ATOM 21664 N N . TYR A 1 10 ? -4.151 9.641 1.921 1.00 0.00 23 TYR A N 28
ATOM 21665 C CA . TYR A 1 10 ? -3.045 10.521 2.391 1.00 0.00 23 TYR A CA 28
ATOM 21666 C C . TYR A 1 10 ? -1.763 9.697 2.529 1.00 0.00 23 TYR A C 28
ATOM 21667 O O . TYR A 1 10 ? -0.868 10.044 3.273 1.00 0.00 23 TYR A O 28
ATOM 21685 N N . VAL A 1 11 ? -1.672 8.605 1.822 1.00 0.00 24 VAL A N 28
ATOM 21686 C CA . VAL A 1 11 ? -0.454 7.756 1.913 1.00 0.00 24 VAL A CA 28
ATOM 21687 C C . VAL A 1 11 ? 0.024 7.394 0.503 1.00 0.00 24 VAL A C 28
ATOM 21688 O O . VAL A 1 11 ? -0.690 6.782 -0.265 1.00 0.00 24 VAL A O 28
ATOM 21701 N N . LYS A 1 12 ? 1.225 7.770 0.155 1.00 0.00 25 LYS A N 28
ATOM 21702 C CA . LYS A 1 12 ? 1.740 7.447 -1.205 1.00 0.00 25 LYS A CA 28
ATOM 21703 C C . LYS A 1 12 ? 2.704 6.261 -1.122 1.00 0.00 25 LYS A C 28
ATOM 21704 O O . LYS A 1 12 ? 3.888 6.422 -0.903 1.00 0.00 25 LYS A O 28
ATOM 21723 N N . GLU A 1 13 ? 2.204 5.068 -1.299 1.00 0.00 26 GLU A N 28
ATOM 21724 C CA . GLU A 1 13 ? 3.087 3.869 -1.234 1.00 0.00 26 GLU A CA 28
ATOM 21725 C C . GLU A 1 13 ? 3.727 3.635 -2.603 1.00 0.00 26 GLU A C 28
ATOM 21726 O O . GLU A 1 13 ? 3.078 3.209 -3.536 1.00 0.00 26 GLU A O 28
ATOM 21738 N N . MET A 1 14 ? 4.997 3.910 -2.734 1.00 0.00 27 MET A N 28
ATOM 21739 C CA . MET A 1 14 ? 5.668 3.701 -4.048 1.00 0.00 27 MET A CA 28
ATOM 21740 C C . MET A 1 14 ? 6.233 2.277 -4.112 1.00 0.00 27 MET A C 28
ATOM 21741 O O . MET A 1 14 ? 6.792 1.789 -3.147 1.00 0.00 27 MET A O 28
ATOM 21755 N N . PRO A 1 15 ? 6.079 1.655 -5.256 1.00 0.00 28 PRO A N 28
ATOM 21756 C CA . PRO A 1 15 ? 6.564 0.283 -5.479 1.00 0.00 28 PRO A CA 28
ATOM 21757 C C . PRO A 1 15 ? 8.089 0.279 -5.580 1.00 0.00 28 PRO A C 28
ATOM 21758 O O . PRO A 1 15 ? 8.721 -0.760 -5.585 1.00 0.00 28 PRO A O 28
ATOM 21769 N N . ASP A 1 16 ? 8.685 1.437 -5.636 1.00 0.00 29 ASP A N 28
ATOM 21770 C CA . ASP A 1 16 ? 10.166 1.507 -5.710 1.00 0.00 29 ASP A CA 28
ATOM 21771 C C . ASP A 1 16 ? 10.727 1.495 -4.287 1.00 0.00 29 ASP A C 28
ATOM 21772 O O . ASP A 1 16 ? 11.884 1.784 -4.068 1.00 0.00 29 ASP A O 28
ATOM 21781 N N . LYS A 1 17 ? 9.899 1.169 -3.321 1.00 0.00 30 LYS A N 28
ATOM 21782 C CA . LYS A 1 17 ? 10.342 1.133 -1.903 1.00 0.00 30 LYS A CA 28
ATOM 21783 C C . LYS A 1 17 ? 10.351 2.555 -1.346 1.00 0.00 30 LYS A C 28
ATOM 21784 O O . LYS A 1 17 ? 11.342 3.024 -0.822 1.00 0.00 30 LYS A O 28
ATOM 21803 N N . THR A 1 18 ? 9.249 3.246 -1.456 1.00 0.00 31 THR A N 28
ATOM 21804 C CA . THR A 1 18 ? 9.191 4.636 -0.937 1.00 0.00 31 THR A CA 28
ATOM 21805 C C . THR A 1 18 ? 7.836 4.884 -0.272 1.00 0.00 31 THR A C 28
ATOM 21806 O O . THR A 1 18 ? 6.967 4.033 -0.267 1.00 0.00 31 THR A O 28
ATOM 21817 N N . PHE A 1 19 ? 7.651 6.047 0.287 1.00 0.00 32 PHE A N 28
ATOM 21818 C CA . PHE A 1 19 ? 6.357 6.365 0.951 1.00 0.00 32 PHE A CA 28
ATOM 21819 C C . PHE A 1 19 ? 6.258 7.878 1.147 1.00 0.00 32 PHE A C 28
ATOM 21820 O O . PHE A 1 19 ? 7.238 8.539 1.431 1.00 0.00 32 PHE A O 28
ATOM 21837 N N . GLU A 1 20 ? 5.090 8.436 0.993 1.00 0.00 33 GLU A N 28
ATOM 21838 C CA . GLU A 1 20 ? 4.947 9.908 1.164 1.00 0.00 33 GLU A CA 28
ATOM 21839 C C . GLU A 1 20 ? 3.583 10.235 1.777 1.00 0.00 33 GLU A C 28
ATOM 21840 O O . GLU A 1 20 ? 2.568 10.217 1.109 1.00 0.00 33 GLU A O 28
ATOM 21852 N N . CYS A 1 21 ? 3.557 10.547 3.043 1.00 0.00 34 CYS A N 28
ATOM 21853 C CA . CYS A 1 21 ? 2.268 10.894 3.706 1.00 0.00 34 CYS A CA 28
ATOM 21854 C C . CYS A 1 21 ? 1.718 12.172 3.066 1.00 0.00 34 CYS A C 28
ATOM 21855 O O . CYS A 1 21 ? 2.196 13.260 3.321 1.00 0.00 34 CYS A O 28
ATOM 21862 N N . LEU A 1 22 ? 0.734 12.047 2.220 1.00 0.00 35 LEU A N 28
ATOM 21863 C CA . LEU A 1 22 ? 0.169 13.249 1.541 1.00 0.00 35 LEU A CA 28
ATOM 21864 C C . LEU A 1 22 ? -0.672 14.081 2.513 1.00 0.00 35 LEU A C 28
ATOM 21865 O O . LEU A 1 22 ? -1.270 15.066 2.130 1.00 0.00 35 LEU A O 28
ATOM 21881 N N . PHE A 1 23 ? -0.731 13.710 3.764 1.00 0.00 36 PHE A N 28
ATOM 21882 C CA . PHE A 1 23 ? -1.544 14.513 4.720 1.00 0.00 36 PHE A CA 28
ATOM 21883 C C . PHE A 1 23 ? -1.072 15.969 4.675 1.00 0.00 36 PHE A C 28
ATOM 21884 O O . PHE A 1 23 ? 0.112 16.230 4.581 1.00 0.00 36 PHE A O 28
ATOM 21901 N N . PRO A 1 24 ? -2.009 16.880 4.744 1.00 0.00 37 PRO A N 28
ATOM 21902 C CA . PRO A 1 24 ? -1.710 18.319 4.713 1.00 0.00 37 PRO A CA 28
ATOM 21903 C C . PRO A 1 24 ? -1.149 18.765 6.060 1.00 0.00 37 PRO A C 28
ATOM 21904 O O . PRO A 1 24 ? -1.849 18.828 7.049 1.00 0.00 37 PRO A O 28
ATOM 21915 N N . GLY A 1 25 ? 0.118 19.057 6.102 1.00 0.00 38 GLY A N 28
ATOM 21916 C CA . GLY A 1 25 ? 0.750 19.478 7.379 1.00 0.00 38 GLY A CA 28
ATOM 21917 C C . GLY A 1 25 ? 1.838 18.467 7.727 1.00 0.00 38 GLY A C 28
ATOM 21918 O O . GLY A 1 25 ? 2.734 18.740 8.502 1.00 0.00 38 GLY A O 28
ATOM 21922 N N . CYS A 1 26 ? 1.768 17.298 7.148 1.00 0.00 39 CYS A N 28
ATOM 21923 C CA . CYS A 1 26 ? 2.800 16.261 7.432 1.00 0.00 39 CYS A CA 28
ATOM 21924 C C . CYS A 1 26 ? 4.144 16.710 6.854 1.00 0.00 39 CYS A C 28
ATOM 21925 O O . CYS A 1 26 ? 4.216 17.629 6.062 1.00 0.00 39 CYS A O 28
ATOM 21932 N N . THR A 1 27 ? 5.210 16.065 7.240 1.00 0.00 40 THR A N 28
ATOM 21933 C CA . THR A 1 27 ? 6.547 16.448 6.710 1.00 0.00 40 THR A CA 28
ATOM 21934 C C . THR A 1 27 ? 7.517 15.281 6.902 1.00 0.00 40 THR A C 28
ATOM 21935 O O . THR A 1 27 ? 8.700 15.470 7.110 1.00 0.00 40 THR A O 28
ATOM 21946 N N . LYS A 1 28 ? 7.025 14.072 6.839 1.00 0.00 41 LYS A N 28
ATOM 21947 C CA . LYS A 1 28 ? 7.919 12.894 7.023 1.00 0.00 41 LYS A CA 28
ATOM 21948 C C . LYS A 1 28 ? 7.577 11.817 5.989 1.00 0.00 41 LYS A C 28
ATOM 21949 O O . LYS A 1 28 ? 6.435 11.437 5.827 1.00 0.00 41 LYS A O 28
ATOM 21968 N N . THR A 1 29 ? 8.563 11.318 5.294 1.00 0.00 42 THR A N 28
ATOM 21969 C CA . THR A 1 29 ? 8.305 10.259 4.275 1.00 0.00 42 THR A CA 28
ATOM 21970 C C . THR A 1 29 ? 9.013 8.972 4.702 1.00 0.00 42 THR A C 28
ATOM 21971 O O . THR A 1 29 ? 9.924 8.996 5.506 1.00 0.00 42 THR A O 28
ATOM 21982 N N . PHE A 1 30 ? 8.602 7.847 4.183 1.00 0.00 43 PHE A N 28
ATOM 21983 C CA . PHE A 1 30 ? 9.257 6.568 4.579 1.00 0.00 43 PHE A CA 28
ATOM 21984 C C . PHE A 1 30 ? 9.499 5.701 3.341 1.00 0.00 43 PHE A C 28
ATOM 21985 O O . PHE A 1 30 ? 9.466 6.173 2.222 1.00 0.00 43 PHE A O 28
ATOM 22002 N N . LYS A 1 31 ? 9.744 4.434 3.538 1.00 0.00 44 LYS A N 28
ATOM 22003 C CA . LYS A 1 31 ? 9.993 3.530 2.380 1.00 0.00 44 LYS A CA 28
ATOM 22004 C C . LYS A 1 31 ? 9.163 2.254 2.539 1.00 0.00 44 LYS A C 28
ATOM 22005 O O . LYS A 1 31 ? 8.235 2.198 3.321 1.00 0.00 44 LYS A O 28
ATOM 22024 N N . ARG A 1 32 ? 9.493 1.227 1.804 1.00 0.00 45 ARG A N 28
ATOM 22025 C CA . ARG A 1 32 ? 8.727 -0.045 1.912 1.00 0.00 45 ARG A CA 28
ATOM 22026 C C . ARG A 1 32 ? 8.508 -0.381 3.389 1.00 0.00 45 ARG A C 28
ATOM 22027 O O . ARG A 1 32 ? 9.369 -0.936 4.043 1.00 0.00 45 ARG A O 28
ATOM 22048 N N . ARG A 1 33 ? 7.365 -0.047 3.921 1.00 0.00 46 ARG A N 28
ATOM 22049 C CA . ARG A 1 33 ? 7.098 -0.346 5.355 1.00 0.00 46 ARG A CA 28
ATOM 22050 C C . ARG A 1 33 ? 5.628 -0.069 5.674 1.00 0.00 46 ARG A C 28
ATOM 22051 O O . ARG A 1 33 ? 4.986 0.744 5.039 1.00 0.00 46 ARG A O 28
ATOM 22072 N N . TYR A 1 34 ? 5.091 -0.740 6.656 1.00 0.00 47 TYR A N 28
ATOM 22073 C CA . TYR A 1 34 ? 3.664 -0.522 7.026 1.00 0.00 47 TYR A CA 28
ATOM 22074 C C . TYR A 1 34 ? 3.620 0.111 8.406 1.00 0.00 47 TYR A C 28
ATOM 22075 O O . TYR A 1 34 ? 2.699 -0.108 9.170 1.00 0.00 47 TYR A O 28
ATOM 22093 N N . ASN A 1 35 ? 4.604 0.887 8.743 1.00 0.00 48 ASN A N 28
ATOM 22094 C CA . ASN A 1 35 ? 4.604 1.515 10.080 1.00 0.00 48 ASN A CA 28
ATOM 22095 C C . ASN A 1 35 ? 4.250 2.989 9.926 1.00 0.00 48 ASN A C 28
ATOM 22096 O O . ASN A 1 35 ? 3.803 3.640 10.851 1.00 0.00 48 ASN A O 28
ATOM 22107 N N . ILE A 1 36 ? 4.435 3.515 8.749 1.00 0.00 49 ILE A N 28
ATOM 22108 C CA . ILE A 1 36 ? 4.097 4.946 8.516 1.00 0.00 49 ILE A CA 28
ATOM 22109 C C . ILE A 1 36 ? 2.572 5.075 8.522 1.00 0.00 49 ILE A C 28
ATOM 22110 O O . ILE A 1 36 ? 2.022 6.075 8.940 1.00 0.00 49 ILE A O 28
ATOM 22126 N N . ARG A 1 37 ? 1.883 4.059 8.073 1.00 0.00 50 ARG A N 28
ATOM 22127 C CA . ARG A 1 37 ? 0.397 4.119 8.070 1.00 0.00 50 ARG A CA 28
ATOM 22128 C C . ARG A 1 37 ? -0.077 4.431 9.487 1.00 0.00 50 ARG A C 28
ATOM 22129 O O . ARG A 1 37 ? -0.884 5.314 9.703 1.00 0.00 50 ARG A O 28
ATOM 22150 N N . SER A 1 38 ? 0.433 3.724 10.458 1.00 0.00 51 SER A N 28
ATOM 22151 C CA . SER A 1 38 ? 0.028 3.993 11.862 1.00 0.00 51 SER A CA 28
ATOM 22152 C C . SER A 1 38 ? 0.460 5.412 12.225 1.00 0.00 51 SER A C 28
ATOM 22153 O O . SER A 1 38 ? -0.229 6.124 12.930 1.00 0.00 51 SER A O 28
ATOM 22161 N N . HIS A 1 39 ? 1.595 5.833 11.733 1.00 0.00 52 HIS A N 28
ATOM 22162 C CA . HIS A 1 39 ? 2.070 7.211 12.035 1.00 0.00 52 HIS A CA 28
ATOM 22163 C C . HIS A 1 39 ? 0.956 8.193 11.681 1.00 0.00 52 HIS A C 28
ATOM 22164 O O . HIS A 1 39 ? 0.651 9.102 12.429 1.00 0.00 52 HIS A O 28
ATOM 22178 N N . ILE A 1 40 ? 0.347 8.015 10.549 1.00 0.00 53 ILE A N 28
ATOM 22179 C CA . ILE A 1 40 ? -0.745 8.934 10.152 1.00 0.00 53 ILE A CA 28
ATOM 22180 C C . ILE A 1 40 ? -1.874 8.812 11.165 1.00 0.00 53 ILE A C 28
ATOM 22181 O O . ILE A 1 40 ? -2.199 9.748 11.864 1.00 0.00 53 ILE A O 28
ATOM 22197 N N . GLN A 1 41 ? -2.464 7.652 11.243 1.00 0.00 54 GLN A N 28
ATOM 22198 C CA . GLN A 1 41 ? -3.580 7.428 12.202 1.00 0.00 54 GLN A CA 28
ATOM 22199 C C . GLN A 1 41 ? -3.292 8.151 13.509 1.00 0.00 54 GLN A C 28
ATOM 22200 O O . GLN A 1 41 ? -4.193 8.605 14.186 1.00 0.00 54 GLN A O 28
ATOM 22214 N N . THR A 1 42 ? -2.049 8.274 13.876 1.00 0.00 55 THR A N 28
ATOM 22215 C CA . THR A 1 42 ? -1.749 8.982 15.144 1.00 0.00 55 THR A CA 28
ATOM 22216 C C . THR A 1 42 ? -1.883 10.481 14.914 1.00 0.00 55 THR A C 28
ATOM 22217 O O . THR A 1 42 ? -2.536 11.177 15.665 1.00 0.00 55 THR A O 28
ATOM 22228 N N . HIS A 1 43 ? -1.283 10.985 13.877 1.00 0.00 56 HIS A N 28
ATOM 22229 C CA . HIS A 1 43 ? -1.398 12.430 13.606 1.00 0.00 56 HIS A CA 28
ATOM 22230 C C . HIS A 1 43 ? -2.566 12.667 12.652 1.00 0.00 56 HIS A C 28
ATOM 22231 O O . HIS A 1 43 ? -2.684 13.697 12.022 1.00 0.00 56 HIS A O 28
ATOM 22245 N N . LEU A 1 44 ? -3.466 11.715 12.596 1.00 0.00 57 LEU A N 28
ATOM 22246 C CA . LEU A 1 44 ? -4.676 11.862 11.748 1.00 0.00 57 LEU A CA 28
ATOM 22247 C C . LEU A 1 44 ? -5.909 11.750 12.647 1.00 0.00 57 LEU A C 28
ATOM 22248 O O . LEU A 1 44 ? -6.947 12.316 12.365 1.00 0.00 57 LEU A O 28
ATOM 22264 N N . GLU A 1 45 ? -5.805 11.022 13.734 1.00 0.00 58 GLU A N 28
ATOM 22265 C CA . GLU A 1 45 ? -6.976 10.883 14.643 1.00 0.00 58 GLU A CA 28
ATOM 22266 C C . GLU A 1 45 ? -7.052 12.102 15.565 1.00 0.00 58 GLU A C 28
ATOM 22267 O O . GLU A 1 45 ? -8.080 12.739 15.684 1.00 0.00 58 GLU A O 28
ATOM 22279 N N . ASP A 1 46 ? -5.972 12.431 16.220 1.00 0.00 59 ASP A N 28
ATOM 22280 C CA . ASP A 1 46 ? -5.983 13.608 17.134 1.00 0.00 59 ASP A CA 28
ATOM 22281 C C . ASP A 1 46 ? -6.889 13.312 18.330 1.00 0.00 59 ASP A C 28
ATOM 22282 O O . ASP A 1 46 ? -7.467 14.204 18.919 1.00 0.00 59 ASP A O 28
ATOM 22291 N N . ARG A 1 47 ? -7.020 12.065 18.694 1.00 0.00 60 ARG A N 28
ATOM 22292 C CA . ARG A 1 47 ? -7.888 11.713 19.850 1.00 0.00 60 ARG A CA 28
ATOM 22293 C C . ARG A 1 47 ? -7.621 10.266 20.268 1.00 0.00 60 ARG A C 28
ATOM 22294 O O . ARG A 1 47 ? -7.256 10.057 21.412 1.00 0.00 60 ARG A O 28
ATOM 22317 N N . THR A 1 1 ? -13.126 -2.032 8.236 1.00 0.00 14 THR A N 29
ATOM 22318 C CA . THR A 1 1 ? -12.080 -2.232 9.277 1.00 0.00 14 THR A CA 29
ATOM 22319 C C . THR A 1 1 ? -12.185 -1.123 10.326 1.00 0.00 14 THR A C 29
ATOM 22320 O O . THR A 1 1 ? -12.875 -0.141 10.137 1.00 0.00 14 THR A O 29
ATOM 22333 N N . LEU A 1 2 ? -11.504 -1.270 11.430 1.00 0.00 15 LEU A N 29
ATOM 22334 C CA . LEU A 1 2 ? -11.564 -0.222 12.486 1.00 0.00 15 LEU A CA 29
ATOM 22335 C C . LEU A 1 2 ? -10.853 1.039 11.998 1.00 0.00 15 LEU A C 29
ATOM 22336 O O . LEU A 1 2 ? -11.413 2.117 12.040 1.00 0.00 15 LEU A O 29
ATOM 22352 N N . PRO A 1 3 ? -9.641 0.869 11.550 1.00 0.00 16 PRO A N 29
ATOM 22353 C CA . PRO A 1 3 ? -8.828 1.983 11.046 1.00 0.00 16 PRO A CA 29
ATOM 22354 C C . PRO A 1 3 ? -9.235 2.334 9.613 1.00 0.00 16 PRO A C 29
ATOM 22355 O O . PRO A 1 3 ? -8.857 1.667 8.669 1.00 0.00 16 PRO A O 29
ATOM 22366 N N . ARG A 1 4 ? -10.004 3.374 9.440 1.00 0.00 17 ARG A N 29
ATOM 22367 C CA . ARG A 1 4 ? -10.434 3.763 8.068 1.00 0.00 17 ARG A CA 29
ATOM 22368 C C . ARG A 1 4 ? -11.001 5.184 8.095 1.00 0.00 17 ARG A C 29
ATOM 22369 O O . ARG A 1 4 ? -12.198 5.386 8.046 1.00 0.00 17 ARG A O 29
ATOM 22390 N N . GLY A 1 5 ? -10.150 6.171 8.169 1.00 0.00 18 GLY A N 29
ATOM 22391 C CA . GLY A 1 5 ? -10.641 7.578 8.197 1.00 0.00 18 GLY A CA 29
ATOM 22392 C C . GLY A 1 5 ? -10.011 8.360 7.045 1.00 0.00 18 GLY A C 29
ATOM 22393 O O . GLY A 1 5 ? -10.689 9.038 6.298 1.00 0.00 18 GLY A O 29
ATOM 22397 N N . SER A 1 6 ? -8.719 8.271 6.892 1.00 0.00 19 SER A N 29
ATOM 22398 C CA . SER A 1 6 ? -8.045 9.008 5.787 1.00 0.00 19 SER A CA 29
ATOM 22399 C C . SER A 1 6 ? -6.590 8.545 5.679 1.00 0.00 19 SER A C 29
ATOM 22400 O O . SER A 1 6 ? -5.709 9.310 5.343 1.00 0.00 19 SER A O 29
ATOM 22408 N N . ILE A 1 7 ? -6.333 7.297 5.960 1.00 0.00 20 ILE A N 29
ATOM 22409 C CA . ILE A 1 7 ? -4.935 6.789 5.872 1.00 0.00 20 ILE A CA 29
ATOM 22410 C C . ILE A 1 7 ? -4.581 6.548 4.407 1.00 0.00 20 ILE A C 29
ATOM 22411 O O . ILE A 1 7 ? -3.571 7.007 3.914 1.00 0.00 20 ILE A O 29
ATOM 22427 N N . ASP A 1 8 ? -5.413 5.831 3.710 1.00 0.00 21 ASP A N 29
ATOM 22428 C CA . ASP A 1 8 ? -5.139 5.553 2.272 1.00 0.00 21 ASP A CA 29
ATOM 22429 C C . ASP A 1 8 ? -5.431 6.808 1.449 1.00 0.00 21 ASP A C 29
ATOM 22430 O O . ASP A 1 8 ? -5.070 6.901 0.292 1.00 0.00 21 ASP A O 29
ATOM 22439 N N . LYS A 1 9 ? -6.081 7.776 2.035 1.00 0.00 22 LYS A N 29
ATOM 22440 C CA . LYS A 1 9 ? -6.394 9.025 1.285 1.00 0.00 22 LYS A CA 29
ATOM 22441 C C . LYS A 1 9 ? -5.214 9.994 1.392 1.00 0.00 22 LYS A C 29
ATOM 22442 O O . LYS A 1 9 ? -5.280 11.118 0.936 1.00 0.00 22 LYS A O 29
ATOM 22461 N N . TYR A 1 10 ? -4.132 9.571 1.990 1.00 0.00 23 TYR A N 29
ATOM 22462 C CA . TYR A 1 10 ? -2.954 10.474 2.121 1.00 0.00 23 TYR A CA 29
ATOM 22463 C C . TYR A 1 10 ? -1.675 9.643 2.237 1.00 0.00 23 TYR A C 29
ATOM 22464 O O . TYR A 1 10 ? -0.747 10.008 2.930 1.00 0.00 23 TYR A O 29
ATOM 22482 N N . VAL A 1 11 ? -1.615 8.530 1.557 1.00 0.00 24 VAL A N 29
ATOM 22483 C CA . VAL A 1 11 ? -0.392 7.682 1.625 1.00 0.00 24 VAL A CA 29
ATOM 22484 C C . VAL A 1 11 ? 0.074 7.354 0.205 1.00 0.00 24 VAL A C 29
ATOM 22485 O O . VAL A 1 11 ? -0.600 6.665 -0.535 1.00 0.00 24 VAL A O 29
ATOM 22498 N N . LYS A 1 12 ? 1.217 7.847 -0.185 1.00 0.00 25 LYS A N 29
ATOM 22499 C CA . LYS A 1 12 ? 1.716 7.565 -1.562 1.00 0.00 25 LYS A CA 29
ATOM 22500 C C . LYS A 1 12 ? 2.794 6.480 -1.508 1.00 0.00 25 LYS A C 29
ATOM 22501 O O . LYS A 1 12 ? 3.955 6.755 -1.277 1.00 0.00 25 LYS A O 29
ATOM 22520 N N . GLU A 1 13 ? 2.421 5.247 -1.725 1.00 0.00 26 GLU A N 29
ATOM 22521 C CA . GLU A 1 13 ? 3.427 4.148 -1.692 1.00 0.00 26 GLU A CA 29
ATOM 22522 C C . GLU A 1 13 ? 4.123 4.058 -3.051 1.00 0.00 26 GLU A C 29
ATOM 22523 O O . GLU A 1 13 ? 3.483 3.976 -4.081 1.00 0.00 26 GLU A O 29
ATOM 22535 N N . MET A 1 14 ? 5.428 4.074 -3.065 1.00 0.00 27 MET A N 29
ATOM 22536 C CA . MET A 1 14 ? 6.158 3.992 -4.361 1.00 0.00 27 MET A CA 29
ATOM 22537 C C . MET A 1 14 ? 6.699 2.570 -4.557 1.00 0.00 27 MET A C 29
ATOM 22538 O O . MET A 1 14 ? 7.153 1.944 -3.615 1.00 0.00 27 MET A O 29
ATOM 22552 N N . PRO A 1 15 ? 6.644 2.106 -5.783 1.00 0.00 28 PRO A N 29
ATOM 22553 C CA . PRO A 1 15 ? 7.120 0.759 -6.139 1.00 0.00 28 PRO A CA 29
ATOM 22554 C C . PRO A 1 15 ? 8.644 0.711 -6.075 1.00 0.00 28 PRO A C 29
ATOM 22555 O O . PRO A 1 15 ? 9.249 -0.338 -6.168 1.00 0.00 28 PRO A O 29
ATOM 22566 N N . ASP A 1 16 ? 9.266 1.841 -5.887 1.00 0.00 29 ASP A N 29
ATOM 22567 C CA . ASP A 1 16 ? 10.745 1.863 -5.782 1.00 0.00 29 ASP A CA 29
ATOM 22568 C C . ASP A 1 16 ? 11.122 1.699 -4.310 1.00 0.00 29 ASP A C 29
ATOM 22569 O O . ASP A 1 16 ? 12.219 2.022 -3.902 1.00 0.00 29 ASP A O 29
ATOM 22578 N N . LYS A 1 17 ? 10.201 1.208 -3.513 1.00 0.00 30 LYS A N 29
ATOM 22579 C CA . LYS A 1 17 ? 10.460 1.014 -2.061 1.00 0.00 30 LYS A CA 29
ATOM 22580 C C . LYS A 1 17 ? 10.491 2.374 -1.373 1.00 0.00 30 LYS A C 29
ATOM 22581 O O . LYS A 1 17 ? 11.452 2.734 -0.724 1.00 0.00 30 LYS A O 29
ATOM 22600 N N . THR A 1 18 ? 9.442 3.135 -1.513 1.00 0.00 31 THR A N 29
ATOM 22601 C CA . THR A 1 18 ? 9.408 4.473 -0.870 1.00 0.00 31 THR A CA 29
ATOM 22602 C C . THR A 1 18 ? 8.017 4.735 -0.293 1.00 0.00 31 THR A C 29
ATOM 22603 O O . THR A 1 18 ? 7.124 3.917 -0.392 1.00 0.00 31 THR A O 29
ATOM 22614 N N . PHE A 1 19 ? 7.829 5.876 0.309 1.00 0.00 32 PHE A N 29
ATOM 22615 C CA . PHE A 1 19 ? 6.502 6.210 0.897 1.00 0.00 32 PHE A CA 29
ATOM 22616 C C . PHE A 1 19 ? 6.415 7.725 1.078 1.00 0.00 32 PHE A C 29
ATOM 22617 O O . PHE A 1 19 ? 7.402 8.381 1.348 1.00 0.00 32 PHE A O 29
ATOM 22634 N N . GLU A 1 20 ? 5.252 8.295 0.923 1.00 0.00 33 GLU A N 29
ATOM 22635 C CA . GLU A 1 20 ? 5.136 9.771 1.078 1.00 0.00 33 GLU A CA 29
ATOM 22636 C C . GLU A 1 20 ? 3.775 10.146 1.668 1.00 0.00 33 GLU A C 29
ATOM 22637 O O . GLU A 1 20 ? 2.823 10.388 0.953 1.00 0.00 33 GLU A O 29
ATOM 22649 N N . CYS A 1 21 ? 3.683 10.225 2.967 1.00 0.00 34 CYS A N 29
ATOM 22650 C CA . CYS A 1 21 ? 2.393 10.618 3.603 1.00 0.00 34 CYS A CA 29
ATOM 22651 C C . CYS A 1 21 ? 2.013 12.003 3.069 1.00 0.00 34 CYS A C 29
ATOM 22652 O O . CYS A 1 21 ? 2.526 13.010 3.515 1.00 0.00 34 CYS A O 29
ATOM 22659 N N . LEU A 1 22 ? 1.147 12.061 2.093 1.00 0.00 35 LEU A N 29
ATOM 22660 C CA . LEU A 1 22 ? 0.773 13.379 1.506 1.00 0.00 35 LEU A CA 29
ATOM 22661 C C . LEU A 1 22 ? -0.238 14.113 2.392 1.00 0.00 35 LEU A C 29
ATOM 22662 O O . LEU A 1 22 ? -0.833 15.088 1.978 1.00 0.00 35 LEU A O 29
ATOM 22678 N N . PHE A 1 23 ? -0.437 13.680 3.607 1.00 0.00 36 PHE A N 29
ATOM 22679 C CA . PHE A 1 23 ? -1.406 14.397 4.482 1.00 0.00 36 PHE A CA 29
ATOM 22680 C C . PHE A 1 23 ? -1.015 15.877 4.534 1.00 0.00 36 PHE A C 29
ATOM 22681 O O . PHE A 1 23 ? 0.157 16.200 4.550 1.00 0.00 36 PHE A O 29
ATOM 22698 N N . PRO A 1 24 ? -2.002 16.735 4.558 1.00 0.00 37 PRO A N 29
ATOM 22699 C CA . PRO A 1 24 ? -1.775 18.188 4.606 1.00 0.00 37 PRO A CA 29
ATOM 22700 C C . PRO A 1 24 ? -1.329 18.600 6.006 1.00 0.00 37 PRO A C 29
ATOM 22701 O O . PRO A 1 24 ? -2.123 18.738 6.913 1.00 0.00 37 PRO A O 29
ATOM 22712 N N . GLY A 1 25 ? -0.052 18.774 6.180 1.00 0.00 38 GLY A N 29
ATOM 22713 C CA . GLY A 1 25 ? 0.487 19.148 7.513 1.00 0.00 38 GLY A CA 29
ATOM 22714 C C . GLY A 1 25 ? 1.588 18.152 7.874 1.00 0.00 38 GLY A C 29
ATOM 22715 O O . GLY A 1 25 ? 2.353 18.358 8.794 1.00 0.00 38 GLY A O 29
ATOM 22719 N N . CYS A 1 26 ? 1.670 17.069 7.143 1.00 0.00 39 CYS A N 29
ATOM 22720 C CA . CYS A 1 26 ? 2.719 16.049 7.427 1.00 0.00 39 CYS A CA 29
ATOM 22721 C C . CYS A 1 26 ? 4.065 16.541 6.892 1.00 0.00 39 CYS A C 29
ATOM 22722 O O . CYS A 1 26 ? 4.133 17.485 6.131 1.00 0.00 39 CYS A O 29
ATOM 22729 N N . THR A 1 27 ? 5.137 15.905 7.278 1.00 0.00 40 THR A N 29
ATOM 22730 C CA . THR A 1 27 ? 6.474 16.333 6.785 1.00 0.00 40 THR A CA 29
ATOM 22731 C C . THR A 1 27 ? 7.470 15.184 6.952 1.00 0.00 40 THR A C 29
ATOM 22732 O O . THR A 1 27 ? 8.646 15.398 7.171 1.00 0.00 40 THR A O 29
ATOM 22743 N N . LYS A 1 28 ? 7.012 13.963 6.856 1.00 0.00 41 LYS A N 29
ATOM 22744 C CA . LYS A 1 28 ? 7.942 12.809 7.014 1.00 0.00 41 LYS A CA 29
ATOM 22745 C C . LYS A 1 28 ? 7.601 11.717 5.998 1.00 0.00 41 LYS A C 29
ATOM 22746 O O . LYS A 1 28 ? 6.461 11.329 5.844 1.00 0.00 41 LYS A O 29
ATOM 22765 N N . THR A 1 29 ? 8.589 11.213 5.308 1.00 0.00 42 THR A N 29
ATOM 22766 C CA . THR A 1 29 ? 8.336 10.138 4.307 1.00 0.00 42 THR A CA 29
ATOM 22767 C C . THR A 1 29 ? 9.006 8.847 4.785 1.00 0.00 42 THR A C 29
ATOM 22768 O O . THR A 1 29 ? 9.824 8.862 5.683 1.00 0.00 42 THR A O 29
ATOM 22779 N N . PHE A 1 30 ? 8.664 7.729 4.205 1.00 0.00 43 PHE A N 29
ATOM 22780 C CA . PHE A 1 30 ? 9.288 6.450 4.650 1.00 0.00 43 PHE A CA 29
ATOM 22781 C C . PHE A 1 30 ? 9.527 5.541 3.442 1.00 0.00 43 PHE A C 29
ATOM 22782 O O . PHE A 1 30 ? 9.547 5.986 2.312 1.00 0.00 43 PHE A O 29
ATOM 22799 N N . LYS A 1 31 ? 9.709 4.269 3.675 1.00 0.00 44 LYS A N 29
ATOM 22800 C CA . LYS A 1 31 ? 9.949 3.330 2.542 1.00 0.00 44 LYS A CA 29
ATOM 22801 C C . LYS A 1 31 ? 9.011 2.127 2.665 1.00 0.00 44 LYS A C 29
ATOM 22802 O O . LYS A 1 31 ? 8.172 2.067 3.542 1.00 0.00 44 LYS A O 29
ATOM 22821 N N . ARG A 1 32 ? 9.151 1.167 1.792 1.00 0.00 45 ARG A N 29
ATOM 22822 C CA . ARG A 1 32 ? 8.271 -0.035 1.856 1.00 0.00 45 ARG A CA 29
ATOM 22823 C C . ARG A 1 32 ? 8.144 -0.497 3.308 1.00 0.00 45 ARG A C 29
ATOM 22824 O O . ARG A 1 32 ? 9.038 -1.114 3.854 1.00 0.00 45 ARG A O 29
ATOM 22845 N N . ARG A 1 33 ? 7.040 -0.205 3.939 1.00 0.00 46 ARG A N 29
ATOM 22846 C CA . ARG A 1 33 ? 6.858 -0.629 5.356 1.00 0.00 46 ARG A CA 29
ATOM 22847 C C . ARG A 1 33 ? 5.385 -0.486 5.746 1.00 0.00 46 ARG A C 29
ATOM 22848 O O . ARG A 1 33 ? 4.534 -0.238 4.916 1.00 0.00 46 ARG A O 29
ATOM 22869 N N . TYR A 1 34 ? 5.081 -0.641 7.005 1.00 0.00 47 TYR A N 29
ATOM 22870 C CA . TYR A 1 34 ? 3.666 -0.515 7.455 1.00 0.00 47 TYR A CA 29
ATOM 22871 C C . TYR A 1 34 ? 3.648 0.223 8.784 1.00 0.00 47 TYR A C 29
ATOM 22872 O O . TYR A 1 34 ? 2.766 0.033 9.599 1.00 0.00 47 TYR A O 29
ATOM 22890 N N . ASN A 1 35 ? 4.616 1.056 9.020 1.00 0.00 48 ASN A N 29
ATOM 22891 C CA . ASN A 1 35 ? 4.645 1.788 10.303 1.00 0.00 48 ASN A CA 29
ATOM 22892 C C . ASN A 1 35 ? 4.271 3.245 10.048 1.00 0.00 48 ASN A C 29
ATOM 22893 O O . ASN A 1 35 ? 3.942 3.988 10.953 1.00 0.00 48 ASN A O 29
ATOM 22904 N N . ILE A 1 36 ? 4.314 3.655 8.812 1.00 0.00 49 ILE A N 29
ATOM 22905 C CA . ILE A 1 36 ? 3.955 5.060 8.484 1.00 0.00 49 ILE A CA 29
ATOM 22906 C C . ILE A 1 36 ? 2.431 5.159 8.401 1.00 0.00 49 ILE A C 29
ATOM 22907 O O . ILE A 1 36 ? 1.843 6.160 8.760 1.00 0.00 49 ILE A O 29
ATOM 22923 N N . ARG A 1 37 ? 1.785 4.121 7.946 1.00 0.00 50 ARG A N 29
ATOM 22924 C CA . ARG A 1 37 ? 0.300 4.156 7.863 1.00 0.00 50 ARG A CA 29
ATOM 22925 C C . ARG A 1 37 ? -0.250 4.372 9.270 1.00 0.00 50 ARG A C 29
ATOM 22926 O O . ARG A 1 37 ? -1.179 5.127 9.478 1.00 0.00 50 ARG A O 29
ATOM 22947 N N . SER A 1 38 ? 0.335 3.729 10.243 1.00 0.00 51 SER A N 29
ATOM 22948 C CA . SER A 1 38 ? -0.133 3.911 11.641 1.00 0.00 51 SER A CA 29
ATOM 22949 C C . SER A 1 38 ? 0.274 5.308 12.106 1.00 0.00 51 SER A C 29
ATOM 22950 O O . SER A 1 38 ? -0.437 5.965 12.839 1.00 0.00 51 SER A O 29
ATOM 22958 N N . HIS A 1 39 ? 1.415 5.769 11.668 1.00 0.00 52 HIS A N 29
ATOM 22959 C CA . HIS A 1 39 ? 1.871 7.129 12.065 1.00 0.00 52 HIS A CA 29
ATOM 22960 C C . HIS A 1 39 ? 0.797 8.138 11.657 1.00 0.00 52 HIS A C 29
ATOM 22961 O O . HIS A 1 39 ? 0.505 9.077 12.371 1.00 0.00 52 HIS A O 29
ATOM 22975 N N . ILE A 1 40 ? 0.209 7.948 10.513 1.00 0.00 53 ILE A N 29
ATOM 22976 C CA . ILE A 1 40 ? -0.842 8.890 10.059 1.00 0.00 53 ILE A CA 29
ATOM 22977 C C . ILE A 1 40 ? -2.025 8.797 11.013 1.00 0.00 53 ILE A C 29
ATOM 22978 O O . ILE A 1 40 ? -2.407 9.763 11.639 1.00 0.00 53 ILE A O 29
ATOM 22994 N N . GLN A 1 41 ? -2.599 7.632 11.123 1.00 0.00 54 GLN A N 29
ATOM 22995 C CA . GLN A 1 41 ? -3.763 7.445 12.030 1.00 0.00 54 GLN A CA 29
ATOM 22996 C C . GLN A 1 41 ? -3.537 8.223 13.321 1.00 0.00 54 GLN A C 29
ATOM 22997 O O . GLN A 1 41 ? -4.470 8.699 13.937 1.00 0.00 54 GLN A O 29
ATOM 23011 N N . THR A 1 42 ? -2.311 8.368 13.737 1.00 0.00 55 THR A N 29
ATOM 23012 C CA . THR A 1 42 ? -2.062 9.129 14.986 1.00 0.00 55 THR A CA 29
ATOM 23013 C C . THR A 1 42 ? -2.206 10.616 14.697 1.00 0.00 55 THR A C 29
ATOM 23014 O O . THR A 1 42 ? -2.906 11.327 15.391 1.00 0.00 55 THR A O 29
ATOM 23025 N N . HIS A 1 43 ? -1.562 11.096 13.677 1.00 0.00 56 HIS A N 29
ATOM 23026 C CA . HIS A 1 43 ? -1.683 12.530 13.357 1.00 0.00 56 HIS A CA 29
ATOM 23027 C C . HIS A 1 43 ? -2.835 12.730 12.374 1.00 0.00 56 HIS A C 29
ATOM 23028 O O . HIS A 1 43 ? -2.964 13.754 11.734 1.00 0.00 56 HIS A O 29
ATOM 23042 N N . LEU A 1 44 ? -3.713 11.759 12.307 1.00 0.00 57 LEU A N 29
ATOM 23043 C CA . LEU A 1 44 ? -4.906 11.874 11.434 1.00 0.00 57 LEU A CA 29
ATOM 23044 C C . LEU A 1 44 ? -6.147 11.847 12.330 1.00 0.00 57 LEU A C 29
ATOM 23045 O O . LEU A 1 44 ? -7.173 12.410 12.005 1.00 0.00 57 LEU A O 29
ATOM 23061 N N . GLU A 1 45 ? -6.056 11.198 13.467 1.00 0.00 58 GLU A N 29
ATOM 23062 C CA . GLU A 1 45 ? -7.227 11.141 14.384 1.00 0.00 58 GLU A CA 29
ATOM 23063 C C . GLU A 1 45 ? -7.219 12.373 15.291 1.00 0.00 58 GLU A C 29
ATOM 23064 O O . GLU A 1 45 ? -7.978 13.302 15.100 1.00 0.00 58 GLU A O 29
ATOM 23076 N N . ASP A 1 46 ? -6.364 12.387 16.277 1.00 0.00 59 ASP A N 29
ATOM 23077 C CA . ASP A 1 46 ? -6.305 13.558 17.197 1.00 0.00 59 ASP A CA 29
ATOM 23078 C C . ASP A 1 46 ? -5.070 13.438 18.093 1.00 0.00 59 ASP A C 29
ATOM 23079 O O . ASP A 1 46 ? -4.221 14.307 18.116 1.00 0.00 59 ASP A O 29
ATOM 23088 N N . ARG A 1 47 ? -4.962 12.367 18.831 1.00 0.00 60 ARG A N 29
ATOM 23089 C CA . ARG A 1 47 ? -3.782 12.194 19.723 1.00 0.00 60 ARG A CA 29
ATOM 23090 C C . ARG A 1 47 ? -2.713 11.370 19.000 1.00 0.00 60 ARG A C 29
ATOM 23091 O O . ARG A 1 47 ? -2.891 10.169 18.895 1.00 0.00 60 ARG A O 29
ATOM 23114 N N . THR A 1 1 ? -11.048 -1.152 3.200 1.00 0.00 14 THR A N 30
ATOM 23115 C CA . THR A 1 1 ? -10.590 -1.539 4.563 1.00 0.00 14 THR A CA 30
ATOM 23116 C C . THR A 1 1 ? -11.493 -0.885 5.610 1.00 0.00 14 THR A C 30
ATOM 23117 O O . THR A 1 1 ? -11.916 0.244 5.460 1.00 0.00 14 THR A O 30
ATOM 23130 N N . LEU A 1 2 ? -11.793 -1.584 6.670 1.00 0.00 15 LEU A N 30
ATOM 23131 C CA . LEU A 1 2 ? -12.669 -1.000 7.723 1.00 0.00 15 LEU A CA 30
ATOM 23132 C C . LEU A 1 2 ? -12.241 0.437 8.012 1.00 0.00 15 LEU A C 30
ATOM 23133 O O . LEU A 1 2 ? -13.054 1.339 7.990 1.00 0.00 15 LEU A O 30
ATOM 23149 N N . PRO A 1 3 ? -10.975 0.609 8.278 1.00 0.00 16 PRO A N 30
ATOM 23150 C CA . PRO A 1 3 ? -10.411 1.932 8.579 1.00 0.00 16 PRO A CA 30
ATOM 23151 C C . PRO A 1 3 ? -10.170 2.716 7.287 1.00 0.00 16 PRO A C 30
ATOM 23152 O O . PRO A 1 3 ? -9.493 2.256 6.388 1.00 0.00 16 PRO A O 30
ATOM 23163 N N . ARG A 1 4 ? -10.717 3.897 7.185 1.00 0.00 17 ARG A N 30
ATOM 23164 C CA . ARG A 1 4 ? -10.517 4.708 5.951 1.00 0.00 17 ARG A CA 30
ATOM 23165 C C . ARG A 1 4 ? -10.944 6.153 6.215 1.00 0.00 17 ARG A C 30
ATOM 23166 O O . ARG A 1 4 ? -11.606 6.771 5.406 1.00 0.00 17 ARG A O 30
ATOM 23187 N N . GLY A 1 5 ? -10.570 6.696 7.341 1.00 0.00 18 GLY A N 30
ATOM 23188 C CA . GLY A 1 5 ? -10.955 8.100 7.656 1.00 0.00 18 GLY A CA 30
ATOM 23189 C C . GLY A 1 5 ? -10.306 9.047 6.645 1.00 0.00 18 GLY A C 30
ATOM 23190 O O . GLY A 1 5 ? -10.977 9.789 5.956 1.00 0.00 18 GLY A O 30
ATOM 23194 N N . SER A 1 6 ? -9.005 9.027 6.551 1.00 0.00 19 SER A N 30
ATOM 23195 C CA . SER A 1 6 ? -8.315 9.926 5.583 1.00 0.00 19 SER A CA 30
ATOM 23196 C C . SER A 1 6 ? -6.834 9.552 5.503 1.00 0.00 19 SER A C 30
ATOM 23197 O O . SER A 1 6 ? -5.989 10.377 5.218 1.00 0.00 19 SER A O 30
ATOM 23205 N N . ILE A 1 7 ? -6.510 8.312 5.753 1.00 0.00 20 ILE A N 30
ATOM 23206 C CA . ILE A 1 7 ? -5.085 7.889 5.693 1.00 0.00 20 ILE A CA 30
ATOM 23207 C C . ILE A 1 7 ? -4.799 7.254 4.332 1.00 0.00 20 ILE A C 30
ATOM 23208 O O . ILE A 1 7 ? -3.767 7.483 3.732 1.00 0.00 20 ILE A O 30
ATOM 23224 N N . ASP A 1 8 ? -5.705 6.457 3.843 1.00 0.00 21 ASP A N 30
ATOM 23225 C CA . ASP A 1 8 ? -5.488 5.804 2.520 1.00 0.00 21 ASP A CA 30
ATOM 23226 C C . ASP A 1 8 ? -5.502 6.867 1.420 1.00 0.00 21 ASP A C 30
ATOM 23227 O O . ASP A 1 8 ? -4.989 6.661 0.338 1.00 0.00 21 ASP A O 30
ATOM 23236 N N . LYS A 1 9 ? -6.083 8.003 1.688 1.00 0.00 22 LYS A N 30
ATOM 23237 C CA . LYS A 1 9 ? -6.126 9.076 0.657 1.00 0.00 22 LYS A CA 30
ATOM 2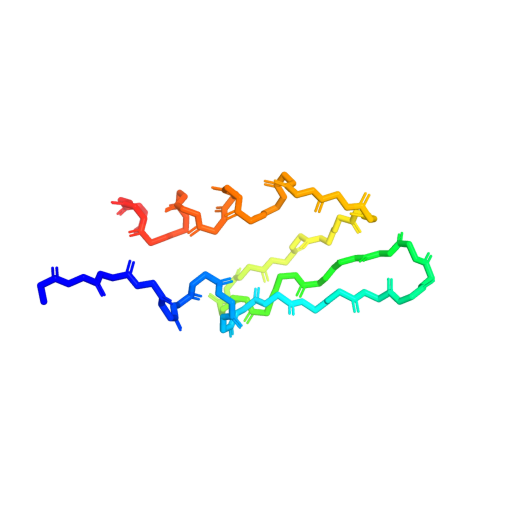3238 C C . LYS A 1 9 ? -4.970 10.051 0.889 1.00 0.00 22 LYS A C 30
ATOM 23239 O O . LYS A 1 9 ? -4.982 11.168 0.413 1.00 0.00 22 LYS A O 30
ATOM 23258 N N . TYR A 1 10 ? -3.970 9.636 1.619 1.00 0.00 23 TYR A N 30
ATOM 23259 C CA . TYR A 1 10 ? -2.815 10.540 1.880 1.00 0.00 23 TYR A CA 30
ATOM 23260 C C . TYR A 1 10 ? -1.556 9.705 2.126 1.00 0.00 23 TYR A C 30
ATOM 23261 O O . TYR A 1 10 ? -0.637 10.131 2.796 1.00 0.00 23 TYR A O 30
ATOM 23279 N N . VAL A 1 11 ? -1.506 8.518 1.584 1.00 0.00 24 VAL A N 30
ATOM 23280 C CA . VAL A 1 11 ? -0.306 7.657 1.783 1.00 0.00 24 VAL A CA 30
ATOM 23281 C C . VAL A 1 11 ? 0.284 7.286 0.420 1.00 0.00 24 VAL A C 30
ATOM 23282 O O . VAL A 1 11 ? -0.180 6.377 -0.240 1.00 0.00 24 VAL A O 30
ATOM 23295 N N . LYS A 1 12 ? 1.302 7.983 -0.007 1.00 0.00 25 LYS A N 30
ATOM 23296 C CA . LYS A 1 12 ? 1.917 7.670 -1.328 1.00 0.00 25 LYS A CA 30
ATOM 23297 C C . LYS A 1 12 ? 2.888 6.496 -1.177 1.00 0.00 25 LYS A C 30
ATOM 23298 O O . LYS A 1 12 ? 4.044 6.672 -0.851 1.00 0.00 25 LYS A O 30
ATOM 23317 N N . GLU A 1 13 ? 2.425 5.298 -1.412 1.00 0.00 26 GLU A N 30
ATOM 23318 C CA . GLU A 1 13 ? 3.321 4.114 -1.284 1.00 0.00 26 GLU A CA 30
ATOM 23319 C C . GLU A 1 13 ? 3.874 3.740 -2.661 1.00 0.00 26 GLU A C 30
ATOM 23320 O O . GLU A 1 13 ? 3.147 3.312 -3.536 1.00 0.00 26 GLU A O 30
ATOM 23332 N N . MET A 1 14 ? 5.154 3.899 -2.863 1.00 0.00 27 MET A N 30
ATOM 23333 C CA . MET A 1 14 ? 5.747 3.552 -4.185 1.00 0.00 27 MET A CA 30
ATOM 23334 C C . MET A 1 14 ? 6.194 2.084 -4.177 1.00 0.00 27 MET A C 30
ATOM 23335 O O . MET A 1 14 ? 6.715 1.602 -3.187 1.00 0.00 27 MET A O 30
ATOM 23349 N N . PRO A 1 15 ? 5.982 1.418 -5.287 1.00 0.00 28 PRO A N 30
ATOM 23350 C CA . PRO A 1 15 ? 6.349 -0.001 -5.438 1.00 0.00 28 PRO A CA 30
ATOM 23351 C C . PRO A 1 15 ? 7.864 -0.140 -5.561 1.00 0.00 28 PRO A C 30
ATOM 23352 O O . PRO A 1 15 ? 8.409 -1.223 -5.477 1.00 0.00 28 PRO A O 30
ATOM 23363 N N . ASP A 1 16 ? 8.550 0.953 -5.740 1.00 0.00 29 ASP A N 30
ATOM 23364 C CA . ASP A 1 16 ? 10.029 0.889 -5.844 1.00 0.00 29 ASP A CA 30
ATOM 23365 C C . ASP A 1 16 ? 10.625 0.958 -4.435 1.00 0.00 29 ASP A C 30
ATOM 23366 O O . ASP A 1 16 ? 11.811 1.152 -4.269 1.00 0.00 29 ASP A O 30
ATOM 23375 N N . LYS A 1 17 ? 9.795 0.798 -3.426 1.00 0.00 30 LYS A N 30
ATOM 23376 C CA . LYS A 1 17 ? 10.262 0.844 -2.014 1.00 0.00 30 LYS A CA 30
ATOM 23377 C C . LYS A 1 17 ? 10.305 2.294 -1.539 1.00 0.00 30 LYS A C 30
ATOM 23378 O O . LYS A 1 17 ? 11.353 2.829 -1.237 1.00 0.00 30 LYS A O 30
ATOM 23397 N N . THR A 1 18 ? 9.170 2.937 -1.472 1.00 0.00 31 THR A N 30
ATOM 23398 C CA . THR A 1 18 ? 9.149 4.352 -1.018 1.00 0.00 31 THR A CA 30
ATOM 23399 C C . THR A 1 18 ? 7.822 4.657 -0.319 1.00 0.00 31 THR A C 30
ATOM 23400 O O . THR A 1 18 ? 6.924 3.840 -0.282 1.00 0.00 31 THR A O 30
ATOM 23411 N N . PHE A 1 19 ? 7.697 5.832 0.236 1.00 0.00 32 PHE A N 30
ATOM 23412 C CA . PHE A 1 19 ? 6.436 6.206 0.937 1.00 0.00 32 PHE A CA 30
ATOM 23413 C C . PHE A 1 19 ? 6.405 7.725 1.118 1.00 0.00 32 PHE A C 30
ATOM 23414 O O . PHE A 1 19 ? 7.434 8.365 1.192 1.00 0.00 32 PHE A O 30
ATOM 23431 N N . GLU A 1 20 ? 5.241 8.313 1.187 1.00 0.00 33 GLU A N 30
ATOM 23432 C CA . GLU A 1 20 ? 5.181 9.791 1.357 1.00 0.00 33 GLU A CA 30
ATOM 23433 C C . GLU A 1 20 ? 3.811 10.214 1.893 1.00 0.00 33 GLU A C 30
ATOM 23434 O O . GLU A 1 20 ? 2.916 10.548 1.141 1.00 0.00 33 GLU A O 30
ATOM 23446 N N . CYS A 1 21 ? 3.650 10.230 3.188 1.00 0.00 34 CYS A N 30
ATOM 23447 C CA . CYS A 1 21 ? 2.350 10.662 3.773 1.00 0.00 34 CYS A CA 30
ATOM 23448 C C . CYS A 1 21 ? 2.051 12.077 3.268 1.00 0.00 34 CYS A C 30
ATOM 23449 O O . CYS A 1 21 ? 2.523 13.056 3.813 1.00 0.00 34 CYS A O 30
ATOM 23456 N N . LEU A 1 22 ? 1.300 12.189 2.204 1.00 0.00 35 LEU A N 30
ATOM 23457 C CA . LEU A 1 22 ? 1.000 13.534 1.631 1.00 0.00 35 LEU A CA 30
ATOM 23458 C C . LEU A 1 22 ? -0.064 14.265 2.454 1.00 0.00 35 LEU A C 30
ATOM 23459 O O . LEU A 1 22 ? -0.570 15.289 2.041 1.00 0.00 35 LEU A O 30
ATOM 23475 N N . PHE A 1 23 ? -0.408 13.775 3.613 1.00 0.00 36 PHE A N 30
ATOM 23476 C CA . PHE A 1 23 ? -1.433 14.488 4.426 1.00 0.00 36 PHE A CA 30
ATOM 23477 C C . PHE A 1 23 ? -1.069 15.975 4.481 1.00 0.00 36 PHE A C 30
ATOM 23478 O O . PHE A 1 23 ? 0.095 16.319 4.530 1.00 0.00 36 PHE A O 30
ATOM 23495 N N . PRO A 1 24 ? -2.073 16.815 4.463 1.00 0.00 37 PRO A N 30
ATOM 23496 C CA . PRO A 1 24 ? -1.875 18.275 4.502 1.00 0.00 37 PRO A CA 30
ATOM 23497 C C . PRO A 1 24 ? -1.472 18.720 5.905 1.00 0.00 37 PRO A C 30
ATOM 23498 O O . PRO A 1 24 ? -2.295 18.910 6.777 1.00 0.00 37 PRO A O 30
ATOM 23509 N N . GLY A 1 25 ? -0.198 18.868 6.118 1.00 0.00 38 GLY A N 30
ATOM 23510 C CA . GLY A 1 25 ? 0.309 19.275 7.453 1.00 0.00 38 GLY A CA 30
ATOM 23511 C C . GLY A 1 25 ? 1.433 18.315 7.837 1.00 0.00 38 GLY A C 30
ATOM 23512 O O . GLY A 1 25 ? 2.200 18.563 8.746 1.00 0.00 38 GLY A O 30
ATOM 23516 N N . CYS A 1 26 ? 1.532 17.212 7.137 1.00 0.00 39 CYS A N 30
ATOM 23517 C CA . CYS A 1 26 ? 2.601 16.219 7.439 1.00 0.00 39 CYS A CA 30
ATOM 23518 C C . CYS A 1 26 ? 3.939 16.718 6.884 1.00 0.00 39 CYS A C 30
ATOM 23519 O O . CYS A 1 26 ? 3.991 17.656 6.113 1.00 0.00 39 CYS A O 30
ATOM 23526 N N . THR A 1 27 ? 5.021 16.091 7.262 1.00 0.00 40 THR A N 30
ATOM 23527 C CA . THR A 1 27 ? 6.351 16.522 6.748 1.00 0.00 40 THR A CA 30
ATOM 23528 C C . THR A 1 27 ? 7.353 15.370 6.892 1.00 0.00 40 THR A C 30
ATOM 23529 O O . THR A 1 27 ? 8.535 15.585 7.066 1.00 0.00 40 THR A O 30
ATOM 23540 N N . LYS A 1 28 ? 6.890 14.149 6.825 1.00 0.00 41 LYS A N 30
ATOM 23541 C CA . LYS A 1 28 ? 7.824 12.994 6.963 1.00 0.00 41 LYS A CA 30
ATOM 23542 C C . LYS A 1 28 ? 7.530 11.951 5.879 1.00 0.00 41 LYS A C 30
ATOM 23543 O O . LYS A 1 28 ? 6.402 11.772 5.465 1.00 0.00 41 LYS A O 30
ATOM 23562 N N . THR A 1 29 ? 8.539 11.257 5.424 1.00 0.00 42 THR A N 30
ATOM 23563 C CA . THR A 1 29 ? 8.325 10.217 4.374 1.00 0.00 42 THR A CA 30
ATOM 23564 C C . THR A 1 29 ? 8.979 8.907 4.817 1.00 0.00 42 THR A C 30
ATOM 23565 O O . THR A 1 29 ? 9.690 8.861 5.802 1.00 0.00 42 THR A O 30
ATOM 23576 N N . PHE A 1 30 ? 8.747 7.841 4.101 1.00 0.00 43 PHE A N 30
ATOM 23577 C CA . PHE A 1 30 ? 9.358 6.538 4.491 1.00 0.00 43 PHE A CA 30
ATOM 23578 C C . PHE A 1 30 ? 9.625 5.699 3.240 1.00 0.00 43 PHE A C 30
ATOM 23579 O O . PHE A 1 30 ? 9.457 6.157 2.126 1.00 0.00 43 PHE A O 30
ATOM 23596 N N . LYS A 1 31 ? 10.046 4.476 3.412 1.00 0.00 44 LYS A N 30
ATOM 23597 C CA . LYS A 1 31 ? 10.328 3.613 2.230 1.00 0.00 44 LYS A CA 30
ATOM 23598 C C . LYS A 1 31 ? 10.043 2.151 2.581 1.00 0.00 44 LYS A C 30
ATOM 23599 O O . LYS A 1 31 ? 10.582 1.612 3.526 1.00 0.00 44 LYS A O 30
ATOM 23618 N N . ARG A 1 32 ? 9.199 1.505 1.821 1.00 0.00 45 ARG A N 30
ATOM 23619 C CA . ARG A 1 32 ? 8.879 0.078 2.106 1.00 0.00 45 ARG A CA 30
ATOM 23620 C C . ARG A 1 32 ? 8.680 -0.113 3.611 1.00 0.00 45 ARG A C 30
ATOM 23621 O O . ARG A 1 32 ? 9.324 -0.936 4.232 1.00 0.00 45 ARG A O 30
ATOM 23642 N N . ARG A 1 33 ? 7.795 0.641 4.203 1.00 0.00 46 ARG A N 30
ATOM 23643 C CA . ARG A 1 33 ? 7.559 0.500 5.667 1.00 0.00 46 ARG A CA 30
ATOM 23644 C C . ARG A 1 33 ? 6.055 0.519 5.946 1.00 0.00 46 ARG A C 30
ATOM 23645 O O . ARG A 1 33 ? 5.329 1.348 5.435 1.00 0.00 46 ARG A O 30
ATOM 23666 N N . TYR A 1 34 ? 5.581 -0.384 6.759 1.00 0.00 47 TYR A N 30
ATOM 23667 C CA . TYR A 1 34 ? 4.125 -0.415 7.077 1.00 0.00 47 TYR A CA 30
ATOM 23668 C C . TYR A 1 34 ? 3.920 0.212 8.444 1.00 0.00 47 TYR A C 30
ATOM 23669 O O . TYR A 1 34 ? 2.948 -0.054 9.122 1.00 0.00 47 TYR A O 30
ATOM 23687 N N . ASN A 1 35 ? 4.821 1.050 8.853 1.00 0.00 48 ASN A N 30
ATOM 23688 C CA . ASN A 1 35 ? 4.664 1.695 10.170 1.00 0.00 48 ASN A CA 30
ATOM 23689 C C . ASN A 1 35 ? 4.161 3.105 9.921 1.00 0.00 48 ASN A C 30
ATOM 23690 O O . ASN A 1 35 ? 3.221 3.572 10.533 1.00 0.00 48 ASN A O 30
ATOM 23701 N N . ILE A 1 36 ? 4.779 3.772 8.992 1.00 0.00 49 ILE A N 30
ATOM 23702 C CA . ILE A 1 36 ? 4.348 5.152 8.648 1.00 0.00 49 ILE A CA 30
ATOM 23703 C C . ILE A 1 36 ? 2.817 5.165 8.555 1.00 0.00 49 ILE A C 30
ATOM 23704 O O . ILE A 1 36 ? 2.172 6.128 8.920 1.00 0.00 49 ILE A O 30
ATOM 23720 N N . ARG A 1 37 ? 2.232 4.100 8.076 1.00 0.00 50 ARG A N 30
ATOM 23721 C CA . ARG A 1 37 ? 0.747 4.061 7.974 1.00 0.00 50 ARG A CA 30
ATOM 23722 C C . ARG A 1 37 ? 0.156 4.326 9.357 1.00 0.00 50 ARG A C 30
ATOM 23723 O O . ARG A 1 37 ? -0.672 5.196 9.534 1.00 0.00 50 ARG A O 30
ATOM 23744 N N . SER A 1 38 ? 0.590 3.590 10.341 1.00 0.00 51 SER A N 30
ATOM 23745 C CA . SER A 1 38 ? 0.070 3.808 11.717 1.00 0.00 51 SER A CA 30
ATOM 23746 C C . SER A 1 38 ? 0.462 5.212 12.176 1.00 0.00 51 SER A C 30
ATOM 23747 O O . SER A 1 38 ? -0.134 5.773 13.074 1.00 0.00 51 SER A O 30
ATOM 23755 N N . HIS A 1 39 ? 1.462 5.784 11.562 1.00 0.00 52 HIS A N 30
ATOM 23756 C CA . HIS A 1 39 ? 1.893 7.154 11.957 1.00 0.00 52 HIS A CA 30
ATOM 23757 C C . HIS A 1 39 ? 0.784 8.143 11.593 1.00 0.00 52 HIS A C 30
ATOM 23758 O O . HIS A 1 39 ? 0.462 9.034 12.355 1.00 0.00 52 HIS A O 30
ATOM 23772 N N . ILE A 1 40 ? 0.193 7.994 10.445 1.00 0.00 53 ILE A N 30
ATOM 23773 C CA . ILE A 1 40 ? -0.895 8.929 10.059 1.00 0.00 53 ILE A CA 30
ATOM 23774 C C . ILE A 1 40 ? -2.054 8.736 11.026 1.00 0.00 53 ILE A C 30
ATOM 23775 O O . ILE A 1 40 ? -2.485 9.659 11.683 1.00 0.00 53 ILE A O 30
ATOM 23791 N N . GLN A 1 41 ? -2.548 7.533 11.117 1.00 0.00 54 GLN A N 30
ATOM 23792 C CA . GLN A 1 41 ? -3.682 7.250 12.039 1.00 0.00 54 GLN A CA 30
ATOM 23793 C C . GLN A 1 41 ? -3.489 8.022 13.338 1.00 0.00 54 GLN A C 30
ATOM 23794 O O . GLN A 1 41 ? -4.442 8.395 13.992 1.00 0.00 54 GLN A O 30
ATOM 23808 N N . THR A 1 42 ? -2.270 8.278 13.718 1.00 0.00 55 THR A N 30
ATOM 23809 C CA . THR A 1 42 ? -2.057 9.040 14.971 1.00 0.00 55 THR A CA 30
ATOM 23810 C C . THR A 1 42 ? -2.308 10.517 14.696 1.00 0.00 55 THR A C 30
ATOM 23811 O O . THR A 1 42 ? -3.058 11.169 15.394 1.00 0.00 55 THR A O 30
ATOM 23822 N N . HIS A 1 43 ? -1.696 11.051 13.680 1.00 0.00 56 HIS A N 30
ATOM 23823 C CA . HIS A 1 43 ? -1.914 12.477 13.369 1.00 0.00 56 HIS A CA 30
ATOM 23824 C C . HIS A 1 43 ? -3.028 12.602 12.332 1.00 0.00 56 HIS A C 30
ATOM 23825 O O . HIS A 1 43 ? -3.159 13.597 11.647 1.00 0.00 56 HIS A O 30
ATOM 23839 N N . LEU A 1 44 ? -3.864 11.595 12.255 1.00 0.00 57 LEU A N 30
ATOM 23840 C CA . LEU A 1 44 ? -5.017 11.631 11.316 1.00 0.00 57 LEU A CA 30
ATOM 23841 C C . LEU A 1 44 ? -6.271 11.099 12.026 1.00 0.00 57 LEU A C 30
ATOM 23842 O O . LEU A 1 44 ? -7.377 11.288 11.559 1.00 0.00 57 LEU A O 30
ATOM 23858 N N . GLU A 1 45 ? -6.119 10.436 13.150 1.00 0.00 58 GLU A N 30
ATOM 23859 C CA . GLU A 1 45 ? -7.314 9.911 13.863 1.00 0.00 58 GLU A CA 30
ATOM 23860 C C . GLU A 1 45 ? -7.443 10.605 15.221 1.00 0.00 58 GLU A C 30
ATOM 23861 O O . GLU A 1 45 ? -7.238 10.004 16.258 1.00 0.00 58 GLU A O 30
ATOM 23873 N N . ASP A 1 46 ? -7.781 11.866 15.226 1.00 0.00 59 ASP A N 30
ATOM 23874 C CA . ASP A 1 46 ? -7.921 12.594 16.518 1.00 0.00 59 ASP A CA 30
ATOM 23875 C C . ASP A 1 46 ? -9.259 13.338 16.544 1.00 0.00 59 ASP A C 30
ATOM 23876 O O . ASP A 1 46 ? -9.328 14.497 16.899 1.00 0.00 59 ASP A O 30
ATOM 23885 N N . ARG A 1 47 ? -10.322 12.679 16.171 1.00 0.00 60 ARG A N 30
ATOM 23886 C CA . ARG A 1 47 ? -11.652 13.351 16.176 1.00 0.00 60 ARG A CA 30
ATOM 23887 C C . ARG A 1 47 ? -11.676 14.442 15.104 1.00 0.00 60 ARG A C 30
ATOM 23888 O O . ARG A 1 47 ? -11.168 15.518 15.370 1.00 0.00 60 ARG A O 30
ATOM 23911 N N . THR A 1 1 ? -15.630 4.516 15.725 1.00 0.00 14 THR A N 31
ATOM 23912 C CA . THR A 1 1 ? -14.678 4.725 16.852 1.00 0.00 14 THR A CA 31
ATOM 23913 C C . THR A 1 1 ? -13.258 4.400 16.385 1.00 0.00 14 THR A C 31
ATOM 23914 O O . THR A 1 1 ? -12.320 5.119 16.672 1.00 0.00 14 THR A O 31
ATOM 23927 N N . LEU A 1 2 ? -13.090 3.323 15.668 1.00 0.00 15 LEU A N 31
ATOM 23928 C CA . LEU A 1 2 ? -11.729 2.954 15.185 1.00 0.00 15 LEU A CA 31
ATOM 23929 C C . LEU A 1 2 ? -11.492 3.570 13.801 1.00 0.00 15 LEU A C 31
ATOM 23930 O O . LEU A 1 2 ? -12.406 3.674 13.008 1.00 0.00 15 LEU A O 31
ATOM 23946 N N . PRO A 1 3 ? -10.266 3.957 13.554 1.00 0.00 16 PRO A N 31
ATOM 23947 C CA . PRO A 1 3 ? -9.867 4.564 12.273 1.00 0.00 16 PRO A CA 31
ATOM 23948 C C . PRO A 1 3 ? -9.688 3.483 11.205 1.00 0.00 16 PRO A C 31
ATOM 23949 O O . PRO A 1 3 ? -9.308 2.367 11.496 1.00 0.00 16 PRO A O 31
ATOM 23960 N N . ARG A 1 4 ? -9.958 3.804 9.971 1.00 0.00 17 ARG A N 31
ATOM 23961 C CA . ARG A 1 4 ? -9.801 2.794 8.888 1.00 0.00 17 ARG A CA 31
ATOM 23962 C C . ARG A 1 4 ? -10.408 3.335 7.593 1.00 0.00 17 ARG A C 31
ATOM 23963 O O . ARG A 1 4 ? -11.478 2.932 7.181 1.00 0.00 17 ARG A O 31
ATOM 23984 N N . GLY A 1 5 ? -9.734 4.247 6.949 1.00 0.00 18 GLY A N 31
ATOM 23985 C CA . GLY A 1 5 ? -10.271 4.816 5.681 1.00 0.00 18 GLY A CA 31
ATOM 23986 C C . GLY A 1 5 ? -9.549 6.125 5.359 1.00 0.00 18 GLY A C 31
ATOM 23987 O O . GLY A 1 5 ? -9.378 6.486 4.212 1.00 0.00 18 GLY A O 31
ATOM 23991 N N . SER A 1 6 ? -9.125 6.842 6.364 1.00 0.00 19 SER A N 31
ATOM 23992 C CA . SER A 1 6 ? -8.416 8.127 6.118 1.00 0.00 19 SER A CA 31
ATOM 23993 C C . SER A 1 6 ? -6.904 7.897 6.182 1.00 0.00 19 SER A C 31
ATOM 23994 O O . SER A 1 6 ? -6.119 8.739 5.793 1.00 0.00 19 SER A O 31
ATOM 24002 N N . ILE A 1 7 ? -6.491 6.759 6.669 1.00 0.00 20 ILE A N 31
ATOM 24003 C CA . ILE A 1 7 ? -5.031 6.467 6.760 1.00 0.00 20 ILE A CA 31
ATOM 24004 C C . ILE A 1 7 ? -4.422 6.494 5.361 1.00 0.00 20 ILE A C 31
ATOM 24005 O O . ILE A 1 7 ? -3.515 7.249 5.077 1.00 0.00 20 ILE A O 31
ATOM 24021 N N . ASP A 1 8 ? -4.922 5.669 4.489 1.00 0.00 21 ASP A N 31
ATOM 24022 C CA . ASP A 1 8 ? -4.385 5.632 3.100 1.00 0.00 21 ASP A CA 31
ATOM 24023 C C . ASP A 1 8 ? -4.771 6.919 2.366 1.00 0.00 21 ASP A C 31
ATOM 24024 O O . ASP A 1 8 ? -4.359 7.154 1.247 1.00 0.00 21 ASP A O 31
ATOM 24033 N N . LYS A 1 9 ? -5.561 7.755 2.985 1.00 0.00 22 LYS A N 31
ATOM 24034 C CA . LYS A 1 9 ? -5.971 9.022 2.319 1.00 0.00 22 LYS A CA 31
ATOM 24035 C C . LYS A 1 9 ? -4.755 9.933 2.147 1.00 0.00 22 LYS A C 31
ATOM 24036 O O . LYS A 1 9 ? -4.756 10.832 1.331 1.00 0.00 22 LYS A O 31
ATOM 24055 N N . TYR A 1 10 ? -3.716 9.717 2.910 1.00 0.00 23 TYR A N 31
ATOM 24056 C CA . TYR A 1 10 ? -2.513 10.584 2.777 1.00 0.00 23 TYR A CA 31
ATOM 24057 C C . TYR A 1 10 ? -1.246 9.729 2.826 1.00 0.00 23 TYR A C 31
ATOM 24058 O O . TYR A 1 10 ? -0.294 10.057 3.503 1.00 0.00 23 TYR A O 31
ATOM 24076 N N . VAL A 1 11 ? -1.224 8.636 2.114 1.00 0.00 24 VAL A N 31
ATOM 24077 C CA . VAL A 1 11 ? -0.013 7.769 2.126 1.00 0.00 24 VAL A CA 31
ATOM 24078 C C . VAL A 1 11 ? 0.468 7.534 0.693 1.00 0.00 24 VAL A C 31
ATOM 24079 O O . VAL A 1 11 ? -0.130 6.788 -0.059 1.00 0.00 24 VAL A O 31
ATOM 24092 N N . LYS A 1 12 ? 1.546 8.162 0.309 1.00 0.00 25 LYS A N 31
ATOM 24093 C CA . LYS A 1 12 ? 2.068 7.972 -1.073 1.00 0.00 25 LYS A CA 31
ATOM 24094 C C . LYS A 1 12 ? 2.964 6.732 -1.109 1.00 0.00 25 LYS A C 31
ATOM 24095 O O . LYS A 1 12 ? 4.156 6.810 -0.884 1.00 0.00 25 LYS A O 31
ATOM 24114 N N . GLU A 1 13 ? 2.399 5.589 -1.384 1.00 0.00 26 GLU A N 31
ATOM 24115 C CA . GLU A 1 13 ? 3.218 4.344 -1.427 1.00 0.00 26 GLU A CA 31
ATOM 24116 C C . GLU A 1 13 ? 3.758 4.127 -2.842 1.00 0.00 26 GLU A C 31
ATOM 24117 O O . GLU A 1 13 ? 3.009 3.948 -3.783 1.00 0.00 26 GLU A O 31
ATOM 24129 N N . MET A 1 14 ? 5.054 4.134 -3.000 1.00 0.00 27 MET A N 31
ATOM 24130 C CA . MET A 1 14 ? 5.641 3.920 -4.352 1.00 0.00 27 MET A CA 31
ATOM 24131 C C . MET A 1 14 ? 6.052 2.451 -4.496 1.00 0.00 27 MET A C 31
ATOM 24132 O O . MET A 1 14 ? 6.482 1.833 -3.538 1.00 0.00 27 MET A O 31
ATOM 24146 N N . PRO A 1 15 ? 5.910 1.938 -5.694 1.00 0.00 28 PRO A N 31
ATOM 24147 C CA . PRO A 1 15 ? 6.251 0.538 -6.000 1.00 0.00 28 PRO A CA 31
ATOM 24148 C C . PRO A 1 15 ? 7.767 0.350 -6.001 1.00 0.00 28 PRO A C 31
ATOM 24149 O O . PRO A 1 15 ? 8.266 -0.757 -6.019 1.00 0.00 28 PRO A O 31
ATOM 24160 N N . ASP A 1 16 ? 8.502 1.425 -5.959 1.00 0.00 29 ASP A N 31
ATOM 24161 C CA . ASP A 1 16 ? 9.982 1.308 -5.930 1.00 0.00 29 ASP A CA 31
ATOM 24162 C C . ASP A 1 16 ? 10.431 1.168 -4.474 1.00 0.00 29 ASP A C 31
ATOM 24163 O O . ASP A 1 16 ? 11.595 1.300 -4.162 1.00 0.00 29 ASP A O 31
ATOM 24172 N N . LYS A 1 17 ? 9.500 0.908 -3.585 1.00 0.00 30 LYS A N 31
ATOM 24173 C CA . LYS A 1 17 ? 9.830 0.761 -2.146 1.00 0.00 30 LYS A CA 31
ATOM 24174 C C . LYS A 1 17 ? 9.969 2.147 -1.526 1.00 0.00 30 LYS A C 31
ATOM 24175 O O . LYS A 1 17 ? 11.008 2.507 -1.007 1.00 0.00 30 LYS A O 31
ATOM 24194 N N . THR A 1 18 ? 8.932 2.937 -1.586 1.00 0.00 31 THR A N 31
ATOM 24195 C CA . THR A 1 18 ? 9.011 4.304 -1.011 1.00 0.00 31 THR A CA 31
ATOM 24196 C C . THR A 1 18 ? 7.700 4.656 -0.307 1.00 0.00 31 THR A C 31
ATOM 24197 O O . THR A 1 18 ? 6.741 3.910 -0.341 1.00 0.00 31 THR A O 31
ATOM 24208 N N . PHE A 1 19 ? 7.656 5.795 0.329 1.00 0.00 32 PHE A N 31
ATOM 24209 C CA . PHE A 1 19 ? 6.416 6.217 1.037 1.00 0.00 32 PHE A CA 31
ATOM 24210 C C . PHE A 1 19 ? 6.470 7.728 1.256 1.00 0.00 32 PHE A C 31
ATOM 24211 O O . PHE A 1 19 ? 7.528 8.294 1.451 1.00 0.00 32 PHE A O 31
ATOM 24228 N N . GLU A 1 20 ? 5.350 8.395 1.219 1.00 0.00 33 GLU A N 31
ATOM 24229 C CA . GLU A 1 20 ? 5.370 9.870 1.420 1.00 0.00 33 GLU A CA 31
ATOM 24230 C C . GLU A 1 20 ? 4.011 10.357 1.924 1.00 0.00 33 GLU A C 31
ATOM 24231 O O . GLU A 1 20 ? 3.115 10.633 1.152 1.00 0.00 33 GLU A O 31
ATOM 24243 N N . CYS A 1 21 ? 3.859 10.485 3.213 1.00 0.00 34 CYS A N 31
ATOM 24244 C CA . CYS A 1 21 ? 2.566 10.977 3.763 1.00 0.00 34 CYS A CA 31
ATOM 24245 C C . CYS A 1 21 ? 2.210 12.290 3.060 1.00 0.00 34 CYS A C 31
ATOM 24246 O O . CYS A 1 21 ? 2.809 13.318 3.311 1.00 0.00 34 CYS A O 31
ATOM 24253 N N . LEU A 1 22 ? 1.255 12.266 2.170 1.00 0.00 35 LEU A N 31
ATOM 24254 C CA . LEU A 1 22 ? 0.887 13.515 1.444 1.00 0.00 35 LEU A CA 31
ATOM 24255 C C . LEU A 1 22 ? -0.065 14.356 2.295 1.00 0.00 35 LEU A C 31
ATOM 24256 O O . LEU A 1 22 ? -0.651 15.311 1.824 1.00 0.00 35 LEU A O 31
ATOM 24272 N N . PHE A 1 23 ? -0.219 14.021 3.546 1.00 0.00 36 PHE A N 31
ATOM 24273 C CA . PHE A 1 23 ? -1.127 14.816 4.418 1.00 0.00 36 PHE A CA 31
ATOM 24274 C C . PHE A 1 23 ? -0.648 16.270 4.445 1.00 0.00 36 PHE A C 31
ATOM 24275 O O . PHE A 1 23 ? 0.540 16.524 4.462 1.00 0.00 36 PHE A O 31
ATOM 24292 N N . PRO A 1 24 ? -1.584 17.185 4.457 1.00 0.00 37 PRO A N 31
ATOM 24293 C CA . PRO A 1 24 ? -1.271 18.621 4.491 1.00 0.00 37 PRO A CA 31
ATOM 24294 C C . PRO A 1 24 ? -0.812 19.019 5.893 1.00 0.00 37 PRO A C 31
ATOM 24295 O O . PRO A 1 24 ? -1.590 19.079 6.825 1.00 0.00 37 PRO A O 31
ATOM 24306 N N . GLY A 1 25 ? 0.457 19.268 6.045 1.00 0.00 38 GLY A N 31
ATOM 24307 C CA . GLY A 1 25 ? 0.998 19.637 7.380 1.00 0.00 38 GLY A CA 31
ATOM 24308 C C . GLY A 1 25 ? 2.045 18.597 7.773 1.00 0.00 38 GLY A C 31
ATOM 24309 O O . GLY A 1 25 ? 2.863 18.816 8.644 1.00 0.00 38 GLY A O 31
ATOM 24313 N N . CYS A 1 26 ? 2.022 17.461 7.125 1.00 0.00 39 CYS A N 31
ATOM 24314 C CA . CYS A 1 26 ? 3.013 16.394 7.444 1.00 0.00 39 CYS A CA 31
ATOM 24315 C C . CYS A 1 26 ? 4.353 16.728 6.783 1.00 0.00 39 CYS A C 31
ATOM 24316 O O . CYS A 1 26 ? 4.442 17.605 5.947 1.00 0.00 39 CYS A O 31
ATOM 24323 N N . THR A 1 27 ? 5.395 16.027 7.143 1.00 0.00 40 THR A N 31
ATOM 24324 C CA . THR A 1 27 ? 6.724 16.296 6.528 1.00 0.00 40 THR A CA 31
ATOM 24325 C C . THR A 1 27 ? 7.635 15.085 6.742 1.00 0.00 40 THR A C 31
ATOM 24326 O O . THR A 1 27 ? 8.839 15.213 6.834 1.00 0.00 40 THR A O 31
ATOM 24337 N N . LYS A 1 28 ? 7.070 13.909 6.829 1.00 0.00 41 LYS A N 31
ATOM 24338 C CA . LYS A 1 28 ? 7.910 12.696 7.045 1.00 0.00 41 LYS A CA 31
ATOM 24339 C C . LYS A 1 28 ? 7.685 11.693 5.908 1.00 0.00 41 LYS A C 31
ATOM 24340 O O . LYS A 1 28 ? 6.573 11.476 5.468 1.00 0.00 41 LYS A O 31
ATOM 24359 N N . THR A 1 29 ? 8.735 11.073 5.439 1.00 0.00 42 THR A N 31
ATOM 24360 C CA . THR A 1 29 ? 8.589 10.074 4.340 1.00 0.00 42 THR A CA 31
ATOM 24361 C C . THR A 1 29 ? 9.228 8.753 4.773 1.00 0.00 42 THR A C 31
ATOM 24362 O O . THR A 1 29 ? 10.126 8.727 5.592 1.00 0.00 42 THR A O 31
ATOM 24373 N N . PHE A 1 30 ? 8.773 7.654 4.236 1.00 0.00 43 PHE A N 31
ATOM 24374 C CA . PHE A 1 30 ? 9.358 6.341 4.628 1.00 0.00 43 PHE A CA 31
ATOM 24375 C C . PHE A 1 30 ? 9.602 5.498 3.376 1.00 0.00 43 PHE A C 31
ATOM 24376 O O . PHE A 1 30 ? 9.403 5.950 2.266 1.00 0.00 43 PHE A O 31
ATOM 24393 N N . LYS A 1 31 ? 10.037 4.279 3.540 1.00 0.00 44 LYS A N 31
ATOM 24394 C CA . LYS A 1 31 ? 10.295 3.419 2.351 1.00 0.00 44 LYS A CA 31
ATOM 24395 C C . LYS A 1 31 ? 9.721 2.020 2.585 1.00 0.00 44 LYS A C 31
ATOM 24396 O O . LYS A 1 31 ? 10.001 1.384 3.582 1.00 0.00 44 LYS A O 31
ATOM 24415 N N . ARG A 1 32 ? 8.922 1.542 1.665 1.00 0.00 45 ARG A N 31
ATOM 24416 C CA . ARG A 1 32 ? 8.320 0.183 1.811 1.00 0.00 45 ARG A CA 31
ATOM 24417 C C . ARG A 1 32 ? 7.939 -0.069 3.272 1.00 0.00 45 ARG A C 31
ATOM 24418 O O . ARG A 1 32 ? 8.082 -1.162 3.781 1.00 0.00 45 ARG A O 31
ATOM 24439 N N . ARG A 1 33 ? 7.456 0.935 3.949 1.00 0.00 46 ARG A N 31
ATOM 24440 C CA . ARG A 1 33 ? 7.068 0.750 5.376 1.00 0.00 46 ARG A CA 31
ATOM 24441 C C . ARG A 1 33 ? 5.557 0.938 5.527 1.00 0.00 46 ARG A C 31
ATOM 24442 O O . ARG A 1 33 ? 5.010 1.962 5.169 1.00 0.00 46 ARG A O 31
ATOM 24463 N N . TYR A 1 34 ? 4.880 -0.040 6.062 1.00 0.00 47 TYR A N 31
ATOM 24464 C CA . TYR A 1 34 ? 3.404 0.086 6.246 1.00 0.00 47 TYR A CA 31
ATOM 24465 C C . TYR A 1 34 ? 3.135 0.523 7.678 1.00 0.00 47 TYR A C 31
ATOM 24466 O O . TYR A 1 34 ? 2.026 0.436 8.170 1.00 0.00 47 TYR A O 31
ATOM 24484 N N . ASN A 1 35 ? 4.140 0.997 8.353 1.00 0.00 48 ASN A N 31
ATOM 24485 C CA . ASN A 1 35 ? 3.938 1.442 9.748 1.00 0.00 48 ASN A CA 31
ATOM 24486 C C . ASN A 1 35 ? 3.676 2.943 9.736 1.00 0.00 48 ASN A C 31
ATOM 24487 O O . ASN A 1 35 ? 3.138 3.508 10.669 1.00 0.00 48 ASN A O 31
ATOM 24498 N N . ILE A 1 36 ? 4.046 3.590 8.666 1.00 0.00 49 ILE A N 31
ATOM 24499 C CA . ILE A 1 36 ? 3.810 5.055 8.570 1.00 0.00 49 ILE A CA 31
ATOM 24500 C C . ILE A 1 36 ? 2.298 5.283 8.537 1.00 0.00 49 ILE A C 31
ATOM 24501 O O . ILE A 1 36 ? 1.798 6.274 9.031 1.00 0.00 49 ILE A O 31
ATOM 24517 N N . ARG A 1 37 ? 1.565 4.360 7.973 1.00 0.00 50 ARG A N 31
ATOM 24518 C CA . ARG A 1 37 ? 0.087 4.518 7.931 1.00 0.00 50 ARG A CA 31
ATOM 24519 C C . ARG A 1 37 ? -0.406 4.748 9.357 1.00 0.00 50 ARG A C 31
ATOM 24520 O O . ARG A 1 37 ? -1.251 5.583 9.608 1.00 0.00 50 ARG A O 31
ATOM 24541 N N . SER A 1 38 ? 0.139 4.026 10.298 1.00 0.00 51 SER A N 31
ATOM 24542 C CA . SER A 1 38 ? -0.275 4.217 11.713 1.00 0.00 51 SER A CA 31
ATOM 24543 C C . SER A 1 38 ? 0.170 5.608 12.154 1.00 0.00 51 SER A C 31
ATOM 24544 O O . SER A 1 38 ? -0.542 6.317 12.837 1.00 0.00 51 SER A O 31
ATOM 24552 N N . HIS A 1 39 ? 1.344 6.010 11.748 1.00 0.00 52 HIS A N 31
ATOM 24553 C CA . HIS A 1 39 ? 1.837 7.365 12.118 1.00 0.00 52 HIS A CA 31
ATOM 24554 C C . HIS A 1 39 ? 0.746 8.381 11.773 1.00 0.00 52 HIS A C 31
ATOM 24555 O O . HIS A 1 39 ? 0.421 9.255 12.551 1.00 0.00 52 HIS A O 31
ATOM 24569 N N . ILE A 1 40 ? 0.176 8.257 10.612 1.00 0.00 53 ILE A N 31
ATOM 24570 C CA . ILE A 1 40 ? -0.896 9.198 10.207 1.00 0.00 53 ILE A CA 31
ATOM 24571 C C . ILE A 1 40 ? -2.094 8.977 11.125 1.00 0.00 53 ILE A C 31
ATOM 24572 O O . ILE A 1 40 ? -2.718 9.907 11.580 1.00 0.00 53 ILE A O 31
ATOM 24588 N N . GLN A 1 41 ? -2.416 7.750 11.401 1.00 0.00 54 GLN A N 31
ATOM 24589 C CA . GLN A 1 41 ? -3.574 7.478 12.291 1.00 0.00 54 GLN A CA 31
ATOM 24590 C C . GLN A 1 41 ? -3.449 8.317 13.555 1.00 0.00 54 GLN A C 31
ATOM 24591 O O . GLN A 1 41 ? -4.435 8.682 14.163 1.00 0.00 54 GLN A O 31
ATOM 24605 N N . THR A 1 42 ? -2.254 8.636 13.963 1.00 0.00 55 THR A N 31
ATOM 24606 C CA . THR A 1 42 ? -2.114 9.460 15.187 1.00 0.00 55 THR A CA 31
ATOM 24607 C C . THR A 1 42 ? -2.344 10.922 14.826 1.00 0.00 55 THR A C 31
ATOM 24608 O O . THR A 1 42 ? -3.106 11.616 15.469 1.00 0.00 55 THR A O 31
ATOM 24619 N N . HIS A 1 43 ? -1.701 11.399 13.800 1.00 0.00 56 HIS A N 31
ATOM 24620 C CA . HIS A 1 43 ? -1.902 12.809 13.408 1.00 0.00 56 HIS A CA 31
ATOM 24621 C C . HIS A 1 43 ? -2.979 12.887 12.332 1.00 0.00 56 HIS A C 31
ATOM 24622 O O . HIS A 1 43 ? -3.063 13.830 11.572 1.00 0.00 56 HIS A O 31
ATOM 24636 N N . LEU A 1 44 ? -3.830 11.890 12.295 1.00 0.00 57 LEU A N 31
ATOM 24637 C CA . LEU A 1 44 ? -4.942 11.876 11.312 1.00 0.00 57 LEU A CA 31
ATOM 24638 C C . LEU A 1 44 ? -6.233 11.408 11.999 1.00 0.00 57 LEU A C 31
ATOM 24639 O O . LEU A 1 44 ? -7.321 11.684 11.533 1.00 0.00 57 LEU A O 31
ATOM 24655 N N . GLU A 1 45 ? -6.132 10.699 13.099 1.00 0.00 58 GLU A N 31
ATOM 24656 C CA . GLU A 1 45 ? -7.366 10.225 13.788 1.00 0.00 58 GLU A CA 31
ATOM 24657 C C . GLU A 1 45 ? -8.355 11.385 13.924 1.00 0.00 58 GLU A C 31
ATOM 24658 O O . GLU A 1 45 ? -9.397 11.400 13.300 1.00 0.00 58 GLU A O 31
ATOM 24670 N N . ASP A 1 46 ? -8.039 12.355 14.738 1.00 0.00 59 ASP A N 31
ATOM 24671 C CA . ASP A 1 46 ? -8.964 13.509 14.914 1.00 0.00 59 ASP A CA 31
ATOM 24672 C C . ASP A 1 46 ? -8.878 14.425 13.690 1.00 0.00 59 ASP A C 31
ATOM 24673 O O . ASP A 1 46 ? -9.876 14.921 13.204 1.00 0.00 59 ASP A O 31
ATOM 24682 N N . ARG A 1 47 ? -7.695 14.655 13.190 1.00 0.00 60 ARG A N 31
ATOM 24683 C CA . ARG A 1 47 ? -7.550 15.540 12.000 1.00 0.00 60 ARG A CA 31
ATOM 24684 C C . ARG A 1 47 ? -6.866 14.768 10.869 1.00 0.00 60 ARG A C 31
ATOM 24685 O O . ARG A 1 47 ? -5.702 15.029 10.619 1.00 0.00 60 ARG A O 31
ATOM 24708 N N . THR A 1 1 ? -11.370 5.776 13.417 1.00 0.00 14 THR A N 32
ATOM 24709 C CA . THR A 1 1 ? -11.489 4.291 13.388 1.00 0.00 14 THR A CA 32
ATOM 24710 C C . THR A 1 1 ? -12.693 3.893 12.531 1.00 0.00 14 THR A C 32
ATOM 24711 O O . THR A 1 1 ? -12.569 3.146 11.580 1.00 0.00 14 THR A O 32
ATOM 24724 N N . LEU A 1 2 ? -13.856 4.384 12.859 1.00 0.00 15 LEU A N 32
ATOM 24725 C CA . LEU A 1 2 ? -15.064 4.032 12.061 1.00 0.00 15 LEU A CA 32
ATOM 24726 C C . LEU A 1 2 ? -14.854 4.429 10.602 1.00 0.00 15 LEU A C 32
ATOM 24727 O O . LEU A 1 2 ? -15.034 3.622 9.711 1.00 0.00 15 LEU A O 32
ATOM 24743 N N . PRO A 1 3 ? -14.481 5.661 10.396 1.00 0.00 16 PRO A N 32
ATOM 24744 C CA . PRO A 1 3 ? -14.241 6.195 9.049 1.00 0.00 16 PRO A CA 32
ATOM 24745 C C . PRO A 1 3 ? -12.861 5.767 8.544 1.00 0.00 16 PRO A C 32
ATOM 24746 O O . PRO A 1 3 ? -11.946 5.552 9.315 1.00 0.00 16 PRO A O 32
ATOM 24757 N N . ARG A 1 4 ? -12.705 5.642 7.255 1.00 0.00 17 ARG A N 32
ATOM 24758 C CA . ARG A 1 4 ? -11.387 5.230 6.701 1.00 0.00 17 ARG A CA 32
ATOM 24759 C C . ARG A 1 4 ? -11.159 5.925 5.358 1.00 0.00 17 ARG A C 32
ATOM 24760 O O . ARG A 1 4 ? -10.921 5.287 4.351 1.00 0.00 17 ARG A O 32
ATOM 24781 N N . GLY A 1 5 ? -11.229 7.227 5.334 1.00 0.00 18 GLY A N 32
ATOM 24782 C CA . GLY A 1 5 ? -11.015 7.963 4.056 1.00 0.00 18 GLY A CA 32
ATOM 24783 C C . GLY A 1 5 ? -9.973 9.062 4.268 1.00 0.00 18 GLY A C 32
ATOM 24784 O O . GLY A 1 5 ? -9.863 9.986 3.486 1.00 0.00 18 GLY A O 32
ATOM 24788 N N . SER A 1 6 ? -9.207 8.972 5.321 1.00 0.00 19 SER A N 32
ATOM 24789 C CA . SER A 1 6 ? -8.175 10.010 5.581 1.00 0.00 19 SER A CA 32
ATOM 24790 C C . SER A 1 6 ? -6.789 9.366 5.579 1.00 0.00 19 SER A C 32
ATOM 24791 O O . SER A 1 6 ? -5.889 9.805 4.891 1.00 0.00 19 SER A O 32
ATOM 24799 N N . ILE A 1 7 ? -6.612 8.326 6.344 1.00 0.00 20 ILE A N 32
ATOM 24800 C CA . ILE A 1 7 ? -5.285 7.650 6.387 1.00 0.00 20 ILE A CA 32
ATOM 24801 C C . ILE A 1 7 ? -4.947 7.114 4.998 1.00 0.00 20 ILE A C 32
ATOM 24802 O O . ILE A 1 7 ? -3.950 7.472 4.405 1.00 0.00 20 ILE A O 32
ATOM 24818 N N . ASP A 1 8 ? -5.776 6.258 4.477 1.00 0.00 21 ASP A N 32
ATOM 24819 C CA . ASP A 1 8 ? -5.511 5.694 3.123 1.00 0.00 21 ASP A CA 32
ATOM 24820 C C . ASP A 1 8 ? -5.654 6.801 2.079 1.00 0.00 21 ASP A C 32
ATOM 24821 O O . ASP A 1 8 ? -5.013 6.782 1.047 1.00 0.00 21 ASP A O 32
ATOM 24830 N N . LYS A 1 9 ? -6.489 7.768 2.340 1.00 0.00 22 LYS A N 32
ATOM 24831 C CA . LYS A 1 9 ? -6.671 8.878 1.367 1.00 0.00 22 LYS A CA 32
ATOM 24832 C C . LYS A 1 9 ? -5.482 9.837 1.458 1.00 0.00 22 LYS A C 32
ATOM 24833 O O . LYS A 1 9 ? -5.392 10.799 0.722 1.00 0.00 22 LYS A O 32
ATOM 24852 N N . TYR A 1 10 ? -4.566 9.582 2.354 1.00 0.00 23 TYR A N 32
ATOM 24853 C CA . TYR A 1 10 ? -3.386 10.481 2.485 1.00 0.00 23 TYR A CA 32
ATOM 24854 C C . TYR A 1 10 ? -2.115 9.639 2.600 1.00 0.00 23 TYR A C 32
ATOM 24855 O O . TYR A 1 10 ? -1.191 9.985 3.308 1.00 0.00 23 TYR A O 32
ATOM 24873 N N . VAL A 1 11 ? -2.062 8.533 1.909 1.00 0.00 24 VAL A N 32
ATOM 24874 C CA . VAL A 1 11 ? -0.853 7.668 1.977 1.00 0.00 24 VAL A CA 32
ATOM 24875 C C . VAL A 1 11 ? -0.291 7.467 0.567 1.00 0.00 24 VAL A C 32
ATOM 24876 O O . VAL A 1 11 ? -0.995 7.073 -0.340 1.00 0.00 24 VAL A O 32
ATOM 24889 N N . LYS A 1 12 ? 0.972 7.736 0.375 1.00 0.00 25 LYS A N 32
ATOM 24890 C CA . LYS A 1 12 ? 1.570 7.559 -0.978 1.00 0.00 25 LYS A CA 32
ATOM 24891 C C . LYS A 1 12 ? 2.499 6.344 -0.975 1.00 0.00 25 LYS A C 32
ATOM 24892 O O . LYS A 1 12 ? 3.706 6.473 -0.916 1.00 0.00 25 LYS A O 32
ATOM 24911 N N . GLU A 1 13 ? 1.946 5.164 -1.040 1.00 0.00 26 GLU A N 32
ATOM 24912 C CA . GLU A 1 13 ? 2.797 3.941 -1.043 1.00 0.00 26 GLU A CA 32
ATOM 24913 C C . GLU A 1 13 ? 3.556 3.855 -2.370 1.00 0.00 26 GLU A C 32
ATOM 24914 O O . GLU A 1 13 ? 3.015 4.127 -3.422 1.00 0.00 26 GLU A O 32
ATOM 24926 N N . MET A 1 14 ? 4.804 3.479 -2.328 1.00 0.00 27 MET A N 32
ATOM 24927 C CA . MET A 1 14 ? 5.592 3.379 -3.588 1.00 0.00 27 MET A CA 32
ATOM 24928 C C . MET A 1 14 ? 6.211 1.977 -3.695 1.00 0.00 27 MET A C 32
ATOM 24929 O O . MET A 1 14 ? 6.878 1.529 -2.779 1.00 0.00 27 MET A O 32
ATOM 24943 N N . PRO A 1 15 ? 5.976 1.326 -4.810 1.00 0.00 28 PRO A N 32
ATOM 24944 C CA . PRO A 1 15 ? 6.498 -0.029 -5.057 1.00 0.00 28 PRO A CA 32
ATOM 24945 C C . PRO A 1 15 ? 8.003 0.024 -5.314 1.00 0.00 28 PRO A C 32
ATOM 24946 O O . PRO A 1 15 ? 8.683 -0.982 -5.294 1.00 0.00 28 PRO A O 32
ATOM 24957 N N . ASP A 1 16 ? 8.531 1.195 -5.534 1.00 0.00 29 ASP A N 32
ATOM 24958 C CA . ASP A 1 16 ? 9.993 1.314 -5.765 1.00 0.00 29 ASP A CA 32
ATOM 24959 C C . ASP A 1 16 ? 10.695 1.448 -4.411 1.00 0.00 29 ASP A C 32
ATOM 24960 O O . ASP A 1 16 ? 11.853 1.799 -4.339 1.00 0.00 29 ASP A O 32
ATOM 24969 N N . LYS A 1 17 ? 9.985 1.167 -3.341 1.00 0.00 30 LYS A N 32
ATOM 24970 C CA . LYS A 1 17 ? 10.567 1.260 -1.975 1.00 0.00 30 LYS A CA 32
ATOM 24971 C C . LYS A 1 17 ? 10.518 2.709 -1.492 1.00 0.00 30 LYS A C 32
ATOM 24972 O O . LYS A 1 17 ? 11.530 3.306 -1.184 1.00 0.00 30 LYS A O 32
ATOM 24991 N N . THR A 1 18 ? 9.344 3.278 -1.414 1.00 0.00 31 THR A N 32
ATOM 24992 C CA . THR A 1 18 ? 9.233 4.685 -0.941 1.00 0.00 31 THR A CA 32
ATOM 24993 C C . THR A 1 18 ? 7.868 4.902 -0.286 1.00 0.00 31 THR A C 32
ATOM 24994 O O . THR A 1 18 ? 7.032 4.020 -0.257 1.00 0.00 31 THR A O 32
ATOM 25005 N N . PHE A 1 19 ? 7.638 6.072 0.240 1.00 0.00 32 PHE A N 32
ATOM 25006 C CA . PHE A 1 19 ? 6.333 6.359 0.899 1.00 0.00 32 PHE A CA 32
ATOM 25007 C C . PHE A 1 19 ? 6.200 7.868 1.109 1.00 0.00 32 PHE A C 32
ATOM 25008 O O . PHE A 1 19 ? 7.168 8.552 1.376 1.00 0.00 32 PHE A O 32
ATOM 25025 N N . GLU A 1 20 ? 5.013 8.399 0.986 1.00 0.00 33 GLU A N 32
ATOM 25026 C CA . GLU A 1 20 ? 4.839 9.867 1.173 1.00 0.00 33 GLU A CA 32
ATOM 25027 C C . GLU A 1 20 ? 3.487 10.159 1.833 1.00 0.00 33 GLU A C 32
ATOM 25028 O O . GLU A 1 20 ? 2.446 10.040 1.219 1.00 0.00 33 GLU A O 32
ATOM 25040 N N . CYS A 1 21 ? 3.500 10.558 3.076 1.00 0.00 34 CYS A N 32
ATOM 25041 C CA . CYS A 1 21 ? 2.224 10.879 3.776 1.00 0.00 34 CYS A CA 32
ATOM 25042 C C . CYS A 1 21 ? 1.614 12.123 3.123 1.00 0.00 34 CYS A C 32
ATOM 25043 O O . CYS A 1 21 ? 2.089 13.227 3.301 1.00 0.00 34 CYS A O 32
ATOM 25050 N N . LEU A 1 22 ? 0.581 11.948 2.343 1.00 0.00 35 LEU A N 32
ATOM 25051 C CA . LEU A 1 22 ? -0.043 13.110 1.646 1.00 0.00 35 LEU A CA 32
ATOM 25052 C C . LEU A 1 22 ? -0.797 14.009 2.633 1.00 0.00 35 LEU A C 32
ATOM 25053 O O . LEU A 1 22 ? -1.398 14.990 2.241 1.00 0.00 35 LEU A O 32
ATOM 25069 N N . PHE A 1 23 ? -0.779 13.704 3.901 1.00 0.00 36 PHE A N 32
ATOM 25070 C CA . PHE A 1 23 ? -1.507 14.577 4.865 1.00 0.00 36 PHE A CA 32
ATOM 25071 C C . PHE A 1 23 ? -1.008 16.018 4.708 1.00 0.00 36 PHE A C 32
ATOM 25072 O O . PHE A 1 23 ? 0.173 16.243 4.537 1.00 0.00 36 PHE A O 32
ATOM 25089 N N . PRO A 1 24 ? -1.924 16.953 4.764 1.00 0.00 37 PRO A N 32
ATOM 25090 C CA . PRO A 1 24 ? -1.598 18.382 4.623 1.00 0.00 37 PRO A CA 32
ATOM 25091 C C . PRO A 1 24 ? -0.969 18.915 5.907 1.00 0.00 37 PRO A C 32
ATOM 25092 O O . PRO A 1 24 ? -1.636 19.140 6.895 1.00 0.00 37 PRO A O 32
ATOM 25103 N N . GLY A 1 25 ? 0.318 19.104 5.893 1.00 0.00 38 GLY A N 32
ATOM 25104 C CA . GLY A 1 25 ? 1.019 19.602 7.104 1.00 0.00 38 GLY A CA 32
ATOM 25105 C C . GLY A 1 25 ? 2.084 18.578 7.486 1.00 0.00 38 GLY A C 32
ATOM 25106 O O . GLY A 1 25 ? 3.015 18.868 8.212 1.00 0.00 38 GLY A O 32
ATOM 25110 N N . CYS A 1 26 ? 1.951 17.376 6.990 1.00 0.00 39 CYS A N 32
ATOM 25111 C CA . CYS A 1 26 ? 2.951 16.319 7.309 1.00 0.00 39 CYS A CA 32
ATOM 25112 C C . CYS A 1 26 ? 4.284 16.655 6.637 1.00 0.00 39 CYS A C 32
ATOM 25113 O O . CYS A 1 26 ? 4.355 17.491 5.758 1.00 0.00 39 CYS A O 32
ATOM 25120 N N . THR A 1 27 ? 5.342 16.005 7.040 1.00 0.00 40 THR A N 32
ATOM 25121 C CA . THR A 1 27 ? 6.668 16.280 6.421 1.00 0.00 40 THR A CA 32
ATOM 25122 C C . THR A 1 27 ? 7.601 15.094 6.680 1.00 0.00 40 THR A C 32
ATOM 25123 O O . THR A 1 27 ? 8.793 15.257 6.854 1.00 0.00 40 THR A O 32
ATOM 25134 N N . LYS A 1 28 ? 7.069 13.902 6.709 1.00 0.00 41 LYS A N 32
ATOM 25135 C CA . LYS A 1 28 ? 7.928 12.710 6.961 1.00 0.00 41 LYS A CA 32
ATOM 25136 C C . LYS A 1 28 ? 7.664 11.646 5.892 1.00 0.00 41 LYS A C 32
ATOM 25137 O O . LYS A 1 28 ? 6.569 11.137 5.766 1.00 0.00 41 LYS A O 32
ATOM 25156 N N . THR A 1 29 ? 8.665 11.301 5.127 1.00 0.00 42 THR A N 32
ATOM 25157 C CA . THR A 1 29 ? 8.480 10.265 4.071 1.00 0.00 42 THR A CA 32
ATOM 25158 C C . THR A 1 29 ? 9.189 8.980 4.501 1.00 0.00 42 THR A C 32
ATOM 25159 O O . THR A 1 29 ? 10.141 9.011 5.256 1.00 0.00 42 THR A O 32
ATOM 25170 N N . PHE A 1 30 ? 8.734 7.847 4.037 1.00 0.00 43 PHE A N 32
ATOM 25171 C CA . PHE A 1 30 ? 9.389 6.568 4.436 1.00 0.00 43 PHE A CA 32
ATOM 25172 C C . PHE A 1 30 ? 9.698 5.732 3.193 1.00 0.00 43 PHE A C 32
ATOM 25173 O O . PHE A 1 30 ? 9.547 6.184 2.075 1.00 0.00 43 PHE A O 32
ATOM 25190 N N . LYS A 1 31 ? 10.131 4.514 3.381 1.00 0.00 44 LYS A N 32
ATOM 25191 C CA . LYS A 1 31 ? 10.451 3.647 2.213 1.00 0.00 44 LYS A CA 32
ATOM 25192 C C . LYS A 1 31 ? 10.150 2.187 2.558 1.00 0.00 44 LYS A C 32
ATOM 25193 O O . LYS A 1 31 ? 10.705 1.630 3.483 1.00 0.00 44 LYS A O 32
ATOM 25212 N N . ARG A 1 32 ? 9.276 1.562 1.815 1.00 0.00 45 ARG A N 32
ATOM 25213 C CA . ARG A 1 32 ? 8.939 0.136 2.094 1.00 0.00 45 ARG A CA 32
ATOM 25214 C C . ARG A 1 32 ? 8.769 -0.066 3.601 1.00 0.00 45 ARG A C 32
ATOM 25215 O O . ARG A 1 32 ? 9.719 -0.317 4.315 1.00 0.00 45 ARG A O 32
ATOM 25236 N N . ARG A 1 33 ? 7.563 0.037 4.090 1.00 0.00 46 ARG A N 32
ATOM 25237 C CA . ARG A 1 33 ? 7.332 -0.153 5.550 1.00 0.00 46 ARG A CA 32
ATOM 25238 C C . ARG A 1 33 ? 5.863 0.125 5.876 1.00 0.00 46 ARG A C 32
ATOM 25239 O O . ARG A 1 33 ? 5.272 1.059 5.372 1.00 0.00 46 ARG A O 32
ATOM 25260 N N . TYR A 1 34 ? 5.272 -0.677 6.717 1.00 0.00 47 TYR A N 32
ATOM 25261 C CA . TYR A 1 34 ? 3.841 -0.460 7.079 1.00 0.00 47 TYR A CA 32
ATOM 25262 C C . TYR A 1 34 ? 3.787 0.177 8.459 1.00 0.00 47 TYR A C 32
ATOM 25263 O O . TYR A 1 34 ? 2.856 -0.032 9.212 1.00 0.00 47 TYR A O 32
ATOM 25281 N N . ASN A 1 35 ? 4.777 0.941 8.807 1.00 0.00 48 ASN A N 32
ATOM 25282 C CA . ASN A 1 35 ? 4.771 1.570 10.144 1.00 0.00 48 ASN A CA 32
ATOM 25283 C C . ASN A 1 35 ? 4.405 3.042 9.994 1.00 0.00 48 ASN A C 32
ATOM 25284 O O . ASN A 1 35 ? 3.992 3.697 10.933 1.00 0.00 48 ASN A O 32
ATOM 25295 N N . ILE A 1 36 ? 4.541 3.565 8.807 1.00 0.00 49 ILE A N 32
ATOM 25296 C CA . ILE A 1 36 ? 4.190 4.996 8.586 1.00 0.00 49 ILE A CA 32
ATOM 25297 C C . ILE A 1 36 ? 2.664 5.108 8.557 1.00 0.00 49 ILE A C 32
ATOM 25298 O O . ILE A 1 36 ? 2.097 6.106 8.955 1.00 0.00 49 ILE A O 32
ATOM 25314 N N . ARG A 1 37 ? 1.996 4.083 8.102 1.00 0.00 50 ARG A N 32
ATOM 25315 C CA . ARG A 1 37 ? 0.511 4.131 8.069 1.00 0.00 50 ARG A CA 32
ATOM 25316 C C . ARG A 1 37 ? 0.017 4.455 9.475 1.00 0.00 50 ARG A C 32
ATOM 25317 O O . ARG A 1 37 ? -0.815 5.318 9.669 1.00 0.00 50 ARG A O 32
ATOM 25338 N N . SER A 1 38 ? 0.547 3.782 10.461 1.00 0.00 51 SER A N 32
ATOM 25339 C CA . SER A 1 38 ? 0.127 4.069 11.857 1.00 0.00 51 SER A CA 32
ATOM 25340 C C . SER A 1 38 ? 0.547 5.497 12.195 1.00 0.00 51 SER A C 32
ATOM 25341 O O . SER A 1 38 ? -0.187 6.243 12.813 1.00 0.00 51 SER A O 32
ATOM 25349 N N . HIS A 1 39 ? 1.719 5.889 11.775 1.00 0.00 52 HIS A N 32
ATOM 25350 C CA . HIS A 1 39 ? 2.179 7.278 12.052 1.00 0.00 52 HIS A CA 32
ATOM 25351 C C . HIS A 1 39 ? 1.046 8.231 11.677 1.00 0.00 52 HIS A C 32
ATOM 25352 O O . HIS A 1 39 ? 0.771 9.193 12.368 1.00 0.00 52 HIS A O 32
ATOM 25366 N N . ILE A 1 40 ? 0.381 7.962 10.592 1.00 0.00 53 ILE A N 32
ATOM 25367 C CA . ILE A 1 40 ? -0.738 8.839 10.177 1.00 0.00 53 ILE A CA 32
ATOM 25368 C C . ILE A 1 40 ? -1.897 8.630 11.145 1.00 0.00 53 ILE A C 32
ATOM 25369 O O . ILE A 1 40 ? -2.588 9.550 11.508 1.00 0.00 53 ILE A O 32
ATOM 25385 N N . GLN A 1 41 ? -2.113 7.421 11.566 1.00 0.00 54 GLN A N 32
ATOM 25386 C CA . GLN A 1 41 ? -3.238 7.154 12.504 1.00 0.00 54 GLN A CA 32
ATOM 25387 C C . GLN A 1 41 ? -3.111 8.034 13.742 1.00 0.00 54 GLN A C 32
ATOM 25388 O O . GLN A 1 41 ? -4.099 8.474 14.296 1.00 0.00 54 GLN A O 32
ATOM 25402 N N . THR A 1 42 ? -1.921 8.296 14.194 1.00 0.00 55 THR A N 32
ATOM 25403 C CA . THR A 1 42 ? -1.784 9.145 15.405 1.00 0.00 55 THR A CA 32
ATOM 25404 C C . THR A 1 42 ? -1.969 10.610 15.030 1.00 0.00 55 THR A C 32
ATOM 25405 O O . THR A 1 42 ? -2.661 11.349 15.701 1.00 0.00 55 THR A O 32
ATOM 25416 N N . HIS A 1 43 ? -1.359 11.041 13.969 1.00 0.00 56 HIS A N 32
ATOM 25417 C CA . HIS A 1 43 ? -1.507 12.456 13.569 1.00 0.00 56 HIS A CA 32
ATOM 25418 C C . HIS A 1 43 ? -2.601 12.574 12.512 1.00 0.00 56 HIS A C 32
ATOM 25419 O O . HIS A 1 43 ? -2.708 13.556 11.807 1.00 0.00 56 HIS A O 32
ATOM 25433 N N . LEU A 1 44 ? -3.439 11.570 12.431 1.00 0.00 57 LEU A N 32
ATOM 25434 C CA . LEU A 1 44 ? -4.563 11.602 11.460 1.00 0.00 57 LEU A CA 32
ATOM 25435 C C . LEU A 1 44 ? -5.737 10.774 12.007 1.00 0.00 57 LEU A C 32
ATOM 25436 O O . LEU A 1 44 ? -6.716 10.557 11.321 1.00 0.00 57 LEU A O 32
ATOM 25452 N N . GLU A 1 45 ? -5.657 10.308 13.235 1.00 0.00 58 GLU A N 32
ATOM 25453 C CA . GLU A 1 45 ? -6.782 9.506 13.793 1.00 0.00 58 GLU A CA 32
ATOM 25454 C C . GLU A 1 45 ? -8.111 10.180 13.445 1.00 0.00 58 GLU A C 32
ATOM 25455 O O . GLU A 1 45 ? -8.843 9.726 12.589 1.00 0.00 58 GLU A O 32
ATOM 25467 N N . ASP A 1 46 ? -8.426 11.263 14.102 1.00 0.00 59 ASP A N 32
ATOM 25468 C CA . ASP A 1 46 ? -9.706 11.968 13.807 1.00 0.00 59 ASP A CA 32
ATOM 25469 C C . ASP A 1 46 ? -9.658 12.539 12.389 1.00 0.00 59 ASP A C 32
ATOM 25470 O O . ASP A 1 46 ? -10.417 12.147 11.526 1.00 0.00 59 ASP A O 32
ATOM 25479 N N . ARG A 1 47 ? -8.770 13.464 12.141 1.00 0.00 60 ARG A N 32
ATOM 25480 C CA . ARG A 1 47 ? -8.674 14.060 10.779 1.00 0.00 60 ARG A CA 32
ATOM 25481 C C . ARG A 1 47 ? -7.505 15.045 10.734 1.00 0.00 60 ARG A C 32
ATOM 25482 O O . ARG A 1 47 ? -6.921 15.195 9.673 1.00 0.00 60 ARG A O 32
ATOM 25505 N N . THR A 1 1 ? -11.640 -4.679 15.984 1.00 0.00 14 THR A N 33
ATOM 25506 C CA . THR A 1 1 ? -11.790 -3.232 15.658 1.00 0.00 14 THR A CA 33
ATOM 25507 C C . THR A 1 1 ? -10.460 -2.687 15.135 1.00 0.00 14 THR A C 33
ATOM 25508 O O . THR A 1 1 ? -9.401 -3.053 15.604 1.00 0.00 14 THR A O 33
ATOM 25521 N N . LEU A 1 2 ? -10.506 -1.813 14.166 1.00 0.00 15 LEU A N 33
ATOM 25522 C CA . LEU A 1 2 ? -9.244 -1.246 13.614 1.00 0.00 15 LEU A CA 33
ATOM 25523 C C . LEU A 1 2 ? -9.576 -0.115 12.634 1.00 0.00 15 LEU A C 33
ATOM 25524 O O . LEU A 1 2 ? -10.595 -0.150 11.973 1.00 0.00 15 LEU A O 33
ATOM 25540 N N . PRO A 1 3 ? -8.700 0.855 12.571 1.00 0.00 16 PRO A N 33
ATOM 25541 C CA . PRO A 1 3 ? -8.864 2.017 11.681 1.00 0.00 16 PRO A CA 33
ATOM 25542 C C . PRO A 1 3 ? -8.490 1.645 10.242 1.00 0.00 16 PRO A C 33
ATOM 25543 O O . PRO A 1 3 ? -7.513 0.964 10.000 1.00 0.00 16 PRO A O 33
ATOM 25554 N N . ARG A 1 4 ? -9.262 2.085 9.287 1.00 0.00 17 ARG A N 33
ATOM 25555 C CA . ARG A 1 4 ? -8.952 1.757 7.867 1.00 0.00 17 ARG A CA 33
ATOM 25556 C C . ARG A 1 4 ? -9.962 2.453 6.954 1.00 0.00 17 ARG A C 33
ATOM 25557 O O . ARG A 1 4 ? -10.812 1.822 6.355 1.00 0.00 17 ARG A O 33
ATOM 25578 N N . GLY A 1 5 ? -9.876 3.749 6.846 1.00 0.00 18 GLY A N 33
ATOM 25579 C CA . GLY A 1 5 ? -10.830 4.491 5.973 1.00 0.00 18 GLY A CA 33
ATOM 25580 C C . GLY A 1 5 ? -10.493 5.984 6.001 1.00 0.00 18 GLY A C 33
ATOM 25581 O O . GLY A 1 5 ? -11.358 6.827 5.871 1.00 0.00 18 GLY A O 33
ATOM 25585 N N . SER A 1 6 ? -9.242 6.317 6.169 1.00 0.00 19 SER A N 33
ATOM 25586 C CA . SER A 1 6 ? -8.852 7.755 6.205 1.00 0.00 19 SER A CA 33
ATOM 25587 C C . SER A 1 6 ? -7.329 7.877 6.102 1.00 0.00 19 SER A C 33
ATOM 25588 O O . SER A 1 6 ? -6.744 8.846 6.543 1.00 0.00 19 SER A O 33
ATOM 25596 N N . ILE A 1 7 ? -6.682 6.904 5.521 1.00 0.00 20 ILE A N 33
ATOM 25597 C CA . ILE A 1 7 ? -5.202 6.968 5.388 1.00 0.00 20 ILE A CA 33
ATOM 25598 C C . ILE A 1 7 ? -4.832 7.045 3.909 1.00 0.00 20 ILE A C 33
ATOM 25599 O O . ILE A 1 7 ? -3.847 7.649 3.533 1.00 0.00 20 ILE A O 33
ATOM 25615 N N . ASP A 1 8 ? -5.618 6.437 3.066 1.00 0.00 21 ASP A N 33
ATOM 25616 C CA . ASP A 1 8 ? -5.320 6.473 1.607 1.00 0.00 21 ASP A CA 33
ATOM 25617 C C . ASP A 1 8 ? -5.579 7.883 1.068 1.00 0.00 21 ASP A C 33
ATOM 25618 O O . ASP A 1 8 ? -5.277 8.188 -0.068 1.00 0.00 21 ASP A O 33
ATOM 25627 N N . LYS A 1 9 ? -6.140 8.745 1.874 1.00 0.00 22 LYS A N 33
ATOM 25628 C CA . LYS A 1 9 ? -6.419 10.131 1.406 1.00 0.00 22 LYS A CA 33
ATOM 25629 C C . LYS A 1 9 ? -5.154 10.981 1.539 1.00 0.00 22 LYS A C 33
ATOM 25630 O O . LYS A 1 9 ? -5.104 12.110 1.093 1.00 0.00 22 LYS A O 33
ATOM 25649 N N . TYR A 1 10 ? -4.130 10.450 2.151 1.00 0.00 23 TYR A N 33
ATOM 25650 C CA . TYR A 1 10 ? -2.872 11.233 2.311 1.00 0.00 23 TYR A CA 33
ATOM 25651 C C . TYR A 1 10 ? -1.692 10.276 2.476 1.00 0.00 23 TYR A C 33
ATOM 25652 O O . TYR A 1 10 ? -0.760 10.545 3.207 1.00 0.00 23 TYR A O 33
ATOM 25670 N N . VAL A 1 11 ? -1.724 9.155 1.809 1.00 0.00 24 VAL A N 33
ATOM 25671 C CA . VAL A 1 11 ? -0.604 8.184 1.937 1.00 0.00 24 VAL A CA 33
ATOM 25672 C C . VAL A 1 11 ? -0.107 7.776 0.547 1.00 0.00 24 VAL A C 33
ATOM 25673 O O . VAL A 1 11 ? -0.826 7.186 -0.235 1.00 0.00 24 VAL A O 33
ATOM 25686 N N . LYS A 1 12 ? 1.124 8.077 0.236 1.00 0.00 25 LYS A N 33
ATOM 25687 C CA . LYS A 1 12 ? 1.670 7.696 -1.096 1.00 0.00 25 LYS A CA 33
ATOM 25688 C C . LYS A 1 12 ? 2.543 6.452 -0.933 1.00 0.00 25 LYS A C 33
ATOM 25689 O O . LYS A 1 12 ? 3.718 6.541 -0.636 1.00 0.00 25 LYS A O 33
ATOM 25708 N N . GLU A 1 13 ? 1.976 5.292 -1.111 1.00 0.00 26 GLU A N 33
ATOM 25709 C CA . GLU A 1 13 ? 2.773 4.044 -0.950 1.00 0.00 26 GLU A CA 33
ATOM 25710 C C . GLU A 1 13 ? 3.677 3.836 -2.161 1.00 0.00 26 GLU A C 33
ATOM 25711 O O . GLU A 1 13 ? 3.303 4.101 -3.287 1.00 0.00 26 GLU A O 33
ATOM 25723 N N . MET A 1 14 ? 4.868 3.352 -1.935 1.00 0.00 27 MET A N 33
ATOM 25724 C CA . MET A 1 14 ? 5.805 3.110 -3.063 1.00 0.00 27 MET A CA 33
ATOM 25725 C C . MET A 1 14 ? 6.380 1.694 -2.934 1.00 0.00 27 MET A C 33
ATOM 25726 O O . MET A 1 14 ? 7.046 1.388 -1.962 1.00 0.00 27 MET A O 33
ATOM 25740 N N . PRO A 1 15 ? 6.112 0.865 -3.915 1.00 0.00 28 PRO A N 33
ATOM 25741 C CA . PRO A 1 15 ? 6.598 -0.524 -3.920 1.00 0.00 28 PRO A CA 33
ATOM 25742 C C . PRO A 1 15 ? 8.100 -0.552 -4.196 1.00 0.00 28 PRO A C 33
ATOM 25743 O O . PRO A 1 15 ? 8.730 -1.591 -4.177 1.00 0.00 28 PRO A O 33
ATOM 25754 N N . ASP A 1 16 ? 8.682 0.592 -4.431 1.00 0.00 29 ASP A N 33
ATOM 25755 C CA . ASP A 1 16 ? 10.144 0.647 -4.683 1.00 0.00 29 ASP A CA 33
ATOM 25756 C C . ASP A 1 16 ? 10.859 0.954 -3.367 1.00 0.00 29 ASP A C 33
ATOM 25757 O O . ASP A 1 16 ? 12.023 1.295 -3.354 1.00 0.00 29 ASP A O 33
ATOM 25766 N N . LYS A 1 17 ? 10.152 0.842 -2.263 1.00 0.00 30 LYS A N 33
ATOM 25767 C CA . LYS A 1 17 ? 10.738 1.121 -0.927 1.00 0.00 30 LYS A CA 33
ATOM 25768 C C . LYS A 1 17 ? 10.642 2.617 -0.644 1.00 0.00 30 LYS A C 33
ATOM 25769 O O . LYS A 1 17 ? 11.636 3.290 -0.456 1.00 0.00 30 LYS A O 33
ATOM 25788 N N . THR A 1 18 ? 9.450 3.147 -0.620 1.00 0.00 31 THR A N 33
ATOM 25789 C CA . THR A 1 18 ? 9.296 4.602 -0.355 1.00 0.00 31 THR A CA 33
ATOM 25790 C C . THR A 1 18 ? 7.867 4.907 0.100 1.00 0.00 31 THR A C 33
ATOM 25791 O O . THR A 1 18 ? 6.988 4.067 0.047 1.00 0.00 31 THR A O 33
ATOM 25802 N N . PHE A 1 19 ? 7.637 6.111 0.543 1.00 0.00 32 PHE A N 33
ATOM 25803 C CA . PHE A 1 19 ? 6.277 6.506 1.010 1.00 0.00 32 PHE A CA 33
ATOM 25804 C C . PHE A 1 19 ? 6.189 8.033 1.032 1.00 0.00 32 PHE A C 33
ATOM 25805 O O . PHE A 1 19 ? 7.185 8.715 1.170 1.00 0.00 32 PHE A O 33
ATOM 25822 N N . GLU A 1 20 ? 5.012 8.581 0.899 1.00 0.00 33 GLU A N 33
ATOM 25823 C CA . GLU A 1 20 ? 4.886 10.065 0.910 1.00 0.00 33 GLU A CA 33
ATOM 25824 C C . GLU A 1 20 ? 3.561 10.476 1.556 1.00 0.00 33 GLU A C 33
ATOM 25825 O O . GLU A 1 20 ? 2.525 10.485 0.921 1.00 0.00 33 GLU A O 33
ATOM 25837 N N . CYS A 1 21 ? 3.589 10.832 2.811 1.00 0.00 34 CYS A N 33
ATOM 25838 C CA . CYS A 1 21 ? 2.338 11.263 3.497 1.00 0.00 34 CYS A CA 33
ATOM 25839 C C . CYS A 1 21 ? 1.857 12.571 2.864 1.00 0.00 34 CYS A C 33
ATOM 25840 O O . CYS A 1 21 ? 2.412 13.625 3.099 1.00 0.00 34 CYS A O 33
ATOM 25847 N N . LEU A 1 22 ? 0.838 12.511 2.051 1.00 0.00 35 LEU A N 33
ATOM 25848 C CA . LEU A 1 22 ? 0.333 13.751 1.393 1.00 0.00 35 LEU A CA 33
ATOM 25849 C C . LEU A 1 22 ? -0.536 14.552 2.366 1.00 0.00 35 LEU A C 33
ATOM 25850 O O . LEU A 1 22 ? -1.183 15.507 1.986 1.00 0.00 35 LEU A O 33
ATOM 25866 N N . PHE A 1 23 ? -0.558 14.180 3.617 1.00 0.00 36 PHE A N 33
ATOM 25867 C CA . PHE A 1 23 ? -1.388 14.934 4.596 1.00 0.00 36 PHE A CA 33
ATOM 25868 C C . PHE A 1 23 ? -0.924 16.395 4.638 1.00 0.00 36 PHE A C 33
ATOM 25869 O O . PHE A 1 23 ? 0.259 16.667 4.565 1.00 0.00 36 PHE A O 33
ATOM 25886 N N . PRO A 1 24 ? -1.869 17.293 4.756 1.00 0.00 37 PRO A N 33
ATOM 25887 C CA . PRO A 1 24 ? -1.580 18.736 4.810 1.00 0.00 37 PRO A CA 33
ATOM 25888 C C . PRO A 1 24 ? -1.025 19.108 6.181 1.00 0.00 37 PRO A C 33
ATOM 25889 O O . PRO A 1 24 ? -1.716 19.076 7.179 1.00 0.00 37 PRO A O 33
ATOM 25900 N N . GLY A 1 25 ? 0.231 19.440 6.231 1.00 0.00 38 GLY A N 33
ATOM 25901 C CA . GLY A 1 25 ? 0.865 19.793 7.527 1.00 0.00 38 GLY A CA 33
ATOM 25902 C C . GLY A 1 25 ? 1.992 18.798 7.781 1.00 0.00 38 GLY A C 33
ATOM 25903 O O . GLY A 1 25 ? 2.928 19.068 8.508 1.00 0.00 38 GLY A O 33
ATOM 25907 N N . CYS A 1 26 ? 1.908 17.645 7.171 1.00 0.00 39 CYS A N 33
ATOM 25908 C CA . CYS A 1 26 ? 2.973 16.620 7.356 1.00 0.00 39 CYS A CA 33
ATOM 25909 C C . CYS A 1 26 ? 4.259 17.098 6.681 1.00 0.00 39 CYS A C 33
ATOM 25910 O O . CYS A 1 26 ? 4.262 18.058 5.936 1.00 0.00 39 CYS A O 33
ATOM 25917 N N . THR A 1 27 ? 5.352 16.433 6.930 1.00 0.00 40 THR A N 33
ATOM 25918 C CA . THR A 1 27 ? 6.634 16.845 6.298 1.00 0.00 40 THR A CA 33
ATOM 25919 C C . THR A 1 27 ? 7.656 15.717 6.443 1.00 0.00 40 THR A C 33
ATOM 25920 O O . THR A 1 27 ? 8.848 15.951 6.494 1.00 0.00 40 THR A O 33
ATOM 25931 N N . LYS A 1 28 ? 7.206 14.491 6.514 1.00 0.00 41 LYS A N 33
ATOM 25932 C CA . LYS A 1 28 ? 8.172 13.364 6.659 1.00 0.00 41 LYS A CA 33
ATOM 25933 C C . LYS A 1 28 ? 7.759 12.188 5.768 1.00 0.00 41 LYS A C 33
ATOM 25934 O O . LYS A 1 28 ? 6.662 11.673 5.865 1.00 0.00 41 LYS A O 33
ATOM 25953 N N . THR A 1 29 ? 8.644 11.753 4.910 1.00 0.00 42 THR A N 33
ATOM 25954 C CA . THR A 1 29 ? 8.328 10.601 4.016 1.00 0.00 42 THR A CA 33
ATOM 25955 C C . THR A 1 29 ? 8.952 9.337 4.609 1.00 0.00 42 THR A C 33
ATOM 25956 O O . THR A 1 29 ? 9.629 9.388 5.617 1.00 0.00 42 THR A O 33
ATOM 25967 N N . PHE A 1 30 ? 8.733 8.198 4.007 1.00 0.00 43 PHE A N 33
ATOM 25968 C CA . PHE A 1 30 ? 9.325 6.950 4.570 1.00 0.00 43 PHE A CA 33
ATOM 25969 C C . PHE A 1 30 ? 9.557 5.928 3.455 1.00 0.00 43 PHE A C 33
ATOM 25970 O O . PHE A 1 30 ? 9.437 6.228 2.284 1.00 0.00 43 PHE A O 33
ATOM 25987 N N . LYS A 1 31 ? 9.889 4.718 3.819 1.00 0.00 44 LYS A N 33
ATOM 25988 C CA . LYS A 1 31 ? 10.132 3.663 2.795 1.00 0.00 44 LYS A CA 33
ATOM 25989 C C . LYS A 1 31 ? 10.079 2.291 3.469 1.00 0.00 44 LYS A C 33
ATOM 25990 O O . LYS A 1 31 ? 10.934 1.951 4.263 1.00 0.00 44 LYS A O 33
ATOM 26009 N N . ARG A 1 32 ? 9.089 1.496 3.162 1.00 0.00 45 ARG A N 33
ATOM 26010 C CA . ARG A 1 32 ? 9.000 0.148 3.796 1.00 0.00 45 ARG A CA 33
ATOM 26011 C C . ARG A 1 32 ? 7.709 -0.553 3.354 1.00 0.00 45 ARG A C 33
ATOM 26012 O O . ARG A 1 32 ? 7.650 -1.142 2.294 1.00 0.00 45 ARG A O 33
ATOM 26033 N N . ARG A 1 33 ? 6.677 -0.505 4.158 1.00 0.00 46 ARG A N 33
ATOM 26034 C CA . ARG A 1 33 ? 5.406 -1.183 3.769 1.00 0.00 46 ARG A CA 33
ATOM 26035 C C . ARG A 1 33 ? 4.218 -0.533 4.492 1.00 0.00 46 ARG A C 33
ATOM 26036 O O . ARG A 1 33 ? 3.706 0.484 4.073 1.00 0.00 46 ARG A O 33
ATOM 26057 N N . TYR A 1 34 ? 3.766 -1.115 5.571 1.00 0.00 47 TYR A N 33
ATOM 26058 C CA . TYR A 1 34 ? 2.606 -0.528 6.302 1.00 0.00 47 TYR A CA 33
ATOM 26059 C C . TYR A 1 34 ? 3.109 0.089 7.598 1.00 0.00 47 TYR A C 33
ATOM 26060 O O . TYR A 1 34 ? 2.581 -0.167 8.662 1.00 0.00 47 TYR A O 33
ATOM 26078 N N . ASN A 1 35 ? 4.125 0.891 7.533 1.00 0.00 48 ASN A N 33
ATOM 26079 C CA . ASN A 1 35 ? 4.636 1.492 8.782 1.00 0.00 48 ASN A CA 33
ATOM 26080 C C . ASN A 1 35 ? 4.225 2.959 8.836 1.00 0.00 48 ASN A C 33
ATOM 26081 O O . ASN A 1 35 ? 3.613 3.415 9.785 1.00 0.00 48 ASN A O 33
ATOM 26092 N N . ILE A 1 36 ? 4.547 3.701 7.819 1.00 0.00 49 ILE A N 33
ATOM 26093 C CA . ILE A 1 36 ? 4.159 5.140 7.816 1.00 0.00 49 ILE A CA 33
ATOM 26094 C C . ILE A 1 36 ? 2.634 5.217 7.905 1.00 0.00 49 ILE A C 33
ATOM 26095 O O . ILE A 1 36 ? 2.080 6.131 8.481 1.00 0.00 49 ILE A O 33
ATOM 26111 N N . ARG A 1 37 ? 1.949 4.252 7.349 1.00 0.00 50 ARG A N 33
ATOM 26112 C CA . ARG A 1 37 ? 0.465 4.268 7.423 1.00 0.00 50 ARG A CA 33
ATOM 26113 C C . ARG A 1 37 ? 0.064 4.474 8.879 1.00 0.00 50 ARG A C 33
ATOM 26114 O O . ARG A 1 37 ? -0.810 5.258 9.191 1.00 0.00 50 ARG A O 33
ATOM 26135 N N . SER A 1 38 ? 0.717 3.789 9.781 1.00 0.00 51 SER A N 33
ATOM 26136 C CA . SER A 1 38 ? 0.391 3.965 11.219 1.00 0.00 51 SER A CA 33
ATOM 26137 C C . SER A 1 38 ? 0.817 5.370 11.634 1.00 0.00 51 SER A C 33
ATOM 26138 O O . SER A 1 38 ? 0.187 6.011 12.452 1.00 0.00 51 SER A O 33
ATOM 26146 N N . HIS A 1 39 ? 1.883 5.857 11.059 1.00 0.00 52 HIS A N 33
ATOM 26147 C CA . HIS A 1 39 ? 2.358 7.227 11.399 1.00 0.00 52 HIS A CA 33
ATOM 26148 C C . HIS A 1 39 ? 1.216 8.215 11.167 1.00 0.00 52 HIS A C 33
ATOM 26149 O O . HIS A 1 39 ? 0.996 9.119 11.949 1.00 0.00 52 HIS A O 33
ATOM 26163 N N . ILE A 1 40 ? 0.483 8.048 10.107 1.00 0.00 53 ILE A N 33
ATOM 26164 C CA . ILE A 1 40 ? -0.644 8.977 9.846 1.00 0.00 53 ILE A CA 33
ATOM 26165 C C . ILE A 1 40 ? -1.723 8.720 10.886 1.00 0.00 53 ILE A C 33
ATOM 26166 O O . ILE A 1 40 ? -2.098 9.593 11.635 1.00 0.00 53 ILE A O 33
ATOM 26182 N N . GLN A 1 41 ? -2.217 7.520 10.939 1.00 0.00 54 GLN A N 33
ATOM 26183 C CA . GLN A 1 41 ? -3.274 7.194 11.933 1.00 0.00 54 GLN A CA 33
ATOM 26184 C C . GLN A 1 41 ? -2.919 7.814 13.280 1.00 0.00 54 GLN A C 33
ATOM 26185 O O . GLN A 1 41 ? -3.787 8.104 14.079 1.00 0.00 54 GLN A O 33
ATOM 26199 N N . THR A 1 42 ? -1.661 8.038 13.548 1.00 0.00 55 THR A N 33
ATOM 26200 C CA . THR A 1 42 ? -1.308 8.659 14.848 1.00 0.00 55 THR A CA 33
ATOM 26201 C C . THR A 1 42 ? -1.500 10.165 14.732 1.00 0.00 55 THR A C 33
ATOM 26202 O O . THR A 1 42 ? -2.154 10.785 15.548 1.00 0.00 55 THR A O 33
ATOM 26213 N N . HIS A 1 43 ? -0.950 10.760 13.715 1.00 0.00 56 HIS A N 33
ATOM 26214 C CA . HIS A 1 43 ? -1.117 12.216 13.535 1.00 0.00 56 HIS A CA 33
ATOM 26215 C C . HIS A 1 43 ? -2.283 12.456 12.583 1.00 0.00 56 HIS A C 33
ATOM 26216 O O . HIS A 1 43 ? -2.379 13.469 11.919 1.00 0.00 56 HIS A O 33
ATOM 26230 N N . LEU A 1 44 ? -3.189 11.511 12.548 1.00 0.00 57 LEU A N 33
ATOM 26231 C CA . LEU A 1 44 ? -4.387 11.627 11.686 1.00 0.00 57 LEU A CA 33
ATOM 26232 C C . LEU A 1 44 ? -5.627 11.211 12.491 1.00 0.00 57 LEU A C 33
ATOM 26233 O O . LEU A 1 44 ? -6.724 11.663 12.229 1.00 0.00 57 LEU A O 33
ATOM 26249 N N . GLU A 1 45 ? -5.466 10.354 13.472 1.00 0.00 58 GLU A N 33
ATOM 26250 C CA . GLU A 1 45 ? -6.641 9.923 14.281 1.00 0.00 58 GLU A CA 33
ATOM 26251 C C . GLU A 1 45 ? -7.165 11.112 15.091 1.00 0.00 58 GLU A C 33
ATOM 26252 O O . GLU A 1 45 ? -8.153 11.725 14.741 1.00 0.00 58 GLU A O 33
ATOM 26264 N N . ASP A 1 46 ? -6.510 11.442 16.171 1.00 0.00 59 ASP A N 33
ATOM 26265 C CA . ASP A 1 46 ? -6.971 12.592 17.000 1.00 0.00 59 ASP A CA 33
ATOM 26266 C C . ASP A 1 46 ? -5.889 13.675 17.013 1.00 0.00 59 ASP A C 33
ATOM 26267 O O . ASP A 1 46 ? -5.611 14.275 18.033 1.00 0.00 59 ASP A O 33
ATOM 26276 N N . ARG A 1 47 ? -5.276 13.927 15.890 1.00 0.00 60 ARG A N 33
ATOM 26277 C CA . ARG A 1 47 ? -4.212 14.970 15.839 1.00 0.00 60 ARG A CA 33
ATOM 26278 C C . ARG A 1 47 ? -4.319 15.740 14.521 1.00 0.00 60 ARG A C 33
ATOM 26279 O O . ARG A 1 47 ? -3.619 15.380 13.589 1.00 0.00 60 ARG A O 33
ATOM 26302 N N . THR A 1 1 ? -20.129 1.920 12.122 1.00 0.00 14 THR A N 34
ATOM 26303 C CA . THR A 1 1 ? -19.631 2.850 11.069 1.00 0.00 14 THR A CA 34
ATOM 26304 C C . THR A 1 1 ? -18.142 3.122 11.292 1.00 0.00 14 THR A C 34
ATOM 26305 O O . THR A 1 1 ? -17.729 4.248 11.484 1.00 0.00 14 THR A O 34
ATOM 26318 N N . LEU A 1 2 ? -17.332 2.099 11.269 1.00 0.00 15 LEU A N 34
ATOM 26319 C CA . LEU A 1 2 ? -15.872 2.301 11.481 1.00 0.00 15 LEU A CA 34
ATOM 26320 C C . LEU A 1 2 ? -15.303 3.151 10.336 1.00 0.00 15 LEU A C 34
ATOM 26321 O O . LEU A 1 2 ? -15.599 2.904 9.184 1.00 0.00 15 LEU A O 34
ATOM 26337 N N . PRO A 1 3 ? -14.503 4.128 10.687 1.00 0.00 16 PRO A N 34
ATOM 26338 C CA . PRO A 1 3 ? -13.880 5.031 9.705 1.00 0.00 16 PRO A CA 34
ATOM 26339 C C . PRO A 1 3 ? -12.675 4.354 9.044 1.00 0.00 16 PRO A C 34
ATOM 26340 O O . PRO A 1 3 ? -12.005 3.536 9.642 1.00 0.00 16 PRO A O 34
ATOM 26351 N N . ARG A 1 4 ? -12.396 4.690 7.815 1.00 0.00 17 ARG A N 34
ATOM 26352 C CA . ARG A 1 4 ? -11.236 4.068 7.118 1.00 0.00 17 ARG A CA 34
ATOM 26353 C C . ARG A 1 4 ? -11.028 4.751 5.765 1.00 0.00 17 ARG A C 34
ATOM 26354 O O . ARG A 1 4 ? -10.631 4.130 4.799 1.00 0.00 17 ARG A O 34
ATOM 26375 N N . GLY A 1 5 ? -11.294 6.025 5.690 1.00 0.00 18 GLY A N 34
ATOM 26376 C CA . GLY A 1 5 ? -11.112 6.750 4.401 1.00 0.00 18 GLY A CA 34
ATOM 26377 C C . GLY A 1 5 ? -10.192 7.952 4.620 1.00 0.00 18 GLY A C 34
ATOM 26378 O O . GLY A 1 5 ? -10.181 8.888 3.846 1.00 0.00 18 GLY A O 34
ATOM 26382 N N . SER A 1 6 ? -9.418 7.932 5.670 1.00 0.00 19 SER A N 34
ATOM 26383 C CA . SER A 1 6 ? -8.501 9.070 5.942 1.00 0.00 19 SER A CA 34
ATOM 26384 C C . SER A 1 6 ? -7.051 8.590 5.853 1.00 0.00 19 SER A C 34
ATOM 26385 O O . SER A 1 6 ? -6.155 9.346 5.532 1.00 0.00 19 SER A O 34
ATOM 26393 N N . ILE A 1 7 ? -6.812 7.338 6.136 1.00 0.00 20 ILE A N 34
ATOM 26394 C CA . ILE A 1 7 ? -5.419 6.810 6.070 1.00 0.00 20 ILE A CA 34
ATOM 26395 C C . ILE A 1 7 ? -4.979 6.714 4.612 1.00 0.00 20 ILE A C 34
ATOM 26396 O O . ILE A 1 7 ? -4.038 7.358 4.191 1.00 0.00 20 ILE A O 34
ATOM 26412 N N . ASP A 1 8 ? -5.650 5.912 3.840 1.00 0.00 21 ASP A N 34
ATOM 26413 C CA . ASP A 1 8 ? -5.275 5.767 2.406 1.00 0.00 21 ASP A CA 34
ATOM 26414 C C . ASP A 1 8 ? -5.535 7.087 1.678 1.00 0.00 21 ASP A C 34
ATOM 26415 O O . ASP A 1 8 ? -5.077 7.298 0.571 1.00 0.00 21 ASP A O 34
ATOM 26424 N N . LYS A 1 9 ? -6.265 7.979 2.290 1.00 0.00 22 LYS A N 34
ATOM 26425 C CA . LYS A 1 9 ? -6.551 9.285 1.632 1.00 0.00 22 LYS A CA 34
ATOM 26426 C C . LYS A 1 9 ? -5.300 10.166 1.682 1.00 0.00 22 LYS A C 34
ATOM 26427 O O . LYS A 1 9 ? -5.286 11.269 1.172 1.00 0.00 22 LYS A O 34
ATOM 26446 N N . TYR A 1 10 ? -4.248 9.690 2.291 1.00 0.00 23 TYR A N 34
ATOM 26447 C CA . TYR A 1 10 ? -3.002 10.501 2.369 1.00 0.00 23 TYR A CA 34
ATOM 26448 C C . TYR A 1 10 ? -1.793 9.574 2.496 1.00 0.00 23 TYR A C 34
ATOM 26449 O O . TYR A 1 10 ? -0.898 9.808 3.283 1.00 0.00 23 TYR A O 34
ATOM 26467 N N . VAL A 1 11 ? -1.759 8.518 1.728 1.00 0.00 24 VAL A N 34
ATOM 26468 C CA . VAL A 1 11 ? -0.607 7.578 1.811 1.00 0.00 24 VAL A CA 34
ATOM 26469 C C . VAL A 1 11 ? 0.032 7.419 0.429 1.00 0.00 24 VAL A C 34
ATOM 26470 O O . VAL A 1 11 ? -0.554 6.856 -0.475 1.00 0.00 24 VAL A O 34
ATOM 26483 N N . LYS A 1 12 ? 1.233 7.903 0.260 1.00 0.00 25 LYS A N 34
ATOM 26484 C CA . LYS A 1 12 ? 1.912 7.771 -1.059 1.00 0.00 25 LYS A CA 34
ATOM 26485 C C . LYS A 1 12 ? 2.837 6.553 -1.026 1.00 0.00 25 LYS A C 34
ATOM 26486 O O . LYS A 1 12 ? 4.043 6.678 -0.955 1.00 0.00 25 LYS A O 34
ATOM 26505 N N . GLU A 1 13 ? 2.279 5.373 -1.067 1.00 0.00 26 GLU A N 34
ATOM 26506 C CA . GLU A 1 13 ? 3.123 4.146 -1.029 1.00 0.00 26 GLU A CA 34
ATOM 26507 C C . GLU A 1 13 ? 3.886 4.001 -2.345 1.00 0.00 26 GLU A C 34
ATOM 26508 O O . GLU A 1 13 ? 3.308 3.765 -3.388 1.00 0.00 26 GLU A O 34
ATOM 26520 N N . MET A 1 14 ? 5.183 4.132 -2.305 1.00 0.00 27 MET A N 34
ATOM 26521 C CA . MET A 1 14 ? 5.986 3.991 -3.549 1.00 0.00 27 MET A CA 34
ATOM 26522 C C . MET A 1 14 ? 6.485 2.544 -3.654 1.00 0.00 27 MET A C 34
ATOM 26523 O O . MET A 1 14 ? 7.257 2.101 -2.824 1.00 0.00 27 MET A O 34
ATOM 26537 N N . PRO A 1 15 ? 6.030 1.846 -4.667 1.00 0.00 28 PRO A N 34
ATOM 26538 C CA . PRO A 1 15 ? 6.410 0.440 -4.887 1.00 0.00 28 PRO A CA 34
ATOM 26539 C C . PRO A 1 15 ? 7.861 0.349 -5.355 1.00 0.00 28 PRO A C 34
ATOM 26540 O O . PRO A 1 15 ? 8.406 -0.725 -5.520 1.00 0.00 28 PRO A O 34
ATOM 26551 N N . ASP A 1 16 ? 8.498 1.468 -5.552 1.00 0.00 29 ASP A N 34
ATOM 26552 C CA . ASP A 1 16 ? 9.918 1.446 -5.985 1.00 0.00 29 ASP A CA 34
ATOM 26553 C C . ASP A 1 16 ? 10.802 1.290 -4.748 1.00 0.00 29 ASP A C 34
ATOM 26554 O O . ASP A 1 16 ? 11.855 0.695 -4.815 1.00 0.00 29 ASP A O 34
ATOM 26563 N N . LYS A 1 17 ? 10.346 1.813 -3.626 1.00 0.00 30 LYS A N 34
ATOM 26564 C CA . LYS A 1 17 ? 11.087 1.730 -2.332 1.00 0.00 30 LYS A CA 34
ATOM 26565 C C . LYS A 1 17 ? 10.999 3.086 -1.634 1.00 0.00 30 LYS A C 34
ATOM 26566 O O . LYS A 1 17 ? 12.002 3.708 -1.342 1.00 0.00 30 LYS A O 34
ATOM 26585 N N . THR A 1 18 ? 9.811 3.560 -1.373 1.00 0.00 31 THR A N 34
ATOM 26586 C CA . THR A 1 18 ? 9.681 4.887 -0.704 1.00 0.00 31 THR A CA 34
ATOM 26587 C C . THR A 1 18 ? 8.251 5.072 -0.191 1.00 0.00 31 THR A C 34
ATOM 26588 O O . THR A 1 18 ? 7.409 4.210 -0.339 1.00 0.00 31 THR A O 34
ATOM 26599 N N . PHE A 1 19 ? 7.978 6.198 0.408 1.00 0.00 32 PHE A N 34
ATOM 26600 C CA . PHE A 1 19 ? 6.610 6.465 0.935 1.00 0.00 32 PHE A CA 34
ATOM 26601 C C . PHE A 1 19 ? 6.464 7.967 1.181 1.00 0.00 32 PHE A C 34
ATOM 26602 O O . PHE A 1 19 ? 7.411 8.636 1.545 1.00 0.00 32 PHE A O 34
ATOM 26619 N N . GLU A 1 20 ? 5.294 8.509 0.982 1.00 0.00 33 GLU A N 34
ATOM 26620 C CA . GLU A 1 20 ? 5.119 9.972 1.204 1.00 0.00 33 GLU A CA 34
ATOM 26621 C C . GLU A 1 20 ? 3.729 10.261 1.773 1.00 0.00 33 GLU A C 34
ATOM 26622 O O . GLU A 1 20 ? 2.751 10.322 1.053 1.00 0.00 33 GLU A O 34
ATOM 26634 N N . CYS A 1 21 ? 3.637 10.464 3.058 1.00 0.00 34 CYS A N 34
ATOM 26635 C CA . CYS A 1 21 ? 2.318 10.777 3.676 1.00 0.00 34 CYS A CA 34
ATOM 26636 C C . CYS A 1 21 ? 1.756 12.025 2.989 1.00 0.00 34 CYS A C 34
ATOM 26637 O O . CYS A 1 21 ? 2.243 13.122 3.180 1.00 0.00 34 CYS A O 34
ATOM 26644 N N . LEU A 1 22 ? 0.753 11.866 2.164 1.00 0.00 35 LEU A N 34
ATOM 26645 C CA . LEU A 1 22 ? 0.187 13.043 1.440 1.00 0.00 35 LEU A CA 34
ATOM 26646 C C . LEU A 1 22 ? -0.652 13.916 2.378 1.00 0.00 35 LEU A C 34
ATOM 26647 O O . LEU A 1 22 ? -1.288 14.857 1.947 1.00 0.00 35 LEU A O 34
ATOM 26663 N N . PHE A 1 23 ? -0.663 13.630 3.651 1.00 0.00 36 PHE A N 34
ATOM 26664 C CA . PHE A 1 23 ? -1.466 14.472 4.581 1.00 0.00 36 PHE A CA 34
ATOM 26665 C C . PHE A 1 23 ? -0.964 15.917 4.502 1.00 0.00 36 PHE A C 34
ATOM 26666 O O . PHE A 1 23 ? 0.225 16.150 4.405 1.00 0.00 36 PHE A O 34
ATOM 26683 N N . PRO A 1 24 ? -1.883 16.849 4.550 1.00 0.00 37 PRO A N 34
ATOM 26684 C CA . PRO A 1 24 ? -1.550 18.281 4.486 1.00 0.00 37 PRO A CA 34
ATOM 26685 C C . PRO A 1 24 ? -0.945 18.741 5.810 1.00 0.00 37 PRO A C 34
ATOM 26686 O O . PRO A 1 24 ? -1.588 18.731 6.841 1.00 0.00 37 PRO A O 34
ATOM 26697 N N . GLY A 1 25 ? 0.298 19.127 5.789 1.00 0.00 38 GLY A N 34
ATOM 26698 C CA . GLY A 1 25 ? 0.968 19.571 7.039 1.00 0.00 38 GLY A CA 34
ATOM 26699 C C . GLY A 1 25 ? 2.012 18.525 7.425 1.00 0.00 38 GLY A C 34
ATOM 26700 O O . GLY A 1 25 ? 2.939 18.796 8.161 1.00 0.00 38 GLY A O 34
ATOM 26704 N N . CYS A 1 26 ? 1.866 17.328 6.922 1.00 0.00 39 CYS A N 34
ATOM 26705 C CA . CYS A 1 26 ? 2.846 16.255 7.247 1.00 0.00 39 CYS A CA 34
ATOM 26706 C C . CYS A 1 26 ? 4.211 16.606 6.649 1.00 0.00 39 CYS A C 34
ATOM 26707 O O . CYS A 1 26 ? 4.326 17.469 5.802 1.00 0.00 39 CYS A O 34
ATOM 26714 N N . THR A 1 27 ? 5.247 15.938 7.081 1.00 0.00 40 THR A N 34
ATOM 26715 C CA . THR A 1 27 ? 6.603 16.225 6.535 1.00 0.00 40 THR A CA 34
ATOM 26716 C C . THR A 1 27 ? 7.517 15.026 6.793 1.00 0.00 40 THR A C 34
ATOM 26717 O O . THR A 1 27 ? 8.694 15.174 7.059 1.00 0.00 40 THR A O 34
ATOM 26728 N N . LYS A 1 28 ? 6.985 13.834 6.720 1.00 0.00 41 LYS A N 34
ATOM 26729 C CA . LYS A 1 28 ? 7.826 12.627 6.967 1.00 0.00 41 LYS A CA 34
ATOM 26730 C C . LYS A 1 28 ? 7.641 11.624 5.825 1.00 0.00 41 LYS A C 34
ATOM 26731 O O . LYS A 1 28 ? 6.535 11.269 5.468 1.00 0.00 41 LYS A O 34
ATOM 26750 N N . THR A 1 29 ? 8.720 11.155 5.256 1.00 0.00 42 THR A N 34
ATOM 26751 C CA . THR A 1 29 ? 8.613 10.167 4.144 1.00 0.00 42 THR A CA 34
ATOM 26752 C C . THR A 1 29 ? 9.337 8.879 4.544 1.00 0.00 42 THR A C 34
ATOM 26753 O O . THR A 1 29 ? 10.336 8.909 5.235 1.00 0.00 42 THR A O 34
ATOM 26764 N N . PHE A 1 30 ? 8.837 7.746 4.129 1.00 0.00 43 PHE A N 34
ATOM 26765 C CA . PHE A 1 30 ? 9.498 6.463 4.505 1.00 0.00 43 PHE A CA 34
ATOM 26766 C C . PHE A 1 30 ? 9.651 5.578 3.267 1.00 0.00 43 PHE A C 34
ATOM 26767 O O . PHE A 1 30 ? 9.685 6.053 2.150 1.00 0.00 43 PHE A O 34
ATOM 26784 N N . LYS A 1 31 ? 9.742 4.289 3.457 1.00 0.00 44 LYS A N 34
ATOM 26785 C CA . LYS A 1 31 ? 9.892 3.367 2.295 1.00 0.00 44 LYS A CA 34
ATOM 26786 C C . LYS A 1 31 ? 9.004 2.138 2.508 1.00 0.00 44 LYS A C 34
ATOM 26787 O O . LYS A 1 31 ? 8.160 2.120 3.380 1.00 0.00 44 LYS A O 34
ATOM 26806 N N . ARG A 1 32 ? 9.186 1.115 1.717 1.00 0.00 45 ARG A N 34
ATOM 26807 C CA . ARG A 1 32 ? 8.349 -0.109 1.876 1.00 0.00 45 ARG A CA 34
ATOM 26808 C C . ARG A 1 32 ? 8.213 -0.445 3.362 1.00 0.00 45 ARG A C 34
ATOM 26809 O O . ARG A 1 32 ? 9.058 -1.100 3.941 1.00 0.00 45 ARG A O 34
ATOM 26830 N N . ARG A 1 33 ? 7.155 -0.002 3.985 1.00 0.00 46 ARG A N 34
ATOM 26831 C CA . ARG A 1 33 ? 6.967 -0.295 5.433 1.00 0.00 46 ARG A CA 34
ATOM 26832 C C . ARG A 1 33 ? 5.516 -0.014 5.825 1.00 0.00 46 ARG A C 34
ATOM 26833 O O . ARG A 1 33 ? 4.883 0.882 5.304 1.00 0.00 46 ARG A O 34
ATOM 26854 N N . TYR A 1 34 ? 4.985 -0.774 6.743 1.00 0.00 47 TYR A N 34
ATOM 26855 C CA . TYR A 1 34 ? 3.573 -0.555 7.172 1.00 0.00 47 TYR A CA 34
ATOM 26856 C C . TYR A 1 34 ? 3.577 0.137 8.528 1.00 0.00 47 TYR A C 34
ATOM 26857 O O . TYR A 1 34 ? 2.644 0.019 9.296 1.00 0.00 47 TYR A O 34
ATOM 26875 N N . ASN A 1 35 ? 4.620 0.847 8.839 1.00 0.00 48 ASN A N 34
ATOM 26876 C CA . ASN A 1 35 ? 4.671 1.523 10.155 1.00 0.00 48 ASN A CA 34
ATOM 26877 C C . ASN A 1 35 ? 4.245 2.981 9.990 1.00 0.00 48 ASN A C 34
ATOM 26878 O O . ASN A 1 35 ? 3.764 3.611 10.913 1.00 0.00 48 ASN A O 34
ATOM 26889 N N . ILE A 1 36 ? 4.416 3.523 8.817 1.00 0.00 49 ILE A N 34
ATOM 26890 C CA . ILE A 1 36 ? 4.015 4.941 8.603 1.00 0.00 49 ILE A CA 34
ATOM 26891 C C . ILE A 1 36 ? 2.484 5.016 8.607 1.00 0.00 49 ILE A C 34
ATOM 26892 O O . ILE A 1 36 ? 1.901 5.974 9.073 1.00 0.00 49 ILE A O 34
ATOM 26908 N N . ARG A 1 37 ? 1.832 4.002 8.106 1.00 0.00 50 ARG A N 34
ATOM 26909 C CA . ARG A 1 37 ? 0.344 4.015 8.102 1.00 0.00 50 ARG A CA 34
ATOM 26910 C C . ARG A 1 37 ? -0.139 4.285 9.523 1.00 0.00 50 ARG A C 34
ATOM 26911 O O . ARG A 1 37 ? -1.127 4.959 9.739 1.00 0.00 50 ARG A O 34
ATOM 26932 N N . SER A 1 38 ? 0.566 3.782 10.498 1.00 0.00 51 SER A N 34
ATOM 26933 C CA . SER A 1 38 ? 0.165 4.033 11.905 1.00 0.00 51 SER A CA 34
ATOM 26934 C C . SER A 1 38 ? 0.556 5.467 12.255 1.00 0.00 51 SER A C 34
ATOM 26935 O O . SER A 1 38 ? -0.126 6.152 12.991 1.00 0.00 51 SER A O 34
ATOM 26943 N N . HIS A 1 39 ? 1.653 5.926 11.713 1.00 0.00 52 HIS A N 34
ATOM 26944 C CA . HIS A 1 39 ? 2.100 7.320 11.989 1.00 0.00 52 HIS A CA 34
ATOM 26945 C C . HIS A 1 39 ? 0.980 8.282 11.605 1.00 0.00 52 HIS A C 34
ATOM 26946 O O . HIS A 1 39 ? 0.782 9.304 12.232 1.00 0.00 52 HIS A O 34
ATOM 26960 N N . ILE A 1 40 ? 0.244 7.972 10.582 1.00 0.00 53 ILE A N 34
ATOM 26961 C CA . ILE A 1 40 ? -0.855 8.892 10.191 1.00 0.00 53 ILE A CA 34
ATOM 26962 C C . ILE A 1 40 ? -1.982 8.735 11.202 1.00 0.00 53 ILE A C 34
ATOM 26963 O O . ILE A 1 40 ? -2.451 9.690 11.769 1.00 0.00 53 ILE A O 34
ATOM 26979 N N . GLN A 1 41 ? -2.412 7.536 11.436 1.00 0.00 54 GLN A N 34
ATOM 26980 C CA . GLN A 1 41 ? -3.515 7.322 12.412 1.00 0.00 54 GLN A CA 34
ATOM 26981 C C . GLN A 1 41 ? -3.286 8.164 13.663 1.00 0.00 54 GLN A C 34
ATOM 26982 O O . GLN A 1 41 ? -4.226 8.603 14.294 1.00 0.00 54 GLN A O 34
ATOM 26996 N N . THR A 1 42 ? -2.060 8.405 14.039 1.00 0.00 55 THR A N 34
ATOM 26997 C CA . THR A 1 42 ? -1.848 9.230 15.260 1.00 0.00 55 THR A CA 34
ATOM 26998 C C . THR A 1 42 ? -2.005 10.705 14.904 1.00 0.00 55 THR A C 34
ATOM 26999 O O . THR A 1 42 ? -2.661 11.451 15.603 1.00 0.00 55 THR A O 34
ATOM 27010 N N . HIS A 1 43 ? -1.433 11.132 13.818 1.00 0.00 56 HIS A N 34
ATOM 27011 C CA . HIS A 1 43 ? -1.580 12.549 13.424 1.00 0.00 56 HIS A CA 34
ATOM 27012 C C . HIS A 1 43 ? -2.674 12.642 12.363 1.00 0.00 56 HIS A C 34
ATOM 27013 O O . HIS A 1 43 ? -2.730 13.556 11.567 1.00 0.00 56 HIS A O 34
ATOM 27027 N N . LEU A 1 44 ? -3.558 11.680 12.380 1.00 0.00 57 LEU A N 34
ATOM 27028 C CA . LEU A 1 44 ? -4.684 11.652 11.420 1.00 0.00 57 LEU A CA 34
ATOM 27029 C C . LEU A 1 44 ? -5.983 11.380 12.191 1.00 0.00 57 LEU A C 34
ATOM 27030 O O . LEU A 1 44 ? -7.057 11.754 11.762 1.00 0.00 57 LEU A O 34
ATOM 27046 N N . GLU A 1 45 ? -5.898 10.738 13.334 1.00 0.00 58 GLU A N 34
ATOM 27047 C CA . GLU A 1 45 ? -7.127 10.461 14.125 1.00 0.00 58 GLU A CA 34
ATOM 27048 C C . GLU A 1 45 ? -7.033 11.186 15.470 1.00 0.00 58 GLU A C 34
ATOM 27049 O O . GLU A 1 45 ? -7.793 12.090 15.754 1.00 0.00 58 GLU A O 34
ATOM 27061 N N . ASP A 1 46 ? -6.101 10.798 16.299 1.00 0.00 59 ASP A N 34
ATOM 27062 C CA . ASP A 1 46 ? -5.952 11.465 17.623 1.00 0.00 59 ASP A CA 34
ATOM 27063 C C . ASP A 1 46 ? -7.293 11.463 18.357 1.00 0.00 59 ASP A C 34
ATOM 27064 O O . ASP A 1 46 ? -8.103 12.354 18.195 1.00 0.00 59 ASP A O 34
ATOM 27073 N N . ARG A 1 47 ? -7.532 10.470 19.167 1.00 0.00 60 ARG A N 34
ATOM 27074 C CA . ARG A 1 47 ? -8.819 10.411 19.916 1.00 0.00 60 ARG A CA 34
ATOM 27075 C C . ARG A 1 47 ? -8.741 9.311 20.978 1.00 0.00 60 ARG A C 34
ATOM 27076 O O . ARG A 1 47 ? -7.821 8.513 20.909 1.00 0.00 60 ARG A O 34
ATOM 27099 N N . THR A 1 1 ? -16.123 -3.740 11.268 1.00 0.00 14 THR A N 35
ATOM 27100 C CA . THR A 1 1 ? -15.222 -3.118 10.256 1.00 0.00 14 THR A CA 35
ATOM 27101 C C . THR A 1 1 ? -14.557 -1.878 10.857 1.00 0.00 14 THR A C 35
ATOM 27102 O O . THR A 1 1 ? -15.040 -1.306 11.814 1.00 0.00 14 THR A O 35
ATOM 27115 N N . LEU A 1 2 ? -13.452 -1.460 10.304 1.00 0.00 15 LEU A N 35
ATOM 27116 C CA . LEU A 1 2 ? -12.757 -0.257 10.844 1.00 0.00 15 LEU A CA 35
ATOM 27117 C C . LEU A 1 2 ? -12.671 0.816 9.755 1.00 0.00 15 LEU A C 35
ATOM 27118 O O . LEU A 1 2 ? -12.775 0.515 8.582 1.00 0.00 15 LEU A O 35
ATOM 27134 N N . PRO A 1 3 ? -12.484 2.040 10.178 1.00 0.00 16 PRO A N 35
ATOM 27135 C CA . PRO A 1 3 ? -12.376 3.190 9.264 1.00 0.00 16 PRO A CA 35
ATOM 27136 C C . PRO A 1 3 ? -10.984 3.234 8.624 1.00 0.00 16 PRO A C 35
ATOM 27137 O O . PRO A 1 3 ? -9.983 3.039 9.282 1.00 0.00 16 PRO A O 35
ATOM 27148 N N . ARG A 1 4 ? -10.916 3.489 7.346 1.00 0.00 17 ARG A N 35
ATOM 27149 C CA . ARG A 1 4 ? -9.591 3.543 6.668 1.00 0.00 17 ARG A CA 35
ATOM 27150 C C . ARG A 1 4 ? -9.682 4.454 5.443 1.00 0.00 17 ARG A C 35
ATOM 27151 O O . ARG A 1 4 ? -9.060 4.209 4.428 1.00 0.00 17 ARG A O 35
ATOM 27172 N N . GLY A 1 5 ? -10.453 5.503 5.528 1.00 0.00 18 GLY A N 35
ATOM 27173 C CA . GLY A 1 5 ? -10.582 6.428 4.366 1.00 0.00 18 GLY A CA 35
ATOM 27174 C C . GLY A 1 5 ? -9.775 7.700 4.629 1.00 0.00 18 GLY A C 35
ATOM 27175 O O . GLY A 1 5 ? -9.563 8.506 3.745 1.00 0.00 18 GLY A O 35
ATOM 27179 N N . SER A 1 6 ? -9.320 7.888 5.837 1.00 0.00 19 SER A N 35
ATOM 27180 C CA . SER A 1 6 ? -8.529 9.107 6.155 1.00 0.00 19 SER A CA 35
ATOM 27181 C C . SER A 1 6 ? -7.037 8.798 6.005 1.00 0.00 19 SER A C 35
ATOM 27182 O O . SER A 1 6 ? -6.209 9.686 5.970 1.00 0.00 19 SER A O 35
ATOM 27190 N N . ILE A 1 7 ? -6.690 7.542 5.919 1.00 0.00 20 ILE A N 35
ATOM 27191 C CA . ILE A 1 7 ? -5.256 7.170 5.776 1.00 0.00 20 ILE A CA 35
ATOM 27192 C C . ILE A 1 7 ? -4.968 6.811 4.323 1.00 0.00 20 ILE A C 35
ATOM 27193 O O . ILE A 1 7 ? -3.979 7.225 3.752 1.00 0.00 20 ILE A O 35
ATOM 27209 N N . ASP A 1 8 ? -5.827 6.044 3.723 1.00 0.00 21 ASP A N 35
ATOM 27210 C CA . ASP A 1 8 ? -5.614 5.655 2.301 1.00 0.00 21 ASP A CA 35
ATOM 27211 C C . ASP A 1 8 ? -5.741 6.897 1.416 1.00 0.00 21 ASP A C 35
ATOM 27212 O O . ASP A 1 8 ? -5.428 6.871 0.243 1.00 0.00 21 ASP A O 35
ATOM 27221 N N . LYS A 1 9 ? -6.198 7.985 1.974 1.00 0.00 22 LYS A N 35
ATOM 27222 C CA . LYS A 1 9 ? -6.348 9.229 1.170 1.00 0.00 22 LYS A CA 35
ATOM 27223 C C . LYS A 1 9 ? -5.156 10.153 1.434 1.00 0.00 22 LYS A C 35
ATOM 27224 O O . LYS A 1 9 ? -5.184 11.324 1.110 1.00 0.00 22 LYS A O 35
ATOM 27243 N N . TYR A 1 10 ? -4.109 9.638 2.021 1.00 0.00 23 TYR A N 35
ATOM 27244 C CA . TYR A 1 10 ? -2.921 10.490 2.303 1.00 0.00 23 TYR A CA 35
ATOM 27245 C C . TYR A 1 10 ? -1.677 9.612 2.450 1.00 0.00 23 TYR A C 35
ATOM 27246 O O . TYR A 1 10 ? -0.693 10.009 3.042 1.00 0.00 23 TYR A O 35
ATOM 27264 N N . VAL A 1 11 ? -1.711 8.422 1.915 1.00 0.00 24 VAL A N 35
ATOM 27265 C CA . VAL A 1 11 ? -0.527 7.523 2.025 1.00 0.00 24 VAL A CA 35
ATOM 27266 C C . VAL A 1 11 ? 0.039 7.258 0.628 1.00 0.00 24 VAL A C 35
ATOM 27267 O O . VAL A 1 11 ? -0.459 6.429 -0.107 1.00 0.00 24 VAL A O 35
ATOM 27280 N N . LYS A 1 12 ? 1.078 7.955 0.254 1.00 0.00 25 LYS A N 35
ATOM 27281 C CA . LYS A 1 12 ? 1.672 7.740 -1.095 1.00 0.00 25 LYS A CA 35
ATOM 27282 C C . LYS A 1 12 ? 2.562 6.495 -1.065 1.00 0.00 25 LYS A C 35
ATOM 27283 O O . LYS A 1 12 ? 3.732 6.565 -0.747 1.00 0.00 25 LYS A O 35
ATOM 27302 N N . GLU A 1 13 ? 2.016 5.357 -1.392 1.00 0.00 26 GLU A N 35
ATOM 27303 C CA . GLU A 1 13 ? 2.828 4.108 -1.380 1.00 0.00 26 GLU A CA 35
ATOM 27304 C C . GLU A 1 13 ? 3.534 3.943 -2.728 1.00 0.00 26 GLU A C 35
ATOM 27305 O O . GLU A 1 13 ? 2.902 3.792 -3.755 1.00 0.00 26 GLU A O 35
ATOM 27317 N N . MET A 1 14 ? 4.839 3.967 -2.735 1.00 0.00 27 MET A N 35
ATOM 27318 C CA . MET A 1 14 ? 5.578 3.807 -4.019 1.00 0.00 27 MET A CA 35
ATOM 27319 C C . MET A 1 14 ? 6.025 2.346 -4.169 1.00 0.00 27 MET A C 35
ATOM 27320 O O . MET A 1 14 ? 6.561 1.767 -3.241 1.00 0.00 27 MET A O 35
ATOM 27334 N N . PRO A 1 15 ? 5.797 1.792 -5.336 1.00 0.00 28 PRO A N 35
ATOM 27335 C CA . PRO A 1 15 ? 6.163 0.396 -5.631 1.00 0.00 28 PRO A CA 35
ATOM 27336 C C . PRO A 1 15 ? 7.678 0.270 -5.776 1.00 0.00 28 PRO A C 35
ATOM 27337 O O . PRO A 1 15 ? 8.220 -0.816 -5.828 1.00 0.00 28 PRO A O 35
ATOM 27348 N N . ASP A 1 16 ? 8.367 1.375 -5.818 1.00 0.00 29 ASP A N 35
ATOM 27349 C CA . ASP A 1 16 ? 9.845 1.323 -5.932 1.00 0.00 29 ASP A CA 35
ATOM 27350 C C . ASP A 1 16 ? 10.439 1.240 -4.526 1.00 0.00 29 ASP A C 35
ATOM 27351 O O . ASP A 1 16 ? 11.618 1.450 -4.330 1.00 0.00 29 ASP A O 35
ATOM 27360 N N . LYS A 1 17 ? 9.617 0.942 -3.547 1.00 0.00 30 LYS A N 35
ATOM 27361 C CA . LYS A 1 17 ? 10.093 0.843 -2.145 1.00 0.00 30 LYS A CA 35
ATOM 27362 C C . LYS A 1 17 ? 10.199 2.248 -1.557 1.00 0.00 30 LYS A C 35
ATOM 27363 O O . LYS A 1 17 ? 11.259 2.689 -1.160 1.00 0.00 30 LYS A O 35
ATOM 27382 N N . THR A 1 18 ? 9.105 2.957 -1.502 1.00 0.00 31 THR A N 35
ATOM 27383 C CA . THR A 1 18 ? 9.142 4.335 -0.944 1.00 0.00 31 THR A CA 35
ATOM 27384 C C . THR A 1 18 ? 7.800 4.659 -0.286 1.00 0.00 31 THR A C 35
ATOM 27385 O O . THR A 1 18 ? 6.874 3.874 -0.316 1.00 0.00 31 THR A O 35
ATOM 27396 N N . PHE A 1 19 ? 7.690 5.816 0.308 1.00 0.00 32 PHE A N 35
ATOM 27397 C CA . PHE A 1 19 ? 6.411 6.201 0.970 1.00 0.00 32 PHE A CA 35
ATOM 27398 C C . PHE A 1 19 ? 6.381 7.721 1.141 1.00 0.00 32 PHE A C 35
ATOM 27399 O O . PHE A 1 19 ? 7.409 8.358 1.256 1.00 0.00 32 PHE A O 35
ATOM 27416 N N . GLU A 1 20 ? 5.218 8.314 1.154 1.00 0.00 33 GLU A N 35
ATOM 27417 C CA . GLU A 1 20 ? 5.156 9.792 1.312 1.00 0.00 33 GLU A CA 35
ATOM 27418 C C . GLU A 1 20 ? 3.804 10.215 1.891 1.00 0.00 33 GLU A C 35
ATOM 27419 O O . GLU A 1 20 ? 2.854 10.451 1.171 1.00 0.00 33 GLU A O 35
ATOM 27431 N N . CYS A 1 21 ? 3.716 10.338 3.186 1.00 0.00 34 CYS A N 35
ATOM 27432 C CA . CYS A 1 21 ? 2.436 10.778 3.808 1.00 0.00 34 CYS A CA 35
ATOM 27433 C C . CYS A 1 21 ? 2.080 12.150 3.228 1.00 0.00 34 CYS A C 35
ATOM 27434 O O . CYS A 1 21 ? 2.617 13.161 3.632 1.00 0.00 34 CYS A O 35
ATOM 27441 N N . LEU A 1 22 ? 1.202 12.190 2.260 1.00 0.00 35 LEU A N 35
ATOM 27442 C CA . LEU A 1 22 ? 0.846 13.496 1.633 1.00 0.00 35 LEU A CA 35
ATOM 27443 C C . LEU A 1 22 ? -0.145 14.265 2.509 1.00 0.00 35 LEU A C 35
ATOM 27444 O O . LEU A 1 22 ? -0.697 15.264 2.096 1.00 0.00 35 LEU A O 35
ATOM 27460 N N . PHE A 1 23 ? -0.371 13.827 3.717 1.00 0.00 36 PHE A N 35
ATOM 27461 C CA . PHE A 1 23 ? -1.320 14.566 4.594 1.00 0.00 36 PHE A CA 35
ATOM 27462 C C . PHE A 1 23 ? -0.902 16.039 4.642 1.00 0.00 36 PHE A C 35
ATOM 27463 O O . PHE A 1 23 ? 0.275 16.342 4.651 1.00 0.00 36 PHE A O 35
ATOM 27480 N N . PRO A 1 24 ? -1.874 16.915 4.676 1.00 0.00 37 PRO A N 35
ATOM 27481 C CA . PRO A 1 24 ? -1.621 18.365 4.727 1.00 0.00 37 PRO A CA 35
ATOM 27482 C C . PRO A 1 24 ? -1.148 18.764 6.123 1.00 0.00 37 PRO A C 35
ATOM 27483 O O . PRO A 1 24 ? -1.904 18.775 7.073 1.00 0.00 37 PRO A O 35
ATOM 27494 N N . GLY A 1 25 ? 0.110 19.071 6.248 1.00 0.00 38 GLY A N 35
ATOM 27495 C CA . GLY A 1 25 ? 0.668 19.445 7.574 1.00 0.00 38 GLY A CA 35
ATOM 27496 C C . GLY A 1 25 ? 1.784 18.458 7.915 1.00 0.00 38 GLY A C 35
ATOM 27497 O O . GLY A 1 25 ? 2.614 18.706 8.766 1.00 0.00 38 GLY A O 35
ATOM 27501 N N . CYS A 1 26 ? 1.808 17.338 7.240 1.00 0.00 39 CYS A N 35
ATOM 27502 C CA . CYS A 1 26 ? 2.867 16.324 7.502 1.00 0.00 39 CYS A CA 35
ATOM 27503 C C . CYS A 1 26 ? 4.189 16.808 6.903 1.00 0.00 39 CYS A C 35
ATOM 27504 O O . CYS A 1 26 ? 4.228 17.773 6.163 1.00 0.00 39 CYS A O 35
ATOM 27511 N N . THR A 1 27 ? 5.271 16.147 7.208 1.00 0.00 40 THR A N 35
ATOM 27512 C CA . THR A 1 27 ? 6.583 16.571 6.647 1.00 0.00 40 THR A CA 35
ATOM 27513 C C . THR A 1 27 ? 7.582 15.418 6.764 1.00 0.00 40 THR A C 35
ATOM 27514 O O . THR A 1 27 ? 8.778 15.622 6.792 1.00 0.00 40 THR A O 35
ATOM 27525 N N . LYS A 1 28 ? 7.101 14.205 6.833 1.00 0.00 41 LYS A N 35
ATOM 27526 C CA . LYS A 1 28 ? 8.032 13.046 6.950 1.00 0.00 41 LYS A CA 35
ATOM 27527 C C . LYS A 1 28 ? 7.677 11.984 5.908 1.00 0.00 41 LYS A C 35
ATOM 27528 O O . LYS A 1 28 ? 6.526 11.793 5.565 1.00 0.00 41 LYS A O 35
ATOM 27547 N N . THR A 1 29 ? 8.659 11.285 5.407 1.00 0.00 42 THR A N 35
ATOM 27548 C CA . THR A 1 29 ? 8.389 10.227 4.393 1.00 0.00 42 THR A CA 35
ATOM 27549 C C . THR A 1 29 ? 9.114 8.944 4.800 1.00 0.00 42 THR A C 35
ATOM 27550 O O . THR A 1 29 ? 9.882 8.927 5.741 1.00 0.00 42 THR A O 35
ATOM 27561 N N . PHE A 1 30 ? 8.876 7.866 4.104 1.00 0.00 43 PHE A N 35
ATOM 27562 C CA . PHE A 1 30 ? 9.553 6.587 4.464 1.00 0.00 43 PHE A CA 35
ATOM 27563 C C . PHE A 1 30 ? 9.730 5.736 3.206 1.00 0.00 43 PHE A C 35
ATOM 27564 O O . PHE A 1 30 ? 9.783 6.248 2.105 1.00 0.00 43 PHE A O 35
ATOM 27581 N N . LYS A 1 31 ? 9.826 4.441 3.351 1.00 0.00 44 LYS A N 35
ATOM 27582 C CA . LYS A 1 31 ? 10.004 3.579 2.149 1.00 0.00 44 LYS A CA 35
A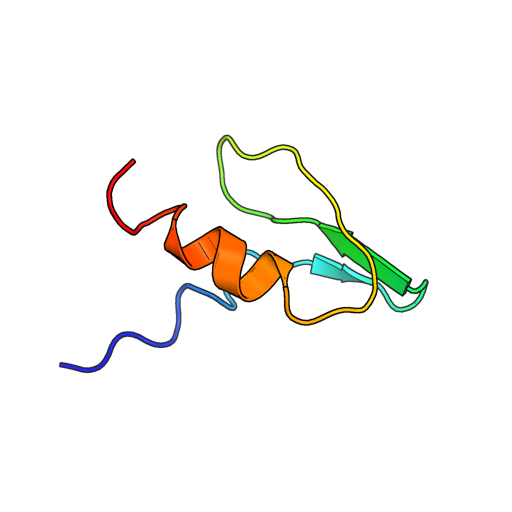TOM 27583 C C . LYS A 1 31 ? 9.859 2.103 2.529 1.00 0.00 44 LYS A C 35
ATOM 27584 O O . LYS A 1 31 ? 10.511 1.615 3.432 1.00 0.00 44 LYS A O 35
ATOM 27603 N N . ARG A 1 32 ? 9.017 1.387 1.833 1.00 0.00 45 ARG A N 35
ATOM 27604 C CA . ARG A 1 32 ? 8.831 -0.060 2.135 1.00 0.00 45 ARG A CA 35
ATOM 27605 C C . ARG A 1 32 ? 8.633 -0.261 3.639 1.00 0.00 45 ARG A C 35
ATOM 27606 O O . ARG A 1 32 ? 9.580 -0.425 4.382 1.00 0.00 45 ARG A O 35
ATOM 27627 N N . ARG A 1 33 ? 7.408 -0.260 4.090 1.00 0.00 46 ARG A N 35
ATOM 27628 C CA . ARG A 1 33 ? 7.148 -0.462 5.544 1.00 0.00 46 ARG A CA 35
ATOM 27629 C C . ARG A 1 33 ? 5.723 -0.016 5.878 1.00 0.00 46 ARG A C 35
ATOM 27630 O O . ARG A 1 33 ? 5.255 1.004 5.411 1.00 0.00 46 ARG A O 35
ATOM 27651 N N . TYR A 1 34 ? 5.033 -0.769 6.688 1.00 0.00 47 TYR A N 35
ATOM 27652 C CA . TYR A 1 34 ? 3.641 -0.390 7.061 1.00 0.00 47 TYR A CA 35
ATOM 27653 C C . TYR A 1 34 ? 3.670 0.215 8.455 1.00 0.00 47 TYR A C 35
ATOM 27654 O O . TYR A 1 34 ? 2.771 0.014 9.249 1.00 0.00 47 TYR A O 35
ATOM 27672 N N . ASN A 1 35 ? 4.698 0.944 8.774 1.00 0.00 48 ASN A N 35
ATOM 27673 C CA . ASN A 1 35 ? 4.772 1.537 10.126 1.00 0.00 48 ASN A CA 35
ATOM 27674 C C . ASN A 1 35 ? 4.421 3.019 10.036 1.00 0.00 48 ASN A C 35
ATOM 27675 O O . ASN A 1 35 ? 3.899 3.609 10.963 1.00 0.00 48 ASN A O 35
ATOM 27686 N N . ILE A 1 36 ? 4.694 3.621 8.913 1.00 0.00 49 ILE A N 35
ATOM 27687 C CA . ILE A 1 36 ? 4.365 5.066 8.754 1.00 0.00 49 ILE A CA 35
ATOM 27688 C C . ILE A 1 36 ? 2.840 5.199 8.719 1.00 0.00 49 ILE A C 35
ATOM 27689 O O . ILE A 1 36 ? 2.277 6.160 9.208 1.00 0.00 49 ILE A O 35
ATOM 27705 N N . ARG A 1 37 ? 2.168 4.231 8.158 1.00 0.00 50 ARG A N 35
ATOM 27706 C CA . ARG A 1 37 ? 0.684 4.291 8.108 1.00 0.00 50 ARG A CA 35
ATOM 27707 C C . ARG A 1 37 ? 0.170 4.573 9.517 1.00 0.00 50 ARG A C 35
ATOM 27708 O O . ARG A 1 37 ? -0.638 5.455 9.730 1.00 0.00 50 ARG A O 35
ATOM 27729 N N . SER A 1 38 ? 0.650 3.841 10.485 1.00 0.00 51 SER A N 35
ATOM 27730 C CA . SER A 1 38 ? 0.204 4.083 11.882 1.00 0.00 51 SER A CA 35
ATOM 27731 C C . SER A 1 38 ? 0.582 5.511 12.262 1.00 0.00 51 SER A C 35
ATOM 27732 O O . SER A 1 38 ? -0.197 6.237 12.846 1.00 0.00 51 SER A O 35
ATOM 27740 N N . HIS A 1 39 ? 1.769 5.927 11.914 1.00 0.00 52 HIS A N 35
ATOM 27741 C CA . HIS A 1 39 ? 2.192 7.319 12.234 1.00 0.00 52 HIS A CA 35
ATOM 27742 C C . HIS A 1 39 ? 1.051 8.255 11.852 1.00 0.00 52 HIS A C 35
ATOM 27743 O O . HIS A 1 39 ? 0.694 9.157 12.583 1.00 0.00 52 HIS A O 35
ATOM 27757 N N . ILE A 1 40 ? 0.472 8.035 10.715 1.00 0.00 53 ILE A N 35
ATOM 27758 C CA . ILE A 1 40 ? -0.648 8.894 10.281 1.00 0.00 53 ILE A CA 35
ATOM 27759 C C . ILE A 1 40 ? -1.797 8.718 11.265 1.00 0.00 53 ILE A C 35
ATOM 27760 O O . ILE A 1 40 ? -2.342 9.666 11.785 1.00 0.00 53 ILE A O 35
ATOM 27776 N N . GLN A 1 41 ? -2.162 7.497 11.518 1.00 0.00 54 GLN A N 35
ATOM 27777 C CA . GLN A 1 41 ? -3.285 7.219 12.455 1.00 0.00 54 GLN A CA 35
ATOM 27778 C C . GLN A 1 41 ? -3.189 8.112 13.681 1.00 0.00 54 GLN A C 35
ATOM 27779 O O . GLN A 1 41 ? -4.191 8.550 14.211 1.00 0.00 54 GLN A O 35
ATOM 27793 N N . THR A 1 42 ? -2.013 8.378 14.159 1.00 0.00 55 THR A N 35
ATOM 27794 C CA . THR A 1 42 ? -1.922 9.232 15.371 1.00 0.00 55 THR A CA 35
ATOM 27795 C C . THR A 1 42 ? -2.076 10.699 14.986 1.00 0.00 55 THR A C 35
ATOM 27796 O O . THR A 1 42 ? -2.660 11.477 15.715 1.00 0.00 55 THR A O 35
ATOM 27807 N N . HIS A 1 43 ? -1.570 11.094 13.857 1.00 0.00 56 HIS A N 35
ATOM 27808 C CA . HIS A 1 43 ? -1.714 12.506 13.465 1.00 0.00 56 HIS A CA 35
ATOM 27809 C C . HIS A 1 43 ? -2.802 12.634 12.401 1.00 0.00 56 HIS A C 35
ATOM 27810 O O . HIS A 1 43 ? -2.905 13.624 11.706 1.00 0.00 56 HIS A O 35
ATOM 27824 N N . LEU A 1 44 ? -3.658 11.640 12.323 1.00 0.00 57 LEU A N 35
ATOM 27825 C CA . LEU A 1 44 ? -4.795 11.694 11.368 1.00 0.00 57 LEU A CA 35
ATOM 27826 C C . LEU A 1 44 ? -6.092 11.389 12.127 1.00 0.00 57 LEU A C 35
ATOM 27827 O O . LEU A 1 44 ? -7.170 11.726 11.680 1.00 0.00 57 LEU A O 35
ATOM 27843 N N . GLU A 1 45 ? -6.005 10.755 13.275 1.00 0.00 58 GLU A N 35
ATOM 27844 C CA . GLU A 1 45 ? -7.246 10.446 14.041 1.00 0.00 58 GLU A CA 35
ATOM 27845 C C . GLU A 1 45 ? -8.152 11.679 14.050 1.00 0.00 58 GLU A C 35
ATOM 27846 O O . GLU A 1 45 ? -9.188 11.703 13.415 1.00 0.00 58 GLU A O 35
ATOM 27858 N N . ASP A 1 46 ? -7.769 12.703 14.763 1.00 0.00 59 ASP A N 35
ATOM 27859 C CA . ASP A 1 46 ? -8.604 13.937 14.810 1.00 0.00 59 ASP A CA 35
ATOM 27860 C C . ASP A 1 46 ? -10.079 13.553 14.951 1.00 0.00 59 ASP A C 35
ATOM 27861 O O . ASP A 1 46 ? -10.859 13.702 14.030 1.00 0.00 59 ASP A O 35
ATOM 27870 N N . ARG A 1 47 ? -10.469 13.060 16.094 1.00 0.00 60 ARG A N 35
ATOM 27871 C CA . ARG A 1 47 ? -11.892 12.668 16.289 1.00 0.00 60 ARG A CA 35
ATOM 27872 C C . ARG A 1 47 ? -12.752 13.925 16.440 1.00 0.00 60 ARG A C 35
ATOM 27873 O O . ARG A 1 47 ? -12.645 14.796 15.592 1.00 0.00 60 ARG A O 35
ATOM 27896 N N . THR A 1 1 ? -8.009 -2.092 9.603 1.00 0.00 14 THR A N 36
ATOM 27897 C CA . THR A 1 1 ? -8.708 -2.312 10.901 1.00 0.00 14 THR A CA 36
ATOM 27898 C C . THR A 1 1 ? -10.175 -1.901 10.765 1.00 0.00 14 THR A C 36
ATOM 27899 O O . THR A 1 1 ? -11.063 -2.551 11.282 1.00 0.00 14 THR A O 36
ATOM 27912 N N . LEU A 1 2 ? -10.437 -0.827 10.073 1.00 0.00 15 LEU A N 36
ATOM 27913 C CA . LEU A 1 2 ? -11.846 -0.374 9.904 1.00 0.00 15 LEU A CA 36
ATOM 27914 C C . LEU A 1 2 ? -11.867 1.065 9.394 1.00 0.00 15 LEU A C 36
ATOM 27915 O O . LEU A 1 2 ? -12.499 1.357 8.399 1.00 0.00 15 LEU A O 36
ATOM 27931 N N . PRO A 1 3 ? -11.177 1.925 10.092 1.00 0.00 16 PRO A N 36
ATOM 27932 C CA . PRO A 1 3 ? -11.102 3.346 9.729 1.00 0.00 16 PRO A CA 36
ATOM 27933 C C . PRO A 1 3 ? -10.100 3.554 8.589 1.00 0.00 16 PRO A C 36
ATOM 27934 O O . PRO A 1 3 ? -9.119 2.846 8.475 1.00 0.00 16 PRO A O 36
ATOM 27945 N N . ARG A 1 4 ? -10.340 4.520 7.746 1.00 0.00 17 ARG A N 36
ATOM 27946 C CA . ARG A 1 4 ? -9.403 4.772 6.616 1.00 0.00 17 ARG A CA 36
ATOM 27947 C C . ARG A 1 4 ? -9.986 5.853 5.704 1.00 0.00 17 ARG A C 36
ATOM 27948 O O . ARG A 1 4 ? -9.863 5.793 4.496 1.00 0.00 17 ARG A O 36
ATOM 27969 N N . GLY A 1 5 ? -10.621 6.842 6.272 1.00 0.00 18 GLY A N 36
ATOM 27970 C CA . GLY A 1 5 ? -11.212 7.926 5.438 1.00 0.00 18 GLY A CA 36
ATOM 27971 C C . GLY A 1 5 ? -10.197 9.059 5.272 1.00 0.00 18 GLY A C 36
ATOM 27972 O O . GLY A 1 5 ? -10.430 10.013 4.558 1.00 0.00 18 GLY A O 36
ATOM 27976 N N . SER A 1 6 ? -9.071 8.963 5.926 1.00 0.00 19 SER A N 36
ATOM 27977 C CA . SER A 1 6 ? -8.047 10.035 5.803 1.00 0.00 19 SER A CA 36
ATOM 27978 C C . SER A 1 6 ? -6.646 9.418 5.816 1.00 0.00 19 SER A C 36
ATOM 27979 O O . SER A 1 6 ? -5.653 10.112 5.914 1.00 0.00 19 SER A O 36
ATOM 27987 N N . ILE A 1 7 ? -6.556 8.120 5.719 1.00 0.00 20 ILE A N 36
ATOM 27988 C CA . ILE A 1 7 ? -5.221 7.463 5.728 1.00 0.00 20 ILE A CA 36
ATOM 27989 C C . ILE A 1 7 ? -4.892 6.963 4.322 1.00 0.00 20 ILE A C 36
ATOM 27990 O O . ILE A 1 7 ? -3.789 7.117 3.836 1.00 0.00 20 ILE A O 36
ATOM 28006 N N . ASP A 1 8 ? -5.844 6.362 3.669 1.00 0.00 21 ASP A N 36
ATOM 28007 C CA . ASP A 1 8 ? -5.595 5.842 2.296 1.00 0.00 21 ASP A CA 36
ATOM 28008 C C . ASP A 1 8 ? -5.553 7.007 1.305 1.00 0.00 21 ASP A C 36
ATOM 28009 O O . ASP A 1 8 ? -4.979 6.905 0.239 1.00 0.00 21 ASP A O 36
ATOM 28018 N N . LYS A 1 9 ? -6.156 8.112 1.644 1.00 0.00 22 LYS A N 36
ATOM 28019 C CA . LYS A 1 9 ? -6.150 9.277 0.716 1.00 0.00 22 LYS A CA 36
ATOM 28020 C C . LYS A 1 9 ? -4.931 10.155 1.005 1.00 0.00 22 LYS A C 36
ATOM 28021 O O . LYS A 1 9 ? -4.825 11.263 0.519 1.00 0.00 22 LYS A O 36
ATOM 28040 N N . TYR A 1 10 ? -4.009 9.672 1.791 1.00 0.00 23 TYR A N 36
ATOM 28041 C CA . TYR A 1 10 ? -2.801 10.483 2.107 1.00 0.00 23 TYR A CA 36
ATOM 28042 C C . TYR A 1 10 ? -1.640 9.552 2.457 1.00 0.00 23 TYR A C 36
ATOM 28043 O O . TYR A 1 10 ? -0.732 9.922 3.174 1.00 0.00 23 TYR A O 36
ATOM 28061 N N . VAL A 1 11 ? -1.668 8.343 1.970 1.00 0.00 24 VAL A N 36
ATOM 28062 C CA . VAL A 1 11 ? -0.571 7.392 2.291 1.00 0.00 24 VAL A CA 36
ATOM 28063 C C . VAL A 1 11 ? 0.115 6.920 1.005 1.00 0.00 24 VAL A C 36
ATOM 28064 O O . VAL A 1 11 ? 0.082 5.754 0.668 1.00 0.00 24 VAL A O 36
ATOM 28077 N N . LYS A 1 12 ? 0.751 7.808 0.290 1.00 0.00 25 LYS A N 36
ATOM 28078 C CA . LYS A 1 12 ? 1.444 7.381 -0.957 1.00 0.00 25 LYS A CA 36
ATOM 28079 C C . LYS A 1 12 ? 2.342 6.188 -0.626 1.00 0.00 25 LYS A C 36
ATOM 28080 O O . LYS A 1 12 ? 3.119 6.230 0.307 1.00 0.00 25 LYS A O 36
ATOM 28099 N N . GLU A 1 13 ? 2.235 5.118 -1.362 1.00 0.00 26 GLU A N 36
ATOM 28100 C CA . GLU A 1 13 ? 3.079 3.930 -1.052 1.00 0.00 26 GLU A CA 36
ATOM 28101 C C . GLU A 1 13 ? 3.773 3.419 -2.316 1.00 0.00 26 GLU A C 36
ATOM 28102 O O . GLU A 1 13 ? 3.210 3.412 -3.393 1.00 0.00 26 GLU A O 36
ATOM 28114 N N . MET A 1 14 ? 4.992 2.975 -2.179 1.00 0.00 27 MET A N 36
ATOM 28115 C CA . MET A 1 14 ? 5.739 2.441 -3.351 1.00 0.00 27 MET A CA 36
ATOM 28116 C C . MET A 1 14 ? 6.541 1.214 -2.896 1.00 0.00 27 MET A C 36
ATOM 28117 O O . MET A 1 14 ? 7.350 1.311 -1.989 1.00 0.00 27 MET A O 36
ATOM 28131 N N . PRO A 1 15 ? 6.285 0.089 -3.521 1.00 0.00 28 PRO A N 36
ATOM 28132 C CA . PRO A 1 15 ? 6.954 -1.176 -3.173 1.00 0.00 28 PRO A CA 36
ATOM 28133 C C . PRO A 1 15 ? 8.420 -1.154 -3.595 1.00 0.00 28 PRO A C 36
ATOM 28134 O O . PRO A 1 15 ? 9.168 -2.070 -3.315 1.00 0.00 28 PRO A O 36
ATOM 28145 N N . ASP A 1 16 ? 8.850 -0.110 -4.244 1.00 0.00 29 ASP A N 36
ATOM 28146 C CA . ASP A 1 16 ? 10.275 -0.040 -4.648 1.00 0.00 29 ASP A CA 36
ATOM 28147 C C . ASP A 1 16 ? 11.101 0.369 -3.427 1.00 0.00 29 ASP A C 36
ATOM 28148 O O . ASP A 1 16 ? 12.222 -0.065 -3.264 1.00 0.00 29 ASP A O 36
ATOM 28157 N N . LYS A 1 17 ? 10.523 1.190 -2.573 1.00 0.00 30 LYS A N 36
ATOM 28158 C CA . LYS A 1 17 ? 11.193 1.669 -1.334 1.00 0.00 30 LYS A CA 36
ATOM 28159 C C . LYS A 1 17 ? 10.893 3.154 -1.181 1.00 0.00 30 LYS A C 36
ATOM 28160 O O . LYS A 1 17 ? 11.786 3.977 -1.156 1.00 0.00 30 LYS A O 36
ATOM 28179 N N . THR A 1 18 ? 9.641 3.515 -1.098 1.00 0.00 31 THR A N 36
ATOM 28180 C CA . THR A 1 18 ? 9.312 4.960 -0.967 1.00 0.00 31 THR A CA 36
ATOM 28181 C C . THR A 1 18 ? 7.915 5.136 -0.377 1.00 0.00 31 THR A C 36
ATOM 28182 O O . THR A 1 18 ? 7.075 4.262 -0.452 1.00 0.00 31 THR A O 36
ATOM 28193 N N . PHE A 1 19 ? 7.669 6.277 0.202 1.00 0.00 32 PHE A N 36
ATOM 28194 C CA . PHE A 1 19 ? 6.335 6.552 0.803 1.00 0.00 32 PHE A CA 36
ATOM 28195 C C . PHE A 1 19 ? 6.173 8.064 0.956 1.00 0.00 32 PHE A C 36
ATOM 28196 O O . PHE A 1 19 ? 7.136 8.780 1.145 1.00 0.00 32 PHE A O 36
ATOM 28213 N N . GLU A 1 20 ? 4.971 8.563 0.868 1.00 0.00 33 GLU A N 36
ATOM 28214 C CA . GLU A 1 20 ? 4.778 10.032 1.002 1.00 0.00 33 GLU A CA 36
ATOM 28215 C C . GLU A 1 20 ? 3.436 10.331 1.672 1.00 0.00 33 GLU A C 36
ATOM 28216 O O . GLU A 1 20 ? 2.400 10.342 1.035 1.00 0.00 33 GLU A O 36
ATOM 28228 N N . CYS A 1 21 ? 3.450 10.598 2.948 1.00 0.00 34 CYS A N 36
ATOM 28229 C CA . CYS A 1 21 ? 2.181 10.924 3.655 1.00 0.00 34 CYS A CA 36
ATOM 28230 C C . CYS A 1 21 ? 1.637 12.225 3.062 1.00 0.00 34 CYS A C 36
ATOM 28231 O O . CYS A 1 21 ? 2.105 13.303 3.374 1.00 0.00 34 CYS A O 36
ATOM 28238 N N . LEU A 1 22 ? 0.673 12.135 2.189 1.00 0.00 35 LEU A N 36
ATOM 28239 C CA . LEU A 1 22 ? 0.125 13.368 1.555 1.00 0.00 35 LEU A CA 36
ATOM 28240 C C . LEU A 1 22 ? -0.805 14.099 2.525 1.00 0.00 35 LEU A C 36
ATOM 28241 O O . LEU A 1 22 ? -1.457 15.057 2.160 1.00 0.00 35 LEU A O 36
ATOM 28257 N N . PHE A 1 23 ? -0.873 13.673 3.756 1.00 0.00 36 PHE A N 36
ATOM 28258 C CA . PHE A 1 23 ? -1.762 14.371 4.722 1.00 0.00 36 PHE A CA 36
ATOM 28259 C C . PHE A 1 23 ? -1.375 15.852 4.768 1.00 0.00 36 PHE A C 36
ATOM 28260 O O . PHE A 1 23 ? -0.208 16.185 4.698 1.00 0.00 36 PHE A O 36
ATOM 28277 N N . PRO A 1 24 ? -2.364 16.701 4.884 1.00 0.00 37 PRO A N 36
ATOM 28278 C CA . PRO A 1 24 ? -2.147 18.156 4.939 1.00 0.00 37 PRO A CA 36
ATOM 28279 C C . PRO A 1 24 ? -1.590 18.558 6.303 1.00 0.00 37 PRO A C 36
ATOM 28280 O O . PRO A 1 24 ? -2.265 18.490 7.309 1.00 0.00 37 PRO A O 36
ATOM 28291 N N . GLY A 1 25 ? -0.352 18.961 6.336 1.00 0.00 38 GLY A N 36
ATOM 28292 C CA . GLY A 1 25 ? 0.276 19.352 7.625 1.00 0.00 38 GLY A CA 36
ATOM 28293 C C . GLY A 1 25 ? 1.447 18.409 7.894 1.00 0.00 38 GLY A C 36
ATOM 28294 O O . GLY A 1 25 ? 2.329 18.700 8.677 1.00 0.00 38 GLY A O 36
ATOM 28298 N N . CYS A 1 26 ? 1.459 17.277 7.241 1.00 0.00 39 CYS A N 36
ATOM 28299 C CA . CYS A 1 26 ? 2.570 16.305 7.445 1.00 0.00 39 CYS A CA 36
ATOM 28300 C C . CYS A 1 26 ? 3.848 16.840 6.797 1.00 0.00 39 CYS A C 36
ATOM 28301 O O . CYS A 1 26 ? 3.822 17.786 6.034 1.00 0.00 39 CYS A O 36
ATOM 28308 N N . THR A 1 27 ? 4.967 16.238 7.092 1.00 0.00 40 THR A N 36
ATOM 28309 C CA . THR A 1 27 ? 6.247 16.703 6.492 1.00 0.00 40 THR A CA 36
ATOM 28310 C C . THR A 1 27 ? 7.292 15.592 6.607 1.00 0.00 40 THR A C 36
ATOM 28311 O O . THR A 1 27 ? 8.474 15.849 6.727 1.00 0.00 40 THR A O 36
ATOM 28322 N N . LYS A 1 28 ? 6.870 14.355 6.580 1.00 0.00 41 LYS A N 36
ATOM 28323 C CA . LYS A 1 28 ? 7.850 13.237 6.696 1.00 0.00 41 LYS A CA 36
ATOM 28324 C C . LYS A 1 28 ? 7.552 12.159 5.648 1.00 0.00 41 LYS A C 36
ATOM 28325 O O . LYS A 1 28 ? 6.439 11.688 5.523 1.00 0.00 41 LYS A O 36
ATOM 28344 N N . THR A 1 29 ? 8.549 11.756 4.907 1.00 0.00 42 THR A N 36
ATOM 28345 C CA . THR A 1 29 ? 8.343 10.697 3.877 1.00 0.00 42 THR A CA 36
ATOM 28346 C C . THR A 1 29 ? 9.099 9.440 4.309 1.00 0.00 42 THR A C 36
ATOM 28347 O O . THR A 1 29 ? 10.036 9.507 5.082 1.00 0.00 42 THR A O 36
ATOM 28358 N N . PHE A 1 30 ? 8.700 8.290 3.839 1.00 0.00 43 PHE A N 36
ATOM 28359 C CA . PHE A 1 30 ? 9.402 7.044 4.256 1.00 0.00 43 PHE A CA 36
ATOM 28360 C C . PHE A 1 30 ? 9.728 6.184 3.032 1.00 0.00 43 PHE A C 36
ATOM 28361 O O . PHE A 1 30 ? 9.672 6.635 1.906 1.00 0.00 43 PHE A O 36
ATOM 28378 N N . LYS A 1 31 ? 10.074 4.946 3.256 1.00 0.00 44 LYS A N 36
ATOM 28379 C CA . LYS A 1 31 ? 10.415 4.036 2.125 1.00 0.00 44 LYS A CA 36
ATOM 28380 C C . LYS A 1 31 ? 10.618 2.623 2.672 1.00 0.00 44 LYS A C 36
ATOM 28381 O O . LYS A 1 31 ? 11.675 2.293 3.175 1.00 0.00 44 LYS A O 36
ATOM 28400 N N . ARG A 1 32 ? 9.623 1.781 2.590 1.00 0.00 45 ARG A N 36
ATOM 28401 C CA . ARG A 1 32 ? 9.787 0.399 3.121 1.00 0.00 45 ARG A CA 36
ATOM 28402 C C . ARG A 1 32 ? 8.464 -0.366 3.032 1.00 0.00 45 ARG A C 36
ATOM 28403 O O . ARG A 1 32 ? 8.263 -1.172 2.145 1.00 0.00 45 ARG A O 36
ATOM 28424 N N . ARG A 1 33 ? 7.563 -0.137 3.951 1.00 0.00 46 ARG A N 36
ATOM 28425 C CA . ARG A 1 33 ? 6.266 -0.871 3.916 1.00 0.00 46 ARG A CA 36
ATOM 28426 C C . ARG A 1 33 ? 5.114 0.078 4.249 1.00 0.00 46 ARG A C 36
ATOM 28427 O O . ARG A 1 33 ? 5.198 1.272 4.048 1.00 0.00 46 ARG A O 36
ATOM 28448 N N . TYR A 1 34 ? 4.034 -0.449 4.760 1.00 0.00 47 TYR A N 36
ATOM 28449 C CA . TYR A 1 34 ? 2.868 0.417 5.106 1.00 0.00 47 TYR A CA 36
ATOM 28450 C C . TYR A 1 34 ? 2.926 0.745 6.591 1.00 0.00 47 TYR A C 36
ATOM 28451 O O . TYR A 1 34 ? 1.926 0.713 7.280 1.00 0.00 47 TYR A O 36
ATOM 28469 N N . ASN A 1 35 ? 4.081 1.052 7.098 1.00 0.00 48 ASN A N 36
ATOM 28470 C CA . ASN A 1 35 ? 4.172 1.367 8.541 1.00 0.00 48 ASN A CA 36
ATOM 28471 C C . ASN A 1 35 ? 3.884 2.853 8.740 1.00 0.00 48 ASN A C 36
ATOM 28472 O O . ASN A 1 35 ? 3.278 3.265 9.714 1.00 0.00 48 ASN A O 36
ATOM 28483 N N . ILE A 1 36 ? 4.304 3.663 7.811 1.00 0.00 49 ILE A N 36
ATOM 28484 C CA . ILE A 1 36 ? 4.039 5.122 7.942 1.00 0.00 49 ILE A CA 36
ATOM 28485 C C . ILE A 1 36 ? 2.528 5.309 8.090 1.00 0.00 49 ILE A C 36
ATOM 28486 O O . ILE A 1 36 ? 2.065 6.222 8.742 1.00 0.00 49 ILE A O 36
ATOM 28502 N N . ARG A 1 37 ? 1.759 4.432 7.499 1.00 0.00 50 ARG A N 36
ATOM 28503 C CA . ARG A 1 37 ? 0.281 4.541 7.618 1.00 0.00 50 ARG A CA 36
ATOM 28504 C C . ARG A 1 37 ? -0.069 4.678 9.097 1.00 0.00 50 ARG A C 36
ATOM 28505 O O . ARG A 1 37 ? -0.761 5.592 9.501 1.00 0.00 50 ARG A O 36
ATOM 28526 N N . SER A 1 38 ? 0.428 3.789 9.912 1.00 0.00 51 SER A N 36
ATOM 28527 C CA . SER A 1 38 ? 0.147 3.888 11.367 1.00 0.00 51 SER A CA 36
ATOM 28528 C C . SER A 1 38 ? 0.622 5.255 11.846 1.00 0.00 51 SER A C 36
ATOM 28529 O O . SER A 1 38 ? -0.008 5.896 12.664 1.00 0.00 51 SER A O 36
ATOM 28537 N N . HIS A 1 39 ? 1.726 5.715 11.321 1.00 0.00 52 HIS A N 36
ATOM 28538 C CA . HIS A 1 39 ? 2.237 7.055 11.727 1.00 0.00 52 HIS A CA 36
ATOM 28539 C C . HIS A 1 39 ? 1.128 8.081 11.493 1.00 0.00 52 HIS A C 36
ATOM 28540 O O . HIS A 1 39 ? 0.932 8.991 12.273 1.00 0.00 52 HIS A O 36
ATOM 28554 N N . ILE A 1 40 ? 0.401 7.933 10.425 1.00 0.00 53 ILE A N 36
ATOM 28555 C CA . ILE A 1 40 ? -0.694 8.889 10.141 1.00 0.00 53 ILE A CA 36
ATOM 28556 C C . ILE A 1 40 ? -1.766 8.707 11.204 1.00 0.00 53 ILE A C 36
ATOM 28557 O O . ILE A 1 40 ? -2.064 9.608 11.960 1.00 0.00 53 ILE A O 36
ATOM 28573 N N . GLN A 1 41 ? -2.338 7.538 11.266 1.00 0.00 54 GLN A N 36
ATOM 28574 C CA . GLN A 1 41 ? -3.394 7.266 12.279 1.00 0.00 54 GLN A CA 36
ATOM 28575 C C . GLN A 1 41 ? -3.008 7.916 13.602 1.00 0.00 54 GLN A C 36
ATOM 28576 O O . GLN A 1 41 ? -3.856 8.289 14.387 1.00 0.00 54 GLN A O 36
ATOM 28590 N N . THR A 1 42 ? -1.739 8.068 13.861 1.00 0.00 55 THR A N 36
ATOM 28591 C CA . THR A 1 42 ? -1.338 8.711 15.134 1.00 0.00 55 THR A CA 36
ATOM 28592 C C . THR A 1 42 ? -1.520 10.219 15.002 1.00 0.00 55 THR A C 36
ATOM 28593 O O . THR A 1 42 ? -2.120 10.857 15.844 1.00 0.00 55 THR A O 36
ATOM 28604 N N . HIS A 1 43 ? -1.015 10.795 13.950 1.00 0.00 56 HIS A N 36
ATOM 28605 C CA . HIS A 1 43 ? -1.174 12.252 13.769 1.00 0.00 56 HIS A CA 36
ATOM 28606 C C . HIS A 1 43 ? -2.398 12.519 12.897 1.00 0.00 56 HIS A C 36
ATOM 28607 O O . HIS A 1 43 ? -2.562 13.577 12.324 1.00 0.00 56 HIS A O 36
ATOM 28621 N N . LEU A 1 44 ? -3.284 11.560 12.840 1.00 0.00 57 LEU A N 36
ATOM 28622 C CA . LEU A 1 44 ? -4.538 11.728 12.060 1.00 0.00 57 LEU A CA 36
ATOM 28623 C C . LEU A 1 44 ? -5.726 11.248 12.903 1.00 0.00 57 LEU A C 36
ATOM 28624 O O . LEU A 1 44 ? -6.864 11.562 12.613 1.00 0.00 57 LEU A O 36
ATOM 28640 N N . GLU A 1 45 ? -5.482 10.493 13.950 1.00 0.00 58 GLU A N 36
ATOM 28641 C CA . GLU A 1 45 ? -6.611 10.010 14.793 1.00 0.00 58 GLU A CA 36
ATOM 28642 C C . GLU A 1 45 ? -7.061 11.131 15.733 1.00 0.00 58 GLU A C 36
ATOM 28643 O O . GLU A 1 45 ? -8.239 11.354 15.928 1.00 0.00 58 GLU A O 36
ATOM 28655 N N . ASP A 1 46 ? -6.132 11.838 16.318 1.00 0.00 59 ASP A N 36
ATOM 28656 C CA . ASP A 1 46 ? -6.511 12.942 17.245 1.00 0.00 59 ASP A CA 36
ATOM 28657 C C . ASP A 1 46 ? -5.513 14.093 17.107 1.00 0.00 59 ASP A C 36
ATOM 28658 O O . ASP A 1 46 ? -5.827 15.141 16.580 1.00 0.00 59 ASP A O 36
ATOM 28667 N N . ARG A 1 47 ? -4.310 13.906 17.578 1.00 0.00 60 ARG A N 36
ATOM 28668 C CA . ARG A 1 47 ? -3.294 14.992 17.475 1.00 0.00 60 ARG A CA 36
ATOM 28669 C C . ARG A 1 47 ? -3.217 15.481 16.027 1.00 0.00 60 ARG A C 36
ATOM 28670 O O . ARG A 1 47 ? -3.500 14.693 15.140 1.00 0.00 60 ARG A O 36
ATOM 28693 N N . THR A 1 1 ? -21.569 6.012 3.298 1.00 0.00 14 THR A N 37
ATOM 28694 C CA . THR A 1 1 ? -20.643 5.247 4.180 1.00 0.00 14 THR A CA 37
ATOM 28695 C C . THR A 1 1 ? -19.342 4.964 3.426 1.00 0.00 14 THR A C 37
ATOM 28696 O O . THR A 1 1 ? -19.350 4.643 2.254 1.00 0.00 14 THR A O 37
ATOM 28709 N N . LEU A 1 2 ? -18.224 5.081 4.088 1.00 0.00 15 LEU A N 37
ATOM 28710 C CA . LEU A 1 2 ? -16.924 4.818 3.408 1.00 0.00 15 LEU A CA 37
ATOM 28711 C C . LEU A 1 2 ? -15.802 4.769 4.449 1.00 0.00 15 LEU A C 37
ATOM 28712 O O . LEU A 1 2 ? -15.175 5.771 4.729 1.00 0.00 15 LEU A O 37
ATOM 28728 N N . PRO A 1 3 ? -15.586 3.597 4.991 1.00 0.00 16 PRO A N 37
ATOM 28729 C CA . PRO A 1 3 ? -14.544 3.374 6.009 1.00 0.00 16 PRO A CA 37
ATOM 28730 C C . PRO A 1 3 ? -13.164 3.291 5.352 1.00 0.00 16 PRO A C 37
ATOM 28731 O O . PRO A 1 3 ? -13.028 2.873 4.219 1.00 0.00 16 PRO A O 37
ATOM 28742 N N . ARG A 1 4 ? -12.138 3.685 6.055 1.00 0.00 17 ARG A N 37
ATOM 28743 C CA . ARG A 1 4 ? -10.768 3.629 5.472 1.00 0.00 17 ARG A CA 37
ATOM 28744 C C . ARG A 1 4 ? -10.617 4.731 4.422 1.00 0.00 17 ARG A C 37
ATOM 28745 O O . ARG A 1 4 ? -10.153 4.497 3.324 1.00 0.00 17 ARG A O 37
ATOM 28766 N N . GLY A 1 5 ? -11.005 5.934 4.750 1.00 0.00 18 GLY A N 37
ATOM 28767 C CA . GLY A 1 5 ? -10.882 7.050 3.771 1.00 0.00 18 GLY A CA 37
ATOM 28768 C C . GLY A 1 5 ? -10.028 8.167 4.370 1.00 0.00 18 GLY A C 37
ATOM 28769 O O . GLY A 1 5 ? -10.034 9.288 3.901 1.00 0.00 18 GLY A O 37
ATOM 28773 N N . SER A 1 6 ? -9.291 7.872 5.406 1.00 0.00 19 SER A N 37
ATOM 28774 C CA . SER A 1 6 ? -8.438 8.915 6.035 1.00 0.00 19 SER A CA 37
ATOM 28775 C C . SER A 1 6 ? -6.968 8.508 5.923 1.00 0.00 19 SER A C 37
ATOM 28776 O O . SER A 1 6 ? -6.112 9.311 5.610 1.00 0.00 19 SER A O 37
ATOM 28784 N N . ILE A 1 7 ? -6.672 7.264 6.174 1.00 0.00 20 ILE A N 37
ATOM 28785 C CA . ILE A 1 7 ? -5.259 6.800 6.082 1.00 0.00 20 ILE A CA 37
ATOM 28786 C C . ILE A 1 7 ? -4.894 6.582 4.616 1.00 0.00 20 ILE A C 37
ATOM 28787 O O . ILE A 1 7 ? -3.848 6.994 4.156 1.00 0.00 20 ILE A O 37
ATOM 28803 N N . ASP A 1 8 ? -5.750 5.936 3.882 1.00 0.00 21 ASP A N 37
ATOM 28804 C CA . ASP A 1 8 ? -5.459 5.685 2.441 1.00 0.00 21 ASP A CA 37
ATOM 28805 C C . ASP A 1 8 ? -5.619 6.986 1.652 1.00 0.00 21 ASP A C 37
ATOM 28806 O O . ASP A 1 8 ? -5.249 7.072 0.497 1.00 0.00 21 ASP A O 37
ATOM 28815 N N . LYS A 1 9 ? -6.165 8.000 2.264 1.00 0.00 22 LYS A N 37
ATOM 28816 C CA . LYS A 1 9 ? -6.346 9.292 1.545 1.00 0.00 22 LYS A CA 37
ATOM 28817 C C . LYS A 1 9 ? -5.113 10.175 1.761 1.00 0.00 22 LYS A C 37
ATOM 28818 O O . LYS A 1 9 ? -5.044 11.287 1.277 1.00 0.00 22 LYS A O 37
ATOM 28837 N N . TYR A 1 10 ? -4.140 9.690 2.482 1.00 0.00 23 TYR A N 37
ATOM 28838 C CA . TYR A 1 10 ? -2.917 10.506 2.725 1.00 0.00 23 TYR A CA 37
ATOM 28839 C C . TYR A 1 10 ? -1.707 9.582 2.866 1.00 0.00 23 TYR A C 37
ATOM 28840 O O . TYR A 1 10 ? -0.725 9.920 3.498 1.00 0.00 23 TYR A O 37
ATOM 28858 N N . VAL A 1 11 ? -1.768 8.417 2.282 1.00 0.00 24 VAL A N 37
ATOM 28859 C CA . VAL A 1 11 ? -0.619 7.473 2.382 1.00 0.00 24 VAL A CA 37
ATOM 28860 C C . VAL A 1 11 ? -0.048 7.218 0.988 1.00 0.00 24 VAL A C 37
ATOM 28861 O O . VAL A 1 11 ? -0.729 6.729 0.107 1.00 0.00 24 VAL A O 37
ATOM 28874 N N . LYS A 1 12 ? 1.197 7.542 0.778 1.00 0.00 25 LYS A N 37
ATOM 28875 C CA . LYS A 1 12 ? 1.807 7.312 -0.560 1.00 0.00 25 LYS A CA 37
ATOM 28876 C C . LYS A 1 12 ? 2.694 6.067 -0.506 1.00 0.00 25 LYS A C 37
ATOM 28877 O O . LYS A 1 12 ? 3.695 6.037 0.180 1.00 0.00 25 LYS A O 37
ATOM 28896 N N . GLU A 1 13 ? 2.334 5.039 -1.225 1.00 0.00 26 GLU A N 37
ATOM 28897 C CA . GLU A 1 13 ? 3.157 3.797 -1.214 1.00 0.00 26 GLU A CA 37
ATOM 28898 C C . GLU A 1 13 ? 3.773 3.588 -2.597 1.00 0.00 26 GLU A C 37
ATOM 28899 O O . GLU A 1 13 ? 3.092 3.248 -3.545 1.00 0.00 26 GLU A O 37
ATOM 28911 N N . MET A 1 14 ? 5.055 3.792 -2.724 1.00 0.00 27 MET A N 37
ATOM 28912 C CA . MET A 1 14 ? 5.710 3.609 -4.050 1.00 0.00 27 MET A CA 37
ATOM 28913 C C . MET A 1 14 ? 6.298 2.195 -4.144 1.00 0.00 27 MET A C 37
ATOM 28914 O O . MET A 1 14 ? 6.920 1.719 -3.209 1.00 0.00 27 MET A O 37
ATOM 28928 N N . PRO A 1 15 ? 6.091 1.566 -5.278 1.00 0.00 28 PRO A N 37
ATOM 28929 C CA . PRO A 1 15 ? 6.589 0.202 -5.524 1.00 0.00 28 PRO A CA 37
ATOM 28930 C C . PRO A 1 15 ? 8.107 0.223 -5.686 1.00 0.00 28 PRO A C 37
ATOM 28931 O O . PRO A 1 15 ? 8.749 -0.805 -5.765 1.00 0.00 28 PRO A O 37
ATOM 28942 N N . ASP A 1 16 ? 8.687 1.391 -5.705 1.00 0.00 29 ASP A N 37
ATOM 28943 C CA . ASP A 1 16 ? 10.161 1.484 -5.827 1.00 0.00 29 ASP A CA 37
ATOM 28944 C C . ASP A 1 16 ? 10.759 1.485 -4.421 1.00 0.00 29 ASP A C 37
ATOM 28945 O O . ASP A 1 16 ? 11.891 1.876 -4.216 1.00 0.00 29 ASP A O 37
ATOM 28954 N N . LYS A 1 17 ? 9.987 1.063 -3.447 1.00 0.00 30 LYS A N 37
ATOM 28955 C CA . LYS A 1 17 ? 10.475 1.037 -2.041 1.00 0.00 30 LYS A CA 37
ATOM 28956 C C . LYS A 1 17 ? 10.523 2.463 -1.503 1.00 0.00 30 LYS A C 37
ATOM 28957 O O . LYS A 1 17 ? 11.552 2.943 -1.069 1.00 0.00 30 LYS A O 37
ATOM 28976 N N . THR A 1 18 ? 9.411 3.145 -1.527 1.00 0.00 31 THR A N 37
ATOM 28977 C CA . THR A 1 18 ? 9.387 4.541 -1.016 1.00 0.00 31 THR A CA 37
ATOM 28978 C C . THR A 1 18 ? 8.047 4.818 -0.334 1.00 0.00 31 THR A C 37
ATOM 28979 O O . THR A 1 18 ? 7.167 3.983 -0.310 1.00 0.00 31 THR A O 37
ATOM 28990 N N . PHE A 1 19 ? 7.892 5.988 0.219 1.00 0.00 32 PHE A N 37
ATOM 28991 C CA . PHE A 1 19 ? 6.611 6.329 0.904 1.00 0.00 32 PHE A CA 37
ATOM 28992 C C . PHE A 1 19 ? 6.506 7.846 1.069 1.00 0.00 32 PHE A C 37
ATOM 28993 O O . PHE A 1 19 ? 7.500 8.542 1.139 1.00 0.00 32 PHE A O 37
ATOM 29010 N N . GLU A 1 20 ? 5.310 8.366 1.135 1.00 0.00 33 GLU A N 37
ATOM 29011 C CA . GLU A 1 20 ? 5.148 9.838 1.299 1.00 0.00 33 GLU A CA 37
ATOM 29012 C C . GLU A 1 20 ? 3.759 10.149 1.864 1.00 0.00 33 GLU A C 37
ATOM 29013 O O . GLU A 1 20 ? 2.754 9.970 1.204 1.00 0.00 33 GLU A O 37
ATOM 29025 N N . CYS A 1 21 ? 3.699 10.624 3.078 1.00 0.00 34 CYS A N 37
ATOM 29026 C CA . CYS A 1 21 ? 2.383 10.962 3.692 1.00 0.00 34 CYS A CA 37
ATOM 29027 C C . CYS A 1 21 ? 1.796 12.173 2.960 1.00 0.00 34 CYS A C 37
ATOM 29028 O O . CYS A 1 21 ? 2.294 13.276 3.068 1.00 0.00 34 CYS A O 37
ATOM 29035 N N . LEU A 1 22 ? 0.753 11.973 2.198 1.00 0.00 35 LEU A N 37
ATOM 29036 C CA . LEU A 1 22 ? 0.148 13.109 1.439 1.00 0.00 35 LEU A CA 37
ATOM 29037 C C . LEU A 1 22 ? -0.692 13.991 2.367 1.00 0.00 35 LEU A C 37
ATOM 29038 O O . LEU A 1 22 ? -1.366 14.899 1.924 1.00 0.00 35 LEU A O 37
ATOM 29054 N N . PHE A 1 23 ? -0.662 13.743 3.647 1.00 0.00 36 PHE A N 37
ATOM 29055 C CA . PHE A 1 23 ? -1.464 14.584 4.579 1.00 0.00 36 PHE A CA 37
ATOM 29056 C C . PHE A 1 23 ? -0.934 16.020 4.543 1.00 0.00 36 PHE A C 37
ATOM 29057 O O . PHE A 1 23 ? 0.261 16.234 4.481 1.00 0.00 36 PHE A O 37
ATOM 29074 N N . PRO A 1 24 ? -1.838 16.968 4.587 1.00 0.00 37 PRO A N 37
ATOM 29075 C CA . PRO A 1 24 ? -1.478 18.395 4.562 1.00 0.00 37 PRO A CA 37
ATOM 29076 C C . PRO A 1 24 ? -0.909 18.818 5.915 1.00 0.00 37 PRO A C 37
ATOM 29077 O O . PRO A 1 24 ? -1.589 18.805 6.921 1.00 0.00 37 PRO A O 37
ATOM 29088 N N . GLY A 1 25 ? 0.343 19.178 5.943 1.00 0.00 38 GLY A N 37
ATOM 29089 C CA . GLY A 1 25 ? 0.978 19.587 7.224 1.00 0.00 38 GLY A CA 37
ATOM 29090 C C . GLY A 1 25 ? 2.047 18.559 7.591 1.00 0.00 38 GLY A C 37
ATOM 29091 O O . GLY A 1 25 ? 2.901 18.803 8.420 1.00 0.00 38 GLY A O 37
ATOM 29095 N N . CYS A 1 26 ? 2.004 17.406 6.974 1.00 0.00 39 CYS A N 37
ATOM 29096 C CA . CYS A 1 26 ? 3.017 16.358 7.279 1.00 0.00 39 CYS A CA 37
ATOM 29097 C C . CYS A 1 26 ? 4.370 16.767 6.696 1.00 0.00 39 CYS A C 37
ATOM 29098 O O . CYS A 1 26 ? 4.469 17.695 5.918 1.00 0.00 39 CYS A O 37
ATOM 29105 N N . THR A 1 27 ? 5.412 16.075 7.063 1.00 0.00 40 THR A N 37
ATOM 29106 C CA . THR A 1 27 ? 6.761 16.412 6.531 1.00 0.00 40 THR A CA 37
ATOM 29107 C C . THR A 1 27 ? 7.694 15.219 6.740 1.00 0.00 40 THR A C 37
ATOM 29108 O O . THR A 1 27 ? 8.898 15.364 6.813 1.00 0.00 40 THR A O 37
ATOM 29119 N N . LYS A 1 28 ? 7.146 14.037 6.841 1.00 0.00 41 LYS A N 37
ATOM 29120 C CA . LYS A 1 28 ? 8.001 12.835 7.050 1.00 0.00 41 LYS A CA 37
ATOM 29121 C C . LYS A 1 28 ? 7.761 11.827 5.923 1.00 0.00 41 LYS A C 37
ATOM 29122 O O . LYS A 1 28 ? 6.641 11.591 5.514 1.00 0.00 41 LYS A O 37
ATOM 29141 N N . THR A 1 29 ? 8.807 11.228 5.419 1.00 0.00 42 THR A N 37
ATOM 29142 C CA . THR A 1 29 ? 8.642 10.234 4.322 1.00 0.00 42 THR A CA 37
ATOM 29143 C C . THR A 1 29 ? 9.191 8.880 4.776 1.00 0.00 42 THR A C 37
ATOM 29144 O O . THR A 1 29 ? 9.799 8.766 5.823 1.00 0.00 42 THR A O 37
ATOM 29155 N N . PHE A 1 30 ? 8.984 7.851 4.000 1.00 0.00 43 PHE A N 37
ATOM 29156 C CA . PHE A 1 30 ? 9.494 6.507 4.393 1.00 0.00 43 PHE A CA 37
ATOM 29157 C C . PHE A 1 30 ? 9.784 5.683 3.137 1.00 0.00 43 PHE A C 37
ATOM 29158 O O . PHE A 1 30 ? 9.930 6.214 2.053 1.00 0.00 43 PHE A O 37
ATOM 29175 N N . LYS A 1 31 ? 9.863 4.386 3.271 1.00 0.00 44 LYS A N 37
ATOM 29176 C CA . LYS A 1 31 ? 10.139 3.532 2.082 1.00 0.00 44 LYS A CA 37
ATOM 29177 C C . LYS A 1 31 ? 9.744 2.084 2.383 1.00 0.00 44 LYS A C 37
ATOM 29178 O O . LYS A 1 31 ? 10.223 1.480 3.322 1.00 0.00 44 LYS A O 37
ATOM 29197 N N . ARG A 1 32 ? 8.875 1.522 1.586 1.00 0.00 45 ARG A N 37
ATOM 29198 C CA . ARG A 1 32 ? 8.448 0.112 1.817 1.00 0.00 45 ARG A CA 37
ATOM 29199 C C . ARG A 1 32 ? 8.211 -0.119 3.310 1.00 0.00 45 ARG A C 37
ATOM 29200 O O . ARG A 1 32 ? 9.100 -0.517 4.036 1.00 0.00 45 ARG A O 37
ATOM 29221 N N . ARG A 1 33 ? 7.016 0.126 3.775 1.00 0.00 46 ARG A N 37
ATOM 29222 C CA . ARG A 1 33 ? 6.723 -0.083 5.220 1.00 0.00 46 ARG A CA 37
ATOM 29223 C C . ARG A 1 33 ? 5.330 0.459 5.546 1.00 0.00 46 ARG A C 37
ATOM 29224 O O . ARG A 1 33 ? 4.857 1.395 4.931 1.00 0.00 46 ARG A O 37
ATOM 29245 N N . TYR A 1 34 ? 4.674 -0.118 6.514 1.00 0.00 47 TYR A N 37
ATOM 29246 C CA . TYR A 1 34 ? 3.316 0.366 6.890 1.00 0.00 47 TYR A CA 37
ATOM 29247 C C . TYR A 1 34 ? 3.444 1.241 8.131 1.00 0.00 47 TYR A C 37
ATOM 29248 O O . TYR A 1 34 ? 2.481 1.497 8.827 1.00 0.00 47 TYR A O 37
ATOM 29266 N N . ASN A 1 35 ? 4.630 1.691 8.423 1.00 0.00 48 ASN A N 37
ATOM 29267 C CA . ASN A 1 35 ? 4.823 2.536 9.627 1.00 0.00 48 ASN A CA 37
ATOM 29268 C C . ASN A 1 35 ? 4.044 3.841 9.472 1.00 0.00 48 ASN A C 37
ATOM 29269 O O . ASN A 1 35 ? 3.902 4.600 10.411 1.00 0.00 48 ASN A O 37
ATOM 29280 N N . ILE A 1 36 ? 3.523 4.110 8.306 1.00 0.00 49 ILE A N 37
ATOM 29281 C CA . ILE A 1 36 ? 2.744 5.364 8.131 1.00 0.00 49 ILE A CA 37
ATOM 29282 C C . ILE A 1 36 ? 1.363 5.149 8.699 1.00 0.00 49 ILE A C 37
ATOM 29283 O O . ILE A 1 36 ? 0.901 5.890 9.518 1.00 0.00 49 ILE A O 37
ATOM 29299 N N . ARG A 1 37 ? 0.683 4.145 8.266 1.00 0.00 50 ARG A N 37
ATOM 29300 C CA . ARG A 1 37 ? -0.678 3.944 8.801 1.00 0.00 50 ARG A CA 37
ATOM 29301 C C . ARG A 1 37 ? -0.648 4.042 10.326 1.00 0.00 50 ARG A C 37
ATOM 29302 O O . ARG A 1 37 ? -1.639 4.350 10.951 1.00 0.00 50 ARG A O 37
ATOM 29323 N N . SER A 1 38 ? 0.484 3.820 10.933 1.00 0.00 51 SER A N 37
ATOM 29324 C CA . SER A 1 38 ? 0.553 3.950 12.411 1.00 0.00 51 SER A CA 37
ATOM 29325 C C . SER A 1 38 ? 0.965 5.384 12.733 1.00 0.00 51 SER A C 37
ATOM 29326 O O . SER A 1 38 ? 0.537 5.967 13.711 1.00 0.00 51 SER A O 37
ATOM 29334 N N . HIS A 1 39 ? 1.787 5.959 11.899 1.00 0.00 52 HIS A N 37
ATOM 29335 C CA . HIS A 1 39 ? 2.234 7.362 12.118 1.00 0.00 52 HIS A CA 37
ATOM 29336 C C . HIS A 1 39 ? 1.062 8.310 11.855 1.00 0.00 52 HIS A C 37
ATOM 29337 O O . HIS A 1 39 ? 0.726 9.136 12.681 1.00 0.00 52 HIS A O 37
ATOM 29351 N N . ILE A 1 40 ? 0.440 8.207 10.718 1.00 0.00 53 ILE A N 37
ATOM 29352 C CA . ILE A 1 40 ? -0.696 9.116 10.439 1.00 0.00 53 ILE A CA 37
ATOM 29353 C C . ILE A 1 40 ? -1.819 8.816 11.417 1.00 0.00 53 ILE A C 37
ATOM 29354 O O . ILE A 1 40 ? -2.515 9.695 11.849 1.00 0.00 53 ILE A O 37
ATOM 29370 N N . GLN A 1 41 ? -2.008 7.590 11.792 1.00 0.00 54 GLN A N 37
ATOM 29371 C CA . GLN A 1 41 ? -3.101 7.315 12.757 1.00 0.00 54 GLN A CA 37
ATOM 29372 C C . GLN A 1 41 ? -2.918 8.220 13.964 1.00 0.00 54 GLN A C 37
ATOM 29373 O O . GLN A 1 41 ? -3.864 8.553 14.650 1.00 0.00 54 GLN A O 37
ATOM 29387 N N . THR A 1 42 ? -1.715 8.639 14.230 1.00 0.00 55 THR A N 37
ATOM 29388 C CA . THR A 1 42 ? -1.506 9.536 15.390 1.00 0.00 55 THR A CA 37
ATOM 29389 C C . THR A 1 42 ? -1.832 10.967 14.975 1.00 0.00 55 THR A C 37
ATOM 29390 O O . THR A 1 42 ? -2.641 11.633 15.591 1.00 0.00 55 THR A O 37
ATOM 29401 N N . HIS A 1 43 ? -1.217 11.445 13.935 1.00 0.00 56 HIS A N 37
ATOM 29402 C CA . HIS A 1 43 ? -1.501 12.825 13.485 1.00 0.00 56 HIS A CA 37
ATOM 29403 C C . HIS A 1 43 ? -2.574 12.787 12.400 1.00 0.00 56 HIS A C 37
ATOM 29404 O O . HIS A 1 43 ? -2.657 13.652 11.552 1.00 0.00 56 HIS A O 37
ATOM 29418 N N . LEU A 1 44 ? -3.401 11.775 12.436 1.00 0.00 57 LEU A N 37
ATOM 29419 C CA . LEU A 1 44 ? -4.484 11.650 11.427 1.00 0.00 57 LEU A CA 37
ATOM 29420 C C . LEU A 1 44 ? -5.645 10.812 11.992 1.00 0.00 57 LEU A C 37
ATOM 29421 O O . LEU A 1 44 ? -6.672 10.679 11.356 1.00 0.00 57 LEU A O 37
ATOM 29437 N N . GLU A 1 45 ? -5.511 10.244 13.175 1.00 0.00 58 GLU A N 37
ATOM 29438 C CA . GLU A 1 45 ? -6.633 9.432 13.733 1.00 0.00 58 GLU A CA 37
ATOM 29439 C C . GLU A 1 45 ? -7.958 10.163 13.502 1.00 0.00 58 GLU A C 37
ATOM 29440 O O . GLU A 1 45 ? -8.811 9.703 12.768 1.00 0.00 58 GLU A O 37
ATOM 29452 N N . ASP A 1 46 ? -8.138 11.299 14.119 1.00 0.00 59 ASP A N 37
ATOM 29453 C CA . ASP A 1 46 ? -9.407 12.058 13.931 1.00 0.00 59 ASP A CA 37
ATOM 29454 C C . ASP A 1 46 ? -9.132 13.555 14.082 1.00 0.00 59 ASP A C 37
ATOM 29455 O O . ASP A 1 46 ? -9.215 14.310 13.133 1.00 0.00 59 ASP A O 37
ATOM 29464 N N . ARG A 1 47 ? -8.806 13.992 15.268 1.00 0.00 60 ARG A N 37
ATOM 29465 C CA . ARG A 1 47 ? -8.525 15.440 15.478 1.00 0.00 60 ARG A CA 37
ATOM 29466 C C . ARG A 1 47 ? -7.513 15.921 14.437 1.00 0.00 60 ARG A C 37
ATOM 29467 O O . ARG A 1 47 ? -6.945 15.081 13.758 1.00 0.00 60 ARG A O 37
ATOM 29490 N N . THR A 1 1 ? -13.935 9.206 17.481 1.00 0.00 14 THR A N 38
ATOM 29491 C CA . THR A 1 1 ? -14.263 8.099 16.538 1.00 0.00 14 THR A CA 38
ATOM 29492 C C . THR A 1 1 ? -13.029 7.761 15.700 1.00 0.00 14 THR A C 38
ATOM 29493 O O . THR A 1 1 ? -12.032 8.454 15.737 1.00 0.00 14 THR A O 38
ATOM 29506 N N . LEU A 1 2 ? -13.088 6.700 14.940 1.00 0.00 15 LEU A N 38
ATOM 29507 C CA . LEU A 1 2 ? -11.918 6.321 14.101 1.00 0.00 15 LEU A CA 38
ATOM 29508 C C . LEU A 1 2 ? -12.397 5.953 12.693 1.00 0.00 15 LEU A C 38
ATOM 29509 O O . LEU A 1 2 ? -12.623 4.796 12.400 1.00 0.00 15 LEU A O 38
ATOM 29525 N N . PRO A 1 3 ? -12.536 6.955 11.863 1.00 0.00 16 PRO A N 38
ATOM 29526 C CA . PRO A 1 3 ? -12.987 6.778 10.472 1.00 0.00 16 PRO A CA 38
ATOM 29527 C C . PRO A 1 3 ? -11.840 6.258 9.599 1.00 0.00 16 PRO A C 38
ATOM 29528 O O . PRO A 1 3 ? -10.759 6.813 9.580 1.00 0.00 16 PRO A O 38
ATOM 29539 N N . ARG A 1 4 ? -12.066 5.194 8.878 1.00 0.00 17 ARG A N 38
ATOM 29540 C CA . ARG A 1 4 ? -10.992 4.638 8.010 1.00 0.00 17 ARG A CA 38
ATOM 29541 C C . ARG A 1 4 ? -11.043 5.314 6.638 1.00 0.00 17 ARG A C 38
ATOM 29542 O O . ARG A 1 4 ? -10.918 4.669 5.615 1.00 0.00 17 ARG A O 38
ATOM 29563 N N . GLY A 1 5 ? -11.228 6.605 6.605 1.00 0.00 18 GLY A N 38
ATOM 29564 C CA . GLY A 1 5 ? -11.287 7.316 5.296 1.00 0.00 18 GLY A CA 38
ATOM 29565 C C . GLY A 1 5 ? -10.267 8.456 5.282 1.00 0.00 18 GLY A C 38
ATOM 29566 O O . GLY A 1 5 ? -10.372 9.387 4.507 1.00 0.00 18 GLY A O 38
ATOM 29570 N N . SER A 1 6 ? -9.279 8.392 6.132 1.00 0.00 19 SER A N 38
ATOM 29571 C CA . SER A 1 6 ? -8.254 9.470 6.168 1.00 0.00 19 SER A CA 38
ATOM 29572 C C . SER A 1 6 ? -6.858 8.855 6.044 1.00 0.00 19 SER A C 38
ATOM 29573 O O . SER A 1 6 ? -5.956 9.444 5.485 1.00 0.00 19 SER A O 38
ATOM 29581 N N . ILE A 1 7 ? -6.676 7.672 6.563 1.00 0.00 20 ILE A N 38
ATOM 29582 C CA . ILE A 1 7 ? -5.340 7.019 6.476 1.00 0.00 20 ILE A CA 38
ATOM 29583 C C . ILE A 1 7 ? -5.027 6.698 5.017 1.00 0.00 20 ILE A C 38
ATOM 29584 O O . ILE A 1 7 ? -4.087 7.211 4.443 1.00 0.00 20 ILE A O 38
ATOM 29600 N N . ASP A 1 8 ? -5.810 5.851 4.417 1.00 0.00 21 ASP A N 38
ATOM 29601 C CA . ASP A 1 8 ? -5.569 5.485 2.992 1.00 0.00 21 ASP A CA 38
ATOM 29602 C C . ASP A 1 8 ? -5.830 6.701 2.101 1.00 0.00 21 ASP A C 38
ATOM 29603 O O . ASP A 1 8 ? -5.546 6.687 0.920 1.00 0.00 21 ASP A O 38
ATOM 29612 N N . LYS A 1 9 ? -6.369 7.751 2.655 1.00 0.00 22 LYS A N 38
ATOM 29613 C CA . LYS A 1 9 ? -6.647 8.964 1.838 1.00 0.00 22 LYS A CA 38
ATOM 29614 C C . LYS A 1 9 ? -5.357 9.766 1.650 1.00 0.00 22 LYS A C 38
ATOM 29615 O O . LYS A 1 9 ? -5.329 10.757 0.950 1.00 0.00 22 LYS A O 38
ATOM 29634 N N . TYR A 1 10 ? -4.288 9.345 2.271 1.00 0.00 23 TYR A N 38
ATOM 29635 C CA . TYR A 1 10 ? -3.004 10.087 2.124 1.00 0.00 23 TYR A CA 38
ATOM 29636 C C . TYR A 1 10 ? -1.830 9.117 2.266 1.00 0.00 23 TYR A C 38
ATOM 29637 O O . TYR A 1 10 ? -0.994 9.263 3.135 1.00 0.00 23 TYR A O 38
ATOM 29655 N N . VAL A 1 11 ? -1.755 8.128 1.417 1.00 0.00 24 VAL A N 38
ATOM 29656 C CA . VAL A 1 11 ? -0.630 7.154 1.508 1.00 0.00 24 VAL A CA 38
ATOM 29657 C C . VAL A 1 11 ? 0.058 7.040 0.146 1.00 0.00 24 VAL A C 38
ATOM 29658 O O . VAL A 1 11 ? -0.441 6.404 -0.761 1.00 0.00 24 VAL A O 38
ATOM 29671 N N . LYS A 1 12 ? 1.203 7.649 -0.004 1.00 0.00 25 LYS A N 38
ATOM 29672 C CA . LYS A 1 12 ? 1.922 7.572 -1.307 1.00 0.00 25 LYS A CA 38
ATOM 29673 C C . LYS A 1 12 ? 2.910 6.404 -1.274 1.00 0.00 25 LYS A C 38
ATOM 29674 O O . LYS A 1 12 ? 4.087 6.580 -1.029 1.00 0.00 25 LYS A O 38
ATOM 29693 N N . GLU A 1 13 ? 2.440 5.211 -1.521 1.00 0.00 26 GLU A N 38
ATOM 29694 C CA . GLU A 1 13 ? 3.351 4.032 -1.504 1.00 0.00 26 GLU A CA 38
ATOM 29695 C C . GLU A 1 13 ? 4.114 3.961 -2.828 1.00 0.00 26 GLU A C 38
ATOM 29696 O O . GLU A 1 13 ? 3.558 3.645 -3.861 1.00 0.00 26 GLU A O 38
ATOM 29708 N N . MET A 1 14 ? 5.386 4.255 -2.808 1.00 0.00 27 MET A N 38
ATOM 29709 C CA . MET A 1 14 ? 6.180 4.206 -4.069 1.00 0.00 27 MET A CA 38
ATOM 29710 C C . MET A 1 14 ? 6.662 2.769 -4.313 1.00 0.00 27 MET A C 38
ATOM 29711 O O . MET A 1 14 ? 7.138 2.114 -3.403 1.00 0.00 27 MET A O 38
ATOM 29725 N N . PRO A 1 15 ? 6.532 2.321 -5.538 1.00 0.00 28 PRO A N 38
ATOM 29726 C CA . PRO A 1 15 ? 6.945 0.962 -5.928 1.00 0.00 28 PRO A CA 38
ATOM 29727 C C . PRO A 1 15 ? 8.469 0.868 -5.967 1.00 0.00 28 PRO A C 38
ATOM 29728 O O . PRO A 1 15 ? 9.034 -0.201 -6.083 1.00 0.00 28 PRO A O 38
ATOM 29739 N N . ASP A 1 16 ? 9.138 1.980 -5.848 1.00 0.00 29 ASP A N 38
ATOM 29740 C CA . ASP A 1 16 ? 10.622 1.955 -5.853 1.00 0.00 29 ASP A CA 38
ATOM 29741 C C . ASP A 1 16 ? 11.112 1.741 -4.420 1.00 0.00 29 ASP A C 38
ATOM 29742 O O . ASP A 1 16 ? 12.270 1.939 -4.119 1.00 0.00 29 ASP A O 38
ATOM 29751 N N . LYS A 1 17 ? 10.225 1.340 -3.539 1.00 0.00 30 LYS A N 38
ATOM 29752 C CA . LYS A 1 17 ? 10.599 1.105 -2.120 1.00 0.00 30 LYS A CA 38
ATOM 29753 C C . LYS A 1 17 ? 10.628 2.440 -1.381 1.00 0.00 30 LYS A C 38
ATOM 29754 O O . LYS A 1 17 ? 11.634 2.832 -0.823 1.00 0.00 30 LYS A O 38
ATOM 29773 N N . THR A 1 18 ? 9.530 3.144 -1.375 1.00 0.00 31 THR A N 38
ATOM 29774 C CA . THR A 1 18 ? 9.495 4.455 -0.676 1.00 0.00 31 THR A CA 38
ATOM 29775 C C . THR A 1 18 ? 8.074 4.746 -0.191 1.00 0.00 31 THR A C 38
ATOM 29776 O O . THR A 1 18 ? 7.156 3.988 -0.430 1.00 0.00 31 THR A O 38
ATOM 29787 N N . PHE A 1 19 ? 7.889 5.844 0.489 1.00 0.00 32 PHE A N 38
ATOM 29788 C CA . PHE A 1 19 ? 6.533 6.196 0.992 1.00 0.00 32 PHE A CA 38
ATOM 29789 C C . PHE A 1 19 ? 6.457 7.708 1.210 1.00 0.00 32 PHE A C 38
ATOM 29790 O O . PHE A 1 19 ? 7.455 8.358 1.450 1.00 0.00 32 PHE A O 38
ATOM 29807 N N . GLU A 1 20 ? 5.288 8.277 1.122 1.00 0.00 33 GLU A N 38
ATOM 29808 C CA . GLU A 1 20 ? 5.170 9.749 1.318 1.00 0.00 33 GLU A CA 38
ATOM 29809 C C . GLU A 1 20 ? 3.787 10.100 1.870 1.00 0.00 33 GLU A C 38
ATOM 29810 O O . GLU A 1 20 ? 2.799 10.075 1.162 1.00 0.00 33 GLU A O 38
ATOM 29822 N N . CYS A 1 21 ? 3.713 10.446 3.127 1.00 0.00 34 CYS A N 38
ATOM 29823 C CA . CYS A 1 21 ? 2.400 10.822 3.725 1.00 0.00 34 CYS A CA 38
ATOM 29824 C C . CYS A 1 21 ? 1.814 11.981 2.917 1.00 0.00 34 CYS A C 38
ATOM 29825 O O . CYS A 1 21 ? 2.322 13.084 2.943 1.00 0.00 34 CYS A O 38
ATOM 29832 N N . LEU A 1 22 ? 0.761 11.739 2.186 1.00 0.00 35 LEU A N 38
ATOM 29833 C CA . LEU A 1 22 ? 0.159 12.829 1.364 1.00 0.00 35 LEU A CA 38
ATOM 29834 C C . LEU A 1 22 ? -0.687 13.753 2.242 1.00 0.00 35 LEU A C 38
ATOM 29835 O O . LEU A 1 22 ? -1.395 14.608 1.747 1.00 0.00 35 LEU A O 38
ATOM 29851 N N . PHE A 1 23 ? -0.627 13.599 3.536 1.00 0.00 36 PHE A N 38
ATOM 29852 C CA . PHE A 1 23 ? -1.439 14.482 4.418 1.00 0.00 36 PHE A CA 38
ATOM 29853 C C . PHE A 1 23 ? -0.842 15.894 4.414 1.00 0.00 36 PHE A C 38
ATOM 29854 O O . PHE A 1 23 ? 0.364 16.055 4.413 1.00 0.00 36 PHE A O 38
ATOM 29871 N N . PRO A 1 24 ? -1.705 16.879 4.411 1.00 0.00 37 PRO A N 38
ATOM 29872 C CA . PRO A 1 24 ? -1.289 18.291 4.399 1.00 0.00 37 PRO A CA 38
ATOM 29873 C C . PRO A 1 24 ? -0.752 18.700 5.770 1.00 0.00 37 PRO A C 38
ATOM 29874 O O . PRO A 1 24 ? -1.452 18.667 6.761 1.00 0.00 37 PRO A O 38
ATOM 29885 N N . GLY A 1 25 ? 0.495 19.074 5.829 1.00 0.00 38 GLY A N 38
ATOM 29886 C CA . GLY A 1 25 ? 1.096 19.472 7.128 1.00 0.00 38 GLY A CA 38
ATOM 29887 C C . GLY A 1 25 ? 2.167 18.450 7.502 1.00 0.00 38 GLY A C 38
ATOM 29888 O O . GLY A 1 25 ? 3.051 18.719 8.291 1.00 0.00 38 GLY A O 38
ATOM 29892 N N . CYS A 1 26 ? 2.093 17.275 6.936 1.00 0.00 39 CYS A N 38
ATOM 29893 C CA . CYS A 1 26 ? 3.106 16.229 7.253 1.00 0.00 39 CYS A CA 38
ATOM 29894 C C . CYS A 1 26 ? 4.466 16.634 6.684 1.00 0.00 39 CYS A C 38
ATOM 29895 O O . CYS A 1 26 ? 4.576 17.562 5.907 1.00 0.00 39 CYS A O 38
ATOM 29902 N N . THR A 1 27 ? 5.502 15.938 7.063 1.00 0.00 40 THR A N 38
ATOM 29903 C CA . THR A 1 27 ? 6.857 16.269 6.544 1.00 0.00 40 THR A CA 38
ATOM 29904 C C . THR A 1 27 ? 7.796 15.084 6.789 1.00 0.00 40 THR A C 38
ATOM 29905 O O . THR A 1 27 ? 8.998 15.241 6.872 1.00 0.00 40 THR A O 38
ATOM 29916 N N . LYS A 1 28 ? 7.258 13.899 6.906 1.00 0.00 41 LYS A N 38
ATOM 29917 C CA . LYS A 1 28 ? 8.125 12.710 7.149 1.00 0.00 41 LYS A CA 38
ATOM 29918 C C . LYS A 1 28 ? 7.806 11.618 6.123 1.00 0.00 41 LYS A C 38
ATOM 29919 O O . LYS A 1 28 ? 6.666 11.240 5.941 1.00 0.00 41 LYS A O 38
ATOM 29938 N N . THR A 1 29 ? 8.806 11.105 5.456 1.00 0.00 42 THR A N 38
ATOM 29939 C CA . THR A 1 29 ? 8.562 10.034 4.449 1.00 0.00 42 THR A CA 38
ATOM 29940 C C . THR A 1 29 ? 9.071 8.699 4.997 1.00 0.00 42 THR A C 38
ATOM 29941 O O . THR A 1 29 ? 9.729 8.648 6.018 1.00 0.00 42 THR A O 38
ATOM 29952 N N . PHE A 1 30 ? 8.768 7.614 4.335 1.00 0.00 43 PHE A N 38
ATOM 29953 C CA . PHE A 1 30 ? 9.233 6.288 4.833 1.00 0.00 43 PHE A CA 38
ATOM 29954 C C . PHE A 1 30 ? 9.548 5.371 3.650 1.00 0.00 43 PHE A C 38
ATOM 29955 O O . PHE A 1 30 ? 9.813 5.822 2.553 1.00 0.00 43 PHE A O 38
ATOM 29972 N N . LYS A 1 31 ? 9.520 4.084 3.866 1.00 0.00 44 LYS A N 38
ATOM 29973 C CA . LYS A 1 31 ? 9.816 3.132 2.760 1.00 0.00 44 LYS A CA 38
ATOM 29974 C C . LYS A 1 31 ? 8.765 2.019 2.754 1.00 0.00 44 LYS A C 38
ATOM 29975 O O . LYS A 1 31 ? 7.866 1.999 3.570 1.00 0.00 44 LYS A O 38
ATOM 29994 N N . ARG A 1 32 ? 8.870 1.094 1.838 1.00 0.00 45 ARG A N 38
ATOM 29995 C CA . ARG A 1 32 ? 7.874 -0.014 1.781 1.00 0.00 45 ARG A CA 38
ATOM 29996 C C . ARG A 1 32 ? 7.600 -0.527 3.196 1.00 0.00 45 ARG A C 38
ATOM 29997 O O . ARG A 1 32 ? 8.345 -1.322 3.733 1.00 0.00 45 ARG A O 38
ATOM 30018 N N . ARG A 1 33 ? 6.535 -0.081 3.804 1.00 0.00 46 ARG A N 38
ATOM 30019 C CA . ARG A 1 33 ? 6.215 -0.545 5.183 1.00 0.00 46 ARG A CA 38
ATOM 30020 C C . ARG A 1 33 ? 4.901 0.087 5.647 1.00 0.00 46 ARG A C 38
ATOM 30021 O O . ARG A 1 33 ? 4.083 0.497 4.849 1.00 0.00 46 ARG A O 38
ATOM 30042 N N . TYR A 1 34 ? 4.691 0.165 6.932 1.00 0.00 47 TYR A N 38
ATOM 30043 C CA . TYR A 1 34 ? 3.428 0.765 7.451 1.00 0.00 47 TYR A CA 38
ATOM 30044 C C . TYR A 1 34 ? 3.779 1.883 8.424 1.00 0.00 47 TYR A C 38
ATOM 30045 O O . TYR A 1 34 ? 3.049 2.157 9.356 1.00 0.00 47 TYR A O 38
ATOM 30063 N N . ASN A 1 35 ? 4.894 2.522 8.233 1.00 0.00 48 ASN A N 38
ATOM 30064 C CA . ASN A 1 35 ? 5.285 3.604 9.167 1.00 0.00 48 ASN A CA 38
ATOM 30065 C C . ASN A 1 35 ? 4.194 4.672 9.195 1.00 0.00 48 ASN A C 38
ATOM 30066 O O . ASN A 1 35 ? 3.644 4.981 10.230 1.00 0.00 48 ASN A O 38
ATOM 30077 N N . ILE A 1 36 ? 3.874 5.233 8.063 1.00 0.00 49 ILE A N 38
ATOM 30078 C CA . ILE A 1 36 ? 2.802 6.282 8.037 1.00 0.00 49 ILE A CA 38
ATOM 30079 C C . ILE A 1 36 ? 1.457 5.635 8.335 1.00 0.00 49 ILE A C 38
ATOM 30080 O O . ILE A 1 36 ? 0.457 6.302 8.465 1.00 0.00 49 ILE A O 38
ATOM 30096 N N . ARG A 1 37 ? 1.404 4.344 8.455 1.00 0.00 50 ARG A N 38
ATOM 30097 C CA . ARG A 1 37 ? 0.102 3.713 8.769 1.00 0.00 50 ARG A CA 38
ATOM 30098 C C . ARG A 1 37 ? -0.053 3.732 10.282 1.00 0.00 50 ARG A C 38
ATOM 30099 O O . ARG A 1 37 ? -1.143 3.766 10.816 1.00 0.00 50 ARG A O 38
ATOM 30120 N N . SER A 1 38 ? 1.051 3.746 10.972 1.00 0.00 51 SER A N 38
ATOM 30121 C CA . SER A 1 38 ? 1.012 3.804 12.452 1.00 0.00 51 SER A CA 38
ATOM 30122 C C . SER A 1 38 ? 1.376 5.227 12.879 1.00 0.00 51 SER A C 38
ATOM 30123 O O . SER A 1 38 ? 1.255 5.596 14.031 1.00 0.00 51 SER A O 38
ATOM 30131 N N . HIS A 1 39 ? 1.807 6.033 11.943 1.00 0.00 52 HIS A N 38
ATOM 30132 C CA . HIS A 1 39 ? 2.163 7.436 12.258 1.00 0.00 52 HIS A CA 38
ATOM 30133 C C . HIS A 1 39 ? 0.995 8.322 11.829 1.00 0.00 52 HIS A C 38
ATOM 30134 O O . HIS A 1 39 ? 0.693 9.319 12.456 1.00 0.00 52 HIS A O 38
ATOM 30148 N N . ILE A 1 40 ? 0.330 7.961 10.769 1.00 0.00 53 ILE A N 38
ATOM 30149 C CA . ILE A 1 40 ? -0.820 8.779 10.315 1.00 0.00 53 ILE A CA 38
ATOM 30150 C C . ILE A 1 40 ? -2.002 8.494 11.237 1.00 0.00 53 ILE A C 38
ATOM 30151 O O . ILE A 1 40 ? -2.872 9.314 11.428 1.00 0.00 53 ILE A O 38
ATOM 30167 N N . GLN A 1 41 ? -2.053 7.332 11.816 1.00 0.00 54 GLN A N 38
ATOM 30168 C CA . GLN A 1 41 ? -3.196 7.032 12.710 1.00 0.00 54 GLN A CA 38
ATOM 30169 C C . GLN A 1 41 ? -3.106 7.892 13.966 1.00 0.00 54 GLN A C 38
ATOM 30170 O O . GLN A 1 41 ? -4.056 8.004 14.713 1.00 0.00 54 GLN A O 38
ATOM 30184 N N . THR A 1 42 ? -1.991 8.514 14.213 1.00 0.00 55 THR A N 38
ATOM 30185 C CA . THR A 1 42 ? -1.909 9.366 15.422 1.00 0.00 55 THR A CA 38
ATOM 30186 C C . THR A 1 42 ? -2.044 10.827 15.012 1.00 0.00 55 THR A C 38
ATOM 30187 O O . THR A 1 42 ? -2.654 11.620 15.701 1.00 0.00 55 THR A O 38
ATOM 30198 N N . HIS A 1 43 ? -1.491 11.189 13.894 1.00 0.00 56 HIS A N 38
ATOM 30199 C CA . HIS A 1 43 ? -1.600 12.591 13.444 1.00 0.00 56 HIS A CA 38
ATOM 30200 C C . HIS A 1 43 ? -2.639 12.680 12.333 1.00 0.00 56 HIS A C 38
ATOM 30201 O O . HIS A 1 43 ? -2.739 13.668 11.633 1.00 0.00 56 HIS A O 38
ATOM 30215 N N . LEU A 1 44 ? -3.431 11.649 12.177 1.00 0.00 57 LEU A N 38
ATOM 30216 C CA . LEU A 1 44 ? -4.476 11.680 11.126 1.00 0.00 57 LEU A CA 38
ATOM 30217 C C . LEU A 1 44 ? -5.723 10.906 11.587 1.00 0.00 57 LEU A C 38
ATOM 30218 O O . LEU A 1 44 ? -6.711 10.854 10.883 1.00 0.00 57 LEU A O 38
ATOM 30234 N N . GLU A 1 45 ? -5.704 10.307 12.758 1.00 0.00 58 GLU A N 38
ATOM 30235 C CA . GLU A 1 45 ? -6.912 9.561 13.211 1.00 0.00 58 GLU A CA 38
ATOM 30236 C C . GLU A 1 45 ? -7.860 10.515 13.940 1.00 0.00 58 GLU A C 38
ATOM 30237 O O . GLU A 1 45 ? -9.056 10.504 13.723 1.00 0.00 58 GLU A O 38
ATOM 30249 N N . ASP A 1 46 ? -7.337 11.342 14.804 1.00 0.00 59 ASP A N 38
ATOM 30250 C CA . ASP A 1 46 ? -8.210 12.295 15.546 1.00 0.00 59 ASP A CA 38
ATOM 30251 C C . ASP A 1 46 ? -8.902 13.232 14.555 1.00 0.00 59 ASP A C 38
ATOM 30252 O O . ASP A 1 46 ? -10.109 13.372 14.557 1.00 0.00 59 ASP A O 38
ATOM 30261 N N . ARG A 1 47 ? -8.147 13.875 13.708 1.00 0.00 60 ARG A N 38
ATOM 30262 C CA . ARG A 1 47 ? -8.762 14.803 12.717 1.00 0.00 60 ARG A CA 38
ATOM 30263 C C . ARG A 1 47 ? -8.545 14.258 11.305 1.00 0.00 60 ARG A C 38
ATOM 30264 O O . ARG A 1 47 ? -7.673 14.771 10.621 1.00 0.00 60 ARG A O 38
ATOM 30287 N N . THR A 1 1 ? -13.284 8.012 15.042 1.00 0.00 14 THR A N 39
ATOM 30288 C CA . THR A 1 1 ? -12.499 7.121 14.142 1.00 0.00 14 THR A CA 39
ATOM 30289 C C . THR A 1 1 ? -13.147 7.097 12.757 1.00 0.00 14 THR A C 39
ATOM 30290 O O . THR A 1 1 ? -14.115 6.401 12.526 1.00 0.00 14 THR A O 39
ATOM 30303 N N . LEU A 1 2 ? -12.621 7.855 11.834 1.00 0.00 15 LEU A N 39
ATOM 30304 C CA . LEU A 1 2 ? -13.208 7.877 10.464 1.00 0.00 15 LEU A CA 39
ATOM 30305 C C . LEU A 1 2 ? -12.830 6.588 9.727 1.00 0.00 15 LEU A C 39
ATOM 30306 O O . LEU A 1 2 ? -11.796 6.007 9.989 1.00 0.00 15 LEU A O 39
ATOM 30322 N N . PRO A 1 3 ? -13.684 6.184 8.823 1.00 0.00 16 PRO A N 39
ATOM 30323 C CA . PRO A 1 3 ? -13.475 4.966 8.023 1.00 0.00 16 PRO A CA 39
ATOM 30324 C C . PRO A 1 3 ? -12.472 5.233 6.897 1.00 0.00 16 PRO A C 39
ATOM 30325 O O . PRO A 1 3 ? -12.842 5.650 5.819 1.00 0.00 16 PRO A O 39
ATOM 30336 N N . ARG A 1 4 ? -11.211 4.990 7.153 1.00 0.00 17 ARG A N 39
ATOM 30337 C CA . ARG A 1 4 ? -10.153 5.220 6.121 1.00 0.00 17 ARG A CA 39
ATOM 30338 C C . ARG A 1 4 ? -10.515 6.419 5.240 1.00 0.00 17 ARG A C 39
ATOM 30339 O O . ARG A 1 4 ? -10.217 6.450 4.062 1.00 0.00 17 ARG A O 39
ATOM 30360 N N . GLY A 1 5 ? -11.155 7.407 5.803 1.00 0.00 18 GLY A N 39
ATOM 30361 C CA . GLY A 1 5 ? -11.537 8.603 4.998 1.00 0.00 18 GLY A CA 39
ATOM 30362 C C . GLY A 1 5 ? -10.396 9.621 5.023 1.00 0.00 18 GLY A C 39
ATOM 30363 O O . GLY A 1 5 ? -10.581 10.782 4.719 1.00 0.00 18 GLY A O 39
ATOM 30367 N N . SER A 1 6 ? -9.216 9.195 5.384 1.00 0.00 19 SER A N 39
ATOM 30368 C CA . SER A 1 6 ? -8.064 10.138 5.427 1.00 0.00 19 SER A CA 39
ATOM 30369 C C . SER A 1 6 ? -6.759 9.346 5.519 1.00 0.00 19 SER A C 39
ATOM 30370 O O . SER A 1 6 ? -5.757 9.712 4.938 1.00 0.00 19 SER A O 39
ATOM 30378 N N . ILE A 1 7 ? -6.765 8.262 6.242 1.00 0.00 20 ILE A N 39
ATOM 30379 C CA . ILE A 1 7 ? -5.525 7.444 6.368 1.00 0.00 20 ILE A CA 39
ATOM 30380 C C . ILE A 1 7 ? -5.146 6.899 4.997 1.00 0.00 20 ILE A C 39
ATOM 30381 O O . ILE A 1 7 ? -4.134 7.254 4.428 1.00 0.00 20 ILE A O 39
ATOM 30397 N N . ASP A 1 8 ? -5.962 6.042 4.465 1.00 0.00 21 ASP A N 39
ATOM 30398 C CA . ASP A 1 8 ? -5.671 5.465 3.123 1.00 0.00 21 ASP A CA 39
ATOM 30399 C C . ASP A 1 8 ? -5.723 6.579 2.077 1.00 0.00 21 ASP A C 39
ATOM 30400 O O . ASP A 1 8 ? -5.246 6.429 0.970 1.00 0.00 21 ASP A O 39
ATOM 30409 N N . LYS A 1 9 ? -6.299 7.697 2.424 1.00 0.00 22 LYS A N 39
ATOM 30410 C CA . LYS A 1 9 ? -6.385 8.827 1.457 1.00 0.00 22 LYS A CA 39
ATOM 30411 C C . LYS A 1 9 ? -5.236 9.804 1.712 1.00 0.00 22 LYS A C 39
ATOM 30412 O O . LYS A 1 9 ? -5.294 10.957 1.335 1.00 0.00 22 LYS A O 39
ATOM 30431 N N . TYR A 1 10 ? -4.192 9.353 2.353 1.00 0.00 23 TYR A N 39
ATOM 30432 C CA . TYR A 1 10 ? -3.043 10.259 2.632 1.00 0.00 23 TYR A CA 39
ATOM 30433 C C . TYR A 1 10 ? -1.751 9.443 2.705 1.00 0.00 23 TYR A C 39
ATOM 30434 O O . TYR A 1 10 ? -0.840 9.771 3.439 1.00 0.00 23 TYR A O 39
ATOM 30452 N N . VAL A 1 11 ? -1.662 8.383 1.950 1.00 0.00 24 VAL A N 39
ATOM 30453 C CA . VAL A 1 11 ? -0.426 7.551 1.975 1.00 0.00 24 VAL A CA 39
ATOM 30454 C C . VAL A 1 11 ? 0.095 7.378 0.548 1.00 0.00 24 VAL A C 39
ATOM 30455 O O . VAL A 1 11 ? -0.668 7.295 -0.394 1.00 0.00 24 VAL A O 39
ATOM 30468 N N . LYS A 1 12 ? 1.387 7.327 0.376 1.00 0.00 25 LYS A N 39
ATOM 30469 C CA . LYS A 1 12 ? 1.945 7.163 -0.996 1.00 0.00 25 LYS A CA 39
ATOM 30470 C C . LYS A 1 12 ? 3.008 6.063 -0.993 1.00 0.00 25 LYS A C 39
ATOM 30471 O O . LYS A 1 12 ? 4.186 6.327 -0.870 1.00 0.00 25 LYS A O 39
ATOM 30490 N N . GLU A 1 13 ? 2.600 4.832 -1.134 1.00 0.00 26 GLU A N 39
ATOM 30491 C CA . GLU A 1 13 ? 3.589 3.718 -1.147 1.00 0.00 26 GLU A CA 39
ATOM 30492 C C . GLU A 1 13 ? 4.231 3.627 -2.532 1.00 0.00 26 GLU A C 39
ATOM 30493 O O . GLU A 1 13 ? 3.624 3.166 -3.479 1.00 0.00 26 GLU A O 39
ATOM 30505 N N . MET A 1 14 ? 5.452 4.067 -2.663 1.00 0.00 27 MET A N 39
ATOM 30506 C CA . MET A 1 14 ? 6.123 4.006 -3.992 1.00 0.00 27 MET A CA 39
ATOM 30507 C C . MET A 1 14 ? 6.658 2.590 -4.235 1.00 0.00 27 MET A C 39
ATOM 30508 O O . MET A 1 14 ? 7.180 1.961 -3.330 1.00 0.00 27 MET A O 39
ATOM 30522 N N . PRO A 1 15 ? 6.526 2.133 -5.456 1.00 0.00 28 PRO A N 39
ATOM 30523 C CA . PRO A 1 15 ? 6.990 0.794 -5.851 1.00 0.00 28 PRO A CA 39
ATOM 30524 C C . PRO A 1 15 ? 8.517 0.765 -5.890 1.00 0.00 28 PRO A C 39
ATOM 30525 O O . PRO A 1 15 ? 9.127 -0.274 -6.052 1.00 0.00 28 PRO A O 39
ATOM 30536 N N . ASP A 1 16 ? 9.136 1.898 -5.716 1.00 0.00 29 ASP A N 39
ATOM 30537 C CA . ASP A 1 16 ? 10.619 1.941 -5.713 1.00 0.00 29 ASP A CA 39
ATOM 30538 C C . ASP A 1 16 ? 11.096 1.808 -4.268 1.00 0.00 29 ASP A C 39
ATOM 30539 O O . ASP A 1 16 ? 12.204 2.179 -3.931 1.00 0.00 29 ASP A O 39
ATOM 30548 N N . LYS A 1 17 ? 10.250 1.291 -3.409 1.00 0.00 30 LYS A N 39
ATOM 30549 C CA . LYS A 1 17 ? 10.621 1.131 -1.977 1.00 0.00 30 LYS A CA 39
ATOM 30550 C C . LYS A 1 17 ? 10.629 2.499 -1.304 1.00 0.00 30 LYS A C 39
ATOM 30551 O O . LYS A 1 17 ? 11.626 2.933 -0.763 1.00 0.00 30 LYS A O 39
ATOM 30570 N N . THR A 1 18 ? 9.520 3.185 -1.334 1.00 0.00 31 THR A N 39
ATOM 30571 C CA . THR A 1 18 ? 9.460 4.525 -0.698 1.00 0.00 31 THR A CA 39
ATOM 30572 C C . THR A 1 18 ? 8.062 4.763 -0.124 1.00 0.00 31 THR A C 39
ATOM 30573 O O . THR A 1 18 ? 7.189 3.923 -0.216 1.00 0.00 31 THR A O 39
ATOM 30584 N N . PHE A 1 19 ? 7.847 5.905 0.468 1.00 0.00 32 PHE A N 39
ATOM 30585 C CA . PHE A 1 19 ? 6.509 6.210 1.050 1.00 0.00 32 PHE A CA 39
ATOM 30586 C C . PHE A 1 19 ? 6.325 7.724 1.124 1.00 0.00 32 PHE A C 39
ATOM 30587 O O . PHE A 1 19 ? 7.269 8.464 1.312 1.00 0.00 32 PHE A O 39
ATOM 30604 N N . GLU A 1 20 ? 5.115 8.193 0.979 1.00 0.00 33 GLU A N 39
ATOM 30605 C CA . GLU A 1 20 ? 4.879 9.661 1.042 1.00 0.00 33 GLU A CA 39
ATOM 30606 C C . GLU A 1 20 ? 3.490 9.940 1.621 1.00 0.00 33 GLU A C 39
ATOM 30607 O O . GLU A 1 20 ? 2.479 9.655 1.010 1.00 0.00 33 GLU A O 39
ATOM 30619 N N . CYS A 1 21 ? 3.439 10.505 2.796 1.00 0.00 34 CYS A N 39
ATOM 30620 C CA . CYS A 1 21 ? 2.127 10.823 3.425 1.00 0.00 34 CYS A CA 39
ATOM 30621 C C . CYS A 1 21 ? 1.522 12.034 2.708 1.00 0.00 34 CYS A C 39
ATOM 30622 O O . CYS A 1 21 ? 2.021 13.137 2.808 1.00 0.00 34 CYS A O 39
ATOM 30629 N N . LEU A 1 22 ? 0.466 11.834 1.969 1.00 0.00 35 LEU A N 39
ATOM 30630 C CA . LEU A 1 22 ? -0.152 12.971 1.225 1.00 0.00 35 LEU A CA 39
ATOM 30631 C C . LEU A 1 22 ? -0.921 13.885 2.184 1.00 0.00 35 LEU A C 39
ATOM 30632 O O . LEU A 1 22 ? -1.541 14.843 1.768 1.00 0.00 35 LEU A O 39
ATOM 30648 N N . PHE A 1 23 ? -0.889 13.612 3.460 1.00 0.00 36 PHE A N 39
ATOM 30649 C CA . PHE A 1 23 ? -1.624 14.489 4.416 1.00 0.00 36 PHE A CA 39
ATOM 30650 C C . PHE A 1 23 ? -1.088 15.919 4.299 1.00 0.00 36 PHE A C 39
ATOM 30651 O O . PHE A 1 23 ? 0.106 16.122 4.204 1.00 0.00 36 PHE A O 39
ATOM 30668 N N . PRO A 1 24 ? -1.987 16.874 4.313 1.00 0.00 37 PRO A N 39
ATOM 30669 C CA . PRO A 1 24 ? -1.622 18.295 4.210 1.00 0.00 37 PRO A CA 39
ATOM 30670 C C . PRO A 1 24 ? -1.076 18.793 5.544 1.00 0.00 37 PRO A C 39
ATOM 30671 O O . PRO A 1 24 ? -1.805 19.011 6.489 1.00 0.00 37 PRO A O 39
ATOM 30682 N N . GLY A 1 25 ? 0.211 18.955 5.622 1.00 0.00 38 GLY A N 39
ATOM 30683 C CA . GLY A 1 25 ? 0.839 19.412 6.889 1.00 0.00 38 GLY A CA 39
ATOM 30684 C C . GLY A 1 25 ? 1.899 18.388 7.279 1.00 0.00 38 GLY A C 39
ATOM 30685 O O . GLY A 1 25 ? 2.805 18.667 8.040 1.00 0.00 38 GLY A O 39
ATOM 30689 N N . CYS A 1 26 ? 1.792 17.198 6.748 1.00 0.00 39 CYS A N 39
ATOM 30690 C CA . CYS A 1 26 ? 2.791 16.142 7.068 1.00 0.00 39 CYS A CA 39
ATOM 30691 C C . CYS A 1 26 ? 4.164 16.563 6.539 1.00 0.00 39 CYS A C 39
ATOM 30692 O O . CYS A 1 26 ? 4.285 17.495 5.768 1.00 0.00 39 CYS A O 39
ATOM 30699 N N . THR A 1 27 ? 5.199 15.879 6.941 1.00 0.00 40 THR A N 39
ATOM 30700 C CA . THR A 1 27 ? 6.562 16.234 6.456 1.00 0.00 40 THR A CA 39
ATOM 30701 C C . THR A 1 27 ? 7.523 15.082 6.759 1.00 0.00 40 THR A C 39
ATOM 30702 O O . THR A 1 27 ? 8.711 15.280 6.920 1.00 0.00 40 THR A O 39
ATOM 30713 N N . LYS A 1 28 ? 7.019 13.880 6.838 1.00 0.00 41 LYS A N 39
ATOM 30714 C CA . LYS A 1 28 ? 7.911 12.721 7.131 1.00 0.00 41 LYS A CA 39
ATOM 30715 C C . LYS A 1 28 ? 7.596 11.570 6.170 1.00 0.00 41 LYS A C 39
ATOM 30716 O O . LYS A 1 28 ? 6.553 10.952 6.247 1.00 0.00 41 LYS A O 39
ATOM 30735 N N . THR A 1 29 ? 8.494 11.275 5.270 1.00 0.00 42 THR A N 39
ATOM 30736 C CA . THR A 1 29 ? 8.254 10.161 4.307 1.00 0.00 42 THR A CA 39
ATOM 30737 C C . THR A 1 29 ? 8.808 8.861 4.895 1.00 0.00 42 THR A C 39
ATOM 30738 O O . THR A 1 29 ? 9.292 8.832 6.008 1.00 0.00 42 THR A O 39
ATOM 30749 N N . PHE A 1 30 ? 8.742 7.784 4.159 1.00 0.00 43 PHE A N 39
ATOM 30750 C CA . PHE A 1 30 ? 9.269 6.494 4.689 1.00 0.00 43 PHE A CA 39
ATOM 30751 C C . PHE A 1 30 ? 9.609 5.557 3.529 1.00 0.00 43 PHE A C 39
ATOM 30752 O O . PHE A 1 30 ? 9.513 5.922 2.374 1.00 0.00 43 PHE A O 39
ATOM 30769 N N . LYS A 1 31 ? 10.003 4.349 3.829 1.00 0.00 44 LYS A N 39
ATOM 30770 C CA . LYS A 1 31 ? 10.348 3.384 2.748 1.00 0.00 44 LYS A CA 39
ATOM 30771 C C . LYS A 1 31 ? 9.342 2.231 2.756 1.00 0.00 44 LYS A C 39
ATOM 30772 O O . LYS A 1 31 ? 8.434 2.196 3.562 1.00 0.00 44 LYS A O 39
ATOM 30791 N N . ARG A 1 32 ? 9.495 1.288 1.864 1.00 0.00 45 ARG A N 39
ATOM 30792 C CA . ARG A 1 32 ? 8.544 0.138 1.825 1.00 0.00 45 ARG A CA 39
ATOM 30793 C C . ARG A 1 32 ? 8.271 -0.345 3.251 1.00 0.00 45 ARG A C 39
ATOM 30794 O O . ARG A 1 32 ? 9.043 -1.088 3.825 1.00 0.00 45 ARG A O 39
ATOM 30815 N N . ARG A 1 33 ? 7.177 0.074 3.827 1.00 0.00 46 ARG A N 39
ATOM 30816 C CA . ARG A 1 33 ? 6.851 -0.357 5.215 1.00 0.00 46 ARG A CA 39
ATOM 30817 C C . ARG A 1 33 ? 5.457 0.153 5.591 1.00 0.00 46 ARG A C 39
ATOM 30818 O O . ARG A 1 33 ? 4.923 1.047 4.965 1.00 0.00 46 ARG A O 39
ATOM 30839 N N . TYR A 1 34 ? 4.866 -0.404 6.613 1.00 0.00 47 TYR A N 39
ATOM 30840 C CA . TYR A 1 34 ? 3.510 0.054 7.033 1.00 0.00 47 TYR A CA 39
ATOM 30841 C C . TYR A 1 34 ? 3.665 1.035 8.191 1.00 0.00 47 TYR A C 39
ATOM 30842 O O . TYR A 1 34 ? 2.711 1.382 8.859 1.00 0.00 47 TYR A O 39
ATOM 30860 N N . ASN A 1 35 ? 4.866 1.476 8.447 1.00 0.00 48 ASN A N 39
ATOM 30861 C CA . ASN A 1 35 ? 5.085 2.419 9.572 1.00 0.00 48 ASN A CA 39
ATOM 30862 C C . ASN A 1 35 ? 4.257 3.685 9.362 1.00 0.00 48 ASN A C 39
ATOM 30863 O O . ASN A 1 35 ? 4.086 4.477 10.267 1.00 0.00 48 ASN A O 39
ATOM 30874 N N . ILE A 1 36 ? 3.729 3.887 8.185 1.00 0.00 49 ILE A N 39
ATOM 30875 C CA . ILE A 1 36 ? 2.909 5.108 7.960 1.00 0.00 49 ILE A CA 39
ATOM 30876 C C . ILE A 1 36 ? 1.553 4.897 8.577 1.00 0.00 49 ILE A C 39
ATOM 30877 O O . ILE A 1 36 ? 1.122 5.646 9.409 1.00 0.00 49 ILE A O 39
ATOM 30893 N N . ARG A 1 37 ? 0.861 3.891 8.164 1.00 0.00 50 ARG A N 39
ATOM 30894 C CA . ARG A 1 37 ? -0.484 3.679 8.730 1.00 0.00 50 ARG A CA 39
ATOM 30895 C C . ARG A 1 37 ? -0.437 3.836 10.249 1.00 0.00 50 ARG A C 39
ATOM 30896 O O . ARG A 1 37 ? -1.406 4.223 10.865 1.00 0.00 50 ARG A O 39
ATOM 30917 N N . SER A 1 38 ? 0.687 3.580 10.857 1.00 0.00 51 SER A N 39
ATOM 30918 C CA . SER A 1 38 ? 0.773 3.769 12.329 1.00 0.00 51 SER A CA 39
ATOM 30919 C C . SER A 1 38 ? 1.097 5.239 12.585 1.00 0.00 51 SER A C 39
ATOM 30920 O O . SER A 1 38 ? 0.609 5.850 13.515 1.00 0.00 51 SER A O 39
ATOM 30928 N N . HIS A 1 39 ? 1.918 5.804 11.747 1.00 0.00 52 HIS A N 39
ATOM 30929 C CA . HIS A 1 39 ? 2.296 7.234 11.894 1.00 0.00 52 HIS A CA 39
ATOM 30930 C C . HIS A 1 39 ? 1.074 8.125 11.643 1.00 0.00 52 HIS A C 39
ATOM 30931 O O . HIS A 1 39 ? 0.703 8.924 12.480 1.00 0.00 52 HIS A O 39
ATOM 30945 N N . ILE A 1 40 ? 0.448 8.022 10.505 1.00 0.00 53 ILE A N 39
ATOM 30946 C CA . ILE A 1 40 ? -0.726 8.896 10.260 1.00 0.00 53 ILE A CA 39
ATOM 30947 C C . ILE A 1 40 ? -1.816 8.566 11.271 1.00 0.00 53 ILE A C 39
ATOM 30948 O O . ILE A 1 40 ? -2.644 9.385 11.580 1.00 0.00 53 ILE A O 39
ATOM 30964 N N . GLN A 1 41 ? -1.834 7.378 11.799 1.00 0.00 54 GLN A N 39
ATOM 30965 C CA . GLN A 1 41 ? -2.898 7.053 12.782 1.00 0.00 54 GLN A CA 39
ATOM 30966 C C . GLN A 1 41 ? -2.786 7.982 13.984 1.00 0.00 54 GLN A C 39
ATOM 30967 O O . GLN A 1 41 ? -3.763 8.260 14.647 1.00 0.00 54 GLN A O 39
ATOM 30981 N N . THR A 1 42 ? -1.620 8.478 14.278 1.00 0.00 55 THR A N 39
ATOM 30982 C CA . THR A 1 42 ? -1.516 9.390 15.443 1.00 0.00 55 THR A CA 39
ATOM 30983 C C . THR A 1 42 ? -1.752 10.825 14.984 1.00 0.00 55 THR A C 39
ATOM 30984 O O . THR A 1 42 ? -2.389 11.604 15.666 1.00 0.00 55 THR A O 39
ATOM 30995 N N . HIS A 1 43 ? -1.255 11.186 13.838 1.00 0.00 56 HIS A N 39
ATOM 30996 C CA . HIS A 1 43 ? -1.468 12.569 13.360 1.00 0.00 56 HIS A CA 39
ATOM 30997 C C . HIS A 1 43 ? -2.592 12.586 12.323 1.00 0.00 56 HIS A C 39
ATOM 30998 O O . HIS A 1 43 ? -2.751 13.530 11.575 1.00 0.00 56 HIS A O 39
ATOM 31012 N N . LEU A 1 44 ? -3.396 11.551 12.299 1.00 0.00 57 LEU A N 39
ATOM 31013 C CA . LEU A 1 44 ? -4.535 11.513 11.342 1.00 0.00 57 LEU A CA 39
ATOM 31014 C C . LEU A 1 44 ? -5.747 10.827 11.994 1.00 0.00 57 LEU A C 39
ATOM 31015 O O . LEU A 1 44 ? -6.821 10.805 11.428 1.00 0.00 57 LEU A O 39
ATOM 31031 N N . GLU A 1 45 ? -5.601 10.267 13.176 1.00 0.00 58 GLU A N 39
ATOM 31032 C CA . GLU A 1 45 ? -6.771 9.606 13.818 1.00 0.00 58 GLU A CA 39
ATOM 31033 C C . GLU A 1 45 ? -7.425 10.575 14.806 1.00 0.00 58 GLU A C 39
ATOM 31034 O O . GLU A 1 45 ? -8.594 10.886 14.702 1.00 0.00 58 GLU A O 39
ATOM 31046 N N . ASP A 1 46 ? -6.677 11.055 15.762 1.00 0.00 59 ASP A N 39
ATOM 31047 C CA . ASP A 1 46 ? -7.254 12.005 16.755 1.00 0.00 59 ASP A CA 39
ATOM 31048 C C . ASP A 1 46 ? -8.237 11.262 17.663 1.00 0.00 59 ASP A C 39
ATOM 31049 O O . ASP A 1 46 ? -9.355 11.694 17.866 1.00 0.00 59 ASP A O 39
ATOM 31058 N N . ARG A 1 47 ? -7.831 10.150 18.211 1.00 0.00 60 ARG A N 39
ATOM 31059 C CA . ARG A 1 47 ? -8.744 9.384 19.104 1.00 0.00 60 ARG A CA 39
ATOM 31060 C C . ARG A 1 47 ? -9.364 10.332 20.134 1.00 0.00 60 ARG A C 39
ATOM 31061 O O . ARG A 1 47 ? -10.558 10.228 20.362 1.00 0.00 60 ARG A O 39
ATOM 31084 N N . THR A 1 1 ? -6.543 -4.449 5.847 1.00 0.00 14 THR A N 40
ATOM 31085 C CA . THR A 1 1 ? -6.496 -3.010 5.459 1.00 0.00 14 THR A CA 40
ATOM 31086 C C . THR A 1 1 ? -7.698 -2.279 6.061 1.00 0.00 14 THR A C 40
ATOM 31087 O O . THR A 1 1 ? -8.831 -2.531 5.706 1.00 0.00 14 THR A O 40
ATOM 31100 N N . LEU A 1 2 ? -7.458 -1.374 6.972 1.00 0.00 15 LEU A N 40
ATOM 31101 C CA . LEU A 1 2 ? -8.587 -0.628 7.596 1.00 0.00 15 LEU A CA 40
ATOM 31102 C C . LEU A 1 2 ? -8.309 0.877 7.522 1.00 0.00 15 LEU A C 40
ATOM 31103 O O . LEU A 1 2 ? -7.697 1.437 8.411 1.00 0.00 15 LEU A O 40
ATOM 31119 N N . PRO A 1 3 ? -8.771 1.487 6.460 1.00 0.00 16 PRO A N 40
ATOM 31120 C CA . PRO A 1 3 ? -8.593 2.932 6.232 1.00 0.00 16 PRO A CA 40
ATOM 31121 C C . PRO A 1 3 ? -9.589 3.728 7.079 1.00 0.00 16 PRO A C 40
ATOM 31122 O O . PRO A 1 3 ? -10.707 3.306 7.297 1.00 0.00 16 PRO A O 40
ATOM 31133 N N . ARG A 1 4 ? -9.195 4.875 7.563 1.00 0.00 17 ARG A N 40
ATOM 31134 C CA . ARG A 1 4 ? -10.122 5.684 8.397 1.00 0.00 17 ARG A CA 40
ATOM 31135 C C . ARG A 1 4 ? -10.645 6.874 7.590 1.00 0.00 17 ARG A C 40
ATOM 31136 O O . ARG A 1 4 ? -10.520 8.013 7.996 1.00 0.00 17 ARG A O 40
ATOM 31157 N N . GLY A 1 5 ? -11.234 6.621 6.451 1.00 0.00 18 GLY A N 40
ATOM 31158 C CA . GLY A 1 5 ? -11.771 7.738 5.619 1.00 0.00 18 GLY A CA 40
ATOM 31159 C C . GLY A 1 5 ? -10.773 8.898 5.609 1.00 0.00 18 GLY A C 40
ATOM 31160 O O . GLY A 1 5 ? -11.146 10.051 5.528 1.00 0.00 18 GLY A O 40
ATOM 31164 N N . SER A 1 6 ? -9.506 8.600 5.691 1.00 0.00 19 SER A N 40
ATOM 31165 C CA . SER A 1 6 ? -8.484 9.686 5.687 1.00 0.00 19 SER A CA 40
ATOM 31166 C C . SER A 1 6 ? -7.088 9.065 5.689 1.00 0.00 19 SER A C 40
ATOM 31167 O O . SER A 1 6 ? -6.162 9.589 5.101 1.00 0.00 19 SER A O 40
ATOM 31175 N N . ILE A 1 7 ? -6.930 7.951 6.346 1.00 0.00 20 ILE A N 40
ATOM 31176 C CA . ILE A 1 7 ? -5.595 7.290 6.384 1.00 0.00 20 ILE A CA 40
ATOM 31177 C C . ILE A 1 7 ? -5.182 6.905 4.970 1.00 0.00 20 ILE A C 40
ATOM 31178 O O . ILE A 1 7 ? -4.180 7.358 4.454 1.00 0.00 20 ILE A O 40
ATOM 31194 N N . ASP A 1 8 ? -5.951 6.067 4.344 1.00 0.00 21 ASP A N 40
ATOM 31195 C CA . ASP A 1 8 ? -5.620 5.639 2.957 1.00 0.00 21 ASP A CA 40
ATOM 31196 C C . ASP A 1 8 ? -5.745 6.835 2.012 1.00 0.00 21 ASP A C 40
ATOM 31197 O O . ASP A 1 8 ? -5.354 6.775 0.863 1.00 0.00 21 ASP A O 40
ATOM 31206 N N . LYS A 1 9 ? -6.289 7.923 2.486 1.00 0.00 22 LYS A N 40
ATOM 31207 C CA . LYS A 1 9 ? -6.441 9.123 1.615 1.00 0.00 22 LYS A CA 40
ATOM 31208 C C . LYS A 1 9 ? -5.232 10.044 1.799 1.00 0.00 22 LYS A C 40
ATOM 31209 O O . LYS A 1 9 ? -5.227 11.173 1.350 1.00 0.00 22 LYS A O 40
ATOM 31228 N N . TYR A 1 10 ? -4.209 9.573 2.459 1.00 0.00 23 TYR A N 40
ATOM 31229 C CA . TYR A 1 10 ? -3.006 10.425 2.670 1.00 0.00 23 TYR A CA 40
ATOM 31230 C C . TYR A 1 10 ? -1.762 9.538 2.775 1.00 0.00 23 TYR A C 40
ATOM 31231 O O . TYR A 1 10 ? -0.793 9.885 3.421 1.00 0.00 23 TYR A O 40
ATOM 31249 N N . VAL A 1 11 ? -1.781 8.396 2.143 1.00 0.00 24 VAL A N 40
ATOM 31250 C CA . VAL A 1 11 ? -0.600 7.490 2.205 1.00 0.00 24 VAL A CA 40
ATOM 31251 C C . VAL A 1 11 ? -0.087 7.230 0.787 1.00 0.00 24 VAL A C 40
ATOM 31252 O O . VAL A 1 11 ? -0.852 6.991 -0.126 1.00 0.00 24 VAL A O 40
ATOM 31265 N N . LYS A 1 12 ? 1.203 7.277 0.593 1.00 0.00 25 LYS A N 40
ATOM 31266 C CA . LYS A 1 12 ? 1.756 7.034 -0.769 1.00 0.00 25 LYS A CA 40
ATOM 31267 C C . LYS A 1 12 ? 2.744 5.868 -0.723 1.00 0.00 25 LYS A C 40
ATOM 31268 O O . LYS A 1 12 ? 3.805 5.962 -0.139 1.00 0.00 25 LYS A O 40
ATOM 31287 N N . GLU A 1 13 ? 2.408 4.768 -1.341 1.00 0.00 26 GLU A N 40
ATOM 31288 C CA . GLU A 1 13 ? 3.332 3.598 -1.336 1.00 0.00 26 GLU A CA 40
ATOM 31289 C C . GLU A 1 13 ? 4.107 3.567 -2.655 1.00 0.00 26 GLU A C 40
ATOM 31290 O O . GLU A 1 13 ? 3.680 2.973 -3.624 1.00 0.00 26 GLU A O 40
ATOM 31302 N N . MET A 1 14 ? 5.243 4.208 -2.701 1.00 0.00 27 MET A N 40
ATOM 31303 C CA . MET A 1 14 ? 6.041 4.220 -3.959 1.00 0.00 27 MET A CA 40
ATOM 31304 C C . MET A 1 14 ? 6.476 2.790 -4.307 1.00 0.00 27 MET A C 40
ATOM 31305 O O . MET A 1 14 ? 6.969 2.070 -3.457 1.00 0.00 27 MET A O 40
ATOM 31319 N N . PRO A 1 15 ? 6.287 2.419 -5.551 1.00 0.00 28 PRO A N 40
ATOM 31320 C CA . PRO A 1 15 ? 6.650 1.076 -6.036 1.00 0.00 28 PRO A CA 40
ATOM 31321 C C . PRO A 1 15 ? 8.168 0.954 -6.141 1.00 0.00 28 PRO A C 40
ATOM 31322 O O . PRO A 1 15 ? 8.707 -0.123 -6.312 1.00 0.00 28 PRO A O 40
ATOM 31333 N N . ASP A 1 16 ? 8.864 2.049 -6.018 1.00 0.00 29 ASP A N 40
ATOM 31334 C CA . ASP A 1 16 ? 10.345 1.999 -6.086 1.00 0.00 29 ASP A CA 40
ATOM 31335 C C . ASP A 1 16 ? 10.889 1.768 -4.676 1.00 0.00 29 ASP A C 40
ATOM 31336 O O . ASP A 1 16 ? 12.053 1.986 -4.411 1.00 0.00 29 ASP A O 40
ATOM 31345 N N . LYS A 1 17 ? 10.042 1.336 -3.772 1.00 0.00 30 LYS A N 40
ATOM 31346 C CA . LYS A 1 17 ? 10.469 1.085 -2.370 1.00 0.00 30 LYS A CA 40
ATOM 31347 C C . LYS A 1 17 ? 10.558 2.416 -1.628 1.00 0.00 30 LYS A C 40
ATOM 31348 O O . LYS A 1 17 ? 11.585 2.770 -1.083 1.00 0.00 30 LYS A O 40
ATOM 31367 N N . THR A 1 18 ? 9.484 3.157 -1.601 1.00 0.00 31 THR A N 40
ATOM 31368 C CA . THR A 1 18 ? 9.498 4.465 -0.895 1.00 0.00 31 THR A CA 40
ATOM 31369 C C . THR A 1 18 ? 8.118 4.733 -0.288 1.00 0.00 31 THR A C 40
ATOM 31370 O O . THR A 1 18 ? 7.198 3.955 -0.442 1.00 0.00 31 THR A O 40
ATOM 31381 N N . PHE A 1 19 ? 7.970 5.829 0.405 1.00 0.00 32 PHE A N 40
ATOM 31382 C CA . PHE A 1 19 ? 6.652 6.150 1.027 1.00 0.00 32 PHE A CA 40
ATOM 31383 C C . PHE A 1 19 ? 6.508 7.666 1.154 1.00 0.00 32 PHE A C 40
ATOM 31384 O O . PHE A 1 19 ? 7.480 8.382 1.296 1.00 0.00 32 PHE A O 40
ATOM 31401 N N . GLU A 1 20 ? 5.303 8.164 1.105 1.00 0.00 33 GLU A N 40
ATOM 31402 C CA . GLU A 1 20 ? 5.103 9.635 1.224 1.00 0.00 33 GLU A CA 40
ATOM 31403 C C . GLU A 1 20 ? 3.720 9.926 1.810 1.00 0.00 33 GLU A C 40
ATOM 31404 O O . GLU A 1 20 ? 2.704 9.616 1.219 1.00 0.00 33 GLU A O 40
ATOM 31416 N N . CYS A 1 21 ? 3.678 10.528 2.967 1.00 0.00 34 CYS A N 40
ATOM 31417 C CA . CYS A 1 21 ? 2.367 10.859 3.595 1.00 0.00 34 CYS A CA 40
ATOM 31418 C C . CYS A 1 21 ? 1.785 12.084 2.883 1.00 0.00 34 CYS A C 40
ATOM 31419 O O . CYS A 1 21 ? 2.305 13.178 2.982 1.00 0.00 34 CYS A O 40
ATOM 31426 N N . LEU A 1 22 ? 0.726 11.903 2.141 1.00 0.00 35 LEU A N 40
ATOM 31427 C CA . LEU A 1 22 ? 0.129 13.048 1.393 1.00 0.00 35 LEU A CA 40
ATOM 31428 C C . LEU A 1 22 ? -0.634 13.983 2.336 1.00 0.00 35 LEU A C 40
ATOM 31429 O O . LEU A 1 22 ? -1.215 14.960 1.904 1.00 0.00 35 LEU A O 40
ATOM 31445 N N . PHE A 1 23 ? -0.649 13.712 3.611 1.00 0.00 36 PHE A N 40
ATOM 31446 C CA . PHE A 1 23 ? -1.391 14.615 4.537 1.00 0.00 36 PHE A CA 40
ATOM 31447 C C . PHE A 1 23 ? -0.834 16.036 4.405 1.00 0.00 36 PHE A C 40
ATOM 31448 O O . PHE A 1 23 ? 0.363 16.219 4.293 1.00 0.00 36 PHE A O 40
ATOM 31465 N N . PRO A 1 24 ? -1.716 17.004 4.423 1.00 0.00 37 PRO A N 40
ATOM 31466 C CA . PRO A 1 24 ? -1.330 18.418 4.306 1.00 0.00 37 PRO A CA 40
ATOM 31467 C C . PRO A 1 24 ? -0.740 18.913 5.622 1.00 0.00 37 PRO A C 40
ATOM 31468 O O . PRO A 1 24 ? -1.430 19.079 6.606 1.00 0.00 37 PRO A O 40
ATOM 31479 N N . GLY A 1 25 ? 0.542 19.132 5.645 1.00 0.00 38 GLY A N 40
ATOM 31480 C CA . GLY A 1 25 ? 1.200 19.595 6.893 1.00 0.00 38 GLY A CA 40
ATOM 31481 C C . GLY A 1 25 ? 2.214 18.538 7.319 1.00 0.00 38 GLY A C 40
ATOM 31482 O O . GLY A 1 25 ? 3.115 18.798 8.093 1.00 0.00 38 GLY A O 40
ATOM 31486 N N . CYS A 1 26 ? 2.077 17.341 6.811 1.00 0.00 39 CYS A N 40
ATOM 31487 C CA . CYS A 1 26 ? 3.037 16.263 7.180 1.00 0.00 39 CYS A CA 40
ATOM 31488 C C . CYS A 1 26 ? 4.431 16.627 6.663 1.00 0.00 39 CYS A C 40
ATOM 31489 O O . CYS A 1 26 ? 4.591 17.531 5.867 1.00 0.00 39 CYS A O 40
ATOM 31496 N N . THR A 1 27 ? 5.440 15.928 7.103 1.00 0.00 40 THR A N 40
ATOM 31497 C CA . THR A 1 27 ? 6.821 16.231 6.630 1.00 0.00 40 THR A CA 40
ATOM 31498 C C . THR A 1 27 ? 7.716 15.012 6.859 1.00 0.00 40 THR A C 40
ATOM 31499 O O . THR A 1 27 ? 8.919 15.128 6.981 1.00 0.00 40 THR A O 40
ATOM 31510 N N . LYS A 1 28 ? 7.140 13.842 6.918 1.00 0.00 41 LYS A N 40
ATOM 31511 C CA . LYS A 1 28 ? 7.960 12.618 7.139 1.00 0.00 41 LYS A CA 40
ATOM 31512 C C . LYS A 1 28 ? 7.750 11.642 5.978 1.00 0.00 41 LYS A C 40
ATOM 31513 O O . LYS A 1 28 ? 6.661 11.508 5.458 1.00 0.00 41 LYS A O 40
ATOM 31532 N N . THR A 1 29 ? 8.785 10.958 5.574 1.00 0.00 42 THR A N 40
ATOM 31533 C CA . THR A 1 29 ? 8.646 9.986 4.451 1.00 0.00 42 THR A CA 40
ATOM 31534 C C . THR A 1 29 ? 9.225 8.637 4.878 1.00 0.00 42 THR A C 40
ATOM 31535 O O . THR A 1 29 ? 9.859 8.523 5.908 1.00 0.00 42 THR A O 40
ATOM 31546 N N . PHE A 1 30 ? 9.010 7.610 4.101 1.00 0.00 43 PHE A N 40
ATOM 31547 C CA . PHE A 1 30 ? 9.551 6.272 4.478 1.00 0.00 43 PHE A CA 40
ATOM 31548 C C . PHE A 1 30 ? 9.823 5.449 3.218 1.00 0.00 43 PHE A C 40
ATOM 31549 O O . PHE A 1 30 ? 10.089 5.984 2.160 1.00 0.00 43 PHE A O 40
ATOM 31566 N N . LYS A 1 31 ? 9.758 4.148 3.322 1.00 0.00 44 LYS A N 40
ATOM 31567 C CA . LYS A 1 31 ? 10.011 3.291 2.129 1.00 0.00 44 LYS A CA 40
ATOM 31568 C C . LYS A 1 31 ? 9.679 1.835 2.462 1.00 0.00 44 LYS A C 40
ATOM 31569 O O . LYS A 1 31 ? 10.190 1.273 3.410 1.00 0.00 44 LYS A O 40
ATOM 31588 N N . ARG A 1 32 ? 8.827 1.222 1.685 1.00 0.00 45 ARG A N 40
ATOM 31589 C CA . ARG A 1 32 ? 8.457 -0.197 1.949 1.00 0.00 45 ARG A CA 40
ATOM 31590 C C . ARG A 1 32 ? 8.255 -0.408 3.451 1.00 0.00 45 ARG A C 40
ATOM 31591 O O . ARG A 1 32 ? 8.808 -1.315 4.039 1.00 0.00 45 ARG A O 40
ATOM 31612 N N . ARG A 1 33 ? 7.470 0.426 4.077 1.00 0.00 46 ARG A N 40
ATOM 31613 C CA . ARG A 1 33 ? 7.239 0.268 5.541 1.00 0.00 46 ARG A CA 40
ATOM 31614 C C . ARG A 1 33 ? 5.796 0.651 5.878 1.00 0.00 46 ARG A C 40
ATOM 31615 O O . ARG A 1 33 ? 5.202 1.499 5.243 1.00 0.00 46 ARG A O 40
ATOM 31636 N N . TYR A 1 34 ? 5.230 0.033 6.879 1.00 0.00 47 TYR A N 40
ATOM 31637 C CA . TYR A 1 34 ? 3.828 0.361 7.264 1.00 0.00 47 TYR A CA 40
ATOM 31638 C C . TYR A 1 34 ? 3.856 1.261 8.494 1.00 0.00 47 TYR A C 40
ATOM 31639 O O . TYR A 1 34 ? 2.858 1.452 9.161 1.00 0.00 47 TYR A O 40
ATOM 31657 N N . ASN A 1 35 ? 4.995 1.809 8.808 1.00 0.00 48 ASN A N 40
ATOM 31658 C CA . ASN A 1 35 ? 5.086 2.687 10.002 1.00 0.00 48 ASN A CA 40
ATOM 31659 C C . ASN A 1 35 ? 4.258 3.950 9.775 1.00 0.00 48 ASN A C 40
ATOM 31660 O O . ASN A 1 35 ? 4.064 4.741 10.676 1.00 0.00 48 ASN A O 40
ATOM 31671 N N . ILE A 1 36 ? 3.757 4.145 8.587 1.00 0.00 49 ILE A N 40
ATOM 31672 C CA . ILE A 1 36 ? 2.935 5.357 8.337 1.00 0.00 49 ILE A CA 40
ATOM 31673 C C . ILE A 1 36 ? 1.535 5.101 8.846 1.00 0.00 49 ILE A C 40
ATOM 31674 O O . ILE A 1 36 ? 1.026 5.821 9.659 1.00 0.00 49 ILE A O 40
ATOM 31690 N N . ARG A 1 37 ? 0.895 4.084 8.375 1.00 0.00 50 ARG A N 40
ATOM 31691 C CA . ARG A 1 37 ? -0.483 3.836 8.855 1.00 0.00 50 ARG A CA 40
ATOM 31692 C C . ARG A 1 37 ? -0.517 3.960 10.376 1.00 0.00 50 ARG A C 40
ATOM 31693 O O . ARG A 1 37 ? -1.529 4.288 10.957 1.00 0.00 50 ARG A O 40
ATOM 31714 N N . SER A 1 38 ? 0.589 3.748 11.030 1.00 0.00 51 SER A N 40
ATOM 31715 C CA . SER A 1 38 ? 0.600 3.911 12.504 1.00 0.00 51 SER A CA 40
ATOM 31716 C C . SER A 1 38 ? 0.905 5.379 12.796 1.00 0.00 51 SER A C 40
ATOM 31717 O O . SER A 1 38 ? 0.357 5.978 13.701 1.00 0.00 51 SER A O 40
ATOM 31725 N N . HIS A 1 39 ? 1.770 5.960 12.012 1.00 0.00 52 HIS A N 40
ATOM 31726 C CA . HIS A 1 39 ? 2.124 7.392 12.195 1.00 0.00 52 HIS A CA 40
ATOM 31727 C C . HIS A 1 39 ? 0.914 8.262 11.842 1.00 0.00 52 HIS A C 40
ATOM 31728 O O . HIS A 1 39 ? 0.451 9.047 12.645 1.00 0.00 52 HIS A O 40
ATOM 31742 N N . ILE A 1 40 ? 0.400 8.143 10.651 1.00 0.00 53 ILE A N 40
ATOM 31743 C CA . ILE A 1 40 ? -0.768 8.983 10.288 1.00 0.00 53 ILE A CA 40
ATOM 31744 C C . ILE A 1 40 ? -1.926 8.668 11.223 1.00 0.00 53 ILE A C 40
ATOM 31745 O O . ILE A 1 40 ? -2.778 9.485 11.449 1.00 0.00 53 ILE A O 40
ATOM 31761 N N . GLN A 1 41 ? -1.981 7.493 11.769 1.00 0.00 54 GLN A N 40
ATOM 31762 C CA . GLN A 1 41 ? -3.118 7.184 12.673 1.00 0.00 54 GLN A CA 40
ATOM 31763 C C . GLN A 1 41 ? -3.122 8.159 13.843 1.00 0.00 54 GLN A C 40
ATOM 31764 O O . GLN A 1 41 ? -4.163 8.485 14.379 1.00 0.00 54 GLN A O 40
ATOM 31778 N N . THR A 1 42 ? -1.984 8.642 14.247 1.00 0.00 55 THR A N 40
ATOM 31779 C CA . THR A 1 42 ? -1.979 9.601 15.380 1.00 0.00 55 THR A CA 40
ATOM 31780 C C . THR A 1 42 ? -2.225 11.011 14.850 1.00 0.00 55 THR A C 40
ATOM 31781 O O . THR A 1 42 ? -2.990 11.768 15.415 1.00 0.00 55 THR A O 40
ATOM 31792 N N . HIS A 1 43 ? -1.592 11.373 13.773 1.00 0.00 56 HIS A N 40
ATOM 31793 C CA . HIS A 1 43 ? -1.806 12.732 13.225 1.00 0.00 56 HIS A CA 40
ATOM 31794 C C . HIS A 1 43 ? -2.822 12.664 12.084 1.00 0.00 56 HIS A C 40
ATOM 31795 O O . HIS A 1 43 ? -2.932 13.559 11.269 1.00 0.00 56 HIS A O 40
ATOM 31809 N N . LEU A 1 44 ? -3.591 11.604 12.051 1.00 0.00 57 LEU A N 40
ATOM 31810 C CA . LEU A 1 44 ? -4.637 11.454 11.002 1.00 0.00 57 LEU A CA 40
ATOM 31811 C C . LEU A 1 44 ? -5.729 10.497 11.501 1.00 0.00 57 LEU A C 40
ATOM 31812 O O . LEU A 1 44 ? -6.586 10.084 10.745 1.00 0.00 57 LEU A O 40
ATOM 31828 N N . GLU A 1 45 ? -5.718 10.137 12.767 1.00 0.00 58 GLU A N 40
ATOM 31829 C CA . GLU A 1 45 ? -6.766 9.214 13.284 1.00 0.00 58 GLU A CA 40
ATOM 31830 C C . GLU A 1 45 ? -8.130 9.642 12.738 1.00 0.00 58 GLU A C 40
ATOM 31831 O O . GLU A 1 45 ? -8.750 8.938 11.967 1.00 0.00 58 GLU A O 40
ATOM 31843 N N . ASP A 1 46 ? -8.599 10.793 13.132 1.00 0.00 59 ASP A N 40
ATOM 31844 C CA . ASP A 1 46 ? -9.920 11.270 12.633 1.00 0.00 59 ASP A CA 40
ATOM 31845 C C . ASP A 1 46 ? -10.061 12.768 12.909 1.00 0.00 59 ASP A C 40
ATOM 31846 O O . ASP A 1 46 ? -10.528 13.175 13.954 1.00 0.00 59 ASP A O 40
ATOM 31855 N N . ARG A 1 47 ? -9.663 13.592 11.979 1.00 0.00 60 ARG A N 40
ATOM 31856 C CA . ARG A 1 47 ? -9.776 15.063 12.188 1.00 0.00 60 ARG A CA 40
ATOM 31857 C C . ARG A 1 47 ? -9.938 15.760 10.836 1.00 0.00 60 ARG A C 40
ATOM 31858 O O . ARG A 1 47 ? -10.654 15.232 10.002 1.00 0.00 60 ARG A O 40
ATOM 31881 N N . THR A 1 1 ? -19.830 3.697 9.286 1.00 0.00 14 THR A N 41
ATOM 31882 C CA . THR A 1 1 ? -19.658 4.787 8.284 1.00 0.00 14 THR A CA 41
ATOM 31883 C C . THR A 1 1 ? -18.398 4.524 7.457 1.00 0.00 14 THR A C 41
ATOM 31884 O O . THR A 1 1 ? -17.686 5.436 7.085 1.00 0.00 14 THR A O 41
ATOM 31897 N N . LEU A 1 2 ? -18.117 3.284 7.162 1.00 0.00 15 LEU A N 41
ATOM 31898 C CA . LEU A 1 2 ? -16.904 2.968 6.358 1.00 0.00 15 LEU A CA 41
ATOM 31899 C C . LEU A 1 2 ? -15.661 3.523 7.067 1.00 0.00 15 LEU A C 41
ATOM 31900 O O . LEU A 1 2 ? -15.429 4.716 7.055 1.00 0.00 15 LEU A O 41
ATOM 31916 N N . PRO A 1 3 ? -14.897 2.642 7.665 1.00 0.00 16 PRO A N 41
ATOM 31917 C CA . PRO A 1 3 ? -13.670 3.021 8.387 1.00 0.00 16 PRO A CA 41
ATOM 31918 C C . PRO A 1 3 ? -12.532 3.298 7.402 1.00 0.00 16 PRO A C 41
ATOM 31919 O O . PRO A 1 3 ? -12.524 2.810 6.290 1.00 0.00 16 PRO A O 41
ATOM 31930 N N . ARG A 1 4 ? -11.573 4.082 7.807 1.00 0.00 17 ARG A N 41
ATOM 31931 C CA . ARG A 1 4 ? -10.435 4.398 6.901 1.00 0.00 17 ARG A CA 41
ATOM 31932 C C . ARG A 1 4 ? -10.882 5.426 5.864 1.00 0.00 17 ARG A C 41
ATOM 31933 O O . ARG A 1 4 ? -11.023 5.126 4.695 1.00 0.00 17 ARG A O 41
ATOM 31954 N N . GLY A 1 5 ? -11.109 6.639 6.284 1.00 0.00 18 GLY A N 41
ATOM 31955 C CA . GLY A 1 5 ? -11.550 7.693 5.326 1.00 0.00 18 GLY A CA 41
ATOM 31956 C C . GLY A 1 5 ? -10.531 8.835 5.312 1.00 0.00 18 GLY A C 41
ATOM 31957 O O . GLY A 1 5 ? -10.870 9.978 5.078 1.00 0.00 18 GLY A O 41
ATOM 31961 N N . SER A 1 6 ? -9.287 8.535 5.560 1.00 0.00 19 SER A N 41
ATOM 31962 C CA . SER A 1 6 ? -8.248 9.603 5.559 1.00 0.00 19 SER A CA 41
ATOM 31963 C C . SER A 1 6 ? -6.861 8.963 5.514 1.00 0.00 19 SER A C 41
ATOM 31964 O O . SER A 1 6 ? -5.957 9.456 4.868 1.00 0.00 19 SER A O 41
ATOM 31972 N N . ILE A 1 7 ? -6.686 7.865 6.194 1.00 0.00 20 ILE A N 41
ATOM 31973 C CA . ILE A 1 7 ? -5.360 7.188 6.192 1.00 0.00 20 ILE A CA 41
ATOM 31974 C C . ILE A 1 7 ? -5.017 6.749 4.773 1.00 0.00 20 ILE A C 41
ATOM 31975 O O . ILE A 1 7 ? -4.019 7.149 4.207 1.00 0.00 20 ILE A O 41
ATOM 31991 N N . ASP A 1 8 ? -5.841 5.925 4.199 1.00 0.00 21 ASP A N 41
ATOM 31992 C CA . ASP A 1 8 ? -5.579 5.448 2.813 1.00 0.00 21 ASP A CA 41
ATOM 31993 C C . ASP A 1 8 ? -5.762 6.606 1.829 1.00 0.00 21 ASP A C 41
ATOM 31994 O O . ASP A 1 8 ? -5.483 6.483 0.654 1.00 0.00 21 ASP A O 41
ATOM 32003 N N . LYS A 1 9 ? -6.227 7.731 2.302 1.00 0.00 22 LYS A N 41
ATOM 32004 C CA . LYS A 1 9 ? -6.425 8.896 1.395 1.00 0.00 22 LYS A CA 41
ATOM 32005 C C . LYS A 1 9 ? -5.148 9.739 1.359 1.00 0.00 22 LYS A C 41
ATOM 32006 O O . LYS A 1 9 ? -5.061 10.719 0.647 1.00 0.00 22 LYS A O 41
ATOM 32025 N N . TYR A 1 10 ? -4.155 9.369 2.124 1.00 0.00 23 TYR A N 41
ATOM 32026 C CA . TYR A 1 10 ? -2.891 10.155 2.130 1.00 0.00 23 TYR A CA 41
ATOM 32027 C C . TYR A 1 10 ? -1.696 9.211 2.279 1.00 0.00 23 TYR A C 41
ATOM 32028 O O . TYR A 1 10 ? -0.770 9.480 3.018 1.00 0.00 23 TYR A O 41
ATOM 32046 N N . VAL A 1 11 ? -1.707 8.107 1.583 1.00 0.00 24 VAL A N 41
ATOM 32047 C CA . VAL A 1 11 ? -0.569 7.151 1.686 1.00 0.00 24 VAL A CA 41
ATOM 32048 C C . VAL A 1 11 ? 0.084 6.988 0.311 1.00 0.00 24 VAL A C 41
ATOM 32049 O O . VAL A 1 11 ? -0.566 6.649 -0.657 1.00 0.00 24 VAL A O 41
ATOM 32062 N N . LYS A 1 12 ? 1.364 7.230 0.216 1.00 0.00 25 LYS A N 41
ATOM 32063 C CA . LYS A 1 12 ? 2.047 7.091 -1.102 1.00 0.00 25 LYS A CA 41
ATOM 32064 C C . LYS A 1 12 ? 3.073 5.956 -1.036 1.00 0.00 25 LYS A C 41
ATOM 32065 O O . LYS A 1 12 ? 4.227 6.168 -0.722 1.00 0.00 25 LYS A O 41
ATOM 32084 N N . GLU A 1 13 ? 2.665 4.753 -1.337 1.00 0.00 26 GLU A N 41
ATOM 32085 C CA . GLU A 1 13 ? 3.620 3.611 -1.299 1.00 0.00 26 GLU A CA 41
ATOM 32086 C C . GLU A 1 13 ? 4.404 3.568 -2.612 1.00 0.00 26 GLU A C 41
ATOM 32087 O O . GLU A 1 13 ? 3.986 2.958 -3.577 1.00 0.00 26 GLU A O 41
ATOM 32099 N N . MET A 1 14 ? 5.533 4.220 -2.662 1.00 0.00 27 MET A N 41
ATOM 32100 C CA . MET A 1 14 ? 6.337 4.225 -3.917 1.00 0.00 27 MET A CA 41
ATOM 32101 C C . MET A 1 14 ? 6.823 2.803 -4.228 1.00 0.00 27 MET A C 41
ATOM 32102 O O . MET A 1 14 ? 7.288 2.102 -3.347 1.00 0.00 27 MET A O 41
ATOM 32116 N N . PRO A 1 15 ? 6.712 2.420 -5.477 1.00 0.00 28 PRO A N 41
ATOM 32117 C CA . PRO A 1 15 ? 7.136 1.086 -5.933 1.00 0.00 28 PRO A CA 41
ATOM 32118 C C . PRO A 1 15 ? 8.660 1.003 -5.953 1.00 0.00 28 PRO A C 41
ATOM 32119 O O . PRO A 1 15 ? 9.235 -0.055 -6.114 1.00 0.00 28 PRO A O 41
ATOM 32130 N N . ASP A 1 16 ? 9.317 2.113 -5.766 1.00 0.00 29 ASP A N 41
ATOM 32131 C CA . ASP A 1 16 ? 10.800 2.104 -5.746 1.00 0.00 29 ASP A CA 41
ATOM 32132 C C . ASP A 1 16 ? 11.264 1.846 -4.312 1.00 0.00 29 ASP A C 41
ATOM 32133 O O . ASP A 1 16 ? 12.405 2.076 -3.974 1.00 0.00 29 ASP A O 41
ATOM 32142 N N . LYS A 1 17 ? 10.370 1.382 -3.470 1.00 0.00 30 LYS A N 41
ATOM 32143 C CA . LYS A 1 17 ? 10.719 1.107 -2.051 1.00 0.00 30 LYS A CA 41
ATOM 32144 C C . LYS A 1 17 ? 10.760 2.427 -1.288 1.00 0.00 30 LYS A C 41
ATOM 32145 O O . LYS A 1 17 ? 11.699 2.719 -0.575 1.00 0.00 30 LYS A O 41
ATOM 32164 N N . THR A 1 18 ? 9.741 3.229 -1.435 1.00 0.00 31 THR A N 41
ATOM 32165 C CA . THR A 1 18 ? 9.712 4.533 -0.725 1.00 0.00 31 THR A CA 41
ATOM 32166 C C . THR A 1 18 ? 8.304 4.794 -0.189 1.00 0.00 31 THR A C 41
ATOM 32167 O O . THR A 1 18 ? 7.393 4.020 -0.404 1.00 0.00 31 THR A O 41
ATOM 32178 N N . PHE A 1 19 ? 8.121 5.880 0.509 1.00 0.00 32 PHE A N 41
ATOM 32179 C CA . PHE A 1 19 ? 6.774 6.197 1.061 1.00 0.00 32 PHE A CA 41
ATOM 32180 C C . PHE A 1 19 ? 6.613 7.711 1.186 1.00 0.00 32 PHE A C 41
ATOM 32181 O O . PHE A 1 19 ? 7.569 8.431 1.400 1.00 0.00 32 PHE A O 41
ATOM 32198 N N . GLU A 1 20 ? 5.410 8.197 1.058 1.00 0.00 33 GLU A N 41
ATOM 32199 C CA . GLU A 1 20 ? 5.186 9.665 1.171 1.00 0.00 33 GLU A CA 41
ATOM 32200 C C . GLU A 1 20 ? 3.783 9.927 1.721 1.00 0.00 33 GLU A C 41
ATOM 32201 O O . GLU A 1 20 ? 2.788 9.636 1.086 1.00 0.00 33 GLU A O 41
ATOM 32213 N N . CYS A 1 21 ? 3.699 10.483 2.897 1.00 0.00 34 CYS A N 41
ATOM 32214 C CA . CYS A 1 21 ? 2.369 10.781 3.498 1.00 0.00 34 CYS A CA 41
ATOM 32215 C C . CYS A 1 21 ? 1.771 11.998 2.786 1.00 0.00 34 CYS A C 41
ATOM 32216 O O . CYS A 1 21 ? 2.230 13.110 2.950 1.00 0.00 34 CYS A O 41
ATOM 32223 N N . LEU A 1 22 ? 0.761 11.795 1.984 1.00 0.00 35 LEU A N 41
ATOM 32224 C CA . LEU A 1 22 ? 0.151 12.942 1.250 1.00 0.00 35 LEU A CA 41
ATOM 32225 C C . LEU A 1 22 ? -0.730 13.767 2.192 1.00 0.00 35 LEU A C 41
ATOM 32226 O O . LEU A 1 22 ? -1.387 14.699 1.774 1.00 0.00 35 LEU A O 41
ATOM 32242 N N . PHE A 1 23 ? -0.753 13.444 3.456 1.00 0.00 36 PHE A N 41
ATOM 32243 C CA . PHE A 1 23 ? -1.596 14.229 4.398 1.00 0.00 36 PHE A CA 41
ATOM 32244 C C . PHE A 1 23 ? -1.152 15.695 4.365 1.00 0.00 36 PHE A C 41
ATOM 32245 O O . PHE A 1 23 ? 0.027 15.977 4.296 1.00 0.00 36 PHE A O 41
ATOM 32262 N N . PRO A 1 24 ? -2.109 16.585 4.417 1.00 0.00 37 PRO A N 41
ATOM 32263 C CA . PRO A 1 24 ? -1.836 18.030 4.394 1.00 0.00 37 PRO A CA 41
ATOM 32264 C C . PRO A 1 24 ? -1.293 18.482 5.747 1.00 0.00 37 PRO A C 41
ATOM 32265 O O . PRO A 1 24 ? -1.982 18.464 6.747 1.00 0.00 37 PRO A O 41
ATOM 32276 N N . GLY A 1 25 ? -0.051 18.873 5.783 1.00 0.00 38 GLY A N 41
ATOM 32277 C CA . GLY A 1 25 ? 0.559 19.310 7.066 1.00 0.00 38 GLY A CA 41
ATOM 32278 C C . GLY A 1 25 ? 1.662 18.320 7.436 1.00 0.00 38 GLY A C 41
ATOM 32279 O O . GLY A 1 25 ? 2.529 18.606 8.238 1.00 0.00 38 GLY A O 41
ATOM 32283 N N . CYS A 1 26 ? 1.635 17.153 6.850 1.00 0.00 39 CYS A N 41
ATOM 32284 C CA . CYS A 1 26 ? 2.683 16.138 7.159 1.00 0.00 39 CYS A CA 41
ATOM 32285 C C . CYS A 1 26 ? 4.043 16.643 6.671 1.00 0.00 39 CYS A C 41
ATOM 32286 O O . CYS A 1 26 ? 4.130 17.607 5.936 1.00 0.00 39 CYS A O 41
ATOM 32293 N N . THR A 1 27 ? 5.104 15.997 7.068 1.00 0.00 40 THR A N 41
ATOM 32294 C CA . THR A 1 27 ? 6.454 16.436 6.620 1.00 0.00 40 THR A CA 41
ATOM 32295 C C . THR A 1 27 ? 7.457 15.299 6.834 1.00 0.00 40 THR A C 41
ATOM 32296 O O . THR A 1 27 ? 8.638 15.526 7.002 1.00 0.00 40 THR A O 41
ATOM 32307 N N . LYS A 1 28 ? 6.996 14.077 6.832 1.00 0.00 41 LYS A N 41
ATOM 32308 C CA . LYS A 1 28 ? 7.928 12.931 7.038 1.00 0.00 41 LYS A CA 41
ATOM 32309 C C . LYS A 1 28 ? 7.649 11.843 5.998 1.00 0.00 41 LYS A C 41
ATOM 32310 O O . LYS A 1 28 ? 6.516 11.590 5.636 1.00 0.00 41 LYS A O 41
ATOM 32329 N N . THR A 1 29 ? 8.674 11.194 5.517 1.00 0.00 42 THR A N 41
ATOM 32330 C CA . THR A 1 29 ? 8.475 10.117 4.505 1.00 0.00 42 THR A CA 41
ATOM 32331 C C . THR A 1 29 ? 9.019 8.798 5.059 1.00 0.00 42 THR A C 41
ATOM 32332 O O . THR A 1 29 ? 9.562 8.750 6.144 1.00 0.00 42 THR A O 41
ATOM 32343 N N . PHE A 1 30 ? 8.880 7.726 4.325 1.00 0.00 43 PHE A N 41
ATOM 32344 C CA . PHE A 1 30 ? 9.393 6.417 4.822 1.00 0.00 43 PHE A CA 41
ATOM 32345 C C . PHE A 1 30 ? 9.748 5.519 3.635 1.00 0.00 43 PHE A C 41
ATOM 32346 O O . PHE A 1 30 ? 10.044 5.990 2.554 1.00 0.00 43 PHE A O 41
ATOM 32363 N N . LYS A 1 31 ? 9.722 4.228 3.827 1.00 0.00 44 LYS A N 41
ATOM 32364 C CA . LYS A 1 31 ? 10.055 3.298 2.711 1.00 0.00 44 LYS A CA 41
ATOM 32365 C C . LYS A 1 31 ? 9.039 2.156 2.677 1.00 0.00 44 LYS A C 41
ATOM 32366 O O . LYS A 1 31 ? 8.082 2.144 3.425 1.00 0.00 44 LYS A O 41
ATOM 32385 N N . ARG A 1 32 ? 9.239 1.194 1.815 1.00 0.00 45 ARG A N 41
ATOM 32386 C CA . ARG A 1 32 ? 8.282 0.052 1.733 1.00 0.00 45 ARG A CA 41
ATOM 32387 C C . ARG A 1 32 ? 7.903 -0.398 3.146 1.00 0.00 45 ARG A C 41
ATOM 32388 O O . ARG A 1 32 ? 8.725 -0.894 3.891 1.00 0.00 45 ARG A O 41
ATOM 32409 N N . ARG A 1 33 ? 6.662 -0.230 3.517 1.00 0.00 46 ARG A N 41
ATOM 32410 C CA . ARG A 1 33 ? 6.222 -0.645 4.880 1.00 0.00 46 ARG A CA 41
ATOM 32411 C C . ARG A 1 33 ? 4.906 0.057 5.225 1.00 0.00 46 ARG A C 41
ATOM 32412 O O . ARG A 1 33 ? 4.526 1.027 4.600 1.00 0.00 46 ARG A O 41
ATOM 32433 N N . TYR A 1 34 ? 4.212 -0.421 6.221 1.00 0.00 47 TYR A N 41
ATOM 32434 C CA . TYR A 1 34 ? 2.925 0.222 6.611 1.00 0.00 47 TYR A CA 41
ATOM 32435 C C . TYR A 1 34 ? 3.170 1.088 7.841 1.00 0.00 47 TYR A C 41
ATOM 32436 O O . TYR A 1 34 ? 2.252 1.472 8.537 1.00 0.00 47 TYR A O 41
ATOM 32454 N N . ASN A 1 35 ? 4.406 1.387 8.124 1.00 0.00 48 ASN A N 41
ATOM 32455 C CA . ASN A 1 35 ? 4.708 2.215 9.319 1.00 0.00 48 ASN A CA 41
ATOM 32456 C C . ASN A 1 35 ? 4.003 3.563 9.204 1.00 0.00 48 ASN A C 41
ATOM 32457 O O . ASN A 1 35 ? 3.879 4.288 10.170 1.00 0.00 48 ASN A O 41
ATOM 32468 N N . ILE A 1 36 ? 3.520 3.905 8.040 1.00 0.00 49 ILE A N 41
ATOM 32469 C CA . ILE A 1 36 ? 2.810 5.205 7.906 1.00 0.00 49 ILE A CA 41
ATOM 32470 C C . ILE A 1 36 ? 1.446 5.061 8.529 1.00 0.00 49 ILE A C 41
ATOM 32471 O O . ILE A 1 36 ? 1.094 5.767 9.432 1.00 0.00 49 ILE A O 41
ATOM 32487 N N . ARG A 1 37 ? 0.664 4.158 8.037 1.00 0.00 50 ARG A N 41
ATOM 32488 C CA . ARG A 1 37 ? -0.696 4.002 8.595 1.00 0.00 50 ARG A CA 41
ATOM 32489 C C . ARG A 1 37 ? -0.656 4.106 10.119 1.00 0.00 50 ARG A C 41
ATOM 32490 O O . ARG A 1 37 ? -1.608 4.529 10.741 1.00 0.00 50 ARG A O 41
ATOM 32511 N N . SER A 1 38 ? 0.444 3.764 10.728 1.00 0.00 51 SER A N 41
ATOM 32512 C CA . SER A 1 38 ? 0.522 3.897 12.204 1.00 0.00 51 SER A CA 41
ATOM 32513 C C . SER A 1 38 ? 0.958 5.327 12.515 1.00 0.00 51 SER A C 41
ATOM 32514 O O . SER A 1 38 ? 0.450 5.967 13.414 1.00 0.00 51 SER A O 41
ATOM 32522 N N . HIS A 1 39 ? 1.885 5.831 11.753 1.00 0.00 52 HIS A N 41
ATOM 32523 C CA . HIS A 1 39 ? 2.359 7.224 11.963 1.00 0.00 52 HIS A CA 41
ATOM 32524 C C . HIS A 1 39 ? 1.188 8.185 11.748 1.00 0.00 52 HIS A C 41
ATOM 32525 O O . HIS A 1 39 ? 0.872 8.993 12.600 1.00 0.00 52 HIS A O 41
ATOM 32539 N N . ILE A 1 40 ? 0.546 8.116 10.618 1.00 0.00 53 ILE A N 41
ATOM 32540 C CA . ILE A 1 40 ? -0.584 9.041 10.379 1.00 0.00 53 ILE A CA 41
ATOM 32541 C C . ILE A 1 40 ? -1.635 8.819 11.455 1.00 0.00 53 ILE A C 41
ATOM 32542 O O . ILE A 1 40 ? -2.117 9.754 12.051 1.00 0.00 53 ILE A O 41
ATOM 32558 N N . GLN A 1 41 ? -1.986 7.592 11.719 1.00 0.00 54 GLN A N 41
ATOM 32559 C CA . GLN A 1 41 ? -3.011 7.328 12.766 1.00 0.00 54 GLN A CA 41
ATOM 32560 C C . GLN A 1 41 ? -2.755 8.224 13.968 1.00 0.00 54 GLN A C 41
ATOM 32561 O O . GLN A 1 41 ? -3.672 8.615 14.662 1.00 0.00 54 GLN A O 41
ATOM 32575 N N . THR A 1 42 ? -1.527 8.569 14.224 1.00 0.00 55 THR A N 41
ATOM 32576 C CA . THR A 1 42 ? -1.267 9.454 15.384 1.00 0.00 55 THR A CA 41
ATOM 32577 C C . THR A 1 42 ? -1.547 10.896 14.983 1.00 0.00 55 THR A C 41
ATOM 32578 O O . THR A 1 42 ? -2.201 11.630 15.699 1.00 0.00 55 THR A O 41
ATOM 32589 N N . HIS A 1 43 ? -1.068 11.317 13.850 1.00 0.00 56 HIS A N 41
ATOM 32590 C CA . HIS A 1 43 ? -1.326 12.709 13.430 1.00 0.00 56 HIS A CA 41
ATOM 32591 C C . HIS A 1 43 ? -2.531 12.751 12.489 1.00 0.00 56 HIS A C 41
ATOM 32592 O O . HIS A 1 43 ? -2.721 13.685 11.736 1.00 0.00 56 HIS A O 41
ATOM 32606 N N . LEU A 1 44 ? -3.377 11.752 12.574 1.00 0.00 57 LEU A N 41
ATOM 32607 C CA . LEU A 1 44 ? -4.609 11.729 11.743 1.00 0.00 57 LEU A CA 41
ATOM 32608 C C . LEU A 1 44 ? -5.806 11.378 12.637 1.00 0.00 57 LEU A C 41
ATOM 32609 O O . LEU A 1 44 ? -6.936 11.694 12.318 1.00 0.00 57 LEU A O 41
ATOM 32625 N N . GLU A 1 45 ? -5.577 10.735 13.763 1.00 0.00 58 GLU A N 41
ATOM 32626 C CA . GLU A 1 45 ? -6.718 10.388 14.657 1.00 0.00 58 GLU A CA 41
ATOM 32627 C C . GLU A 1 45 ? -7.209 11.652 15.365 1.00 0.00 58 GLU A C 41
ATOM 32628 O O . GLU A 1 45 ? -8.340 11.733 15.802 1.00 0.00 58 GLU A O 41
ATOM 32640 N N . ASP A 1 46 ? -6.366 12.642 15.481 1.00 0.00 59 ASP A N 41
ATOM 32641 C CA . ASP A 1 46 ? -6.779 13.901 16.159 1.00 0.00 59 ASP A CA 41
ATOM 32642 C C . ASP A 1 46 ? -8.092 14.402 15.552 1.00 0.00 59 ASP A C 41
ATOM 32643 O O . ASP A 1 46 ? -9.133 14.357 16.176 1.00 0.00 59 ASP A O 41
ATOM 32652 N N . ARG A 1 47 ? -8.052 14.878 14.338 1.00 0.00 60 ARG A N 41
ATOM 32653 C CA . ARG A 1 47 ? -9.298 15.380 13.693 1.00 0.00 60 ARG A CA 41
ATOM 32654 C C . ARG A 1 47 ? -9.575 14.578 12.420 1.00 0.00 60 ARG A C 41
ATOM 32655 O O . ARG A 1 47 ? -10.613 14.797 11.819 1.00 0.00 60 ARG A O 41
ATOM 32678 N N . THR A 1 1 ? -10.868 -2.301 14.158 1.00 0.00 14 THR A N 42
ATOM 32679 C CA . THR A 1 1 ? -9.808 -2.697 13.187 1.00 0.00 14 THR A CA 42
ATOM 32680 C C . THR A 1 1 ? -9.255 -1.448 12.496 1.00 0.00 14 THR A C 42
ATOM 32681 O O . THR A 1 1 ? -9.496 -1.216 11.328 1.00 0.00 14 THR A O 42
ATOM 32694 N N . LEU A 1 2 ? -8.516 -0.643 13.208 1.00 0.00 15 LEU A N 42
ATOM 32695 C CA . LEU A 1 2 ? -7.947 0.589 12.591 1.00 0.00 15 LEU A CA 42
ATOM 32696 C C . LEU A 1 2 ? -9.087 1.491 12.103 1.00 0.00 15 LEU A C 42
ATOM 32697 O O . LEU A 1 2 ? -10.111 1.009 11.662 1.00 0.00 15 LEU A O 42
ATOM 32713 N N . PRO A 1 3 ? -8.873 2.780 12.200 1.00 0.00 16 PRO A N 42
ATOM 32714 C CA . PRO A 1 3 ? -9.864 3.784 11.776 1.00 0.00 16 PRO A CA 42
ATOM 32715 C C . PRO A 1 3 ? -9.845 3.951 10.253 1.00 0.00 16 PRO A C 42
ATOM 32716 O O . PRO A 1 3 ? -8.822 3.805 9.614 1.00 0.00 16 PRO A O 42
ATOM 32727 N N . ARG A 1 4 ? -10.972 4.260 9.667 1.00 0.00 17 ARG A N 42
ATOM 32728 C CA . ARG A 1 4 ? -11.022 4.440 8.192 1.00 0.00 17 ARG A CA 42
ATOM 32729 C C . ARG A 1 4 ? -11.461 5.871 7.870 1.00 0.00 17 ARG A C 42
ATOM 32730 O O . ARG A 1 4 ? -12.470 6.092 7.232 1.00 0.00 17 ARG A O 42
ATOM 32751 N N . GLY A 1 5 ? -10.712 6.845 8.312 1.00 0.00 18 GLY A N 42
ATOM 32752 C CA . GLY A 1 5 ? -11.089 8.260 8.036 1.00 0.00 18 GLY A CA 42
ATOM 32753 C C . GLY A 1 5 ? -10.451 8.718 6.723 1.00 0.00 18 GLY A C 42
ATOM 32754 O O . GLY A 1 5 ? -11.130 8.972 5.748 1.00 0.00 18 GLY A O 42
ATOM 32758 N N . SER A 1 6 ? -9.151 8.833 6.690 1.00 0.00 19 SER A N 42
ATOM 32759 C CA . SER A 1 6 ? -8.478 9.279 5.439 1.00 0.00 19 SER A CA 42
ATOM 32760 C C . SER A 1 6 ? -7.050 8.727 5.395 1.00 0.00 19 SER A C 42
ATOM 32761 O O . SER A 1 6 ? -6.186 9.274 4.739 1.00 0.00 19 SER A O 42
ATOM 32769 N N . ILE A 1 7 ? -6.794 7.648 6.084 1.00 0.00 20 ILE A N 42
ATOM 32770 C CA . ILE A 1 7 ? -5.421 7.067 6.074 1.00 0.00 20 ILE A CA 42
ATOM 32771 C C . ILE A 1 7 ? -5.009 6.779 4.633 1.00 0.00 20 ILE A C 42
ATOM 32772 O O . ILE A 1 7 ? -3.999 7.255 4.153 1.00 0.00 20 ILE A O 42
ATOM 32788 N N . ASP A 1 8 ? -5.788 6.001 3.945 1.00 0.00 21 ASP A N 42
ATOM 32789 C CA . ASP A 1 8 ? -5.457 5.670 2.530 1.00 0.00 21 ASP A CA 42
ATOM 32790 C C . ASP A 1 8 ? -5.629 6.917 1.664 1.00 0.00 21 ASP A C 42
ATOM 32791 O O . ASP A 1 8 ? -5.209 6.956 0.525 1.00 0.00 21 ASP A O 42
ATOM 32800 N N . LYS A 1 9 ? -6.244 7.937 2.193 1.00 0.00 22 LYS A N 42
ATOM 32801 C CA . LYS A 1 9 ? -6.443 9.181 1.400 1.00 0.00 22 LYS A CA 42
ATOM 32802 C C . LYS A 1 9 ? -5.172 10.032 1.456 1.00 0.00 22 LYS A C 42
ATOM 32803 O O . LYS A 1 9 ? -5.054 11.032 0.777 1.00 0.00 22 LYS A O 42
ATOM 32822 N N . TYR A 1 10 ? -4.220 9.644 2.262 1.00 0.00 23 TYR A N 42
ATOM 32823 C CA . TYR A 1 10 ? -2.962 10.437 2.358 1.00 0.00 23 TYR A CA 42
ATOM 32824 C C . TYR A 1 10 ? -1.770 9.491 2.506 1.00 0.00 23 TYR A C 42
ATOM 32825 O O . TYR A 1 10 ? -0.858 9.741 3.270 1.00 0.00 23 TYR A O 42
ATOM 32843 N N . VAL A 1 11 ? -1.769 8.407 1.782 1.00 0.00 24 VAL A N 42
ATOM 32844 C CA . VAL A 1 11 ? -0.633 7.447 1.881 1.00 0.00 24 VAL A CA 42
ATOM 32845 C C . VAL A 1 11 ? -0.029 7.233 0.493 1.00 0.00 24 VAL A C 42
ATOM 32846 O O . VAL A 1 11 ? -0.683 6.753 -0.411 1.00 0.00 24 VAL A O 42
ATOM 32859 N N . LYS A 1 12 ? 1.214 7.589 0.314 1.00 0.00 25 LYS A N 42
ATOM 32860 C CA . LYS A 1 12 ? 1.854 7.407 -1.018 1.00 0.00 25 LYS A CA 42
ATOM 32861 C C . LYS A 1 12 ? 2.788 6.196 -0.979 1.00 0.00 25 LYS A C 42
ATOM 32862 O O . LYS A 1 12 ? 3.980 6.323 -0.778 1.00 0.00 25 LYS A O 42
ATOM 32881 N N . GLU A 1 13 ? 2.255 5.021 -1.171 1.00 0.00 26 GLU A N 42
ATOM 32882 C CA . GLU A 1 13 ? 3.111 3.802 -1.148 1.00 0.00 26 GLU A CA 42
ATOM 32883 C C . GLU A 1 13 ? 3.858 3.683 -2.477 1.00 0.00 26 GLU A C 42
ATOM 32884 O O . GLU A 1 13 ? 3.331 3.190 -3.455 1.00 0.00 26 GLU A O 42
ATOM 32896 N N . MET A 1 14 ? 5.081 4.134 -2.523 1.00 0.00 27 MET A N 42
ATOM 32897 C CA . MET A 1 14 ? 5.859 4.050 -3.790 1.00 0.00 27 MET A CA 42
ATOM 32898 C C . MET A 1 14 ? 6.276 2.595 -4.040 1.00 0.00 27 MET A C 42
ATOM 32899 O O . MET A 1 14 ? 6.856 1.963 -3.176 1.00 0.00 27 MET A O 42
ATOM 32913 N N . PRO A 1 15 ? 5.979 2.104 -5.220 1.00 0.00 28 PRO A N 42
ATOM 32914 C CA . PRO A 1 15 ? 6.318 0.724 -5.605 1.00 0.00 28 PRO A CA 42
ATOM 32915 C C . PRO A 1 15 ? 7.822 0.615 -5.850 1.00 0.00 28 PRO A C 42
ATOM 32916 O O . PRO A 1 15 ? 8.367 -0.464 -5.965 1.00 0.00 28 PRO A O 42
ATOM 32927 N N . ASP A 1 16 ? 8.495 1.730 -5.913 1.00 0.00 29 ASP A N 42
ATOM 32928 C CA . ASP A 1 16 ? 9.964 1.700 -6.127 1.00 0.00 29 ASP A CA 42
ATOM 32929 C C . ASP A 1 16 ? 10.655 1.586 -4.766 1.00 0.00 29 ASP A C 42
ATOM 32930 O O . ASP A 1 16 ? 11.843 1.802 -4.650 1.00 0.00 29 ASP A O 42
ATOM 32939 N N . LYS A 1 17 ? 9.905 1.253 -3.742 1.00 0.00 30 LYS A N 42
ATOM 32940 C CA . LYS A 1 17 ? 10.472 1.115 -2.374 1.00 0.00 30 LYS A CA 42
ATOM 32941 C C . LYS A 1 17 ? 10.544 2.491 -1.713 1.00 0.00 30 LYS A C 42
ATOM 32942 O O . LYS A 1 17 ? 11.607 2.985 -1.395 1.00 0.00 30 LYS A O 42
ATOM 32961 N N . THR A 1 18 ? 9.415 3.114 -1.506 1.00 0.00 31 THR A N 42
ATOM 32962 C CA . THR A 1 18 ? 9.412 4.459 -0.865 1.00 0.00 31 THR A CA 42
ATOM 32963 C C . THR A 1 18 ? 8.022 4.753 -0.294 1.00 0.00 31 THR A C 42
ATOM 32964 O O . THR A 1 18 ? 7.098 3.981 -0.458 1.00 0.00 31 THR A O 42
ATOM 32975 N N . PHE A 1 19 ? 7.868 5.865 0.371 1.00 0.00 32 PHE A N 42
ATOM 32976 C CA . PHE A 1 19 ? 6.540 6.216 0.952 1.00 0.00 32 PHE A CA 42
ATOM 32977 C C . PHE A 1 19 ? 6.451 7.734 1.116 1.00 0.00 32 PHE A C 42
ATOM 32978 O O . PHE A 1 19 ? 7.448 8.405 1.303 1.00 0.00 32 PHE A O 42
ATOM 32995 N N . GLU A 1 20 ? 5.270 8.285 1.048 1.00 0.00 33 GLU A N 42
ATOM 32996 C CA . GLU A 1 20 ? 5.134 9.760 1.196 1.00 0.00 33 GLU A CA 42
ATOM 32997 C C . GLU A 1 20 ? 3.749 10.105 1.747 1.00 0.00 33 GLU A C 42
ATOM 32998 O O . GLU A 1 20 ? 2.757 10.046 1.046 1.00 0.00 33 GLU A O 42
ATOM 33010 N N . CYS A 1 21 ? 3.678 10.479 2.995 1.00 0.00 34 CYS A N 42
ATOM 33011 C CA . CYS A 1 21 ? 2.364 10.847 3.594 1.00 0.00 34 CYS A CA 42
ATOM 33012 C C . CYS A 1 21 ? 1.828 12.087 2.874 1.00 0.00 34 CYS A C 42
ATOM 33013 O O . CYS A 1 21 ? 2.374 13.167 2.989 1.00 0.00 34 CYS A O 42
ATOM 33020 N N . LEU A 1 22 ? 0.776 11.939 2.114 1.00 0.00 35 LEU A N 42
ATOM 33021 C CA . LEU A 1 22 ? 0.220 13.106 1.366 1.00 0.00 35 LEU A CA 42
ATOM 33022 C C . LEU A 1 22 ? -0.589 14.010 2.301 1.00 0.00 35 LEU A C 42
ATOM 33023 O O . LEU A 1 22 ? -1.239 14.939 1.862 1.00 0.00 35 LEU A O 42
ATOM 33039 N N . PHE A 1 23 ? -0.559 13.761 3.581 1.00 0.00 36 PHE A N 42
ATOM 33040 C CA . PHE A 1 23 ? -1.331 14.626 4.515 1.00 0.00 36 PHE A CA 42
ATOM 33041 C C . PHE A 1 23 ? -0.749 16.043 4.479 1.00 0.00 36 PHE A C 42
ATOM 33042 O O . PHE A 1 23 ? 0.454 16.213 4.436 1.00 0.00 36 PHE A O 42
ATOM 33059 N N . PRO A 1 24 ? -1.618 17.022 4.499 1.00 0.00 37 PRO A N 42
ATOM 33060 C CA . PRO A 1 24 ? -1.209 18.436 4.467 1.00 0.00 37 PRO A CA 42
ATOM 33061 C C . PRO A 1 24 ? -0.634 18.850 5.823 1.00 0.00 37 PRO A C 42
ATOM 33062 O O . PRO A 1 24 ? -1.314 18.839 6.831 1.00 0.00 37 PRO A O 42
ATOM 33073 N N . GLY A 1 25 ? 0.620 19.200 5.852 1.00 0.00 38 GLY A N 42
ATOM 33074 C CA . GLY A 1 25 ? 1.257 19.600 7.136 1.00 0.00 38 GLY A CA 42
ATOM 33075 C C . GLY A 1 25 ? 2.242 18.509 7.553 1.00 0.00 38 GLY A C 42
ATOM 33076 O O . GLY A 1 25 ? 3.102 18.718 8.386 1.00 0.00 38 GLY A O 42
ATOM 33080 N N . CYS A 1 26 ? 2.121 17.342 6.976 1.00 0.00 39 CYS A N 42
ATOM 33081 C CA . CYS A 1 26 ? 3.048 16.233 7.334 1.00 0.00 39 CYS A CA 42
ATOM 33082 C C . CYS A 1 26 ? 4.469 16.585 6.891 1.00 0.00 39 CYS A C 42
ATOM 33083 O O . CYS A 1 26 ? 4.682 17.498 6.119 1.00 0.00 39 CYS A O 42
ATOM 33090 N N . THR A 1 27 ? 5.442 15.861 7.371 1.00 0.00 40 THR A N 42
ATOM 33091 C CA . THR A 1 27 ? 6.849 16.145 6.979 1.00 0.00 40 THR A CA 42
ATOM 33092 C C . THR A 1 27 ? 7.705 14.905 7.249 1.00 0.00 40 THR A C 42
ATOM 33093 O O . THR A 1 27 ? 8.881 15.000 7.537 1.00 0.00 40 THR A O 42
ATOM 33104 N N . LYS A 1 28 ? 7.120 13.740 7.158 1.00 0.00 41 LYS A N 42
ATOM 33105 C CA . LYS A 1 28 ? 7.895 12.493 7.409 1.00 0.00 41 LYS A CA 42
ATOM 33106 C C . LYS A 1 28 ? 7.633 11.493 6.281 1.00 0.00 41 LYS A C 42
ATOM 33107 O O . LYS A 1 28 ? 6.505 11.155 5.987 1.00 0.00 41 LYS A O 42
ATOM 33126 N N . THR A 1 29 ? 8.670 11.015 5.649 1.00 0.00 42 THR A N 42
ATOM 33127 C CA . THR A 1 29 ? 8.484 10.033 4.542 1.00 0.00 42 THR A CA 42
ATOM 33128 C C . THR A 1 29 ? 9.015 8.669 4.985 1.00 0.00 42 THR A C 42
ATOM 33129 O O . THR A 1 29 ? 9.633 8.541 6.022 1.00 0.00 42 THR A O 42
ATOM 33140 N N . PHE A 1 30 ? 8.780 7.650 4.207 1.00 0.00 43 PHE A N 42
ATOM 33141 C CA . PHE A 1 30 ? 9.275 6.297 4.589 1.00 0.00 43 PHE A CA 42
ATOM 33142 C C . PHE A 1 30 ? 9.619 5.503 3.329 1.00 0.00 43 PHE A C 42
ATOM 33143 O O . PHE A 1 30 ? 9.742 6.051 2.252 1.00 0.00 43 PHE A O 42
ATOM 33160 N N . LYS A 1 31 ? 9.773 4.213 3.455 1.00 0.00 44 LYS A N 42
ATOM 33161 C CA . LYS A 1 31 ? 10.108 3.384 2.263 1.00 0.00 44 LYS A CA 42
ATOM 33162 C C . LYS A 1 31 ? 9.906 1.905 2.595 1.00 0.00 44 LYS A C 42
ATOM 33163 O O . LYS A 1 31 ? 10.404 1.407 3.585 1.00 0.00 44 LYS A O 42
ATOM 33182 N N . ARG A 1 32 ? 9.177 1.199 1.774 1.00 0.00 45 ARG A N 42
ATOM 33183 C CA . ARG A 1 32 ? 8.942 -0.247 2.041 1.00 0.00 45 ARG A CA 42
ATOM 33184 C C . ARG A 1 32 ? 8.578 -0.445 3.513 1.00 0.00 45 ARG A C 42
ATOM 33185 O O . ARG A 1 32 ? 8.961 -1.417 4.132 1.00 0.00 45 ARG A O 42
ATOM 33206 N N . ARG A 1 33 ? 7.842 0.472 4.082 1.00 0.00 46 ARG A N 42
ATOM 33207 C CA . ARG A 1 33 ? 7.459 0.332 5.514 1.00 0.00 46 ARG A CA 42
ATOM 33208 C C . ARG A 1 33 ? 6.010 0.788 5.709 1.00 0.00 46 ARG A C 42
ATOM 33209 O O . ARG A 1 33 ? 5.473 1.538 4.919 1.00 0.00 46 ARG A O 42
ATOM 33230 N N . TYR A 1 34 ? 5.377 0.338 6.759 1.00 0.00 47 TYR A N 42
ATOM 33231 C CA . TYR A 1 34 ? 3.963 0.738 7.012 1.00 0.00 47 TYR A CA 42
ATOM 33232 C C . TYR A 1 34 ? 3.914 1.556 8.298 1.00 0.00 47 TYR A C 42
ATOM 33233 O O . TYR A 1 34 ? 2.887 1.663 8.938 1.00 0.00 47 TYR A O 42
ATOM 33251 N N . ASN A 1 35 ? 5.018 2.122 8.690 1.00 0.00 48 ASN A N 42
ATOM 33252 C CA . ASN A 1 35 ? 5.032 2.919 9.945 1.00 0.00 48 ASN A CA 42
ATOM 33253 C C . ASN A 1 35 ? 4.158 4.161 9.779 1.00 0.00 48 ASN A C 42
ATOM 33254 O O . ASN A 1 35 ? 3.909 4.881 10.725 1.00 0.00 48 ASN A O 42
ATOM 33265 N N . ILE A 1 36 ? 3.678 4.416 8.593 1.00 0.00 49 ILE A N 42
ATOM 33266 C CA . ILE A 1 36 ? 2.810 5.607 8.397 1.00 0.00 49 ILE A CA 42
ATOM 33267 C C . ILE A 1 36 ? 1.397 5.251 8.812 1.00 0.00 49 ILE A C 42
ATOM 33268 O O . ILE A 1 36 ? 0.787 5.930 9.588 1.00 0.00 49 ILE A O 42
ATOM 33284 N N . ARG A 1 37 ? 0.857 4.186 8.320 1.00 0.00 50 ARG A N 42
ATOM 33285 C CA . ARG A 1 37 ? -0.526 3.853 8.741 1.00 0.00 50 ARG A CA 42
ATOM 33286 C C . ARG A 1 37 ? -0.602 3.930 10.262 1.00 0.00 50 ARG A C 42
ATOM 33287 O O . ARG A 1 37 ? -1.648 4.151 10.829 1.00 0.00 50 ARG A O 42
ATOM 33308 N N . SER A 1 38 ? 0.507 3.793 10.926 1.00 0.00 51 SER A N 42
ATOM 33309 C CA . SER A 1 38 ? 0.493 3.909 12.403 1.00 0.00 51 SER A CA 42
ATOM 33310 C C . SER A 1 38 ? 0.797 5.362 12.759 1.00 0.00 51 SER A C 42
ATOM 33311 O O . SER A 1 38 ? 0.303 5.897 13.732 1.00 0.00 51 SER A O 42
ATOM 33319 N N . HIS A 1 39 ? 1.605 6.004 11.961 1.00 0.00 52 HIS A N 42
ATOM 33320 C CA . HIS A 1 39 ? 1.947 7.428 12.220 1.00 0.00 52 HIS A CA 42
ATOM 33321 C C . HIS A 1 39 ? 0.752 8.315 11.845 1.00 0.00 52 HIS A C 42
ATOM 33322 O O . HIS A 1 39 ? 0.298 9.113 12.638 1.00 0.00 52 HIS A O 42
ATOM 33336 N N . ILE A 1 40 ? 0.234 8.189 10.653 1.00 0.00 53 ILE A N 42
ATOM 33337 C CA . ILE A 1 40 ? -0.929 9.039 10.281 1.00 0.00 53 ILE A CA 42
ATOM 33338 C C . ILE A 1 40 ? -2.115 8.666 11.156 1.00 0.00 53 ILE A C 42
ATOM 33339 O O . ILE A 1 40 ? -3.108 9.353 11.201 1.00 0.00 53 ILE A O 42
ATOM 33355 N N . GLN A 1 41 ? -2.035 7.582 11.857 1.00 0.00 54 GLN A N 42
ATOM 33356 C CA . GLN A 1 41 ? -3.186 7.212 12.716 1.00 0.00 54 GLN A CA 42
ATOM 33357 C C . GLN A 1 41 ? -3.269 8.185 13.883 1.00 0.00 54 GLN A C 42
ATOM 33358 O O . GLN A 1 41 ? -4.329 8.427 14.421 1.00 0.00 54 GLN A O 42
ATOM 33372 N N . THR A 1 42 ? -2.174 8.764 14.279 1.00 0.00 55 THR A N 42
ATOM 33373 C CA . THR A 1 42 ? -2.243 9.728 15.403 1.00 0.00 55 THR A CA 42
ATOM 33374 C C . THR A 1 42 ? -2.390 11.140 14.846 1.00 0.00 55 THR A C 42
ATOM 33375 O O . THR A 1 42 ? -3.153 11.940 15.350 1.00 0.00 55 THR A O 42
ATOM 33386 N N . HIS A 1 43 ? -1.673 11.455 13.807 1.00 0.00 56 HIS A N 42
ATOM 33387 C CA . HIS A 1 43 ? -1.783 12.809 13.219 1.00 0.00 56 HIS A CA 42
ATOM 33388 C C . HIS A 1 43 ? -2.728 12.757 12.021 1.00 0.00 56 HIS A C 42
ATOM 33389 O O . HIS A 1 43 ? -2.824 13.692 11.251 1.00 0.00 56 HIS A O 42
ATOM 33403 N N . LEU A 1 44 ? -3.433 11.670 11.861 1.00 0.00 57 LEU A N 42
ATOM 33404 C CA . LEU A 1 44 ? -4.370 11.571 10.715 1.00 0.00 57 LEU A CA 42
ATOM 33405 C C . LEU A 1 44 ? -5.395 10.453 10.983 1.00 0.00 57 LEU A C 42
ATOM 33406 O O . LEU A 1 44 ? -6.075 10.002 10.084 1.00 0.00 57 LEU A O 42
ATOM 33422 N N . GLU A 1 45 ? -5.521 10.008 12.222 1.00 0.00 58 GLU A N 42
ATOM 33423 C CA . GLU A 1 45 ? -6.513 8.928 12.534 1.00 0.00 58 GLU A CA 42
ATOM 33424 C C . GLU A 1 45 ? -7.793 9.155 11.727 1.00 0.00 58 GLU A C 42
ATOM 33425 O O . GLU A 1 45 ? -8.347 8.239 11.152 1.00 0.00 58 GLU A O 42
ATOM 33437 N N . ASP A 1 46 ? -8.266 10.370 11.679 1.00 0.00 59 ASP A N 42
ATOM 33438 C CA . ASP A 1 46 ? -9.508 10.656 10.907 1.00 0.00 59 ASP A CA 42
ATOM 33439 C C . ASP A 1 46 ? -9.830 12.148 10.999 1.00 0.00 59 ASP A C 42
ATOM 33440 O O . ASP A 1 46 ? -10.801 12.548 11.610 1.00 0.00 59 ASP A O 42
ATOM 33449 N N . ARG A 1 47 ? -9.022 12.978 10.394 1.00 0.00 60 ARG A N 42
ATOM 33450 C CA . ARG A 1 47 ? -9.282 14.444 10.446 1.00 0.00 60 ARG A CA 42
ATOM 33451 C C . ARG A 1 47 ? -10.598 14.750 9.730 1.00 0.00 60 ARG A C 42
ATOM 33452 O O . ARG A 1 47 ? -11.533 13.984 9.896 1.00 0.00 60 ARG A O 42
ATOM 33475 N N . THR A 1 1 ? -18.074 5.538 13.282 1.00 0.00 14 THR A N 43
ATOM 33476 C CA . THR A 1 1 ? -18.484 4.182 12.817 1.00 0.00 14 THR A CA 43
ATOM 33477 C C . THR A 1 1 ? -17.364 3.580 11.965 1.00 0.00 14 THR A C 43
ATOM 33478 O O . THR A 1 1 ? -17.563 3.231 10.819 1.00 0.00 14 THR A O 43
ATOM 33491 N N . LEU A 1 2 ? -16.188 3.456 12.516 1.00 0.00 15 LEU A N 43
ATOM 33492 C CA . LEU A 1 2 ? -15.059 2.878 11.735 1.00 0.00 15 LEU A CA 43
ATOM 33493 C C . LEU A 1 2 ? -14.777 3.766 10.519 1.00 0.00 15 LEU A C 43
ATOM 33494 O O . LEU A 1 2 ? -14.923 3.335 9.392 1.00 0.00 15 LEU A O 43
ATOM 33510 N N . PRO A 1 3 ? -14.380 4.985 10.788 1.00 0.00 16 PRO A N 43
ATOM 33511 C CA . PRO A 1 3 ? -14.067 5.967 9.737 1.00 0.00 16 PRO A CA 43
ATOM 33512 C C . PRO A 1 3 ? -12.684 5.686 9.143 1.00 0.00 16 PRO A C 43
ATOM 33513 O O . PRO A 1 3 ? -11.722 5.485 9.857 1.00 0.00 16 PRO A O 43
ATOM 33524 N N . ARG A 1 4 ? -12.579 5.668 7.844 1.00 0.00 17 ARG A N 43
ATOM 33525 C CA . ARG A 1 4 ? -11.260 5.398 7.212 1.00 0.00 17 ARG A CA 43
ATOM 33526 C C . ARG A 1 4 ? -11.198 6.083 5.845 1.00 0.00 17 ARG A C 43
ATOM 33527 O O . ARG A 1 4 ? -11.258 5.443 4.816 1.00 0.00 17 ARG A O 43
ATOM 33548 N N . GLY A 1 5 ? -11.074 7.382 5.831 1.00 0.00 18 GLY A N 43
ATOM 33549 C CA . GLY A 1 5 ? -11.004 8.110 4.534 1.00 0.00 18 GLY A CA 43
ATOM 33550 C C . GLY A 1 5 ? -9.862 9.125 4.585 1.00 0.00 18 GLY A C 43
ATOM 33551 O O . GLY A 1 5 ? -9.794 10.040 3.789 1.00 0.00 18 GLY A O 43
ATOM 33555 N N . SER A 1 6 ? -8.964 8.969 5.518 1.00 0.00 19 SER A N 43
ATOM 33556 C CA . SER A 1 6 ? -7.826 9.918 5.626 1.00 0.00 19 SER A CA 43
ATOM 33557 C C . SER A 1 6 ? -6.511 9.140 5.594 1.00 0.00 19 SER A C 43
ATOM 33558 O O . SER A 1 6 ? -5.559 9.534 4.949 1.00 0.00 19 SER A O 43
ATOM 33566 N N . ILE A 1 7 ? -6.453 8.039 6.285 1.00 0.00 20 ILE A N 43
ATOM 33567 C CA . ILE A 1 7 ? -5.201 7.230 6.296 1.00 0.00 20 ILE A CA 43
ATOM 33568 C C . ILE A 1 7 ? -4.883 6.770 4.877 1.00 0.00 20 ILE A C 43
ATOM 33569 O O . ILE A 1 7 ? -3.835 7.059 4.334 1.00 0.00 20 ILE A O 43
ATOM 33585 N N . ASP A 1 8 ? -5.783 6.051 4.277 1.00 0.00 21 ASP A N 43
ATOM 33586 C CA . ASP A 1 8 ? -5.547 5.557 2.891 1.00 0.00 21 ASP A CA 43
ATOM 33587 C C . ASP A 1 8 ? -5.617 6.730 1.916 1.00 0.00 21 ASP A C 43
ATOM 33588 O O . ASP A 1 8 ? -5.222 6.623 0.772 1.00 0.00 21 ASP A O 43
ATOM 33597 N N . LYS A 1 9 ? -6.113 7.850 2.361 1.00 0.00 22 LYS A N 43
ATOM 33598 C CA . LYS A 1 9 ? -6.203 9.029 1.459 1.00 0.00 22 LYS A CA 43
ATOM 33599 C C . LYS A 1 9 ? -4.964 9.906 1.648 1.00 0.00 22 LYS A C 43
ATOM 33600 O O . LYS A 1 9 ? -4.853 10.971 1.071 1.00 0.00 22 LYS A O 43
ATOM 33619 N N . TYR A 1 10 ? -4.028 9.471 2.448 1.00 0.00 23 TYR A N 43
ATOM 33620 C CA . TYR A 1 10 ? -2.802 10.288 2.662 1.00 0.00 23 TYR A CA 43
ATOM 33621 C C . TYR A 1 10 ? -1.583 9.369 2.750 1.00 0.00 23 TYR A C 43
ATOM 33622 O O . TYR A 1 10 ? -0.705 9.560 3.567 1.00 0.00 23 TYR A O 43
ATOM 33640 N N . VAL A 1 11 ? -1.521 8.373 1.909 1.00 0.00 24 VAL A N 43
ATOM 33641 C CA . VAL A 1 11 ? -0.358 7.444 1.941 1.00 0.00 24 VAL A CA 43
ATOM 33642 C C . VAL A 1 11 ? 0.074 7.120 0.510 1.00 0.00 24 VAL A C 43
ATOM 33643 O O . VAL A 1 11 ? -0.632 6.461 -0.227 1.00 0.00 24 VAL A O 43
ATOM 33656 N N . LYS A 1 12 ? 1.227 7.581 0.111 1.00 0.00 25 LYS A N 43
ATOM 33657 C CA . LYS A 1 12 ? 1.702 7.302 -1.275 1.00 0.00 25 LYS A CA 43
ATOM 33658 C C . LYS A 1 12 ? 2.831 6.272 -1.234 1.00 0.00 25 LYS A C 43
ATOM 33659 O O . LYS A 1 12 ? 3.978 6.602 -1.003 1.00 0.00 25 LYS A O 43
ATOM 33678 N N . GLU A 1 13 ? 2.517 5.025 -1.460 1.00 0.00 26 GLU A N 43
ATOM 33679 C CA . GLU A 1 13 ? 3.574 3.975 -1.437 1.00 0.00 26 GLU A CA 43
ATOM 33680 C C . GLU A 1 13 ? 4.220 3.874 -2.822 1.00 0.00 26 GLU A C 43
ATOM 33681 O O . GLU A 1 13 ? 3.561 3.608 -3.806 1.00 0.00 26 GLU A O 43
ATOM 33693 N N . MET A 1 14 ? 5.505 4.088 -2.904 1.00 0.00 27 MET A N 43
ATOM 33694 C CA . MET A 1 14 ? 6.195 4.008 -4.223 1.00 0.00 27 MET A CA 43
ATOM 33695 C C . MET A 1 14 ? 6.665 2.569 -4.472 1.00 0.00 27 MET A C 43
ATOM 33696 O O . MET A 1 14 ? 7.081 1.885 -3.551 1.00 0.00 27 MET A O 43
ATOM 33710 N N . PRO A 1 15 ? 6.591 2.152 -5.713 1.00 0.00 28 PRO A N 43
ATOM 33711 C CA . PRO A 1 15 ? 6.999 0.796 -6.118 1.00 0.00 28 PRO A CA 43
ATOM 33712 C C . PRO A 1 15 ? 8.517 0.661 -6.045 1.00 0.00 28 PRO A C 43
ATOM 33713 O O . PRO A 1 15 ? 9.060 -0.424 -6.126 1.00 0.00 28 PRO A O 43
ATOM 33724 N N . ASP A 1 16 ? 9.205 1.753 -5.867 1.00 0.00 29 ASP A N 43
ATOM 33725 C CA . ASP A 1 16 ? 10.682 1.686 -5.756 1.00 0.00 29 ASP A CA 43
ATOM 33726 C C . ASP A 1 16 ? 11.049 1.544 -4.280 1.00 0.00 29 ASP A C 43
ATOM 33727 O O . ASP A 1 16 ? 12.151 1.847 -3.873 1.00 0.00 29 ASP A O 43
ATOM 33736 N N . LYS A 1 17 ? 10.112 1.092 -3.478 1.00 0.00 30 LYS A N 43
ATOM 33737 C CA . LYS A 1 17 ? 10.360 0.920 -2.021 1.00 0.00 30 LYS A CA 43
ATOM 33738 C C . LYS A 1 17 ? 10.428 2.293 -1.358 1.00 0.00 30 LYS A C 43
ATOM 33739 O O . LYS A 1 17 ? 11.417 2.657 -0.754 1.00 0.00 30 LYS A O 43
ATOM 33758 N N . THR A 1 18 ? 9.378 3.058 -1.471 1.00 0.00 31 THR A N 43
ATOM 33759 C CA . THR A 1 18 ? 9.375 4.409 -0.851 1.00 0.00 31 THR A CA 43
ATOM 33760 C C . THR A 1 18 ? 7.987 4.710 -0.281 1.00 0.00 31 THR A C 43
ATOM 33761 O O . THR A 1 18 ? 7.091 3.893 -0.343 1.00 0.00 31 THR A O 43
ATOM 33772 N N . PHE A 1 19 ? 7.805 5.876 0.276 1.00 0.00 32 PHE A N 43
ATOM 33773 C CA . PHE A 1 19 ? 6.476 6.229 0.852 1.00 0.00 32 PHE A CA 43
ATOM 33774 C C . PHE A 1 19 ? 6.398 7.745 1.044 1.00 0.00 32 PHE A C 43
ATOM 33775 O O . PHE A 1 19 ? 7.388 8.396 1.314 1.00 0.00 32 PHE A O 43
ATOM 33792 N N . GLU A 1 20 ? 5.231 8.315 0.904 1.00 0.00 33 GLU A N 43
ATOM 33793 C CA . GLU A 1 20 ? 5.101 9.790 1.075 1.00 0.00 33 GLU A CA 43
ATOM 33794 C C . GLU A 1 20 ? 3.724 10.130 1.650 1.00 0.00 33 GLU A C 43
ATOM 33795 O O . GLU A 1 20 ? 2.739 10.190 0.941 1.00 0.00 33 GLU A O 43
ATOM 33807 N N . CYS A 1 21 ? 3.652 10.364 2.932 1.00 0.00 34 CYS A N 43
ATOM 33808 C CA . CYS A 1 21 ? 2.348 10.716 3.563 1.00 0.00 34 CYS A CA 43
ATOM 33809 C C . CYS A 1 21 ? 1.765 11.940 2.850 1.00 0.00 34 CYS A C 43
ATOM 33810 O O . CYS A 1 21 ? 2.321 13.019 2.898 1.00 0.00 34 CYS A O 43
ATOM 33817 N N . LEU A 1 22 ? 0.658 11.779 2.173 1.00 0.00 35 LEU A N 43
ATOM 33818 C CA . LEU A 1 22 ? 0.058 12.933 1.443 1.00 0.00 35 LEU A CA 43
ATOM 33819 C C . LEU A 1 22 ? -0.827 13.757 2.382 1.00 0.00 35 LEU A C 43
ATOM 33820 O O . LEU A 1 22 ? -1.508 14.669 1.956 1.00 0.00 35 LEU A O 43
ATOM 33836 N N . PHE A 1 23 ? -0.828 13.458 3.651 1.00 0.00 36 PHE A N 43
ATOM 33837 C CA . PHE A 1 23 ? -1.675 14.248 4.587 1.00 0.00 36 PHE A CA 43
ATOM 33838 C C . PHE A 1 23 ? -1.213 15.709 4.559 1.00 0.00 36 PHE A C 43
ATOM 33839 O O . PHE A 1 23 ? -0.029 15.976 4.498 1.00 0.00 36 PHE A O 43
ATOM 33856 N N . PRO A 1 24 ? -2.158 16.615 4.606 1.00 0.00 37 PRO A N 43
ATOM 33857 C CA . PRO A 1 24 ? -1.862 18.057 4.588 1.00 0.00 37 PRO A CA 43
ATOM 33858 C C . PRO A 1 24 ? -1.303 18.494 5.941 1.00 0.00 37 PRO A C 43
ATOM 33859 O O . PRO A 1 24 ? -1.984 18.471 6.947 1.00 0.00 37 PRO A O 43
ATOM 33870 N N . GLY A 1 25 ? -0.057 18.875 5.970 1.00 0.00 38 GLY A N 43
ATOM 33871 C CA . GLY A 1 25 ? 0.570 19.295 7.252 1.00 0.00 38 GLY A CA 43
ATOM 33872 C C . GLY A 1 25 ? 1.678 18.301 7.605 1.00 0.00 38 GLY A C 43
ATOM 33873 O O . GLY A 1 25 ? 2.490 18.540 8.475 1.00 0.00 38 GLY A O 43
ATOM 33877 N N . CYS A 1 26 ? 1.714 17.183 6.927 1.00 0.00 39 CYS A N 43
ATOM 33878 C CA . CYS A 1 26 ? 2.766 16.167 7.213 1.00 0.00 39 CYS A CA 43
ATOM 33879 C C . CYS A 1 26 ? 4.110 16.659 6.672 1.00 0.00 39 CYS A C 43
ATOM 33880 O O . CYS A 1 26 ? 4.178 17.617 5.929 1.00 0.00 39 CYS A O 43
ATOM 33887 N N . THR A 1 27 ? 5.180 16.007 7.035 1.00 0.00 40 THR A N 43
ATOM 33888 C CA . THR A 1 27 ? 6.518 16.430 6.538 1.00 0.00 40 THR A CA 43
ATOM 33889 C C . THR A 1 27 ? 7.507 15.274 6.697 1.00 0.00 40 THR A C 43
ATOM 33890 O O . THR A 1 27 ? 8.700 15.477 6.817 1.00 0.00 40 THR A O 43
ATOM 33901 N N . LYS A 1 28 ? 7.024 14.061 6.706 1.00 0.00 41 LYS A N 43
ATOM 33902 C CA . LYS A 1 28 ? 7.940 12.896 6.864 1.00 0.00 41 LYS A CA 43
ATOM 33903 C C . LYS A 1 28 ? 7.638 11.844 5.793 1.00 0.00 41 LYS A C 43
ATOM 33904 O O . LYS A 1 28 ? 6.522 11.716 5.329 1.00 0.00 41 LYS A O 43
ATOM 33923 N N . THR A 1 29 ? 8.628 11.087 5.402 1.00 0.00 42 THR A N 43
ATOM 33924 C CA . THR A 1 29 ? 8.408 10.037 4.366 1.00 0.00 42 THR A CA 43
ATOM 33925 C C . THR A 1 29 ? 8.953 8.704 4.877 1.00 0.00 42 THR A C 43
ATOM 33926 O O . THR A 1 29 ? 9.636 8.646 5.880 1.00 0.00 42 THR A O 43
ATOM 33937 N N . PHE A 1 30 ? 8.654 7.629 4.200 1.00 0.00 43 PHE A N 43
ATOM 33938 C CA . PHE A 1 30 ? 9.154 6.301 4.657 1.00 0.00 43 PHE A CA 43
ATOM 33939 C C . PHE A 1 30 ? 9.428 5.410 3.445 1.00 0.00 43 PHE A C 43
ATOM 33940 O O . PHE A 1 30 ? 9.487 5.871 2.321 1.00 0.00 43 PHE A O 43
ATOM 33957 N N . LYS A 1 31 ? 9.596 4.133 3.663 1.00 0.00 44 LYS A N 43
ATOM 33958 C CA . LYS A 1 31 ? 9.867 3.211 2.525 1.00 0.00 44 LYS A CA 43
ATOM 33959 C C . LYS A 1 31 ? 8.906 2.025 2.586 1.00 0.00 44 LYS A C 43
ATOM 33960 O O . LYS A 1 31 ? 7.979 2.004 3.373 1.00 0.00 44 LYS A O 43
ATOM 33979 N N . ARG A 1 32 ? 9.116 1.036 1.760 1.00 0.00 45 ARG A N 43
ATOM 33980 C CA . ARG A 1 32 ? 8.214 -0.149 1.772 1.00 0.00 45 ARG A CA 43
ATOM 33981 C C . ARG A 1 32 ? 7.937 -0.562 3.219 1.00 0.00 45 ARG A C 43
ATOM 33982 O O . ARG A 1 32 ? 8.809 -1.046 3.914 1.00 0.00 45 ARG A O 43
ATOM 34003 N N . ARG A 1 33 ? 6.730 -0.374 3.680 1.00 0.00 46 ARG A N 43
ATOM 34004 C CA . ARG A 1 33 ? 6.400 -0.754 5.081 1.00 0.00 46 ARG A CA 43
ATOM 34005 C C . ARG A 1 33 ? 5.053 -0.140 5.470 1.00 0.00 46 ARG A C 43
ATOM 34006 O O . ARG A 1 33 ? 4.256 0.218 4.626 1.00 0.00 46 ARG A O 43
ATOM 34027 N N . TYR A 1 34 ? 4.790 -0.018 6.742 1.00 0.00 47 TYR A N 43
ATOM 34028 C CA . TYR A 1 34 ? 3.493 0.569 7.184 1.00 0.00 47 TYR A CA 43
ATOM 34029 C C . TYR A 1 34 ? 3.745 1.479 8.382 1.00 0.00 47 TYR A C 43
ATOM 34030 O O . TYR A 1 34 ? 2.845 1.797 9.133 1.00 0.00 47 TYR A O 43
ATOM 34048 N N . ASN A 1 35 ? 4.965 1.888 8.580 1.00 0.00 48 ASN A N 43
ATOM 34049 C CA . ASN A 1 35 ? 5.268 2.759 9.744 1.00 0.00 48 ASN A CA 43
ATOM 34050 C C . ASN A 1 35 ? 4.457 4.050 9.655 1.00 0.00 48 ASN A C 43
ATOM 34051 O O . ASN A 1 35 ? 4.255 4.727 10.641 1.00 0.00 48 ASN A O 43
ATOM 34062 N N . ILE A 1 36 ? 3.973 4.394 8.494 1.00 0.00 49 ILE A N 43
ATOM 34063 C CA . ILE A 1 36 ? 3.160 5.634 8.390 1.00 0.00 49 ILE A CA 43
ATOM 34064 C C . ILE A 1 36 ? 1.759 5.328 8.872 1.00 0.00 49 ILE A C 43
ATOM 34065 O O . ILE A 1 36 ? 1.253 5.965 9.750 1.00 0.00 49 ILE A O 43
ATOM 34081 N N . ARG A 1 37 ? 1.119 4.350 8.315 1.00 0.00 50 ARG A N 43
ATOM 34082 C CA . ARG A 1 37 ? -0.257 4.039 8.780 1.00 0.00 50 ARG A CA 43
ATOM 34083 C C . ARG A 1 37 ? -0.288 4.083 10.306 1.00 0.00 50 ARG A C 43
ATOM 34084 O O . ARG A 1 37 ? -1.300 4.378 10.907 1.00 0.00 50 ARG A O 43
ATOM 34105 N N . SER A 1 38 ? 0.825 3.842 10.942 1.00 0.00 51 SER A N 43
ATOM 34106 C CA . SER A 1 38 ? 0.848 3.932 12.422 1.00 0.00 51 SER A CA 43
ATOM 34107 C C . SER A 1 38 ? 1.149 5.384 12.783 1.00 0.00 51 SER A C 43
ATOM 34108 O O . SER A 1 38 ? 0.584 5.943 13.702 1.00 0.00 51 SER A O 43
ATOM 34116 N N . HIS A 1 39 ? 2.028 5.998 12.042 1.00 0.00 52 HIS A N 43
ATOM 34117 C CA . HIS A 1 39 ? 2.373 7.420 12.299 1.00 0.00 52 HIS A CA 43
ATOM 34118 C C . HIS A 1 39 ? 1.154 8.295 11.986 1.00 0.00 52 HIS A C 43
ATOM 34119 O O . HIS A 1 39 ? 0.713 9.065 12.817 1.00 0.00 52 HIS A O 43
ATOM 34133 N N . ILE A 1 40 ? 0.602 8.199 10.807 1.00 0.00 53 ILE A N 43
ATOM 34134 C CA . ILE A 1 40 ? -0.577 9.042 10.507 1.00 0.00 53 ILE A CA 43
ATOM 34135 C C . ILE A 1 40 ? -1.666 8.743 11.523 1.00 0.00 53 ILE A C 43
ATOM 34136 O O . ILE A 1 40 ? -2.282 9.635 12.043 1.00 0.00 53 ILE A O 43
ATOM 34152 N N . GLN A 1 41 ? -1.908 7.497 11.820 1.00 0.00 54 GLN A N 43
ATOM 34153 C CA . GLN A 1 41 ? -2.978 7.177 12.805 1.00 0.00 54 GLN A CA 43
ATOM 34154 C C . GLN A 1 41 ? -2.914 8.144 13.976 1.00 0.00 54 GLN A C 43
ATOM 34155 O O . GLN A 1 41 ? -3.923 8.483 14.562 1.00 0.00 54 GLN A O 43
ATOM 34169 N N . THR A 1 42 ? -1.754 8.609 14.322 1.00 0.00 55 THR A N 43
ATOM 34170 C CA . THR A 1 42 ? -1.690 9.567 15.450 1.00 0.00 55 THR A CA 43
ATOM 34171 C C . THR A 1 42 ? -1.982 10.971 14.929 1.00 0.00 55 THR A C 43
ATOM 34172 O O . THR A 1 42 ? -2.697 11.734 15.546 1.00 0.00 55 THR A O 43
ATOM 34183 N N . HIS A 1 43 ? -1.445 11.319 13.796 1.00 0.00 56 HIS A N 43
ATOM 34184 C CA . HIS A 1 43 ? -1.707 12.667 13.247 1.00 0.00 56 HIS A CA 43
ATOM 34185 C C . HIS A 1 43 ? -2.771 12.570 12.149 1.00 0.00 56 HIS A C 43
ATOM 34186 O O . HIS A 1 43 ? -2.852 13.393 11.260 1.00 0.00 56 HIS A O 43
ATOM 34200 N N . LEU A 1 44 ? -3.612 11.568 12.242 1.00 0.00 57 LEU A N 43
ATOM 34201 C CA . LEU A 1 44 ? -4.708 11.394 11.249 1.00 0.00 57 LEU A CA 43
ATOM 34202 C C . LEU A 1 44 ? -5.936 10.788 11.944 1.00 0.00 57 LEU A C 43
ATOM 34203 O O . LEU A 1 44 ? -7.050 10.948 11.484 1.00 0.00 57 LEU A O 43
ATOM 34219 N N . GLU A 1 45 ? -5.758 10.092 13.046 1.00 0.00 58 GLU A N 43
ATOM 34220 C CA . GLU A 1 45 ? -6.935 9.495 13.734 1.00 0.00 58 GLU A CA 43
ATOM 34221 C C . GLU A 1 45 ? -7.570 10.533 14.662 1.00 0.00 58 GLU A C 43
ATOM 34222 O O . GLU A 1 45 ? -8.766 10.746 14.643 1.00 0.00 58 GLU A O 43
ATOM 34234 N N . ASP A 1 46 ? -6.781 11.181 15.475 1.00 0.00 59 ASP A N 43
ATOM 34235 C CA . ASP A 1 46 ? -7.343 12.202 16.404 1.00 0.00 59 ASP A CA 43
ATOM 34236 C C . ASP A 1 46 ? -7.502 13.534 15.669 1.00 0.00 59 ASP A C 43
ATOM 34237 O O . ASP A 1 46 ? -8.589 14.069 15.562 1.00 0.00 59 ASP A O 43
ATOM 34246 N N . ARG A 1 47 ? -6.428 14.079 15.163 1.00 0.00 60 ARG A N 43
ATOM 34247 C CA . ARG A 1 47 ? -6.523 15.378 14.439 1.00 0.00 60 ARG A CA 43
ATOM 34248 C C . ARG A 1 47 ? -7.649 15.305 13.405 1.00 0.00 60 ARG A C 43
ATOM 34249 O O . ARG A 1 47 ? -7.671 14.350 12.648 1.00 0.00 60 ARG A O 43
ATOM 34272 N N . THR A 1 1 ? -11.809 -0.890 8.222 1.00 0.00 14 THR A N 44
ATOM 34273 C CA . THR A 1 1 ? -12.429 -1.888 7.305 1.00 0.00 14 THR A CA 44
ATOM 34274 C C . THR A 1 1 ? -13.401 -1.178 6.360 1.00 0.00 14 THR A C 44
ATOM 34275 O O . THR A 1 1 ? -13.080 -0.896 5.223 1.00 0.00 14 THR A O 44
ATOM 34288 N N . LEU A 1 2 ? -14.586 -0.887 6.822 1.00 0.00 15 LEU A N 44
ATOM 34289 C CA . LEU A 1 2 ? -15.577 -0.197 5.950 1.00 0.00 15 LEU A CA 44
ATOM 34290 C C . LEU A 1 2 ? -15.057 1.190 5.575 1.00 0.00 15 LEU A C 44
ATOM 34291 O O . LEU A 1 2 ? -15.021 1.541 4.413 1.00 0.00 15 LEU A O 44
ATOM 34307 N N . PRO A 1 3 ? -14.677 1.942 6.570 1.00 0.00 16 PRO A N 44
ATOM 34308 C CA . PRO A 1 3 ? -14.159 3.303 6.371 1.00 0.00 16 PRO A CA 44
ATOM 34309 C C . PRO A 1 3 ? -12.695 3.262 5.926 1.00 0.00 16 PRO A C 44
ATOM 34310 O O . PRO A 1 3 ? -11.888 2.538 6.475 1.00 0.00 16 PRO A O 44
ATOM 34321 N N . ARG A 1 4 ? -12.345 4.034 4.933 1.00 0.00 17 ARG A N 44
ATOM 34322 C CA . ARG A 1 4 ? -10.935 4.040 4.454 1.00 0.00 17 ARG A CA 44
ATOM 34323 C C . ARG A 1 4 ? -10.706 5.259 3.559 1.00 0.00 17 ARG A C 44
ATOM 34324 O O . ARG A 1 4 ? -10.183 5.152 2.467 1.00 0.00 17 ARG A O 44
ATOM 34345 N N . GLY A 1 5 ? -11.091 6.421 4.013 1.00 0.00 18 GLY A N 44
ATOM 34346 C CA . GLY A 1 5 ? -10.895 7.646 3.188 1.00 0.00 18 GLY A CA 44
ATOM 34347 C C . GLY A 1 5 ? -10.014 8.640 3.948 1.00 0.00 18 GLY A C 44
ATOM 34348 O O . GLY A 1 5 ? -10.002 9.820 3.659 1.00 0.00 18 GLY A O 44
ATOM 34352 N N . SER A 1 6 ? -9.277 8.174 4.919 1.00 0.00 19 SER A N 44
ATOM 34353 C CA . SER A 1 6 ? -8.401 9.091 5.694 1.00 0.00 19 SER A CA 44
ATOM 34354 C C . SER A 1 6 ? -6.951 8.612 5.605 1.00 0.00 19 SER A C 44
ATOM 34355 O O . SER A 1 6 ? -6.051 9.376 5.318 1.00 0.00 19 SER A O 44
ATOM 34363 N N . ILE A 1 7 ? -6.720 7.354 5.848 1.00 0.00 20 ILE A N 44
ATOM 34364 C CA . ILE A 1 7 ? -5.330 6.822 5.777 1.00 0.00 20 ILE A CA 44
ATOM 34365 C C . ILE A 1 7 ? -4.978 6.515 4.323 1.00 0.00 20 ILE A C 44
ATOM 34366 O O . ILE A 1 7 ? -3.961 6.944 3.813 1.00 0.00 20 ILE A O 44
ATOM 34382 N N . ASP A 1 8 ? -5.813 5.775 3.652 1.00 0.00 21 ASP A N 44
ATOM 34383 C CA . ASP A 1 8 ? -5.534 5.434 2.229 1.00 0.00 21 ASP A CA 44
ATOM 34384 C C . ASP A 1 8 ? -5.707 6.683 1.362 1.00 0.00 21 ASP A C 44
ATOM 34385 O O . ASP A 1 8 ? -5.374 6.691 0.194 1.00 0.00 21 ASP A O 44
ATOM 34394 N N . LYS A 1 9 ? -6.226 7.740 1.925 1.00 0.00 22 LYS A N 44
ATOM 34395 C CA . LYS A 1 9 ? -6.419 8.987 1.133 1.00 0.00 22 LYS A CA 44
ATOM 34396 C C . LYS A 1 9 ? -5.233 9.928 1.364 1.00 0.00 22 LYS A C 44
ATOM 34397 O O . LYS A 1 9 ? -5.222 11.052 0.904 1.00 0.00 22 LYS A O 44
ATOM 34416 N N . TYR A 1 10 ? -4.233 9.479 2.073 1.00 0.00 23 TYR A N 44
ATOM 34417 C CA . TYR A 1 10 ? -3.053 10.355 2.326 1.00 0.00 23 TYR A CA 44
ATOM 34418 C C . TYR A 1 10 ? -1.788 9.499 2.404 1.00 0.00 23 TYR A C 44
ATOM 34419 O O . TYR A 1 10 ? -0.788 9.902 2.965 1.00 0.00 23 TYR A O 44
ATOM 34437 N N . VAL A 1 11 ? -1.824 8.322 1.842 1.00 0.00 24 VAL A N 44
ATOM 34438 C CA . VAL A 1 11 ? -0.624 7.441 1.882 1.00 0.00 24 VAL A CA 44
ATOM 34439 C C . VAL A 1 11 ? -0.121 7.199 0.456 1.00 0.00 24 VAL A C 44
ATOM 34440 O O . VAL A 1 11 ? -0.821 6.656 -0.375 1.00 0.00 24 VAL A O 44
ATOM 34453 N N . LYS A 1 12 ? 1.089 7.595 0.168 1.00 0.00 25 LYS A N 44
ATOM 34454 C CA . LYS A 1 12 ? 1.633 7.383 -1.202 1.00 0.00 25 LYS A CA 44
ATOM 34455 C C . LYS A 1 12 ? 2.652 6.243 -1.170 1.00 0.00 25 LYS A C 44
ATOM 34456 O O . LYS A 1 12 ? 3.844 6.465 -1.089 1.00 0.00 25 LYS A O 44
ATOM 34475 N N . GLU A 1 13 ? 2.191 5.025 -1.231 1.00 0.00 26 GLU A N 44
ATOM 34476 C CA . GLU A 1 13 ? 3.131 3.870 -1.204 1.00 0.00 26 GLU A CA 44
ATOM 34477 C C . GLU A 1 13 ? 3.826 3.746 -2.561 1.00 0.00 26 GLU A C 44
ATOM 34478 O O . GLU A 1 13 ? 3.198 3.819 -3.598 1.00 0.00 26 GLU A O 44
ATOM 34490 N N . MET A 1 14 ? 5.117 3.560 -2.562 1.00 0.00 27 MET A N 44
ATOM 34491 C CA . MET A 1 14 ? 5.846 3.432 -3.853 1.00 0.00 27 MET A CA 44
ATOM 34492 C C . MET A 1 14 ? 6.429 2.017 -3.968 1.00 0.00 27 MET A C 44
ATOM 34493 O O . MET A 1 14 ? 7.024 1.516 -3.030 1.00 0.00 27 MET A O 44
ATOM 34507 N N . PRO A 1 15 ? 6.249 1.413 -5.119 1.00 0.00 28 PRO A N 44
ATOM 34508 C CA . PRO A 1 15 ? 6.746 0.052 -5.380 1.00 0.00 28 PRO A CA 44
ATOM 34509 C C . PRO A 1 15 ? 8.265 0.070 -5.534 1.00 0.00 28 PRO A C 44
ATOM 34510 O O . PRO A 1 15 ? 8.913 -0.957 -5.544 1.00 0.00 28 PRO A O 44
ATOM 34521 N N . ASP A 1 16 ? 8.840 1.236 -5.630 1.00 0.00 29 ASP A N 44
ATOM 34522 C CA . ASP A 1 16 ? 10.315 1.325 -5.755 1.00 0.00 29 ASP A CA 44
ATOM 34523 C C . ASP A 1 16 ? 10.919 1.387 -4.351 1.00 0.00 29 ASP A C 44
ATOM 34524 O O . ASP A 1 16 ? 12.067 1.737 -4.176 1.00 0.00 29 ASP A O 44
ATOM 34533 N N . LYS A 1 17 ? 10.139 1.045 -3.352 1.00 0.00 30 LYS A N 44
ATOM 34534 C CA . LYS A 1 17 ? 10.627 1.068 -1.949 1.00 0.00 30 LYS A CA 44
ATOM 34535 C C . LYS A 1 17 ? 10.577 2.497 -1.409 1.00 0.00 30 LYS A C 44
ATOM 34536 O O . LYS A 1 17 ? 11.583 3.061 -1.028 1.00 0.00 30 LYS A O 44
ATOM 34555 N N . THR A 1 18 ? 9.412 3.087 -1.369 1.00 0.00 31 THR A N 44
ATOM 34556 C CA . THR A 1 18 ? 9.308 4.476 -0.846 1.00 0.00 31 THR A CA 44
ATOM 34557 C C . THR A 1 18 ? 7.931 4.696 -0.217 1.00 0.00 31 THR A C 44
ATOM 34558 O O . THR A 1 18 ? 7.090 3.820 -0.209 1.00 0.00 31 THR A O 44
ATOM 34569 N N . PHE A 1 19 ? 7.702 5.868 0.309 1.00 0.00 32 PHE A N 44
ATOM 34570 C CA . PHE A 1 19 ? 6.388 6.174 0.944 1.00 0.00 32 PHE A CA 44
ATOM 34571 C C . PHE A 1 19 ? 6.237 7.692 1.050 1.00 0.00 32 PHE A C 44
ATOM 34572 O O . PHE A 1 19 ? 7.210 8.409 1.181 1.00 0.00 32 PHE A O 44
ATOM 34589 N N . GLU A 1 20 ? 5.035 8.198 0.988 1.00 0.00 33 GLU A N 44
ATOM 34590 C CA . GLU A 1 20 ? 4.859 9.675 1.078 1.00 0.00 33 GLU A CA 44
ATOM 34591 C C . GLU A 1 20 ? 3.514 10.018 1.724 1.00 0.00 33 GLU A C 44
ATOM 34592 O O . GLU A 1 20 ? 2.491 10.052 1.070 1.00 0.00 33 GLU A O 44
ATOM 34604 N N . CYS A 1 21 ? 3.514 10.297 2.998 1.00 0.00 34 CYS A N 44
ATOM 34605 C CA . CYS A 1 21 ? 2.244 10.670 3.683 1.00 0.00 34 CYS A CA 44
ATOM 34606 C C . CYS A 1 21 ? 1.844 12.065 3.200 1.00 0.00 34 CYS A C 44
ATOM 34607 O O . CYS A 1 21 ? 2.330 13.065 3.691 1.00 0.00 34 CYS A O 44
ATOM 34614 N N . LEU A 1 22 ? 0.983 12.143 2.220 1.00 0.00 35 LEU A N 44
ATOM 34615 C CA . LEU A 1 22 ? 0.579 13.474 1.683 1.00 0.00 35 LEU A CA 44
ATOM 34616 C C . LEU A 1 22 ? -0.463 14.120 2.594 1.00 0.00 35 LEU A C 44
ATOM 34617 O O . LEU A 1 22 ? -1.040 15.136 2.262 1.00 0.00 35 LEU A O 44
ATOM 34633 N N . PHE A 1 23 ? -0.705 13.556 3.744 1.00 0.00 36 PHE A N 44
ATOM 34634 C CA . PHE A 1 23 ? -1.702 14.170 4.658 1.00 0.00 36 PHE A CA 44
ATOM 34635 C C . PHE A 1 23 ? -1.305 15.632 4.889 1.00 0.00 36 PHE A C 44
ATOM 34636 O O . PHE A 1 23 ? -0.133 15.944 4.964 1.00 0.00 36 PHE A O 44
ATOM 34653 N N . PRO A 1 24 ? -2.288 16.489 4.983 1.00 0.00 37 PRO A N 44
ATOM 34654 C CA . PRO A 1 24 ? -2.057 17.928 5.190 1.00 0.00 37 PRO A CA 44
ATOM 34655 C C . PRO A 1 24 ? -1.558 18.189 6.609 1.00 0.00 37 PRO A C 44
ATOM 34656 O O . PRO A 1 24 ? -2.306 18.161 7.565 1.00 0.00 37 PRO A O 44
ATOM 34667 N N . GLY A 1 25 ? -0.284 18.429 6.741 1.00 0.00 38 GLY A N 44
ATOM 34668 C CA . GLY A 1 25 ? 0.303 18.678 8.082 1.00 0.00 38 GLY A CA 44
ATOM 34669 C C . GLY A 1 25 ? 1.511 17.757 8.268 1.00 0.00 38 GLY A C 44
ATOM 34670 O O . GLY A 1 25 ? 2.210 17.825 9.260 1.00 0.00 38 GLY A O 44
ATOM 34674 N N . CYS A 1 26 ? 1.759 16.891 7.319 1.00 0.00 39 CYS A N 44
ATOM 34675 C CA . CYS A 1 26 ? 2.918 15.962 7.439 1.00 0.00 39 CYS A CA 44
ATOM 34676 C C . CYS A 1 26 ? 4.185 16.629 6.897 1.00 0.00 39 CYS A C 44
ATOM 34677 O O . CYS A 1 26 ? 4.369 17.821 7.032 1.00 0.00 39 CYS A O 44
ATOM 34684 N N . THR A 1 27 ? 5.051 15.850 6.295 1.00 0.00 40 THR A N 44
ATOM 34685 C CA . THR A 1 27 ? 6.334 16.371 5.731 1.00 0.00 40 THR A CA 44
ATOM 34686 C C . THR A 1 27 ? 7.390 15.257 5.820 1.00 0.00 40 THR A C 44
ATOM 34687 O O . THR A 1 27 ? 8.468 15.371 5.273 1.00 0.00 40 THR A O 44
ATOM 34698 N N . LYS A 1 28 ? 7.095 14.185 6.517 1.00 0.00 41 LYS A N 44
ATOM 34699 C CA . LYS A 1 28 ? 8.093 13.084 6.644 1.00 0.00 41 LYS A CA 44
ATOM 34700 C C . LYS A 1 28 ? 7.732 11.930 5.705 1.00 0.00 41 LYS A C 44
ATOM 34701 O O . LYS A 1 28 ? 6.645 11.388 5.758 1.00 0.00 41 LYS A O 44
ATOM 34720 N N . THR A 1 29 ? 8.645 11.540 4.855 1.00 0.00 42 THR A N 44
ATOM 34721 C CA . THR A 1 29 ? 8.367 10.411 3.922 1.00 0.00 42 THR A CA 44
ATOM 34722 C C . THR A 1 29 ? 9.038 9.150 4.466 1.00 0.00 42 THR A C 44
ATOM 34723 O O . THR A 1 29 ? 9.909 9.219 5.311 1.00 0.00 42 THR A O 44
ATOM 34734 N N . PHE A 1 30 ? 8.639 7.997 4.005 1.00 0.00 43 PHE A N 44
ATOM 34735 C CA . PHE A 1 30 ? 9.261 6.745 4.520 1.00 0.00 43 PHE A CA 44
ATOM 34736 C C . PHE A 1 30 ? 9.663 5.845 3.350 1.00 0.00 43 PHE A C 44
ATOM 34737 O O . PHE A 1 30 ? 9.508 6.202 2.199 1.00 0.00 43 PHE A O 44
ATOM 34754 N N . LYS A 1 31 ? 10.190 4.684 3.636 1.00 0.00 44 LYS A N 44
ATOM 34755 C CA . LYS A 1 31 ? 10.611 3.772 2.536 1.00 0.00 44 LYS A CA 44
ATOM 34756 C C . LYS A 1 31 ? 10.345 2.317 2.933 1.00 0.00 44 LYS A C 44
ATOM 34757 O O . LYS A 1 31 ? 10.701 1.882 4.011 1.00 0.00 44 LYS A O 44
ATOM 34776 N N . ARG A 1 32 ? 9.731 1.561 2.061 1.00 0.00 45 ARG A N 44
ATOM 34777 C CA . ARG A 1 32 ? 9.445 0.129 2.368 1.00 0.00 45 ARG A CA 44
ATOM 34778 C C . ARG A 1 32 ? 9.006 -0.017 3.826 1.00 0.00 45 ARG A C 44
ATOM 34779 O O . ARG A 1 32 ? 9.796 -0.339 4.691 1.00 0.00 45 ARG A O 44
ATOM 34800 N N . ARG A 1 33 ? 7.752 0.209 4.108 1.00 0.00 46 ARG A N 44
ATOM 34801 C CA . ARG A 1 33 ? 7.273 0.074 5.512 1.00 0.00 46 ARG A CA 44
ATOM 34802 C C . ARG A 1 33 ? 5.797 0.467 5.594 1.00 0.00 46 ARG A C 44
ATOM 34803 O O . ARG A 1 33 ? 5.416 1.565 5.243 1.00 0.00 46 ARG A O 44
ATOM 34824 N N . TYR A 1 34 ? 4.966 -0.421 6.067 1.00 0.00 47 TYR A N 44
ATOM 34825 C CA . TYR A 1 34 ? 3.515 -0.094 6.187 1.00 0.00 47 TYR A CA 44
ATOM 34826 C C . TYR A 1 34 ? 3.251 0.343 7.616 1.00 0.00 47 TYR A C 44
ATOM 34827 O O . TYR A 1 34 ? 2.156 0.217 8.126 1.00 0.00 47 TYR A O 44
ATOM 34845 N N . ASN A 1 35 ? 4.248 0.857 8.270 1.00 0.00 48 ASN A N 44
ATOM 34846 C CA . ASN A 1 35 ? 4.054 1.298 9.666 1.00 0.00 48 ASN A CA 44
ATOM 34847 C C . ASN A 1 35 ? 3.815 2.805 9.670 1.00 0.00 48 ASN A C 44
ATOM 34848 O O . ASN A 1 35 ? 3.382 3.380 10.650 1.00 0.00 48 ASN A O 44
ATOM 34859 N N . ILE A 1 36 ? 4.083 3.449 8.567 1.00 0.00 49 ILE A N 44
ATOM 34860 C CA . ILE A 1 36 ? 3.859 4.915 8.499 1.00 0.00 49 ILE A CA 44
ATOM 34861 C C . ILE A 1 36 ? 2.351 5.156 8.403 1.00 0.00 49 ILE A C 44
ATOM 34862 O O . ILE A 1 36 ? 1.842 6.160 8.861 1.00 0.00 49 ILE A O 44
ATOM 34878 N N . ARG A 1 37 ? 1.629 4.229 7.828 1.00 0.00 50 ARG A N 44
ATOM 34879 C CA . ARG A 1 37 ? 0.157 4.405 7.730 1.00 0.00 50 ARG A CA 44
ATOM 34880 C C . ARG A 1 37 ? -0.391 4.559 9.146 1.00 0.00 50 ARG A C 44
ATOM 34881 O O . ARG A 1 37 ? -1.344 5.275 9.384 1.00 0.00 50 ARG A O 44
ATOM 34902 N N . SER A 1 38 ? 0.231 3.914 10.096 1.00 0.00 51 SER A N 44
ATOM 34903 C CA . SER A 1 38 ? -0.221 4.046 11.503 1.00 0.00 51 SER A CA 44
ATOM 34904 C C . SER A 1 38 ? 0.269 5.394 12.021 1.00 0.00 51 SER A C 44
ATOM 34905 O O . SER A 1 38 ? -0.413 6.080 12.757 1.00 0.00 51 SER A O 44
ATOM 34913 N N . HIS A 1 39 ? 1.448 5.787 11.617 1.00 0.00 52 HIS A N 44
ATOM 34914 C CA . HIS A 1 39 ? 1.986 7.103 12.056 1.00 0.00 52 HIS A CA 44
ATOM 34915 C C . HIS A 1 39 ? 0.935 8.172 11.750 1.00 0.00 52 HIS A C 44
ATOM 34916 O O . HIS A 1 39 ? 0.745 9.110 12.499 1.00 0.00 52 HIS A O 44
ATOM 34930 N N . ILE A 1 40 ? 0.254 8.030 10.649 1.00 0.00 53 ILE A N 44
ATOM 34931 C CA . ILE A 1 40 ? -0.785 9.027 10.283 1.00 0.00 53 ILE A CA 44
ATOM 34932 C C . ILE A 1 40 ? -1.886 8.984 11.337 1.00 0.00 53 ILE A C 44
ATOM 34933 O O . ILE A 1 40 ? -2.137 9.948 12.033 1.00 0.00 53 ILE A O 44
ATOM 34949 N N . GLN A 1 41 ? -2.538 7.865 11.460 1.00 0.00 54 GLN A N 44
ATOM 34950 C CA . GLN A 1 41 ? -3.624 7.735 12.467 1.00 0.00 54 GLN A CA 44
ATOM 34951 C C . GLN A 1 41 ? -3.187 8.381 13.780 1.00 0.00 54 GLN A C 44
ATOM 34952 O O . GLN A 1 41 ? -4.007 8.806 14.568 1.00 0.00 54 GLN A O 44
ATOM 34966 N N . THR A 1 42 ? -1.909 8.469 14.029 1.00 0.00 55 THR A N 44
ATOM 34967 C CA . THR A 1 42 ? -1.460 9.105 15.292 1.00 0.00 55 THR A CA 44
ATOM 34968 C C . THR A 1 42 ? -1.486 10.618 15.116 1.00 0.00 55 THR A C 44
ATOM 34969 O O . THR A 1 42 ? -2.013 11.338 15.941 1.00 0.00 55 THR A O 44
ATOM 34980 N N . HIS A 1 43 ? -0.935 11.114 14.045 1.00 0.00 56 HIS A N 44
ATOM 34981 C CA . HIS A 1 43 ? -0.952 12.574 13.831 1.00 0.00 56 HIS A CA 44
ATOM 34982 C C . HIS A 1 43 ? -2.212 12.955 13.055 1.00 0.00 56 HIS A C 44
ATOM 34983 O O . HIS A 1 43 ? -2.346 14.048 12.544 1.00 0.00 56 HIS A O 44
ATOM 34997 N N . LEU A 1 44 ? -3.167 12.060 13.029 1.00 0.00 57 LEU A N 44
ATOM 34998 C CA . LEU A 1 44 ? -4.459 12.346 12.363 1.00 0.00 57 LEU A CA 44
ATOM 34999 C C . LEU A 1 44 ? -5.554 12.272 13.428 1.00 0.00 57 LEU A C 44
ATOM 35000 O O . LEU A 1 44 ? -6.487 13.050 13.424 1.00 0.00 57 LEU A O 44
ATOM 35016 N N . GLU A 1 45 ? -5.413 11.340 14.350 1.00 0.00 58 GLU A N 44
ATOM 35017 C CA . GLU A 1 45 ? -6.402 11.164 15.462 1.00 0.00 58 GLU A CA 44
ATOM 35018 C C . GLU A 1 45 ? -7.766 11.750 15.084 1.00 0.00 58 GLU A C 44
ATOM 35019 O O . GLU A 1 45 ? -8.201 12.745 15.630 1.00 0.00 58 GLU A O 44
ATOM 35031 N N . ASP A 1 46 ? -8.443 11.139 14.152 1.00 0.00 59 ASP A N 44
ATOM 35032 C CA . ASP A 1 46 ? -9.777 11.658 13.737 1.00 0.00 59 ASP A CA 44
ATOM 35033 C C . ASP A 1 46 ? -10.462 10.632 12.834 1.00 0.00 59 ASP A C 44
ATOM 35034 O O . ASP A 1 46 ? -10.549 10.805 11.635 1.00 0.00 59 ASP A O 44
ATOM 35043 N N . ARG A 1 47 ? -10.951 9.563 13.401 1.00 0.00 60 ARG A N 44
ATOM 35044 C CA . ARG A 1 47 ? -11.632 8.525 12.577 1.00 0.00 60 ARG A CA 44
ATOM 35045 C C . ARG A 1 47 ? -13.086 8.386 13.031 1.00 0.00 60 ARG A C 44
ATOM 35046 O O . ARG A 1 47 ? -13.964 8.720 12.251 1.00 0.00 60 ARG A O 44
ATOM 35069 N N . THR A 1 1 ? -17.843 7.877 13.020 1.00 0.00 14 THR A N 45
ATOM 35070 C CA . THR A 1 1 ? -16.380 8.157 13.004 1.00 0.00 14 THR A CA 45
ATOM 35071 C C . THR A 1 1 ? -15.787 7.683 11.675 1.00 0.00 14 THR A C 45
ATOM 35072 O O . THR A 1 1 ? -14.868 8.279 11.148 1.00 0.00 14 THR A O 45
ATOM 35085 N N . LEU A 1 2 ? -16.302 6.616 11.130 1.00 0.00 15 LEU A N 45
ATOM 35086 C CA . LEU A 1 2 ? -15.765 6.108 9.837 1.00 0.00 15 LEU A CA 45
ATOM 35087 C C . LEU A 1 2 ? -14.324 5.627 10.037 1.00 0.00 15 LEU A C 45
ATOM 35088 O O . LEU A 1 2 ? -13.395 6.403 9.935 1.00 0.00 15 LEU A O 45
ATOM 35104 N N . PRO A 1 3 ? -14.184 4.356 10.317 1.00 0.00 16 PRO A N 45
ATOM 35105 C CA . PRO A 1 3 ? -12.868 3.733 10.539 1.00 0.00 16 PRO A CA 45
ATOM 35106 C C . PRO A 1 3 ? -12.167 3.468 9.203 1.00 0.00 16 PRO A C 45
ATOM 35107 O O . PRO A 1 3 ? -12.798 3.172 8.208 1.00 0.00 16 PRO A O 45
ATOM 35118 N N . ARG A 1 4 ? -10.867 3.569 9.176 1.00 0.00 17 ARG A N 45
ATOM 35119 C CA . ARG A 1 4 ? -10.125 3.322 7.907 1.00 0.00 17 ARG A CA 45
ATOM 35120 C C . ARG A 1 4 ? -10.741 4.164 6.787 1.00 0.00 17 ARG A C 45
ATOM 35121 O O . ARG A 1 4 ? -10.900 3.708 5.672 1.00 0.00 17 ARG A O 45
ATOM 35142 N N . GLY A 1 5 ? -11.090 5.388 7.076 1.00 0.00 18 GLY A N 45
ATOM 35143 C CA . GLY A 1 5 ? -11.695 6.257 6.027 1.00 0.00 18 GLY A CA 45
ATOM 35144 C C . GLY A 1 5 ? -11.268 7.708 6.256 1.00 0.00 18 GLY A C 45
ATOM 35145 O O . GLY A 1 5 ? -11.948 8.635 5.861 1.00 0.00 18 GLY A O 45
ATOM 35149 N N . SER A 1 6 ? -10.145 7.911 6.889 1.00 0.00 19 SER A N 45
ATOM 35150 C CA . SER A 1 6 ? -9.670 9.300 7.142 1.00 0.00 19 SER A CA 45
ATOM 35151 C C . SER A 1 6 ? -8.142 9.311 7.169 1.00 0.00 19 SER A C 45
ATOM 35152 O O . SER A 1 6 ? -7.525 10.230 7.672 1.00 0.00 19 SER A O 45
ATOM 35160 N N . ILE A 1 7 ? -7.527 8.296 6.633 1.00 0.00 20 ILE A N 45
ATOM 35161 C CA . ILE A 1 7 ? -6.041 8.236 6.624 1.00 0.00 20 ILE A CA 45
ATOM 35162 C C . ILE A 1 7 ? -5.570 7.704 5.276 1.00 0.00 20 ILE A C 45
ATOM 35163 O O . ILE A 1 7 ? -4.661 8.230 4.669 1.00 0.00 20 ILE A O 45
ATOM 35179 N N . ASP A 1 8 ? -6.189 6.660 4.809 1.00 0.00 21 ASP A N 45
ATOM 35180 C CA . ASP A 1 8 ? -5.795 6.075 3.495 1.00 0.00 21 ASP A CA 45
ATOM 35181 C C . ASP A 1 8 ? -5.839 7.159 2.413 1.00 0.00 21 ASP A C 45
ATOM 35182 O O . ASP A 1 8 ? -5.283 7.003 1.343 1.00 0.00 21 ASP A O 45
ATOM 35191 N N . LYS A 1 9 ? -6.494 8.258 2.682 1.00 0.00 22 LYS A N 45
ATOM 35192 C CA . LYS A 1 9 ? -6.574 9.352 1.670 1.00 0.00 22 LYS A CA 45
ATOM 35193 C C . LYS A 1 9 ? -5.307 10.216 1.731 1.00 0.00 22 LYS A C 45
ATOM 35194 O O . LYS A 1 9 ? -5.283 11.326 1.239 1.00 0.00 22 LYS A O 45
ATOM 35213 N N . TYR A 1 10 ? -4.256 9.720 2.329 1.00 0.00 23 TYR A N 45
ATOM 35214 C CA . TYR A 1 10 ? -3.001 10.519 2.414 1.00 0.00 23 TYR A CA 45
ATOM 35215 C C . TYR A 1 10 ? -1.805 9.570 2.509 1.00 0.00 23 TYR A C 45
ATOM 35216 O O . TYR A 1 10 ? -0.896 9.779 3.288 1.00 0.00 23 TYR A O 45
ATOM 35234 N N . VAL A 1 11 ? -1.800 8.526 1.728 1.00 0.00 24 VAL A N 45
ATOM 35235 C CA . VAL A 1 11 ? -0.666 7.564 1.779 1.00 0.00 24 VAL A CA 45
ATOM 35236 C C . VAL A 1 11 ? -0.059 7.408 0.383 1.00 0.00 24 VAL A C 45
ATOM 35237 O O . VAL A 1 11 ? -0.694 6.917 -0.530 1.00 0.00 24 VAL A O 45
ATOM 35250 N N . LYS A 1 12 ? 1.167 7.819 0.213 1.00 0.00 25 LYS A N 45
ATOM 35251 C CA . LYS A 1 12 ? 1.817 7.693 -1.121 1.00 0.00 25 LYS A CA 45
ATOM 35252 C C . LYS A 1 12 ? 2.856 6.570 -1.074 1.00 0.00 25 LYS A C 45
ATOM 35253 O O . LYS A 1 12 ? 4.042 6.812 -0.974 1.00 0.00 25 LYS A O 45
ATOM 35272 N N . GLU A 1 13 ? 2.417 5.344 -1.142 1.00 0.00 26 GLU A N 45
ATOM 35273 C CA . GLU A 1 13 ? 3.376 4.205 -1.096 1.00 0.00 26 GLU A CA 45
ATOM 35274 C C . GLU A 1 13 ? 4.034 4.029 -2.465 1.00 0.00 26 GLU A C 45
ATOM 35275 O O . GLU A 1 13 ? 3.483 4.398 -3.483 1.00 0.00 26 GLU A O 45
ATOM 35287 N N . MET A 1 14 ? 5.210 3.462 -2.496 1.00 0.00 27 MET A N 45
ATOM 35288 C CA . MET A 1 14 ? 5.904 3.255 -3.798 1.00 0.00 27 MET A CA 45
ATOM 35289 C C . MET A 1 14 ? 6.544 1.860 -3.810 1.00 0.00 27 MET A C 45
ATOM 35290 O O . MET A 1 14 ? 7.262 1.505 -2.892 1.00 0.00 27 MET A O 45
ATOM 35304 N N . PRO A 1 15 ? 6.268 1.107 -4.849 1.00 0.00 28 PRO A N 45
ATOM 35305 C CA . PRO A 1 15 ? 6.801 -0.260 -5.001 1.00 0.00 28 PRO A CA 45
ATOM 35306 C C . PRO A 1 15 ? 8.283 -0.213 -5.368 1.00 0.00 28 PRO A C 45
ATOM 35307 O O . PRO A 1 15 ? 9.006 -1.175 -5.201 1.00 0.00 28 PRO A O 45
ATOM 35318 N N . ASP A 1 16 ? 8.747 0.906 -5.852 1.00 0.00 29 ASP A N 45
ATOM 35319 C CA . ASP A 1 16 ? 10.186 1.016 -6.209 1.00 0.00 29 ASP A CA 45
ATOM 35320 C C . ASP A 1 16 ? 11.008 1.195 -4.928 1.00 0.00 29 ASP A C 45
ATOM 35321 O O . ASP A 1 16 ? 12.212 1.329 -4.983 1.00 0.00 29 ASP A O 45
ATOM 35330 N N . LYS A 1 17 ? 10.344 1.203 -3.787 1.00 0.00 30 LYS A N 45
ATOM 35331 C CA . LYS A 1 17 ? 11.016 1.371 -2.466 1.00 0.00 30 LYS A CA 45
ATOM 35332 C C . LYS A 1 17 ? 10.920 2.832 -2.039 1.00 0.00 30 LYS A C 45
ATOM 35333 O O . LYS A 1 17 ? 11.905 3.543 -1.996 1.00 0.00 30 LYS A O 45
ATOM 35352 N N . THR A 1 18 ? 9.740 3.291 -1.725 1.00 0.00 31 THR A N 45
ATOM 35353 C CA . THR A 1 18 ? 9.588 4.710 -1.304 1.00 0.00 31 THR A CA 45
ATOM 35354 C C . THR A 1 18 ? 8.223 4.916 -0.645 1.00 0.00 31 THR A C 45
ATOM 35355 O O . THR A 1 18 ? 7.337 4.092 -0.753 1.00 0.00 31 THR A O 45
ATOM 35366 N N . PHE A 1 19 ? 8.052 6.018 0.033 1.00 0.00 32 PHE A N 45
ATOM 35367 C CA . PHE A 1 19 ? 6.752 6.303 0.705 1.00 0.00 32 PHE A CA 45
ATOM 35368 C C . PHE A 1 19 ? 6.655 7.806 0.978 1.00 0.00 32 PHE A C 45
ATOM 35369 O O . PHE A 1 19 ? 7.651 8.470 1.184 1.00 0.00 32 PHE A O 45
ATOM 35386 N N . GLU A 1 20 ? 5.469 8.353 0.978 1.00 0.00 33 GLU A N 45
ATOM 35387 C CA . GLU A 1 20 ? 5.336 9.815 1.233 1.00 0.00 33 GLU A CA 45
ATOM 35388 C C . GLU A 1 20 ? 3.940 10.132 1.777 1.00 0.00 33 GLU A C 45
ATOM 35389 O O . GLU A 1 20 ? 2.952 10.033 1.076 1.00 0.00 33 GLU A O 45
ATOM 35401 N N . CYS A 1 21 ? 3.857 10.531 3.016 1.00 0.00 34 CYS A N 45
ATOM 35402 C CA . CYS A 1 21 ? 2.532 10.879 3.607 1.00 0.00 34 CYS A CA 45
ATOM 35403 C C . CYS A 1 21 ? 1.960 12.078 2.843 1.00 0.00 34 CYS A C 45
ATOM 35404 O O . CYS A 1 21 ? 2.492 13.169 2.896 1.00 0.00 34 CYS A O 45
ATOM 35411 N N . LEU A 1 22 ? 0.897 11.879 2.112 1.00 0.00 35 LEU A N 45
ATOM 35412 C CA . LEU A 1 22 ? 0.312 13.002 1.321 1.00 0.00 35 LEU A CA 45
ATOM 35413 C C . LEU A 1 22 ? -0.492 13.940 2.227 1.00 0.00 35 LEU A C 45
ATOM 35414 O O . LEU A 1 22 ? -1.146 14.849 1.756 1.00 0.00 35 LEU A O 45
ATOM 35430 N N . PHE A 1 23 ? -0.455 13.740 3.514 1.00 0.00 36 PHE A N 45
ATOM 35431 C CA . PHE A 1 23 ? -1.227 14.640 4.418 1.00 0.00 36 PHE A CA 45
ATOM 35432 C C . PHE A 1 23 ? -0.619 16.048 4.379 1.00 0.00 36 PHE A C 45
ATOM 35433 O O . PHE A 1 23 ? 0.588 16.197 4.379 1.00 0.00 36 PHE A O 45
ATOM 35450 N N . PRO A 1 24 ? -1.472 17.041 4.348 1.00 0.00 37 PRO A N 45
ATOM 35451 C CA . PRO A 1 24 ? -1.042 18.449 4.308 1.00 0.00 37 PRO A CA 45
ATOM 35452 C C . PRO A 1 24 ? -0.556 18.891 5.685 1.00 0.00 37 PRO A C 45
ATOM 35453 O O . PRO A 1 24 ? -1.325 19.046 6.611 1.00 0.00 37 PRO A O 45
ATOM 35464 N N . GLY A 1 25 ? 0.723 19.079 5.823 1.00 0.00 38 GLY A N 45
ATOM 35465 C CA . GLY A 1 25 ? 1.285 19.492 7.135 1.00 0.00 38 GLY A CA 45
ATOM 35466 C C . GLY A 1 25 ? 2.314 18.449 7.563 1.00 0.00 38 GLY A C 45
ATOM 35467 O O . GLY A 1 25 ? 3.157 18.696 8.402 1.00 0.00 38 GLY A O 45
ATOM 35471 N N . CYS A 1 26 ? 2.248 17.279 6.982 1.00 0.00 39 CYS A N 45
ATOM 35472 C CA . CYS A 1 26 ? 3.222 16.211 7.343 1.00 0.00 39 CYS A CA 45
ATOM 35473 C C . CYS A 1 26 ? 4.626 16.625 6.900 1.00 0.00 39 CYS A C 45
ATOM 35474 O O . CYS A 1 26 ? 4.802 17.585 6.177 1.00 0.00 39 CYS A O 45
ATOM 35481 N N . THR A 1 27 ? 5.625 15.904 7.326 1.00 0.00 40 THR A N 45
ATOM 35482 C CA . THR A 1 27 ? 7.018 16.248 6.927 1.00 0.00 40 THR A CA 45
ATOM 35483 C C . THR A 1 27 ? 7.922 15.030 7.130 1.00 0.00 40 THR A C 45
ATOM 35484 O O . THR A 1 27 ? 9.122 15.154 7.269 1.00 0.00 40 THR A O 45
ATOM 35495 N N . LYS A 1 28 ? 7.357 13.851 7.149 1.00 0.00 41 LYS A N 45
ATOM 35496 C CA . LYS A 1 28 ? 8.193 12.632 7.346 1.00 0.00 41 LYS A CA 45
ATOM 35497 C C . LYS A 1 28 ? 7.850 11.594 6.273 1.00 0.00 41 LYS A C 45
ATOM 35498 O O . LYS A 1 28 ? 6.712 11.196 6.121 1.00 0.00 41 LYS A O 45
ATOM 35517 N N . THR A 1 29 ? 8.829 11.150 5.533 1.00 0.00 42 THR A N 45
ATOM 35518 C CA . THR A 1 29 ? 8.565 10.134 4.474 1.00 0.00 42 THR A CA 45
ATOM 35519 C C . THR A 1 29 ? 9.093 8.774 4.936 1.00 0.00 42 THR A C 45
ATOM 35520 O O . THR A 1 29 ? 9.594 8.634 6.033 1.00 0.00 42 THR A O 45
ATOM 35531 N N . PHE A 1 30 ? 8.982 7.769 4.110 1.00 0.00 43 PHE A N 45
ATOM 35532 C CA . PHE A 1 30 ? 9.478 6.422 4.514 1.00 0.00 43 PHE A CA 45
ATOM 35533 C C . PHE A 1 30 ? 9.845 5.614 3.268 1.00 0.00 43 PHE A C 45
ATOM 35534 O O . PHE A 1 30 ? 9.661 6.056 2.150 1.00 0.00 43 PHE A O 45
ATOM 35551 N N . LYS A 1 31 ? 10.363 4.430 3.453 1.00 0.00 44 LYS A N 45
ATOM 35552 C CA . LYS A 1 31 ? 10.745 3.591 2.283 1.00 0.00 44 LYS A CA 45
ATOM 35553 C C . LYS A 1 31 ? 10.294 2.150 2.524 1.00 0.00 44 LYS A C 45
ATOM 35554 O O . LYS A 1 31 ? 10.708 1.512 3.473 1.00 0.00 44 LYS A O 45
ATOM 35573 N N . ARG A 1 32 ? 9.450 1.633 1.675 1.00 0.00 45 ARG A N 45
ATOM 35574 C CA . ARG A 1 32 ? 8.972 0.232 1.855 1.00 0.00 45 ARG A CA 45
ATOM 35575 C C . ARG A 1 32 ? 8.654 -0.015 3.331 1.00 0.00 45 ARG A C 45
ATOM 35576 O O . ARG A 1 32 ? 9.505 -0.411 4.102 1.00 0.00 45 ARG A O 45
ATOM 35597 N N . ARG A 1 33 ? 7.433 0.218 3.734 1.00 0.00 46 ARG A N 45
ATOM 35598 C CA . ARG A 1 33 ? 7.064 -0.003 5.161 1.00 0.00 46 ARG A CA 45
ATOM 35599 C C . ARG A 1 33 ? 5.663 0.556 5.419 1.00 0.00 46 ARG A C 45
ATOM 35600 O O . ARG A 1 33 ? 5.187 1.418 4.708 1.00 0.00 46 ARG A O 45
ATOM 35621 N N . TYR A 1 34 ? 4.999 0.069 6.432 1.00 0.00 47 TYR A N 45
ATOM 35622 C CA . TYR A 1 34 ? 3.630 0.570 6.739 1.00 0.00 47 TYR A CA 45
ATOM 35623 C C . TYR A 1 34 ? 3.682 1.388 8.026 1.00 0.00 47 TYR A C 45
ATOM 35624 O O . TYR A 1 34 ? 2.679 1.602 8.678 1.00 0.00 47 TYR A O 45
ATOM 35642 N N . ASN A 1 35 ? 4.844 1.834 8.408 1.00 0.00 48 ASN A N 45
ATOM 35643 C CA . ASN A 1 35 ? 4.954 2.619 9.664 1.00 0.00 48 ASN A CA 45
ATOM 35644 C C . ASN A 1 35 ? 4.124 3.897 9.554 1.00 0.00 48 ASN A C 45
ATOM 35645 O O . ASN A 1 35 ? 3.883 4.572 10.536 1.00 0.00 48 ASN A O 45
ATOM 35656 N N . ILE A 1 36 ? 3.671 4.235 8.378 1.00 0.00 49 ILE A N 45
ATOM 35657 C CA . ILE A 1 36 ? 2.846 5.466 8.240 1.00 0.00 49 ILE A CA 45
ATOM 35658 C C . ILE A 1 36 ? 1.428 5.147 8.666 1.00 0.00 49 ILE A C 45
ATOM 35659 O O . ILE A 1 36 ? 0.861 5.813 9.486 1.00 0.00 49 ILE A O 45
ATOM 35675 N N . ARG A 1 37 ? 0.837 4.127 8.135 1.00 0.00 50 ARG A N 45
ATOM 35676 C CA . ARG A 1 37 ? -0.550 3.816 8.564 1.00 0.00 50 ARG A CA 45
ATOM 35677 C C . ARG A 1 37 ? -0.608 3.859 10.089 1.00 0.00 50 ARG A C 45
ATOM 35678 O O . ARG A 1 37 ? -1.639 4.100 10.675 1.00 0.00 50 ARG A O 45
ATOM 35699 N N . SER A 1 38 ? 0.501 3.671 10.741 1.00 0.00 51 SER A N 45
ATOM 35700 C CA . SER A 1 38 ? 0.497 3.759 12.219 1.00 0.00 51 SER A CA 45
ATOM 35701 C C . SER A 1 38 ? 0.794 5.209 12.596 1.00 0.00 51 SER A C 45
ATOM 35702 O O . SER A 1 38 ? 0.269 5.741 13.555 1.00 0.00 51 SER A O 45
ATOM 35710 N N . HIS A 1 39 ? 1.630 5.852 11.830 1.00 0.00 52 HIS A N 45
ATOM 35711 C CA . HIS A 1 39 ? 1.977 7.272 12.106 1.00 0.00 52 HIS A CA 45
ATOM 35712 C C . HIS A 1 39 ? 0.793 8.178 11.737 1.00 0.00 52 HIS A C 45
ATOM 35713 O O . HIS A 1 39 ? 0.350 8.974 12.540 1.00 0.00 52 HIS A O 45
ATOM 35727 N N . ILE A 1 40 ? 0.273 8.076 10.545 1.00 0.00 53 ILE A N 45
ATOM 35728 C CA . ILE A 1 40 ? -0.873 8.949 10.187 1.00 0.00 53 ILE A CA 45
ATOM 35729 C C . ILE A 1 40 ? -2.071 8.561 11.038 1.00 0.00 53 ILE A C 45
ATOM 35730 O O . ILE A 1 40 ? -3.027 9.288 11.146 1.00 0.00 53 ILE A O 45
ATOM 35746 N N . GLN A 1 41 ? -2.039 7.420 11.649 1.00 0.00 54 GLN A N 45
ATOM 35747 C CA . GLN A 1 41 ? -3.204 7.038 12.481 1.00 0.00 54 GLN A CA 45
ATOM 35748 C C . GLN A 1 41 ? -3.272 7.951 13.696 1.00 0.00 54 GLN A C 45
ATOM 35749 O O . GLN A 1 41 ? -4.326 8.160 14.261 1.00 0.00 54 GLN A O 45
ATOM 35763 N N . THR A 1 42 ? -2.172 8.520 14.100 1.00 0.00 55 THR A N 45
ATOM 35764 C CA . THR A 1 42 ? -2.229 9.431 15.267 1.00 0.00 55 THR A CA 45
ATOM 35765 C C . THR A 1 42 ? -2.362 10.870 14.774 1.00 0.00 55 THR A C 45
ATOM 35766 O O . THR A 1 42 ? -3.074 11.669 15.350 1.00 0.00 55 THR A O 45
ATOM 35777 N N . HIS A 1 43 ? -1.691 11.209 13.713 1.00 0.00 56 HIS A N 45
ATOM 35778 C CA . HIS A 1 43 ? -1.792 12.590 13.192 1.00 0.00 56 HIS A CA 45
ATOM 35779 C C . HIS A 1 43 ? -2.756 12.612 12.005 1.00 0.00 56 HIS A C 45
ATOM 35780 O O . HIS A 1 43 ? -2.836 13.577 11.270 1.00 0.00 56 HIS A O 45
ATOM 35794 N N . LEU A 1 44 ? -3.513 11.558 11.836 1.00 0.00 57 LEU A N 45
ATOM 35795 C CA . LEU A 1 44 ? -4.501 11.519 10.727 1.00 0.00 57 LEU A CA 45
ATOM 35796 C C . LEU A 1 44 ? -5.703 10.658 11.139 1.00 0.00 57 LEU A C 45
ATOM 35797 O O . LEU A 1 44 ? -6.561 10.360 10.333 1.00 0.00 57 LEU A O 45
ATOM 35813 N N . GLU A 1 45 ? -5.782 10.257 12.389 1.00 0.00 58 GLU A N 45
ATOM 35814 C CA . GLU A 1 45 ? -6.939 9.425 12.825 1.00 0.00 58 GLU A CA 45
ATOM 35815 C C . GLU A 1 45 ? -8.236 10.001 12.246 1.00 0.00 58 GLU A C 45
ATOM 35816 O O . GLU A 1 45 ? -8.977 9.323 11.564 1.00 0.00 58 GLU A O 45
ATOM 35828 N N . ASP A 1 46 ? -8.517 11.248 12.514 1.00 0.00 59 ASP A N 45
ATOM 35829 C CA . ASP A 1 46 ? -9.766 11.862 11.980 1.00 0.00 59 ASP A CA 45
ATOM 35830 C C . ASP A 1 46 ? -9.588 13.378 11.879 1.00 0.00 59 ASP A C 45
ATOM 35831 O O . ASP A 1 46 ? -10.540 14.130 11.934 1.00 0.00 59 ASP A O 45
ATOM 35840 N N . ARG A 1 47 ? -8.374 13.833 11.731 1.00 0.00 60 ARG A N 45
ATOM 35841 C CA . ARG A 1 47 ? -8.136 15.301 11.629 1.00 0.00 60 ARG A CA 45
ATOM 35842 C C . ARG A 1 47 ? -8.228 15.732 10.164 1.00 0.00 60 ARG A C 45
ATOM 35843 O O . ARG A 1 47 ? -8.842 16.754 9.906 1.00 0.00 60 ARG A O 45
ATOM 35866 N N . THR A 1 1 ? -14.279 9.019 10.668 1.00 0.00 14 THR A N 46
ATOM 35867 C CA . THR A 1 1 ? -14.801 7.959 11.576 1.00 0.00 14 THR A CA 46
ATOM 35868 C C . THR A 1 1 ? -13.694 7.517 12.533 1.00 0.00 14 THR A C 46
ATOM 35869 O O . THR A 1 1 ? -13.688 7.868 13.696 1.00 0.00 14 THR A O 46
ATOM 35882 N N . LEU A 1 2 ? -12.753 6.750 12.052 1.00 0.00 15 LEU A N 46
ATOM 35883 C CA . LEU A 1 2 ? -11.645 6.287 12.934 1.00 0.00 15 LEU A CA 46
ATOM 35884 C C . LEU A 1 2 ? -10.911 5.121 12.276 1.00 0.00 15 LEU A C 46
ATOM 35885 O O . LEU A 1 2 ? -9.704 5.150 12.142 1.00 0.00 15 LEU A O 46
ATOM 35901 N N . PRO A 1 3 ? -11.658 4.124 11.888 1.00 0.00 16 PRO A N 46
ATOM 35902 C CA . PRO A 1 3 ? -11.098 2.928 11.243 1.00 0.00 16 PRO A CA 46
ATOM 35903 C C . PRO A 1 3 ? -10.815 3.200 9.761 1.00 0.00 16 PRO A C 46
ATOM 35904 O O . PRO A 1 3 ? -11.722 3.347 8.967 1.00 0.00 16 PRO A O 46
ATOM 35915 N N . ARG A 1 4 ? -9.560 3.265 9.390 1.00 0.00 17 ARG A N 46
ATOM 35916 C CA . ARG A 1 4 ? -9.195 3.528 7.964 1.00 0.00 17 ARG A CA 46
ATOM 35917 C C . ARG A 1 4 ? -10.166 4.539 7.351 1.00 0.00 17 ARG A C 46
ATOM 35918 O O . ARG A 1 4 ? -10.652 4.361 6.250 1.00 0.00 17 ARG A O 46
ATOM 35939 N N . GLY A 1 5 ? -10.456 5.598 8.055 1.00 0.00 18 GLY A N 46
ATOM 35940 C CA . GLY A 1 5 ? -11.401 6.618 7.516 1.00 0.00 18 GLY A CA 46
ATOM 35941 C C . GLY A 1 5 ? -10.657 7.586 6.591 1.00 0.00 18 GLY A C 46
ATOM 35942 O O . GLY A 1 5 ? -11.248 8.200 5.725 1.00 0.00 18 GLY A O 46
ATOM 35946 N N . SER A 1 6 ? -9.371 7.735 6.763 1.00 0.00 19 SER A N 46
ATOM 35947 C CA . SER A 1 6 ? -8.614 8.672 5.884 1.00 0.00 19 SER A CA 46
ATOM 35948 C C . SER A 1 6 ? -7.124 8.321 5.896 1.00 0.00 19 SER A C 46
ATOM 35949 O O . SER A 1 6 ? -6.278 9.163 5.674 1.00 0.00 19 SER A O 46
ATOM 35957 N N . ILE A 1 7 ? -6.796 7.085 6.149 1.00 0.00 20 ILE A N 46
ATOM 35958 C CA . ILE A 1 7 ? -5.362 6.684 6.167 1.00 0.00 20 ILE A CA 46
ATOM 35959 C C . ILE A 1 7 ? -4.887 6.451 4.738 1.00 0.00 20 ILE A C 46
ATOM 35960 O O . ILE A 1 7 ? -3.890 6.993 4.301 1.00 0.00 20 ILE A O 46
ATOM 35976 N N . ASP A 1 8 ? -5.598 5.644 4.013 1.00 0.00 21 ASP A N 46
ATOM 35977 C CA . ASP A 1 8 ? -5.206 5.359 2.604 1.00 0.00 21 ASP A CA 46
ATOM 35978 C C . ASP A 1 8 ? -5.469 6.594 1.742 1.00 0.00 21 ASP A C 46
ATOM 35979 O O . ASP A 1 8 ? -5.006 6.693 0.623 1.00 0.00 21 ASP A O 46
ATOM 35988 N N . LYS A 1 9 ? -6.211 7.539 2.253 1.00 0.00 22 LYS A N 46
ATOM 35989 C CA . LYS A 1 9 ? -6.503 8.765 1.460 1.00 0.00 22 LYS A CA 46
ATOM 35990 C C . LYS A 1 9 ? -5.288 9.694 1.489 1.00 0.00 22 LYS A C 46
ATOM 35991 O O . LYS A 1 9 ? -5.229 10.676 0.776 1.00 0.00 22 LYS A O 46
ATOM 36010 N N . TYR A 1 10 ? -4.317 9.392 2.308 1.00 0.00 23 TYR A N 46
ATOM 36011 C CA . TYR A 1 10 ? -3.109 10.261 2.377 1.00 0.00 23 TYR A CA 46
ATOM 36012 C C . TYR A 1 10 ? -1.860 9.391 2.527 1.00 0.00 23 TYR A C 46
ATOM 36013 O O . TYR A 1 10 ? -0.969 9.695 3.294 1.00 0.00 23 TYR A O 46
ATOM 36031 N N . VAL A 1 11 ? -1.788 8.308 1.803 1.00 0.00 24 VAL A N 46
ATOM 36032 C CA . VAL A 1 11 ? -0.598 7.420 1.909 1.00 0.00 24 VAL A CA 46
ATOM 36033 C C . VAL A 1 11 ? -0.037 7.143 0.508 1.00 0.00 24 VAL A C 46
ATOM 36034 O O . VAL A 1 11 ? -0.737 6.674 -0.367 1.00 0.00 24 VAL A O 46
ATOM 36047 N N . LYS A 1 12 ? 1.218 7.428 0.291 1.00 0.00 25 LYS A N 46
ATOM 36048 C CA . LYS A 1 12 ? 1.816 7.179 -1.051 1.00 0.00 25 LYS A CA 46
ATOM 36049 C C . LYS A 1 12 ? 2.825 6.033 -0.957 1.00 0.00 25 LYS A C 46
ATOM 36050 O O . LYS A 1 12 ? 3.685 6.017 -0.100 1.00 0.00 25 LYS A O 46
ATOM 36069 N N . GLU A 1 13 ? 2.728 5.073 -1.837 1.00 0.00 26 GLU A N 46
ATOM 36070 C CA . GLU A 1 13 ? 3.683 3.929 -1.801 1.00 0.00 26 GLU A CA 46
ATOM 36071 C C . GLU A 1 13 ? 4.434 3.854 -3.132 1.00 0.00 26 GLU A C 46
ATOM 36072 O O . GLU A 1 13 ? 3.899 3.416 -4.131 1.00 0.00 26 GLU A O 46
ATOM 36084 N N . MET A 1 14 ? 5.666 4.280 -3.156 1.00 0.00 27 MET A N 46
ATOM 36085 C CA . MET A 1 14 ? 6.444 4.234 -4.426 1.00 0.00 27 MET A CA 46
ATOM 36086 C C . MET A 1 14 ? 6.949 2.805 -4.665 1.00 0.00 27 MET A C 46
ATOM 36087 O O . MET A 1 14 ? 7.396 2.145 -3.743 1.00 0.00 27 MET A O 46
ATOM 36101 N N . PRO A 1 15 ? 6.872 2.372 -5.900 1.00 0.00 28 PRO A N 46
ATOM 36102 C CA . PRO A 1 15 ? 7.313 1.022 -6.291 1.00 0.00 28 PRO A CA 46
ATOM 36103 C C . PRO A 1 15 ? 8.838 0.947 -6.273 1.00 0.00 28 PRO A C 46
ATOM 36104 O O . PRO A 1 15 ? 9.422 -0.114 -6.369 1.00 0.00 28 PRO A O 46
ATOM 36115 N N . ASP A 1 16 ? 9.486 2.069 -6.128 1.00 0.00 29 ASP A N 46
ATOM 36116 C CA . ASP A 1 16 ? 10.968 2.069 -6.079 1.00 0.00 29 ASP A CA 46
ATOM 36117 C C . ASP A 1 16 ? 11.409 1.851 -4.631 1.00 0.00 29 ASP A C 46
ATOM 36118 O O . ASP A 1 16 ? 12.552 2.065 -4.287 1.00 0.00 29 ASP A O 46
ATOM 36127 N N . LYS A 1 17 ? 10.496 1.438 -3.782 1.00 0.00 30 LYS A N 46
ATOM 36128 C CA . LYS A 1 17 ? 10.820 1.204 -2.352 1.00 0.00 30 LYS A CA 46
ATOM 36129 C C . LYS A 1 17 ? 10.815 2.540 -1.618 1.00 0.00 30 LYS A C 46
ATOM 36130 O O . LYS A 1 17 ? 11.808 2.956 -1.056 1.00 0.00 30 LYS A O 46
ATOM 36149 N N . THR A 1 18 ? 9.702 3.219 -1.623 1.00 0.00 31 THR A N 46
ATOM 36150 C CA . THR A 1 18 ? 9.633 4.531 -0.928 1.00 0.00 31 THR A CA 46
ATOM 36151 C C . THR A 1 18 ? 8.206 4.786 -0.443 1.00 0.00 31 THR A C 46
ATOM 36152 O O . THR A 1 18 ? 7.302 4.017 -0.701 1.00 0.00 31 THR A O 46
ATOM 36163 N N . PHE A 1 19 ? 8.002 5.865 0.260 1.00 0.00 32 PHE A N 46
ATOM 36164 C CA . PHE A 1 19 ? 6.639 6.184 0.769 1.00 0.00 32 PHE A CA 46
ATOM 36165 C C . PHE A 1 19 ? 6.547 7.686 1.042 1.00 0.00 32 PHE A C 46
ATOM 36166 O O . PHE A 1 19 ? 7.539 8.339 1.298 1.00 0.00 32 PHE A O 46
ATOM 36183 N N . GLU A 1 20 ? 5.370 8.242 0.989 1.00 0.00 33 GLU A N 46
ATOM 36184 C CA . GLU A 1 20 ? 5.233 9.702 1.245 1.00 0.00 33 GLU A CA 46
ATOM 36185 C C . GLU A 1 20 ? 3.840 10.002 1.803 1.00 0.00 33 GLU A C 46
ATOM 36186 O O . GLU A 1 20 ? 2.842 9.843 1.130 1.00 0.00 33 GLU A O 46
ATOM 36198 N N . CYS A 1 21 ? 3.769 10.445 3.027 1.00 0.00 34 CYS A N 46
ATOM 36199 C CA . CYS A 1 21 ? 2.445 10.770 3.630 1.00 0.00 34 CYS A CA 46
ATOM 36200 C C . CYS A 1 21 ? 1.854 11.976 2.897 1.00 0.00 34 CYS A C 46
ATOM 36201 O O . CYS A 1 21 ? 2.397 13.063 2.932 1.00 0.00 34 CYS A O 46
ATOM 36208 N N . LEU A 1 22 ? 0.757 11.791 2.214 1.00 0.00 35 LEU A N 46
ATOM 36209 C CA . LEU A 1 22 ? 0.149 12.923 1.458 1.00 0.00 35 LEU A CA 46
ATOM 36210 C C . LEU A 1 22 ? -0.650 13.829 2.397 1.00 0.00 35 LEU A C 46
ATOM 36211 O O . LEU A 1 22 ? -1.276 14.777 1.965 1.00 0.00 35 LEU A O 46
ATOM 36227 N N . PHE A 1 23 ? -0.638 13.564 3.675 1.00 0.00 36 PHE A N 46
ATOM 36228 C CA . PHE A 1 23 ? -1.405 14.439 4.607 1.00 0.00 36 PHE A CA 46
ATOM 36229 C C . PHE A 1 23 ? -0.842 15.861 4.525 1.00 0.00 36 PHE A C 46
ATOM 36230 O O . PHE A 1 23 ? 0.357 16.043 4.441 1.00 0.00 36 PHE A O 46
ATOM 36247 N N . PRO A 1 24 ? -1.722 16.830 4.546 1.00 0.00 37 PRO A N 46
ATOM 36248 C CA . PRO A 1 24 ? -1.330 18.248 4.469 1.00 0.00 37 PRO A CA 46
ATOM 36249 C C . PRO A 1 24 ? -0.734 18.706 5.799 1.00 0.00 37 PRO A C 46
ATOM 36250 O O . PRO A 1 24 ? -1.408 18.773 6.807 1.00 0.00 37 PRO A O 46
ATOM 36261 N N . GLY A 1 25 ? 0.533 19.008 5.805 1.00 0.00 38 GLY A N 46
ATOM 36262 C CA . GLY A 1 25 ? 1.193 19.447 7.062 1.00 0.00 38 GLY A CA 46
ATOM 36263 C C . GLY A 1 25 ? 2.188 18.370 7.492 1.00 0.00 38 GLY A C 46
ATOM 36264 O O . GLY A 1 25 ? 3.070 18.606 8.292 1.00 0.00 38 GLY A O 46
ATOM 36268 N N . CYS A 1 26 ? 2.051 17.185 6.958 1.00 0.00 39 CYS A N 46
ATOM 36269 C CA . CYS A 1 26 ? 2.988 16.089 7.329 1.00 0.00 39 CYS A CA 46
ATOM 36270 C C . CYS A 1 26 ? 4.408 16.454 6.888 1.00 0.00 39 CYS A C 46
ATOM 36271 O O . CYS A 1 26 ? 4.611 17.347 6.089 1.00 0.00 39 CYS A O 46
ATOM 36278 N N . THR A 1 27 ? 5.392 15.765 7.399 1.00 0.00 40 THR A N 46
ATOM 36279 C CA . THR A 1 27 ? 6.798 16.063 7.006 1.00 0.00 40 THR A CA 46
ATOM 36280 C C . THR A 1 27 ? 7.664 14.827 7.255 1.00 0.00 40 THR A C 46
ATOM 36281 O O . THR A 1 27 ? 8.816 14.929 7.627 1.00 0.00 40 THR A O 46
ATOM 36292 N N . LYS A 1 28 ? 7.119 13.657 7.057 1.00 0.00 41 LYS A N 46
ATOM 36293 C CA . LYS A 1 28 ? 7.912 12.417 7.288 1.00 0.00 41 LYS A CA 46
ATOM 36294 C C . LYS A 1 28 ? 7.678 11.431 6.141 1.00 0.00 41 LYS A C 46
ATOM 36295 O O . LYS A 1 28 ? 6.559 11.194 5.731 1.00 0.00 41 LYS A O 46
ATOM 36314 N N . THR A 1 29 ? 8.726 10.848 5.626 1.00 0.00 42 THR A N 46
ATOM 36315 C CA . THR A 1 29 ? 8.568 9.871 4.512 1.00 0.00 42 THR A CA 46
ATOM 36316 C C . THR A 1 29 ? 8.960 8.479 5.006 1.00 0.00 42 THR A C 46
ATOM 36317 O O . THR A 1 29 ? 9.402 8.311 6.124 1.00 0.00 42 THR A O 46
ATOM 36328 N N . PHE A 1 30 ? 8.796 7.475 4.188 1.00 0.00 43 PHE A N 46
ATOM 36329 C CA . PHE A 1 30 ? 9.155 6.097 4.625 1.00 0.00 43 PHE A CA 46
ATOM 36330 C C . PHE A 1 30 ? 9.696 5.298 3.437 1.00 0.00 43 PHE A C 46
ATOM 36331 O O . PHE A 1 30 ? 9.878 5.822 2.355 1.00 0.00 43 PHE A O 46
ATOM 36348 N N . LYS A 1 31 ? 9.966 4.035 3.634 1.00 0.00 44 LYS A N 46
ATOM 36349 C CA . LYS A 1 31 ? 10.505 3.205 2.520 1.00 0.00 44 LYS A CA 46
ATOM 36350 C C . LYS A 1 31 ? 9.913 1.794 2.596 1.00 0.00 44 LYS A C 46
ATOM 36351 O O . LYS A 1 31 ? 10.144 1.066 3.540 1.00 0.00 44 LYS A O 46
ATOM 36370 N N . ARG A 1 32 ? 9.156 1.404 1.603 1.00 0.00 45 ARG A N 46
ATOM 36371 C CA . ARG A 1 32 ? 8.550 0.040 1.605 1.00 0.00 45 ARG A CA 46
ATOM 36372 C C . ARG A 1 32 ? 8.063 -0.310 3.014 1.00 0.00 45 ARG A C 46
ATOM 36373 O O . ARG A 1 32 ? 8.667 -1.101 3.709 1.00 0.00 45 ARG A O 46
ATOM 36394 N N . ARG A 1 33 ? 6.974 0.270 3.442 1.00 0.00 46 ARG A N 46
ATOM 36395 C CA . ARG A 1 33 ? 6.459 -0.040 4.805 1.00 0.00 46 ARG A CA 46
ATOM 36396 C C . ARG A 1 33 ? 5.146 0.705 5.046 1.00 0.00 46 ARG A C 46
ATOM 36397 O O . ARG A 1 33 ? 4.908 1.765 4.501 1.00 0.00 46 ARG A O 46
ATOM 36418 N N . TYR A 1 34 ? 4.293 0.156 5.867 1.00 0.00 47 TYR A N 46
ATOM 36419 C CA . TYR A 1 34 ? 2.993 0.823 6.158 1.00 0.00 47 TYR A CA 46
ATOM 36420 C C . TYR A 1 34 ? 3.077 1.477 7.534 1.00 0.00 47 TYR A C 46
ATOM 36421 O O . TYR A 1 34 ? 2.087 1.922 8.083 1.00 0.00 47 TYR A O 46
ATOM 36439 N N . ASN A 1 35 ? 4.249 1.530 8.104 1.00 0.00 48 ASN A N 46
ATOM 36440 C CA . ASN A 1 35 ? 4.391 2.144 9.448 1.00 0.00 48 ASN A CA 46
ATOM 36441 C C . ASN A 1 35 ? 3.698 3.502 9.468 1.00 0.00 48 ASN A C 46
ATOM 36442 O O . ASN A 1 35 ? 3.334 3.998 10.510 1.00 0.00 48 ASN A O 46
ATOM 36453 N N . ILE A 1 36 ? 3.508 4.108 8.326 1.00 0.00 49 ILE A N 46
ATOM 36454 C CA . ILE A 1 36 ? 2.826 5.434 8.305 1.00 0.00 49 ILE A CA 46
ATOM 36455 C C . ILE A 1 36 ? 1.398 5.260 8.777 1.00 0.00 49 ILE A C 46
ATOM 36456 O O . ILE A 1 36 ? 0.972 5.905 9.689 1.00 0.00 49 ILE A O 46
ATOM 36472 N N . ARG A 1 37 ? 0.644 4.398 8.162 1.00 0.00 50 ARG A N 46
ATOM 36473 C CA . ARG A 1 37 ? -0.770 4.220 8.605 1.00 0.00 50 ARG A CA 46
ATOM 36474 C C . ARG A 1 37 ? -0.827 4.272 10.131 1.00 0.00 50 ARG A C 46
ATOM 36475 O O . ARG A 1 37 ? -1.796 4.715 10.713 1.00 0.00 50 ARG A O 46
ATOM 36496 N N . SER A 1 38 ? 0.228 3.872 10.780 1.00 0.00 51 SER A N 46
ATOM 36497 C CA . SER A 1 38 ? 0.253 3.953 12.261 1.00 0.00 51 SER A CA 46
ATOM 36498 C C . SER A 1 38 ? 0.621 5.387 12.635 1.00 0.00 51 SER A C 46
ATOM 36499 O O . SER A 1 38 ? -0.004 6.012 13.468 1.00 0.00 51 SER A O 46
ATOM 36507 N N . HIS A 1 39 ? 1.625 5.913 11.994 1.00 0.00 52 HIS A N 46
ATOM 36508 C CA . HIS A 1 39 ? 2.050 7.311 12.257 1.00 0.00 52 HIS A CA 46
ATOM 36509 C C . HIS A 1 39 ? 0.889 8.251 11.911 1.00 0.00 52 HIS A C 46
ATOM 36510 O O . HIS A 1 39 ? 0.448 9.032 12.730 1.00 0.00 52 HIS A O 46
ATOM 36524 N N . ILE A 1 40 ? 0.391 8.190 10.707 1.00 0.00 53 ILE A N 46
ATOM 36525 C CA . ILE A 1 40 ? -0.731 9.088 10.342 1.00 0.00 53 ILE A CA 46
ATOM 36526 C C . ILE A 1 40 ? -1.861 8.904 11.346 1.00 0.00 53 ILE A C 46
ATOM 36527 O O . ILE A 1 40 ? -2.439 9.856 11.812 1.00 0.00 53 ILE A O 46
ATOM 36543 N N . GLN A 1 41 ? -2.183 7.687 11.680 1.00 0.00 54 GLN A N 46
ATOM 36544 C CA . GLN A 1 41 ? -3.294 7.453 12.642 1.00 0.00 54 GLN A CA 46
ATOM 36545 C C . GLN A 1 41 ? -3.174 8.389 13.836 1.00 0.00 54 GLN A C 46
ATOM 36546 O O . GLN A 1 41 ? -4.165 8.840 14.374 1.00 0.00 54 GLN A O 46
ATOM 36560 N N . THR A 1 42 ? -1.987 8.690 14.268 1.00 0.00 55 THR A N 46
ATOM 36561 C CA . THR A 1 42 ? -1.872 9.599 15.436 1.00 0.00 55 THR A CA 46
ATOM 36562 C C . THR A 1 42 ? -1.998 11.046 14.973 1.00 0.00 55 THR A C 46
ATOM 36563 O O . THR A 1 42 ? -2.544 11.880 15.669 1.00 0.00 55 THR A O 46
ATOM 36574 N N . HIS A 1 43 ? -1.518 11.361 13.806 1.00 0.00 56 HIS A N 46
ATOM 36575 C CA . HIS A 1 43 ? -1.642 12.749 13.330 1.00 0.00 56 HIS A CA 46
ATOM 36576 C C . HIS A 1 43 ? -2.759 12.822 12.290 1.00 0.00 56 HIS A C 46
ATOM 36577 O O . HIS A 1 43 ? -2.851 13.747 11.508 1.00 0.00 56 HIS A O 46
ATOM 36591 N N . LEU A 1 44 ? -3.646 11.852 12.331 1.00 0.00 57 LEU A N 46
ATOM 36592 C CA . LEU A 1 44 ? -4.814 11.838 11.413 1.00 0.00 57 LEU A CA 46
ATOM 36593 C C . LEU A 1 44 ? -6.085 11.816 12.266 1.00 0.00 57 LEU A C 46
ATOM 36594 O O . LEU A 1 44 ? -7.121 12.307 11.864 1.00 0.00 57 LEU A O 46
ATOM 36610 N N . GLU A 1 45 ? -6.017 11.247 13.450 1.00 0.00 58 GLU A N 46
ATOM 36611 C CA . GLU A 1 45 ? -7.229 11.201 14.316 1.00 0.00 58 GLU A CA 46
ATOM 36612 C C . GLU A 1 45 ? -7.847 12.599 14.399 1.00 0.00 58 GLU A C 46
ATOM 36613 O O . GLU A 1 45 ? -8.884 12.864 13.824 1.00 0.00 58 GLU A O 46
ATOM 36625 N N . ASP A 1 46 ? -7.216 13.496 15.107 1.00 0.00 59 ASP A N 46
ATOM 36626 C CA . ASP A 1 46 ? -7.767 14.876 15.221 1.00 0.00 59 ASP A CA 46
ATOM 36627 C C . ASP A 1 46 ? -9.070 14.844 16.024 1.00 0.00 59 ASP A C 46
ATOM 36628 O O . ASP A 1 46 ? -10.016 15.541 15.716 1.00 0.00 59 ASP A O 46
ATOM 36637 N N . ARG A 1 47 ? -9.126 14.043 17.054 1.00 0.00 60 ARG A N 46
ATOM 36638 C CA . ARG A 1 47 ? -10.368 13.971 17.874 1.00 0.00 60 ARG A CA 46
ATOM 36639 C C . ARG A 1 47 ? -11.549 13.584 16.981 1.00 0.00 60 ARG A C 46
ATOM 36640 O O . ARG A 1 47 ? -12.592 13.255 17.520 1.00 0.00 60 ARG A O 46
#

Secondary structure (DSSP, 8-state):
----SSGGGS-EEETTTEEE---TT---EE-SSSSHHHHHHHHTTT-

CATH classification: 3.30.160.60

InterPro domains:
  IPR013087 Zinc finger C2H2-type [PF00096] (550-574)
  IPR013087 Zinc finger C2H2-type [PF00096] (580-604)
  IPR013087 Zinc finger C2H2-type [PS00028] (552-574)
  IPR013087 Zinc finger C2H2-type [PS00028] (582-604)
  IPR013087 Zinc finger C2H2-type [PS50157] (550-579)
  IPR013087 Zinc finger C2H2-type [PS50157] (580-609)
  IPR013087 Zinc finger C2H2-type [SM00355] (550-574)
  IPR013087 Zinc finger C2H2-type [SM00355] (580-604)
  IPR036236 Zinc finger C2H2 superfamily [SSF57667] (560-617)
  IPR050329 GLI C2H2-type zinc-finger [PTHR19818] (486-652)

Foldseek 3Di:
DQPVPCLVVQWAADPVFWIDGNDVPDDDIGGNDSVVSVVVSVVVVPD

Nearest PDB structures (foldseek):
  1ncs-assembly1_A  TM=8.213E-01  e=2.186E-07  Saccharomyces cerevisiae
  7qy5-assembly1_B  TM=6.553E-01  e=4.474E-01  Schizosaccharomyces pombe
  7qy5-assembly1_D  TM=6.681E-01  e=1.003E+00  Schizosaccharomyces pombe
  1ncs-assembly1_A  TM=8.735E-01  e=8.659E-07  Saccharomyces cerevisiae
  7qy5-assembly1_B  TM=6.814E-01  e=5.023E-01  Schizosaccharomyces pombe